Protein 9DN6 (pdb70)

Organism: Homo sapiens (NCBI:txid9606)

GO terms:
  GO:0005515 protein binding (F, IPI)
  GO:0002092 positive regulation of receptor internalization (P, IDA)
  GO:0031981 nuclear lumen (C, IDA)
  GO:0005635 nuclear envelope (C, IDA)
  GO:0005886 plasma membrane (C, IDA)
  GO:0005899 insulin receptor complex (C, IDA)
  GO:0008286 insulin receptor signaling pathway (P, IDA)
  GO:0005009 insulin receptor activity (F, IGI)
  GO:0007612 learning (P, TAS)
  GO:0007613 memory (P, TAS)
  GO:0008286 insulin receptor signaling pathway (P, IGI)
  GO:0001540 amyloid-beta binding (F, IPI)
  GO:0044877 protein-containing complex binding (F, IPI)
  GO:0043235 signaling receptor complex (C, IDA)
  GO:0004713 protein tyrosine kinase activity (F, IDA)
  GO:0005009 insulin receptor activity (F, IDA)
  GO:0004713 protein tyrosine kinase activity (F, EXP)
  GO:0005009 insulin receptor activity (F, TAS)
  GO:0005886 plasma membrane (C, TAS)
  GO:0010008 endosome membrane (C, TAS)

Solvent-accessible surface area: 85545 Å² total; per-residue (Å²): 94,98,9,90,68,16,50,112,68,7,60,96,34,12,159,115,34,94,17,0,103,18,9,38,40,0,10,87,0,21,80,84,58,64,78,78,25,64,36,1,11,27,7,1,18,35,7,2,88,38,41,122,88,111,18,96,34,24,54,132,24,12,61,39,16,24,56,75,4,29,72,91,0,4,55,7,10,11,68,0,13,35,1,40,83,102,9,142,51,105,84,24,82,129,59,0,81,81,3,10,106,79,0,57,92,9,16,92,163,44,39,30,69,83,1,23,102,15,15,26,76,1,82,69,13,30,109,66,27,161,93,100,9,92,68,17,44,112,68,6,62,98,33,12,159,116,34,96,16,0,102,19,8,37,42,0,7,82,0,21,70,84,59,63,78,78,37,63,36,1,10,29,8,0,17,34,8,3,88,38,41,123,85,109,17,97,35,24,53,130,25,10,59,39,16,23,57,75,5,29,72,92,0,4,52,6,10,11,72,0,13,36,2,40,84,100,9,141,51,106,83,24,86,131,60,0,81,81,3,10,107,78,0,57,92,9,17,94,165,42,39,30,70,82,1,23,103,14,15,24,75,1,84,75,11,32,115,65,28,162,96,102,66,23,100,33,28,54,2,110,63,84,47,89,97,10,98,77,7,94,90,0,11,10,0,30,8,50,2,4,17,6,20,0,57,164,1,104,49,106,36,7,119,101,63,48,13,62,114,4,51,1,0,2,19,21,2,10,4,6,28,2,40,0,4,47,11,2,54,33,10,4,21,67,2,5,0,0,25,0,46,98,10,6,3,38,2,0,4,1,1,11,27,0,58,35,0,94,25,2,0,3,53,21,0,32,5,0,45,118,17,1,0,5,0,24,65,1,67,72,0,36,57,12,64,31,5,5,18,70,106,8,3,88,59,71,117,30,26,85,56,63,114,28,122,103,164,39,60,65,58,181,84,61,44,5,1,2,142,87,69,26,7,76,39,25,79,107,122,3,122,60,62,6,5,5,50,154,31,95,23,12,61,61,22,0,1,2,21,1,68,85,52,99,36,36,56,96,19,44,0,2,88,48,29,73,7,102,40,86,5,25,111,70,3,64,98,69,88,40,20,9,68,67,12,34,13,12,47,68,52,63,3,40,73,73,63,120,219,60,14,12,21,108,63,80,2,41,77,125,30,66,108,34,80,53,51,68,94,88,97,17,98,2,75,86,27,144,58,71,9,97,99,89,28,124,21,103,147,19,51,38,69,2,56,40,55,85,7,2,84,124,11,119,13,11,8,47,9,52,5,0,9,44,9,14,14,128,93,105,102,37,40,53,2,4,8,35,12,55,38,2,14,0,22,1,12,1,92,94,0,73,37,5,38,3,2,25,27,4,152,94,1,107,36,1,94,0,100,57,59,44,150,50,96,30,0,9,56,5,40,61,0,33,28,2,81,37,5,9,67,35,102,136,30,116,3,56,8,69,73,8,39,1,38,2,44,148,1,17,68,4,23,51,46,15,12,87,94,8,24,95,60,1,42,0,104,81,80,31,100,130,78,2,11,49,89,19,45,27,54,94,76,100,2,100,37,55,36,66,87,50,10,91,38,9,1,0,0,3,0,75,30,22,59,6,104,57,85,177,34,10,94,1,1,47,0,27,37,69,59,6,121,147,90,97,27,61,59,96,48,80,108,47,57,63,53,60,4,66,40,20,33,74,14,9,77,101,165,102,32,22,66,5,6,21,2,8,85,77,11,112,22,122,28,52,17,1,0,9,0,72,5,75,14,43,79,20,101,112,160,36,21,39,0,0,53,0,62,49,33,70,10,67,3,72,5,32,66,9,29,40,2,63,82,44,82,16,72,31,84,46,27,26,59,1,54,0,79,0,78,62,3,64,68,51,45,4,112,52,41,9,10,24,1,38,28,42,94,57,102,33,72,76,62,19,120,109,80,41,3,19,92,157,63,102,148,52,10,120,182,189,112,92,32,57,92,88,84,4,92,135,124,44,52,16,87,3,72,64,12,37,12,44,2,5,10,83,1,24,2,39,0,0,9,40,64,128,66,136,58,41,33,8,109,10,20,108,36,71,6,82,1,67,58,36,99,145,13,8,30,8,77,46,90,4,74,58,81,78,75,173,97,63,20,0,18,0,47,2,99,62,8,155,83,12,0,5,14,1,2,8,11,38,0,12,24,108,40,128,75,65,130,70,111,68,55,14,0,0,52,102,59,34,48,148,35,131,0,0,74,5,149,80,18,49,99,10,33,17,14,0,88,0,59,0,16,4,50,43,27,77,18,55,72,3,111,66,12,132,12,154,14,96,103,67,26,97,33,28,54,3,109,63,84,48,90,98,10,100,76,8,94,92,0,12,9,0,30,10,51,0,6,18,7,20,1,57,164,1,104,50,107,35,6,119,99,63,49,13,65,116,2,49,0,0,1,19,20,0,10,3,5,28,2,39,0,2,48,11,2,56,35,9,5,20,66,0,6,0,0,27,0,46,98,9,5,2,40,2,0,2,1,1,11,28,0,59,34,0,93,26,2,0,2,53,21,0,33,5,0,46,118,14,1,0,5,0,24,64,1,66,69,0,35,58,11,65,32,6,5,18,71,108,9,3,87,58,69,117,30,26,85,56,63,115,28,123,102,164,39,59,65,58,182,85,59,42,4,1,2,142,87,67,26,7,76,37,25,79,108,125,3,123,57,62,6,5,6,48,153,32,93,22,12,61,59,23,0,2,2,21,1,66,85,52,101,36,37,56,96,18,46,0,3,88,47,30,72,5,99,39,89,6,27,112,69,3,63,100,69,88,40,19,10,66,66,12,35,13,12,47,64,53,64,2,39,76,75,63,121,215,57,14,6,28,114,65,80,1,39,77,122,31,65,107,33,80,53,52,69,97,91,90,13,114,7,78,84,26,146,56,68,9,97,98,89,28,124,21,104,149,19,51,38,70,2,58,40,48,77,7,2,100,123,11,132,14,11,8,47,10,54,5,0,12,45,9,15,14,128,94,107,105,38,40,52,4,4,8,35,12,56,37,4,14,0,22,1,11,2,93,94,0,57,40,5,39,4,3,23,28,6,155,94,1,106,37,0,95,0,98,57,60,46,152,49,97,31,0,8,57,4,41,64,0,32,33,2,83,37,5,9,68,37,103,136,32,115,3,56,7,70,71,9,38,1,38,2,45,146,0,15,66,4,24,50,45,16,12,87,93,6,25,95,59,1,42,0,102,80,80,30,99,129,77,1,11,49,89,19,44,26,54,93,75,98,2,100,38,56,35,67,87,50,10,90,38,9,0,0,0,2,0,75,31,21,60,6,105,57,85,176,35,11,91,1,1,48,0,27,38,69,59,6,123,149,91,98,29,60,59,96,50,79,107,45,57,64,53,62,4,68,39,20,32,78,14,12,87,102,167,100,32,22,65,5,6,24,2,6,87,78,8,110,20,119,27,54,18,0,0,10,0,71,5,76,14,42,79,20,102,113,160,37,20,38,0,0,51,0,62,49,32,69,11,69,3,69,4,32,64,8,29,41,2,64,81,42,82,16,71,32,84,44,26,27,59,1,55,0,78,0,78,60,4,64,68,51,46,3,111,50,43,9,9,24,0,38,27,41,94,56,102,33,72,76,61,17,120,110,79,42,4,19,93,154,62,103,146,51,12,120,180,190,113,92,33,56,91,87,84,4,92,135,125,44,50,15,89,4,71,63,11,36,12,44,2,4,12,82,2,23,1,39,0,0,9,39,63,128,64,134,58,40,33,8,108,10,20,110,36,71,6,83,1,66,59,37,101,148,13,9,30,7,76,45,92,3,74,59,82,79,72,173,98,63,22,0,18,0,46,2,97,64,9,155,83,12,0,6,15,1,2,9,10,40,0,12,26,108,41,127,75,65,131,70,110,67,53,14,0,0,51,102,58,34,47,147,36,134,0,0,72,6,150,79,16,50,100,10,34,17,15,0,89,0,58,0,16,4,49,44,26,75,19,55,70,4,110,68,11,132,12,154,15

Secondary structure (DSSP, 8-state):
-HHHHHHHHHHHHHTT-HHHHHHHHHHHHHHTT---HHHHHHHHHHHHHHH----HHHHHHHHHHHHHHHHHHHHHHHHHHHHHHH-SSHHHHHHHHHHHHHHHHHHHHT-HHHHHHHHHHHHHHHHHH-/-HHHHHHHHHHHHHTT-HHHHHHHHHHHHHHTTT--HHHHHHHHHHHHHHH----HHHHHHHHHHHHHHHHHHHHHHHHHHHHHHH-SSHHHHHHHHHHHHHHHHHHHHT-HHHHHHHHHHHHHHHHHH-/--EEE---EES-GGGGGGGTT-SEEES---EE---S--HHHHSS---TT--EESS-----S-TT-SBGGGT-TT--EE--SS-SSS-SS-----TT-SB-------EE-SS---EEEESS-B--TTS-HHHHBS--TT--EEEE-----B---B--SBTTB------GGG-TT-B-TTS-B--TT--S-BSSTT-GGGBS--SSEEETTEEESSPPTTSBBSTTT--B-HHHHHHHHH---BBTTB--SS--TTB---SSS-B--B-SSS---EE--GGG--EE-SHHHHHHTTT-SEE-S-EEE-----HHHHHSS--SEEEE-EEEES-TT-SBS---TT--EEEEEE-BTTTBS--EES-TT--BS--TTT---EE-S-B--BTT-TTS-HHHHHHHHHHHT-GGG--GGGB-------B---EEE--B-SS-EEEEE-----SSGGGEEEEEEEEEE-SSS---TT------EE--------SSS-----EEEES---SS-EEEEEEEEEE---SSS----BBPPPEEEE------PPPEEEE----BTTBEEEEEE--S---S---EEEEEEEE-PPPGGGTSS----TTT----------EEEE-S-SEEEE-S--TT-BEEEEEEEES--SSS---PPPEEE--BPPPPSSTTS-SS--EEEEETTTEEEEE----SS-SS-EEEEEEEEEETTS--B--EEEHHHHHHHTSEEE-S--SSEEEEEEEEEESS-EEEEPP-EEEE-/--EEE---EES-GGGGGGGTT-SEEES---EE---S--HHHHSS---TT--EESS-----S-TT-SBGGGT-TT--EE--SS-SSS-SS-----TT-SB-------EE-SS---EEEETT-B--TTS-HHHHBS--TT--EEEE-----B---B--SBTTB------GGG-TT-B-TTS-B--TT--S-BSSTT-GGGBS--SSEEETTEEESSPPTTSBBSTTT--B-HHHHHHHHH---BBTTB--SS--TTB---SS--B--B-SSS---EE--GGG--EE-SHHHHHHTTT-SEE-S-EEE-----HHHHHS---SEEEE-EEEES-TT-SBS---TT--EEEEEE-BTTTBS--EES-TT--BS--TTT---EE-S-B--BTT-TTS-HHHHHHHHHHHT-GGG--GGGB-------B---EEE--B-SS-EEEEE-----SSGGGEEEEEEEEEE-SSS---TT------EE--------SSS-----EEEE----SS-EEEEEEEEEE---SSS----BBPPPEEEE------PPPEEEE----BTTBEEEEEE--S---S---EEEEEEEE-PPPGGGTSS----TTT----------EEEE-S-SEEEE-S--TT-BEEEEEEEES--SSS---PPPEEE--BPPPPSSTTS-SS--EEEEETTTEEEEE----SS-SS-EEEEEEEEEETTS--B--EEEHHHHHHHTSEEE-S--SSEEEEEEEEEESS-EEEEPP-EEEE-

Sequence (1766 aa):
SELEEIKKLLEELSKTDPLAKDILWVIEVREEDGHDPESELVFIRQYLKTLNEPSPARKLIESYWAKKVKKKAFEAFMKLMDALFLAKDPEIKKKAEELIKKLKEADEKGDIEELEKVVEEAEEVYEKVKSELEEIKKLLEELSKTDPLAKDILWVIEVREEDGHDPESELVFIRQYLKTLNEPSPARKLIESYWAKKVKKKAFEAFMKLMDALFLAKDPEIKKKAEELIKKLKEADEKGDIEELEKVVEEAEEVYEKVKGEVCPGMDIRNNLTRLHELENCSVIEGHLQILLMFKTRPEDFRDLSFPKLIMITDYLLLFRVYGLESLKDLFPNLTVIRGSRLFFNYALVIFEMVHLKELGLYNLMNITRGSVRIEKNNELCYLATIDWSRILDSVEDNYIVLNKDNCPATVVERCWTHSHCQKVCPTICKSHGCTAEGLCCHSECLGNCSQPDDPTKCVACRNFYLDGRCVETCPPPYYHFQDWRCVNFSFCQDLHHKYVIHNNKCIPECPSGYTMNSSNLLCTPCLGPCPKVCHLLEGEKTIDSVTSAQELRGCTVINGSLIINIRGAELEANLGLIEEISGYLKIRRSYALVSLSFFRKLRLIRGETLEIGNYSFYALDNQNLRQLWDWSKHNLTITQGKLFFHYNPKLCLSEIHKMEEVSGTKGRQERNDIAQASCENELLKFSYIRTSFDKILLRWEPYWPPDFRDLLGFMLFYKEAPYQNVTEFDGSWTVVDIDPPLRSNDPKSQNHPGWLMRGLKPWTQYAIFVKTLVTFSDERRTYGAKSDIIYVQTDATNPSVPLDPISVSNSSSQIILKWKPPSDPNGNITHYLVFWERQAEDSELFELDYCLKGLKLPSREEHRPFEKVVNKESLVISGLRHFTGYRIELQACNQDTPEERCSVAAYVSARTMPEAKADDIVGPVTHEIFENNVVHLMWQEPKEPNGLIVLYEVSYRRYGDEELHLCVSRKHFALERGCRLRGLSPGNYSVRIRATSLAGNGSWTEPTYFYVGEVCPGMDIRNNLTRLHELENCSVIEGHLQILLMFKTRPEDFRDLSFPKLIMITDYLLLFRVYGLESLKDLFPNLTVIRGSRLFFNYALVIFEMVHLKELGLYNLMNITRGSVRIEKNNELCYLATIDWSRILDSVEDNYIVLNKDNCPATVVERCWTHSHCQKVCPTICKSHGCTAEGLCCHSECLGNCSQPDDPTKCVACRNFYLDGRCVETCPPPYYHFQDWRCVNFSFCQDLHHKYVIHNNKCIPECPSGYTMNSSNLLCTPCLGPCPKVCHLLEGEKTIDSVTSAQELRGCTVINGSLIINIRGAELEANLGLIEEISGYLKIRRSYALVSLSFFRKLRLIRGETLEIGNYSFYALDNQNLRQLWDWSKHNLTITQGKLFFHYNPKLCLSEIHKMEEVSGTKGRQERNDIAQASCENELLKFSYIRTSFDKILLRWEPYWPPDFRDLLGFMLFYKEAPYQNVTEFDGSWTVVDIDPPLRSNDPKSQNHPGWLMRGLKPWTQYAIFVKTLVTFSDERRTYGAKSDIIYVQTDATNPSVPLDPISVSNSSSQIILKWKPPSDPNGNITHYLVFWERQAEDSELFELDYCLKGLKLPSREEHRPFEKVVNKESLVISGLRHFTGYRIELQACNQDTPEERCSVAAYVSARTMPEAKADDIVGPVTHEIFENNVVHLMWQEPKEPNGLIVLYEVSYRRYGDEELHLCVSRKHFALERGCRLRGLSPGNYSVRIRATSLAGNGSWTEPTYFYV

InterPro domains:
  IPR000494 Receptor L-domain [PF01030] (52-163)
  IPR000494 Receptor L-domain [PF01030] (359-470)
  IPR000719 Protein kinase domain [PS50011] (1023-1298)
  IPR001245 Serine-threonine/tyrosine-protein kinase, catalytic domain [PF07714] (1023-1289)
  IPR001245 Serine-threonine/tyrosine-protein kinase, catalytic domain [PR00109] (1103-1116)
  IPR001245 Serine-threonine/tyrosine-protein kinase, catalytic domain [PR00109] (1149-1167)
  IPR001245 Serine-threonine/tyrosine-protein kinase, catalytic domain [PR00109] (1198-1208)
  IPR001245 Serine-threonine/tyrosine-protein kinase, catalytic domain [PR00109] (1217-1239)
  IPR001245 Serine-threonine/tyrosine-protein kinase, catalytic domain [PR00109] (1261-1283)
  IPR002011 Tyrosine-protein kinase, receptor class II, conserved site [PS00239] (1183-1191)
  IPR003961 Fibronectin type III [PS50853] (624-726)
  IPR003961 Fibronectin type III [PS50853] (853-947)
  IPR003961 Fibronectin type III [SM00060] (492-600)
  IPR003961 Fibronectin type III [SM00060] (622-831)
  IPR003961 Fibronectin type III [SM00060] (851-934)
  IPR003961 Fibronectin type III [cd00063] (622-665)
  IPR003961 Fibronectin type III [cd00063] (867-944)
  IPR006211 Furin-like cysteine-rich domain [PF00757] (179-340)
  IPR006212 Furin-like repeat [SM00261] (231-274)
  IPR006212 Furin-like repeat [SM00261] (277-321)

B-factor: mean 79.32, std 48.1, range [2.3, 201.49]

Radius of gyration: 52.4 Å; Cα contacts (8 Å, |Δi|>4): 4029; chains: 4; bounding box: 159×77×133 Å

Structure (mmCIF, N/CA/C/O backbone):
data_9DN6
#
_entry.id   9DN6
#
_cell.length_a   1.00
_cell.length_b   1.00
_cell.length_c   1.00
_cell.angle_alpha   90.00
_cell.angle_beta   90.00
_cell.angle_gamma   90.00
#
_symmetry.space_group_name_H-M   'P 1'
#
loop_
_entity.id
_entity.type
_entity.pdbx_description
1 polymer 'De novo designed IR agonist RF-405'
2 polymer 'Isoform Short of Insulin receptor'
#
loop_
_atom_site.group_PDB
_atom_site.id
_atom_site.type_symbol
_atom_site.label_atom_id
_atom_site.label_alt_id
_atom_site.label_comp_id
_atom_site.label_asym_id
_atom_site.label_entity_id
_atom_site.label_seq_id
_atom_site.pdbx_PDB_ins_code
_atom_site.Cartn_x
_atom_site.Cartn_y
_atom_site.Cartn_z
_atom_site.occupancy
_atom_site.B_iso_or_equiv
_atom_site.auth_seq_id
_atom_site.auth_comp_id
_atom_site.auth_asym_id
_atom_site.auth_atom_id
_atom_site.pdbx_PDB_model_num
ATOM 1 N N . SER A 1 1 ? 114.817 174.306 142.702 1.00 73.60 1 SER A N 1
ATOM 2 C CA . SER A 1 1 ? 114.440 173.252 141.718 1.00 73.60 1 SER A CA 1
ATOM 3 C C . SER A 1 1 ? 115.384 172.060 141.814 1.00 73.60 1 SER A C 1
ATOM 4 O O . SER A 1 1 ? 116.237 171.997 142.699 1.00 73.60 1 SER A O 1
ATOM 14 N N . GLU A 1 2 ? 115.223 171.116 140.884 1.00 69.62 2 GLU A N 1
ATOM 15 C CA . GLU A 1 2 ? 116.076 169.933 140.869 1.00 69.62 2 GLU A CA 1
ATOM 16 C C . GLU A 1 2 ? 117.551 170.307 140.863 1.00 69.62 2 GLU A C 1
ATOM 17 O O . GLU A 1 2 ? 118.374 169.615 141.473 1.00 69.62 2 GLU A O 1
ATOM 29 N N . LEU A 1 3 ? 117.907 171.398 140.186 1.00 67.38 3 LEU A N 1
ATOM 30 C CA . LEU A 1 3 ? 119.298 171.831 140.194 1.00 67.38 3 LEU A CA 1
ATOM 31 C C . LEU A 1 3 ? 119.746 172.205 141.599 1.00 67.38 3 LEU A C 1
ATOM 32 O O . LEU A 1 3 ? 120.900 171.976 141.970 1.00 67.38 3 LEU A O 1
ATOM 48 N N . GLU A 1 4 ? 118.851 172.792 142.395 1.00 73.17 4 GLU A N 1
ATOM 49 C CA . GLU A 1 4 ? 119.233 173.200 143.743 1.00 73.17 4 GLU A CA 1
ATOM 50 C C . GLU A 1 4 ? 119.528 171.991 144.621 1.00 73.17 4 GLU A C 1
ATOM 51 O O . GLU A 1 4 ? 120.530 171.969 145.346 1.00 73.17 4 GLU A O 1
ATOM 63 N N . GLU A 1 5 ? 118.671 170.971 144.571 1.00 70.51 5 GLU A N 1
ATOM 64 C CA . GLU A 1 5 ? 118.956 169.761 145.330 1.00 70.51 5 GLU A CA 1
ATOM 65 C C . GLU A 1 5 ? 120.185 169.046 144.785 1.00 70.51 5 GLU A C 1
ATOM 66 O O . GLU A 1 5 ? 120.912 168.405 145.549 1.00 70.51 5 GLU A O 1
ATOM 78 N N . ILE A 1 6 ? 120.444 169.147 143.480 1.00 64.78 6 ILE A N 1
ATOM 79 C CA . ILE A 1 6 ? 121.675 168.579 142.940 1.00 64.78 6 ILE A CA 1
ATOM 80 C C . ILE A 1 6 ? 122.886 169.302 143.512 1.00 64.78 6 ILE A C 1
ATOM 81 O O . ILE A 1 6 ? 123.894 168.678 143.864 1.00 64.78 6 ILE A O 1
ATOM 97 N N . LYS A 1 7 ? 122.813 170.630 143.601 1.00 67.11 7 LYS A N 1
ATOM 98 C CA . LYS A 1 7 ? 123.894 171.383 144.225 1.00 67.11 7 LYS A CA 1
ATOM 99 C C . LYS A 1 7 ? 124.080 170.959 145.671 1.00 67.11 7 LYS A C 1
ATOM 100 O O . LYS A 1 7 ? 125.210 170.816 146.142 1.00 67.11 7 LYS A O 1
ATOM 119 N N . LYS A 1 8 ? 122.978 170.766 146.396 1.00 71.15 8 LYS A N 1
ATOM 120 C CA . LYS A 1 8 ? 123.083 170.337 147.787 1.00 71.15 8 LYS A CA 1
ATOM 121 C C . LYS A 1 8 ? 123.744 168.967 147.887 1.00 71.15 8 LYS A C 1
ATOM 122 O O . LYS A 1 8 ? 124.596 168.738 148.755 1.00 71.15 8 LYS A O 1
ATOM 141 N N . LEU A 1 9 ? 123.361 168.041 147.009 1.00 65.96 9 LEU A N 1
ATOM 142 C CA . LEU A 1 9 ? 123.946 166.707 147.041 1.00 65.96 9 LEU A CA 1
ATOM 143 C C . LEU A 1 9 ? 125.432 166.756 146.721 1.00 65.96 9 LEU A C 1
ATOM 144 O O . LEU A 1 9 ? 126.243 166.092 147.380 1.00 65.96 9 LEU A O 1
ATOM 160 N N . LEU A 1 10 ? 125.810 167.543 145.714 1.00 66.05 10 LEU A N 1
ATOM 161 C CA . LEU A 1 10 ? 127.222 167.681 145.384 1.00 66.05 10 LEU A CA 1
ATOM 162 C C . LEU A 1 10 ? 127.985 168.378 146.499 1.00 66.05 10 LEU A C 1
ATOM 163 O O . LEU A 1 10 ? 129.171 168.103 146.702 1.00 66.05 10 LEU A O 1
ATOM 179 N N . GLU A 1 11 ? 127.330 169.280 147.228 1.00 70.83 11 GLU A N 1
ATOM 180 C CA . GLU A 1 11 ? 127.961 169.899 148.386 1.00 70.83 11 GLU A CA 1
ATOM 181 C C . GLU A 1 11 ? 128.243 168.863 149.463 1.00 70.83 11 GLU A C 1
ATOM 182 O O . GLU A 1 11 ? 129.355 168.794 149.998 1.00 70.83 11 GLU A O 1
ATOM 194 N N . GLU A 1 12 ? 127.246 168.037 149.782 1.00 71.67 12 GLU A N 1
ATOM 195 C CA . GLU A 1 12 ? 127.460 166.989 150.775 1.00 71.67 12 GLU A CA 1
ATOM 196 C C . GLU A 1 12 ? 128.586 166.061 150.345 1.00 71.67 12 GLU A C 1
ATOM 197 O O . GLU A 1 12 ? 129.435 165.682 151.159 1.00 71.67 12 GLU A O 1
AT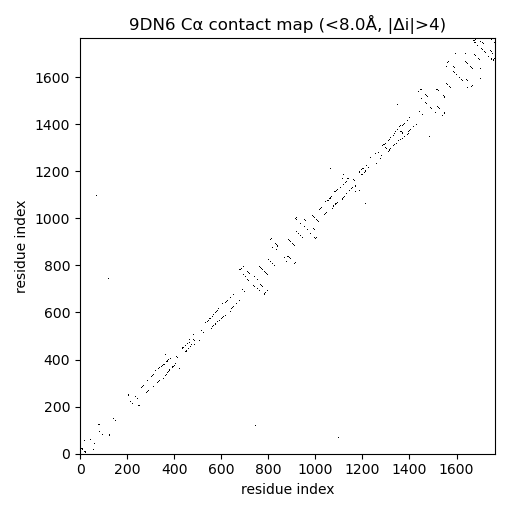OM 209 N N . LEU A 1 13 ? 128.613 165.690 149.065 1.00 69.73 13 LEU A N 1
ATOM 210 C CA . LEU A 1 13 ? 129.700 164.852 148.573 1.00 69.73 13 LEU A CA 1
ATOM 211 C C . LEU A 1 13 ? 131.042 165.565 148.690 1.00 69.73 13 LEU A C 1
ATOM 212 O O . LEU A 1 13 ? 132.064 164.935 148.986 1.00 69.73 13 LEU A O 1
ATOM 228 N N . SER A 1 14 ? 131.058 166.879 148.461 1.00 71.31 14 SER A N 1
ATOM 229 C CA . SER A 1 14 ? 132.306 167.633 148.522 1.00 71.31 14 SER A CA 1
ATOM 230 C C . SER A 1 14 ? 132.905 167.594 149.919 1.00 71.31 14 SER A C 1
ATOM 231 O O . SER A 1 14 ? 134.126 167.472 150.075 1.00 71.31 14 SER A O 1
ATOM 239 N N . LYS A 1 15 ? 132.063 167.689 150.949 1.00 72.15 15 LYS A N 1
ATOM 240 C CA . LYS A 1 15 ? 132.555 167.605 152.317 1.00 72.15 15 LYS A CA 1
ATOM 241 C C . LYS A 1 15 ? 133.415 166.370 152.534 1.00 72.15 15 LYS A C 1
ATOM 242 O O . LYS A 1 15 ? 134.202 166.331 153.487 1.00 72.15 15 LYS A O 1
ATOM 261 N N . THR A 1 16 ? 133.285 165.360 151.672 1.00 72.49 16 THR A N 1
ATOM 262 C CA . THR A 1 16 ? 134.062 164.136 151.775 1.00 72.49 16 THR A CA 1
ATOM 263 C C . THR A 1 16 ? 135.047 163.933 150.634 1.00 72.49 16 THR A C 1
ATOM 264 O O . THR A 1 16 ? 135.937 163.087 150.759 1.00 72.49 16 THR A O 1
ATOM 275 N N . ASP A 1 17 ? 134.919 164.673 149.537 1.00 71.49 17 ASP A N 1
ATOM 276 C CA . ASP A 1 17 ? 135.722 164.436 148.347 1.00 71.49 17 ASP A CA 1
ATOM 277 C C . ASP A 1 17 ? 136.215 165.759 147.779 1.00 71.49 17 ASP A C 1
ATOM 278 O O . ASP A 1 17 ? 135.555 166.791 147.949 1.00 71.49 17 ASP A O 1
ATOM 287 N N . PRO A 1 18 ? 137.383 165.766 147.106 1.00 65.03 18 PRO A N 1
ATOM 288 C CA . PRO A 1 18 ? 137.842 166.995 146.439 1.00 65.03 18 PRO A CA 1
ATOM 289 C C . PRO A 1 18 ? 137.112 167.284 145.136 1.00 65.03 18 PRO A C 1
ATOM 290 O O . PRO A 1 18 ? 136.783 168.440 144.838 1.00 65.03 18 PRO A O 1
ATOM 301 N N . LEU A 1 19 ? 136.874 166.239 144.340 1.00 64.98 19 LEU A N 1
ATOM 302 C CA . LEU A 1 19 ? 136.262 166.435 143.031 1.00 64.98 19 LEU A CA 1
ATOM 303 C C . LEU A 1 19 ? 134.958 167.206 143.152 1.00 64.98 19 LEU A C 1
ATOM 304 O O . LEU A 1 19 ? 134.732 168.182 142.431 1.00 64.98 19 LEU A O 1
ATOM 320 N N . ALA A 1 20 ? 134.087 166.783 144.068 1.00 67.24 20 ALA A N 1
ATOM 321 C CA . ALA A 1 20 ? 132.830 167.494 144.256 1.00 67.24 20 ALA A CA 1
ATOM 322 C C . ALA A 1 20 ? 133.064 168.933 144.693 1.00 67.24 20 ALA A C 1
ATOM 323 O O . ALA A 1 20 ? 132.286 169.824 144.335 1.00 67.24 20 ALA A O 1
ATOM 330 N N . LYS A 1 21 ? 134.125 169.187 145.460 1.00 64.32 21 LYS A N 1
ATOM 331 C CA . LYS A 1 21 ? 134.446 170.561 145.826 1.00 64.32 21 LYS A CA 1
ATOM 332 C C . LYS A 1 21 ? 134.744 171.393 144.586 1.00 64.32 21 LYS A C 1
ATOM 333 O O . LYS A 1 21 ? 134.253 172.520 144.442 1.00 64.32 21 LYS A O 1
ATOM 352 N N . ASP A 1 22 ? 135.541 170.846 143.668 1.00 63.01 22 ASP A N 1
ATOM 353 C CA . ASP A 1 22 ? 135.826 171.569 142.433 1.00 63.01 22 ASP A CA 1
ATOM 354 C C . ASP A 1 22 ? 134.561 171.763 141.608 1.00 63.01 22 ASP A C 1
ATOM 355 O O . ASP A 1 22 ? 134.362 172.822 140.999 1.00 63.01 22 ASP A O 1
ATOM 364 N N . ILE A 1 23 ? 133.698 170.749 141.572 1.00 60.95 23 ILE A N 1
ATOM 365 C CA . ILE A 1 23 ? 132.443 170.870 140.836 1.00 60.95 23 ILE A CA 1
ATOM 366 C C . ILE A 1 23 ? 131.628 172.031 141.385 1.00 60.95 23 ILE A C 1
ATOM 367 O O . ILE A 1 23 ? 131.123 172.874 140.633 1.00 60.95 23 ILE A O 1
ATOM 383 N N . LEU A 1 24 ? 131.484 172.090 142.707 1.00 61.60 24 LEU A N 1
ATOM 384 C CA . LEU A 1 24 ? 130.712 173.170 143.305 1.00 61.60 24 LEU A CA 1
ATOM 385 C C . LEU A 1 24 ? 131.365 174.517 143.038 1.00 61.60 24 LEU A C 1
ATOM 386 O O . LEU A 1 24 ? 130.671 175.519 142.827 1.00 61.60 24 LEU A O 1
ATOM 402 N N . TRP A 1 25 ? 132.698 174.573 143.057 1.00 59.16 25 TRP A N 1
ATOM 403 C CA . TRP A 1 25 ? 133.352 175.836 142.736 1.00 59.16 25 TRP A CA 1
ATOM 404 C C . TRP A 1 25 ? 133.017 176.274 141.319 1.00 59.16 25 TRP A C 1
ATOM 405 O O . TRP A 1 25 ? 132.759 177.458 141.071 1.00 59.16 25 TRP A O 1
ATOM 426 N N . VAL A 1 26 ? 133.031 175.337 140.370 1.00 58.19 26 VAL A N 1
ATOM 427 C CA . VAL A 1 26 ? 132.680 175.683 138.996 1.00 58.19 26 VAL A CA 1
ATOM 428 C C . VAL A 1 26 ? 131.254 176.205 138.940 1.00 58.19 26 VAL A C 1
ATOM 429 O O . VAL A 1 26 ? 130.966 177.212 138.278 1.00 58.19 26 VAL A O 1
ATOM 442 N N . ILE A 1 27 ? 130.338 175.528 139.631 1.00 60.96 27 ILE A N 1
ATOM 443 C CA . ILE A 1 27 ? 128.949 175.972 139.621 1.00 60.96 27 ILE A CA 1
ATOM 444 C C . ILE A 1 27 ? 128.848 177.394 140.145 1.00 60.96 27 ILE A C 1
ATOM 445 O O . ILE A 1 27 ? 128.167 178.241 139.556 1.00 60.96 27 ILE A O 1
ATOM 461 N N . GLU A 1 28 ? 129.524 177.682 141.256 1.00 65.27 28 GLU A N 1
ATOM 462 C CA . GLU A 1 28 ? 129.429 179.011 141.850 1.00 65.27 28 GLU A CA 1
ATOM 463 C C . GLU A 1 28 ? 130.024 180.074 140.936 1.00 65.27 28 GLU A C 1
ATOM 464 O O . GLU A 1 28 ? 129.451 181.161 140.782 1.00 65.27 28 GLU A O 1
ATOM 476 N N . VAL A 1 29 ? 131.187 179.795 140.342 1.00 61.67 29 VAL A N 1
ATOM 477 C CA . VAL A 1 29 ? 131.846 180.812 139.531 1.00 61.67 29 VAL A CA 1
ATOM 478 C C . VAL A 1 29 ? 131.054 181.076 138.261 1.00 61.67 29 VAL A C 1
ATOM 479 O O . VAL A 1 29 ? 131.051 182.201 137.749 1.00 61.67 29 VAL A O 1
ATOM 492 N N . ARG A 1 30 ? 130.378 180.061 137.723 1.00 61.59 30 ARG A N 1
ATOM 493 C CA . ARG A 1 30 ? 129.488 180.314 136.596 1.00 61.59 30 ARG A CA 1
ATOM 494 C C . ARG A 1 30 ? 128.249 181.083 137.035 1.00 61.59 30 ARG A C 1
ATOM 495 O O . ARG A 1 30 ? 127.797 181.995 136.335 1.00 61.59 30 ARG A O 1
ATOM 516 N N . GLU A 1 31 ? 127.692 180.736 138.195 1.00 67.81 31 GLU A N 1
ATOM 517 C CA . GLU A 1 31 ? 126.509 181.430 138.688 1.00 67.81 31 GLU A CA 1
ATOM 518 C C . GLU A 1 31 ? 126.774 182.920 138.836 1.00 67.81 31 GLU A C 1
ATOM 519 O O . GLU A 1 31 ? 125.973 183.753 138.397 1.00 67.81 31 GLU A O 1
ATOM 531 N N . GLU A 1 32 ? 127.903 183.278 139.447 1.00 67.40 32 GLU A N 1
ATOM 532 C CA . GLU A 1 32 ? 128.158 184.682 139.752 1.00 67.40 32 GLU A CA 1
ATOM 533 C C . GLU A 1 32 ? 128.367 185.533 138.506 1.00 67.40 32 GLU A C 1
ATOM 534 O O . GLU A 1 32 ? 128.386 186.763 138.620 1.00 67.40 32 GLU A O 1
ATOM 546 N N . ASP A 1 33 ? 128.532 184.923 137.333 1.00 67.09 33 ASP A N 1
ATOM 547 C CA . ASP A 1 33 ? 128.765 185.659 136.097 1.00 67.09 33 ASP A CA 1
ATOM 548 C C . ASP A 1 33 ? 127.536 185.717 135.199 1.00 67.09 33 ASP A C 1
ATOM 549 O O . ASP A 1 33 ? 127.642 186.145 134.046 1.00 67.09 33 ASP A O 1
ATOM 558 N N . GLY A 1 34 ? 126.375 185.302 135.694 1.00 68.80 34 GLY A N 1
ATOM 559 C CA . GLY A 1 34 ? 125.163 185.374 134.904 1.00 68.80 34 GLY A CA 1
ATOM 560 C C . GLY A 1 34 ? 125.192 184.475 133.686 1.00 68.80 34 GLY A C 1
ATOM 561 O O . GLY A 1 34 ? 125.235 184.958 132.551 1.00 68.80 34 GLY A O 1
ATOM 565 N N . HIS A 1 35 ? 125.183 183.163 133.908 1.00 64.28 35 HIS A N 1
ATOM 566 C CA . HIS A 1 35 ? 125.121 182.185 132.835 1.00 64.28 35 HIS A CA 1
ATOM 567 C C . HIS A 1 35 ? 124.212 181.040 133.251 1.00 64.28 35 HIS A C 1
ATOM 568 O O . HIS A 1 35 ? 124.039 180.764 134.441 1.00 64.28 35 HIS A O 1
ATOM 582 N N . ASP A 1 36 ? 123.636 180.374 132.262 1.00 65.86 36 ASP A N 1
ATOM 583 C CA . ASP A 1 36 ? 122.688 179.308 132.539 1.00 65.86 36 ASP A CA 1
ATOM 584 C C . ASP A 1 36 ? 123.384 178.178 133.289 1.00 65.86 36 ASP A C 1
ATOM 585 O O . ASP A 1 36 ? 124.393 177.651 132.798 1.00 65.86 36 ASP A O 1
ATOM 594 N N . PRO A 1 37 ? 122.895 177.777 134.465 1.00 62.56 37 PRO A N 1
ATOM 595 C CA . PRO A 1 37 ? 123.518 176.635 135.150 1.00 62.56 37 PRO A CA 1
ATOM 596 C C . PRO A 1 37 ? 123.454 175.347 134.352 1.00 62.56 37 PRO A C 1
ATOM 597 O O . PRO A 1 37 ? 124.299 174.467 134.546 1.00 62.56 37 PRO A O 1
ATOM 608 N N . GLU A 1 38 ? 122.471 175.196 133.464 1.00 64.00 38 GLU A N 1
ATOM 609 C CA . GLU A 1 38 ? 122.341 173.946 132.723 1.00 64.00 38 GLU A CA 1
ATOM 610 C C . GLU A 1 38 ? 123.431 173.795 131.668 1.00 64.00 38 GLU A C 1
ATOM 611 O O . GLU A 1 38 ? 123.902 172.677 131.420 1.00 64.00 38 GLU A O 1
ATOM 623 N N . SER A 1 39 ? 123.836 174.892 131.027 1.00 61.23 39 SER A N 1
ATOM 624 C CA . SER A 1 39 ? 124.947 174.819 130.086 1.00 61.23 39 SER A CA 1
ATOM 625 C C . SER A 1 39 ? 126.217 174.365 130.792 1.00 61.23 39 SER A C 1
ATOM 626 O O . SER A 1 39 ? 126.927 173.468 130.319 1.00 61.23 39 SER A O 1
ATOM 634 N N . GLU A 1 40 ? 126.516 174.970 131.940 1.00 62.78 40 GLU A N 1
ATOM 635 C CA . GLU A 1 40 ? 127.665 174.522 132.711 1.00 62.78 40 GLU A CA 1
ATOM 636 C C . GLU A 1 40 ? 127.477 173.097 133.203 1.00 62.78 40 GLU A C 1
ATOM 637 O O . GLU A 1 40 ? 128.456 172.371 133.375 1.00 62.78 40 GLU A O 1
ATOM 649 N N . LEU A 1 41 ? 126.234 172.670 133.420 1.00 59.61 41 LEU A N 1
ATOM 650 C CA . LEU A 1 41 ? 125.992 171.297 133.849 1.00 59.61 41 LEU A CA 1
ATOM 651 C C . LEU A 1 41 ? 126.371 170.308 132.753 1.00 59.61 41 LEU A C 1
ATOM 652 O O . LEU A 1 41 ? 127.057 169.309 133.005 1.00 59.61 41 LEU A O 1
ATOM 668 N N . VAL A 1 42 ? 125.933 170.568 131.523 1.00 56.24 42 VAL A N 1
ATOM 669 C CA . VAL A 1 42 ? 126.314 169.683 130.426 1.00 56.24 42 VAL A CA 1
ATOM 670 C C . VAL A 1 42 ? 127.823 169.718 130.227 1.00 56.24 42 VAL A C 1
ATOM 671 O O . VAL A 1 42 ? 128.461 168.676 130.028 1.00 56.24 42 VAL A O 1
ATOM 684 N N . PHE A 1 43 ? 128.423 170.910 130.290 1.00 57.55 43 PHE A N 1
ATOM 685 C CA . PHE A 1 43 ? 129.868 171.000 130.100 1.00 57.55 43 PHE A CA 1
ATOM 686 C C . PHE A 1 43 ? 130.617 170.229 131.179 1.00 57.55 43 PHE A C 1
ATOM 687 O O . PHE A 1 43 ? 131.619 169.565 130.897 1.00 57.55 43 PHE A O 1
ATOM 704 N N . ILE A 1 44 ? 130.165 170.328 132.427 1.00 57.23 44 ILE A N 1
ATOM 705 C CA . ILE A 1 44 ? 130.872 169.676 133.517 1.00 57.23 44 ILE A CA 1
ATOM 706 C C . ILE A 1 44 ? 130.694 168.170 133.432 1.00 57.23 44 ILE A C 1
ATOM 707 O O . ILE A 1 44 ? 131.614 167.410 133.757 1.00 57.23 44 ILE A O 1
ATOM 723 N N . ARG A 1 45 ? 129.529 167.704 132.983 1.00 57.30 45 ARG A N 1
ATOM 724 C CA . ARG A 1 45 ? 129.388 166.277 132.717 1.00 57.30 45 ARG A CA 1
ATOM 725 C C . ARG A 1 45 ? 130.360 165.835 131.635 1.00 57.30 45 ARG A C 1
ATOM 726 O O . ARG A 1 45 ? 130.983 164.773 131.743 1.00 57.30 45 ARG A O 1
ATOM 747 N N . GLN A 1 46 ? 130.499 166.636 130.578 1.00 56.57 46 GLN A N 1
ATOM 748 C CA . GLN A 1 46 ? 131.448 166.296 129.523 1.00 56.57 46 GLN A CA 1
ATOM 749 C C . GLN A 1 46 ? 132.867 166.227 130.070 1.00 56.57 46 GLN A C 1
ATOM 750 O O . GLN A 1 46 ? 133.642 165.333 129.706 1.00 56.57 46 GLN A O 1
ATOM 764 N N . TYR A 1 47 ? 133.230 167.176 130.931 1.00 54.86 47 TYR A N 1
ATOM 765 C CA . TYR A 1 47 ? 134.559 167.156 131.531 1.00 54.86 47 TYR A CA 1
ATOM 766 C C . TYR A 1 47 ? 134.754 165.907 132.376 1.00 54.86 47 TYR A C 1
ATOM 767 O O . TYR A 1 47 ? 135.810 165.266 132.319 1.00 54.86 47 TYR A O 1
ATOM 785 N N . LEU A 1 48 ? 133.747 165.540 133.168 1.00 57.87 48 LEU A N 1
ATOM 786 C CA . LEU A 1 48 ? 133.850 164.308 133.938 1.00 57.87 48 LEU A CA 1
ATOM 787 C C . LEU A 1 48 ? 134.068 163.119 133.019 1.00 57.87 48 LEU A C 1
ATOM 788 O O . LEU A 1 48 ? 134.919 162.263 133.284 1.00 57.87 48 LEU A O 1
ATOM 804 N N . LYS A 1 49 ? 133.314 163.056 131.923 1.00 61.05 49 LYS A N 1
ATOM 805 C CA . LYS A 1 49 ? 133.465 161.954 130.980 1.00 61.05 49 LYS A CA 1
ATOM 806 C C . LYS A 1 49 ? 134.889 161.888 130.450 1.00 61.05 49 LYS A C 1
ATOM 807 O O . LYS A 1 49 ? 135.525 160.829 130.472 1.00 61.05 49 LYS A O 1
ATOM 826 N N . THR A 1 50 ? 135.410 163.018 129.976 1.00 60.60 50 THR A N 1
ATOM 827 C CA . THR A 1 50 ? 136.750 163.016 129.403 1.00 60.60 50 THR A CA 1
ATOM 828 C C . THR A 1 50 ? 137.805 162.695 130.451 1.00 60.60 50 THR A C 1
ATOM 829 O O . THR A 1 50 ? 138.866 162.159 130.114 1.00 60.60 50 THR A O 1
ATOM 840 N N . LEU A 1 51 ? 137.542 163.013 131.719 1.00 62.22 51 LEU A N 1
ATOM 841 C CA . LEU A 1 51 ? 138.485 162.644 132.769 1.00 62.22 51 LEU A CA 1
ATOM 842 C C . LEU A 1 51 ? 138.654 161.134 132.834 1.00 62.22 51 LEU A C 1
ATOM 843 O O . LEU A 1 51 ? 139.762 160.631 133.053 1.00 62.22 51 LEU A O 1
ATOM 859 N N . ASN A 1 52 ? 137.562 160.395 132.654 1.00 70.13 52 ASN A N 1
ATOM 860 C CA . ASN A 1 52 ? 137.530 158.944 132.519 1.00 70.13 52 ASN A CA 1
ATOM 861 C C . ASN A 1 52 ? 137.717 158.213 133.840 1.00 70.13 52 ASN A C 1
ATOM 862 O O . ASN A 1 52 ? 137.617 156.981 133.863 1.00 70.13 52 ASN A O 1
ATOM 873 N N . GLU A 1 53 ? 137.980 158.914 134.937 1.00 71.63 53 GLU A N 1
ATOM 874 C CA . GLU A 1 53 ? 138.107 158.239 136.215 1.00 71.63 53 GLU A CA 1
ATOM 875 C C . GLU A 1 53 ? 136.756 157.663 136.636 1.00 71.63 53 GLU A C 1
ATOM 876 O O . GLU A 1 53 ? 135.707 158.226 136.315 1.00 71.63 53 GLU A O 1
ATOM 888 N N . PRO A 1 54 ? 136.751 156.532 137.354 1.00 71.71 54 PRO A N 1
ATOM 889 C CA . PRO A 1 54 ? 135.470 155.934 137.755 1.00 71.71 54 PRO A CA 1
ATOM 890 C C . PRO A 1 54 ? 134.620 156.905 138.554 1.00 71.71 54 PRO A C 1
ATOM 891 O O . PRO A 1 54 ? 133.492 157.213 138.158 1.00 71.71 54 PRO A O 1
ATOM 902 N N . SER A 1 55 ? 135.159 157.399 139.668 1.00 71.18 55 SER A N 1
ATOM 903 C CA . SER A 1 55 ? 134.533 158.419 140.506 1.00 71.18 55 SER A CA 1
ATOM 904 C C . SER A 1 55 ? 133.018 158.183 140.570 1.00 71.18 55 SER A C 1
ATOM 905 O O . SER A 1 55 ? 132.236 159.062 140.199 1.00 71.18 55 SER A O 1
ATOM 913 N N . PRO A 1 56 ? 132.584 157.015 141.046 1.00 72.88 56 PRO A N 1
ATOM 914 C CA . PRO A 1 56 ? 131.187 156.614 140.805 1.00 72.88 56 PRO A CA 1
ATOM 915 C C . PRO A 1 56 ? 130.081 157.517 141.332 1.00 72.88 56 PRO A C 1
ATOM 916 O O . PRO A 1 56 ? 129.049 157.654 140.664 1.00 72.88 56 PRO A O 1
ATOM 927 N N . ALA A 1 57 ? 130.254 158.140 142.500 1.00 67.45 57 ALA A N 1
ATOM 928 C CA . ALA A 1 57 ? 129.187 158.973 143.043 1.00 67.45 57 ALA A CA 1
ATOM 929 C C . ALA A 1 57 ? 128.898 160.162 142.134 1.00 67.45 57 ALA A C 1
ATOM 930 O O . ALA A 1 57 ? 127.736 160.456 141.831 1.00 67.45 57 ALA A O 1
ATOM 937 N N . ARG A 1 58 ? 129.945 160.850 141.678 1.00 67.57 58 ARG A N 1
ATOM 938 C CA . ARG A 1 58 ? 129.741 162.048 140.870 1.00 67.57 58 ARG A CA 1
ATOM 939 C C . ARG A 1 58 ? 129.091 161.714 139.534 1.00 67.57 58 ARG A C 1
ATOM 940 O O . ARG A 1 58 ? 128.149 162.390 139.104 1.00 67.57 58 ARG A O 1
ATOM 961 N N . LYS A 1 59 ? 129.587 160.680 138.855 1.00 62.49 59 LYS A N 1
ATOM 962 C CA . LYS A 1 59 ? 128.966 160.264 137.604 1.00 62.49 59 LYS A CA 1
ATOM 963 C C . LYS A 1 59 ? 127.529 159.819 137.838 1.00 62.49 59 LYS A C 1
ATOM 964 O O . LYS A 1 59 ? 126.648 160.063 137.004 1.00 62.49 59 LYS A O 1
ATOM 983 N N . LEU A 1 60 ? 127.269 159.168 138.971 1.00 61.02 60 LEU A N 1
ATOM 984 C CA . LEU A 1 60 ? 125.904 158.764 139.271 1.00 61.02 60 LEU A CA 1
ATOM 985 C C . LEU A 1 60 ? 124.996 159.973 139.439 1.00 61.02 60 LEU A C 1
ATOM 986 O O . LEU A 1 60 ? 123.837 159.939 139.011 1.00 61.02 60 LEU A O 1
ATOM 1002 N N . ILE A 1 61 ? 125.488 161.043 140.065 1.00 61.96 61 ILE A N 1
ATOM 1003 C CA . ILE A 1 61 ? 124.691 162.267 140.132 1.00 61.96 61 ILE A CA 1
ATOM 1004 C C . ILE A 1 61 ? 124.470 162.826 138.733 1.00 61.96 61 ILE A C 1
ATOM 1005 O O . ILE A 1 61 ? 123.354 163.214 138.368 1.00 61.96 61 ILE A O 1
ATOM 1021 N N . GLU A 1 62 ? 125.530 162.871 137.926 1.00 53.88 62 GLU A N 1
ATOM 1022 C CA . GLU A 1 62 ? 125.399 163.397 136.572 1.00 53.88 62 GLU A CA 1
ATOM 1023 C C . GLU A 1 62 ? 124.426 162.587 135.732 1.00 53.88 62 GLU A C 1
ATOM 1024 O O . GLU A 1 62 ? 123.903 163.104 134.742 1.00 53.88 62 GLU A O 1
ATOM 1036 N N . SER A 1 63 ? 124.167 161.334 136.102 1.00 53.84 63 SER A N 1
ATOM 1037 C CA . SER A 1 63 ? 123.075 160.602 135.468 1.00 53.84 63 SER A CA 1
ATOM 1038 C C . SER A 1 63 ? 121.807 161.442 135.397 1.00 53.84 63 SER A C 1
ATOM 1039 O O . SER A 1 63 ? 120.926 161.164 134.572 1.00 53.84 63 SER A O 1
ATOM 1047 N N . TYR A 1 64 ? 121.677 162.448 136.262 1.00 55.04 64 TYR A N 1
ATOM 1048 C CA . TYR A 1 64 ? 120.608 163.420 136.087 1.00 55.04 64 TYR A CA 1
ATOM 1049 C C . TYR A 1 64 ? 120.639 164.023 134.689 1.00 55.04 64 TYR A C 1
ATOM 1050 O O . TYR A 1 64 ? 119.584 164.322 134.120 1.00 55.04 64 TYR A O 1
ATOM 1068 N N . TRP A 1 65 ? 121.831 164.239 134.131 1.00 53.10 65 TRP A N 1
ATOM 1069 C CA . TRP A 1 65 ? 121.912 164.741 132.764 1.00 53.10 65 TRP A CA 1
ATOM 1070 C C . TRP A 1 65 ? 121.302 163.750 131.786 1.00 53.10 65 TRP A C 1
ATOM 1071 O O . TRP A 1 65 ? 120.620 164.144 130.833 1.00 53.10 65 TRP A O 1
ATOM 1092 N N . ALA A 1 66 ? 121.559 162.459 131.990 1.00 50.58 66 ALA A N 1
ATOM 1093 C CA . ALA A 1 66 ? 120.914 161.450 131.163 1.00 50.58 66 ALA A CA 1
ATOM 1094 C C . ALA A 1 66 ? 119.405 161.551 131.283 1.00 50.58 66 ALA A C 1
ATOM 1095 O O . ALA A 1 66 ? 118.686 161.459 130.285 1.00 50.58 66 ALA A O 1
ATOM 1102 N N . LYS A 1 67 ? 118.907 161.746 132.500 1.00 50.32 67 LYS A N 1
ATOM 1103 C CA . LYS A 1 67 ? 117.469 161.919 132.681 1.00 50.32 67 LYS A CA 1
ATOM 1104 C C . LYS A 1 67 ? 116.962 163.111 131.875 1.00 50.32 67 LYS A C 1
ATOM 1105 O O . LYS A 1 67 ? 115.953 163.017 131.163 1.00 50.32 67 LYS A O 1
ATOM 1124 N N . LYS A 1 68 ? 117.658 164.242 131.971 1.00 51.66 68 LYS A N 1
ATOM 1125 C CA . LYS A 1 68 ? 117.192 165.452 131.303 1.00 51.66 68 LYS A CA 1
ATOM 1126 C C . LYS A 1 68 ? 117.182 165.276 129.791 1.00 51.66 68 LYS A C 1
ATOM 1127 O O . LYS A 1 68 ? 116.213 165.644 129.116 1.00 51.66 68 LYS A O 1
ATOM 1146 N N . VAL A 1 69 ? 118.257 164.716 129.237 1.00 50.68 69 VAL A N 1
ATOM 1147 C CA . VAL A 1 69 ? 118.308 164.525 127.792 1.00 50.68 69 VAL A CA 1
ATOM 1148 C C . VAL A 1 69 ? 117.279 163.502 127.350 1.00 50.68 69 VAL A C 1
ATOM 1149 O O . VAL A 1 69 ? 116.707 163.622 126.263 1.00 50.68 69 VAL A O 1
ATOM 1162 N N . LYS A 1 70 ? 117.035 162.472 128.161 1.00 48.71 70 LYS A N 1
ATOM 1163 C CA . LYS A 1 70 ? 116.020 161.490 127.810 1.00 48.71 70 LYS A CA 1
ATOM 1164 C C . LYS A 1 70 ? 114.648 162.134 127.745 1.00 48.71 70 LYS A C 1
ATOM 1165 O O . LYS A 1 70 ? 113.852 161.829 126.852 1.00 48.71 70 LYS A O 1
ATOM 1184 N N . LYS A 1 71 ? 114.346 163.024 128.687 1.00 52.81 71 LYS A N 1
ATOM 1185 C CA . LYS A 1 71 ? 113.093 163.763 128.597 1.00 52.81 71 LYS A CA 1
ATOM 1186 C C . LYS A 1 71 ? 113.062 164.635 127.349 1.00 52.81 71 LYS A C 1
ATOM 1187 O O . LYS A 1 71 ? 112.052 164.680 126.638 1.00 52.81 71 LYS A O 1
ATOM 1206 N N . LYS A 1 72 ? 114.160 165.338 127.069 1.00 56.57 72 LYS A N 1
ATOM 1207 C CA . LYS A 1 72 ? 114.192 166.234 125.916 1.00 56.57 72 LYS A CA 1
ATOM 1208 C C . LYS A 1 72 ? 113.960 165.467 124.622 1.00 56.57 72 LYS A C 1
ATOM 1209 O O . LYS A 1 72 ? 113.308 165.965 123.692 1.00 56.57 72 LYS A O 1
ATOM 1228 N N . ALA A 1 73 ? 114.499 164.254 124.543 1.00 55.58 73 ALA A N 1
ATOM 1229 C CA . ALA A 1 73 ? 114.337 163.456 123.340 1.00 55.58 73 ALA A CA 1
ATOM 1230 C C . ALA A 1 73 ? 112.873 163.171 123.058 1.00 55.58 73 ALA A C 1
ATOM 1231 O O . ALA A 1 73 ? 112.494 163.005 121.899 1.00 55.58 73 ALA A O 1
ATOM 1238 N N . PHE A 1 74 ? 112.035 163.098 124.094 1.00 55.19 74 PHE A N 1
ATOM 1239 C CA . PHE A 1 74 ? 110.612 162.891 123.851 1.00 55.19 74 PHE A CA 1
ATOM 1240 C C . PHE A 1 74 ? 110.015 164.068 123.096 1.00 55.19 74 PHE A C 1
ATOM 1241 O O . PHE A 1 74 ? 109.265 163.885 122.130 1.00 55.19 74 PHE A O 1
ATOM 1258 N N . GLU A 1 75 ? 110.333 165.287 123.524 1.00 62.28 75 GLU A N 1
ATOM 1259 C CA . GLU A 1 75 ? 109.853 166.455 122.801 1.00 62.28 75 GLU A CA 1
ATOM 1260 C C . GLU A 1 75 ? 110.387 166.459 121.379 1.00 62.28 75 GLU A C 1
ATOM 1261 O O . GLU A 1 75 ? 109.664 166.792 120.430 1.00 62.28 75 GLU A O 1
ATOM 1273 N N . ALA A 1 76 ? 111.659 166.098 121.213 1.00 65.65 76 ALA A N 1
ATOM 1274 C CA . ALA A 1 76 ? 112.234 166.048 119.872 1.00 65.65 76 ALA A CA 1
ATOM 1275 C C . ALA A 1 76 ? 111.487 165.052 118.993 1.00 65.65 76 ALA A C 1
ATOM 1276 O O . ALA A 1 76 ? 111.125 165.360 117.849 1.00 65.65 76 ALA A O 1
ATOM 1283 N N . PHE A 1 77 ? 111.235 163.855 119.521 1.00 62.57 77 PHE A N 1
ATOM 1284 C CA . PHE A 1 77 ? 110.452 162.862 118.800 1.00 62.57 77 PHE A CA 1
ATOM 1285 C C . PHE A 1 77 ? 109.077 163.401 118.426 1.00 62.57 77 PHE A C 1
ATOM 1286 O O . PHE A 1 77 ? 108.592 163.168 117.314 1.00 62.57 77 PHE A O 1
ATOM 1303 N N . MET A 1 78 ? 108.406 164.071 119.360 1.00 68.84 78 MET A N 1
ATOM 1304 C CA . MET A 1 78 ? 107.043 164.525 119.099 1.00 68.84 78 MET A CA 1
ATOM 1305 C C . MET A 1 78 ? 107.041 165.564 117.987 1.00 68.84 78 MET A C 1
ATOM 1306 O O . MET A 1 78 ? 106.211 165.512 117.071 1.00 68.84 78 MET A O 1
ATOM 1320 N N . LYS A 1 79 ? 107.967 166.523 118.055 1.00 75.14 79 LYS A N 1
ATOM 1321 C CA . LYS A 1 79 ? 108.131 167.477 116.961 1.00 75.14 79 LYS A CA 1
ATOM 1322 C C . LYS A 1 79 ? 108.347 166.750 115.638 1.00 75.14 79 LYS A C 1
ATOM 1323 O O . LYS A 1 79 ? 107.726 167.087 114.623 1.00 75.14 79 LYS A O 1
ATOM 1342 N N . LEU A 1 80 ? 109.235 165.752 115.631 1.00 74.90 80 LEU A N 1
ATOM 1343 C CA . LEU A 1 80 ? 109.533 165.052 114.387 1.00 74.90 80 LEU A CA 1
ATOM 1344 C C . LEU A 1 80 ? 108.310 164.324 113.852 1.00 74.90 80 LEU A C 1
ATOM 1345 O O . LEU A 1 80 ? 108.099 164.276 112.638 1.00 74.90 80 LEU A O 1
ATOM 1361 N N . MET A 1 81 ? 107.491 163.753 114.732 1.00 75.60 81 MET A N 1
ATOM 1362 C CA . MET A 1 81 ? 106.274 163.096 114.266 1.00 75.60 81 MET A CA 1
ATOM 1363 C C . MET A 1 81 ? 105.286 164.106 113.697 1.00 75.60 81 MET A C 1
ATOM 1364 O O . MET A 1 81 ? 104.644 163.849 112.669 1.00 75.60 81 MET A O 1
ATOM 1378 N N . ASP A 1 82 ? 105.145 165.260 114.353 1.00 86.59 82 ASP A N 1
ATOM 1379 C CA . ASP A 1 82 ? 104.273 166.300 113.815 1.00 86.59 82 ASP A CA 1
ATOM 1380 C C . ASP A 1 82 ? 104.741 166.738 112.434 1.00 86.59 82 ASP A C 1
ATOM 1381 O O . ASP A 1 82 ? 103.936 166.858 111.503 1.00 86.59 82 ASP A O 1
ATOM 1390 N N . ALA A 1 83 ? 106.046 166.965 112.278 1.00 89.16 83 ALA A N 1
ATOM 1391 C CA . ALA A 1 83 ? 106.579 167.329 110.970 1.00 89.16 83 ALA A CA 1
ATOM 1392 C C . ALA A 1 83 ? 106.334 166.221 109.955 1.00 89.16 83 ALA A C 1
ATOM 1393 O O . ALA A 1 83 ? 105.904 166.486 108.827 1.00 89.16 83 ALA A O 1
ATOM 1400 N N . LEU A 1 84 ? 106.579 164.970 110.348 1.00 88.15 84 LEU A N 1
ATOM 1401 C CA . LEU A 1 84 ? 106.416 163.853 109.427 1.00 88.15 84 LEU A CA 1
ATOM 1402 C C . LEU A 1 84 ? 104.993 163.783 108.903 1.00 88.15 84 LEU A C 1
ATOM 1403 O O . LEU A 1 84 ? 104.775 163.593 107.701 1.00 88.15 84 LEU A O 1
ATOM 1419 N N . PHE A 1 85 ? 104.008 163.931 109.787 1.00 94.66 85 PHE A N 1
ATOM 1420 C CA . PHE A 1 85 ? 102.630 163.938 109.320 1.00 94.66 85 PHE A CA 1
ATOM 1421 C C . PHE A 1 85 ? 102.281 165.221 108.577 1.00 94.66 85 PHE A C 1
ATOM 1422 O O . PHE A 1 85 ? 101.332 165.223 107.786 1.00 94.66 85 PHE A O 1
ATOM 1439 N N . LEU A 1 86 ? 103.030 166.304 108.798 1.00 97.47 86 LEU A N 1
ATOM 1440 C CA . LEU A 1 86 ? 102.725 167.596 108.194 1.00 97.47 86 LEU A CA 1
ATOM 1441 C C . LEU A 1 86 ? 103.900 168.166 107.406 1.00 97.47 86 LEU A C 1
ATOM 1442 O O . LEU A 1 86 ? 103.928 169.369 107.129 1.00 97.47 86 LEU A O 1
ATOM 1458 N N . ALA A 1 87 ? 104.871 167.334 107.039 1.00 99.41 87 ALA A N 1
ATOM 1459 C CA . ALA A 1 87 ? 105.998 167.814 106.252 1.00 99.41 87 ALA A CA 1
ATOM 1460 C C . ALA A 1 87 ? 105.553 168.180 104.841 1.00 99.41 87 ALA A C 1
ATOM 1461 O O . ALA A 1 87 ? 104.630 167.584 104.279 1.00 99.41 87 ALA A O 1
ATOM 1468 N N . LYS A 1 88 ? 106.227 169.177 104.269 1.00 102.77 88 LYS A N 1
ATOM 1469 C CA . LYS A 1 88 ? 105.872 169.696 102.955 1.00 102.77 88 LYS A CA 1
ATOM 1470 C C . LYS A 1 88 ? 106.495 168.910 101.808 1.00 102.77 88 LYS A C 1
ATOM 1471 O O . LYS A 1 88 ? 106.087 169.106 100.658 1.00 102.77 88 LYS A O 1
ATOM 1490 N N . ASP A 1 89 ? 107.462 168.033 102.082 1.00 103.16 89 ASP A N 1
ATOM 1491 C CA . ASP A 1 89 ? 108.200 167.351 101.031 1.00 103.16 89 ASP A CA 1
ATOM 1492 C C . ASP A 1 89 ? 108.302 165.859 101.320 1.00 103.16 89 ASP A C 1
ATOM 1493 O O . ASP A 1 89 ? 108.504 165.463 102.475 1.00 103.16 89 ASP A O 1
ATOM 1502 N N . PRO A 1 90 ? 108.173 165.003 100.298 1.00 105.26 90 PRO A N 1
ATOM 1503 C CA . PRO A 1 90 ? 108.317 163.556 100.546 1.00 105.26 90 PRO A CA 1
ATOM 1504 C C . PRO A 1 90 ? 109.691 163.156 101.057 1.00 105.26 90 PRO A C 1
ATOM 1505 O O . PRO A 1 90 ? 109.791 162.277 101.923 1.00 105.26 90 PRO A O 1
ATOM 1516 N N . GLU A 1 91 ? 110.762 163.763 100.537 1.00 101.46 91 GLU A N 1
ATOM 1517 C CA . GLU A 1 91 ? 112.095 163.421 101.022 1.00 101.46 91 GLU A CA 1
ATOM 1518 C C . GLU A 1 91 ? 112.253 163.817 102.483 1.00 101.46 91 GLU A C 1
ATOM 1519 O O . GLU A 1 91 ? 112.869 163.089 103.272 1.00 101.46 91 GLU A O 1
ATOM 1531 N N . ILE A 1 92 ? 111.702 164.968 102.864 1.00 97.59 92 ILE A N 1
ATOM 1532 C CA . ILE A 1 92 ? 111.708 165.350 104.271 1.00 97.59 92 ILE A CA 1
ATOM 1533 C C . ILE A 1 92 ? 110.950 164.320 105.096 1.00 97.59 92 ILE A C 1
ATOM 1534 O O . ILE A 1 92 ? 111.351 163.986 106.214 1.00 97.59 92 ILE A O 1
ATOM 1550 N N . LYS A 1 93 ? 109.845 163.801 104.559 1.00 97.49 93 LYS A N 1
ATOM 1551 C CA . LYS A 1 93 ? 109.081 162.794 105.288 1.00 97.49 93 LYS A CA 1
ATOM 1552 C C . LYS A 1 93 ? 109.891 161.518 105.481 1.00 97.49 93 LYS A C 1
ATOM 1553 O O . LYS A 1 93 ? 109.878 160.924 106.566 1.00 97.49 93 LYS A O 1
ATOM 1572 N N . LYS A 1 94 ? 110.599 161.075 104.441 1.00 97.44 94 LYS A N 1
ATOM 1573 C CA . LYS A 1 94 ? 111.413 159.871 104.577 1.00 97.44 94 LYS A CA 1
ATOM 1574 C C . LYS A 1 94 ? 112.543 160.090 105.576 1.00 97.44 94 LYS A C 1
ATOM 1575 O O . LYS A 1 94 ? 112.844 159.208 106.391 1.00 97.44 94 LYS A O 1
ATOM 1594 N N . LYS A 1 95 ? 113.177 161.264 105.533 1.00 92.10 95 LYS A N 1
ATOM 1595 C CA . LYS A 1 95 ? 114.231 161.559 106.496 1.00 92.10 95 LYS A CA 1
ATOM 1596 C C . LYS A 1 95 ? 113.677 161.593 107.915 1.00 92.10 95 LYS A C 1
ATOM 1597 O O . LYS A 1 95 ? 114.322 161.115 108.855 1.00 92.10 95 LYS A O 1
ATOM 1616 N N . ALA A 1 96 ? 112.481 162.156 108.090 1.00 86.20 96 ALA A N 1
ATOM 1617 C CA . ALA A 1 96 ? 111.860 162.178 109.407 1.00 86.20 96 ALA A CA 1
ATOM 1618 C C . ALA A 1 96 ? 111.565 160.767 109.897 1.00 86.20 96 ALA A C 1
ATOM 1619 O O . ALA A 1 96 ? 111.770 160.457 111.074 1.00 86.20 96 ALA A O 1
ATOM 1626 N N . GLU A 1 97 ? 111.069 159.901 109.012 1.00 84.08 97 GLU A N 1
ATOM 1627 C CA . GLU A 1 97 ? 110.817 158.519 109.407 1.00 84.08 97 GLU A CA 1
ATOM 1628 C C . GLU A 1 97 ? 112.110 157.833 109.826 1.00 84.08 97 GLU A C 1
ATOM 1629 O O . GLU A 1 97 ? 112.149 157.112 110.834 1.00 84.08 97 GLU A O 1
ATOM 1641 N N . GLU A 1 98 ? 113.181 158.052 109.064 1.00 80.71 98 GLU A N 1
ATOM 1642 C CA . GLU A 1 98 ? 114.469 157.476 109.426 1.00 80.71 98 GLU A CA 1
ATOM 1643 C C . GLU A 1 98 ? 114.926 157.984 110.787 1.00 80.71 98 GLU A C 1
ATOM 1644 O O . GLU A 1 98 ? 115.432 157.213 111.609 1.00 80.71 98 GLU A O 1
ATOM 1656 N N . LEU A 1 99 ? 114.754 159.282 111.042 1.00 75.46 99 LEU A N 1
ATOM 1657 C CA . LEU A 1 99 ? 115.153 159.838 112.329 1.00 75.46 99 LEU A CA 1
ATOM 1658 C C . LEU A 1 99 ? 114.325 159.255 113.466 1.00 75.46 99 LEU A C 1
ATOM 1659 O O . LEU A 1 99 ? 114.850 159.004 114.554 1.00 75.46 99 LEU A O 1
ATOM 1675 N N . ILE A 1 100 ? 113.028 159.054 113.243 1.00 72.05 100 ILE A N 1
ATOM 1676 C CA . ILE A 1 100 ? 112.182 158.466 114.278 1.00 72.05 100 ILE A CA 1
ATOM 1677 C C . ILE A 1 100 ? 112.662 157.060 114.606 1.00 72.05 100 ILE A C 1
ATOM 1678 O O . ILE A 1 100 ? 112.781 156.675 115.778 1.00 72.05 100 ILE A O 1
ATOM 1694 N N . LYS A 1 101 ? 112.944 156.269 113.569 1.00 75.56 101 LYS A N 1
ATOM 1695 C CA . LYS A 1 101 ? 113.452 154.922 113.802 1.00 75.56 101 LYS A CA 1
ATOM 1696 C C . LYS A 1 101 ? 114.780 154.965 114.544 1.00 75.56 101 LYS A C 1
ATOM 1697 O O . LYS A 1 101 ? 115.019 154.164 115.457 1.00 75.56 101 LYS A O 1
ATOM 1716 N N . LYS A 1 102 ? 115.656 155.898 114.169 1.00 72.06 102 LYS A N 1
ATOM 1717 C CA . LYS A 1 102 ? 116.941 156.019 114.846 1.00 72.06 102 LYS A CA 1
ATOM 1718 C C . LYS A 1 102 ? 116.755 156.375 116.313 1.00 72.06 102 LYS A C 1
ATOM 1719 O O . LYS A 1 102 ? 117.450 155.838 117.180 1.00 72.06 102 LYS A O 1
ATOM 1738 N N . LEU A 1 103 ? 115.831 157.289 116.610 1.00 64.63 103 LEU A N 1
ATOM 1739 C CA . LEU A 1 103 ? 115.583 157.666 117.997 1.00 64.63 103 LEU A CA 1
ATOM 1740 C C . LEU A 1 103 ? 115.095 156.471 118.798 1.00 64.63 103 LEU A C 1
ATOM 1741 O O . LEU A 1 103 ? 115.578 156.205 119.907 1.00 64.63 103 LEU A O 1
ATOM 1757 N N . LYS A 1 104 ? 114.128 155.735 118.249 1.00 67.81 104 LYS A N 1
ATOM 1758 C CA . LYS A 1 104 ? 113.615 154.575 118.966 1.00 67.81 104 LYS A CA 1
ATOM 1759 C C . LYS A 1 104 ? 114.718 153.556 119.213 1.00 67.81 104 LYS A C 1
ATOM 1760 O O . LYS A 1 104 ? 114.841 153.025 120.320 1.00 67.81 104 LYS A O 1
ATOM 1779 N N . GLU A 1 105 ? 115.542 153.279 118.201 1.00 67.60 105 GLU A N 1
ATOM 1780 C CA . GLU A 1 105 ? 116.618 152.308 118.384 1.00 67.60 105 GLU A CA 1
ATOM 1781 C C . GLU A 1 105 ? 117.633 152.793 119.411 1.00 67.60 105 GLU A C 1
ATOM 1782 O O . GLU A 1 105 ? 118.110 152.013 120.246 1.00 67.60 105 GLU A O 1
ATOM 1794 N N . ALA A 1 106 ? 117.988 154.077 119.360 1.00 64.18 106 ALA A N 1
ATOM 1795 C CA . ALA A 1 106 ? 118.969 154.606 120.297 1.00 64.18 106 ALA A CA 1
ATOM 1796 C C . ALA A 1 106 ? 118.466 154.492 121.725 1.00 64.18 106 ALA A C 1
ATOM 1797 O O . ALA A 1 106 ? 119.218 154.111 122.628 1.00 64.18 106 ALA A O 1
ATOM 1804 N N . ASP A 1 107 ? 117.191 154.812 121.951 1.00 61.99 107 ASP A N 1
ATOM 1805 C CA . ASP A 1 107 ? 116.619 154.577 123.270 1.00 61.99 107 ASP A CA 1
ATOM 1806 C C . ASP A 1 107 ? 116.630 153.094 123.609 1.00 61.99 107 ASP A C 1
ATOM 1807 O O . ASP A 1 107 ? 116.883 152.714 124.758 1.00 61.99 107 ASP A O 1
ATOM 1816 N N . GLU A 1 108 ? 116.359 152.240 122.620 1.00 68.67 108 GLU A N 1
ATOM 1817 C CA . GLU A 1 108 ? 116.353 150.804 122.869 1.00 68.67 108 GLU A CA 1
ATOM 1818 C C . GLU A 1 108 ? 117.685 150.350 123.442 1.00 68.67 108 GLU A C 1
ATOM 1819 O O . GLU A 1 108 ? 117.724 149.626 124.443 1.00 68.67 108 GLU A O 1
ATOM 1831 N N . LYS A 1 109 ? 118.788 150.776 122.836 1.00 69.35 109 LYS A N 1
ATOM 1832 C CA . LYS A 1 109 ? 120.090 150.457 123.403 1.00 69.35 109 LYS A CA 1
ATOM 1833 C C . LYS A 1 109 ? 120.389 151.254 124.664 1.00 69.35 109 LYS A C 1
ATOM 1834 O O . LYS A 1 109 ? 121.385 150.967 125.336 1.00 69.35 109 LYS A O 1
ATOM 1853 N N . GLY A 1 110 ? 119.561 152.235 125.003 1.00 65.71 110 GLY A N 1
ATOM 1854 C CA . GLY A 1 110 ? 119.827 153.054 126.173 1.00 65.71 110 GLY A CA 1
ATOM 1855 C C . GLY A 1 110 ? 121.122 153.827 126.071 1.00 65.71 110 GLY A C 1
ATOM 1856 O O . GLY A 1 110 ? 121.864 153.926 127.056 1.00 65.71 110 GLY A O 1
ATOM 1860 N N . ASP A 1 111 ? 121.411 154.382 124.897 1.00 61.52 111 ASP A N 1
ATOM 1861 C CA . ASP A 1 111 ? 122.646 155.115 124.642 1.00 61.52 111 ASP A CA 1
ATOM 1862 C C . ASP A 1 111 ? 122.307 156.599 124.607 1.00 61.52 111 ASP A C 1
ATOM 1863 O O . ASP A 1 111 ? 121.536 157.046 123.753 1.00 61.52 111 ASP A O 1
ATOM 1872 N N . ILE A 1 112 ? 122.892 157.359 125.531 1.00 56.44 112 ILE A N 1
ATOM 1873 C CA . ILE A 1 112 ? 122.588 158.783 125.620 1.00 56.44 112 ILE A CA 1
ATOM 1874 C C . ILE A 1 112 ? 123.281 159.558 124.506 1.00 56.44 112 ILE A C 1
ATOM 1875 O O . ILE A 1 112 ? 122.713 160.504 123.944 1.00 56.44 112 ILE A O 1
ATOM 1891 N N . GLU A 1 113 ? 124.521 159.190 124.183 1.00 60.94 113 GLU A N 1
ATOM 1892 C CA . GLU A 1 113 ? 125.271 159.942 123.184 1.00 60.94 113 GLU A CA 1
ATOM 1893 C C . GLU A 1 113 ? 124.540 159.953 121.849 1.00 60.94 113 GLU A C 1
ATOM 1894 O O . GLU A 1 113 ? 124.405 161.003 121.205 1.00 60.94 113 GLU A O 1
ATOM 1906 N N . GLU A 1 114 ? 124.068 158.786 121.409 1.00 61.14 114 GLU A N 1
ATOM 1907 C CA . GLU A 1 114 ? 123.303 158.735 120.172 1.00 61.14 114 GLU A CA 1
ATOM 1908 C C . GLU A 1 114 ? 122.034 159.561 120.294 1.00 61.14 114 GLU A C 1
ATOM 1909 O O . GLU A 1 114 ? 121.599 160.189 119.325 1.00 61.14 114 GLU A O 1
ATOM 1921 N N . LEU A 1 115 ? 121.423 159.576 121.479 1.00 57.69 115 LEU A N 1
ATOM 1922 C CA . LEU A 1 115 ? 120.230 160.390 121.669 1.00 57.69 115 LEU A CA 1
ATOM 1923 C C . LEU A 1 115 ? 120.533 161.858 121.405 1.00 57.69 115 LEU A C 1
ATOM 1924 O O . LEU A 1 115 ? 119.773 162.546 120.717 1.00 57.69 115 LEU A O 1
ATOM 1940 N N . GLU A 1 116 ? 121.646 162.354 121.944 1.00 62.77 116 GLU A N 1
ATOM 1941 C CA . GLU A 1 116 ? 122.039 163.734 121.679 1.00 62.77 116 GLU A CA 1
ATOM 1942 C C . GLU A 1 116 ? 122.268 163.957 120.189 1.00 62.77 116 GLU A C 1
ATOM 1943 O O . GLU A 1 116 ? 121.731 164.902 119.586 1.00 62.77 116 GLU A O 1
ATOM 1955 N N . LYS A 1 117 ? 123.082 163.091 119.580 1.00 63.86 117 LYS A N 1
ATOM 1956 C CA . LYS A 1 117 ? 123.429 163.269 118.176 1.00 63.86 117 LYS A CA 1
ATOM 1957 C C . LYS A 1 117 ? 122.193 163.236 117.293 1.00 63.86 117 LYS A C 1
ATOM 1958 O O . LYS A 1 117 ? 122.179 163.854 116.223 1.00 63.86 117 LYS A O 1
ATOM 1977 N N . VAL A 1 118 ? 121.152 162.524 117.717 1.00 66.24 118 VAL A N 1
ATOM 1978 C CA . VAL A 1 118 ? 119.964 162.418 116.884 1.00 66.24 118 VAL A CA 1
ATOM 1979 C C . VAL A 1 118 ? 118.989 163.548 117.169 1.00 66.24 118 VAL A C 1
ATOM 1980 O O . VAL A 1 118 ? 118.282 163.994 116.264 1.00 66.24 118 VAL A O 1
ATOM 1993 N N . VAL A 1 119 ? 118.920 164.038 118.408 1.00 64.71 119 VAL A N 1
ATOM 1994 C CA . VAL A 1 119 ? 118.046 165.176 118.664 1.00 64.71 119 VAL A CA 1
ATOM 1995 C C . VAL A 1 119 ? 118.570 166.413 117.949 1.00 64.71 119 VAL A C 1
ATOM 1996 O O . VAL A 1 119 ? 117.786 167.283 117.544 1.00 64.71 119 VAL A O 1
ATOM 2009 N N . GLU A 1 120 ? 119.889 166.528 117.782 1.00 67.41 120 GLU A N 1
ATOM 2010 C CA . GLU A 1 120 ? 120.404 167.642 116.987 1.00 67.41 120 GLU A CA 1
ATOM 2011 C C . GLU A 1 120 ? 119.837 167.604 115.572 1.00 67.41 120 GLU A C 1
ATOM 2012 O O . GLU A 1 120 ? 119.298 168.602 115.074 1.00 67.41 120 GLU A O 1
ATOM 2024 N N . GLU A 1 121 ? 119.940 166.449 114.912 1.00 75.09 121 GLU A N 1
ATOM 2025 C CA . GLU A 1 121 ? 119.364 166.306 113.582 1.00 75.09 121 GLU A CA 1
ATOM 2026 C C . GLU A 1 121 ? 117.862 166.526 113.610 1.00 75.09 121 GLU A C 1
ATOM 2027 O O . GLU A 1 121 ? 117.287 167.038 112.644 1.00 75.09 121 GLU A O 1
ATOM 2039 N N . ALA A 1 122 ? 117.210 166.136 114.704 1.00 75.72 122 ALA A N 1
ATOM 2040 C CA . ALA A 1 122 ? 115.776 166.348 114.824 1.00 75.72 122 ALA A CA 1
ATOM 2041 C C . ALA A 1 122 ? 115.445 167.830 114.760 1.00 75.72 122 ALA A C 1
ATOM 2042 O O . ALA A 1 122 ? 114.536 168.246 114.036 1.00 75.72 122 ALA A O 1
ATOM 2049 N N . GLU A 1 123 ? 116.180 168.646 115.514 1.00 77.92 123 GLU A N 1
ATOM 2050 C CA . GLU A 1 123 ? 115.929 170.082 115.472 1.00 77.92 123 GLU A CA 1
ATOM 2051 C C . GLU A 1 123 ? 116.259 170.646 114.097 1.00 77.92 123 GLU A C 1
ATOM 2052 O O . GLU A 1 123 ? 115.543 171.518 113.583 1.00 77.92 123 GLU A O 1
ATOM 2064 N N . GLU A 1 124 ? 117.336 170.156 113.480 1.00 81.97 124 GLU A N 1
ATOM 2065 C CA . GLU A 1 124 ? 117.688 170.635 112.147 1.00 81.97 124 GLU A CA 1
ATOM 2066 C C . GLU A 1 124 ? 116.562 170.369 111.157 1.00 81.97 124 GLU A C 1
ATOM 2067 O O . GLU A 1 124 ? 116.228 171.232 110.337 1.00 81.97 124 GLU A O 1
ATOM 2079 N N . VAL A 1 125 ? 115.963 169.180 111.218 1.00 86.26 125 VAL A N 1
ATOM 2080 C CA . VAL A 1 125 ? 114.854 168.863 110.324 1.00 86.26 125 VAL A CA 1
ATOM 2081 C C . VAL A 1 125 ? 113.630 169.698 110.675 1.00 86.26 125 VAL A C 1
ATOM 2082 O O . VAL A 1 125 ? 112.928 170.199 109.789 1.00 86.26 125 VAL A O 1
ATOM 2095 N N . TYR A 1 126 ? 113.352 169.860 111.969 1.00 86.77 126 TYR A N 1
ATOM 2096 C CA . TYR A 1 126 ? 112.195 170.646 112.378 1.00 86.77 126 TYR A CA 1
ATOM 2097 C C . TYR A 1 126 ? 112.317 172.092 111.929 1.00 86.77 126 TYR A C 1
ATOM 2098 O O . TYR A 1 126 ? 111.306 172.789 111.798 1.00 86.77 126 TYR A O 1
ATOM 2116 N N . GLU A 1 127 ? 113.541 172.569 111.706 1.00 95.07 127 GLU A N 1
ATOM 2117 C CA . GLU A 1 127 ? 113.702 173.934 111.219 1.00 95.07 127 GLU A CA 1
ATOM 2118 C C . GLU A 1 127 ? 112.937 174.144 109.918 1.00 95.07 127 GLU A C 1
ATOM 2119 O O . GLU A 1 127 ? 112.315 175.193 109.716 1.00 95.07 127 GLU A O 1
ATOM 2131 N N . LYS A 1 128 ? 112.968 173.154 109.024 1.00 96.97 128 LYS A N 1
ATOM 2132 C CA . LYS A 1 128 ? 112.339 173.323 107.718 1.00 96.97 128 LYS A CA 1
ATOM 2133 C C . LYS A 1 128 ? 110.832 173.519 107.834 1.00 96.97 128 LYS A C 1
ATOM 2134 O O . LYS A 1 128 ? 110.267 174.373 107.141 1.00 96.97 128 LYS A O 1
ATOM 2153 N N . VAL A 1 129 ? 110.162 172.747 108.692 1.00 96.56 129 VAL A N 1
ATOM 2154 C CA . VAL A 1 129 ? 108.709 172.863 108.790 1.00 96.56 129 VAL A CA 1
ATOM 2155 C C . VAL A 1 129 ? 108.321 174.242 109.305 1.00 96.56 129 VAL A C 1
ATOM 2156 O O . VAL A 1 129 ? 107.301 174.808 108.894 1.00 96.56 129 VAL A O 1
ATOM 2169 N N . LYS A 1 130 ? 109.118 174.802 110.209 1.00 95.62 130 LYS A N 1
ATOM 2170 C CA . LYS A 1 130 ? 108.875 176.144 110.725 1.00 95.62 130 LYS A CA 1
ATOM 2171 C C . LYS A 1 130 ? 110.117 177.012 110.564 1.00 95.62 130 LYS A C 1
ATOM 2172 O O . LYS A 1 130 ? 111.074 176.890 111.328 1.00 95.62 130 LYS A O 1
ATOM 2191 N N . SER B 1 1 ? 206.173 146.711 142.781 1.00 76.64 1 SER B N 1
ATOM 2192 C CA . SER B 1 1 ? 206.558 147.759 141.794 1.00 76.64 1 SER B CA 1
ATOM 2193 C C . SER B 1 1 ? 205.608 148.947 141.865 1.00 76.64 1 SER B C 1
ATOM 2194 O O . SER B 1 1 ? 204.755 149.024 142.749 1.00 76.64 1 SER B O 1
ATOM 2204 N N . GLU B 1 2 ? 205.764 149.872 140.916 1.00 72.66 2 GLU B N 1
ATOM 2205 C CA . GLU B 1 2 ? 204.914 151.059 140.886 1.00 72.66 2 GLU B CA 1
ATOM 2206 C C . GLU B 1 2 ? 203.439 150.681 140.883 1.00 72.66 2 GLU B C 1
ATOM 2207 O O . GLU B 1 2 ? 202.608 151.373 141.484 1.00 72.66 2 GLU B O 1
ATOM 2219 N N . LEU B 1 3 ? 203.092 149.582 140.214 1.00 71.23 3 LEU B N 1
ATOM 2220 C CA . LEU B 1 3 ? 201.703 149.142 140.220 1.00 71.23 3 LEU B CA 1
ATOM 2221 C C . LEU B 1 3 ? 201.251 148.778 141.626 1.00 71.23 3 LEU B C 1
ATOM 2222 O O . LEU B 1 3 ? 200.097 149.017 141.994 1.00 71.23 3 LEU B O 1
ATOM 2238 N N . GLU B 1 4 ? 202.139 148.185 142.424 1.00 76.88 4 GLU B N 1
ATOM 2239 C CA . GLU B 1 4 ? 201.753 147.785 143.773 1.00 76.88 4 GLU B CA 1
ATOM 2240 C C . GLU B 1 4 ? 201.458 149.000 144.644 1.00 76.88 4 GLU B C 1
ATOM 2241 O O . GLU B 1 4 ? 200.456 149.025 145.370 1.00 76.88 4 GLU B O 1
ATOM 2253 N N . GLU B 1 5 ? 202.315 150.019 144.588 1.00 74.23 5 GLU B N 1
ATOM 2254 C CA . GLU B 1 5 ? 202.032 151.232 145.343 1.00 74.23 5 GLU B CA 1
ATOM 2255 C C . GLU B 1 5 ? 200.803 151.946 144.798 1.00 74.23 5 GLU B C 1
ATOM 2256 O O . GLU B 1 5 ? 200.076 152.589 145.562 1.00 74.23 5 GLU B O 1
ATOM 2268 N N . ILE B 1 6 ? 200.544 151.843 143.493 1.00 68.27 6 ILE B N 1
ATOM 2269 C CA . ILE B 1 6 ? 199.312 152.411 142.953 1.00 68.27 6 ILE B CA 1
ATOM 2270 C C . ILE B 1 6 ? 198.102 151.688 143.527 1.00 68.27 6 ILE B C 1
ATOM 2271 O O . ILE B 1 6 ? 197.094 152.313 143.878 1.00 68.27 6 ILE B O 1
ATOM 2287 N N . LYS B 1 7 ? 198.175 150.360 143.619 1.00 71.32 7 LYS B N 1
ATOM 2288 C CA . LYS B 1 7 ? 197.094 149.609 144.243 1.00 71.32 7 LYS B CA 1
ATOM 2289 C C . LYS B 1 7 ? 196.908 150.035 145.689 1.00 71.32 7 LYS B C 1
ATOM 2290 O O . LYS B 1 7 ? 195.778 150.180 146.160 1.00 71.32 7 LYS B O 1
ATOM 2309 N N . LYS B 1 8 ? 198.010 150.230 146.414 1.00 74.75 8 LYS B N 1
ATOM 2310 C CA . LYS B 1 8 ? 197.905 150.662 147.805 1.00 74.75 8 LYS B CA 1
ATOM 2311 C C . LYS B 1 8 ? 197.245 152.032 147.902 1.00 74.75 8 LYS B C 1
ATOM 2312 O O . LYS B 1 8 ? 196.394 152.263 148.771 1.00 74.75 8 LYS B O 1
ATOM 2331 N N . LEU B 1 9 ? 197.628 152.956 147.022 1.00 69.71 9 LEU B N 1
ATOM 2332 C CA . LEU B 1 9 ? 197.044 154.291 147.053 1.00 69.71 9 LEU B CA 1
ATOM 2333 C C . LEU B 1 9 ? 195.557 154.241 146.734 1.00 69.71 9 LEU B C 1
ATOM 2334 O O . LEU B 1 9 ? 194.746 154.906 147.393 1.00 69.71 9 LEU B O 1
ATOM 2350 N N . LEU B 1 10 ? 195.178 153.454 145.728 1.00 69.90 10 LEU B N 1
ATOM 2351 C CA . LEU B 1 10 ? 193.766 153.315 145.400 1.00 69.90 10 LEU B CA 1
ATOM 2352 C C . LEU B 1 10 ? 193.005 152.619 146.517 1.00 69.90 10 LEU B C 1
ATOM 2353 O O . LEU B 1 10 ? 191.820 152.894 146.721 1.00 69.90 10 LEU B O 1
ATOM 2369 N N . GLU B 1 11 ? 193.661 151.718 147.247 1.00 74.93 11 GLU B N 1
ATOM 2370 C CA . GLU B 1 11 ? 193.031 151.098 148.405 1.00 74.93 11 GLU B CA 1
ATOM 2371 C C . GLU B 1 11 ? 192.748 152.135 149.481 1.00 74.93 11 GLU B C 1
ATOM 2372 O O . GLU B 1 11 ? 191.636 152.205 150.015 1.00 74.93 11 GLU B O 1
ATOM 2384 N N . GLU B 1 12 ? 193.744 152.962 149.801 1.00 75.76 12 GLU B N 1
ATOM 2385 C CA . GLU B 1 12 ? 193.530 154.011 150.792 1.00 75.76 12 GLU B CA 1
ATOM 2386 C C . GLU B 1 12 ? 192.404 154.938 150.360 1.00 75.76 12 GLU B C 1
ATOM 2387 O O . GLU B 1 12 ? 191.554 155.317 151.173 1.00 75.76 12 GLU B O 1
ATOM 2399 N N . LEU B 1 13 ? 192.378 155.308 149.081 1.00 73.57 13 LEU B N 1
ATOM 2400 C CA . LEU B 1 13 ? 191.289 156.144 148.587 1.00 73.57 13 LEU B CA 1
ATOM 2401 C C . LEU B 1 13 ? 189.948 155.432 148.709 1.00 73.57 13 LEU B C 1
ATOM 2402 O O . LEU B 1 13 ? 188.928 156.062 149.008 1.00 73.57 13 LEU B O 1
ATOM 2418 N N . SER B 1 14 ? 189.931 154.117 148.481 1.00 75.10 14 SER B N 1
ATOM 2419 C CA . SER B 1 14 ? 188.683 153.364 148.545 1.00 75.10 14 SER B CA 1
ATOM 2420 C C . SER B 1 14 ? 188.086 153.407 149.943 1.00 75.10 14 SER B C 1
ATOM 2421 O O . SER B 1 14 ? 186.865 153.528 150.101 1.00 75.10 14 SER B O 1
ATOM 2429 N N . LYS B 1 15 ? 188.930 153.315 150.972 1.00 75.76 15 LYS B N 1
ATOM 2430 C CA . LYS B 1 15 ? 188.441 153.404 152.341 1.00 75.76 15 LYS B CA 1
ATOM 2431 C C . LYS B 1 15 ? 187.582 154.641 152.557 1.00 75.76 15 LYS B C 1
ATOM 2432 O O . LYS B 1 15 ? 186.800 154.684 153.513 1.00 75.76 15 LYS B O 1
ATOM 2451 N N . THR B 1 16 ? 187.711 155.648 151.689 1.00 75.98 16 THR B N 1
ATOM 2452 C CA . THR B 1 16 ? 186.937 156.874 151.792 1.00 75.98 16 THR B CA 1
ATOM 2453 C C . THR B 1 16 ? 185.944 157.072 150.656 1.00 75.98 16 THR B C 1
ATOM 2454 O O . THR B 1 16 ? 185.045 157.908 150.790 1.00 75.98 16 THR B O 1
ATOM 2465 N N . ASP B 1 17 ? 186.077 156.340 149.554 1.00 74.72 17 ASP B N 1
ATOM 2466 C CA . ASP B 1 17 ? 185.275 156.575 148.363 1.00 74.72 17 ASP B CA 1
ATOM 2467 C C . ASP B 1 17 ? 184.795 155.248 147.796 1.00 74.72 17 ASP B C 1
ATOM 2468 O O . ASP B 1 17 ? 185.451 154.218 147.991 1.00 74.72 17 ASP B O 1
ATOM 2477 N N . PRO B 1 18 ? 183.642 155.234 147.095 1.00 67.94 18 PRO B N 1
ATOM 2478 C CA . PRO B 1 18 ? 183.188 153.987 146.461 1.00 67.94 18 PRO B CA 1
ATOM 2479 C C . PRO B 1 18 ? 183.871 153.705 145.130 1.00 67.94 18 PRO B C 1
ATOM 2480 O O . PRO B 1 18 ? 184.136 152.545 144.790 1.00 67.94 18 PRO B O 1
ATOM 2491 N N . LEU B 1 19 ? 184.149 154.761 144.362 1.00 68.64 19 LEU B N 1
ATOM 2492 C CA . LEU B 1 19 ? 184.753 154.571 143.049 1.00 68.64 19 LEU B CA 1
ATOM 2493 C C . LEU B 1 19 ? 186.058 153.800 143.162 1.00 68.64 19 LEU B C 1
ATOM 2494 O O . LEU B 1 19 ? 186.282 152.828 142.435 1.00 68.64 19 LEU B O 1
ATOM 2510 N N . ALA B 1 20 ? 186.929 154.216 144.080 1.00 70.84 20 ALA B N 1
ATOM 2511 C CA . ALA B 1 20 ? 188.184 153.501 144.268 1.00 70.84 20 ALA B CA 1
ATOM 2512 C C . ALA B 1 20 ? 187.943 152.062 144.701 1.00 70.84 20 ALA B C 1
ATOM 2513 O O . ALA B 1 20 ? 188.717 151.169 144.342 1.00 70.84 20 ALA B O 1
ATOM 2520 N N . LYS B 1 21 ? 186.880 151.812 145.467 1.00 68.08 21 LYS B N 1
ATOM 2521 C CA . LYS B 1 21 ? 186.554 150.438 145.831 1.00 68.08 21 LYS B CA 1
ATOM 2522 C C . LYS B 1 21 ? 186.254 149.609 144.590 1.00 68.08 21 LYS B C 1
ATOM 2523 O O . LYS B 1 21 ? 186.743 148.481 144.445 1.00 68.08 21 LYS B O 1
ATOM 2542 N N . ASP B 1 22 ? 185.458 150.158 143.674 1.00 67.55 22 ASP B N 1
ATOM 2543 C CA . ASP B 1 22 ? 185.169 149.436 142.439 1.00 67.55 22 ASP B CA 1
ATOM 2544 C C . ASP B 1 22 ? 186.432 149.241 141.611 1.00 67.55 22 ASP B C 1
ATOM 2545 O O . ASP B 1 22 ? 186.628 148.183 141.002 1.00 67.55 22 ASP B O 1
ATOM 2554 N N . ILE B 1 23 ? 187.296 150.254 141.573 1.00 65.35 23 ILE B N 1
ATOM 2555 C CA . ILE B 1 23 ? 188.551 150.129 140.838 1.00 65.35 23 ILE B CA 1
ATOM 2556 C C . ILE B 1 23 ? 189.360 148.963 141.386 1.00 65.35 23 ILE B C 1
ATOM 2557 O O . ILE B 1 23 ? 189.854 148.114 140.635 1.00 65.35 23 ILE B O 1
ATOM 2573 N N . LEU B 1 24 ? 189.511 148.908 142.708 1.00 66.36 24 LEU B N 1
ATOM 2574 C CA . LEU B 1 24 ? 190.283 147.827 143.305 1.00 66.36 24 LEU B CA 1
ATOM 2575 C C . LEU B 1 24 ? 189.628 146.481 143.041 1.00 66.36 24 LEU B C 1
ATOM 2576 O O . LEU B 1 24 ? 190.320 145.478 142.832 1.00 66.36 24 LEU B O 1
ATOM 2592 N N . TRP B 1 25 ? 188.295 146.426 143.059 1.00 63.44 25 TRP B N 1
ATOM 2593 C CA . TRP B 1 25 ? 187.640 145.164 142.738 1.00 63.44 25 TRP B CA 1
ATOM 2594 C C . TRP B 1 25 ? 187.973 144.727 141.320 1.00 63.44 25 TRP B C 1
ATOM 2595 O O . TRP B 1 25 ? 188.227 143.542 141.070 1.00 63.44 25 TRP B O 1
ATOM 2616 N N . VAL B 1 26 ? 187.959 145.665 140.372 1.00 62.98 26 VAL B N 1
ATOM 2617 C CA . VAL B 1 26 ? 188.308 145.319 138.998 1.00 62.98 26 VAL B CA 1
ATOM 2618 C C . VAL B 1 26 ? 189.732 144.793 138.941 1.00 62.98 26 VAL B C 1
ATOM 2619 O O . VAL B 1 26 ? 190.018 143.786 138.279 1.00 62.98 26 VAL B O 1
ATOM 2632 N N . ILE B 1 27 ? 190.650 145.466 139.633 1.00 65.71 27 ILE B N 1
ATOM 2633 C CA . ILE B 1 27 ? 192.039 145.020 139.617 1.00 65.71 27 ILE B CA 1
ATOM 2634 C C . ILE B 1 27 ? 192.142 143.602 140.155 1.00 65.71 27 ILE B C 1
ATOM 2635 O O . ILE B 1 27 ? 192.839 142.757 139.584 1.00 65.71 27 ILE B O 1
ATOM 2651 N N . GLU B 1 28 ? 191.454 143.316 141.259 1.00 70.24 28 GLU B N 1
ATOM 2652 C CA . GLU B 1 28 ? 191.541 141.988 141.858 1.00 70.24 28 GLU B CA 1
ATOM 2653 C C . GLU B 1 28 ? 190.956 140.924 140.939 1.00 70.24 28 GLU B C 1
ATOM 2654 O O . GLU B 1 28 ? 191.539 139.842 140.780 1.00 70.24 28 GLU B O 1
ATOM 2666 N N . VAL B 1 29 ? 189.791 141.198 140.347 1.00 66.16 29 VAL B N 1
ATOM 2667 C CA . VAL B 1 29 ? 189.142 140.183 139.526 1.00 66.16 29 VAL B CA 1
ATOM 2668 C C . VAL B 1 29 ? 189.941 139.935 138.257 1.00 66.16 29 VAL B C 1
ATOM 2669 O O . VAL B 1 29 ? 189.916 138.828 137.708 1.00 66.16 29 VAL B O 1
ATOM 2682 N N . ARG B 1 30 ? 190.654 140.946 137.761 1.00 65.82 30 ARG B N 1
ATOM 2683 C CA . ARG B 1 30 ? 191.550 140.700 136.638 1.00 65.82 30 ARG B CA 1
ATOM 2684 C C . ARG B 1 30 ? 192.796 139.937 137.072 1.00 65.82 30 ARG B C 1
ATOM 2685 O O . ARG B 1 30 ? 193.247 139.034 136.360 1.00 65.82 30 ARG B O 1
ATOM 2706 N N . GLU B 1 31 ? 193.363 140.273 138.232 1.00 71.82 31 GLU B N 1
ATOM 2707 C CA . GLU B 1 31 ? 194.531 139.544 138.711 1.00 71.82 31 GLU B CA 1
ATOM 2708 C C . GLU B 1 31 ? 194.231 138.058 138.827 1.00 71.82 31 GLU B C 1
ATOM 2709 O O . GLU B 1 31 ? 195.006 137.216 138.361 1.00 71.82 31 GLU B O 1
ATOM 2721 N N . GLU B 1 32 ? 193.102 137.716 139.448 1.00 72.02 32 GLU B N 1
ATOM 2722 C CA . GLU B 1 32 ? 192.832 136.315 139.751 1.00 72.02 32 GLU B CA 1
ATOM 2723 C C . GLU B 1 32 ? 192.640 135.462 138.503 1.00 72.02 32 GLU B C 1
ATOM 2724 O O . GLU B 1 32 ? 192.653 134.232 138.614 1.00 72.02 32 GLU B O 1
ATOM 2736 N N . ASP B 1 33 ? 192.456 136.070 137.331 1.00 70.82 33 ASP B N 1
ATOM 2737 C CA . ASP B 1 33 ? 192.241 135.329 136.094 1.00 70.82 33 ASP B CA 1
ATOM 2738 C C . ASP B 1 33 ? 193.480 135.281 135.207 1.00 70.82 33 ASP B C 1
ATOM 2739 O O . ASP B 1 33 ? 193.385 134.861 134.050 1.00 70.82 33 ASP B O 1
ATOM 2748 N N . GLY B 1 34 ? 194.635 135.694 135.715 1.00 72.08 34 GLY B N 1
ATOM 2749 C CA . GLY B 1 34 ? 195.854 135.636 134.935 1.00 72.08 34 GLY B CA 1
ATOM 2750 C C . GLY B 1 34 ? 195.822 136.524 133.709 1.00 72.08 34 GLY B C 1
ATOM 2751 O O . GLY B 1 34 ? 195.801 136.032 132.578 1.00 72.08 34 GLY B O 1
ATOM 2755 N N . HIS B 1 35 ? 195.803 137.837 133.922 1.00 67.40 35 HIS B N 1
ATOM 2756 C CA . HIS B 1 35 ? 195.869 138.810 132.843 1.00 67.40 35 HIS B CA 1
ATOM 2757 C C . HIS B 1 35 ? 196.779 139.955 133.257 1.00 67.40 35 HIS B C 1
ATOM 2758 O O . HIS B 1 35 ? 196.946 140.236 134.446 1.00 67.40 35 HIS B O 1
ATOM 2772 N N . ASP B 1 36 ? 197.362 140.613 132.269 1.00 70.03 36 ASP B N 1
ATOM 2773 C CA . ASP B 1 36 ? 198.311 141.678 132.546 1.00 70.03 36 ASP B CA 1
ATOM 2774 C C . ASP B 1 36 ? 197.614 142.809 133.293 1.00 70.03 36 ASP B C 1
ATOM 2775 O O . ASP B 1 36 ? 196.605 143.334 132.799 1.00 70.03 36 ASP B O 1
ATOM 2784 N N . PRO B 1 37 ? 198.098 143.211 134.470 1.00 67.07 37 PRO B N 1
ATOM 2785 C CA . PRO B 1 37 ? 197.473 144.354 135.150 1.00 67.07 37 PRO B CA 1
ATOM 2786 C C . PRO B 1 37 ? 197.547 145.646 134.355 1.00 67.07 37 PRO B C 1
ATOM 2787 O O . PRO B 1 37 ? 196.703 146.527 134.549 1.00 67.07 37 PRO B O 1
ATOM 2798 N N . GLU B 1 38 ? 198.533 145.797 133.471 1.00 68.41 38 GLU B N 1
ATOM 2799 C CA . GLU B 1 38 ? 198.661 147.046 132.726 1.00 68.41 38 GLU B CA 1
ATOM 2800 C C . GLU B 1 38 ? 197.566 147.199 131.677 1.00 68.41 38 GLU B C 1
ATOM 2801 O O . GLU B 1 38 ? 197.094 148.318 131.433 1.00 68.41 38 GLU B O 1
ATOM 2813 N N . SER B 1 39 ? 197.161 146.104 131.033 1.00 65.59 39 SER B N 1
ATOM 2814 C CA . SER B 1 39 ? 196.050 146.182 130.091 1.00 65.59 39 SER B CA 1
ATOM 2815 C C . SER B 1 39 ? 194.781 146.638 130.797 1.00 65.59 39 SER B C 1
ATOM 2816 O O . SER B 1 39 ? 194.073 147.536 130.324 1.00 65.59 39 SER B O 1
ATOM 2824 N N . GLU B 1 40 ? 194.481 146.032 131.944 1.00 67.57 40 GLU B N 1
ATOM 2825 C CA . GLU B 1 40 ? 193.333 146.481 132.714 1.00 67.57 40 GLU B CA 1
ATOM 2826 C C . GLU B 1 40 ? 193.522 147.905 133.208 1.00 67.57 40 GLU B C 1
ATOM 2827 O O . GLU B 1 40 ? 192.544 148.632 133.381 1.00 67.57 40 GLU B O 1
ATOM 2839 N N . LEU B 1 41 ? 194.766 148.330 133.427 1.00 64.04 41 LEU B N 1
ATOM 2840 C CA . LEU B 1 41 ? 195.007 149.703 133.857 1.00 64.04 41 LEU B CA 1
ATOM 2841 C C . LEU B 1 41 ? 194.628 150.693 132.761 1.00 64.04 41 LEU B C 1
ATOM 2842 O O . LEU B 1 41 ? 193.941 151.691 133.014 1.00 64.04 41 LEU B O 1
ATOM 2858 N N . VAL B 1 42 ? 195.067 150.434 131.532 1.00 60.63 42 VAL B N 1
ATOM 2859 C CA . VAL B 1 42 ? 194.686 151.321 130.436 1.00 60.63 42 VAL B CA 1
ATOM 2860 C C . VAL B 1 42 ? 193.177 151.286 130.236 1.00 60.63 42 VAL B C 1
ATOM 2861 O O . VAL B 1 42 ? 192.539 152.329 130.037 1.00 60.63 42 VAL B O 1
ATOM 2874 N N . PHE B 1 43 ? 192.577 150.094 130.298 1.00 62.13 43 PHE B N 1
ATOM 2875 C CA . PHE B 1 43 ? 191.132 150.005 130.107 1.00 62.13 43 PHE B CA 1
ATOM 2876 C C . PHE B 1 43 ? 190.382 150.774 131.186 1.00 62.13 43 PHE B C 1
ATOM 2877 O O . PHE B 1 43 ? 189.380 151.437 130.904 1.00 62.13 43 PHE B O 1
ATOM 2894 N N . ILE B 1 44 ? 190.834 150.674 132.435 1.00 61.74 44 ILE B N 1
ATOM 2895 C CA . ILE B 1 44 ? 190.126 151.325 133.524 1.00 61.74 44 ILE B CA 1
ATOM 2896 C C . ILE B 1 44 ? 190.303 152.831 133.439 1.00 61.74 44 ILE B C 1
ATOM 2897 O O . ILE B 1 44 ? 189.383 153.591 133.763 1.00 61.74 44 ILE B O 1
ATOM 2913 N N . ARG B 1 45 ? 191.469 153.298 132.990 1.00 61.32 45 ARG B N 1
ATOM 2914 C CA . ARG B 1 45 ? 191.609 154.724 132.725 1.00 61.32 45 ARG B CA 1
ATOM 2915 C C . ARG B 1 45 ? 190.636 155.167 131.643 1.00 61.32 45 ARG B C 1
ATOM 2916 O O . ARG B 1 45 ? 190.013 156.229 131.751 1.00 61.32 45 ARG B O 1
ATOM 2937 N N . GLN B 1 46 ? 190.497 154.366 130.587 1.00 60.47 46 GLN B N 1
ATOM 2938 C CA . GLN B 1 46 ? 189.550 154.706 129.532 1.00 60.47 46 GLN B CA 1
ATOM 2939 C C . GLN B 1 46 ? 188.130 154.775 130.078 1.00 60.47 46 GLN B C 1
ATOM 2940 O O . GLN B 1 46 ? 187.355 155.669 129.715 1.00 60.47 46 GLN B O 1
ATOM 2954 N N . TYR B 1 47 ? 187.766 153.824 130.937 1.00 59.24 47 TYR B N 1
ATOM 2955 C CA . TYR B 1 47 ? 186.437 153.844 131.536 1.00 59.24 47 TYR B CA 1
ATOM 2956 C C . TYR B 1 47 ? 186.242 155.093 132.382 1.00 59.24 47 TYR B C 1
ATOM 2957 O O . TYR B 1 47 ? 185.186 155.733 132.325 1.00 59.24 47 TYR B O 1
ATOM 2975 N N . LEU B 1 48 ? 187.249 155.460 133.174 1.00 62.33 48 LEU B N 1
ATOM 2976 C CA . LEU B 1 48 ? 187.146 156.692 133.944 1.00 62.33 48 LEU B CA 1
ATOM 2977 C C . LEU B 1 48 ? 186.927 157.881 133.024 1.00 62.33 48 LEU B C 1
ATOM 2978 O O . LEU B 1 48 ? 186.076 158.737 133.290 1.00 62.33 48 LEU B O 1
ATOM 2994 N N . LYS B 1 49 ? 187.681 157.943 131.928 1.00 65.37 49 LYS B N 1
ATOM 2995 C CA . LYS B 1 49 ? 187.532 159.046 130.987 1.00 65.37 49 LYS B CA 1
ATOM 2996 C C . LYS B 1 49 ? 186.109 159.114 130.453 1.00 65.37 49 LYS B C 1
ATOM 2997 O O . LYS B 1 49 ? 185.479 160.177 130.458 1.00 65.37 49 LYS B O 1
ATOM 3016 N N . THR B 1 50 ? 185.582 157.980 129.995 1.00 65.46 50 THR B N 1
ATOM 3017 C CA . THR B 1 50 ? 184.244 157.984 129.414 1.00 65.46 50 THR B CA 1
ATOM 3018 C C . THR B 1 50 ? 183.191 158.322 130.460 1.00 65.46 50 THR B C 1
ATOM 3019 O O . THR B 1 50 ? 182.144 158.889 130.131 1.00 65.46 50 THR B O 1
ATOM 3030 N N . LEU B 1 51 ? 183.444 157.978 131.724 1.00 66.69 51 LEU B N 1
ATOM 3031 C CA . LEU B 1 51 ? 182.504 158.348 132.776 1.00 66.69 51 LEU B CA 1
ATOM 3032 C C . LEU B 1 51 ? 182.339 159.859 132.844 1.00 66.69 51 LEU B C 1
ATOM 3033 O O . LEU B 1 51 ? 181.232 160.363 133.068 1.00 66.69 51 LEU B O 1
ATOM 3049 N N . ASN B 1 52 ? 183.432 160.596 132.662 1.00 73.96 52 ASN B N 1
ATOM 3050 C CA . ASN B 1 52 ? 183.465 162.048 132.528 1.00 73.96 52 ASN B CA 1
ATOM 3051 C C . ASN B 1 52 ? 183.278 162.778 133.850 1.00 73.96 52 ASN B C 1
ATOM 3052 O O . ASN B 1 52 ? 183.377 164.009 133.873 1.00 73.96 52 ASN B O 1
ATOM 3063 N N . GLU B 1 53 ? 183.017 162.076 134.947 1.00 76.08 53 GLU B N 1
ATOM 3064 C CA . GLU B 1 53 ? 182.888 162.752 136.225 1.00 76.08 53 GLU B CA 1
ATOM 3065 C C . GLU B 1 53 ? 184.239 163.330 136.646 1.00 76.08 53 GLU B C 1
ATOM 3066 O O . GLU B 1 53 ? 185.288 162.766 136.327 1.00 76.08 53 GLU B O 1
ATOM 3078 N N . PRO B 1 54 ? 184.242 164.462 137.362 1.00 75.89 54 PRO B N 1
ATOM 3079 C CA . PRO B 1 54 ? 185.522 165.062 137.762 1.00 75.89 54 PRO B CA 1
ATOM 3080 C C . PRO B 1 54 ? 186.373 164.092 138.561 1.00 75.89 54 PRO B C 1
ATOM 3081 O O . PRO B 1 54 ? 187.502 163.786 138.165 1.00 75.89 54 PRO B O 1
ATOM 3092 N N . SER B 1 55 ? 185.836 163.597 139.676 1.00 75.05 55 SER B N 1
ATOM 3093 C CA . SER B 1 55 ? 186.462 162.577 140.512 1.00 75.05 55 SER B CA 1
ATOM 3094 C C . SER B 1 55 ? 187.976 162.811 140.575 1.00 75.05 55 SER B C 1
ATOM 3095 O O . SER B 1 55 ? 188.759 161.932 140.202 1.00 75.05 55 SER B O 1
ATOM 3103 N N . PRO B 1 56 ? 188.413 163.978 141.052 1.00 76.48 56 PRO B N 1
ATOM 3104 C CA . PRO B 1 56 ? 189.809 164.378 140.812 1.00 76.48 56 PRO B CA 1
ATOM 3105 C C . PRO B 1 56 ? 190.915 163.474 141.338 1.00 76.48 56 PRO B C 1
ATOM 3106 O O . PRO B 1 56 ? 191.947 163.338 140.671 1.00 76.48 56 PRO B O 1
ATOM 3117 N N . ALA B 1 57 ? 190.741 162.849 142.505 1.00 71.27 57 ALA B N 1
ATOM 3118 C CA . ALA B 1 57 ? 191.807 162.015 143.048 1.00 71.27 57 ALA B CA 1
ATOM 3119 C C . ALA B 1 57 ? 192.094 160.826 142.139 1.00 71.27 57 ALA B C 1
ATOM 3120 O O . ALA B 1 57 ? 193.256 160.527 141.838 1.00 71.27 57 ALA B O 1
ATOM 3127 N N . ARG B 1 58 ? 191.046 160.142 141.679 1.00 71.31 58 ARG B N 1
ATOM 3128 C CA . ARG B 1 58 ? 191.247 158.945 140.870 1.00 71.31 58 ARG B CA 1
ATOM 3129 C C . ARG B 1 58 ? 191.900 159.280 139.535 1.00 71.31 58 ARG B C 1
ATOM 3130 O O . ARG B 1 58 ? 192.840 158.600 139.105 1.00 71.31 58 ARG B O 1
ATOM 3151 N N . LYS B 1 59 ? 191.412 160.319 138.859 1.00 66.28 59 LYS B N 1
ATOM 3152 C CA . LYS B 1 59 ? 192.035 160.731 137.608 1.00 66.28 59 LYS B CA 1
ATOM 3153 C C . LYS B 1 59 ? 193.470 161.179 137.842 1.00 66.28 59 LYS B C 1
ATOM 3154 O O . LYS B 1 59 ? 194.352 160.934 137.010 1.00 66.28 59 LYS B O 1
ATOM 3173 N N . LEU B 1 60 ? 193.729 161.831 138.974 1.00 64.88 60 LEU B N 1
ATOM 3174 C CA . LEU B 1 60 ? 195.093 162.236 139.276 1.00 64.88 60 LEU B CA 1
ATOM 3175 C C . LEU B 1 60 ? 196.001 161.028 139.447 1.00 64.88 60 LEU B C 1
ATOM 3176 O O . LEU B 1 60 ? 197.160 161.061 139.020 1.00 64.88 60 LEU B O 1
ATOM 3192 N N . ILE B 1 61 ? 195.507 159.959 140.073 1.00 65.79 61 ILE B N 1
ATOM 3193 C CA . ILE B 1 61 ? 196.301 158.733 140.143 1.00 65.79 61 ILE B CA 1
ATOM 3194 C C . ILE B 1 61 ? 196.523 158.172 138.745 1.00 65.79 61 ILE B C 1
ATOM 3195 O O . ILE B 1 61 ? 197.639 157.781 138.382 1.00 65.79 61 ILE B O 1
ATOM 3211 N N . GLU B 1 62 ? 195.464 158.128 137.937 1.00 57.47 62 GLU B N 1
ATOM 3212 C CA . GLU B 1 62 ? 195.596 157.603 136.583 1.00 57.47 62 GLU B CA 1
ATOM 3213 C C . GLU B 1 62 ? 196.569 158.413 135.743 1.00 57.47 62 GLU B C 1
ATOM 3214 O O . GLU B 1 62 ? 197.084 157.900 134.746 1.00 57.47 62 GLU B O 1
ATOM 3226 N N . SER B 1 63 ? 196.839 159.662 136.121 1.00 57.30 63 SER B N 1
ATOM 3227 C CA . SER B 1 63 ? 197.924 160.393 135.474 1.00 57.30 63 SER B CA 1
ATOM 3228 C C . SER B 1 63 ? 199.196 159.558 135.408 1.00 57.30 63 SER B C 1
ATOM 3229 O O . SER B 1 63 ? 200.080 159.839 134.587 1.00 57.30 63 SER B O 1
ATOM 3237 N N . TYR B 1 64 ? 199.324 158.549 136.271 1.00 58.43 64 TYR B N 1
ATOM 3238 C CA . TYR B 1 64 ? 200.394 157.578 136.095 1.00 58.43 64 TYR B CA 1
ATOM 3239 C C . TYR B 1 64 ? 200.365 156.977 134.697 1.00 58.43 64 TYR B C 1
ATOM 3240 O O . TYR B 1 64 ? 201.419 156.679 134.127 1.00 58.43 64 TYR B O 1
ATOM 3258 N N . TRP B 1 65 ? 199.172 156.761 134.138 1.00 57.04 65 TRP B N 1
ATOM 3259 C CA . TRP B 1 65 ? 199.091 156.260 132.770 1.00 57.04 65 TRP B CA 1
ATOM 3260 C C . TRP B 1 65 ? 199.700 157.253 131.794 1.00 57.04 65 TRP B C 1
ATOM 3261 O O . TRP B 1 65 ? 200.381 156.861 130.839 1.00 57.04 65 TRP B O 1
ATOM 3282 N N . ALA B 1 66 ? 199.442 158.544 132.000 1.00 54.92 66 ALA B N 1
ATOM 3283 C CA . ALA B 1 66 ? 200.084 159.554 131.172 1.00 54.92 66 ALA B CA 1
ATOM 3284 C C . ALA B 1 66 ? 201.594 159.455 131.290 1.00 54.92 66 ALA B C 1
ATOM 3285 O O . ALA B 1 66 ? 202.311 159.546 130.290 1.00 54.92 66 ALA B O 1
ATOM 3292 N N . LYS B 1 67 ? 202.095 159.261 132.506 1.00 54.60 67 LYS B N 1
ATOM 3293 C CA . LYS B 1 67 ? 203.534 159.089 132.683 1.00 54.60 67 LYS B CA 1
ATOM 3294 C C . LYS B 1 67 ? 204.038 157.896 131.877 1.00 54.60 67 LYS B C 1
ATOM 3295 O O . LYS B 1 67 ? 205.046 157.987 131.163 1.00 54.60 67 LYS B O 1
ATOM 3314 N N . LYS B 1 68 ? 203.342 156.765 131.975 1.00 55.96 68 LYS B N 1
ATOM 3315 C CA . LYS B 1 68 ? 203.807 155.553 131.308 1.00 55.96 68 LYS B CA 1
ATOM 3316 C C . LYS B 1 68 ? 203.817 155.728 129.796 1.00 55.96 68 LYS B C 1
ATOM 3317 O O . LYS B 1 68 ? 204.785 155.360 129.121 1.00 55.96 68 LYS B O 1
ATOM 3336 N N . VAL B 1 69 ? 202.741 156.288 129.242 1.00 54.27 69 VAL B N 1
ATOM 3337 C CA . VAL B 1 69 ? 202.689 156.479 127.796 1.00 54.27 69 VAL B CA 1
ATOM 3338 C C . VAL B 1 69 ? 203.718 157.502 127.355 1.00 54.27 69 VAL B C 1
ATOM 3339 O O . VAL B 1 69 ? 204.289 157.382 126.267 1.00 54.27 69 VAL B O 1
ATOM 3352 N N . LYS B 1 70 ? 203.964 158.531 128.166 1.00 51.90 70 LYS B N 1
ATOM 3353 C CA . LYS B 1 70 ? 204.980 159.512 127.814 1.00 51.90 70 LYS B CA 1
ATOM 3354 C C . LYS B 1 70 ? 206.351 158.866 127.745 1.00 51.90 70 LYS B C 1
ATOM 3355 O O . LYS B 1 70 ? 207.145 159.168 126.849 1.00 51.90 70 LYS B O 1
ATOM 3374 N N . LYS B 1 71 ? 206.654 157.977 128.688 1.00 56.57 71 LYS B N 1
ATOM 3375 C CA . LYS B 1 71 ? 207.908 157.239 128.598 1.00 56.57 71 LYS B CA 1
ATOM 3376 C C . LYS B 1 71 ? 207.938 156.363 127.353 1.00 56.57 71 LYS B C 1
ATOM 3377 O O . LYS B 1 71 ? 208.949 156.311 126.645 1.00 56.57 71 LYS B O 1
ATOM 3396 N N . LYS B 1 72 ? 206.837 155.665 127.071 1.00 59.39 72 LYS B N 1
ATOM 3397 C CA . LYS B 1 72 ? 206.802 154.769 125.919 1.00 59.39 72 LYS B CA 1
ATOM 3398 C C . LYS B 1 72 ? 207.035 155.535 124.625 1.00 59.39 72 LYS B C 1
ATOM 3399 O O . LYS B 1 72 ? 207.687 155.036 123.696 1.00 59.39 72 LYS B O 1
ATOM 3418 N N . ALA B 1 73 ? 206.494 156.747 124.544 1.00 57.84 73 ALA B N 1
ATOM 3419 C CA . ALA B 1 73 ? 206.656 157.544 123.340 1.00 57.84 73 ALA B CA 1
ATOM 3420 C C . ALA B 1 73 ? 208.119 157.830 123.060 1.00 57.84 73 ALA B C 1
ATOM 3421 O O . ALA B 1 73 ? 208.498 157.996 121.901 1.00 57.84 73 ALA B O 1
ATOM 3428 N N . PHE B 1 74 ? 208.956 157.904 124.095 1.00 58.12 74 PHE B N 1
ATOM 3429 C CA . PHE B 1 74 ? 210.379 158.112 123.852 1.00 58.12 74 PHE B CA 1
ATOM 3430 C C . PHE B 1 74 ? 210.978 156.936 123.098 1.00 58.12 74 PHE B C 1
ATOM 3431 O O . PHE B 1 74 ? 211.728 157.118 122.133 1.00 58.12 74 PHE B O 1
ATOM 3448 N N . GLU B 1 75 ? 210.659 155.716 123.526 1.00 64.94 75 GLU B N 1
ATOM 3449 C CA . GLU B 1 75 ? 211.140 154.548 122.804 1.00 64.94 75 GLU B CA 1
ATOM 3450 C C . GLU B 1 75 ? 210.606 154.543 121.381 1.00 64.94 75 GLU B C 1
ATOM 3451 O O . GLU B 1 75 ? 211.330 154.211 120.433 1.00 64.94 75 GLU B O 1
ATOM 3463 N N . ALA B 1 76 ? 209.334 154.904 121.215 1.00 67.94 76 ALA B N 1
ATOM 3464 C CA . ALA B 1 76 ? 208.759 154.953 119.874 1.00 67.94 76 ALA B CA 1
ATOM 3465 C C . ALA B 1 76 ? 209.506 155.949 118.996 1.00 67.94 76 ALA B C 1
ATOM 3466 O O . ALA B 1 76 ? 209.866 155.641 117.851 1.00 67.94 76 ALA B O 1
ATOM 3473 N N . PHE B 1 77 ? 209.757 157.146 119.523 1.00 65.17 77 PHE B N 1
ATOM 3474 C CA . PHE B 1 77 ? 210.540 158.139 118.801 1.00 65.17 77 PHE B CA 1
ATOM 3475 C C . PHE B 1 77 ? 211.915 157.602 118.427 1.00 65.17 77 PHE B C 1
ATOM 3476 O O . PHE B 1 77 ? 212.399 157.834 117.316 1.00 65.17 77 PHE B O 1
ATOM 3493 N N . MET B 1 78 ? 212.587 156.932 119.363 1.00 71.90 78 MET B N 1
ATOM 3494 C CA . MET B 1 78 ? 213.950 156.481 119.102 1.00 71.90 78 MET B CA 1
ATOM 3495 C C . MET B 1 78 ? 213.954 155.441 117.990 1.00 71.90 78 MET B C 1
ATOM 3496 O O . MET B 1 78 ? 214.784 155.493 117.075 1.00 71.90 78 MET B O 1
ATOM 3510 N N . LYS B 1 79 ? 213.030 154.480 118.060 1.00 78.35 79 LYS B N 1
ATOM 3511 C CA . LYS B 1 79 ? 212.866 153.526 116.966 1.00 78.35 79 LYS B CA 1
ATOM 3512 C C . LYS B 1 79 ? 212.649 154.253 115.644 1.00 78.35 79 LYS B C 1
ATOM 3513 O O . LYS B 1 79 ? 213.273 153.917 114.629 1.00 78.35 79 LYS B O 1
ATOM 3532 N N . LEU B 1 80 ? 211.757 155.246 115.635 1.00 77.37 80 LEU B N 1
ATOM 3533 C CA . LEU B 1 80 ? 211.458 155.944 114.390 1.00 77.37 80 LEU B CA 1
ATOM 3534 C C . LEU B 1 80 ? 212.679 156.675 113.854 1.00 77.37 80 LEU B C 1
ATOM 3535 O O . LEU B 1 80 ? 212.890 156.722 112.641 1.00 77.37 80 LEU B O 1
ATOM 3551 N N . MET B 1 81 ? 213.497 157.248 114.733 1.00 78.23 81 MET B N 1
ATOM 3552 C CA . MET B 1 81 ? 214.713 157.906 114.268 1.00 78.23 81 MET B CA 1
ATOM 3553 C C . MET B 1 81 ? 215.704 156.898 113.700 1.00 78.23 81 MET B C 1
ATOM 3554 O O . MET B 1 81 ? 216.346 157.156 112.672 1.00 78.23 81 MET B O 1
ATOM 3568 N N . ASP B 1 82 ? 215.848 155.745 114.357 1.00 89.08 82 ASP B N 1
ATOM 3569 C CA . ASP B 1 82 ? 216.721 154.707 113.819 1.00 89.08 82 ASP B CA 1
ATOM 3570 C C . ASP B 1 82 ? 216.255 154.268 112.438 1.00 89.08 82 ASP B C 1
ATOM 3571 O O . ASP B 1 82 ? 217.061 154.149 111.508 1.00 89.08 82 ASP B O 1
ATOM 3580 N N . ALA B 1 83 ? 214.951 154.040 112.281 1.00 91.69 83 ALA B N 1
ATOM 3581 C CA . ALA B 1 83 ? 214.419 153.677 110.973 1.00 91.69 83 ALA B CA 1
ATOM 3582 C C . ALA B 1 83 ? 214.663 154.785 109.959 1.00 91.69 83 ALA B C 1
ATOM 3583 O O . ALA B 1 83 ? 215.094 154.522 108.831 1.00 91.69 83 ALA B O 1
ATOM 3590 N N . LEU B 1 84 ? 214.416 156.036 110.352 1.00 90.59 84 LEU B N 1
ATOM 3591 C CA . LEU B 1 84 ? 214.577 157.154 109.433 1.00 90.59 84 LEU B CA 1
ATOM 3592 C C . LEU B 1 84 ? 216.000 157.226 108.908 1.00 90.59 84 LEU B C 1
ATOM 3593 O O . LEU B 1 84 ? 216.217 157.416 107.706 1.00 90.59 84 LEU B O 1
ATOM 3609 N N . PHE B 1 85 ? 216.985 157.079 109.791 1.00 96.59 85 PHE B N 1
ATOM 3610 C CA . PHE B 1 85 ? 218.363 157.071 109.323 1.00 96.59 85 PHE B CA 1
ATOM 3611 C C . PHE B 1 85 ? 218.712 155.788 108.581 1.00 96.59 85 PHE B C 1
ATOM 3612 O O . PHE B 1 85 ? 219.661 155.786 107.789 1.00 96.59 85 PHE B O 1
ATOM 3629 N N . LEU B 1 86 ? 217.963 154.705 108.803 1.00 100.34 86 LEU B N 1
ATOM 3630 C CA . LEU B 1 86 ? 218.268 153.412 108.200 1.00 100.34 86 LEU B CA 1
ATOM 3631 C C . LEU B 1 86 ? 217.093 152.843 107.412 1.00 100.34 86 LEU B C 1
ATOM 3632 O O . LEU B 1 86 ? 217.066 151.640 107.133 1.00 100.34 86 LEU B O 1
ATOM 3648 N N . ALA B 1 87 ? 216.121 153.674 107.046 1.00 102.96 87 ALA B N 1
ATOM 3649 C CA . ALA B 1 87 ? 214.994 153.195 106.260 1.00 102.96 87 ALA B CA 1
ATOM 3650 C C . ALA B 1 87 ? 215.438 152.829 104.848 1.00 102.96 87 ALA B C 1
ATOM 3651 O O . ALA B 1 87 ? 216.361 153.426 104.286 1.00 102.96 87 ALA B O 1
ATOM 3658 N N . LYS B 1 88 ? 214.764 151.832 104.276 1.00 106.53 88 LYS B N 1
ATOM 3659 C CA . LYS B 1 88 ? 215.119 151.313 102.962 1.00 106.53 88 LYS B CA 1
ATOM 3660 C C . LYS B 1 88 ? 214.495 152.098 101.815 1.00 106.53 88 LYS B C 1
ATOM 3661 O O . LYS B 1 88 ? 214.902 151.902 100.665 1.00 106.53 88 LYS B O 1
ATOM 3680 N N . ASP B 1 89 ? 213.529 152.975 102.089 1.00 106.72 89 ASP B N 1
ATOM 3681 C CA . ASP B 1 89 ? 212.790 153.657 101.039 1.00 106.72 89 ASP B CA 1
ATOM 3682 C C . ASP B 1 89 ? 212.687 155.149 101.327 1.00 106.72 89 ASP B C 1
ATOM 3683 O O . ASP B 1 89 ? 212.486 155.545 102.482 1.00 106.72 89 ASP B O 1
ATOM 3692 N N . PRO B 1 90 ? 212.817 156.004 100.304 1.00 109.32 90 PRO B N 1
ATOM 3693 C CA . PRO B 1 90 ? 212.672 157.451 100.552 1.00 109.32 90 PRO B CA 1
ATOM 3694 C C . PRO B 1 90 ? 211.298 157.852 101.063 1.00 109.32 90 PRO B C 1
ATOM 3695 O O . PRO B 1 90 ? 211.199 158.730 101.929 1.00 109.32 90 PRO B O 1
ATOM 3706 N N . GLU B 1 91 ? 210.228 157.245 100.543 1.00 105.97 91 GLU B N 1
ATOM 3707 C CA . GLU B 1 91 ? 208.895 157.586 101.029 1.00 105.97 91 GLU B CA 1
ATOM 3708 C C . GLU B 1 91 ? 208.737 157.190 102.490 1.00 105.97 91 GLU B C 1
ATOM 3709 O O . GLU B 1 91 ? 208.121 157.917 103.279 1.00 105.97 91 GLU B O 1
ATOM 3721 N N . ILE B 1 92 ? 209.288 156.038 102.870 1.00 101.23 92 ILE B N 1
ATOM 3722 C CA . ILE B 1 92 ? 209.283 155.656 104.277 1.00 101.23 92 ILE B CA 1
ATOM 3723 C C . ILE B 1 92 ? 210.040 156.686 105.101 1.00 101.23 92 ILE B C 1
ATOM 3724 O O . ILE B 1 92 ? 209.640 157.020 106.220 1.00 101.23 92 ILE B O 1
ATOM 3740 N N . LYS B 1 93 ? 211.146 157.206 104.565 1.00 101.67 93 LYS B N 1
ATOM 3741 C CA . LYS B 1 93 ? 211.909 158.213 105.294 1.00 101.67 93 LYS B CA 1
ATOM 3742 C C . LYS B 1 93 ? 211.099 159.489 105.487 1.00 101.67 93 LYS B C 1
ATOM 3743 O O . LYS B 1 93 ? 211.113 160.084 106.572 1.00 101.67 93 LYS B O 1
ATOM 3762 N N . LYS B 1 94 ? 210.390 159.931 104.447 1.00 102.00 94 LYS B N 1
ATOM 3763 C CA . LYS B 1 94 ? 209.576 161.135 104.583 1.00 102.00 94 LYS B CA 1
ATOM 3764 C C . LYS B 1 94 ? 208.447 160.916 105.583 1.00 102.00 94 LYS B C 1
ATOM 3765 O O . LYS B 1 94 ? 208.146 161.798 106.398 1.00 102.00 94 LYS B O 1
ATOM 3784 N N . LYS B 1 95 ? 207.812 159.743 105.540 1.00 96.05 95 LYS B N 1
ATOM 3785 C CA . LYS B 1 95 ? 206.759 159.447 106.504 1.00 96.05 95 LYS B CA 1
ATOM 3786 C C . LYS B 1 95 ? 207.314 159.414 107.922 1.00 96.05 95 LYS B C 1
ATOM 3787 O O . LYS B 1 95 ? 206.670 159.891 108.863 1.00 96.05 95 LYS B O 1
ATOM 3806 N N . ALA B 1 96 ? 208.511 158.851 108.096 1.00 89.71 96 ALA B N 1
ATOM 3807 C CA . ALA B 1 96 ? 209.135 158.830 109.412 1.00 89.71 96 ALA B CA 1
ATOM 3808 C C . ALA B 1 96 ? 209.426 160.240 109.902 1.00 89.71 96 ALA B C 1
ATOM 3809 O O . ALA B 1 96 ? 209.218 160.550 111.078 1.00 89.71 96 ALA B O 1
ATOM 3816 N N . GLU B 1 97 ? 209.924 161.107 109.019 1.00 87.11 97 GLU B N 1
ATOM 3817 C CA . GLU B 1 97 ? 210.177 162.488 109.415 1.00 87.11 97 GLU B CA 1
ATOM 3818 C C . GLU B 1 97 ? 208.884 163.174 109.834 1.00 87.11 97 GLU B C 1
ATOM 3819 O O . GLU B 1 97 ? 208.844 163.895 110.842 1.00 87.11 97 GLU B O 1
ATOM 3831 N N . GLU B 1 98 ? 207.812 162.956 109.071 1.00 83.69 98 GLU B N 1
ATOM 3832 C CA . GLU B 1 98 ? 206.524 163.532 109.434 1.00 83.69 98 GLU B CA 1
ATOM 3833 C C . GLU B 1 98 ? 206.068 163.024 110.794 1.00 83.69 98 GLU B C 1
ATOM 3834 O O . GLU B 1 98 ? 205.562 163.795 111.617 1.00 83.69 98 GLU B O 1
ATOM 3846 N N . LEU B 1 99 ? 206.239 161.726 111.049 1.00 78.56 99 LEU B N 1
ATOM 3847 C CA . LEU B 1 99 ? 205.840 161.170 112.336 1.00 78.56 99 LEU B CA 1
ATOM 3848 C C . LEU B 1 99 ? 206.667 161.752 113.472 1.00 78.56 99 LEU B C 1
ATOM 3849 O O . LEU B 1 99 ? 206.143 162.001 114.561 1.00 78.56 99 LEU B O 1
ATOM 3865 N N . ILE B 1 100 ? 207.965 161.954 113.249 1.00 74.75 100 ILE B N 1
ATOM 3866 C CA . ILE B 1 100 ? 208.811 162.541 114.284 1.00 74.75 100 ILE B CA 1
ATOM 3867 C C . ILE B 1 100 ? 208.331 163.948 114.613 1.00 74.75 100 ILE B C 1
ATOM 3868 O O . ILE B 1 100 ? 208.213 164.332 115.786 1.00 74.75 100 ILE B O 1
ATOM 3884 N N . LYS B 1 101 ? 208.049 164.739 113.577 1.00 78.57 101 LYS B N 1
ATOM 3885 C CA . LYS B 1 101 ? 207.542 166.086 113.810 1.00 78.57 101 LYS B CA 1
ATOM 3886 C C . LYS B 1 101 ? 206.213 166.043 114.553 1.00 78.57 101 LYS B C 1
ATOM 3887 O O . LYS B 1 101 ? 205.974 166.844 115.465 1.00 78.57 101 LYS B O 1
ATOM 3906 N N . LYS B 1 102 ? 205.338 165.110 114.177 1.00 74.81 102 LYS B N 1
ATOM 3907 C CA . LYS B 1 102 ? 204.054 164.987 114.856 1.00 74.81 102 LYS B CA 1
ATOM 3908 C C . LYS B 1 102 ? 204.241 164.632 116.323 1.00 74.81 102 LYS B C 1
ATOM 3909 O O . LYS B 1 102 ? 203.548 165.171 117.190 1.00 74.81 102 LYS B O 1
ATOM 3928 N N . LEU B 1 103 ? 205.161 163.714 116.619 1.00 67.16 103 LEU B N 1
ATOM 3929 C CA . LEU B 1 103 ? 205.414 163.340 118.006 1.00 67.16 103 LEU B CA 1
ATOM 3930 C C . LEU B 1 103 ? 205.900 164.538 118.804 1.00 67.16 103 LEU B C 1
ATOM 3931 O O . LEU B 1 103 ? 205.415 164.805 119.913 1.00 67.16 103 LEU B O 1
ATOM 3947 N N . LYS B 1 104 ? 206.865 165.275 118.254 1.00 71.12 104 LYS B N 1
ATOM 3948 C CA . LYS B 1 104 ? 207.378 166.434 118.972 1.00 71.12 104 LYS B CA 1
ATOM 3949 C C . LYS B 1 104 ? 206.275 167.453 119.219 1.00 71.12 104 LYS B C 1
ATOM 3950 O O . LYS B 1 104 ? 206.153 167.985 120.326 1.00 71.12 104 LYS B O 1
ATOM 3969 N N . GLU B 1 105 ? 205.449 167.728 118.209 1.00 70.84 105 GLU B N 1
ATOM 3970 C CA . GLU B 1 105 ? 204.373 168.698 118.392 1.00 70.84 105 GLU B CA 1
ATOM 3971 C C . GLU B 1 105 ? 203.359 168.213 119.421 1.00 70.84 105 GLU B C 1
ATOM 3972 O O . GLU B 1 105 ? 202.884 168.993 120.257 1.00 70.84 105 GLU B O 1
ATOM 3984 N N . ALA B 1 106 ? 203.005 166.929 119.370 1.00 66.88 106 ALA B N 1
ATOM 3985 C CA . ALA B 1 106 ? 202.023 166.400 120.307 1.00 66.88 106 ALA B CA 1
ATOM 3986 C C . ALA B 1 106 ? 202.527 166.512 121.734 1.00 66.88 106 ALA B C 1
ATOM 3987 O O . ALA B 1 106 ? 201.775 166.891 122.639 1.00 66.88 106 ALA B O 1
ATOM 3994 N N . ASP B 1 107 ? 203.802 166.193 121.959 1.00 64.34 107 ASP B N 1
ATOM 3995 C CA . ASP B 1 107 ? 204.374 166.425 123.279 1.00 64.34 107 ASP B CA 1
ATOM 3996 C C . ASP B 1 107 ? 204.369 167.908 123.619 1.00 64.34 107 ASP B C 1
ATOM 3997 O O . ASP B 1 107 ? 204.124 168.288 124.770 1.00 64.34 107 ASP B O 1
ATOM 4006 N N . GLU B 1 108 ? 204.638 168.763 122.629 1.00 71.27 108 GLU B N 1
ATOM 4007 C CA . GLU B 1 108 ? 204.644 170.199 122.879 1.00 71.27 108 GLU B CA 1
ATOM 4008 C C . GLU B 1 108 ? 203.313 170.651 123.455 1.00 71.27 108 GLU B C 1
ATOM 4009 O O . GLU B 1 108 ? 203.276 171.376 124.455 1.00 71.27 108 GLU B O 1
ATOM 4021 N N . LYS B 1 109 ? 202.209 170.224 122.852 1.00 71.62 109 LYS B N 1
ATOM 4022 C CA . LYS B 1 109 ? 200.907 170.543 123.420 1.00 71.62 109 LYS B CA 1
ATOM 4023 C C . LYS B 1 109 ? 200.608 169.744 124.680 1.00 71.62 109 LYS B C 1
ATOM 4024 O O . LYS B 1 109 ? 199.613 170.032 125.353 1.00 71.62 109 LYS B O 1
ATOM 4043 N N . GLY B 1 110 ? 201.436 168.761 125.017 1.00 67.67 110 GLY B N 1
ATOM 4044 C CA . GLY B 1 110 ? 201.166 167.939 126.185 1.00 67.67 110 GLY B CA 1
ATOM 4045 C C . GLY B 1 110 ? 199.871 167.166 126.076 1.00 67.67 110 GLY B C 1
ATOM 4046 O O . GLY B 1 110 ? 199.125 167.065 127.058 1.00 67.67 110 GLY B O 1
ATOM 4050 N N . ASP B 1 111 ? 199.585 166.616 124.899 1.00 63.90 111 ASP B N 1
ATOM 4051 C CA . ASP B 1 111 ? 198.351 165.883 124.637 1.00 63.90 111 ASP B CA 1
ATOM 4052 C C . ASP B 1 111 ? 198.691 164.399 124.606 1.00 63.90 111 ASP B C 1
ATOM 4053 O O . ASP B 1 111 ? 199.461 163.950 123.752 1.00 63.90 111 ASP B O 1
ATOM 4062 N N . ILE B 1 112 ? 198.107 163.639 125.531 1.00 59.46 112 ILE B N 1
ATOM 4063 C CA . ILE B 1 112 ? 198.409 162.216 125.621 1.00 59.46 112 ILE B CA 1
ATOM 4064 C C . ILE B 1 112 ? 197.717 161.442 124.506 1.00 59.46 112 ILE B C 1
ATOM 4065 O O . ILE B 1 112 ? 198.285 160.496 123.944 1.00 59.46 112 ILE B O 1
ATOM 4081 N N . GLU B 1 113 ? 196.477 161.809 124.183 1.00 63.92 113 GLU B N 1
ATOM 4082 C CA . GLU B 1 113 ? 195.725 161.056 123.185 1.00 63.92 113 GLU B CA 1
ATOM 4083 C C . GLU B 1 113 ? 196.455 161.046 121.849 1.00 63.92 113 GLU B C 1
ATOM 4084 O O . GLU B 1 113 ? 196.586 159.996 121.204 1.00 63.92 113 GLU B O 1
ATOM 4096 N N . GLU B 1 114 ? 196.928 162.213 121.411 1.00 64.31 114 GLU B N 1
ATOM 4097 C CA . GLU B 1 114 ? 197.688 162.267 120.171 1.00 64.31 114 GLU B CA 1
ATOM 4098 C C . GLU B 1 114 ? 198.956 161.439 120.288 1.00 64.31 114 GLU B C 1
ATOM 4099 O O . GLU B 1 114 ? 199.385 160.810 119.316 1.00 64.31 114 GLU B O 1
ATOM 4111 N N . LEU B 1 115 ? 199.570 161.421 121.471 1.00 60.23 115 LEU B N 1
ATOM 4112 C CA . LEU B 1 115 ? 200.762 160.605 121.660 1.00 60.23 115 LEU B CA 1
ATOM 4113 C C . LEU B 1 115 ? 200.458 159.137 121.401 1.00 60.23 115 LEU B C 1
ATOM 4114 O O . LEU B 1 115 ? 201.217 158.445 120.716 1.00 60.23 115 LEU B O 1
ATOM 4130 N N . GLU B 1 116 ? 199.346 158.643 121.944 1.00 64.73 116 GLU B N 1
ATOM 4131 C CA . GLU B 1 116 ? 198.952 157.262 121.684 1.00 64.73 116 GLU B CA 1
ATOM 4132 C C . GLU B 1 116 ? 198.718 157.035 120.196 1.00 64.73 116 GLU B C 1
ATOM 4133 O O . GLU B 1 116 ? 199.257 156.090 119.594 1.00 64.73 116 GLU B O 1
ATOM 4145 N N . LYS B 1 117 ? 197.900 157.897 119.588 1.00 65.87 117 LYS B N 1
ATOM 4146 C CA . LYS B 1 117 ? 197.556 157.721 118.183 1.00 65.87 117 LYS B CA 1
ATOM 4147 C C . LYS B 1 117 ? 198.793 157.755 117.302 1.00 65.87 117 LYS B C 1
ATOM 4148 O O . LYS B 1 117 ? 198.806 157.146 116.227 1.00 65.87 117 LYS B O 1
ATOM 4167 N N . VAL B 1 118 ? 199.837 158.459 117.734 1.00 68.35 118 VAL B N 1
ATOM 4168 C CA . VAL B 1 118 ? 201.023 158.571 116.901 1.00 68.35 118 VAL B CA 1
ATOM 4169 C C . VAL B 1 118 ? 201.994 157.435 117.176 1.00 68.35 118 VAL B C 1
ATOM 4170 O O . VAL B 1 118 ? 202.695 156.989 116.266 1.00 68.35 118 VAL B O 1
ATOM 4183 N N . VAL B 1 119 ? 202.070 156.946 118.414 1.00 67.51 119 VAL B N 1
ATOM 4184 C CA . VAL B 1 119 ? 202.942 155.805 118.667 1.00 67.51 119 VAL B CA 1
ATOM 4185 C C . VAL B 1 119 ? 202.412 154.571 117.952 1.00 67.51 119 VAL B C 1
ATOM 4186 O O . VAL B 1 119 ? 203.191 153.696 117.549 1.00 67.51 119 VAL B O 1
ATOM 4199 N N . GLU B 1 120 ? 201.093 154.465 117.779 1.00 69.87 120 GLU B N 1
ATOM 4200 C CA . GLU B 1 120 ? 200.573 153.358 116.979 1.00 69.87 120 GLU B CA 1
ATOM 4201 C C . GLU B 1 120 ? 201.140 153.401 115.563 1.00 69.87 120 GLU B C 1
ATOM 4202 O O . GLU B 1 120 ? 201.669 152.401 115.057 1.00 69.87 120 GLU B O 1
ATOM 4214 N N . GLU B 1 121 ? 201.046 154.561 114.911 1.00 77.53 121 GLU B N 1
ATOM 4215 C CA . GLU B 1 121 ? 201.625 154.708 113.581 1.00 77.53 121 GLU B CA 1
ATOM 4216 C C . GLU B 1 121 ? 203.126 154.477 113.611 1.00 77.53 121 GLU B C 1
ATOM 4217 O O . GLU B 1 121 ? 203.700 153.972 112.640 1.00 77.53 121 GLU B O 1
ATOM 4229 N N . ALA B 1 122 ? 203.778 154.852 114.709 1.00 77.68 122 ALA B N 1
ATOM 4230 C CA . ALA B 1 122 ? 205.209 154.622 114.835 1.00 77.68 122 ALA B CA 1
ATOM 4231 C C . ALA B 1 122 ? 205.524 153.137 114.766 1.00 77.68 122 ALA B C 1
ATOM 4232 O O . ALA B 1 122 ? 206.441 152.716 114.055 1.00 77.68 122 ALA B O 1
ATOM 4239 N N . GLU B 1 123 ? 204.772 152.324 115.506 1.00 81.49 123 GLU B N 1
ATOM 4240 C CA . GLU B 1 123 ? 205.004 150.885 115.453 1.00 81.49 123 GLU B CA 1
ATOM 4241 C C . GLU B 1 123 ? 204.681 150.341 114.067 1.00 81.49 123 GLU B C 1
ATOM 4242 O O . GLU B 1 123 ? 205.390 149.466 113.551 1.00 81.49 123 GLU B O 1
ATOM 4254 N N . GLU B 1 124 ? 203.619 150.857 113.443 1.00 85.04 124 GLU B N 1
ATOM 4255 C CA . GLU B 1 124 ? 203.286 150.418 112.091 1.00 85.04 124 GLU B CA 1
ATOM 4256 C C . GLU B 1 124 ? 204.446 150.665 111.136 1.00 85.04 124 GLU B C 1
ATOM 4257 O O . GLU B 1 124 ? 204.799 149.792 110.335 1.00 85.04 124 GLU B O 1
ATOM 4269 N N . VAL B 1 125 ? 205.052 151.850 111.206 1.00 89.95 125 VAL B N 1
ATOM 4270 C CA . VAL B 1 125 ? 206.173 152.163 110.326 1.00 89.95 125 VAL B CA 1
ATOM 4271 C C . VAL B 1 125 ? 207.386 151.315 110.684 1.00 89.95 125 VAL B C 1
ATOM 4272 O O . VAL B 1 125 ? 208.095 150.818 109.802 1.00 89.95 125 VAL B O 1
ATOM 4285 N N . TYR B 1 126 ? 207.647 151.138 111.979 1.00 90.19 126 TYR B N 1
ATOM 4286 C CA . TYR B 1 126 ? 208.797 150.346 112.394 1.00 90.19 126 TYR B CA 1
ATOM 4287 C C . TYR B 1 126 ? 208.667 148.900 111.948 1.00 90.19 126 TYR B C 1
ATOM 4288 O O . TYR B 1 126 ? 209.674 148.194 111.828 1.00 90.19 126 TYR B O 1
ATOM 4306 N N . GLU B 1 127 ? 207.441 148.432 111.714 1.00 97.72 127 GLU B N 1
ATOM 4307 C CA . GLU B 1 127 ? 207.278 147.069 111.223 1.00 97.72 127 GLU B CA 1
ATOM 4308 C C . GLU B 1 127 ? 208.046 146.860 109.923 1.00 97.72 127 GLU B C 1
ATOM 4309 O O . GLU B 1 127 ? 208.669 145.811 109.723 1.00 97.72 127 GLU B O 1
ATOM 4321 N N . LYS B 1 128 ? 208.018 147.850 109.028 1.00 100.26 128 LYS B N 1
ATOM 4322 C CA . LYS B 1 128 ? 208.649 147.679 107.724 1.00 100.26 128 LYS B CA 1
ATOM 4323 C C . LYS B 1 128 ? 210.156 147.485 107.842 1.00 100.26 128 LYS B C 1
ATOM 4324 O O . LYS B 1 128 ? 210.726 146.639 107.145 1.00 100.26 128 LYS B O 1
ATOM 4343 N N . VAL B 1 129 ? 210.822 148.252 108.708 1.00 99.45 129 VAL B N 1
ATOM 4344 C CA . VAL B 1 129 ? 212.275 148.139 108.810 1.00 99.45 129 VAL B CA 1
ATOM 4345 C C . VAL B 1 129 ? 212.664 146.759 109.323 1.00 99.45 129 VAL B C 1
ATOM 4346 O O . VAL B 1 129 ? 213.687 146.196 108.914 1.00 99.45 129 VAL B O 1
ATOM 4359 N N . LYS B 1 130 ? 211.866 146.197 110.224 1.00 99.34 130 LYS B N 1
ATOM 4360 C CA . LYS B 1 130 ? 212.112 144.856 110.741 1.00 99.34 130 LYS B CA 1
ATOM 4361 C C . LYS B 1 130 ? 210.871 143.985 110.581 1.00 99.34 130 LYS B C 1
ATOM 4362 O O . LYS B 1 130 ? 209.909 144.114 111.339 1.00 99.34 130 LYS B O 1
ATOM 4381 N N . GLY C 2 32 ? 227.772 187.899 130.985 1.00 43.02 5 GLY C N 1
ATOM 4382 C CA . GLY C 2 32 ? 227.154 186.826 130.155 1.00 43.02 5 GLY C CA 1
ATOM 4383 C C . GLY C 2 32 ? 226.147 187.357 129.153 1.00 43.02 5 GLY C C 1
ATOM 4384 O O . GLY C 2 32 ? 225.744 188.516 129.225 1.00 43.02 5 GLY C O 1
ATOM 4388 N N . GLU C 2 33 ? 225.738 186.503 128.215 1.00 43.02 6 GLU C N 1
ATOM 4389 C CA . GLU C 2 33 ? 224.785 186.875 127.179 1.00 43.02 6 GLU C CA 1
ATOM 4390 C C . GLU C 2 33 ? 223.750 185.771 127.029 1.00 43.02 6 GLU C C 1
ATOM 4391 O O . GLU C 2 33 ? 224.074 184.588 127.165 1.00 43.02 6 GLU C O 1
ATOM 4403 N N . VAL C 2 34 ? 222.510 186.159 126.731 1.00 43.02 7 VAL C N 1
ATOM 4404 C CA . VAL C 2 34 ? 221.394 185.225 126.629 1.00 43.02 7 VAL C CA 1
ATOM 4405 C C . VAL C 2 34 ? 221.162 184.893 125.162 1.00 43.02 7 VAL C C 1
ATOM 4406 O O . VAL C 2 34 ? 221.488 185.680 124.268 1.00 43.02 7 VAL C O 1
ATOM 4419 N N . CYS C 2 35 ? 220.601 183.708 124.908 1.00 43.02 8 CYS C N 1
ATOM 4420 C CA . CYS C 2 35 ? 220.312 183.271 123.547 1.00 43.02 8 CYS C CA 1
ATOM 4421 C C . CYS C 2 35 ? 219.017 182.470 123.502 1.00 43.02 8 CYS C C 1
ATOM 4422 O O . CYS C 2 35 ? 218.474 182.107 124.552 1.00 43.02 8 CYS C O 1
ATOM 4430 N N . PRO C 2 36 ? 218.481 182.192 122.312 1.00 43.02 9 PRO C N 1
ATOM 4431 C CA . PRO C 2 36 ? 217.365 181.246 122.208 1.00 43.02 9 PRO C CA 1
ATOM 4432 C C . PRO C 2 36 ? 217.878 179.820 122.156 1.00 43.02 9 PRO C C 1
ATOM 4433 O O . PRO C 2 36 ? 219.084 179.605 122.287 1.00 43.02 9 PRO C O 1
ATOM 4444 N N . GLY C 2 37 ? 216.995 178.846 121.967 1.00 43.02 10 GLY C N 1
ATOM 4445 C CA . GLY C 2 37 ? 217.380 177.443 121.934 1.00 43.02 10 GLY C CA 1
ATOM 4446 C C . GLY C 2 37 ? 217.308 176.880 120.526 1.00 43.02 10 GLY C C 1
ATOM 4447 O O . GLY C 2 37 ? 216.357 177.143 119.790 1.00 43.02 10 GLY C O 1
ATOM 4451 N N . MET C 2 38 ? 218.321 176.094 120.164 1.00 43.02 11 MET C N 1
ATOM 4452 C CA . MET C 2 38 ? 218.406 175.540 118.823 1.00 43.02 11 MET C CA 1
ATOM 4453 C C . MET C 2 38 ? 218.958 174.129 118.914 1.00 43.02 11 MET C C 1
ATOM 4454 O O . MET C 2 38 ? 219.632 173.769 119.881 1.00 43.02 11 MET C O 1
ATOM 4468 N N . ASP C 2 39 ? 218.691 173.342 117.879 1.00 43.02 12 ASP C N 1
ATOM 4469 C CA . ASP C 2 39 ? 219.168 171.971 117.791 1.00 43.02 12 ASP C CA 1
ATOM 4470 C C . ASP C 2 39 ? 220.104 171.832 116.601 1.00 43.02 12 ASP C C 1
ATOM 4471 O O . ASP C 2 39 ? 219.882 172.438 115.549 1.00 43.02 12 ASP C O 1
ATOM 4480 N N . ILE C 2 40 ? 221.146 171.027 116.774 1.00 43.02 13 ILE C N 1
ATOM 4481 C CA . ILE C 2 40 ? 222.193 170.838 115.779 1.00 43.02 13 ILE C CA 1
ATOM 4482 C C . ILE C 2 40 ? 222.093 169.417 115.255 1.00 43.02 13 ILE C C 1
ATOM 4483 O O . ILE C 2 40 ? 221.854 168.485 116.030 1.00 43.02 13 ILE C O 1
ATOM 4499 N N . ARG C 2 41 ? 222.273 169.246 113.947 1.00 50.49 14 ARG C N 1
ATOM 4500 C CA . ARG C 2 41 ? 222.169 167.932 113.318 1.00 50.49 14 ARG C CA 1
ATOM 4501 C C . ARG C 2 41 ? 223.290 167.751 112.304 1.00 50.49 14 ARG C C 1
ATOM 4502 O O . ARG C 2 41 ? 223.325 168.440 111.280 1.00 50.49 14 ARG C O 1
ATOM 4523 N N . ASN C 2 42 ? 224.203 166.824 112.595 1.00 59.79 15 ASN C N 1
ATOM 4524 C CA . ASN C 2 42 ? 225.213 166.360 111.644 1.00 59.79 15 ASN C CA 1
ATOM 4525 C C . ASN C 2 42 ? 226.060 167.496 111.083 1.00 59.79 15 ASN C C 1
ATOM 4526 O O . ASN C 2 42 ? 226.734 167.327 110.063 1.00 59.79 15 ASN C O 1
ATOM 4537 N N . ASN C 2 43 ? 226.045 168.661 111.727 1.00 61.22 16 ASN C N 1
ATOM 4538 C CA . ASN C 2 43 ? 226.862 169.800 111.300 1.00 61.22 16 ASN C CA 1
ATOM 4539 C C . ASN C 2 43 ? 227.419 170.452 112.562 1.00 61.22 16 ASN C C 1
ATOM 4540 O O . ASN C 2 43 ? 226.801 171.354 113.133 1.00 61.22 16 ASN C O 1
ATOM 4551 N N . LEU C 2 44 ? 228.599 169.997 112.985 1.00 67.05 17 LEU C N 1
ATOM 4552 C CA . LEU C 2 44 ? 229.239 170.574 114.159 1.00 67.05 17 LEU C CA 1
ATOM 4553 C C . LEU C 2 44 ? 229.637 172.027 113.943 1.00 67.05 17 LEU C C 1
ATOM 4554 O O . LEU C 2 44 ? 229.967 172.713 114.916 1.00 67.05 17 LEU C O 1
ATOM 4570 N N . THR C 2 45 ? 229.619 172.507 112.699 1.00 61.86 18 THR C N 1
ATOM 4571 C CA . THR C 2 45 ? 229.900 173.914 112.444 1.00 61.86 18 THR C CA 1
ATOM 4572 C C . THR C 2 45 ? 228.929 174.806 113.207 1.00 61.86 18 THR C C 1
ATOM 4573 O O . THR C 2 45 ? 229.332 175.795 113.829 1.00 61.86 18 THR C O 1
ATOM 4584 N N . ARG C 2 46 ? 227.640 174.459 113.182 1.00 49.61 19 ARG C N 1
ATOM 4585 C CA . ARG C 2 46 ? 226.635 175.281 113.846 1.00 49.61 19 ARG C CA 1
ATOM 4586 C C . ARG C 2 46 ? 226.941 175.464 115.326 1.00 49.61 19 ARG C C 1
ATOM 4587 O O . ARG C 2 46 ? 226.581 176.491 115.912 1.00 49.61 19 ARG C O 1
ATOM 4608 N N . LEU C 2 47 ? 227.606 174.487 115.944 1.00 51.99 20 LEU C N 1
ATOM 4609 C CA . LEU C 2 47 ? 227.852 174.546 117.379 1.00 51.99 20 LEU C CA 1
ATOM 4610 C C . LEU C 2 47 ? 228.700 175.748 117.771 1.00 51.99 20 LEU C C 1
ATOM 4611 O O . LEU C 2 47 ? 228.688 176.144 118.942 1.00 51.99 20 LEU C O 1
ATOM 4627 N N . HIS C 2 48 ? 229.425 176.346 116.825 1.00 57.25 21 HIS C N 1
ATOM 4628 C CA . HIS C 2 48 ? 230.277 177.484 117.144 1.00 57.25 21 HIS C CA 1
ATOM 4629 C C . HIS C 2 48 ? 229.485 178.721 117.543 1.00 57.25 21 HIS C C 1
ATOM 4630 O O . HIS C 2 48 ? 230.082 179.679 118.047 1.00 57.25 21 HIS C O 1
ATOM 4644 N N . GLU C 2 49 ? 228.169 178.727 117.336 1.00 53.25 22 GLU C N 1
ATOM 4645 C CA . GLU C 2 49 ? 227.353 179.903 117.606 1.00 53.25 22 GLU C CA 1
ATOM 4646 C C . GLU C 2 49 ? 227.146 180.166 119.091 1.00 53.25 22 GLU C C 1
ATOM 4647 O O . GLU C 2 49 ? 226.595 181.215 119.443 1.00 53.25 22 GLU C O 1
ATOM 4659 N N . LEU C 2 50 ? 227.562 179.255 119.965 1.00 43.02 23 LEU C N 1
ATOM 4660 C CA . LEU C 2 50 ? 227.334 179.395 121.397 1.00 43.02 23 LEU C CA 1
ATOM 4661 C C . LEU C 2 50 ? 228.501 180.041 122.130 1.00 43.02 23 LEU C C 1
ATOM 4662 O O . LEU C 2 50 ? 228.448 180.164 123.358 1.00 43.02 23 LEU C O 1
ATOM 4678 N N . GLU C 2 51 ? 229.545 180.462 121.416 1.00 45.57 24 GLU C N 1
ATOM 4679 C CA . GLU C 2 51 ? 230.699 181.054 122.083 1.00 45.57 24 GLU C CA 1
ATOM 4680 C C . GLU C 2 51 ? 230.303 182.295 122.873 1.00 45.57 24 GLU C C 1
ATOM 4681 O O . GLU C 2 51 ? 230.842 182.548 123.957 1.00 45.57 24 GLU C O 1
ATOM 4693 N N . ASN C 2 52 ? 229.360 183.077 122.351 1.00 43.02 25 ASN C N 1
ATOM 4694 C CA . ASN C 2 52 ? 228.890 184.300 122.998 1.00 43.02 25 ASN C CA 1
ATOM 4695 C C . ASN C 2 52 ? 227.582 184.074 123.741 1.00 43.02 25 ASN C C 1
ATOM 4696 O O . ASN C 2 52 ? 226.715 184.950 123.765 1.00 43.02 25 ASN C O 1
ATOM 4707 N N . CYS C 2 53 ? 227.411 182.903 124.351 1.00 43.02 26 CYS C N 1
ATOM 4708 C CA . CYS C 2 53 ? 226.160 182.532 124.992 1.00 43.02 26 CYS C CA 1
ATOM 4709 C C . CYS C 2 53 ? 226.392 182.245 126.466 1.00 43.02 26 CYS C C 1
ATOM 4710 O O . CYS C 2 53 ? 227.477 181.822 126.868 1.00 43.02 26 CYS C O 1
ATOM 4718 N N . SER C 2 54 ? 225.362 182.481 127.262 1.00 43.02 27 SER C N 1
ATOM 4719 C CA . SER C 2 54 ? 225.398 182.185 128.689 1.00 43.02 27 SER C CA 1
ATOM 4720 C C . SER C 2 54 ? 224.215 181.350 129.147 1.00 43.02 27 SER C C 1
ATOM 4721 O O . SER C 2 54 ? 224.370 180.519 130.042 1.00 43.02 27 SER C O 1
ATOM 4729 N N . VAL C 2 55 ? 223.039 181.552 128.564 1.00 43.02 28 VAL C N 1
ATOM 4730 C CA . VAL C 2 55 ? 221.849 180.788 128.908 1.00 43.02 28 VAL C CA 1
ATOM 4731 C C . VAL C 2 55 ? 221.134 180.418 127.623 1.00 43.02 28 VAL C C 1
ATOM 4732 O O . VAL C 2 55 ? 220.990 181.255 126.726 1.00 43.02 28 VAL C O 1
ATOM 4745 N N . ILE C 2 56 ? 220.679 179.172 127.535 1.00 43.02 29 ILE C N 1
ATOM 4746 C CA . ILE C 2 56 ? 219.926 178.701 126.382 1.00 43.02 29 ILE C CA 1
ATOM 4747 C C . ILE C 2 56 ? 218.449 178.837 126.731 1.00 43.02 29 ILE C C 1
ATOM 4748 O O . ILE C 2 56 ? 217.868 177.970 127.379 1.00 43.02 29 ILE C O 1
ATOM 4764 N N . GLU C 2 57 ? 217.832 179.921 126.278 1.00 43.02 30 GLU C N 1
ATOM 4765 C CA . GLU C 2 57 ? 216.423 180.143 126.557 1.00 43.02 30 GLU C CA 1
ATOM 4766 C C . GLU C 2 57 ? 215.601 179.163 125.737 1.00 43.02 30 GLU C C 1
ATOM 4767 O O . GLU C 2 57 ? 214.803 179.563 124.885 1.00 43.02 30 GLU C O 1
ATOM 4779 N N . GLY C 2 58 ? 215.783 177.875 126.004 1.00 43.02 31 GLY C N 1
ATOM 4780 C CA . GLY C 2 58 ? 215.196 176.831 125.190 1.00 43.02 31 GLY C CA 1
ATOM 4781 C C . GLY C 2 58 ? 215.804 175.488 125.529 1.00 43.02 31 GLY C C 1
ATOM 4782 O O . GLY C 2 58 ? 216.045 175.206 126.705 1.00 43.02 31 GLY C O 1
ATOM 4786 N N . HIS C 2 59 ? 216.070 174.654 124.526 1.00 43.02 32 HIS C N 1
ATOM 4787 C CA . HIS C 2 59 ? 216.690 173.360 124.763 1.00 43.02 32 HIS C CA 1
ATOM 4788 C C . HIS C 2 59 ? 217.794 173.116 123.754 1.00 43.02 32 HIS C C 1
ATOM 4789 O O . HIS C 2 59 ? 217.585 173.286 122.551 1.00 43.02 32 HIS C O 1
ATOM 480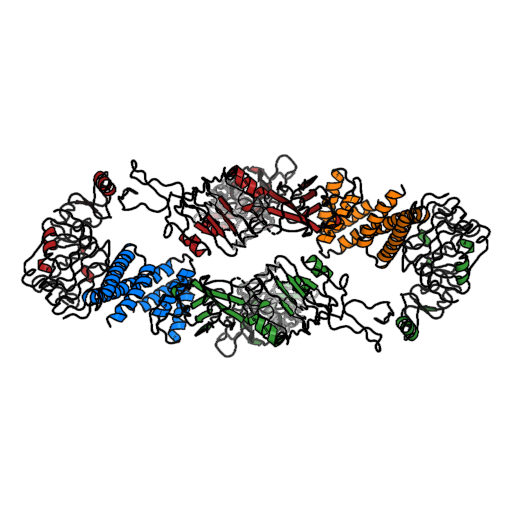3 N N . LEU C 2 60 ? 218.958 172.704 124.245 1.00 43.02 33 LEU C N 1
ATOM 4804 C CA . LEU C 2 60 ? 220.005 172.224 123.367 1.00 43.02 33 LEU C CA 1
ATOM 4805 C C . LEU C 2 60 ? 219.553 170.949 122.670 1.00 43.02 33 LEU C C 1
ATOM 4806 O O . LEU C 2 60 ? 218.509 170.374 122.981 1.00 43.02 33 LEU C O 1
ATOM 4822 N N . GLN C 2 61 ? 220.343 170.521 121.692 1.00 43.02 34 GLN C N 1
ATOM 4823 C CA . GLN C 2 61 ? 220.140 169.218 121.075 1.00 43.02 34 GLN C CA 1
ATOM 4824 C C . GLN C 2 61 ? 221.282 168.904 120.124 1.00 43.02 34 GLN C C 1
ATOM 4825 O O . GLN C 2 61 ? 221.685 169.755 119.327 1.00 43.02 34 GLN C O 1
ATOM 4839 N N . ILE C 2 62 ? 221.803 167.687 120.195 1.00 43.02 35 ILE C N 1
ATOM 4840 C CA . ILE C 2 62 ? 222.848 167.216 119.298 1.00 43.02 35 ILE C CA 1
ATOM 4841 C C . ILE C 2 62 ? 222.482 165.802 118.890 1.00 43.02 35 ILE C C 1
ATOM 4842 O O . ILE C 2 62 ? 222.079 164.998 119.735 1.00 43.02 35 ILE C O 1
ATOM 4858 N N . LEU C 2 63 ? 222.615 165.492 117.608 1.00 43.02 36 LEU C N 1
ATOM 4859 C CA . LEU C 2 63 ? 222.279 164.142 117.186 1.00 43.02 36 LEU C CA 1
ATOM 4860 C C . LEU C 2 63 ? 222.751 163.918 115.761 1.00 43.02 36 LEU C C 1
ATOM 4861 O O . LEU C 2 63 ? 222.753 164.838 114.941 1.00 43.02 36 LEU C O 1
ATOM 4877 N N . LEU C 2 64 ? 223.153 162.679 115.486 1.00 56.27 37 LEU C N 1
ATOM 4878 C CA . LEU C 2 64 ? 223.579 162.265 114.153 1.00 56.27 37 LEU C CA 1
ATOM 4879 C C . LEU C 2 64 ? 224.845 163.006 113.728 1.00 56.27 37 LEU C C 1
ATOM 4880 O O . LEU C 2 64 ? 224.918 163.593 112.648 1.00 56.27 37 LEU C O 1
ATOM 4896 N N . MET C 2 65 ? 225.851 162.975 114.596 1.00 66.66 38 MET C N 1
ATOM 4897 C CA . MET C 2 65 ? 227.165 163.537 114.285 1.00 66.66 38 MET C CA 1
ATOM 4898 C C . MET C 2 65 ? 228.084 162.479 113.683 1.00 66.66 38 MET C C 1
ATOM 4899 O O . MET C 2 65 ? 229.217 162.281 114.121 1.00 66.66 38 MET C O 1
ATOM 4913 N N . PHE C 2 66 ? 227.588 161.791 112.654 1.00 69.86 39 PHE C N 1
ATOM 4914 C CA . PHE C 2 66 ? 228.369 160.729 112.029 1.00 69.86 39 PHE C CA 1
ATOM 4915 C C . PHE C 2 66 ? 229.621 161.285 111.364 1.00 69.86 39 PHE C C 1
ATOM 4916 O O . PHE C 2 66 ? 230.706 160.704 111.486 1.00 69.86 39 PHE C O 1
ATOM 4933 N N . LYS C 2 67 ? 229.491 162.410 110.659 1.00 75.01 40 LYS C N 1
ATOM 4934 C CA . LYS C 2 67 ? 230.652 163.025 110.025 1.00 75.01 40 LYS C CA 1
ATOM 4935 C C . LYS C 2 67 ? 231.716 163.386 111.052 1.00 75.01 40 LYS C C 1
ATOM 4936 O O . LYS C 2 67 ? 232.911 163.389 110.736 1.00 75.01 40 LYS C O 1
ATOM 4955 N N . THR C 2 68 ? 231.305 163.684 112.281 1.00 77.10 41 THR C N 1
ATOM 4956 C CA . THR C 2 68 ? 232.240 164.113 113.306 1.00 77.10 41 THR C CA 1
ATOM 4957 C C . THR C 2 68 ? 233.162 162.968 113.714 1.00 77.10 41 THR C C 1
ATOM 4958 O O . THR C 2 68 ? 232.833 161.785 113.583 1.00 77.10 41 THR C O 1
ATOM 4969 N N . ARG C 2 69 ? 234.332 163.339 114.216 1.00 86.58 42 ARG C N 1
ATOM 4970 C CA . ARG C 2 69 ? 235.354 162.402 114.649 1.00 86.58 42 ARG C CA 1
ATOM 4971 C C . ARG C 2 69 ? 235.921 162.881 115.975 1.00 86.58 42 ARG C C 1
ATOM 4972 O O . ARG C 2 69 ? 235.742 164.045 116.349 1.00 86.58 42 ARG C O 1
ATOM 4993 N N . PRO C 2 70 ? 236.609 162.005 116.711 1.00 88.05 43 PRO C N 1
ATOM 4994 C CA . PRO C 2 70 ? 237.179 162.434 117.999 1.00 88.05 43 PRO C CA 1
ATOM 4995 C C . PRO C 2 70 ? 238.105 163.627 117.871 1.00 88.05 43 PRO C C 1
ATOM 4996 O O . PRO C 2 70 ? 238.242 164.402 118.826 1.00 88.05 43 PRO C O 1
ATOM 5007 N N . GLU C 2 71 ? 238.743 163.803 116.714 1.00 97.14 44 GLU C N 1
ATOM 5008 C CA . GLU C 2 71 ? 239.617 164.949 116.498 1.00 97.14 44 GLU C CA 1
ATOM 5009 C C . GLU C 2 71 ? 238.871 166.275 116.554 1.00 97.14 44 GLU C C 1
ATOM 5010 O O . GLU C 2 71 ? 239.517 167.324 116.654 1.00 97.14 44 GLU C O 1
ATOM 5022 N N . ASP C 2 72 ? 237.541 166.260 116.481 1.00 87.97 45 ASP C N 1
ATOM 5023 C CA . ASP C 2 72 ? 236.763 167.492 116.477 1.00 87.97 45 ASP C CA 1
ATOM 5024 C C . ASP C 2 72 ? 236.471 168.000 117.886 1.00 87.97 45 ASP C C 1
ATOM 5025 O O . ASP C 2 72 ? 236.799 169.144 118.215 1.00 87.97 45 ASP C O 1
ATOM 5034 N N . PHE C 2 73 ? 235.859 167.167 118.726 1.00 81.05 46 PHE C N 1
ATOM 5035 C CA . PHE C 2 73 ? 235.348 167.599 120.019 1.00 81.05 46 PHE C CA 1
ATOM 5036 C C . PHE C 2 73 ? 236.301 167.333 121.176 1.00 81.05 46 PHE C C 1
ATOM 5037 O O . PHE C 2 73 ? 235.950 167.629 122.322 1.00 81.05 46 PHE C O 1
ATOM 5054 N N . ARG C 2 74 ? 237.491 166.786 120.916 1.00 95.35 47 ARG C N 1
ATOM 5055 C CA . ARG C 2 74 ? 238.389 166.452 122.018 1.00 95.35 47 ARG C CA 1
ATOM 5056 C C . ARG C 2 74 ? 238.734 167.677 122.854 1.00 95.35 47 ARG C C 1
ATOM 5057 O O . ARG C 2 74 ? 239.009 167.550 124.053 1.00 95.35 47 ARG C O 1
ATOM 5078 N N . ASP C 2 75 ? 238.728 168.867 122.249 1.00 92.93 48 ASP C N 1
ATOM 5079 C CA . ASP C 2 75 ? 239.037 170.087 122.981 1.00 92.93 48 ASP C CA 1
ATOM 5080 C C . ASP C 2 75 ? 238.095 171.243 122.676 1.00 92.93 48 ASP C C 1
ATOM 5081 O O . ASP C 2 75 ? 238.250 172.309 123.279 1.00 92.93 48 ASP C O 1
ATOM 5090 N N . LEU C 2 76 ? 237.133 171.077 121.772 1.00 66.43 49 LEU C N 1
ATOM 5091 C CA . LEU C 2 76 ? 236.173 172.141 121.512 1.00 66.43 49 LEU C CA 1
ATOM 5092 C C . LEU C 2 76 ? 235.340 172.390 122.762 1.00 66.43 49 LEU C C 1
ATOM 5093 O O . LEU C 2 76 ? 234.675 171.481 123.266 1.00 66.43 49 LEU C O 1
ATOM 5109 N N . SER C 2 77 ? 235.379 173.622 123.263 1.00 54.29 50 SER C N 1
ATOM 5110 C CA . SER C 2 77 ? 234.767 173.961 124.537 1.00 54.29 50 SER C CA 1
ATOM 5111 C C . SER C 2 77 ? 233.991 175.264 124.419 1.00 54.29 50 SER C C 1
ATOM 5112 O O . SER C 2 77 ? 234.252 176.094 123.545 1.00 54.29 50 SER C O 1
ATOM 5120 N N . PHE C 2 78 ? 233.019 175.427 125.318 1.00 52.74 51 PHE C N 1
ATOM 5121 C CA . PHE C 2 78 ? 232.196 176.636 125.378 1.00 52.74 51 PHE C CA 1
ATOM 5122 C C . PHE C 2 78 ? 231.836 176.899 126.832 1.00 52.74 51 PHE C C 1
ATOM 5123 O O . PHE C 2 78 ? 230.671 176.805 127.235 1.00 52.74 51 PHE C O 1
ATOM 5140 N N . PRO C 2 79 ? 232.827 177.245 127.654 1.00 47.07 52 PRO C N 1
ATOM 5141 C CA . PRO C 2 79 ? 232.581 177.348 129.100 1.00 47.07 52 PRO C CA 1
ATOM 5142 C C . PRO C 2 79 ? 231.578 178.418 129.480 1.00 47.07 52 PRO C C 1
ATOM 5143 O O . PRO C 2 79 ? 231.030 178.361 130.586 1.00 47.07 52 PRO C O 1
ATOM 5154 N N . LYS C 2 80 ? 231.320 179.394 128.611 1.00 43.02 53 LYS C N 1
ATOM 5155 C CA . LYS C 2 80 ? 230.442 180.491 128.998 1.00 43.02 53 LYS C CA 1
ATOM 5156 C C . LYS C 2 80 ? 229.069 179.988 129.419 1.00 43.02 53 LYS C C 1
ATOM 5157 O O . LYS C 2 80 ? 228.421 180.604 130.273 1.00 43.02 53 LYS C O 1
ATOM 5176 N N . LEU C 2 81 ? 228.610 178.879 128.845 1.00 43.02 54 LEU C N 1
ATOM 5177 C CA . LEU C 2 81 ? 227.290 178.367 129.183 1.00 43.02 54 LEU C CA 1
ATOM 5178 C C . LEU C 2 81 ? 227.197 178.141 130.682 1.00 43.02 54 LEU C C 1
ATOM 5179 O O . LEU C 2 81 ? 228.094 177.545 131.284 1.00 43.02 54 LEU C O 1
ATOM 5195 N N . ILE C 2 82 ? 226.117 178.626 131.290 1.00 43.02 55 ILE C N 1
ATOM 5196 C CA . ILE C 2 82 ? 225.998 178.558 132.741 1.00 43.02 55 ILE C CA 1
ATOM 5197 C C . ILE C 2 82 ? 224.652 177.993 133.168 1.00 43.02 55 ILE C C 1
ATOM 5198 O O . ILE C 2 82 ? 224.491 177.594 134.324 1.00 43.02 55 ILE C O 1
ATOM 5214 N N . MET C 2 83 ? 223.673 177.955 132.265 1.00 43.02 56 MET C N 1
ATOM 5215 C CA . MET C 2 83 ? 222.385 177.406 132.667 1.00 43.02 56 MET C CA 1
ATOM 5216 C C . MET C 2 83 ? 221.428 177.225 131.496 1.00 43.02 56 MET C C 1
ATOM 5217 O O . MET C 2 83 ? 221.275 178.120 130.661 1.00 43.02 56 MET C O 1
ATOM 5231 N N . ILE C 2 84 ? 220.772 176.072 131.451 1.00 43.02 57 ILE C N 1
ATOM 5232 C CA . ILE C 2 84 ? 219.783 175.761 130.439 1.00 43.02 57 ILE C CA 1
ATOM 5233 C C . ILE C 2 84 ? 218.407 176.018 131.040 1.00 43.02 57 ILE C C 1
ATOM 5234 O O . ILE C 2 84 ? 218.271 176.305 132.225 1.00 43.02 57 ILE C O 1
ATOM 5250 N N . THR C 2 85 ? 217.374 175.960 130.211 1.00 43.02 58 THR C N 1
ATOM 5251 C CA . THR C 2 85 ? 216.020 176.137 130.705 1.00 43.02 58 THR C CA 1
ATOM 5252 C C . THR C 2 85 ? 215.073 174.988 130.399 1.00 43.02 58 THR C C 1
ATOM 5253 O O . THR C 2 85 ? 214.106 174.815 131.142 1.00 43.02 58 THR C O 1
ATOM 5264 N N . ASP C 2 86 ? 215.292 174.208 129.336 1.00 43.02 59 ASP C N 1
ATOM 5265 C CA . ASP C 2 86 ? 214.356 173.143 128.990 1.00 43.02 59 ASP C CA 1
ATOM 5266 C C . ASP C 2 86 ? 214.952 171.743 129.082 1.00 43.02 59 ASP C C 1
ATOM 5267 O O . ASP C 2 86 ? 214.488 170.943 129.894 1.00 43.02 59 ASP C O 1
ATOM 5276 N N . TYR C 2 87 ? 215.971 171.411 128.289 1.00 43.02 60 TYR C N 1
ATOM 5277 C CA . TYR C 2 87 ? 216.572 170.085 128.390 1.00 43.02 60 TYR C CA 1
ATOM 5278 C C . TYR C 2 87 ? 217.759 169.920 127.456 1.00 43.02 60 TYR C C 1
ATOM 5279 O O . TYR C 2 87 ? 217.788 170.505 126.372 1.00 43.02 60 TYR C O 1
ATOM 5297 N N . LEU C 2 88 ? 218.727 169.108 127.856 1.00 43.02 61 LEU C N 1
ATOM 5298 C CA . LEU C 2 88 ? 219.816 168.733 126.976 1.00 43.02 61 LEU C CA 1
ATOM 5299 C C . LEU C 2 88 ? 219.362 167.580 126.091 1.00 43.02 61 LEU C C 1
ATOM 5300 O O . LEU C 2 88 ? 218.194 167.191 126.089 1.00 43.02 61 LEU C O 1
ATOM 5316 N N . LEU C 2 89 ? 220.294 167.040 125.314 1.00 43.02 62 LEU C N 1
ATOM 5317 C CA . LEU C 2 89 ? 220.098 165.786 124.602 1.00 43.02 62 LEU C CA 1
ATOM 5318 C C . LEU C 2 89 ? 221.379 165.470 123.855 1.00 43.02 62 LEU C C 1
ATOM 5319 O O . LEU C 2 89 ? 222.201 166.355 123.616 1.00 43.02 62 LEU C O 1
ATOM 5335 N N . LEU C 2 90 ? 221.541 164.203 123.494 1.00 43.02 63 LEU C N 1
ATOM 5336 C CA . LEU C 2 90 ? 222.633 163.777 122.635 1.00 43.02 63 LEU C CA 1
ATOM 5337 C C . LEU C 2 90 ? 222.206 162.492 121.949 1.00 43.02 63 LEU C C 1
ATOM 5338 O O . LEU C 2 90 ? 221.248 161.839 122.365 1.00 43.02 63 LEU C O 1
ATOM 5354 N N . PHE C 2 91 ? 222.901 162.146 120.869 1.00 43.02 64 PHE C N 1
ATOM 5355 C CA . PHE C 2 91 ? 222.587 160.905 120.177 1.00 43.02 64 PHE C CA 1
ATOM 5356 C C . PHE C 2 91 ? 223.635 160.608 119.113 1.00 43.02 64 PHE C C 1
ATOM 5357 O O . PHE C 2 91 ? 223.973 161.482 118.309 1.00 43.02 64 PHE C O 1
ATOM 5374 N N . ARG C 2 92 ? 224.159 159.383 119.100 1.00 51.49 65 ARG C N 1
ATOM 5375 C CA . ARG C 2 92 ? 225.108 158.948 118.072 1.00 51.49 65 ARG C CA 1
ATOM 5376 C C . ARG C 2 92 ? 226.247 159.945 117.894 1.00 51.49 65 ARG C C 1
ATOM 5377 O O . ARG C 2 92 ? 226.776 160.114 116.793 1.00 51.49 65 ARG C O 1
ATOM 5398 N N . VAL C 2 93 ? 226.642 160.615 118.974 1.00 56.60 66 VAL C N 1
ATOM 5399 C CA . VAL C 2 93 ? 227.701 161.617 118.904 1.00 56.60 66 VAL C CA 1
ATOM 5400 C C . VAL C 2 93 ? 229.027 160.862 118.871 1.00 56.60 66 VAL C C 1
ATOM 5401 O O . VAL C 2 93 ? 229.557 160.472 119.912 1.00 56.60 66 VAL C O 1
ATOM 5414 N N . TYR C 2 94 ? 229.572 160.661 117.676 1.00 72.36 67 TYR C N 1
ATOM 5415 C CA . TYR C 2 94 ? 230.825 159.938 117.510 1.00 72.36 67 TYR C CA 1
ATOM 5416 C C . TYR C 2 94 ? 231.987 160.915 117.622 1.00 72.36 67 TYR C C 1
ATOM 5417 O O . TYR C 2 94 ? 232.147 161.799 116.773 1.00 72.36 67 TYR C O 1
ATOM 5435 N N . GLY C 2 95 ? 232.796 160.752 118.665 1.00 77.82 68 GLY C N 1
ATOM 5436 C CA . GLY C 2 95 ? 233.944 161.610 118.872 1.00 77.82 68 GLY C CA 1
ATOM 5437 C C . GLY C 2 95 ? 234.019 162.149 120.284 1.00 77.82 68 GLY C C 1
ATOM 5438 O O . GLY C 2 95 ? 235.111 162.405 120.800 1.00 77.82 68 GLY C O 1
ATOM 5442 N N . LEU C 2 96 ? 232.864 162.327 120.921 1.00 68.10 69 LEU C N 1
ATOM 5443 C CA . LEU C 2 96 ? 232.829 162.847 122.282 1.00 68.10 69 LEU C CA 1
ATOM 5444 C C . LEU C 2 96 ? 233.544 161.907 123.241 1.00 68.10 69 LEU C C 1
ATOM 5445 O O . LEU C 2 96 ? 233.070 160.797 123.504 1.00 68.10 69 LEU C O 1
ATOM 5461 N N . GLU C 2 97 ? 234.685 162.346 123.769 1.00 71.57 70 GLU C N 1
ATOM 5462 C CA . GLU C 2 97 ? 235.393 161.553 124.767 1.00 71.57 70 GLU C CA 1
ATOM 5463 C C . GLU C 2 97 ? 234.818 161.789 126.157 1.00 71.57 70 GLU C C 1
ATOM 5464 O O . GLU C 2 97 ? 234.463 160.839 126.862 1.00 71.57 70 GLU C O 1
ATOM 5476 N N . SER C 2 98 ? 234.717 163.052 126.563 1.00 59.92 71 SER C N 1
ATOM 5477 C CA . SER C 2 98 ? 234.146 163.415 127.851 1.00 59.92 71 SER C CA 1
ATOM 5478 C C . SER C 2 98 ? 233.277 164.647 127.667 1.00 59.92 71 SER C C 1
ATOM 5479 O O . SER C 2 98 ? 233.734 165.655 127.122 1.00 59.92 71 SER C O 1
ATOM 5487 N N . LEU C 2 99 ? 232.027 164.564 128.124 1.00 43.98 72 LEU C N 1
ATOM 5488 C CA . LEU C 2 99 ? 231.120 165.695 127.991 1.00 43.98 72 LEU C CA 1
ATOM 5489 C C . LEU C 2 99 ? 231.617 166.915 128.752 1.00 43.98 72 LEU C C 1
ATOM 5490 O O . LEU C 2 99 ? 231.211 168.037 128.434 1.00 43.98 72 LEU C O 1
ATOM 5506 N N . LYS C 2 100 ? 232.490 166.723 129.741 1.00 54.11 73 LYS C N 1
ATOM 5507 C CA . LYS C 2 100 ? 232.989 167.855 130.513 1.00 54.11 73 LYS C CA 1
ATOM 5508 C C . LYS C 2 100 ? 233.707 168.867 129.631 1.00 54.11 73 LYS C C 1
ATOM 5509 O O . LYS C 2 100 ? 233.735 170.060 129.953 1.00 54.11 73 LYS C O 1
ATOM 5528 N N . ASP C 2 101 ? 234.289 168.419 128.519 1.00 53.52 74 ASP C N 1
ATOM 5529 C CA . ASP C 2 101 ? 235.022 169.336 127.657 1.00 53.52 74 ASP C CA 1
ATOM 5530 C C . ASP C 2 101 ? 234.118 170.385 127.028 1.00 53.52 74 ASP C C 1
ATOM 5531 O O . ASP C 2 101 ? 234.622 171.384 126.503 1.00 53.52 74 ASP C O 1
ATOM 5540 N N . LEU C 2 102 ? 232.801 170.187 127.065 1.00 48.02 75 LEU C N 1
ATOM 5541 C CA . LEU C 2 102 ? 231.861 171.089 126.408 1.00 48.02 75 LEU C CA 1
ATOM 5542 C C . LEU C 2 102 ? 231.252 172.098 127.376 1.00 48.02 75 LEU C C 1
ATOM 5543 O O . LEU C 2 102 ? 231.317 173.307 127.137 1.00 48.02 75 LEU C O 1
ATOM 5559 N N . PHE C 2 103 ? 230.652 171.624 128.468 1.00 43.02 76 PHE C N 1
ATOM 5560 C CA . PHE C 2 103 ? 229.891 172.466 129.388 1.00 43.02 76 PHE C CA 1
ATOM 5561 C C . PHE C 2 103 ? 230.532 172.429 130.770 1.00 43.02 76 PHE C C 1
ATOM 5562 O O . PHE C 2 103 ? 229.919 171.966 131.741 1.00 43.02 76 PHE C O 1
ATOM 5579 N N . PRO C 2 104 ? 231.760 172.929 130.899 1.00 44.28 77 PRO C N 1
ATOM 5580 C CA . PRO C 2 104 ? 232.422 172.886 132.210 1.00 44.28 77 PRO C CA 1
ATOM 5581 C C . PRO C 2 104 ? 231.669 173.638 133.287 1.00 44.28 77 PRO C C 1
ATOM 5582 O O . PRO C 2 104 ? 231.739 173.253 134.460 1.00 44.28 77 PRO C O 1
ATOM 5593 N N . ASN C 2 105 ? 230.951 174.700 132.932 1.00 43.02 78 ASN C N 1
ATOM 5594 C CA . ASN C 2 105 ? 230.284 175.545 133.910 1.00 43.02 78 ASN C CA 1
ATOM 5595 C C . ASN C 2 105 ? 228.780 175.333 133.967 1.00 43.02 78 ASN C C 1
ATOM 5596 O O . ASN C 2 105 ? 228.112 175.993 134.766 1.00 43.02 78 ASN C O 1
ATOM 5607 N N . LEU C 2 106 ? 228.227 174.441 133.151 1.00 43.02 79 LEU C N 1
ATOM 5608 C CA . LEU C 2 106 ? 226.795 174.190 133.207 1.00 43.02 79 LEU C CA 1
ATOM 5609 C C . LEU C 2 106 ? 226.400 173.826 134.629 1.00 43.02 79 LEU C C 1
ATOM 5610 O O . LEU C 2 106 ? 227.008 172.948 135.245 1.00 43.02 79 LEU C O 1
ATOM 5626 N N . THR C 2 107 ? 225.390 174.505 135.156 1.00 43.02 80 THR C N 1
ATOM 5627 C CA . THR C 2 107 ? 225.058 174.363 136.570 1.00 43.02 80 THR C CA 1
ATOM 5628 C C . THR C 2 107 ? 223.617 173.954 136.827 1.00 43.02 80 THR C C 1
ATOM 5629 O O . THR C 2 107 ? 223.371 173.159 137.736 1.00 43.02 80 THR C O 1
ATOM 5640 N N . VAL C 2 108 ? 222.660 174.474 136.068 1.00 43.02 81 VAL C N 1
ATOM 5641 C CA . VAL C 2 108 ? 221.250 174.238 136.344 1.00 43.02 81 VAL C CA 1
ATOM 5642 C C . VAL C 2 108 ? 220.532 173.898 135.052 1.00 43.02 81 VAL C C 1
ATOM 5643 O O . VAL C 2 108 ? 220.673 174.610 134.054 1.00 43.02 81 VAL C O 1
ATOM 5656 N N . ILE C 2 109 ? 219.752 172.822 135.081 1.00 43.02 82 ILE C N 1
ATOM 5657 C CA . ILE C 2 109 ? 218.856 172.463 133.991 1.00 43.02 82 ILE C CA 1
ATOM 5658 C C . ILE C 2 109 ? 217.438 172.666 134.496 1.00 43.02 82 ILE C C 1
ATOM 5659 O O . ILE C 2 109 ? 216.858 171.764 135.104 1.00 43.02 82 ILE C O 1
ATOM 5675 N N . ARG C 2 110 ? 216.863 173.840 134.252 1.00 43.02 83 ARG C N 1
ATOM 5676 C CA . ARG C 2 110 ? 215.558 174.130 134.831 1.00 43.02 83 ARG C CA 1
ATOM 5677 C C . ARG C 2 110 ? 214.537 173.068 134.469 1.00 43.02 83 ARG C C 1
ATOM 5678 O O . ARG C 2 110 ? 213.615 172.806 135.246 1.00 43.02 83 ARG C O 1
ATOM 5699 N N . GLY C 2 111 ? 214.659 172.464 133.296 1.00 43.02 84 GLY C N 1
ATOM 5700 C CA . GLY C 2 111 ? 213.674 171.479 132.903 1.00 43.02 84 GLY C CA 1
ATOM 5701 C C . GLY C 2 111 ? 212.260 172.006 132.934 1.00 43.02 84 GLY C C 1
ATOM 5702 O O . GLY C 2 111 ? 211.324 171.238 133.175 1.00 43.02 84 GLY C O 1
ATOM 5706 N N . SER C 2 112 ? 212.076 173.307 132.716 1.00 43.02 85 SER C N 1
ATOM 5707 C CA . SER C 2 112 ? 210.724 173.845 132.643 1.00 43.02 85 SER C CA 1
ATOM 5708 C C . SER C 2 112 ? 209.964 173.224 131.482 1.00 43.02 85 SER C C 1
ATOM 5709 O O . SER C 2 112 ? 208.748 173.017 131.563 1.00 43.02 85 SER C O 1
ATOM 5717 N N . ARG C 2 113 ? 210.666 172.918 130.394 1.00 43.02 86 ARG C N 1
ATOM 5718 C CA . ARG C 2 113 ? 210.105 172.195 129.263 1.00 43.02 86 ARG C CA 1
ATOM 5719 C C . ARG C 2 113 ? 210.900 170.912 129.092 1.00 43.02 86 ARG C C 1
ATOM 5720 O O . ARG C 2 113 ? 212.128 170.956 128.975 1.00 43.02 86 ARG C O 1
ATOM 5741 N N . LEU C 2 114 ? 210.209 169.779 129.064 1.00 43.02 87 LEU C N 1
ATOM 5742 C CA . LEU C 2 114 ? 210.852 168.478 129.149 1.00 43.02 87 LEU C CA 1
ATOM 5743 C C . LEU C 2 114 ? 210.750 167.728 127.832 1.00 43.02 87 LEU C C 1
ATOM 5744 O O . LEU C 2 114 ? 209.738 167.814 127.132 1.00 43.02 87 LEU C O 1
ATOM 5760 N N . PHE C 2 115 ? 211.810 166.991 127.507 1.00 43.02 88 PHE C N 1
ATOM 5761 C CA . PHE C 2 115 ? 211.836 166.105 126.345 1.00 43.02 88 PHE C CA 1
ATOM 5762 C C . PHE C 2 115 ? 211.311 164.741 126.782 1.00 43.02 88 PHE C C 1
ATOM 5763 O O . PHE C 2 115 ? 212.062 163.819 127.103 1.00 43.02 88 PHE C O 1
ATOM 5780 N N . PHE C 2 116 ? 209.986 164.617 126.799 1.00 43.02 89 PHE C N 1
ATOM 5781 C CA . PHE C 2 116 ? 209.321 163.424 127.312 1.00 43.02 89 PHE C CA 1
ATOM 5782 C C . PHE C 2 116 ? 209.657 163.215 128.789 1.00 43.02 89 PHE C C 1
ATOM 5783 O O . PHE C 2 116 ? 210.231 162.204 129.192 1.00 43.02 89 PHE C O 1
ATOM 5800 N N . ASN C 2 117 ? 209.302 164.213 129.594 1.00 43.02 90 ASN C N 1
ATOM 5801 C CA . ASN C 2 117 ? 209.513 164.177 131.040 1.00 43.02 90 ASN C CA 1
ATOM 5802 C C . ASN C 2 117 ? 210.961 163.874 131.406 1.00 43.02 90 ASN C C 1
ATOM 5803 O O . ASN C 2 117 ? 211.245 163.458 132.533 1.00 43.02 90 ASN C O 1
ATOM 5814 N N . TYR C 2 118 ? 211.890 164.076 130.475 1.00 43.02 91 TYR C N 1
ATOM 5815 C CA . TYR C 2 118 ? 213.308 163.825 130.701 1.00 43.02 91 TYR C CA 1
ATOM 5816 C C . TYR C 2 118 ? 214.058 165.141 130.570 1.00 43.02 91 TYR C C 1
ATOM 5817 O O . TYR C 2 118 ? 214.031 165.768 129.508 1.00 43.02 91 TYR C O 1
ATOM 5835 N N . ALA C 2 119 ? 214.721 165.559 131.645 1.00 43.02 92 ALA C N 1
ATOM 5836 C CA . ALA C 2 119 ? 215.505 166.785 131.592 1.00 43.02 92 ALA C CA 1
ATOM 5837 C C . ALA C 2 119 ? 216.805 166.557 130.834 1.00 43.02 92 ALA C C 1
ATOM 5838 O O . ALA C 2 119 ? 217.053 167.185 129.804 1.00 43.02 92 ALA C O 1
ATOM 5845 N N . LEU C 2 120 ? 217.649 165.672 131.334 1.00 43.02 93 LEU C N 1
ATOM 5846 C CA . LEU C 2 120 ? 218.811 165.223 130.591 1.00 43.02 93 LEU C CA 1
ATOM 5847 C C . LEU C 2 120 ? 218.418 164.029 129.742 1.00 43.02 93 LEU C C 1
ATOM 5848 O O . LEU C 2 120 ? 217.478 163.307 130.071 1.00 43.02 93 LEU C O 1
ATOM 5864 N N . VAL C 2 121 ? 219.112 163.844 128.624 1.00 43.02 94 VAL C N 1
ATOM 5865 C CA . VAL C 2 121 ? 218.997 162.598 127.876 1.00 43.02 94 VAL C CA 1
ATOM 5866 C C . VAL C 2 121 ? 220.301 162.314 127.153 1.00 43.02 94 VAL C C 1
ATOM 5867 O O . VAL C 2 121 ? 220.648 163.003 126.190 1.00 43.02 94 VAL C O 1
ATOM 5880 N N . ILE C 2 122 ? 221.009 161.299 127.577 1.00 43.02 95 ILE C N 1
ATOM 5881 C CA . ILE C 2 122 ? 222.158 160.800 126.839 1.00 43.02 95 ILE C CA 1
ATOM 5882 C C . ILE C 2 122 ? 221.709 159.530 126.143 1.00 43.02 95 ILE C C 1
ATOM 5883 O O . ILE C 2 122 ? 220.794 158.845 126.609 1.00 43.02 95 ILE C O 1
ATOM 5899 N N . PHE C 2 123 ? 222.316 159.216 125.003 1.00 43.02 96 PHE C N 1
ATOM 5900 C CA . PHE C 2 123 ? 221.880 158.030 124.273 1.00 43.02 96 PHE C CA 1
ATOM 5901 C C . PHE C 2 123 ? 222.916 157.644 123.233 1.00 43.02 96 PHE C C 1
ATOM 5902 O O . PHE C 2 123 ? 223.202 158.428 122.325 1.00 43.02 96 PHE C O 1
ATOM 5919 N N . GLU C 2 124 ? 223.472 156.442 123.364 1.00 43.02 97 GLU C N 1
ATOM 5920 C CA . GLU C 2 124 ? 224.178 155.758 122.282 1.00 43.02 97 GLU C CA 1
ATOM 5921 C C . GLU C 2 124 ? 225.311 156.615 121.707 1.00 43.02 97 GLU C C 1
ATOM 5922 O O . GLU C 2 124 ? 225.282 157.054 120.557 1.00 43.02 97 GLU C O 1
ATOM 5934 N N . MET C 2 125 ? 226.316 156.844 122.549 1.00 47.39 98 MET C N 1
ATOM 5935 C CA . MET C 2 125 ? 227.617 157.322 122.096 1.00 47.39 98 MET C CA 1
ATOM 5936 C C . MET C 2 125 ? 228.689 156.412 122.670 1.00 47.39 98 MET C C 1
ATOM 5937 O O . MET C 2 125 ? 228.792 156.264 123.892 1.00 47.39 98 MET C O 1
ATOM 5951 N N . VAL C 2 126 ? 229.489 155.811 121.791 1.00 64.32 99 VAL C N 1
ATOM 5952 C CA . VAL C 2 126 ? 230.467 154.822 122.228 1.00 64.32 99 VAL C CA 1
ATOM 5953 C C . VAL C 2 126 ? 231.779 155.442 122.696 1.00 64.32 99 VAL C C 1
ATOM 5954 O O . VAL C 2 126 ? 232.571 154.759 123.362 1.00 64.32 99 VAL C O 1
ATOM 5967 N N . HIS C 2 127 ? 232.032 156.708 122.376 1.00 68.23 100 HIS C N 1
ATOM 5968 C CA . HIS C 2 127 ? 233.304 157.336 122.701 1.00 68.23 100 HIS C CA 1
ATOM 5969 C C . HIS C 2 127 ? 233.323 157.987 124.077 1.00 68.23 100 HIS C C 1
ATOM 5970 O O . HIS C 2 127 ? 234.385 158.446 124.509 1.00 68.23 100 HIS C O 1
ATOM 5984 N N . LEU C 2 128 ? 232.193 158.035 124.777 1.00 56.91 101 LEU C N 1
ATOM 5985 C CA . LEU C 2 128 ? 232.118 158.725 126.060 1.00 56.91 101 LEU C CA 1
ATOM 5986 C C . LEU C 2 128 ? 232.691 157.829 127.150 1.00 56.91 101 LEU C C 1
ATOM 5987 O O . LEU C 2 128 ? 232.057 156.852 127.561 1.00 56.91 101 LEU C O 1
ATOM 6003 N N . LYS C 2 129 ? 233.892 158.164 127.621 1.00 65.26 102 LYS C N 1
ATOM 6004 C CA . LYS C 2 129 ? 234.476 157.446 128.747 1.00 65.26 102 LYS C CA 1
ATOM 6005 C C . LYS C 2 129 ? 233.800 157.817 130.059 1.00 65.26 102 LYS C C 1
ATOM 6006 O O . LYS C 2 129 ? 233.639 156.961 130.935 1.00 65.26 102 LYS C O 1
ATOM 6025 N N . GLU C 2 130 ? 233.398 159.075 130.206 1.00 58.87 103 GLU C N 1
ATOM 6026 C CA . GLU C 2 130 ? 232.748 159.549 131.417 1.00 58.87 103 GLU C CA 1
ATOM 6027 C C . GLU C 2 130 ? 232.013 160.835 131.085 1.00 58.87 103 GLU C C 1
ATOM 6028 O O . GLU C 2 130 ? 232.480 161.632 130.269 1.00 58.87 103 GLU C O 1
ATOM 6040 N N . LEU C 2 131 ? 230.860 161.033 131.724 1.00 43.02 104 LEU C N 1
ATOM 6041 C CA . LEU C 2 131 ? 230.151 162.295 131.554 1.00 43.02 104 LEU C CA 1
ATOM 6042 C C . LEU C 2 131 ? 231.060 163.464 131.899 1.00 43.02 104 LEU C C 1
ATOM 6043 O O . LEU C 2 131 ? 231.203 164.412 131.119 1.00 43.02 104 LEU C O 1
ATOM 6059 N N . GLY C 2 132 ? 231.691 163.409 133.067 1.00 57.04 105 GLY C N 1
ATOM 6060 C CA . GLY C 2 132 ? 232.731 164.356 133.407 1.00 57.04 105 GLY C CA 1
ATOM 6061 C C . GLY C 2 132 ? 232.237 165.709 133.873 1.00 57.04 105 GLY C C 1
ATOM 6062 O O . GLY C 2 132 ? 232.916 166.369 134.664 1.00 57.04 105 GLY C O 1
ATOM 6066 N N . LEU C 2 133 ? 231.077 166.148 133.390 1.00 43.02 106 LEU C N 1
ATOM 6067 C CA . LEU C 2 133 ? 230.561 167.444 133.803 1.00 43.02 106 LEU C CA 1
ATOM 6068 C C . LEU C 2 133 ? 230.520 167.508 135.323 1.00 43.02 106 LEU C C 1
ATOM 6069 O O . LEU C 2 133 ? 229.801 166.744 135.972 1.00 43.02 106 LEU C O 1
ATOM 6085 N N . TYR C 2 134 ? 231.324 168.406 135.888 1.00 51.03 107 TYR C N 1
ATOM 6086 C CA . TYR C 2 134 ? 231.563 168.462 137.323 1.00 51.03 107 TYR C CA 1
ATOM 6087 C C . TYR C 2 134 ? 230.958 169.711 137.951 1.00 51.03 107 TYR C C 1
ATOM 6088 O O . TYR C 2 134 ? 231.420 170.172 138.996 1.00 51.03 107 TYR C O 1
ATOM 6106 N N . ASN C 2 135 ? 229.927 170.270 137.323 1.00 43.02 108 ASN C N 1
ATOM 6107 C CA . ASN C 2 135 ? 229.299 171.476 137.829 1.00 43.02 108 ASN C CA 1
ATOM 6108 C C . ASN C 2 135 ? 227.783 171.416 137.863 1.00 43.02 108 ASN C C 1
ATOM 6109 O O . ASN C 2 135 ? 227.172 172.286 138.492 1.00 43.02 108 ASN C O 1
ATOM 6120 N N . LEU C 2 136 ? 227.156 170.438 137.218 1.00 43.02 109 LEU C N 1
ATOM 6121 C CA . LEU C 2 136 ? 225.710 170.318 137.307 1.00 43.02 109 LEU C CA 1
ATOM 6122 C C . LEU C 2 136 ? 225.306 170.254 138.771 1.00 43.02 109 LEU C C 1
ATOM 6123 O O . LEU C 2 136 ? 225.876 169.485 139.547 1.00 43.02 109 LEU C O 1
ATOM 6139 N N . MET C 2 137 ? 224.330 171.075 139.156 1.00 43.02 110 MET C N 1
ATOM 6140 C CA . MET C 2 137 ? 223.990 171.221 140.562 1.00 43.02 110 MET C CA 1
ATOM 6141 C C . MET C 2 137 ? 222.502 171.176 140.866 1.00 43.02 110 MET C C 1
ATOM 6142 O O . MET C 2 137 ? 222.139 171.236 142.045 1.00 43.02 110 MET C O 1
ATOM 6156 N N . ASN C 2 138 ? 221.634 171.077 139.866 1.00 43.02 111 ASN C N 1
ATOM 6157 C CA . ASN C 2 138 ? 220.224 170.867 140.148 1.00 43.02 111 ASN C CA 1
ATOM 6158 C C . ASN C 2 138 ? 219.509 170.559 138.848 1.00 43.02 111 ASN C C 1
ATOM 6159 O O . ASN C 2 138 ? 219.885 171.059 137.787 1.00 43.02 111 ASN C O 1
ATOM 6170 N N . ILE C 2 139 ? 218.477 169.729 138.948 1.00 43.02 112 ILE C N 1
ATOM 6171 C CA . ILE C 2 139 ? 217.600 169.405 137.826 1.00 43.02 112 ILE C CA 1
ATOM 6172 C C . ILE C 2 139 ? 216.187 169.678 138.330 1.00 43.02 112 ILE C C 1
ATOM 6173 O O . ILE C 2 139 ? 215.534 168.801 138.900 1.00 43.02 112 ILE C O 1
ATOM 6189 N N . THR C 2 140 ? 215.697 170.893 138.107 1.00 43.02 113 THR C N 1
ATOM 6190 C CA . THR C 2 140 ? 214.461 171.308 138.753 1.00 43.02 113 THR C CA 1
ATOM 6191 C C . THR C 2 140 ? 213.287 170.411 138.400 1.00 43.02 113 THR C C 1
ATOM 6192 O O . THR C 2 140 ? 212.292 170.404 139.129 1.00 43.02 113 THR C O 1
ATOM 6203 N N . ARG C 2 141 ? 213.366 169.656 137.308 1.00 43.02 114 ARG C N 1
ATOM 6204 C CA . ARG C 2 141 ? 212.230 168.858 136.877 1.00 43.02 114 ARG C CA 1
ATOM 6205 C C . ARG C 2 141 ? 212.714 167.660 136.079 1.00 43.02 114 ARG C C 1
ATOM 6206 O O . ARG C 2 141 ? 213.866 167.598 135.646 1.00 43.02 114 ARG C O 1
ATOM 6227 N N . GLY C 2 142 ? 211.811 166.704 135.891 1.00 43.02 115 GLY C N 1
ATOM 6228 C CA . GLY C 2 142 ? 212.108 165.561 135.061 1.00 43.02 115 GLY C CA 1
ATOM 6229 C C . GLY C 2 142 ? 213.051 164.579 135.733 1.00 43.02 115 GLY C C 1
ATOM 6230 O O . GLY C 2 142 ? 213.142 164.483 136.957 1.00 43.02 115 GLY C O 1
ATOM 6234 N N . SER C 2 143 ? 213.760 163.832 134.892 1.00 43.02 116 SER C N 1
ATOM 6235 C CA . SER C 2 143 ? 214.668 162.802 135.369 1.00 43.02 116 SER C CA 1
ATOM 6236 C C . SER C 2 143 ? 215.645 162.452 134.261 1.00 43.02 116 SER C C 1
ATOM 6237 O O . SER C 2 143 ? 215.289 162.450 133.082 1.00 43.02 116 SER C O 1
ATOM 6245 N N . VAL C 2 144 ? 216.874 162.132 134.657 1.00 43.02 117 VAL C N 1
ATOM 6246 C CA . VAL C 2 144 ? 217.891 161.787 133.680 1.00 43.02 117 VAL C CA 1
ATOM 6247 C C . VAL C 2 144 ? 217.468 160.539 132.916 1.00 43.02 117 VAL C C 1
ATOM 6248 O O . VAL C 2 144 ? 216.517 159.842 133.281 1.00 43.02 117 VAL C O 1
ATOM 6261 N N . ARG C 2 145 ? 218.164 160.276 131.813 1.00 43.02 118 ARG C N 1
ATOM 6262 C CA . ARG C 2 145 ? 217.926 159.071 131.025 1.00 43.02 118 ARG C CA 1
ATOM 6263 C C . ARG C 2 145 ? 219.174 158.780 130.213 1.00 43.02 118 ARG C C 1
ATOM 6264 O O . ARG C 2 145 ? 219.553 159.583 129.357 1.00 43.02 118 ARG C O 1
ATOM 6285 N N . ILE C 2 146 ? 219.800 157.637 130.467 1.00 43.02 119 ILE C N 1
ATOM 6286 C CA . ILE C 2 146 ? 221.029 157.237 129.794 1.00 43.02 119 ILE C CA 1
ATOM 6287 C C . ILE C 2 146 ? 220.905 155.768 129.422 1.00 43.02 119 ILE C C 1
ATOM 6288 O O . ILE C 2 146 ? 220.430 154.959 130.223 1.00 43.02 119 ILE C O 1
ATOM 6304 N N . GLU C 2 147 ? 221.319 155.416 128.208 1.00 43.02 120 GLU C N 1
ATOM 6305 C CA . GLU C 2 147 ? 221.103 154.049 127.759 1.00 43.02 120 GLU C CA 1
ATOM 6306 C C . GLU C 2 147 ? 222.025 153.709 126.599 1.00 43.02 120 GLU C C 1
ATOM 6307 O O . GLU C 2 147 ? 222.501 154.593 125.884 1.00 43.02 120 GLU C O 1
ATOM 6319 N N . LYS C 2 148 ? 222.268 152.409 126.434 1.00 45.11 121 LYS C N 1
ATOM 6320 C CA . LYS C 2 148 ? 222.944 151.857 125.260 1.00 45.11 121 LYS C CA 1
ATOM 6321 C C . LYS C 2 148 ? 224.200 152.649 124.911 1.00 45.11 121 LYS C C 1
ATOM 6322 O O . LYS C 2 148 ? 224.395 153.084 123.777 1.00 45.11 121 LYS C O 1
ATOM 6341 N N . ASN C 2 149 ? 225.070 152.828 125.898 1.00 43.02 122 ASN C N 1
ATOM 6342 C CA . ASN C 2 149 ? 226.330 153.532 125.700 1.00 43.02 122 ASN C CA 1
ATOM 6343 C C . ASN C 2 149 ? 227.475 152.643 126.156 1.00 43.02 122 ASN C C 1
ATOM 6344 O O . ASN C 2 149 ? 227.484 152.172 127.297 1.00 43.02 122 ASN C O 1
ATOM 6355 N N . ASN C 2 150 ? 228.434 152.421 125.268 1.00 54.59 123 ASN C N 1
ATOM 6356 C CA . ASN C 2 150 ? 229.624 151.655 125.595 1.00 54.59 123 ASN C CA 1
ATOM 6357 C C . ASN C 2 150 ? 230.739 152.593 126.033 1.00 54.59 123 ASN C C 1
ATOM 6358 O O . ASN C 2 150 ? 230.853 153.722 125.550 1.00 54.59 123 ASN C O 1
ATOM 6369 N N . GLU C 2 151 ? 231.562 152.113 126.964 1.00 58.32 124 GLU C N 1
ATOM 6370 C CA . GLU C 2 151 ? 232.657 152.865 127.568 1.00 58.32 124 GLU C CA 1
ATOM 6371 C C . GLU C 2 151 ? 232.167 153.932 128.535 1.00 58.32 124 GLU C C 1
ATOM 6372 O O . GLU C 2 151 ? 232.980 154.700 129.061 1.00 58.32 124 GLU C O 1
ATOM 6384 N N . LEU C 2 152 ? 230.865 154.000 128.796 1.00 48.20 125 LEU C N 1
ATOM 6385 C CA . LEU C 2 152 ? 230.305 155.023 129.675 1.00 48.20 125 LEU C CA 1
ATOM 6386 C C . LEU C 2 152 ? 230.485 154.565 131.116 1.00 48.20 125 LEU C C 1
ATOM 6387 O O . LEU C 2 152 ? 229.724 153.734 131.617 1.00 48.20 125 LEU C O 1
ATOM 6403 N N . CYS C 2 153 ? 231.495 155.106 131.785 1.00 56.82 126 CYS C N 1
ATOM 6404 C CA . CYS C 2 153 ? 231.823 154.758 133.159 1.00 56.82 126 CYS C CA 1
ATOM 6405 C C . CYS C 2 153 ? 231.340 155.858 134.098 1.00 56.82 126 CYS C C 1
ATOM 6406 O O . CYS C 2 153 ? 230.754 156.858 133.678 1.00 56.82 126 CYS C O 1
ATOM 6414 N N . TYR C 2 154 ? 231.596 155.664 135.390 1.00 58.01 127 TYR C N 1
ATOM 6415 C CA . TYR C 2 154 ? 231.239 156.641 136.414 1.00 58.01 127 TYR C CA 1
ATOM 6416 C C . TYR C 2 154 ? 229.735 156.916 136.399 1.00 58.01 127 TYR C C 1
ATOM 6417 O O . TYR C 2 154 ? 229.277 158.025 136.123 1.00 58.01 127 TYR C O 1
ATOM 6435 N N . LEU C 2 155 ? 228.968 155.868 136.693 1.00 51.96 128 LEU C N 1
ATOM 6436 C CA . LEU C 2 155 ? 227.518 155.964 136.792 1.00 51.96 128 LEU C CA 1
ATOM 6437 C C . LEU C 2 155 ? 227.036 155.740 138.219 1.00 51.96 128 LEU C C 1
ATOM 6438 O O . LEU C 2 155 ? 226.319 156.578 138.771 1.00 51.96 128 LEU C O 1
ATOM 6454 N N . ALA C 2 156 ? 227.419 154.623 138.839 1.00 56.61 129 ALA C N 1
ATOM 6455 C CA . ALA C 2 156 ? 227.031 154.381 140.222 1.00 56.61 129 ALA C CA 1
ATOM 6456 C C . ALA C 2 156 ? 227.663 155.386 141.173 1.00 56.61 129 ALA C C 1
ATOM 6457 O O . ALA C 2 156 ? 227.229 155.491 142.326 1.00 56.61 129 ALA C O 1
ATOM 6464 N N . THR C 2 157 ? 228.669 156.128 140.719 1.00 56.94 130 THR C N 1
ATOM 6465 C CA . THR C 2 157 ? 229.375 157.093 141.547 1.00 56.94 130 THR C CA 1
ATOM 6466 C C . THR C 2 157 ? 228.771 158.489 141.470 1.00 56.94 130 THR C C 1
ATOM 6467 O O . THR C 2 157 ? 229.355 159.433 142.010 1.00 56.94 130 THR C O 1
ATOM 6478 N N . ILE C 2 158 ? 227.633 158.646 140.804 1.00 48.18 131 ILE C N 1
ATOM 6479 C CA . ILE C 2 158 ? 226.958 159.932 140.672 1.00 48.18 131 ILE C CA 1
ATOM 6480 C C . ILE C 2 158 ? 225.710 159.876 141.539 1.00 48.18 131 ILE C C 1
ATOM 6481 O O . ILE C 2 158 ? 224.770 159.130 141.240 1.00 48.18 131 ILE C O 1
ATOM 6497 N N . ASP C 2 159 ? 225.688 160.669 142.609 1.00 47.46 132 ASP C N 1
ATOM 6498 C CA . ASP C 2 159 ? 224.599 160.612 143.584 1.00 47.46 132 ASP C CA 1
ATOM 6499 C C . ASP C 2 159 ? 223.440 161.458 143.067 1.00 47.46 132 ASP C C 1
ATOM 6500 O O . ASP C 2 159 ? 223.223 162.603 143.470 1.00 47.46 132 ASP C O 1
ATOM 6509 N N . TRP C 2 160 ? 222.670 160.865 142.151 1.00 43.02 133 TRP C N 1
ATOM 6510 C CA . TRP C 2 160 ? 221.551 161.587 141.559 1.00 43.02 133 TRP C CA 1
ATOM 6511 C C . TRP C 2 160 ? 220.545 162.025 142.612 1.00 43.02 133 TRP C C 1
ATOM 6512 O O . TRP C 2 160 ? 219.870 163.044 142.437 1.00 43.02 133 TRP C O 1
ATOM 6533 N N . SER C 2 161 ? 220.431 161.280 143.709 1.00 43.02 134 SER C N 1
ATOM 6534 C CA . SER C 2 161 ? 219.513 161.684 144.768 1.00 43.02 134 SER C CA 1
ATOM 6535 C C . SER C 2 161 ? 219.852 163.076 145.280 1.00 43.02 134 SER C C 1
ATOM 6536 O O . SER C 2 161 ? 218.955 163.859 145.612 1.00 43.02 134 SER C O 1
ATOM 6544 N N . ARG C 2 162 ? 221.143 163.404 145.350 1.00 51.83 135 ARG C N 1
ATOM 6545 C CA . ARG C 2 162 ? 221.547 164.710 145.860 1.00 51.83 135 ARG C CA 1
ATOM 6546 C C . ARG C 2 162 ? 221.272 165.815 144.846 1.00 51.83 135 ARG C C 1
ATOM 6547 O O . ARG C 2 162 ? 220.785 166.892 145.210 1.00 51.83 135 ARG C O 1
ATOM 6568 N N . ILE C 2 163 ? 221.572 165.568 143.572 1.00 43.02 136 ILE C N 1
ATOM 6569 C CA . ILE C 2 163 ? 221.458 166.612 142.557 1.00 43.02 136 ILE C CA 1
ATOM 6570 C C . ILE C 2 163 ? 220.026 166.720 142.059 1.00 43.02 136 ILE C C 1
ATOM 6571 O O . ILE C 2 163 ? 219.360 167.745 142.241 1.00 43.02 136 ILE C O 1
ATOM 6587 N N . LEU C 2 164 ? 219.530 165.660 141.432 1.00 43.02 137 LEU C N 1
ATOM 6588 C CA . LEU C 2 164 ? 218.150 165.625 140.986 1.00 43.02 137 LEU C CA 1
ATOM 6589 C C . LEU C 2 164 ? 217.214 165.845 142.168 1.00 43.02 137 LEU C C 1
ATOM 6590 O O . LEU C 2 164 ? 217.600 165.708 143.330 1.00 43.02 137 LEU C O 1
ATOM 6606 N N . ASP C 2 165 ? 215.970 166.204 141.864 1.00 43.02 138 ASP C N 1
ATOM 6607 C CA . ASP C 2 165 ? 214.973 166.427 142.904 1.00 43.02 138 ASP C CA 1
ATOM 6608 C C . ASP C 2 165 ? 213.990 165.275 143.042 1.00 43.02 138 ASP C C 1
ATOM 6609 O O . ASP C 2 165 ? 213.430 165.084 144.126 1.00 43.02 138 ASP C O 1
ATOM 6618 N N . SER C 2 166 ? 213.768 164.504 141.980 1.00 43.70 139 SER C N 1
ATOM 6619 C CA . SER C 2 166 ? 212.981 163.280 142.054 1.00 43.70 139 SER C CA 1
ATOM 6620 C C . SER C 2 166 ? 213.673 162.216 141.218 1.00 43.70 139 SER C C 1
ATOM 6621 O O . SER C 2 166 ? 213.928 162.432 140.031 1.00 43.70 139 SER C O 1
ATOM 6629 N N . VAL C 2 167 ? 213.960 161.068 141.830 1.00 43.02 140 VAL C N 1
ATOM 6630 C CA . VAL C 2 167 ? 214.770 160.042 141.181 1.00 43.02 140 VAL C CA 1
ATOM 6631 C C . VAL C 2 167 ? 213.935 158.796 140.931 1.00 43.02 140 VAL C C 1
ATOM 6632 O O . VAL C 2 167 ? 214.458 157.677 140.949 1.00 43.02 140 VAL C O 1
ATOM 6645 N N . GLU C 2 168 ? 212.634 158.972 140.700 1.00 43.02 141 GLU C N 1
ATOM 6646 C CA . GLU C 2 168 ? 211.780 157.810 140.482 1.00 43.02 141 GLU C CA 1
ATOM 6647 C C . GLU C 2 168 ? 212.208 157.043 139.238 1.00 43.02 141 GLU C C 1
ATOM 6648 O O . GLU C 2 168 ? 212.197 155.807 139.230 1.00 43.02 141 GLU C O 1
ATOM 6660 N N . ASP C 2 169 ? 212.596 157.755 138.175 1.00 43.02 142 ASP C N 1
ATOM 6661 C CA . ASP C 2 169 ? 213.037 157.115 136.932 1.00 43.02 142 ASP C CA 1
ATOM 6662 C C . ASP C 2 169 ? 214.315 157.793 136.444 1.00 43.02 142 ASP C C 1
ATOM 6663 O O . ASP C 2 169 ? 214.271 158.715 135.629 1.00 43.02 142 ASP C O 1
ATOM 6672 N N . ASN C 2 170 ? 215.453 157.315 136.933 1.00 43.02 143 ASN C N 1
ATOM 6673 C CA . ASN C 2 170 ? 216.742 157.637 136.329 1.00 43.02 143 ASN C CA 1
ATOM 6674 C C . ASN C 2 170 ? 217.154 156.501 135.399 1.00 43.02 143 ASN C C 1
ATOM 6675 O O . ASN C 2 170 ? 218.241 155.938 135.492 1.00 43.02 143 ASN C O 1
ATOM 6686 N N . TYR C 2 171 ? 216.238 156.169 134.493 1.00 43.02 144 TYR C N 1
ATOM 6687 C CA . TYR C 2 171 ? 216.375 154.975 133.675 1.00 43.02 144 TYR C CA 1
ATOM 6688 C C . TYR C 2 171 ? 217.787 154.870 133.119 1.00 43.02 144 TYR C C 1
ATOM 6689 O O . TYR C 2 171 ? 218.201 155.698 132.304 1.00 43.02 144 TYR C O 1
ATOM 6707 N N . ILE C 2 172 ? 218.536 153.860 133.556 1.00 43.02 145 ILE C N 1
ATOM 6708 C CA . ILE C 2 172 ? 219.926 153.669 133.153 1.00 43.02 145 ILE C CA 1
ATOM 6709 C C . ILE C 2 172 ? 220.143 152.174 132.963 1.00 43.02 145 ILE C C 1
ATOM 6710 O O . ILE C 2 172 ? 220.060 151.407 133.929 1.00 43.02 145 ILE C O 1
ATOM 6726 N N . VAL C 2 173 ? 220.428 151.756 131.731 1.00 43.02 146 VAL C N 1
ATOM 6727 C CA . VAL C 2 173 ? 220.648 150.351 131.408 1.00 43.02 146 VAL C CA 1
ATOM 6728 C C . VAL C 2 173 ? 221.616 150.260 130.235 1.00 43.02 146 VAL C C 1
ATOM 6729 O O . VAL C 2 173 ? 221.920 151.252 129.571 1.00 43.02 146 VAL C O 1
ATOM 6742 N N . LEU C 2 174 ? 222.098 149.047 129.979 1.00 46.61 147 LEU C N 1
ATOM 6743 C CA . LEU C 2 174 ? 222.949 148.749 128.831 1.00 46.61 147 LEU C CA 1
ATOM 6744 C C . LEU C 2 174 ? 224.102 149.747 128.731 1.00 46.61 147 LEU C C 1
ATOM 6745 O O . LEU C 2 174 ? 224.210 150.533 127.789 1.00 46.61 147 LEU C O 1
ATOM 6761 N N . ASN C 2 175 ? 224.969 149.704 129.739 1.00 45.58 148 ASN C N 1
ATOM 6762 C CA . ASN C 2 175 ? 226.124 150.585 129.807 1.00 45.58 148 ASN C CA 1
ATOM 6763 C C . ASN C 2 175 ? 227.326 149.790 130.294 1.00 45.58 148 ASN C C 1
ATOM 6764 O O . ASN C 2 175 ? 227.208 148.636 130.716 1.00 45.58 148 ASN C O 1
ATOM 6775 N N . LYS C 2 176 ? 228.500 150.421 130.226 1.00 55.84 149 LYS C N 1
ATOM 6776 C CA . LYS C 2 176 ? 229.703 149.777 130.738 1.00 55.84 149 LYS C CA 1
ATOM 6777 C C . LYS C 2 176 ? 229.585 149.489 132.228 1.00 55.84 149 LYS C C 1
ATOM 6778 O O . LYS C 2 176 ? 230.192 148.534 132.725 1.00 55.84 149 LYS C O 1
ATOM 6797 N N . ASP C 2 177 ? 228.815 150.295 132.951 1.00 54.40 150 ASP C N 1
ATOM 6798 C CA . ASP C 2 177 ? 228.604 150.080 134.376 1.00 54.40 150 ASP C CA 1
ATOM 6799 C C . ASP C 2 177 ? 227.533 149.019 134.602 1.00 54.40 150 ASP C C 1
ATOM 6800 O O . ASP C 2 177 ? 227.123 148.329 133.669 1.00 54.40 150 ASP C O 1
ATOM 6809 N N . ASN C 2 195 ? 238.035 161.027 149.746 1.00 81.91 168 ASN C N 1
ATOM 6810 C CA . ASN C 2 195 ? 238.108 162.227 148.921 1.00 81.91 168 ASN C CA 1
ATOM 6811 C C . ASN C 2 195 ? 236.830 163.046 149.030 1.00 81.91 168 ASN C C 1
ATOM 6812 O O . ASN C 2 195 ? 236.871 164.256 149.253 1.00 81.91 168 ASN C O 1
ATOM 6823 N N . CYS C 2 196 ? 235.696 162.375 148.869 1.00 73.86 169 CYS C N 1
ATOM 6824 C CA . CYS C 2 196 ? 234.411 163.041 148.732 1.00 73.86 169 CYS C CA 1
ATOM 6825 C C . CYS C 2 196 ? 233.345 162.145 149.345 1.00 73.86 169 CYS C C 1
ATOM 6826 O O . CYS C 2 196 ? 233.586 160.952 149.565 1.00 73.86 169 CYS C O 1
ATOM 6834 N N . PRO C 2 197 ? 232.161 162.686 149.639 1.00 72.25 170 PRO C N 1
ATOM 6835 C CA . PRO C 2 197 ? 231.209 161.954 150.487 1.00 72.25 170 PRO C CA 1
ATOM 6836 C C . PRO C 2 197 ? 230.862 160.584 149.922 1.00 72.25 170 PRO C C 1
ATOM 6837 O O . PRO C 2 197 ? 230.777 160.391 148.708 1.00 72.25 170 PRO C O 1
ATOM 6848 N N . ALA C 2 198 ? 230.667 159.629 150.828 1.00 76.04 171 ALA C N 1
ATOM 6849 C CA . ALA C 2 198 ? 230.327 158.255 150.484 1.00 76.04 171 ALA C CA 1
ATOM 6850 C C . ALA C 2 198 ? 229.011 157.883 151.149 1.00 76.04 171 ALA C C 1
ATOM 6851 O O . ALA C 2 198 ? 228.765 158.258 152.300 1.00 76.04 171 ALA C O 1
ATOM 6858 N N . THR C 2 199 ? 228.167 157.149 150.423 1.00 70.10 172 THR C N 1
ATOM 6859 C CA . THR C 2 199 ? 226.874 156.680 150.925 1.00 70.10 172 THR C CA 1
ATOM 6860 C C . THR C 2 199 ? 226.733 155.216 150.522 1.00 70.10 172 THR C C 1
ATOM 6861 O O . THR C 2 199 ? 226.317 154.908 149.402 1.00 70.10 172 THR C O 1
ATOM 6872 N N . VAL C 2 200 ? 227.080 154.316 151.437 1.00 76.32 173 VAL C N 1
ATOM 6873 C CA . VAL C 2 200 ? 227.008 152.886 151.167 1.00 76.32 173 VAL C CA 1
ATOM 6874 C C . VAL C 2 200 ? 225.552 152.463 151.015 1.00 76.32 173 VAL C C 1
ATOM 6875 O O . VAL C 2 200 ? 224.922 152.015 151.973 1.00 76.32 173 VAL C O 1
ATOM 6888 N N . VAL C 2 206 ? 229.501 154.434 149.569 1.00 75.87 179 VAL C N 1
ATOM 6889 C CA . VAL C 2 206 ? 230.485 154.434 148.496 1.00 75.87 179 VAL C CA 1
ATOM 6890 C C . VAL C 2 206 ? 230.714 155.857 148.005 1.00 75.87 179 VAL C C 1
ATOM 6891 O O . VAL C 2 206 ? 229.767 156.628 147.852 1.00 75.87 179 VAL C O 1
ATOM 6904 N N . GLU C 2 207 ? 231.975 156.198 147.754 1.00 68.45 180 GLU C N 1
ATOM 6905 C CA . GLU C 2 207 ? 232.306 157.546 147.315 1.00 68.45 180 GLU C CA 1
ATOM 6906 C C . GLU C 2 207 ? 231.606 157.863 146.001 1.00 68.45 180 GLU C C 1
ATOM 6907 O O . GLU C 2 207 ? 231.468 157.004 145.126 1.00 68.45 180 GLU C O 1
ATOM 6919 N N . ARG C 2 208 ? 231.162 159.109 145.869 1.00 59.85 181 ARG C N 1
ATOM 6920 C CA . ARG C 2 208 ? 230.465 159.584 144.682 1.00 59.85 181 ARG C CA 1
ATOM 6921 C C . ARG C 2 208 ? 231.356 160.571 143.943 1.00 59.85 181 ARG C C 1
ATOM 6922 O O . ARG C 2 208 ? 231.833 161.543 144.537 1.00 59.85 181 ARG C O 1
ATOM 6943 N N . CYS C 2 209 ? 231.575 160.327 142.652 1.00 54.66 182 CYS C N 1
ATOM 6944 C CA . CYS C 2 209 ? 232.462 161.183 141.877 1.00 54.66 182 CYS C CA 1
ATOM 6945 C C . CYS C 2 209 ? 232.178 161.022 140.393 1.00 54.66 182 CYS C C 1
ATOM 6946 O O . CYS C 2 209 ? 232.089 159.895 139.897 1.00 54.66 182 CYS C O 1
ATOM 6954 N N . TRP C 2 210 ? 232.039 162.149 139.689 1.00 44.92 183 TRP C N 1
ATOM 6955 C CA . TRP C 2 210 ? 231.942 162.100 138.233 1.00 44.92 183 TRP C CA 1
ATOM 6956 C C . TRP C 2 210 ? 233.213 161.530 137.628 1.00 44.92 183 TRP C C 1
ATOM 6957 O O . TRP C 2 210 ? 233.160 160.709 136.705 1.00 44.92 183 TRP C O 1
ATOM 6978 N N . THR C 2 211 ? 234.364 161.959 138.132 1.00 57.33 184 THR C N 1
ATOM 6979 C CA . THR C 2 211 ? 235.654 161.474 137.672 1.00 57.33 184 THR C CA 1
ATOM 6980 C C . THR C 2 211 ? 236.565 161.318 138.880 1.00 57.33 184 THR C C 1
ATOM 6981 O O . THR C 2 211 ? 236.374 161.965 139.912 1.00 57.33 184 THR C O 1
ATOM 6992 N N . HIS C 2 212 ? 237.564 160.443 138.746 1.00 60.72 185 HIS C N 1
ATOM 6993 C CA . HIS C 2 212 ? 238.533 160.290 139.824 1.00 60.72 185 HIS C CA 1
ATOM 6994 C C . HIS C 2 212 ? 239.241 161.605 140.111 1.00 60.72 185 HIS C C 1
ATOM 6995 O O . HIS C 2 212 ? 239.763 161.802 141.215 1.00 60.72 185 HIS C O 1
ATOM 7009 N N . SER C 2 213 ? 239.268 162.513 139.136 1.00 60.72 186 SER C N 1
ATOM 7010 C CA . SER C 2 213 ? 239.860 163.830 139.322 1.00 60.72 186 SER C CA 1
ATOM 7011 C C . SER C 2 213 ? 238.868 164.870 139.830 1.00 60.72 186 SER C C 1
ATOM 7012 O O . SER C 2 213 ? 239.297 165.894 140.375 1.00 60.72 186 SER C O 1
ATOM 7020 N N . HIS C 2 214 ? 237.564 164.644 139.668 1.00 57.85 187 HIS C N 1
ATOM 7021 C CA . HIS C 2 214 ? 236.557 165.596 140.124 1.00 57.85 187 HIS C CA 1
ATOM 7022 C C . HIS C 2 214 ? 235.348 164.829 140.634 1.00 57.85 187 HIS C C 1
ATOM 7023 O O . HIS C 2 214 ? 234.801 163.991 139.912 1.00 57.85 187 HIS C O 1
ATOM 7037 N N . CYS C 2 215 ? 234.924 165.122 141.863 1.00 62.59 188 CYS C N 1
ATOM 7038 C CA . CYS C 2 215 ? 233.786 164.430 142.445 1.00 62.59 188 CYS C CA 1
ATOM 7039 C C . CYS C 2 215 ? 232.496 165.204 142.199 1.00 62.59 188 CYS C C 1
ATOM 7040 O O . CYS C 2 215 ? 232.473 166.239 141.529 1.00 62.59 188 CYS C O 1
ATOM 7048 N N . GLN C 2 216 ? 231.404 164.694 142.759 1.00 49.95 189 GLN C N 1
ATOM 7049 C CA . GLN C 2 216 ? 230.213 165.498 142.961 1.00 49.95 189 GLN C CA 1
ATOM 7050 C C . GLN C 2 216 ? 230.522 166.623 143.941 1.00 49.95 189 GLN C C 1
ATOM 7051 O O . GLN C 2 216 ? 231.246 166.439 144.922 1.00 49.95 189 GLN C O 1
ATOM 7065 N N . LYS C 2 217 ? 229.972 167.800 143.667 1.00 58.08 190 LYS C N 1
ATOM 7066 C CA . LYS C 2 217 ? 230.221 168.968 144.511 1.00 58.08 190 LYS C CA 1
ATOM 7067 C C . LYS C 2 217 ? 229.213 169.048 145.653 1.00 58.08 190 LYS C C 1
ATOM 7068 O O . LYS C 2 217 ? 228.590 170.080 145.894 1.00 58.08 190 LYS C O 1
ATOM 7087 N N . VAL C 2 218 ? 229.060 167.946 146.377 1.00 63.39 191 VAL C N 1
ATOM 7088 C CA . VAL C 2 218 ? 228.109 167.884 147.480 1.00 63.39 191 VAL C CA 1
ATOM 7089 C C . VAL C 2 218 ? 228.669 168.662 148.660 1.00 63.39 191 VAL C C 1
ATOM 7090 O O . VAL C 2 218 ? 229.856 168.552 148.988 1.00 63.39 191 VAL C O 1
ATOM 7103 N N . CYS C 2 219 ? 227.817 169.453 149.296 1.00 95.72 192 CYS C N 1
ATOM 7104 C CA . CYS C 2 219 ? 228.213 170.284 150.423 1.00 95.72 192 CYS C CA 1
ATOM 7105 C C . CYS C 2 219 ? 227.264 170.029 151.589 1.00 95.72 192 CYS C C 1
ATOM 7106 O O . CYS C 2 219 ? 226.286 169.287 151.433 1.00 95.72 192 CYS C O 1
ATOM 7114 N N . PRO C 2 220 ? 227.510 170.608 152.766 1.00 113.72 193 PRO C N 1
ATOM 7115 C CA . PRO C 2 220 ? 226.678 170.278 153.929 1.00 113.72 193 PRO C CA 1
ATOM 7116 C C . PRO C 2 220 ? 225.205 170.559 153.678 1.00 113.72 193 PRO C C 1
ATOM 7117 O O . PRO C 2 220 ? 224.835 171.499 152.970 1.00 113.72 193 PRO C O 1
ATOM 7128 N N . THR C 2 221 ? 224.360 169.717 154.278 1.00 111.87 194 THR C N 1
ATOM 7129 C CA . THR C 2 221 ? 222.922 169.816 154.057 1.00 111.87 194 THR C CA 1
ATOM 7130 C C . THR C 2 221 ? 222.377 171.174 154.478 1.00 111.87 194 THR C C 1
ATOM 7131 O O . THR C 2 221 ? 221.331 171.602 153.977 1.00 111.87 194 THR C O 1
ATOM 7142 N N . ILE C 2 222 ? 223.062 171.863 155.393 1.00 113.43 195 ILE C N 1
ATOM 7143 C CA . ILE C 2 222 ? 222.591 173.166 155.848 1.00 113.43 195 ILE C CA 1
ATOM 7144 C C . ILE C 2 222 ? 222.468 174.149 154.693 1.00 113.43 195 ILE C C 1
ATOM 7145 O O . ILE C 2 222 ? 221.719 175.126 154.791 1.00 113.43 195 ILE C O 1
ATOM 7161 N N . CYS C 2 223 ? 223.192 173.919 153.596 1.00 106.72 196 CYS C N 1
ATOM 7162 C CA . CYS C 2 223 ? 223.048 174.773 152.425 1.00 106.72 196 CYS C CA 1
ATOM 7163 C C . CYS C 2 223 ? 221.736 174.526 151.693 1.00 106.72 196 CYS C C 1
ATOM 7164 O O . CYS C 2 223 ? 221.265 175.416 150.977 1.00 106.72 196 CYS C O 1
ATOM 7172 N N . LYS C 2 224 ? 221.137 173.346 151.856 1.00 101.77 197 LYS C N 1
ATOM 7173 C CA . LYS C 2 224 ? 219.853 173.036 151.236 1.00 101.77 197 LYS C CA 1
ATOM 7174 C C . LYS C 2 224 ? 219.919 173.214 149.724 1.00 101.77 197 LYS C C 1
ATOM 7175 O O . LYS C 2 224 ? 220.996 173.440 149.163 1.00 101.77 197 LYS C O 1
ATOM 7194 N N . SER C 2 225 ? 218.768 173.115 149.056 1.00 79.36 198 SER C N 1
ATOM 7195 C CA . SER C 2 225 ? 218.715 173.387 147.626 1.00 79.36 198 SER C CA 1
ATOM 7196 C C . SER C 2 225 ? 219.162 174.804 147.306 1.00 79.36 198 SER C C 1
ATOM 7197 O O . SER C 2 225 ? 219.538 175.082 146.163 1.00 79.36 198 SER C O 1
ATOM 7205 N N . HIS C 2 226 ? 219.125 175.706 148.290 1.00 89.78 199 HIS C N 1
ATOM 7206 C CA . HIS C 2 226 ? 219.610 177.064 148.083 1.00 89.78 199 HIS C CA 1
ATOM 7207 C C . HIS C 2 226 ? 220.997 177.085 147.460 1.00 89.78 199 HIS C C 1
ATOM 7208 O O . HIS C 2 226 ? 221.376 178.088 146.846 1.00 89.78 199 HIS C O 1
ATOM 7222 N N . GLY C 2 227 ? 221.762 176.011 147.606 1.00 86.72 200 GLY C N 1
ATOM 7223 C CA . GLY C 2 227 ? 223.039 175.875 146.942 1.00 86.72 200 GLY C CA 1
ATOM 7224 C C . GLY C 2 227 ? 224.193 176.353 147.803 1.00 86.72 200 GLY C C 1
ATOM 7225 O O . GLY C 2 227 ? 224.024 176.917 148.887 1.00 86.72 200 GLY C O 1
ATOM 7229 N N . CYS C 2 228 ? 225.395 176.116 147.287 1.00 99.67 201 CYS C N 1
ATOM 7230 C CA . CYS C 2 228 ? 226.617 176.453 147.997 1.00 99.67 201 CYS C CA 1
ATOM 7231 C C . CYS C 2 228 ? 227.697 176.809 146.987 1.00 99.67 201 CYS C C 1
ATOM 7232 O O . CYS C 2 228 ? 227.660 176.380 145.831 1.00 99.67 201 CYS C O 1
ATOM 7240 N N . THR C 2 229 ? 228.675 177.586 147.446 1.00 104.86 202 THR C N 1
ATOM 7241 C CA . THR C 2 229 ? 229.738 178.057 146.573 1.00 104.86 202 THR C CA 1
ATOM 7242 C C . THR C 2 229 ? 230.416 176.882 145.869 1.00 104.86 202 THR C C 1
ATOM 7243 O O . THR C 2 229 ? 230.285 175.720 146.263 1.00 104.86 202 THR C O 1
ATOM 7254 N N . ALA C 2 230 ? 231.153 177.203 144.802 1.00 96.45 203 ALA C N 1
ATOM 7255 C CA . ALA C 2 230 ? 231.993 176.193 144.169 1.00 96.45 203 ALA C CA 1
ATOM 7256 C C . ALA C 2 230 ? 232.982 175.606 145.166 1.00 96.45 203 ALA C C 1
ATOM 7257 O O . ALA C 2 230 ? 233.439 174.470 144.994 1.00 96.45 203 ALA C O 1
ATOM 7264 N N . GLU C 2 231 ? 233.323 176.362 146.210 1.00 111.66 204 GLU C N 1
ATOM 7265 C CA . GLU C 2 231 ? 234.178 175.879 147.284 1.00 111.66 204 GLU C CA 1
ATOM 7266 C C . GLU C 2 231 ? 233.400 175.190 148.398 1.00 111.66 204 GLU C C 1
ATOM 7267 O O . GLU C 2 231 ? 234.019 174.654 149.323 1.00 111.66 204 GLU C O 1
ATOM 7279 N N . GLY C 2 232 ? 232.069 175.193 148.338 1.00 113.87 205 GLY C N 1
ATOM 7280 C CA . GLY C 2 232 ? 231.263 174.475 149.305 1.00 113.87 205 GLY C CA 1
ATOM 7281 C C . GLY C 2 232 ? 230.859 175.303 150.507 1.00 113.87 205 GLY C C 1
ATOM 7282 O O . GLY C 2 232 ? 231.062 174.885 151.651 1.00 113.87 205 GLY C O 1
ATOM 7286 N N . LEU C 2 233 ? 230.288 176.481 150.264 1.00 107.49 206 LEU C N 1
ATOM 7287 C CA . LEU C 2 233 ? 229.789 177.347 151.323 1.00 107.49 206 LEU C CA 1
ATOM 7288 C C . LEU C 2 233 ? 228.348 177.719 151.011 1.00 107.49 206 LEU C C 1
ATOM 7289 O O . LEU C 2 233 ? 228.049 178.159 149.897 1.00 107.49 206 LEU C O 1
ATOM 7305 N N . CYS C 2 234 ? 227.466 177.560 151.996 1.00 109.85 207 CYS C N 1
ATOM 7306 C CA . CYS C 2 234 ? 226.049 177.819 151.777 1.00 109.85 207 CYS C CA 1
ATOM 7307 C C . CYS C 2 234 ? 225.831 179.254 151.318 1.00 109.85 207 CYS C C 1
ATOM 7308 O O . CYS C 2 234 ? 226.506 180.182 151.773 1.00 109.85 207 CYS C O 1
ATOM 7316 N N . CYS C 2 235 ? 224.878 179.431 150.411 1.00 94.88 208 CYS C N 1
ATOM 7317 C CA . CYS C 2 235 ? 224.633 180.699 149.746 1.00 94.88 208 CYS C CA 1
ATOM 7318 C C . CYS C 2 235 ? 223.334 181.322 150.244 1.00 94.88 208 CYS C C 1
ATOM 7319 O O . CYS C 2 235 ? 222.662 180.803 151.140 1.00 94.88 208 CYS C O 1
ATOM 7327 N N . HIS C 2 236 ? 222.988 182.454 149.641 1.00 81.56 209 HIS C N 1
ATOM 7328 C CA . HIS C 2 236 ? 221.729 183.115 149.943 1.00 81.56 209 HIS C CA 1
ATOM 7329 C C . HIS C 2 236 ? 220.559 182.217 149.558 1.00 81.56 209 HIS C C 1
ATOM 7330 O O . HIS C 2 236 ? 220.634 181.431 148.610 1.00 81.56 209 HIS C O 1
ATOM 7344 N N . SER C 2 237 ? 219.465 182.336 150.313 1.00 77.44 210 SER C N 1
ATOM 7345 C CA . SER C 2 237 ? 218.306 181.483 150.068 1.00 77.44 210 SER C CA 1
ATOM 7346 C C . SER C 2 237 ? 217.774 181.664 148.651 1.00 77.44 210 SER C C 1
ATOM 7347 O O . SER C 2 237 ? 217.358 180.693 148.007 1.00 77.44 210 SER C O 1
ATOM 7355 N N . GLU C 2 238 ? 217.783 182.897 148.146 1.00 62.93 211 GLU C N 1
ATOM 7356 C CA . GLU C 2 238 ? 217.279 183.173 146.807 1.00 62.93 211 GLU C CA 1
ATOM 7357 C C . GLU C 2 238 ? 218.173 182.614 145.709 1.00 62.93 211 GLU C C 1
ATOM 7358 O O . GLU C 2 238 ? 217.775 182.647 144.541 1.00 62.93 211 GLU C O 1
ATOM 7370 N N . CYS C 2 239 ? 219.360 182.118 146.043 1.00 62.03 212 CYS C N 1
ATOM 7371 C CA . CYS C 2 239 ? 220.255 181.538 145.054 1.00 62.03 212 CYS C CA 1
ATOM 7372 C C . CYS C 2 239 ? 220.034 180.031 144.948 1.00 62.03 212 CYS C C 1
ATOM 7373 O O . CYS C 2 239 ? 219.404 179.404 145.801 1.00 62.03 212 CYS C O 1
ATOM 7381 N N . LEU C 2 240 ? 220.562 179.451 143.871 1.00 43.02 213 LEU C N 1
ATOM 7382 C CA . LEU C 2 240 ? 220.395 178.034 143.585 1.00 43.02 213 LEU C CA 1
ATOM 7383 C C . LEU C 2 240 ? 221.699 177.470 143.048 1.00 43.02 213 LEU C C 1
ATOM 7384 O O . LEU C 2 240 ? 222.421 178.145 142.310 1.00 43.02 213 LEU C O 1
ATOM 7400 N N . GLY C 2 241 ? 222.000 176.236 143.430 1.00 52.76 214 GLY C N 1
ATOM 7401 C CA . GLY C 2 241 ? 223.136 175.536 142.871 1.00 52.76 214 GLY C CA 1
ATOM 7402 C C . GLY C 2 241 ? 224.465 176.025 143.399 1.00 52.76 214 GLY C C 1
ATOM 7403 O O . GLY C 2 241 ? 225.145 175.310 144.139 1.00 52.76 214 GLY C O 1
ATOM 7407 N N . ASN C 2 242 ? 224.848 177.245 143.036 1.00 70.47 215 ASN C N 1
ATOM 7408 C CA . ASN C 2 242 ? 226.156 177.758 143.403 1.00 70.47 215 ASN C CA 1
ATOM 7409 C C . ASN C 2 242 ? 226.123 179.277 143.393 1.00 70.47 215 ASN C C 1
ATOM 7410 O O . ASN C 2 242 ? 225.336 179.893 142.669 1.00 70.47 215 ASN C O 1
ATOM 7421 N N . CYS C 2 243 ? 226.988 179.874 144.208 1.00 81.50 216 CYS C N 1
ATOM 7422 C CA . CYS C 2 243 ? 227.139 181.318 144.277 1.00 81.50 216 CYS C CA 1
ATOM 7423 C C . CYS C 2 243 ? 228.616 181.672 144.256 1.00 81.50 216 CYS C C 1
ATOM 7424 O O . CYS C 2 243 ? 229.427 181.028 144.929 1.00 81.50 216 CYS C O 1
ATOM 7432 N N . SER C 2 244 ? 228.964 182.700 143.480 1.00 89.14 217 SER C N 1
ATOM 7433 C CA . SER C 2 244 ? 230.351 183.146 143.444 1.00 89.14 217 SER C CA 1
ATOM 7434 C C . SER C 2 244 ? 230.779 183.734 144.782 1.00 89.14 217 SER C C 1
ATOM 7435 O O . SER C 2 244 ? 231.962 183.669 145.134 1.00 89.14 217 SER C O 1
ATOM 7443 N N . GLN C 2 245 ? 229.842 184.304 145.534 1.00 92.11 218 GLN C N 1
ATOM 7444 C CA . GLN C 2 245 ? 230.105 184.819 146.867 1.00 92.11 218 GLN C CA 1
ATOM 7445 C C . GLN C 2 245 ? 229.048 184.302 147.830 1.00 92.11 218 GLN C C 1
ATOM 7446 O O . GLN C 2 245 ? 227.882 184.151 147.453 1.00 92.11 218 GLN C O 1
ATOM 7460 N N . PRO C 2 246 ? 229.420 184.035 149.081 1.00 100.94 219 PRO C N 1
ATOM 7461 C CA . PRO C 2 246 ? 228.460 183.451 150.024 1.00 100.94 219 PRO C CA 1
ATOM 7462 C C . PRO C 2 246 ? 227.481 184.483 150.561 1.00 100.94 219 PRO C C 1
ATOM 7463 O O . PRO C 2 246 ? 227.838 185.632 150.831 1.00 100.94 219 PRO C O 1
ATOM 7474 N N . ASP C 2 247 ? 226.228 184.054 150.712 1.00 95.83 220 ASP C N 1
ATOM 7475 C CA . ASP C 2 247 ? 225.164 184.873 151.287 1.00 95.83 220 ASP C CA 1
ATOM 7476 C C . ASP C 2 247 ? 224.942 186.164 150.509 1.00 95.83 220 ASP C C 1
ATOM 7477 O O . ASP C 2 247 ? 224.417 187.139 151.056 1.00 95.83 220 ASP C O 1
ATOM 7486 N N . ASP C 2 248 ? 225.330 186.190 149.237 1.00 84.72 221 ASP C N 1
ATOM 7487 C CA . ASP C 2 248 ? 225.193 187.377 148.394 1.00 84.72 221 ASP C CA 1
ATOM 7488 C C . ASP C 2 248 ? 224.253 187.067 147.238 1.00 84.72 221 ASP C C 1
ATOM 7489 O O . ASP C 2 248 ? 224.672 186.442 146.247 1.00 84.72 221 ASP C O 1
ATOM 7498 N N . PRO C 2 249 ? 222.986 187.484 147.299 1.00 74.74 222 PRO C N 1
ATOM 7499 C CA . PRO C 2 249 ? 222.076 187.194 146.181 1.00 74.74 222 PRO C CA 1
ATOM 7500 C C . PRO C 2 249 ? 222.514 187.819 144.872 1.00 74.74 222 PRO C C 1
ATOM 7501 O O . PRO C 2 249 ? 222.065 187.373 143.810 1.00 74.74 222 PRO C O 1
ATOM 7512 N N . THR C 2 250 ? 223.375 188.831 144.907 1.00 72.67 223 THR C N 1
ATOM 7513 C CA . THR C 2 250 ? 223.833 189.507 143.703 1.00 72.67 223 THR C CA 1
ATOM 7514 C C . THR C 2 250 ? 225.079 188.868 143.105 1.00 72.67 223 THR C C 1
ATOM 7515 O O . THR C 2 250 ? 225.675 189.446 142.191 1.00 72.67 223 THR C O 1
ATOM 7526 N N . LYS C 2 251 ? 225.490 187.698 143.597 1.00 83.62 224 LYS C N 1
ATOM 7527 C CA . LYS C 2 251 ? 226.749 187.089 143.184 1.00 83.62 224 LYS C CA 1
ATOM 7528 C C . LYS C 2 251 ? 226.605 185.589 142.952 1.00 83.62 224 LYS C C 1
ATOM 7529 O O . LYS C 2 251 ? 227.551 184.831 143.185 1.00 83.62 224 LYS C O 1
ATOM 7548 N N . CYS C 2 252 ? 225.439 185.139 142.493 1.00 70.09 225 CYS C N 1
ATOM 7549 C CA . CYS C 2 252 ? 225.216 183.731 142.198 1.00 70.09 225 CYS C CA 1
ATOM 7550 C C . CYS C 2 252 ? 224.660 183.566 140.789 1.00 70.09 225 CYS C C 1
ATOM 7551 O O . CYS C 2 252 ? 224.090 184.493 140.206 1.00 70.09 225 CYS C O 1
ATOM 7559 N N . VAL C 2 253 ? 224.837 182.358 140.251 1.00 47.94 226 VAL C N 1
ATOM 7560 C CA . VAL C 2 253 ? 224.580 182.118 138.834 1.00 47.94 226 VAL C CA 1
ATOM 7561 C C . VAL C 2 253 ? 223.115 181.775 138.593 1.00 47.94 226 VAL C C 1
ATOM 7562 O O . VAL C 2 253 ? 222.484 182.305 137.672 1.00 47.94 226 VAL C O 1
ATOM 7575 N N . ALA C 2 254 ? 222.552 180.887 139.403 1.00 43.02 227 ALA C N 1
ATOM 7576 C CA . ALA C 2 254 ? 221.162 180.500 139.246 1.00 43.02 227 ALA C CA 1
ATOM 7577 C C . ALA C 2 254 ? 220.270 181.435 140.056 1.00 43.02 227 ALA C C 1
ATOM 7578 O O . ALA C 2 254 ? 220.729 182.400 140.668 1.00 43.02 227 ALA C O 1
ATOM 7585 N N . CYS C 2 255 ? 218.972 181.146 140.060 1.00 43.02 228 CYS C N 1
ATOM 7586 C CA . CYS C 2 255 ? 218.024 181.916 140.859 1.00 43.02 228 CYS C CA 1
ATOM 7587 C C . CYS C 2 255 ? 216.771 181.079 141.030 1.00 43.02 228 CYS C C 1
ATOM 7588 O O . CYS C 2 255 ? 216.079 180.803 140.046 1.00 43.02 228 CYS C O 1
ATOM 7596 N N . ARG C 2 256 ? 216.466 180.689 142.267 1.00 43.02 229 ARG C N 1
ATOM 7597 C CA . ARG C 2 256 ? 215.351 179.775 142.486 1.00 43.02 229 ARG C CA 1
ATOM 7598 C C . ARG C 2 256 ? 214.049 180.355 141.956 1.00 43.02 229 ARG C C 1
ATOM 7599 O O . ARG C 2 256 ? 213.284 179.660 141.280 1.00 43.02 229 ARG C O 1
ATOM 7620 N N . ASN C 2 257 ? 213.780 181.627 142.243 1.00 46.24 230 ASN C N 1
ATOM 7621 C CA . ASN C 2 257 ? 212.506 182.222 141.853 1.00 46.24 230 ASN C CA 1
ATOM 7622 C C . ASN C 2 257 ? 212.596 182.935 140.506 1.00 46.24 230 ASN C C 1
ATOM 7623 O O . ASN C 2 257 ? 211.929 182.539 139.547 1.00 46.24 230 ASN C O 1
ATOM 7634 N N . PHE C 2 258 ? 213.420 183.977 140.415 1.00 43.02 231 PHE C N 1
ATOM 7635 C CA . PHE C 2 258 ? 213.463 184.801 139.214 1.00 43.02 231 PHE C CA 1
ATOM 7636 C C . PHE C 2 258 ? 214.766 185.580 139.188 1.00 43.02 231 PHE C C 1
ATOM 7637 O O . PHE C 2 258 ? 215.048 186.346 140.112 1.00 43.02 231 PHE C O 1
ATOM 7654 N N . TYR C 2 259 ? 215.543 185.396 138.127 1.00 43.02 232 TYR C N 1
ATOM 7655 C CA . TYR C 2 259 ? 216.754 186.179 137.944 1.00 43.02 232 TYR C CA 1
ATOM 7656 C C . TYR C 2 259 ? 216.407 187.639 137.681 1.00 43.02 232 TYR C C 1
ATOM 7657 O O . TYR C 2 259 ? 215.335 187.957 137.163 1.00 43.02 232 TYR C O 1
ATOM 7675 N N . LEU C 2 260 ? 217.325 188.536 138.040 1.00 47.71 233 LEU C N 1
ATOM 7676 C CA . LEU C 2 260 ? 217.127 189.958 137.760 1.00 47.71 233 LEU C CA 1
ATOM 7677 C C . LEU C 2 260 ? 218.457 190.691 137.834 1.00 47.71 233 LEU C C 1
ATOM 7678 O O . LEU C 2 260 ? 219.054 190.778 138.912 1.00 47.71 233 LEU C O 1
ATOM 7694 N N . ASP C 2 261 ? 218.904 191.227 136.699 1.00 47.55 234 ASP C N 1
ATOM 7695 C CA . ASP C 2 261 ? 220.043 192.146 136.631 1.00 47.55 234 ASP C CA 1
ATOM 7696 C C . ASP C 2 261 ? 221.184 191.696 137.537 1.00 47.55 234 ASP C C 1
ATOM 7697 O O . ASP C 2 261 ? 221.722 192.462 138.338 1.00 47.55 234 ASP C O 1
ATOM 7706 N N . GLY C 2 262 ? 221.559 190.429 137.398 1.00 57.97 235 GLY C N 1
ATOM 7707 C CA . GLY C 2 262 ? 2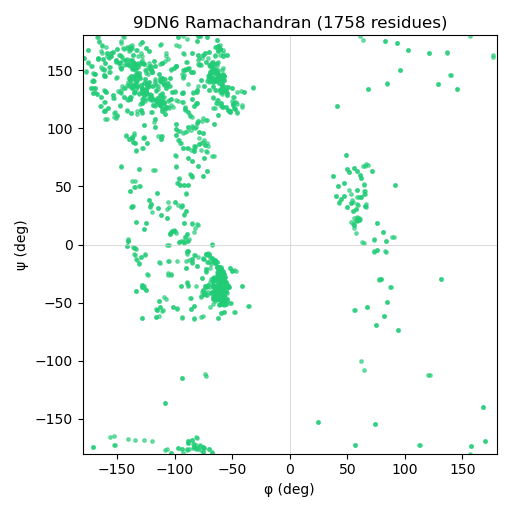22.610 189.872 138.224 1.00 57.97 235 GLY C CA 1
ATOM 7708 C C . GLY C 2 262 ? 222.264 189.763 139.690 1.00 57.97 235 GLY C C 1
ATOM 7709 O O . GLY C 2 262 ? 223.169 189.687 140.524 1.00 57.97 235 GLY C O 1
ATOM 7713 N N . ARG C 2 263 ? 221.000 189.483 140.021 1.00 54.87 236 ARG C N 1
ATOM 7714 C CA . ARG C 2 263 ? 220.564 189.298 141.432 1.00 54.87 236 ARG C CA 1
ATOM 7715 C C . ARG C 2 263 ? 219.628 188.090 141.523 1.00 54.87 236 ARG C C 1
ATOM 7716 O O . ARG C 2 263 ? 219.222 187.597 140.456 1.00 54.87 236 ARG C O 1
ATOM 7737 N N . CYS C 2 264 ? 219.316 187.634 142.738 1.00 50.84 237 CYS C N 1
ATOM 7738 C CA . CYS C 2 264 ? 218.429 186.464 142.979 1.00 50.84 237 CYS C CA 1
ATOM 7739 C C . CYS C 2 264 ? 217.220 187.060 143.762 1.00 50.84 237 CYS C C 1
ATOM 7740 O O . CYS C 2 264 ? 217.436 187.387 144.949 1.00 50.84 237 CYS C O 1
ATOM 7748 N N . VAL C 2 265 ? 216.026 187.249 143.137 1.00 47.96 238 VAL C N 1
ATOM 7749 C CA . VAL C 2 265 ? 214.838 187.970 143.742 1.00 47.96 238 VAL C CA 1
ATOM 7750 C C . VAL C 2 265 ? 213.509 187.183 143.633 1.00 47.96 238 VAL C C 1
ATOM 7751 O O . VAL C 2 265 ? 213.530 186.178 142.893 1.00 47.96 238 VAL C O 1
ATOM 7764 N N . GLU C 2 266 ? 212.377 187.626 144.255 1.00 50.02 239 GLU C N 1
ATOM 7765 C CA . GLU C 2 266 ? 211.155 186.839 144.301 1.00 50.02 239 GLU C CA 1
ATOM 7766 C C . GLU C 2 266 ? 210.156 187.244 143.227 1.00 50.02 239 GLU C C 1
ATOM 7767 O O . GLU C 2 266 ? 209.202 186.500 142.975 1.00 50.02 239 GLU C O 1
ATOM 7779 N N . THR C 2 267 ? 210.349 188.399 142.596 1.00 47.72 240 THR C N 1
ATOM 7780 C CA . THR C 2 267 ? 209.515 188.813 141.478 1.00 47.72 240 THR C CA 1
ATOM 7781 C C . THR C 2 267 ? 210.227 189.931 140.736 1.00 47.72 240 THR C C 1
ATOM 7782 O O . THR C 2 267 ? 211.176 190.532 141.244 1.00 47.72 240 THR C O 1
ATOM 7793 N N . CYS C 2 268 ? 209.765 190.193 139.552 1.00 51.89 241 CYS C N 1
ATOM 7794 C CA . CYS C 2 268 ? 210.344 191.275 138.776 1.00 51.89 241 CYS C CA 1
ATOM 7795 C C . CYS C 2 268 ? 209.599 192.581 139.041 1.00 51.89 241 CYS C C 1
ATOM 7796 O O . CYS C 2 268 ? 208.403 192.569 139.347 1.00 51.89 241 CYS C O 1
ATOM 7804 N N . PRO C 2 269 ? 210.277 193.722 138.941 1.00 62.25 242 PRO C N 1
ATOM 7805 C CA . PRO C 2 269 ? 209.600 195.004 139.132 1.00 62.25 242 PRO C CA 1
ATOM 7806 C C . PRO C 2 269 ? 209.113 195.566 137.808 1.00 62.25 242 PRO C C 1
ATOM 7807 O O . PRO C 2 269 ? 209.788 195.414 136.779 1.00 62.25 242 PRO C O 1
ATOM 7818 N N . PRO C 2 270 ? 207.956 196.235 137.784 1.00 53.27 243 PRO C N 1
ATOM 7819 C CA . PRO C 2 270 ? 207.503 196.845 136.536 1.00 53.27 243 PRO C CA 1
ATOM 7820 C C . PRO C 2 270 ? 208.432 197.969 136.122 1.00 53.27 243 PRO C C 1
ATOM 7821 O O . PRO C 2 270 ? 209.053 198.626 136.975 1.00 53.27 243 PRO C O 1
ATOM 7832 N N . PRO C 2 271 ? 208.564 198.235 134.813 1.00 59.91 244 PRO C N 1
ATOM 7833 C CA . PRO C 2 271 ? 207.878 197.601 133.677 1.00 59.91 244 PRO C CA 1
ATOM 7834 C C . PRO C 2 271 ? 208.503 196.270 133.277 1.00 59.91 244 PRO C C 1
ATOM 7835 O O . PRO C 2 271 ? 208.273 195.778 132.176 1.00 59.91 244 PRO C O 1
ATOM 7846 N N . TYR C 2 272 ? 209.306 195.672 134.151 1.00 60.79 245 TYR C N 1
ATOM 7847 C CA . TYR C 2 272 ? 209.951 194.388 133.888 1.00 60.79 245 TYR C CA 1
ATOM 7848 C C . TYR C 2 272 ? 209.131 193.304 134.579 1.00 60.79 245 TYR C C 1
ATOM 7849 O O . TYR C 2 272 ? 209.199 193.145 135.799 1.00 60.79 245 TYR C O 1
ATOM 7867 N N . TYR C 2 273 ? 208.353 192.560 133.799 1.00 52.15 246 TYR C N 1
ATOM 7868 C CA . TYR C 2 273 ? 207.494 191.517 134.332 1.00 52.15 246 TYR C CA 1
ATOM 7869 C C . TYR C 2 273 ? 208.191 190.166 134.202 1.00 52.15 246 TYR C C 1
ATOM 7870 O O . TYR C 2 273 ? 209.346 190.076 133.778 1.00 52.15 246 TYR C O 1
ATOM 7888 N N . HIS C 2 274 ? 207.479 189.099 134.561 1.00 47.25 247 HIS C N 1
ATOM 7889 C CA . HIS C 2 274 ? 208.000 187.757 134.372 1.00 47.25 247 HIS C CA 1
ATOM 7890 C C . HIS C 2 274 ? 208.267 187.501 132.893 1.00 47.25 247 HIS C C 1
ATOM 7891 O O . HIS C 2 274 ? 207.923 188.296 132.017 1.00 47.25 247 HIS C O 1
ATOM 7905 N N . PHE C 2 275 ? 208.905 186.366 132.623 1.00 43.02 248 PHE C N 1
ATOM 7906 C CA . PHE C 2 275 ? 209.130 185.932 131.250 1.00 43.02 248 PHE C CA 1
ATOM 7907 C C . PHE C 2 275 ? 209.406 184.438 131.303 1.00 43.02 248 PHE C C 1
ATOM 7908 O O . PHE C 2 275 ? 210.472 184.031 131.772 1.00 43.02 248 PHE C O 1
ATOM 7925 N N . GLN C 2 276 ? 208.448 183.633 130.846 1.00 43.02 249 GLN C N 1
ATOM 7926 C CA . GLN C 2 276 ? 208.534 182.178 130.937 1.00 43.02 249 GLN C CA 1
ATOM 7927 C C . GLN C 2 276 ? 209.126 181.736 132.273 1.00 43.02 249 GLN C C 1
ATOM 7928 O O . GLN C 2 276 ? 209.947 180.817 132.324 1.00 43.02 249 GLN C O 1
ATOM 7942 N N . ASP C 2 277 ? 208.705 182.390 133.357 1.00 43.02 250 ASP C N 1
ATOM 7943 C CA . ASP C 2 277 ? 209.163 182.096 134.713 1.00 43.02 250 ASP C CA 1
ATOM 7944 C C . ASP C 2 277 ? 210.665 181.859 134.751 1.00 43.02 250 ASP C C 1
ATOM 7945 O O . ASP C 2 277 ? 211.152 181.027 135.520 1.00 43.02 250 ASP C O 1
ATOM 7954 N N . TRP C 2 278 ? 211.401 182.589 133.924 1.00 43.02 251 TRP C N 1
ATOM 7955 C CA . TRP C 2 278 ? 212.855 182.554 133.921 1.00 43.02 251 TRP C CA 1
ATOM 7956 C C . TRP C 2 278 ? 213.480 183.866 134.356 1.00 43.02 251 TRP C C 1
ATOM 7957 O O . TRP C 2 278 ? 214.145 183.910 135.396 1.00 43.02 251 TRP C O 1
ATOM 7978 N N . ARG C 2 279 ? 213.241 184.952 133.631 1.00 43.02 252 ARG C N 1
ATOM 7979 C CA . ARG C 2 279 ? 213.996 186.175 133.847 1.00 43.02 252 ARG C CA 1
ATOM 7980 C C . ARG C 2 279 ? 213.027 187.344 133.869 1.00 43.02 252 ARG C C 1
ATOM 7981 O O . ARG C 2 279 ? 211.809 187.166 133.950 1.00 43.02 252 ARG C O 1
ATOM 8002 N N . CYS C 2 280 ? 213.581 188.550 133.819 1.00 43.02 253 CYS C N 1
ATOM 8003 C CA . CYS C 2 280 ? 212.802 189.774 133.888 1.00 43.02 253 CYS C CA 1
ATOM 8004 C C . CYS C 2 280 ? 213.164 190.664 132.710 1.00 43.02 253 CYS C C 1
ATOM 8005 O O . CYS C 2 280 ? 214.342 190.971 132.499 1.00 43.02 253 CYS C O 1
ATOM 8013 N N . VAL C 2 281 ? 212.151 191.078 131.952 1.00 48.40 254 VAL C N 1
ATOM 8014 C CA . VAL C 2 281 ? 212.333 191.905 130.767 1.00 48.40 254 VAL C CA 1
ATOM 8015 C C . VAL C 2 281 ? 211.318 193.033 130.807 1.00 48.40 254 VAL C C 1
ATOM 8016 O O . VAL C 2 281 ? 210.162 192.827 131.190 1.00 48.40 254 VAL C O 1
ATOM 8029 N N . ASN C 2 282 ? 211.753 194.223 130.400 1.00 59.77 255 ASN C N 1
ATOM 8030 C CA . ASN C 2 282 ? 210.872 195.376 130.340 1.00 59.77 255 ASN C CA 1
ATOM 8031 C C . ASN C 2 282 ? 209.709 195.110 129.385 1.00 59.77 255 ASN C C 1
ATOM 8032 O O . ASN C 2 282 ? 209.706 194.155 128.605 1.00 59.77 255 ASN C O 1
ATOM 8043 N N . PHE C 2 283 ? 208.713 195.993 129.445 1.00 59.52 256 PHE C N 1
ATOM 8044 C CA . PHE C 2 283 ? 207.534 195.831 128.601 1.00 59.52 256 PHE C CA 1
ATOM 8045 C C . PHE C 2 283 ? 207.905 195.845 127.124 1.00 59.52 256 PHE C C 1
ATOM 8046 O O . PHE C 2 283 ? 207.398 195.030 126.341 1.00 59.52 256 PHE C O 1
ATOM 8063 N N . SER C 2 284 ? 208.788 196.763 126.724 1.00 60.41 257 SER C N 1
ATOM 8064 C CA . SER C 2 284 ? 209.118 196.896 125.309 1.00 60.41 257 SER C CA 1
ATOM 8065 C C . SER C 2 284 ? 209.635 195.589 124.731 1.00 60.41 257 SER C C 1
ATOM 8066 O O . SER C 2 284 ? 209.417 195.308 123.548 1.00 60.41 257 SER C O 1
ATOM 8074 N N . PHE C 2 285 ? 210.313 194.774 125.539 1.00 58.80 258 PHE C N 1
ATOM 8075 C CA . PHE C 2 285 ? 210.787 193.486 125.046 1.00 58.80 258 PHE C CA 1
ATOM 8076 C C . PHE C 2 285 ? 209.621 192.607 124.610 1.00 58.80 258 PHE C C 1
ATOM 8077 O O . PHE C 2 285 ? 209.606 192.078 123.491 1.00 58.80 258 PHE C O 1
ATOM 8094 N N . CYS C 2 286 ? 208.629 192.443 125.485 1.00 59.47 259 CYS C N 1
ATOM 8095 C CA . CYS C 2 286 ? 207.471 191.631 125.134 1.00 59.47 259 CYS C CA 1
ATOM 8096 C C . CYS C 2 286 ? 206.719 192.236 123.958 1.00 59.47 259 CYS C C 1
ATOM 8097 O O . CYS C 2 286 ? 206.220 191.508 123.093 1.00 59.47 259 CYS C O 1
ATOM 8105 N N . GLN C 2 287 ? 206.618 193.564 123.911 1.00 64.63 260 GLN C N 1
ATOM 8106 C CA . GLN C 2 287 ? 205.937 194.203 122.791 1.00 64.63 260 GLN C CA 1
ATOM 8107 C C . GLN C 2 287 ? 206.635 193.877 121.475 1.00 64.63 260 GLN C C 1
ATOM 8108 O O . GLN C 2 287 ? 205.986 193.517 120.485 1.00 64.63 260 GLN C O 1
ATOM 8122 N N . ASP C 2 288 ? 207.965 193.992 121.449 1.00 69.24 261 ASP C N 1
ATOM 8123 C CA . ASP C 2 288 ? 208.711 193.691 120.232 1.00 69.24 261 ASP C CA 1
ATOM 8124 C C . ASP C 2 288 ? 208.557 192.229 119.843 1.00 69.24 261 ASP C C 1
ATOM 8125 O O . ASP C 2 288 ? 208.391 191.907 118.660 1.00 69.24 261 ASP C O 1
ATOM 8134 N N . LEU C 2 289 ? 208.611 191.326 120.823 1.00 67.63 262 LEU C N 1
ATOM 8135 C CA . LEU C 2 289 ? 208.404 189.914 120.518 1.00 67.63 262 LEU C CA 1
ATOM 8136 C C . LEU C 2 289 ? 207.025 189.680 119.917 1.00 67.63 262 LEU C C 1
ATOM 8137 O O . LEU C 2 289 ? 206.883 188.931 118.944 1.00 67.63 262 LEU C O 1
ATOM 8153 N N . HIS C 2 290 ? 205.995 190.316 120.476 1.00 65.51 263 HIS C N 1
ATOM 8154 C CA . HIS C 2 290 ? 204.650 190.149 119.936 1.00 65.51 263 HIS C CA 1
ATOM 8155 C C . HIS C 2 290 ? 204.554 190.688 118.517 1.00 65.51 263 HIS C C 1
ATOM 8156 O O . HIS C 2 290 ? 203.872 190.102 117.668 1.00 65.51 263 HIS C O 1
ATOM 8170 N N . HIS C 2 291 ? 205.217 191.812 118.241 1.00 69.14 264 HIS C N 1
ATOM 8171 C CA . HIS C 2 291 ? 205.134 192.394 116.906 1.00 69.14 264 HIS C CA 1
ATOM 8172 C C . HIS C 2 291 ? 205.663 191.432 115.850 1.00 69.14 264 HIS C C 1
ATOM 8173 O O . HIS C 2 291 ? 205.053 191.271 114.786 1.00 69.14 264 HIS C O 1
ATOM 8187 N N . LYS C 2 292 ? 206.787 190.779 116.126 1.00 64.43 265 LYS C N 1
ATOM 8188 C CA . LYS C 2 292 ? 207.370 189.832 115.183 1.00 64.43 265 LYS C CA 1
ATOM 8189 C C . LYS C 2 292 ? 207.624 190.494 113.833 1.00 64.43 265 LYS C C 1
ATOM 8190 O O . LYS C 2 292 ? 206.768 190.468 112.949 1.00 64.43 265 LYS C O 1
ATOM 8209 N N . TYR C 2 304 ? 203.182 187.348 121.694 1.00 60.29 277 TYR C N 1
ATOM 8210 C CA . TYR C 2 304 ? 203.173 187.378 123.151 1.00 60.29 277 TYR C CA 1
ATOM 8211 C C . TYR C 2 304 ? 202.082 188.304 123.665 1.00 60.29 277 TYR C C 1
ATOM 8212 O O . TYR C 2 304 ? 201.504 189.074 122.904 1.00 60.29 277 TYR C O 1
ATOM 8230 N N . VAL C 2 305 ? 201.803 188.222 124.966 1.00 63.10 278 VAL C N 1
ATOM 8231 C CA . VAL C 2 305 ? 200.743 188.993 125.598 1.00 63.10 278 VAL C CA 1
ATOM 8232 C C . VAL C 2 305 ? 201.169 189.345 127.016 1.00 63.10 278 VAL C C 1
ATOM 8233 O O . VAL C 2 305 ? 202.213 188.911 127.503 1.00 63.10 278 VAL C O 1
ATOM 8246 N N . ILE C 2 306 ? 200.336 190.140 127.680 1.00 63.32 279 ILE C N 1
ATOM 8247 C CA . ILE C 2 306 ? 200.552 190.562 129.057 1.00 63.32 279 ILE C CA 1
ATOM 8248 C C . ILE C 2 306 ? 199.343 190.141 129.875 1.00 63.32 279 ILE C C 1
ATOM 8249 O O . ILE C 2 306 ? 198.201 190.292 129.428 1.00 63.32 279 ILE C O 1
ATOM 8265 N N . HIS C 2 307 ? 199.589 189.613 131.069 1.00 62.06 280 HIS C N 1
ATOM 8266 C CA . HIS C 2 307 ? 198.494 189.196 131.931 1.00 62.06 280 HIS C CA 1
ATOM 8267 C C . HIS C 2 307 ? 199.044 188.842 133.302 1.00 62.06 280 HIS C C 1
ATOM 8268 O O . HIS C 2 307 ? 200.117 188.245 133.406 1.00 62.06 280 HIS C O 1
ATOM 8282 N N . ASN C 2 308 ? 198.300 189.212 134.345 1.00 58.40 281 ASN C N 1
ATOM 8283 C CA . ASN C 2 308 ? 198.644 188.847 135.719 1.00 58.40 281 ASN C CA 1
ATOM 8284 C C . ASN C 2 308 ? 200.117 189.114 136.008 1.00 58.40 281 ASN C C 1
ATOM 8285 O O . ASN C 2 308 ? 200.804 188.316 136.648 1.00 58.40 281 ASN C O 1
ATOM 8296 N N . ASN C 2 309 ? 200.613 190.248 135.521 1.00 62.30 282 ASN C N 1
ATOM 8297 C CA . ASN C 2 309 ? 202.013 190.622 135.688 1.00 62.30 282 ASN C CA 1
ATOM 8298 C C . ASN C 2 309 ? 202.949 189.579 135.094 1.00 62.30 282 ASN C C 1
ATOM 8299 O O . ASN C 2 309 ? 204.124 189.516 135.460 1.00 62.30 282 ASN C O 1
ATOM 8310 N N . LYS C 2 310 ? 202.448 188.752 134.179 1.00 56.23 283 LYS C N 1
ATOM 8311 C CA . LYS C 2 310 ? 203.216 187.652 133.610 1.00 56.23 283 LYS C CA 1
ATOM 8312 C C . LYS C 2 310 ? 203.136 187.725 132.095 1.00 56.23 283 LYS C C 1
ATOM 8313 O O . LYS C 2 310 ? 202.056 187.559 131.520 1.00 56.23 283 LYS C O 1
ATOM 8332 N N . CYS C 2 311 ? 204.277 187.958 131.451 1.00 48.60 284 CYS C N 1
ATOM 8333 C CA . CYS C 2 311 ? 204.335 188.085 129.998 1.00 48.60 284 CYS C CA 1
ATOM 8334 C C . CYS C 2 311 ? 204.315 186.683 129.387 1.00 48.60 284 CYS C C 1
ATOM 8335 O O . CYS C 2 311 ? 205.283 186.200 128.797 1.00 48.60 284 CYS C O 1
ATOM 8343 N N . ILE C 2 312 ? 203.169 186.028 129.542 1.00 61.26 285 ILE C N 1
ATOM 8344 C CA . ILE C 2 312 ? 202.983 184.643 129.111 1.00 61.26 285 ILE C CA 1
ATOM 8345 C C . ILE C 2 312 ? 202.721 184.603 127.609 1.00 61.26 285 ILE C C 1
ATOM 8346 O O . ILE C 2 312 ? 202.388 185.635 127.013 1.00 61.26 285 ILE C O 1
ATOM 8362 N N . PRO C 2 313 ? 202.865 183.446 126.956 1.00 64.33 286 PRO C N 1
ATOM 8363 C CA . PRO C 2 313 ? 202.686 183.396 125.498 1.00 64.33 286 PRO C CA 1
ATOM 8364 C C . PRO C 2 313 ? 201.304 183.832 125.047 1.00 64.33 286 PRO C C 1
ATOM 8365 O O . PRO C 2 313 ? 201.174 184.786 124.275 1.00 64.33 286 PRO C O 1
ATOM 8376 N N . GLU C 2 314 ? 200.266 183.145 125.519 1.00 65.89 287 GLU C N 1
ATOM 8377 C CA . GLU C 2 314 ? 198.900 183.413 125.094 1.00 65.89 287 GLU C CA 1
ATOM 8378 C C . GLU C 2 314 ? 197.987 183.420 126.309 1.00 65.89 287 GLU C C 1
ATOM 8379 O O . GLU C 2 314 ? 198.175 182.631 127.239 1.00 65.89 287 GLU C O 1
ATOM 8391 N N . CYS C 2 315 ? 196.998 184.311 126.295 1.00 76.60 288 CYS C N 1
ATOM 8392 C CA . CYS C 2 315 ? 196.158 184.497 127.461 1.00 76.60 288 CYS C CA 1
ATOM 8393 C C . CYS C 2 315 ? 195.206 183.318 127.639 1.00 76.60 288 CYS C C 1
ATOM 8394 O O . CYS C 2 315 ? 194.900 182.603 126.683 1.00 76.60 288 CYS C O 1
ATOM 8402 N N . PRO C 2 316 ? 194.719 183.100 128.862 1.00 81.24 289 PRO C N 1
ATOM 8403 C CA . PRO C 2 316 ? 193.867 181.933 129.116 1.00 81.24 289 PRO C CA 1
ATOM 8404 C C . PRO C 2 316 ? 192.464 182.108 128.565 1.00 81.24 289 PRO C C 1
ATOM 8405 O O . PRO C 2 316 ? 192.166 183.102 127.895 1.00 81.24 289 PRO C O 1
ATOM 8416 N N . SER C 2 317 ? 191.596 181.144 128.849 1.00 91.10 290 SER C N 1
ATOM 8417 C CA . SER C 2 317 ? 190.218 181.214 128.392 1.00 91.10 290 SER C CA 1
ATOM 8418 C C . SER C 2 317 ? 189.494 182.382 129.052 1.00 91.10 290 SER C C 1
ATOM 8419 O O . SER C 2 317 ? 189.863 182.843 130.135 1.00 91.10 290 SER C O 1
ATOM 8427 N N . GLY C 2 318 ? 188.453 182.862 128.380 1.00 95.36 291 GLY C N 1
ATOM 8428 C CA . GLY C 2 318 ? 187.685 183.984 128.888 1.00 95.36 291 GLY C CA 1
ATOM 8429 C C . GLY C 2 318 ? 188.471 185.274 128.958 1.00 95.36 291 GLY C C 1
ATOM 8430 O O . GLY C 2 318 ? 188.234 186.092 129.856 1.00 95.36 291 GLY C O 1
ATOM 8434 N N . TYR C 2 319 ? 189.401 185.480 128.028 1.00 87.03 292 TYR C N 1
ATOM 8435 C CA . TYR C 2 319 ? 190.203 186.693 128.008 1.00 87.03 292 TYR C CA 1
ATOM 8436 C C . TYR C 2 319 ? 190.611 186.992 126.575 1.00 87.03 292 TYR C C 1
ATOM 8437 O O . TYR C 2 319 ? 190.607 186.115 125.709 1.00 87.03 292 TYR C O 1
ATOM 8455 N N . THR C 2 320 ? 190.960 188.252 126.337 1.00 92.28 293 THR C N 1
ATOM 8456 C CA . THR C 2 320 ? 191.389 188.702 125.021 1.00 92.28 293 THR C CA 1
ATOM 8457 C C . THR C 2 320 ? 192.027 190.072 125.180 1.00 92.28 293 THR C C 1
ATOM 8458 O O . THR C 2 320 ? 191.799 190.765 126.175 1.00 92.28 293 THR C O 1
ATOM 8469 N N . MET C 2 321 ? 192.816 190.459 124.184 1.00 88.31 294 MET C N 1
ATOM 8470 C CA . MET C 2 321 ? 193.610 191.675 124.251 1.00 88.31 294 MET C CA 1
ATOM 8471 C C . MET C 2 321 ? 193.310 192.576 123.061 1.00 88.31 294 MET C C 1
ATOM 8472 O O . MET C 2 321 ? 192.653 192.186 122.094 1.00 88.31 294 MET C O 1
ATOM 8486 N N . ASN C 2 322 ? 193.815 193.802 123.161 1.00 102.46 295 ASN C N 1
ATOM 8487 C CA . ASN C 2 322 ? 193.730 194.800 122.110 1.00 102.46 295 ASN C CA 1
ATOM 8488 C C . ASN C 2 322 ? 195.137 195.192 121.684 1.00 102.46 295 ASN C C 1
ATOM 8489 O O . ASN C 2 322 ? 196.073 195.173 122.488 1.00 102.46 295 ASN C O 1
ATOM 8500 N N . SER C 2 323 ? 195.283 195.546 120.406 1.00 106.64 296 SER C N 1
ATOM 8501 C CA . SER C 2 323 ? 196.604 195.880 119.884 1.00 106.64 296 SER C CA 1
ATOM 8502 C C . SER C 2 323 ? 197.253 196.995 120.695 1.00 106.64 296 SER C C 1
ATOM 8503 O O . SER C 2 323 ? 198.438 196.915 121.036 1.00 106.64 296 SER C O 1
ATOM 8511 N N . SER C 2 324 ? 196.494 198.047 121.009 1.00 105.66 297 SER C N 1
ATOM 8512 C CA . SER C 2 324 ? 197.043 199.131 121.816 1.00 105.66 297 SER C CA 1
ATOM 8513 C C . SER C 2 324 ? 197.174 198.719 123.277 1.00 105.66 297 SER C C 1
ATOM 8514 O O . SER C 2 324 ? 198.188 199.011 123.923 1.00 105.66 297 SER C O 1
ATOM 8522 N N . ASN C 2 325 ? 196.163 198.041 123.815 1.00 101.09 298 ASN C N 1
ATOM 8523 C CA . ASN C 2 325 ? 196.169 197.576 125.201 1.00 101.09 298 ASN C CA 1
ATOM 8524 C C . ASN C 2 325 ? 196.647 196.128 125.191 1.00 101.09 298 ASN C C 1
ATOM 8525 O O . ASN C 2 325 ? 195.853 195.193 125.083 1.00 101.09 298 ASN C O 1
ATOM 8536 N N . LEU C 2 326 ? 197.964 195.944 125.304 1.00 80.13 299 LEU C N 1
ATOM 8537 C CA . LEU C 2 326 ? 198.523 194.599 125.227 1.00 80.13 299 LEU C CA 1
ATOM 8538 C C . LEU C 2 326 ? 197.912 193.690 126.284 1.00 80.13 299 LEU C C 1
ATOM 8539 O O . LEU C 2 326 ? 197.658 192.509 126.026 1.00 80.13 299 LEU C O 1
ATOM 8555 N N . LEU C 2 327 ? 197.665 194.221 127.477 1.00 79.93 300 LEU C N 1
ATOM 8556 C CA . LEU C 2 327 ? 197.007 193.440 128.513 1.00 79.93 300 LEU C CA 1
ATOM 8557 C C . LEU C 2 327 ? 195.685 192.900 127.989 1.00 79.93 300 LEU C C 1
ATOM 8558 O O . LEU C 2 327 ? 194.904 193.633 127.378 1.00 79.93 300 LEU C O 1
ATOM 8574 N N . CYS C 2 328 ? 195.432 191.613 128.220 1.00 87.67 301 CYS C N 1
ATOM 8575 C CA . CYS C 2 328 ? 194.204 190.988 127.732 1.00 87.67 301 CYS C CA 1
ATOM 8576 C C . CYS C 2 328 ? 193.119 191.162 128.783 1.00 87.67 301 CYS C C 1
ATOM 8577 O O . CYS C 2 328 ? 193.062 190.447 129.784 1.00 87.67 301 CYS C O 1
ATOM 8585 N N . THR C 2 329 ? 192.243 192.135 128.541 1.00 95.24 302 THR C N 1
ATOM 8586 C CA . THR C 2 329 ? 191.098 192.353 129.403 1.00 95.24 302 THR C CA 1
ATOM 8587 C C . THR C 2 329 ? 190.129 191.179 129.288 1.00 95.24 302 THR C C 1
ATOM 8588 O O . THR C 2 329 ? 190.084 190.498 128.260 1.00 95.24 302 THR C O 1
ATOM 8599 N N . PRO C 2 330 ? 189.346 190.913 130.333 1.00 94.32 303 PRO C N 1
ATOM 8600 C CA . PRO C 2 330 ? 188.316 189.876 130.217 1.00 94.32 303 PRO C CA 1
ATOM 8601 C C . PRO C 2 330 ? 187.336 190.211 129.104 1.00 94.32 303 PRO C C 1
ATOM 8602 O O . PRO C 2 330 ? 186.991 191.372 128.879 1.00 94.32 303 PRO C O 1
ATOM 8613 N N . CYS C 2 331 ? 186.893 189.175 128.399 1.00 101.99 304 CYS C N 1
ATOM 8614 C CA . CYS C 2 331 ? 185.912 189.342 127.339 1.00 101.99 304 CYS C CA 1
ATOM 8615 C C . CYS C 2 331 ? 184.512 189.251 127.946 1.00 101.99 304 CYS C C 1
ATOM 8616 O O . CYS C 2 331 ? 184.342 189.237 129.168 1.00 101.99 304 CYS C O 1
ATOM 8624 N N . LEU C 2 332 ? 183.488 189.184 127.095 1.00 100.88 305 LEU C N 1
ATOM 8625 C CA . LEU C 2 332 ? 182.098 189.180 127.537 1.00 100.88 305 LEU C CA 1
ATOM 8626 C C . LEU C 2 332 ? 181.569 187.773 127.794 1.00 100.88 305 LEU C C 1
ATOM 8627 O O . LEU C 2 332 ? 180.359 187.538 127.672 1.00 100.88 305 LEU C O 1
ATOM 8643 N N . GLY C 2 333 ? 182.440 186.844 128.178 1.00 102.30 306 GLY C N 1
ATOM 8644 C CA . GLY C 2 333 ? 182.089 185.452 128.331 1.00 102.30 306 GLY C CA 1
ATOM 8645 C C . GLY C 2 333 ? 182.390 184.647 127.082 1.00 102.30 306 GLY C C 1
ATOM 8646 O O . GLY C 2 333 ? 183.350 183.872 127.045 1.00 102.30 306 GLY C O 1
ATOM 8650 N N . PRO C 2 334 ? 181.582 184.807 126.027 1.00 96.39 307 PRO C N 1
ATOM 8651 C CA . PRO C 2 334 ? 181.976 184.246 124.728 1.00 96.39 307 PRO C CA 1
ATOM 8652 C C . PRO C 2 334 ? 182.965 185.151 124.016 1.00 96.39 307 PRO C C 1
ATOM 8653 O O . PRO C 2 334 ? 182.581 186.192 123.473 1.00 96.39 307 PRO C O 1
ATOM 8664 N N . CYS C 2 335 ? 184.233 184.769 124.005 1.00 94.86 308 CYS C N 1
ATOM 8665 C CA . CYS C 2 335 ? 185.228 185.611 123.366 1.00 94.86 308 CYS C CA 1
ATOM 8666 C C . CYS C 2 335 ? 185.293 185.304 121.871 1.00 94.86 308 CYS C C 1
ATOM 8667 O O . CYS C 2 335 ? 185.066 184.165 121.457 1.00 94.86 308 CYS C O 1
ATOM 8675 N N . PRO C 2 336 ? 185.608 186.296 121.039 1.00 90.69 309 PRO C N 1
ATOM 8676 C CA . PRO C 2 336 ? 185.666 186.042 119.592 1.00 90.69 309 PRO C CA 1
ATOM 8677 C C . PRO C 2 336 ? 186.671 184.949 119.269 1.00 90.69 309 PRO C C 1
ATOM 8678 O O . PRO C 2 336 ? 187.866 185.077 119.542 1.00 90.69 309 PRO C O 1
ATOM 8689 N N . LYS C 2 337 ? 186.173 183.860 118.684 1.00 83.61 310 LYS C N 1
ATOM 8690 C CA . LYS C 2 337 ? 187.016 182.742 118.242 1.00 83.61 310 LYS C CA 1
ATOM 8691 C C . LYS C 2 337 ? 186.629 182.212 116.863 1.00 83.61 310 LYS C C 1
ATOM 8692 O O . LYS C 2 337 ? 185.777 181.329 116.741 1.00 83.61 310 LYS C O 1
ATOM 8711 N N . VAL C 2 338 ? 187.261 182.761 115.829 1.00 77.20 311 VAL C N 1
ATOM 8712 C CA . VAL C 2 338 ? 186.976 182.331 114.468 1.00 77.20 311 VAL C CA 1
ATOM 8713 C C . VAL C 2 338 ? 187.448 180.896 114.289 1.00 77.20 311 VAL C C 1
ATOM 8714 O O . VAL C 2 338 ? 188.610 180.569 114.560 1.00 77.20 311 VAL C O 1
ATOM 8727 N N . CYS C 2 339 ? 186.548 180.033 113.830 1.00 80.87 312 CYS C N 1
ATOM 8728 C CA . CYS C 2 339 ? 186.840 178.620 113.625 1.00 80.87 312 CYS C CA 1
ATOM 8729 C C . CYS C 2 339 ? 186.840 178.332 112.130 1.00 80.87 312 CYS C C 1
ATOM 8730 O O . CYS C 2 339 ? 185.812 178.491 111.464 1.00 80.87 312 CYS C O 1
ATOM 8738 N N . HIS C 2 340 ? 187.990 177.914 111.609 1.00 78.43 313 HIS C N 1
ATOM 8739 C CA . HIS C 2 340 ? 188.123 177.498 110.214 1.00 78.43 313 HIS C CA 1
ATOM 8740 C C . HIS C 2 340 ? 188.048 175.977 110.185 1.00 78.43 313 HIS C C 1
ATOM 8741 O O . HIS C 2 340 ? 189.037 175.291 110.455 1.00 78.43 313 HIS C O 1
ATOM 8755 N N . LEU C 2 341 ? 186.873 175.450 109.856 1.00 82.73 314 LEU C N 1
ATOM 8756 C CA . LEU C 2 341 ? 186.694 174.009 109.814 1.00 82.73 314 LEU C CA 1
ATOM 8757 C C . LEU C 2 341 ? 187.606 173.394 108.754 1.00 82.73 314 LEU C C 1
ATOM 8758 O O . LEU C 2 341 ? 188.247 174.088 107.961 1.00 82.73 314 LEU C O 1
ATOM 8774 N N . LEU C 2 342 ? 187.663 172.065 108.757 1.00 87.72 315 LEU C N 1
ATOM 8775 C CA . LEU C 2 342 ? 188.475 171.345 107.785 1.00 87.72 315 LEU C CA 1
ATOM 8776 C C . LEU C 2 342 ? 188.107 171.774 106.372 1.00 87.72 315 LEU C C 1
ATOM 8777 O O . LEU C 2 342 ? 186.974 171.579 105.925 1.00 87.72 315 LEU C O 1
ATOM 8793 N N . GLU C 2 343 ? 189.069 172.383 105.679 1.00 96.13 316 GLU C N 1
ATOM 8794 C CA . GLU C 2 343 ? 188.841 172.956 104.354 1.00 96.13 316 GLU C CA 1
ATOM 8795 C C . GLU C 2 343 ? 187.722 173.991 104.379 1.00 96.13 316 GLU C C 1
ATOM 8796 O O . GLU C 2 343 ? 187.012 174.178 103.389 1.00 96.13 316 GLU C O 1
ATOM 8808 N N . GLY C 2 344 ? 187.556 174.674 105.510 1.00 89.37 317 GLY C N 1
ATOM 8809 C CA . GLY C 2 344 ? 186.462 175.615 105.646 1.00 89.37 317 GLY C CA 1
ATOM 8810 C C . GLY C 2 344 ? 185.096 174.986 105.507 1.00 89.37 317 GLY C C 1
ATOM 8811 O O . GLY C 2 344 ? 184.128 175.684 105.194 1.00 89.37 317 GLY C O 1
ATOM 8815 N N . GLU C 2 345 ? 184.990 173.679 105.736 1.00 90.15 318 GLU C N 1
ATOM 8816 C CA . GLU C 2 345 ? 183.738 172.952 105.597 1.00 90.15 318 GLU C CA 1
ATOM 8817 C C . GLU C 2 345 ? 183.643 171.927 106.715 1.00 90.15 318 GLU C C 1
ATOM 8818 O O . GLU C 2 345 ? 184.606 171.681 107.445 1.00 90.15 318 GLU C O 1
ATOM 8830 N N . LYS C 2 346 ? 182.463 171.331 106.851 1.00 83.62 319 LYS C N 1
ATOM 8831 C CA . LYS C 2 346 ? 182.247 170.274 107.829 1.00 83.62 319 LYS C CA 1
ATOM 8832 C C . LYS C 2 346 ? 180.838 169.738 107.645 1.00 83.62 319 LYS C C 1
ATOM 8833 O O . LYS C 2 346 ? 180.015 170.332 106.944 1.00 83.62 319 LYS C O 1
ATOM 8852 N N . THR C 2 347 ? 180.579 168.600 108.275 1.00 81.90 320 THR C N 1
ATOM 8853 C CA . THR C 2 347 ? 179.248 168.027 108.356 1.00 81.90 320 THR C CA 1
ATOM 8854 C C . THR C 2 347 ? 178.961 167.687 109.807 1.00 81.90 320 THR C C 1
ATOM 8855 O O . THR C 2 347 ? 179.857 167.258 110.540 1.00 81.90 320 THR C O 1
ATOM 8866 N N . ILE C 2 348 ? 177.716 167.887 110.222 1.00 84.95 321 ILE C N 1
ATOM 8867 C CA . ILE C 2 348 ? 177.278 167.583 111.577 1.00 84.95 321 ILE C CA 1
ATOM 8868 C C . ILE C 2 348 ? 176.185 166.533 111.488 1.00 84.95 321 ILE C C 1
ATOM 8869 O O . ILE C 2 348 ? 175.143 166.762 110.861 1.00 84.95 321 ILE C O 1
ATOM 8885 N N . ASP C 2 349 ? 176.426 165.382 112.108 1.00 86.10 322 ASP C N 1
ATOM 8886 C CA . ASP C 2 349 ? 175.443 164.315 112.171 1.00 86.10 322 ASP C CA 1
ATOM 8887 C C . ASP C 2 349 ? 175.313 163.707 113.557 1.00 86.10 322 ASP C C 1
ATOM 8888 O O . ASP C 2 349 ? 174.397 162.908 113.777 1.00 86.10 322 ASP C O 1
ATOM 8897 N N . SER C 2 350 ? 176.191 164.057 114.493 1.00 90.94 323 SER C N 1
ATOM 8898 C CA . SER C 2 350 ? 176.155 163.497 115.831 1.00 90.94 323 SER C CA 1
ATOM 8899 C C . SER C 2 350 ? 176.628 164.554 116.814 1.00 90.94 323 SER C C 1
ATOM 8900 O O . SER C 2 350 ? 177.350 165.488 116.454 1.00 90.94 323 SER C O 1
ATOM 8908 N N . VAL C 2 351 ? 176.219 164.388 118.074 1.00 94.12 324 VAL C N 1
ATOM 8909 C CA . VAL C 2 351 ? 176.614 165.330 119.111 1.00 94.12 324 VAL C CA 1
ATOM 8910 C C . VAL C 2 351 ? 178.127 165.413 119.228 1.00 94.12 324 VAL C C 1
ATOM 8911 O O . VAL C 2 351 ? 178.656 166.421 119.708 1.00 94.12 324 VAL C O 1
ATOM 8924 N N . THR C 2 352 ? 178.842 164.373 118.797 1.00 98.12 325 THR C N 1
ATOM 8925 C CA . THR C 2 352 ? 180.297 164.392 118.893 1.00 98.12 325 THR C CA 1
ATOM 8926 C C . THR C 2 352 ? 180.886 165.540 118.083 1.00 98.12 325 THR C C 1
ATOM 8927 O O . THR C 2 352 ? 181.774 166.253 118.562 1.00 98.12 325 THR C O 1
ATOM 8938 N N . SER C 2 353 ? 180.406 165.735 116.854 1.00 90.91 326 SER C N 1
ATOM 8939 C CA . SER C 2 353 ? 180.913 166.831 116.035 1.00 90.91 326 SER C CA 1
ATOM 8940 C C . SER C 2 353 ? 180.602 168.180 116.671 1.00 90.91 326 SER C C 1
ATOM 8941 O O . SER C 2 353 ? 181.458 169.075 116.710 1.00 90.91 326 SER C O 1
ATOM 8949 N N . ALA C 2 354 ? 179.381 168.344 117.182 1.00 91.90 327 ALA C N 1
ATOM 8950 C CA . ALA C 2 354 ? 179.020 169.602 117.825 1.00 91.90 327 ALA C CA 1
ATOM 8951 C C . ALA C 2 354 ? 179.939 169.890 119.003 1.00 91.90 327 ALA C C 1
ATOM 8952 O O . ALA C 2 354 ? 180.423 171.017 119.163 1.00 91.90 327 ALA C O 1
ATOM 8959 N N . GLN C 2 355 ? 180.203 168.879 119.832 1.00 96.17 328 GLN C N 1
ATOM 8960 C CA . GLN C 2 355 ? 181.137 169.060 120.936 1.00 96.17 328 GLN C CA 1
ATOM 8961 C C . GLN C 2 355 ? 182.526 169.410 120.420 1.00 96.17 328 GLN C C 1
ATOM 8962 O O . GLN C 2 355 ? 183.215 170.261 120.994 1.00 96.17 328 GLN C O 1
ATOM 8976 N N . GLU C 2 356 ? 182.954 168.762 119.336 1.00 95.12 329 GLU C N 1
ATOM 8977 C CA . GLU C 2 356 ? 184.254 169.066 118.752 1.00 95.12 329 GLU C CA 1
ATOM 8978 C C . GLU C 2 356 ? 184.339 170.506 118.273 1.00 95.12 329 GLU C C 1
ATOM 8979 O O . GLU C 2 356 ? 185.437 171.070 118.233 1.00 95.12 329 GLU C O 1
ATOM 8991 N N . LEU C 2 357 ? 183.210 171.112 117.903 1.00 90.65 330 LEU C N 1
ATOM 8992 C CA . LEU C 2 357 ? 183.169 172.526 117.548 1.00 90.65 330 LEU C CA 1
ATOM 8993 C C . LEU C 2 357 ? 182.507 173.370 118.632 1.00 90.65 330 LEU C C 1
ATOM 8994 O O . LEU C 2 357 ? 182.022 174.471 118.350 1.00 90.65 330 LEU C O 1
ATOM 9010 N N . ARG C 2 358 ? 182.490 172.882 119.869 1.00 91.59 331 ARG C N 1
ATOM 9011 C CA . ARG C 2 358 ? 181.829 173.597 120.951 1.00 91.59 331 ARG C CA 1
ATOM 9012 C C . ARG C 2 358 ? 182.428 174.985 121.133 1.00 91.59 331 ARG C C 1
ATOM 9013 O O . ARG C 2 358 ? 183.648 175.165 121.103 1.00 91.59 331 ARG C O 1
ATOM 9034 N N . GLY C 2 359 ? 181.555 175.971 121.324 1.00 84.78 332 GLY C N 1
ATOM 9035 C CA . GLY C 2 359 ? 181.990 177.292 121.730 1.00 84.78 332 GLY C CA 1
ATOM 9036 C C . GLY C 2 359 ? 182.615 178.136 120.647 1.00 84.78 332 GLY C C 1
ATOM 9037 O O . GLY C 2 359 ? 183.305 179.109 120.961 1.00 84.78 332 GLY C O 1
ATOM 9041 N N . CYS C 2 360 ? 182.397 177.806 119.378 1.00 82.46 333 CYS C N 1
ATOM 9042 C CA . CYS C 2 360 ? 182.945 178.601 118.280 1.00 82.46 333 CYS C CA 1
ATOM 9043 C C . CYS C 2 360 ? 182.120 179.877 118.179 1.00 82.46 333 CYS C C 1
ATOM 9044 O O . CYS C 2 360 ? 181.116 179.942 117.470 1.00 82.46 333 CYS C O 1
ATOM 9052 N N . THR C 2 361 ? 182.552 180.911 118.903 1.00 84.31 334 THR C N 1
ATOM 9053 C CA . THR C 2 361 ? 181.785 182.152 118.948 1.00 84.31 334 THR C CA 1
ATOM 9054 C C . THR C 2 361 ? 181.645 182.780 117.569 1.00 84.31 334 THR C C 1
ATOM 9055 O O . THR C 2 361 ? 180.748 183.600 117.349 1.00 84.31 334 THR C O 1
ATOM 9066 N N . VAL C 2 362 ? 182.530 182.435 116.640 1.00 77.39 335 VAL C N 1
ATOM 9067 C CA . VAL C 2 362 ? 182.421 182.867 115.254 1.00 77.39 335 VAL C CA 1
ATOM 9068 C C . VAL C 2 362 ? 182.916 181.733 114.371 1.00 77.39 335 VAL C C 1
ATOM 9069 O O . VAL C 2 362 ? 183.718 180.897 114.796 1.00 77.39 335 VAL C O 1
ATOM 9082 N N . ILE C 2 363 ? 182.432 181.706 113.135 1.00 72.67 336 ILE C N 1
ATOM 9083 C CA . ILE C 2 363 ? 182.764 180.647 112.194 1.00 72.67 336 ILE C CA 1
ATOM 9084 C C . ILE C 2 363 ? 183.204 181.286 110.887 1.00 72.67 336 ILE C C 1
ATOM 9085 O O . ILE C 2 363 ? 182.844 182.425 110.576 1.00 72.67 336 ILE C O 1
ATOM 9101 N N . ASN C 2 364 ? 184.006 180.544 110.124 1.00 79.45 337 ASN C N 1
ATOM 9102 C CA . ASN C 2 364 ? 184.476 180.973 108.805 1.00 79.45 337 ASN C CA 1
ATOM 9103 C C . ASN C 2 364 ? 184.499 179.725 107.924 1.00 79.45 337 ASN C C 1
ATOM 9104 O O . ASN C 2 364 ? 185.487 178.987 107.899 1.00 79.45 337 ASN C O 1
ATOM 9115 N N . GLY C 2 365 ? 183.411 179.498 107.208 1.00 77.14 338 GLY C N 1
ATOM 9116 C CA . GLY C 2 365 ? 183.287 178.352 106.326 1.00 77.14 338 GLY C CA 1
ATOM 9117 C C . GLY C 2 365 ? 181.896 177.761 106.422 1.00 77.14 338 GLY C C 1
ATOM 9118 O O . GLY C 2 365 ? 181.264 177.755 107.479 1.00 77.14 338 GLY C O 1
ATOM 9122 N N . SER C 2 366 ? 181.409 177.246 105.298 1.00 81.42 339 SER C N 1
ATOM 9123 C CA . SER C 2 366 ? 180.064 176.696 105.246 1.00 81.42 339 SER C CA 1
ATOM 9124 C C . SER C 2 366 ? 179.939 175.492 106.171 1.00 81.42 339 SER C C 1
ATOM 9125 O O . SER C 2 366 ? 180.895 174.745 106.392 1.00 81.42 339 SER C O 1
ATOM 9133 N N . LEU C 2 367 ? 178.742 175.315 106.718 1.00 77.04 340 LEU C N 1
ATOM 9134 C CA . LEU C 2 367 ? 178.442 174.210 107.613 1.00 77.04 340 LEU C CA 1
ATOM 9135 C C . LEU C 2 367 ? 177.223 173.467 107.096 1.00 77.04 340 LEU C C 1
ATOM 9136 O O . LEU C 2 367 ? 176.257 174.086 106.644 1.00 77.04 340 LEU C O 1
ATOM 9152 N N . ILE C 2 368 ? 177.267 172.140 107.172 1.00 78.67 341 ILE C N 1
ATOM 9153 C CA . ILE C 2 368 ? 176.201 171.282 106.669 1.00 78.67 341 ILE C CA 1
ATOM 9154 C C . ILE C 2 368 ? 175.672 170.446 107.823 1.00 78.67 341 ILE C C 1
ATOM 9155 O O . ILE C 2 368 ? 176.448 169.798 108.533 1.00 78.67 341 ILE C O 1
ATOM 9171 N N . ILE C 2 369 ? 174.355 170.458 108.003 1.00 79.13 342 ILE C N 1
ATOM 9172 C CA . ILE C 2 369 ? 173.692 169.703 109.059 1.00 79.13 342 ILE C CA 1
ATOM 9173 C C . ILE C 2 369 ? 172.957 168.540 108.413 1.00 79.13 342 ILE C C 1
ATOM 9174 O O . ILE C 2 369 ? 172.034 168.746 107.617 1.00 79.13 342 ILE C O 1
ATOM 9190 N N . ASN C 2 370 ? 173.366 167.319 108.751 1.00 83.66 343 ASN C N 1
ATOM 9191 C CA . ASN C 2 370 ? 172.628 166.109 108.381 1.00 83.66 343 ASN C CA 1
ATOM 9192 C C . ASN C 2 370 ? 172.619 165.231 109.630 1.00 83.66 343 ASN C C 1
ATOM 9193 O O . ASN C 2 370 ? 173.499 164.386 109.810 1.00 83.66 343 ASN C O 1
ATOM 9204 N N . ILE C 2 371 ? 171.618 165.428 110.484 1.00 81.26 344 ILE C N 1
ATOM 9205 C CA . ILE C 2 371 ? 171.624 164.850 111.820 1.00 81.26 344 ILE C CA 1
ATOM 9206 C C . ILE C 2 371 ? 170.361 164.034 112.040 1.00 81.26 344 ILE C C 1
ATOM 9207 O O . ILE C 2 371 ? 169.297 164.324 111.486 1.00 81.26 344 ILE C O 1
ATOM 9223 N N . ARG C 2 372 ? 170.489 163.012 112.880 1.00 81.45 345 ARG C N 1
ATOM 9224 C CA . ARG C 2 372 ? 169.378 162.137 113.226 1.00 81.45 345 ARG C CA 1
ATOM 9225 C C . ARG C 2 372 ? 168.523 162.812 114.296 1.00 81.45 345 ARG C C 1
ATOM 9226 O O . ARG C 2 372 ? 168.639 164.012 114.559 1.00 81.45 345 ARG C O 1
ATOM 9247 N N . GLY C 2 373 ? 167.638 162.039 114.916 1.00 80.04 346 GLY C N 1
ATOM 9248 C CA . GLY C 2 373 ? 166.853 162.521 116.036 1.00 80.04 346 GLY C CA 1
ATOM 9249 C C . GLY C 2 373 ? 165.564 161.744 116.214 1.00 80.04 346 GLY C C 1
ATOM 9250 O O . GLY C 2 373 ? 165.126 161.037 115.306 1.00 80.04 346 GLY C O 1
ATOM 9254 N N . ALA C 2 379 ? 168.714 170.592 123.133 1.00 89.47 352 ALA C N 1
ATOM 9255 C CA . ALA C 2 379 ? 169.376 171.188 124.287 1.00 89.47 352 ALA C CA 1
ATOM 9256 C C . ALA C 2 379 ? 170.890 171.083 124.155 1.00 89.47 352 ALA C C 1
ATOM 9257 O O . ALA C 2 379 ? 171.602 172.082 124.249 1.00 89.47 352 ALA C O 1
ATOM 9264 N N . GLU C 2 380 ? 171.379 169.861 123.931 1.00 88.28 353 GLU C N 1
ATOM 9265 C CA . GLU C 2 380 ? 172.816 169.666 123.773 1.00 88.28 353 GLU C CA 1
ATOM 9266 C C . GLU C 2 380 ? 173.345 170.471 122.596 1.00 88.28 353 GLU C C 1
ATOM 9267 O O . GLU C 2 380 ? 174.402 171.107 122.688 1.00 88.28 353 GLU C O 1
ATOM 9279 N N . LEU C 2 381 ? 172.620 170.453 121.477 1.00 83.44 354 LEU C N 1
ATOM 9280 C CA . LEU C 2 381 ? 173.057 171.198 120.304 1.00 83.44 354 LEU C CA 1
ATOM 9281 C C . LEU C 2 381 ? 173.118 172.688 120.605 1.00 83.44 354 LEU C C 1
ATOM 9282 O O . LEU C 2 381 ? 174.090 173.366 120.254 1.00 83.44 354 LEU C O 1
ATOM 9298 N N . GLU C 2 382 ? 172.091 173.215 121.274 1.00 85.96 355 GLU C N 1
ATOM 9299 C CA . GLU C 2 382 ? 172.107 174.629 121.626 1.00 85.96 355 GLU C CA 1
ATOM 9300 C C . GLU C 2 382 ? 173.257 174.946 122.570 1.00 85.96 355 GLU C C 1
ATOM 9301 O O . GLU C 2 382 ? 173.793 176.058 122.543 1.00 85.96 355 GLU C O 1
ATOM 9313 N N . ALA C 2 383 ? 173.643 173.989 123.417 1.00 86.22 356 ALA C N 1
ATOM 9314 C CA . ALA C 2 383 ? 174.833 174.175 124.239 1.00 86.22 356 ALA C CA 1
ATOM 9315 C C . ALA C 2 383 ? 176.085 174.252 123.377 1.00 86.22 356 ALA C C 1
ATOM 9316 O O . ALA C 2 383 ? 176.961 175.092 123.615 1.00 86.22 356 ALA C O 1
ATOM 9323 N N . ASN C 2 384 ? 176.189 173.383 122.376 1.00 87.48 357 ASN C N 1
ATOM 9324 C CA . ASN C 2 384 ? 177.322 173.388 121.462 1.00 87.48 357 ASN C CA 1
ATOM 9325 C C . ASN C 2 384 ? 177.132 174.329 120.283 1.00 87.48 357 ASN C C 1
ATOM 9326 O O . ASN C 2 384 ? 178.105 174.618 119.579 1.00 87.48 357 ASN C O 1
ATOM 9337 N N . LEU C 2 385 ? 175.919 174.809 120.052 1.00 78.61 358 LEU C N 1
ATOM 9338 C CA . LEU C 2 385 ? 175.611 175.733 118.973 1.00 78.61 358 LEU C CA 1
ATOM 9339 C C . LEU C 2 385 ? 175.056 177.020 119.575 1.00 78.61 358 LEU C C 1
ATOM 9340 O O . LEU C 2 385 ? 175.116 177.241 120.786 1.00 78.61 358 LEU C O 1
ATOM 9356 N N . GLY C 2 386 ? 174.517 177.879 118.718 1.00 76.86 359 GLY C N 1
ATOM 9357 C CA . GLY C 2 386 ? 174.027 179.160 119.178 1.00 76.86 359 GLY C CA 1
ATOM 9358 C C . GLY C 2 386 ? 175.167 180.006 119.696 1.00 76.86 359 GLY C C 1
ATOM 9359 O O . GLY C 2 386 ? 175.083 180.598 120.775 1.00 76.86 359 GLY C O 1
ATOM 9363 N N . LEU C 2 387 ? 176.253 180.050 118.927 1.00 81.57 360 LEU C N 1
ATOM 9364 C CA . LEU C 2 387 ? 177.439 180.800 119.296 1.00 81.57 360 LEU C CA 1
ATOM 9365 C C . LEU C 2 387 ? 177.887 181.795 118.241 1.00 81.57 360 LEU C C 1
ATOM 9366 O O . LEU C 2 387 ? 178.776 182.603 118.528 1.00 81.57 360 LEU C O 1
ATOM 9382 N N . ILE C 2 388 ? 177.298 181.779 117.050 1.00 72.69 361 ILE C N 1
ATOM 9383 C CA . ILE C 2 388 ? 177.806 182.527 115.909 1.00 72.69 361 ILE C CA 1
ATOM 9384 C C . ILE C 2 388 ? 176.793 183.576 115.491 1.00 72.69 361 ILE C C 1
ATOM 9385 O O . ILE C 2 388 ? 175.592 183.299 115.429 1.00 72.69 361 ILE C O 1
ATOM 9401 N N . GLU C 2 389 ? 177.284 184.777 115.192 1.00 74.98 362 GLU C N 1
ATOM 9402 C CA . GLU C 2 389 ? 176.451 185.816 114.602 1.00 74.98 362 GLU C CA 1
ATOM 9403 C C . GLU C 2 389 ? 176.432 185.738 113.082 1.00 74.98 362 GLU C C 1
ATOM 9404 O O . GLU C 2 389 ? 175.397 186.012 112.463 1.00 74.98 362 GLU C O 1
ATOM 9416 N N . GLU C 2 390 ? 177.552 185.369 112.465 1.00 73.68 363 GLU C N 1
ATOM 9417 C CA . GLU C 2 390 ? 177.649 185.326 111.015 1.00 73.68 363 GLU C CA 1
ATOM 9418 C C . GLU C 2 390 ? 178.450 184.110 110.586 1.00 73.68 363 GLU C C 1
ATOM 9419 O O . GLU C 2 390 ? 179.460 183.770 111.207 1.00 73.68 363 GLU C O 1
ATOM 9431 N N . ILE C 2 391 ? 177.997 183.466 109.514 1.00 65.98 364 ILE C N 1
ATOM 9432 C CA . ILE C 2 391 ? 178.671 182.314 108.929 1.00 65.98 364 ILE C CA 1
ATOM 9433 C C . ILE C 2 391 ? 179.175 182.726 107.554 1.00 65.98 364 ILE C C 1
ATOM 9434 O O . ILE C 2 391 ? 178.384 183.119 106.687 1.00 65.98 364 ILE C O 1
ATOM 9450 N N . SER C 2 392 ? 180.490 182.634 107.354 1.00 75.56 365 SER C N 1
ATOM 9451 C CA . SER C 2 392 ? 181.070 183.037 106.077 1.00 75.56 365 SER C CA 1
ATOM 9452 C C . SER C 2 392 ? 180.447 182.257 104.928 1.00 75.56 365 SER C C 1
ATOM 9453 O O . SER C 2 392 ? 179.966 182.843 103.952 1.00 75.56 365 SER C O 1
ATOM 9461 N N . GLY C 2 393 ? 180.439 180.929 105.034 1.00 81.69 366 GLY C N 1
ATOM 9462 C CA . GLY C 2 393 ? 179.859 180.087 104.013 1.00 81.69 366 GLY C CA 1
ATOM 9463 C C . GLY C 2 393 ? 178.385 179.824 104.254 1.00 81.69 366 GLY C C 1
ATOM 9464 O O . GLY C 2 393 ? 177.796 180.243 105.248 1.00 81.69 366 GLY C O 1
ATOM 9468 N N . TYR C 2 394 ? 177.787 179.104 103.310 1.00 78.50 367 TYR C N 1
ATOM 9469 C CA . TYR C 2 394 ? 176.375 178.777 103.403 1.00 78.50 367 TYR C CA 1
ATOM 9470 C C . TYR C 2 394 ? 176.129 177.750 104.502 1.00 78.50 367 TYR C C 1
ATOM 9471 O O . TYR C 2 394 ? 177.034 177.040 104.947 1.00 78.50 367 TYR C O 1
ATOM 9489 N N . LEU C 2 395 ? 174.876 177.680 104.938 1.00 66.50 368 LEU C N 1
ATOM 9490 C CA . LEU C 2 395 ? 174.408 176.655 105.857 1.00 66.50 368 LEU C CA 1
ATOM 9491 C C . LEU C 2 395 ? 173.426 175.754 105.127 1.00 66.50 368 LEU C C 1
ATOM 9492 O O . LEU C 2 395 ? 172.646 176.223 104.293 1.00 66.50 368 LEU C O 1
ATOM 9508 N N . LYS C 2 396 ? 173.469 174.462 105.431 1.00 75.00 369 LYS C N 1
ATOM 9509 C CA . LYS C 2 396 ? 172.611 173.500 104.761 1.00 75.00 369 LYS C CA 1
ATOM 9510 C C . LYS C 2 396 ? 172.083 172.490 105.762 1.00 75.00 369 LYS C C 1
ATOM 9511 O O . LYS C 2 396 ? 172.824 172.003 106.620 1.00 75.00 369 LYS C O 1
ATOM 9530 N N . ILE C 2 397 ? 170.798 172.182 105.642 1.00 75.54 370 ILE C N 1
ATOM 9531 C CA . ILE C 2 397 ? 170.161 171.106 106.385 1.00 75.54 370 ILE C CA 1
ATOM 9532 C C . ILE C 2 397 ? 169.578 170.142 105.364 1.00 75.54 370 ILE C C 1
ATOM 9533 O O . ILE C 2 397 ? 168.878 170.565 104.438 1.00 75.54 370 ILE C O 1
ATOM 9549 N N . ARG C 2 398 ? 169.886 168.855 105.513 1.00 79.96 371 ARG C N 1
ATOM 9550 C CA . ARG C 2 398 ? 169.412 167.857 104.564 1.00 79.96 371 ARG C CA 1
ATOM 9551 C C . ARG C 2 398 ? 169.202 166.530 105.275 1.00 79.96 371 ARG C C 1
ATOM 9552 O O . ARG C 2 398 ? 170.064 166.087 106.038 1.00 79.96 371 ARG C O 1
ATOM 9573 N N . ARG C 2 399 ? 168.048 165.915 105.031 1.00 81.65 372 ARG C N 1
ATOM 9574 C CA . ARG C 2 399 ? 167.720 164.562 105.469 1.00 81.65 372 ARG C CA 1
ATOM 9575 C C . ARG C 2 399 ? 167.645 164.417 106.984 1.00 81.65 372 ARG C C 1
ATOM 9576 O O . ARG C 2 399 ? 167.382 163.316 107.480 1.00 81.65 372 ARG C O 1
ATOM 9597 N N . SER C 2 400 ? 167.855 165.492 107.739 1.00 77.96 373 SER C N 1
ATOM 9598 C CA . SER C 2 400 ? 167.732 165.437 109.194 1.00 77.96 373 SER C CA 1
ATOM 9599 C C . SER C 2 400 ? 166.247 165.453 109.524 1.00 77.96 373 SER C C 1
ATOM 9600 O O . SER C 2 400 ? 165.647 166.502 109.757 1.00 77.96 373 SER C O 1
ATOM 9608 N N . TYR C 2 401 ? 165.645 164.264 109.543 1.00 77.10 374 TYR C N 1
ATOM 9609 C CA . TYR C 2 401 ? 164.191 164.185 109.584 1.00 77.10 374 TYR C CA 1
ATOM 9610 C C . TYR C 2 401 ? 163.618 164.656 110.912 1.00 77.10 374 TYR C C 1
ATOM 9611 O O . TYR C 2 401 ? 162.432 164.988 110.982 1.00 77.10 374 TYR C O 1
ATOM 9629 N N . ALA C 2 402 ? 164.422 164.686 111.970 1.00 75.62 375 ALA C N 1
ATOM 9630 C CA . ALA C 2 402 ? 163.924 164.973 113.313 1.00 75.62 375 ALA C CA 1
ATOM 9631 C C . ALA C 2 402 ? 164.292 166.375 113.778 1.00 75.62 375 ALA C C 1
ATOM 9632 O O . ALA C 2 402 ? 164.576 166.592 114.959 1.00 75.62 375 ALA C O 1
ATOM 9639 N N . LEU C 2 403 ? 164.294 167.348 112.872 1.00 73.58 376 LEU C N 1
ATOM 9640 C CA . LEU C 2 403 ? 164.558 168.739 113.228 1.00 73.58 376 LEU C CA 1
ATOM 9641 C C . LEU C 2 403 ? 163.230 169.391 113.581 1.00 73.58 376 LEU C C 1
ATOM 9642 O O . LEU C 2 403 ? 162.478 169.811 112.700 1.00 73.58 376 LEU C O 1
ATOM 9658 N N . VAL C 2 404 ? 162.934 169.473 114.879 1.00 66.01 377 VAL C N 1
ATOM 9659 C CA . VAL C 2 404 ? 161.676 170.078 115.305 1.00 66.01 377 VAL C CA 1
ATOM 9660 C C . VAL C 2 404 ? 161.630 171.542 114.891 1.00 66.01 377 VAL C C 1
ATOM 9661 O O . VAL C 2 404 ? 160.616 172.028 114.376 1.00 66.01 377 VAL C O 1
ATOM 9674 N N . SER C 2 405 ? 162.725 172.266 115.103 1.00 63.73 378 SER C N 1
ATOM 9675 C CA . SER C 2 405 ? 162.857 173.620 114.591 1.00 63.73 378 SER C CA 1
ATOM 9676 C C . SER C 2 405 ? 164.327 174.000 114.610 1.00 63.73 378 SER C C 1
ATOM 9677 O O . SER C 2 405 ? 165.129 173.416 115.341 1.00 63.73 378 SER C O 1
ATOM 9685 N N . LEU C 2 406 ? 164.666 175.006 113.806 1.00 66.24 379 LEU C N 1
ATOM 9686 C CA . LEU C 2 406 ? 166.051 175.409 113.609 1.00 66.24 379 LEU C CA 1
ATOM 9687 C C . LEU C 2 406 ? 166.469 176.532 114.544 1.00 66.24 379 LEU C C 1
ATOM 9688 O O . LEU C 2 406 ? 167.283 177.383 114.163 1.00 66.24 379 LEU C O 1
ATOM 9704 N N . SER C 2 407 ? 165.925 176.563 115.761 1.00 67.56 380 SER C N 1
ATOM 9705 C CA . SER C 2 407 ? 166.245 177.598 116.736 1.00 67.56 380 SER C CA 1
ATOM 9706 C C . SER C 2 407 ? 167.399 177.208 117.653 1.00 67.56 380 SER C C 1
ATOM 9707 O O . SER C 2 407 ? 167.488 177.711 118.780 1.00 67.56 380 SER C O 1
ATOM 9715 N N . PHE C 2 408 ? 168.289 176.325 117.202 1.00 75.89 381 PHE C N 1
ATOM 9716 C CA . PHE C 2 408 ? 169.485 175.975 117.955 1.00 75.89 381 PHE C CA 1
ATOM 9717 C C . PHE C 2 408 ? 170.632 176.941 117.708 1.00 75.89 381 PHE C C 1
ATOM 9718 O O . PHE C 2 408 ? 171.784 176.608 118.007 1.00 75.89 381 PHE C O 1
ATOM 9735 N N . PHE C 2 409 ? 170.350 178.121 117.171 1.00 68.38 382 PHE C N 1
ATOM 9736 C CA . PHE C 2 409 ? 171.376 179.021 116.664 1.00 68.38 382 PHE C CA 1
ATOM 9737 C C . PHE C 2 409 ? 171.167 180.422 117.214 1.00 68.38 382 PHE C C 1
ATOM 9738 O O . PHE C 2 409 ? 171.154 181.414 116.483 1.00 68.38 382 PHE C O 1
ATOM 9755 N N . ARG C 2 410 ? 171.004 180.501 118.537 1.00 69.77 383 ARG C N 1
ATOM 9756 C CA . ARG C 2 410 ? 170.684 181.754 119.212 1.00 69.77 383 ARG C CA 1
ATOM 9757 C C . ARG C 2 410 ? 171.354 182.955 118.562 1.00 69.77 383 ARG C C 1
ATOM 9758 O O . ARG C 2 410 ? 170.695 183.939 118.215 1.00 69.77 383 ARG C O 1
ATOM 9779 N N . LYS C 2 411 ? 172.670 182.889 118.383 1.00 70.39 384 LYS C N 1
ATOM 9780 C CA . LYS C 2 411 ? 173.405 184.056 117.916 1.00 70.39 384 LYS C CA 1
ATOM 9781 C C . LYS C 2 411 ? 173.220 184.317 116.427 1.00 70.39 384 LYS C C 1
ATOM 9782 O O . LYS C 2 411 ? 173.309 185.472 115.999 1.00 70.39 384 LYS C O 1
ATOM 9801 N N . LEU C 2 412 ? 172.973 183.279 115.629 1.00 64.00 385 LEU C N 1
ATOM 9802 C CA . LEU C 2 412 ? 172.995 183.414 114.176 1.00 64.00 385 LEU C CA 1
ATOM 9803 C C . LEU C 2 412 ? 172.222 184.642 113.732 1.00 64.00 385 LEU C C 1
ATOM 9804 O O . LEU C 2 412 ? 171.034 184.783 114.031 1.00 64.00 385 LEU C O 1
ATOM 9820 N N . ARG C 2 413 ? 172.906 185.528 113.012 1.00 68.75 386 ARG C N 1
ATOM 9821 C CA . ARG C 2 413 ? 172.335 186.817 112.655 1.00 68.75 386 ARG C CA 1
ATOM 9822 C C . ARG C 2 413 ? 172.410 187.075 111.157 1.00 68.75 386 ARG C C 1
ATOM 9823 O O . ARG C 2 413 ? 171.498 187.680 110.586 1.00 68.75 386 ARG C O 1
ATOM 9844 N N . LEU C 2 414 ? 173.481 186.628 110.505 1.00 68.53 387 LEU C N 1
ATOM 9845 C CA . LEU C 2 414 ? 173.663 186.953 109.093 1.00 68.53 387 LEU C CA 1
ATOM 9846 C C . LEU C 2 414 ? 174.481 185.862 108.419 1.00 68.53 387 LEU C C 1
ATOM 9847 O O . LEU C 2 414 ? 175.686 185.755 108.661 1.00 68.53 387 LEU C O 1
ATOM 9863 N N . ILE C 2 415 ? 173.834 185.076 107.562 1.00 64.59 388 ILE C N 1
ATOM 9864 C CA . ILE C 2 415 ? 174.546 184.140 106.699 1.00 64.59 388 ILE C CA 1
ATOM 9865 C C . ILE C 2 415 ? 175.258 184.955 105.625 1.00 64.59 388 ILE C C 1
ATOM 9866 O O . ILE C 2 415 ? 174.619 185.485 104.712 1.00 64.59 388 ILE C O 1
ATOM 9882 N N . ARG C 2 416 ? 176.584 185.059 105.729 1.00 76.20 389 ARG C N 1
ATOM 9883 C CA . ARG C 2 416 ? 177.334 185.872 104.778 1.00 76.20 389 ARG C CA 1
ATOM 9884 C C . ARG C 2 416 ? 177.217 185.332 103.361 1.00 76.20 389 ARG C C 1
ATOM 9885 O O . ARG C 2 416 ? 177.302 186.099 102.396 1.00 76.20 389 ARG C O 1
ATOM 9906 N N . GLY C 2 417 ? 177.038 184.023 103.212 1.00 77.56 390 GLY C N 1
ATOM 9907 C CA . GLY C 2 417 ? 176.877 183.448 101.892 1.00 77.56 390 GLY C CA 1
ATOM 9908 C C . GLY C 2 417 ? 178.046 183.678 100.966 1.00 77.56 390 GLY C C 1
ATOM 9909 O O . GLY C 2 417 ? 177.883 183.596 99.746 1.00 77.56 390 GLY C O 1
ATOM 9913 N N . GLU C 2 418 ? 179.230 183.967 101.510 1.00 83.73 391 GLU C N 1
ATOM 9914 C CA . GLU C 2 418 ? 180.402 184.152 100.660 1.00 83.73 391 GLU C CA 1
ATOM 9915 C C . GLU C 2 418 ? 180.709 182.883 99.877 1.00 83.73 391 GLU C C 1
ATOM 9916 O O . GLU C 2 418 ? 180.985 182.937 98.673 1.00 83.73 391 GLU C O 1
ATOM 9928 N N . THR C 2 419 ? 180.663 181.733 100.543 1.00 80.52 392 THR C N 1
ATOM 9929 C CA . THR C 2 419 ? 180.757 180.441 99.877 1.00 80.52 392 THR C CA 1
ATOM 9930 C C . THR C 2 419 ? 179.347 179.985 99.527 1.00 80.52 392 THR C C 1
ATOM 9931 O O . THR C 2 419 ? 178.525 179.757 100.421 1.00 80.52 392 THR C O 1
ATOM 9942 N N . LEU C 2 420 ? 179.066 179.862 98.235 1.00 80.90 393 LEU C N 1
ATOM 9943 C CA . LEU C 2 420 ? 177.728 179.565 97.749 1.00 80.90 393 LEU C CA 1
ATOM 9944 C C . LEU C 2 420 ? 177.667 178.144 97.208 1.00 80.90 393 LEU C C 1
ATOM 9945 O O . LEU C 2 420 ? 178.622 177.660 96.593 1.00 80.90 393 LEU C O 1
ATOM 9961 N N . GLU C 2 421 ? 176.539 177.483 97.446 1.00 86.77 394 GLU C N 1
ATOM 9962 C CA . GLU C 2 421 ? 176.341 176.125 96.972 1.00 86.77 394 GLU C CA 1
ATOM 9963 C C . GLU C 2 421 ? 176.069 176.127 95.470 1.00 86.77 394 GLU C C 1
ATOM 9964 O O . GLU C 2 421 ? 175.748 177.156 94.869 1.00 86.77 394 GLU C O 1
ATOM 9976 N N . ILE C 2 422 ? 176.217 174.948 94.860 1.00 89.37 395 ILE C N 1
ATOM 9977 C CA . ILE C 2 422 ? 175.910 174.798 93.443 1.00 89.37 395 ILE C CA 1
ATOM 9978 C C . ILE C 2 422 ? 174.528 175.367 93.174 1.00 89.37 395 ILE C C 1
ATOM 9979 O O . ILE C 2 422 ? 173.575 175.104 93.915 1.00 89.37 395 ILE C O 1
ATOM 9995 N N . GLY C 2 423 ? 174.417 176.154 92.108 1.00 89.56 396 GLY C N 1
ATOM 9996 C CA . GLY C 2 423 ? 173.213 176.908 91.846 1.00 89.56 396 GLY C CA 1
ATOM 9997 C C . GLY C 2 423 ? 173.123 178.223 92.586 1.00 89.56 396 GLY C C 1
ATOM 9998 O O . GLY C 2 423 ? 172.100 178.909 92.472 1.00 89.56 396 GLY C O 1
ATOM 10002 N N . ASN C 2 424 ? 174.156 178.596 93.341 1.00 87.82 397 ASN C N 1
ATOM 10003 C CA . ASN C 2 424 ? 174.184 179.853 94.085 1.00 87.82 397 ASN C CA 1
ATOM 10004 C C . ASN C 2 424 ? 173.063 179.891 95.126 1.00 87.82 397 ASN C C 1
ATOM 10005 O O . ASN C 2 424 ? 172.215 180.785 95.142 1.00 87.82 397 ASN C O 1
ATOM 10016 N N . TYR C 2 425 ? 173.077 178.893 96.003 1.00 84.34 398 TYR C N 1
ATOM 10017 C CA . TYR C 2 425 ? 172.095 178.760 97.069 1.00 84.34 398 TYR C CA 1
ATOM 10018 C C . TYR C 2 425 ? 172.767 179.012 98.410 1.00 84.34 398 TYR C C 1
ATOM 10019 O O . TYR C 2 425 ? 173.812 178.424 98.704 1.00 84.34 398 TYR C O 1
ATOM 10037 N N . SER C 2 426 ? 172.167 179.886 99.215 1.00 76.68 399 SER C N 1
ATOM 10038 C CA . SER C 2 426 ? 172.663 180.196 100.548 1.00 76.68 399 SER C CA 1
ATOM 10039 C C . SER C 2 426 ? 171.889 179.469 101.639 1.00 76.68 399 SER C C 1
ATOM 10040 O O . SER C 2 426 ? 172.038 179.799 102.818 1.00 76.68 399 SER C O 1
ATOM 10048 N N . PHE C 2 427 ? 171.067 178.492 101.272 1.00 65.87 400 PHE C N 1
ATOM 10049 C CA . PHE C 2 427 ? 170.307 177.708 102.234 1.00 65.87 400 PHE C CA 1
ATOM 10050 C C . PHE C 2 427 ? 169.762 176.496 101.496 1.00 65.87 400 PHE C C 1
ATOM 10051 O O . PHE C 2 427 ? 169.673 176.493 100.265 1.00 65.87 400 PHE C O 1
ATOM 10068 N N . TYR C 2 428 ? 169.404 175.463 102.254 1.00 74.18 401 TYR C N 1
ATOM 10069 C CA . TYR C 2 428 ? 168.987 174.203 101.641 1.00 74.18 401 TYR C CA 1
ATOM 10070 C C . TYR C 2 428 ? 168.277 173.359 102.683 1.00 74.18 401 TYR C C 1
ATOM 10071 O O . TYR C 2 428 ? 168.827 173.121 103.762 1.00 74.18 401 TYR C O 1
ATOM 10089 N N . ALA C 2 429 ? 167.069 172.902 102.363 1.00 77.42 402 ALA C N 1
ATOM 10090 C CA . ALA C 2 429 ? 166.318 172.014 103.240 1.00 77.42 402 ALA C CA 1
ATOM 10091 C C . ALA C 2 429 ? 165.663 170.929 102.401 1.00 77.42 402 ALA C C 1
ATOM 10092 O O . ALA C 2 429 ? 164.953 171.232 101.439 1.00 77.42 402 ALA C O 1
ATOM 10099 N N . LEU C 2 430 ? 165.899 169.671 102.768 1.00 75.17 403 LEU C N 1
ATOM 10100 C CA . LEU C 2 430 ? 165.344 168.540 102.039 1.00 75.17 403 LEU C CA 1
ATOM 10101 C C . LEU C 2 430 ? 165.140 167.373 102.990 1.00 75.17 403 LEU C C 1
ATOM 10102 O O . LEU C 2 430 ? 165.951 167.152 103.893 1.00 75.17 403 LEU C O 1
ATOM 10118 N N . ASP C 2 431 ? 164.060 166.624 102.771 1.00 83.07 404 ASP C N 1
ATOM 10119 C CA . ASP C 2 431 ? 163.801 165.380 103.494 1.00 83.07 404 ASP C CA 1
ATOM 10120 C C . ASP C 2 431 ? 163.908 165.592 105.003 1.00 83.07 404 ASP C C 1
ATOM 10121 O O . ASP C 2 431 ? 164.552 164.829 105.726 1.00 83.07 404 ASP C O 1
ATOM 10130 N N . ASN C 2 432 ? 163.270 166.654 105.480 1.00 75.62 405 ASN C N 1
ATOM 10131 C CA . ASN C 2 432 ? 163.304 167.018 106.891 1.00 75.62 405 ASN C CA 1
ATOM 10132 C C . ASN C 2 432 ? 161.904 167.377 107.365 1.00 75.62 405 ASN C C 1
ATOM 10133 O O . ASN C 2 432 ? 161.681 168.415 107.989 1.00 75.62 405 ASN C O 1
ATOM 10144 N N . GLN C 2 433 ? 160.931 166.516 107.076 1.00 68.42 406 GLN C N 1
ATOM 10145 C CA . GLN C 2 433 ? 159.546 166.875 107.355 1.00 68.42 406 GLN C CA 1
ATOM 10146 C C . GLN C 2 433 ? 159.247 166.787 108.846 1.00 68.42 406 GLN C C 1
ATOM 10147 O O . GLN C 2 433 ? 158.371 166.029 109.275 1.00 68.42 406 GLN C O 1
ATOM 10161 N N . ASN C 2 434 ? 159.986 167.563 109.640 1.00 70.86 407 ASN C N 1
ATOM 10162 C CA . ASN C 2 434 ? 159.631 167.813 111.029 1.00 70.86 407 ASN C CA 1
ATOM 10163 C C . ASN C 2 434 ? 159.907 169.257 111.419 1.00 70.86 407 ASN C C 1
ATOM 10164 O O . ASN C 2 434 ? 159.730 169.611 112.592 1.00 70.86 407 ASN C O 1
ATOM 10175 N N . LEU C 2 435 ? 160.323 170.103 110.479 1.00 67.61 408 LEU C N 1
ATOM 10176 C CA . LEU C 2 435 ? 160.683 171.483 110.789 1.00 67.61 408 LEU C CA 1
ATOM 10177 C C . LEU C 2 435 ? 159.397 172.231 111.118 1.00 67.61 408 LEU C C 1
ATOM 10178 O O . LEU C 2 435 ? 158.777 172.881 110.274 1.00 67.61 408 LEU C O 1
ATOM 10194 N N . ARG C 2 436 ? 158.984 172.118 112.381 1.00 65.66 409 ARG C N 1
ATOM 10195 C CA . ARG C 2 436 ? 157.796 172.833 112.829 1.00 65.66 409 ARG C CA 1
ATOM 10196 C C . ARG C 2 436 ? 157.947 174.331 112.615 1.00 65.66 409 ARG C C 1
ATOM 10197 O O . ARG C 2 436 ? 156.969 175.018 112.301 1.00 65.66 409 ARG C O 1
ATOM 10218 N N . GLN C 2 437 ? 159.157 174.850 112.779 1.00 60.47 410 GLN C N 1
ATOM 10219 C CA . GLN C 2 437 ? 159.434 176.264 112.582 1.00 60.47 410 GLN C CA 1
ATOM 10220 C C . GLN C 2 437 ? 160.938 176.425 112.426 1.00 60.47 410 GLN C C 1
ATOM 10221 O O . GLN C 2 437 ? 161.708 175.485 112.638 1.00 60.47 410 GLN C O 1
ATOM 10235 N N . LEU C 2 438 ? 161.355 177.630 112.052 1.00 60.65 411 LEU C N 1
ATOM 10236 C CA . LEU C 2 438 ? 162.764 177.934 111.858 1.00 60.65 411 LEU C CA 1
ATOM 10237 C C . LEU C 2 438 ? 163.328 178.821 112.956 1.00 60.65 411 LEU C C 1
ATOM 10238 O O . LEU C 2 438 ? 164.397 178.526 113.499 1.00 60.65 411 LEU C O 1
ATOM 10254 N N . TRP C 2 439 ? 162.631 179.898 113.309 1.00 58.93 412 TRP C N 1
ATOM 10255 C CA . TRP C 2 439 ? 163.111 180.796 114.348 1.00 58.93 412 TRP C CA 1
ATOM 10256 C C . TRP C 2 439 ? 161.939 181.586 114.907 1.00 58.93 412 TRP C C 1
ATOM 10257 O O . TRP C 2 439 ? 160.871 181.665 114.299 1.00 58.93 412 TRP C O 1
ATOM 10278 N N . ASP C 2 440 ? 162.154 182.158 116.091 1.00 65.09 413 ASP C N 1
ATOM 10279 C CA . ASP C 2 440 ? 161.170 183.039 116.718 1.00 65.09 413 ASP C CA 1
ATOM 10280 C C . ASP C 2 440 ? 161.252 184.387 116.011 1.00 65.09 413 ASP C C 1
ATOM 10281 O O . ASP C 2 440 ? 161.874 185.345 116.477 1.00 65.09 413 ASP C O 1
ATOM 10290 N N . TRP C 2 441 ? 160.594 184.454 114.856 1.00 64.80 414 TRP C N 1
ATOM 10291 C CA . TRP C 2 441 ? 160.725 185.607 113.980 1.00 64.80 414 TRP C CA 1
ATOM 10292 C C . TRP C 2 441 ? 160.067 186.855 114.543 1.00 64.80 414 TRP C C 1
ATOM 10293 O O . TRP C 2 441 ? 160.241 187.936 113.971 1.00 64.80 414 TRP C O 1
ATOM 10314 N N . SER C 2 442 ? 159.321 186.736 115.642 1.00 71.46 415 SER C N 1
ATOM 10315 C CA . SER C 2 442 ? 158.842 187.927 116.332 1.00 71.46 415 SER C CA 1
ATOM 10316 C C . SER C 2 442 ? 160.000 188.823 116.751 1.00 71.46 415 SER C C 1
ATOM 10317 O O . SER C 2 442 ? 159.836 190.045 116.843 1.00 71.46 415 SER C O 1
ATOM 10325 N N . LYS C 2 443 ? 161.168 188.241 117.007 1.00 74.09 416 LYS C N 1
ATOM 10326 C CA . LYS C 2 443 ? 162.323 188.998 117.476 1.00 74.09 416 LYS C CA 1
ATOM 10327 C C . LYS C 2 443 ? 163.582 188.758 116.657 1.00 74.09 416 LYS C C 1
ATOM 10328 O O . LYS C 2 443 ? 164.352 189.697 116.443 1.00 74.09 416 LYS C O 1
ATOM 10347 N N . HIS C 2 444 ? 163.811 187.534 116.192 1.00 59.82 417 HIS C N 1
ATOM 10348 C CA . HIS C 2 444 ? 165.098 187.191 115.599 1.00 59.82 417 HIS C CA 1
ATOM 10349 C C . HIS C 2 444 ? 165.330 187.977 114.316 1.00 59.82 417 HIS C C 1
ATOM 10350 O O . HIS C 2 444 ? 164.588 187.827 113.341 1.00 59.82 417 HIS C O 1
ATOM 10364 N N . ASN C 2 445 ? 166.365 188.811 114.320 1.00 64.04 418 ASN C N 1
ATOM 10365 C CA . ASN C 2 445 ? 166.697 189.653 113.171 1.00 64.04 418 ASN C CA 1
ATOM 10366 C C . ASN C 2 445 ? 167.764 188.986 112.308 1.00 64.04 418 ASN C C 1
ATOM 10367 O O . ASN C 2 445 ? 168.830 189.542 112.044 1.00 64.04 418 ASN C O 1
ATOM 10378 N N . LEU C 2 446 ? 167.462 187.772 111.859 1.00 65.17 419 LEU C N 1
ATOM 10379 C CA . LEU C 2 446 ? 168.368 187.070 110.964 1.00 65.17 419 LEU C CA 1
ATOM 10380 C C . LEU C 2 446 ? 168.414 187.761 109.610 1.00 65.17 419 LEU C C 1
ATOM 10381 O O . LEU C 2 446 ? 167.407 188.283 109.125 1.00 65.17 419 LEU C O 1
ATOM 10397 N N . THR C 2 447 ? 169.590 187.753 108.994 1.00 72.31 420 THR C N 1
ATOM 10398 C CA . THR C 2 447 ? 169.794 188.375 107.697 1.00 72.31 420 THR C CA 1
ATOM 10399 C C . THR C 2 447 ? 170.532 187.406 106.787 1.00 72.31 420 THR C C 1
ATOM 10400 O O . THR C 2 447 ? 171.130 186.429 107.242 1.00 72.31 420 THR C O 1
ATOM 10411 N N . ILE C 2 448 ? 170.462 187.670 105.486 1.00 72.38 421 ILE C N 1
ATOM 10412 C CA . ILE C 2 448 ? 171.196 186.897 104.491 1.00 72.38 421 ILE C CA 1
ATOM 10413 C C . ILE C 2 448 ? 171.787 187.869 103.483 1.00 72.38 421 ILE C C 1
ATOM 10414 O O . ILE C 2 448 ? 171.102 188.786 103.020 1.00 72.38 421 ILE C O 1
ATOM 10430 N N . THR C 2 449 ? 173.061 187.670 103.147 1.00 71.67 422 THR C N 1
ATOM 10431 C CA . THR C 2 449 ? 173.719 188.564 102.201 1.00 71.67 422 THR C CA 1
ATOM 10432 C C . THR C 2 449 ? 173.214 188.340 100.782 1.00 71.67 422 THR C C 1
ATOM 10433 O O . THR C 2 449 ? 172.951 189.303 100.052 1.00 71.67 422 THR C O 1
ATOM 10444 N N . GLN C 2 450 ? 173.073 187.088 100.374 1.00 77.50 423 GLN C N 1
ATOM 10445 C CA . GLN C 2 450 ? 172.782 186.750 98.985 1.00 77.50 423 GLN C CA 1
ATOM 10446 C C . GLN C 2 450 ? 172.468 185.260 98.922 1.00 77.50 423 GLN C C 1
ATOM 10447 O O . GLN C 2 450 ? 172.381 184.582 99.953 1.00 77.50 423 GLN C O 1
ATOM 10461 N N . GLY C 2 451 ? 172.292 184.753 97.714 1.00 81.69 424 GLY C N 1
ATOM 10462 C CA . GLY C 2 451 ? 172.144 183.331 97.492 1.00 81.69 424 GLY C CA 1
ATOM 10463 C C . GLY C 2 451 ? 170.692 182.903 97.411 1.00 81.69 424 GLY C C 1
ATOM 10464 O O . GLY C 2 451 ? 169.797 183.504 98.017 1.00 81.69 424 GLY C O 1
ATOM 10468 N N . LYS C 2 452 ? 170.451 181.842 96.646 1.00 82.45 425 LYS C N 1
ATOM 10469 C CA . LYS C 2 452 ? 169.126 181.258 96.529 1.00 82.45 425 LYS C CA 1
ATOM 10470 C C . LYS C 2 452 ? 168.856 180.352 97.729 1.00 82.45 425 LYS C C 1
ATOM 10471 O O . LYS C 2 452 ? 169.723 180.122 98.577 1.00 82.45 425 LYS C O 1
ATOM 10490 N N . LEU C 2 453 ? 167.636 179.824 97.800 1.00 77.13 426 LEU C N 1
ATOM 10491 C CA . LEU C 2 453 ? 167.229 178.965 98.901 1.00 77.13 426 LEU C CA 1
ATOM 10492 C C . LEU C 2 453 ? 166.492 177.757 98.346 1.00 77.13 426 LEU C C 1
ATOM 10493 O O . LEU C 2 453 ? 165.943 177.790 97.242 1.00 77.13 426 LEU C O 1
ATOM 10509 N N . PHE C 2 454 ? 166.489 176.681 99.129 1.00 75.57 427 PHE C N 1
ATOM 10510 C CA . PHE C 2 454 ? 165.864 175.432 98.712 1.00 75.57 427 PHE C CA 1
ATOM 10511 C C . PHE C 2 454 ? 165.164 174.812 99.909 1.00 75.57 427 PHE C C 1
ATOM 10512 O O . PHE C 2 454 ? 165.790 174.601 100.952 1.00 75.57 427 PHE C O 1
ATOM 10529 N N . PHE C 2 455 ? 163.869 174.521 99.755 1.00 74.23 428 PHE C N 1
ATOM 10530 C CA . PHE C 2 455 ? 163.083 173.898 100.813 1.00 74.23 428 PHE C CA 1
ATOM 10531 C C . PHE C 2 455 ? 162.188 172.792 100.265 1.00 74.23 428 PHE C C 1
ATOM 10532 O O . PHE C 2 455 ? 161.089 172.566 100.784 1.00 74.23 428 PHE C O 1
ATOM 10549 N N . HIS C 2 456 ? 162.634 172.094 99.226 1.00 75.16 429 HIS C N 1
ATOM 10550 C CA . HIS C 2 456 ? 161.819 171.042 98.641 1.00 75.16 429 HIS C CA 1
ATOM 10551 C C . HIS C 2 456 ? 161.657 169.879 99.613 1.00 75.16 429 HIS C C 1
ATOM 10552 O O . HIS C 2 456 ? 162.469 169.663 100.515 1.00 75.16 429 HIS C O 1
ATOM 10566 N N . TYR C 2 457 ? 160.575 169.128 99.419 1.00 79.68 430 TYR C N 1
ATOM 10567 C CA . TYR C 2 457 ? 160.283 167.939 100.215 1.00 79.68 430 TYR C CA 1
ATOM 10568 C C . TYR C 2 457 ? 160.213 168.251 101.704 1.00 79.68 430 TYR C C 1
ATOM 10569 O O . TYR C 2 457 ? 160.348 167.352 102.539 1.00 79.68 430 TYR C O 1
ATOM 10587 N N . ASN C 2 458 ? 160.006 169.522 102.059 1.00 76.97 431 ASN C N 1
ATOM 10588 C CA . ASN C 2 458 ? 159.798 169.916 103.452 1.00 76.97 431 ASN C CA 1
ATOM 10589 C C . ASN C 2 458 ? 158.628 170.889 103.574 1.00 76.97 431 ASN C C 1
ATOM 10590 O O . ASN C 2 458 ? 158.772 171.987 104.110 1.00 76.97 431 ASN C O 1
ATOM 10601 N N . PRO C 2 459 ? 157.446 170.520 103.076 1.00 76.48 432 PRO C N 1
ATOM 10602 C CA . PRO C 2 459 ? 156.262 171.362 103.271 1.00 76.48 432 PRO C CA 1
ATOM 10603 C C . PRO C 2 459 ? 155.564 171.174 104.609 1.00 76.48 432 PRO C C 1
ATOM 10604 O O . PRO C 2 459 ? 154.451 171.680 104.775 1.00 76.48 432 PRO C O 1
ATOM 10615 N N . LYS C 2 460 ? 156.173 170.465 105.565 1.00 64.41 433 LYS C N 1
ATOM 10616 C CA . LYS C 2 460 ? 155.570 170.366 106.890 1.00 64.41 433 LYS C CA 1
ATOM 10617 C C . LYS C 2 460 ? 155.434 171.741 107.526 1.00 64.41 433 LYS C C 1
ATOM 10618 O O . LYS C 2 460 ? 154.483 171.989 108.275 1.00 64.41 433 LYS C O 1
ATOM 10637 N N . LEU C 2 461 ? 156.373 172.637 107.247 1.00 62.43 434 LEU C N 1
ATOM 10638 C CA . LEU C 2 461 ? 156.228 174.049 107.560 1.00 62.43 434 LEU C CA 1
ATOM 10639 C C . LEU C 2 461 ? 155.541 174.733 106.390 1.00 62.43 434 LEU C C 1
ATOM 10640 O O . LEU C 2 461 ? 155.844 174.451 105.227 1.00 62.43 434 LEU C O 1
ATOM 10656 N N . CYS C 2 462 ? 154.612 175.623 106.699 1.00 68.85 435 CYS C N 1
ATOM 10657 C CA . CYS C 2 462 ? 153.783 176.252 105.686 1.00 68.85 435 CYS C CA 1
ATOM 10658 C C . CYS C 2 462 ? 154.542 177.377 104.991 1.00 68.85 435 CYS C C 1
ATOM 10659 O O . CYS C 2 462 ? 155.515 177.923 105.514 1.00 68.85 435 CYS C O 1
ATOM 10667 N N . LEU C 2 463 ? 154.080 177.721 103.789 1.00 73.44 436 LEU C N 1
ATOM 10668 C CA . LEU C 2 463 ? 154.792 178.696 102.973 1.00 73.44 436 LEU C CA 1
ATOM 10669 C C . LEU C 2 463 ? 154.816 180.085 103.597 1.00 73.44 436 LEU C C 1
ATOM 10670 O O . LEU C 2 463 ? 155.624 180.919 103.175 1.00 73.44 436 LEU C O 1
ATOM 10686 N N . SER C 2 464 ? 153.959 180.357 104.583 1.00 76.52 437 SER C N 1
ATOM 10687 C CA . SER C 2 464 ? 154.004 181.653 105.252 1.00 76.52 437 SER C CA 1
ATOM 10688 C C . SER C 2 464 ? 155.335 181.852 105.962 1.00 76.52 437 SER C C 1
ATOM 10689 O O . SER C 2 464 ? 155.888 182.958 105.972 1.00 76.52 437 SER C O 1
ATOM 10697 N N . GLU C 2 465 ? 155.865 180.789 106.567 1.00 71.32 438 GLU C N 1
ATOM 10698 C CA . GLU C 2 465 ? 157.156 180.890 107.236 1.00 71.32 438 GLU C CA 1
ATOM 10699 C C . GLU C 2 465 ? 158.262 181.188 106.235 1.00 71.32 438 GLU C C 1
ATOM 10700 O O . GLU C 2 465 ? 159.173 181.973 106.517 1.00 71.32 438 GLU C O 1
ATOM 10712 N N . ILE C 2 466 ? 158.197 180.573 105.055 1.00 72.39 439 ILE C N 1
ATOM 10713 C CA . ILE C 2 466 ? 159.193 180.850 104.026 1.00 72.39 439 ILE C CA 1
ATOM 10714 C C . ILE C 2 466 ? 159.057 182.283 103.527 1.00 72.39 439 ILE C C 1
ATOM 10715 O O . ILE C 2 466 ? 160.053 182.944 103.212 1.00 72.39 439 ILE C O 1
ATOM 10731 N N . HIS C 2 467 ? 157.826 182.788 103.440 1.00 74.28 440 HIS C N 1
ATOM 10732 C CA . HIS C 2 467 ? 157.639 184.187 103.070 1.00 74.28 440 HIS C CA 1
ATOM 10733 C C . HIS C 2 467 ? 158.258 185.111 104.110 1.00 74.28 440 HIS C C 1
ATOM 10734 O O . HIS C 2 467 ? 158.901 186.111 103.766 1.00 74.28 440 HIS C O 1
ATOM 10748 N N . LYS C 2 468 ? 158.059 184.797 105.391 1.00 78.53 441 LYS C N 1
ATOM 10749 C CA . LYS C 2 468 ? 158.715 185.557 106.449 1.00 78.53 441 LYS C CA 1
ATOM 10750 C C . LYS C 2 468 ? 160.227 185.492 106.292 1.00 78.53 441 LYS C C 1
ATOM 10751 O O . LYS C 2 468 ? 160.928 186.492 106.493 1.00 78.53 441 LYS C O 1
ATOM 10770 N N . MET C 2 469 ? 160.744 184.313 105.945 1.00 71.83 442 MET C N 1
ATOM 10771 C CA . MET C 2 469 ? 162.154 184.183 105.600 1.00 71.83 442 MET C CA 1
ATOM 10772 C C . MET C 2 469 ? 162.528 185.215 104.552 1.00 71.83 442 MET C C 1
ATOM 10773 O O . MET C 2 469 ? 163.511 185.948 104.694 1.00 71.83 442 MET C O 1
ATOM 10787 N N . GLU C 2 470 ? 161.735 185.280 103.485 1.00 80.25 443 GLU C N 1
ATOM 10788 C CA . GLU C 2 470 ? 162.055 186.159 102.367 1.00 80.25 443 GLU C CA 1
ATOM 10789 C C . GLU C 2 470 ? 162.092 187.616 102.804 1.00 80.25 443 GLU C C 1
ATOM 10790 O O . GLU C 2 470 ? 163.019 188.354 102.453 1.00 80.25 443 GLU C O 1
ATOM 10802 N N . GLU C 2 471 ? 161.091 188.052 103.570 1.00 81.88 444 GLU C N 1
ATOM 10803 C CA . GLU C 2 471 ? 161.058 189.455 103.978 1.00 81.88 444 GLU C CA 1
ATOM 10804 C C . GLU C 2 471 ? 162.206 189.784 104.925 1.00 81.88 444 GLU C C 1
ATOM 10805 O O . GLU C 2 471 ? 162.946 190.750 104.706 1.00 81.88 444 GLU C O 1
ATOM 10817 N N . VAL C 2 472 ? 162.381 188.990 105.984 1.00 69.96 445 VAL C N 1
ATOM 10818 C CA . VAL C 2 472 ? 163.364 189.352 107.001 1.00 69.96 445 VAL C CA 1
ATOM 10819 C C . VAL C 2 472 ? 164.780 189.221 106.456 1.00 69.96 445 VAL C C 1
ATOM 10820 O O . VAL C 2 472 ? 165.662 190.022 106.785 1.00 69.96 445 VAL C O 1
ATOM 10833 N N . SER C 2 473 ? 165.026 188.211 105.623 1.00 76.33 446 SER C N 1
ATOM 10834 C CA . SER C 2 473 ? 166.354 187.985 105.070 1.00 76.33 446 SER C CA 1
ATOM 10835 C C . SER C 2 473 ? 166.715 188.964 103.962 1.00 76.33 446 SER C C 1
ATOM 10836 O O . SER C 2 473 ? 167.885 189.018 103.568 1.00 76.33 446 SER C O 1
ATOM 10844 N N . GLY C 2 474 ? 165.756 189.726 103.449 1.00 80.90 447 GLY C N 1
ATOM 10845 C CA . GLY C 2 474 ? 166.033 190.599 102.322 1.00 80.90 447 GLY C CA 1
ATOM 10846 C C . GLY C 2 474 ? 166.392 189.844 101.061 1.00 80.90 447 GLY C C 1
ATOM 10847 O O . GLY C 2 474 ? 167.335 190.229 100.359 1.00 80.90 447 GLY C O 1
ATOM 10851 N N . THR C 2 475 ? 165.663 188.769 100.758 1.00 82.35 448 THR C N 1
ATOM 10852 C CA . THR C 2 475 ? 165.902 187.949 99.576 1.00 82.35 448 THR C CA 1
ATOM 10853 C C . THR C 2 475 ? 164.670 187.902 98.678 1.00 82.35 448 THR C C 1
ATOM 10854 O O . THR C 2 475 ? 164.416 186.896 98.013 1.00 82.35 448 THR C O 1
ATOM 10865 N N . LYS C 2 476 ? 163.898 188.990 98.642 1.00 84.39 449 LYS C N 1
ATOM 10866 C CA . LYS C 2 476 ? 162.642 188.978 97.899 1.00 84.39 449 LYS C CA 1
ATOM 10867 C C . LYS C 2 476 ? 162.874 188.719 96.417 1.00 84.39 449 LYS C C 1
ATOM 10868 O O . LYS C 2 476 ? 162.106 187.990 95.779 1.00 84.39 449 LYS C O 1
ATOM 10887 N N . GLY C 2 477 ? 163.927 189.300 95.851 1.00 88.00 450 GLY C N 1
ATOM 10888 C CA . GLY C 2 477 ? 164.204 189.137 94.438 1.00 88.00 450 GLY C CA 1
ATOM 10889 C C . GLY C 2 477 ? 165.129 187.975 94.140 1.00 88.00 450 GLY C C 1
ATOM 10890 O O . GLY C 2 477 ? 165.717 187.907 93.057 1.00 88.00 450 GLY C O 1
ATOM 10894 N N . ARG C 2 478 ? 165.267 187.050 95.094 1.00 84.10 451 ARG C N 1
ATOM 10895 C CA . ARG C 2 478 ? 166.177 185.922 94.949 1.00 84.10 451 ARG C CA 1
ATOM 10896 C C . ARG C 2 478 ? 165.499 184.578 95.186 1.00 84.10 451 ARG C C 1
ATOM 10897 O O . ARG C 2 478 ? 166.198 183.570 95.340 1.00 84.10 451 ARG C O 1
ATOM 10918 N N . GLN C 2 479 ? 164.169 184.528 95.216 1.00 83.36 452 GLN C N 1
ATOM 10919 C CA . GLN C 2 479 ? 163.448 183.310 95.553 1.00 83.36 452 GLN C CA 1
ATOM 10920 C C . GLN C 2 479 ? 162.353 183.041 94.531 1.00 83.36 452 GLN C C 1
ATOM 10921 O O . GLN C 2 479 ? 161.867 183.945 93.848 1.00 83.36 452 GLN C O 1
ATOM 10935 N N . GLU C 2 480 ? 161.976 181.766 94.439 1.00 85.48 453 GLU C N 1
ATOM 10936 C CA . GLU C 2 480 ? 160.911 181.321 93.555 1.00 85.48 453 GLU C CA 1
ATOM 10937 C C . GLU C 2 480 ? 160.192 180.155 94.217 1.00 85.48 453 GLU C C 1
ATOM 10938 O O . GLU C 2 480 ? 160.713 179.527 95.143 1.00 85.48 453 GLU C O 1
ATOM 10950 N N . ARG C 2 481 ? 158.982 179.867 93.731 1.00 80.73 454 ARG C N 1
ATOM 10951 C CA . ARG C 2 481 ? 158.219 178.753 94.282 1.00 80.73 454 ARG C CA 1
ATOM 10952 C C . ARG C 2 481 ? 158.920 177.419 94.066 1.00 80.73 454 ARG C C 1
ATOM 10953 O O . ARG C 2 481 ? 158.611 176.448 94.765 1.00 80.73 454 ARG C O 1
ATOM 10974 N N . ASN C 2 482 ? 159.859 177.349 93.121 1.00 83.39 455 ASN C N 1
ATOM 10975 C CA . ASN C 2 482 ? 160.635 176.133 92.913 1.00 83.39 455 ASN C CA 1
ATOM 10976 C C . ASN C 2 482 ? 161.562 175.817 94.078 1.00 83.39 455 ASN C C 1
ATOM 10977 O O . ASN C 2 482 ? 162.285 174.818 94.012 1.00 83.39 455 ASN C O 1
ATOM 10988 N N . ASP C 2 483 ? 161.575 176.641 95.123 1.00 78.53 456 ASP C N 1
ATOM 10989 C CA . ASP C 2 483 ? 162.340 176.371 96.331 1.00 78.53 456 ASP C CA 1
ATOM 10990 C C . ASP C 2 483 ? 161.532 175.627 97.386 1.00 78.53 456 ASP C C 1
ATOM 10991 O O . ASP C 2 483 ? 162.050 175.375 98.478 1.00 78.53 456 ASP C O 1
ATOM 11000 N N . ILE C 2 484 ? 160.278 175.278 97.092 1.00 78.49 457 ILE C N 1
ATOM 11001 C CA . ILE C 2 484 ? 159.385 174.659 98.060 1.00 78.49 457 ILE C CA 1
ATOM 11002 C C . ILE C 2 484 ? 158.627 173.526 97.382 1.00 78.49 457 ILE C C 1
ATOM 11003 O O . ILE C 2 484 ? 158.495 173.479 96.157 1.00 78.49 457 ILE C O 1
ATOM 11019 N N . ALA C 2 485 ? 158.124 172.607 98.201 1.00 78.96 458 ALA C N 1
ATOM 11020 C CA . ALA C 2 485 ? 157.353 171.473 97.705 1.00 78.96 458 ALA C CA 1
ATOM 11021 C C . ALA C 2 485 ? 155.977 171.922 97.233 1.00 78.96 458 ALA C C 1
ATOM 11022 O O . ALA C 2 485 ? 154.991 171.796 97.959 1.00 78.96 458 ALA C O 1
ATOM 11029 N N . GLN C 2 492 ? 150.195 166.988 104.600 1.00 65.60 465 GLN C N 1
ATOM 11030 C CA . GLN C 2 492 ? 151.335 167.187 105.486 1.00 65.60 465 GLN C CA 1
ATOM 11031 C C . GLN C 2 492 ? 151.393 168.624 106.001 1.00 65.60 465 GLN C C 1
ATOM 11032 O O . GLN C 2 492 ? 151.867 168.872 107.109 1.00 65.60 465 GLN C O 1
ATOM 11046 N N . ALA C 2 493 ? 150.904 169.567 105.200 1.00 56.33 466 ALA C N 1
ATOM 11047 C CA . ALA C 2 493 ? 150.880 170.961 105.616 1.00 56.33 466 ALA C CA 1
ATOM 11048 C C . ALA C 2 493 ? 149.848 171.145 106.720 1.00 56.33 466 ALA C C 1
ATOM 11049 O O . ALA C 2 493 ? 148.721 170.652 106.617 1.00 56.33 466 ALA C O 1
ATOM 11056 N N . SER C 2 494 ? 150.236 171.840 107.784 1.00 54.06 467 SER C N 1
ATOM 11057 C CA . SER C 2 494 ? 149.394 171.970 108.968 1.00 54.06 467 SER C CA 1
ATOM 11058 C C . SER C 2 494 ? 149.452 173.392 109.518 1.00 54.06 467 SER C C 1
ATOM 11059 O O . SER C 2 494 ? 149.607 173.611 110.720 1.00 54.06 467 SER C O 1
ATOM 11067 N N . CYS C 2 495 ? 149.330 174.385 108.640 1.00 49.91 468 CYS C N 1
ATOM 11068 C CA . CYS C 2 495 ? 149.263 175.781 109.066 1.00 49.91 468 CYS C CA 1
ATOM 11069 C C . CYS C 2 495 ? 147.816 176.135 109.375 1.00 49.91 468 CYS C C 1
ATOM 11070 O O . CYS C 2 495 ? 146.984 176.233 108.469 1.00 49.91 468 CYS C O 1
ATOM 11078 N N . GLU C 2 496 ? 147.524 176.355 110.653 1.00 43.02 469 GLU C N 1
ATOM 11079 C CA . GLU C 2 496 ? 146.178 176.715 111.077 1.00 43.02 469 GLU C CA 1
ATOM 11080 C C . GLU C 2 496 ? 145.835 178.087 110.516 1.00 43.02 469 GLU C C 1
ATOM 11081 O O . GLU C 2 496 ? 146.309 179.110 111.019 1.00 43.02 469 GLU C O 1
ATOM 11093 N N . ASN C 2 497 ? 145.008 178.111 109.471 1.00 43.02 470 ASN C N 1
ATOM 11094 C CA . ASN C 2 497 ? 144.698 179.355 108.781 1.00 43.02 470 ASN C CA 1
ATOM 11095 C C . ASN C 2 497 ? 143.746 180.247 109.564 1.00 43.02 470 ASN C C 1
ATOM 11096 O O . ASN C 2 497 ? 143.594 181.419 109.205 1.00 43.02 470 ASN C O 1
ATOM 11107 N N . GLU C 2 498 ? 143.109 179.733 110.608 1.00 43.02 471 GLU C N 1
ATOM 11108 C CA . GLU C 2 498 ? 142.194 180.509 111.429 1.00 43.02 471 GLU C CA 1
ATOM 11109 C C . GLU C 2 498 ? 142.792 180.716 112.813 1.00 43.02 471 GLU C C 1
ATOM 11110 O O . GLU C 2 498 ? 143.835 180.156 113.158 1.00 43.02 471 GLU C O 1
ATOM 11122 N N . LEU C 2 499 ? 142.120 181.542 113.606 1.00 43.02 472 LEU C N 1
ATOM 11123 C CA . LEU C 2 499 ? 142.569 181.866 114.950 1.00 43.02 472 LEU C CA 1
ATOM 11124 C C . LEU C 2 499 ? 141.449 181.583 115.937 1.00 43.02 472 LEU C C 1
ATOM 11125 O O . LEU C 2 499 ? 140.274 181.822 115.641 1.00 43.02 472 LEU C O 1
ATOM 11141 N N . LEU C 2 500 ? 141.821 181.075 117.108 1.00 43.02 473 LEU C N 1
ATOM 11142 C CA . LEU C 2 500 ? 140.877 180.674 118.144 1.00 43.02 473 LEU C CA 1
ATOM 11143 C C . LEU C 2 500 ? 141.029 181.605 119.337 1.00 43.02 473 LEU C C 1
ATOM 11144 O O . LEU C 2 500 ? 142.108 181.682 119.933 1.00 43.02 473 LEU C O 1
ATOM 11160 N N . LYS C 2 501 ? 139.950 182.296 119.691 1.00 43.02 474 LYS C N 1
ATOM 11161 C CA . LYS C 2 501 ? 139.978 183.327 120.719 1.00 43.02 474 LYS C CA 1
ATOM 11162 C C . LYS C 2 501 ? 139.368 182.799 122.007 1.00 43.02 474 LYS C C 1
ATOM 11163 O O . LYS C 2 501 ? 138.226 182.330 122.011 1.00 43.02 474 LYS C O 1
ATOM 11182 N N . PHE C 2 502 ? 140.123 182.886 123.097 1.00 43.02 475 PHE C N 1
ATOM 11183 C CA . PHE C 2 502 ? 139.594 182.492 124.392 1.00 43.02 475 PHE C CA 1
ATOM 11184 C C . PHE C 2 502 ? 138.488 183.446 124.815 1.00 43.02 475 PHE C C 1
ATOM 11185 O O . PHE C 2 502 ? 138.619 184.666 124.695 1.00 43.02 475 PHE C O 1
ATOM 11202 N N . SER C 2 503 ? 137.392 182.882 125.319 1.00 43.02 476 SER C N 1
ATOM 11203 C CA . SER C 2 503 ? 136.227 183.668 125.691 1.00 43.02 476 SER C CA 1
ATOM 11204 C C . SER C 2 503 ? 136.060 183.845 127.188 1.00 43.02 476 SER C C 1
ATOM 11205 O O . SER C 2 503 ? 135.266 184.692 127.604 1.00 43.02 476 SER C O 1
ATOM 11213 N N . TYR C 2 504 ? 136.771 183.073 128.005 1.00 43.02 477 TYR C N 1
ATOM 11214 C CA . TYR C 2 504 ? 136.551 183.117 129.441 1.00 43.02 477 TYR C CA 1
ATOM 11215 C C . TYR C 2 504 ? 137.662 182.350 130.133 1.00 43.02 477 TYR C C 1
ATOM 11216 O O . TYR C 2 504 ? 138.014 181.248 129.708 1.00 43.02 477 TYR C O 1
ATOM 11234 N N . ILE C 2 505 ? 138.204 182.930 131.197 1.00 43.02 478 ILE C N 1
ATOM 11235 C CA . ILE C 2 505 ? 139.201 182.248 132.013 1.00 43.02 478 ILE C CA 1
ATOM 11236 C C . ILE C 2 505 ? 139.137 182.811 133.422 1.00 43.02 478 ILE C C 1
ATOM 11237 O O . ILE C 2 505 ? 139.183 184.029 133.616 1.00 43.02 478 ILE C O 1
ATOM 11253 N N . ARG C 2 506 ? 139.034 181.922 134.405 1.00 43.02 479 ARG C N 1
ATOM 11254 C CA . ARG C 2 506 ? 139.041 182.298 135.807 1.00 43.02 479 ARG C CA 1
ATOM 11255 C C . ARG C 2 506 ? 140.106 181.489 136.523 1.00 43.02 479 ARG C C 1
ATOM 11256 O O . ARG C 2 506 ? 140.478 180.398 136.085 1.00 43.02 479 ARG C O 1
ATOM 11277 N N . THR C 2 507 ? 140.592 182.034 137.632 1.00 43.02 480 THR C N 1
ATOM 11278 C CA . THR C 2 507 ? 141.755 181.497 138.322 1.00 43.02 480 THR C CA 1
ATOM 11279 C C . THR C 2 507 ? 141.425 181.297 139.791 1.00 43.02 480 THR C C 1
ATOM 11280 O O . THR C 2 507 ? 141.201 182.270 140.516 1.00 43.02 480 THR C O 1
ATOM 11291 N N . SER C 2 508 ? 141.398 180.046 140.224 1.00 43.02 481 SER C N 1
ATOM 11292 C CA . SER C 2 508 ? 141.347 179.727 141.639 1.00 43.02 481 SER C CA 1
ATOM 11293 C C . SER C 2 508 ? 142.771 179.728 142.181 1.00 43.02 481 SER C C 1
ATOM 11294 O O . SER C 2 508 ? 143.707 180.181 141.519 1.00 43.02 481 SER C O 1
ATOM 11302 N N . PHE C 2 509 ? 142.959 179.217 143.394 1.00 43.02 482 PHE C N 1
ATOM 11303 C CA . PHE C 2 509 ? 144.311 179.118 143.919 1.00 43.02 482 PHE C CA 1
ATOM 11304 C C . PHE C 2 509 ? 145.055 177.905 143.384 1.00 43.02 482 PHE C C 1
ATOM 11305 O O . PHE C 2 509 ? 146.285 177.869 143.470 1.00 43.02 482 PHE C O 1
ATOM 11322 N N . ASP C 2 510 ? 144.351 176.910 142.844 1.00 43.02 483 ASP C N 1
ATOM 11323 C CA . ASP C 2 510 ? 145.025 175.794 142.196 1.00 43.02 483 ASP C CA 1
ATOM 11324 C C . ASP C 2 510 ? 144.338 175.286 140.936 1.00 43.02 483 ASP C C 1
ATOM 11325 O O . ASP C 2 510 ? 144.859 174.355 140.315 1.00 43.02 483 ASP C O 1
ATOM 11334 N N . LYS C 2 511 ? 143.201 175.852 140.537 1.00 43.02 484 LYS C N 1
ATOM 11335 C CA . LYS C 2 511 ? 142.477 175.404 139.356 1.00 43.02 484 LYS C CA 1
ATOM 11336 C C . LYS C 2 511 ? 142.082 176.604 138.510 1.00 43.02 484 LYS C C 1
ATOM 11337 O O . LYS C 2 511 ? 141.821 177.691 139.031 1.00 43.02 484 LYS C O 1
ATOM 11356 N N . ILE C 2 512 ? 142.046 176.399 137.195 1.00 43.02 485 ILE C N 1
ATOM 11357 C CA . ILE C 2 512 ? 141.763 177.459 136.237 1.00 43.02 485 ILE C CA 1
ATOM 11358 C C . ILE C 2 512 ? 140.733 176.961 135.236 1.00 43.02 485 ILE C C 1
ATOM 11359 O O . ILE C 2 512 ? 140.823 175.829 134.751 1.00 43.02 485 ILE C O 1
ATOM 11375 N N . LEU C 2 513 ? 139.761 177.808 134.924 1.00 43.02 486 LEU C N 1
ATOM 11376 C CA . LEU C 2 513 ? 138.758 177.499 133.920 1.00 43.02 486 LEU C CA 1
ATOM 11377 C C . LEU C 2 513 ? 139.233 177.966 132.551 1.00 43.02 486 LEU C C 1
ATOM 11378 O O . LEU C 2 513 ? 140.077 178.857 132.439 1.00 43.02 486 LEU C O 1
ATOM 11394 N N . LEU C 2 514 ? 138.686 177.352 131.503 1.00 43.02 487 LEU C N 1
ATOM 11395 C CA . LEU C 2 514 ? 139.013 177.723 130.133 1.00 43.02 487 LEU C CA 1
ATOM 11396 C C . LEU C 2 514 ? 137.774 177.610 129.263 1.00 43.02 487 LEU C C 1
ATOM 11397 O O . LEU C 2 514 ? 137.042 176.621 129.345 1.00 43.02 487 LEU C O 1
ATOM 11413 N N . ARG C 2 515 ? 137.543 178.621 128.432 1.00 43.02 488 ARG C N 1
ATOM 11414 C CA . ARG C 2 515 ? 136.488 178.568 127.435 1.00 43.02 488 ARG C CA 1
ATOM 11415 C C . ARG C 2 515 ? 136.949 179.352 126.218 1.00 43.02 488 ARG C C 1
ATOM 11416 O O . ARG C 2 515 ? 137.728 180.301 126.336 1.00 43.02 488 ARG C O 1
ATOM 11437 N N . TRP C 2 516 ? 136.454 178.962 125.050 1.00 43.02 489 TRP C N 1
ATOM 11438 C CA . TRP C 2 516 ? 136.855 179.616 123.815 1.00 43.02 489 TRP C CA 1
ATOM 11439 C C . TRP C 2 516 ? 135.760 179.438 122.778 1.00 43.02 489 TRP C C 1
ATOM 11440 O O . TRP C 2 516 ? 134.873 178.595 122.919 1.00 43.02 489 TRP C O 1
ATOM 11461 N N . GLU C 2 517 ? 135.844 180.239 121.724 1.00 43.02 490 GLU C N 1
ATOM 11462 C CA . GLU C 2 517 ? 134.820 180.207 120.695 1.00 43.02 490 GLU C CA 1
ATOM 11463 C C . GLU C 2 517 ? 134.732 178.806 120.096 1.00 43.02 490 GLU C C 1
ATOM 11464 O O . GLU C 2 517 ? 135.755 178.129 119.949 1.00 43.02 490 GLU C O 1
ATOM 11476 N N . PRO C 2 518 ? 133.539 178.339 119.744 1.00 43.02 491 PRO C N 1
ATOM 11477 C CA . PRO C 2 518 ? 133.396 176.976 119.213 1.00 43.02 491 PRO C CA 1
ATOM 11478 C C . PRO C 2 518 ? 133.718 176.912 117.725 1.00 43.02 491 PRO C C 1
ATOM 11479 O O . PRO C 2 518 ? 132.859 176.993 116.853 1.00 43.02 491 PRO C O 1
ATOM 11490 N N . TYR C 2 519 ? 135.001 176.782 117.417 1.00 43.02 492 TYR C N 1
ATOM 11491 C CA . TYR C 2 519 ? 135.416 176.748 116.024 1.00 43.02 492 TYR C CA 1
ATOM 11492 C C . TYR C 2 519 ? 134.850 175.518 115.325 1.00 43.02 492 TYR C C 1
ATOM 11493 O O . TYR C 2 519 ? 134.929 174.399 115.837 1.00 43.02 492 TYR C O 1
ATOM 11511 N N . TRP C 2 520 ? 134.281 175.734 114.140 1.00 43.02 493 TRP C N 1
ATOM 11512 C CA . TRP C 2 520 ? 133.829 174.658 113.274 1.00 43.02 493 TRP C CA 1
ATOM 11513 C C . TRP C 2 520 ? 134.545 174.782 111.934 1.00 43.02 493 TRP C C 1
ATOM 11514 O O . TRP C 2 520 ? 134.488 175.852 111.305 1.00 43.02 493 TRP C O 1
ATOM 11535 N N . PRO C 2 521 ? 135.216 173.739 111.456 1.00 43.02 494 PRO C N 1
ATOM 11536 C CA . PRO C 2 521 ? 135.716 173.765 110.084 1.00 43.02 494 PRO C CA 1
ATOM 11537 C C . PRO C 2 521 ? 134.558 173.750 109.105 1.00 43.02 494 PRO C C 1
ATOM 11538 O O . PRO C 2 521 ? 133.452 173.313 109.456 1.00 43.02 494 PRO C O 1
ATOM 11549 N N . PRO C 2 522 ? 134.762 174.218 107.873 1.00 43.02 495 PRO C N 1
ATOM 11550 C CA . PRO C 2 522 ? 133.648 174.214 106.911 1.00 43.02 495 PRO C CA 1
ATOM 11551 C C . PRO C 2 522 ? 133.002 172.848 106.778 1.00 43.02 495 PRO C C 1
ATOM 11552 O O . PRO C 2 522 ? 131.780 172.753 106.617 1.00 43.02 495 PRO C O 1
ATOM 11563 N N . ASP C 2 523 ? 133.798 171.780 106.843 1.00 43.02 496 ASP C N 1
ATOM 11564 C CA . ASP C 2 523 ? 133.270 170.429 107.013 1.00 43.02 496 ASP C CA 1
ATOM 11565 C C . ASP C 2 523 ? 133.254 170.138 108.511 1.00 43.02 496 ASP C C 1
ATOM 11566 O O . ASP C 2 523 ? 134.158 169.516 109.071 1.00 43.02 496 ASP C O 1
ATOM 11575 N N . PHE C 2 524 ? 132.192 170.607 109.168 1.00 43.02 497 PHE C N 1
ATOM 11576 C CA . PHE C 2 524 ? 132.128 170.527 110.623 1.00 43.02 497 PHE C CA 1
ATOM 11577 C C . PHE C 2 524 ? 132.246 169.093 111.117 1.00 43.02 497 PHE C C 1
ATOM 11578 O O . PHE C 2 524 ? 132.672 168.861 112.254 1.00 43.02 497 PHE C O 1
ATOM 11595 N N . ARG C 2 525 ? 131.872 168.120 110.289 1.00 43.02 498 ARG C N 1
ATOM 11596 C CA . ARG C 2 525 ? 131.975 166.726 110.700 1.00 43.02 498 ARG C CA 1
ATOM 11597 C C . ARG C 2 525 ? 133.421 166.325 110.962 1.00 43.02 498 ARG C C 1
ATOM 11598 O O . ARG C 2 525 ? 133.678 165.410 111.752 1.00 43.02 498 ARG C O 1
ATOM 11619 N N . ASP C 2 526 ? 134.376 166.997 110.317 1.00 43.02 499 ASP C N 1
ATOM 11620 C CA . ASP C 2 526 ? 135.765 166.554 110.374 1.00 43.02 499 ASP C CA 1
ATOM 11621 C C . ASP C 2 526 ? 136.342 166.673 111.778 1.00 43.02 499 ASP C C 1
ATOM 11622 O O . ASP C 2 526 ? 137.149 165.833 112.190 1.00 43.02 499 ASP C O 1
ATOM 11631 N N . LEU C 2 527 ? 135.948 167.702 112.523 1.00 43.02 500 LEU C N 1
ATOM 11632 C CA . LEU C 2 527 ? 136.631 168.031 113.768 1.00 43.02 500 LEU C CA 1
ATOM 11633 C C . LEU C 2 527 ? 136.696 166.821 114.689 1.00 43.02 500 LEU C C 1
ATOM 11634 O O . LEU C 2 527 ? 135.712 166.098 114.857 1.00 43.02 500 LEU C O 1
ATOM 11650 N N . LEU C 2 528 ? 137.868 166.603 115.280 1.00 43.02 501 LEU C N 1
ATOM 11651 C CA . LEU C 2 528 ? 138.130 165.456 116.139 1.00 43.02 501 LEU C CA 1
ATOM 11652 C C . LEU C 2 528 ? 138.584 165.899 117.523 1.00 43.02 501 LEU C C 1
ATOM 11653 O O . LEU C 2 528 ? 139.469 165.294 118.129 1.00 43.02 501 LEU C O 1
ATOM 11669 N N . GLY C 2 529 ? 137.989 166.967 118.038 1.00 43.02 502 GLY C N 1
ATOM 11670 C CA . GLY C 2 529 ? 138.286 167.399 119.388 1.00 43.02 502 GLY C CA 1
ATOM 11671 C C . GLY C 2 529 ? 139.512 168.279 119.487 1.00 43.02 502 GLY C C 1
ATOM 11672 O O . GLY C 2 529 ? 140.532 168.018 118.843 1.00 43.02 502 GLY C O 1
ATOM 11676 N N . PHE C 2 530 ? 139.423 169.323 120.303 1.00 43.02 503 PHE C N 1
ATOM 11677 C CA . PHE C 2 530 ? 140.524 170.251 120.475 1.00 43.02 503 PHE C CA 1
ATOM 11678 C C . PHE C 2 530 ? 141.631 169.619 121.309 1.00 43.02 503 PHE C C 1
ATOM 11679 O O . PHE C 2 530 ? 141.442 168.595 121.970 1.00 43.02 503 PHE C O 1
ATOM 11696 N N . MET C 2 531 ? 142.802 170.246 121.268 1.00 43.02 504 MET C N 1
ATOM 11697 C CA . MET C 2 531 ? 143.950 169.836 122.062 1.00 43.02 504 MET C CA 1
ATOM 11698 C C . MET C 2 531 ? 144.450 171.034 122.851 1.00 43.02 504 MET C C 1
ATOM 11699 O O . MET C 2 531 ? 144.638 172.116 122.287 1.00 43.02 504 MET C O 1
ATOM 11713 N N . LEU C 2 532 ? 144.667 170.838 124.149 1.00 43.02 505 LEU C N 1
ATOM 11714 C CA . LEU C 2 532 ? 145.045 171.907 125.061 1.00 43.02 505 LEU C CA 1
ATOM 11715 C C . LEU C 2 532 ? 146.401 171.606 125.677 1.00 43.02 505 LEU C C 1
ATOM 11716 O O . LEU C 2 532 ? 146.665 170.476 126.094 1.00 43.02 505 LEU C O 1
ATOM 11732 N N . PHE C 2 533 ? 147.253 172.626 125.748 1.00 43.02 506 PHE C N 1
ATOM 11733 C CA . PHE C 2 533 ? 148.592 172.492 126.298 1.00 43.02 506 PHE C CA 1
ATOM 11734 C C . PHE C 2 533 ? 148.843 173.598 127.311 1.00 43.02 506 PHE C C 1
ATOM 11735 O O . PHE C 2 533 ? 148.342 174.716 127.170 1.00 43.02 506 PHE C O 1
ATOM 11752 N N . TYR C 2 534 ? 149.632 173.279 128.334 1.00 43.02 507 TYR C N 1
ATOM 11753 C CA . TYR C 2 534 ? 150.055 174.292 129.287 1.00 43.02 507 TYR C CA 1
ATOM 11754 C C . TYR C 2 534 ? 151.339 173.839 129.964 1.00 43.02 507 TYR C C 1
ATOM 11755 O O . TYR C 2 534 ? 151.677 172.653 129.966 1.00 43.02 507 TYR C O 1
ATOM 11773 N N . LYS C 2 535 ? 152.048 174.806 130.542 1.00 43.02 508 LYS C N 1
ATOM 11774 C CA . LYS C 2 535 ? 153.256 174.529 131.304 1.00 43.02 508 LYS C CA 1
ATOM 11775 C C . LYS C 2 535 ? 153.577 175.747 132.152 1.00 43.02 508 LYS C C 1
ATOM 11776 O O . LYS C 2 535 ? 153.249 176.877 131.784 1.00 43.02 508 LYS C O 1
ATOM 11795 N N . GLU C 2 536 ? 154.223 175.505 133.288 1.00 43.02 509 GLU C N 1
ATOM 11796 C CA . GLU C 2 536 ? 154.673 176.600 134.134 1.00 43.02 509 GLU C CA 1
ATOM 11797 C C . GLU C 2 536 ? 155.622 177.501 133.358 1.00 43.02 509 GLU C C 1
ATOM 11798 O O . GLU C 2 536 ? 156.559 177.025 132.711 1.00 43.02 509 GLU C O 1
ATOM 11810 N N . ALA C 2 537 ? 155.375 178.806 133.417 1.00 43.02 510 ALA C N 1
ATOM 11811 C CA . ALA C 2 537 ? 156.175 179.801 132.705 1.00 43.02 510 ALA C CA 1
ATOM 11812 C C . ALA C 2 537 ? 156.505 180.936 133.662 1.00 43.02 510 ALA C C 1
ATOM 11813 O O . ALA C 2 537 ? 155.843 181.982 133.655 1.00 43.02 510 ALA C O 1
ATOM 11820 N N . PRO C 2 538 ? 157.524 180.765 134.506 1.00 43.02 511 PRO C N 1
ATOM 11821 C CA . PRO C 2 538 ? 157.891 181.858 135.421 1.00 43.02 511 PRO C CA 1
ATOM 11822 C C . PRO C 2 538 ? 158.318 183.120 134.695 1.00 43.02 511 PRO C C 1
ATOM 11823 O O . PRO C 2 538 ? 158.277 184.208 135.282 1.00 43.02 511 PRO C O 1
ATOM 11834 N N . TYR C 2 539 ? 158.735 183.007 133.437 1.00 43.02 512 TYR C N 1
ATOM 11835 C CA . TYR C 2 539 ? 159.069 184.157 132.614 1.00 43.02 512 TYR C CA 1
ATOM 11836 C C . TYR C 2 539 ? 158.505 183.936 131.218 1.00 43.02 512 TYR C C 1
ATOM 11837 O O . TYR C 2 539 ? 158.463 182.807 130.724 1.00 43.02 512 TYR C O 1
ATOM 11855 N N . GLN C 2 540 ? 158.067 185.024 130.583 1.00 43.02 513 GLN C N 1
ATOM 11856 C CA . GLN C 2 540 ? 157.408 184.917 129.286 1.00 43.02 513 GLN C CA 1
ATOM 11857 C C . GLN C 2 540 ? 158.412 184.569 128.198 1.00 43.02 513 GLN C C 1
ATOM 11858 O O . GLN C 2 540 ? 158.854 185.445 127.449 1.00 43.02 513 GLN C O 1
ATOM 11872 N N . ASN C 2 541 ? 158.771 183.292 128.097 1.00 43.02 514 ASN C N 1
ATOM 11873 C CA . ASN C 2 541 ? 159.697 182.812 127.080 1.00 43.02 514 ASN C CA 1
ATOM 11874 C C . ASN C 2 541 ? 158.985 182.128 125.924 1.00 43.02 514 ASN C C 1
ATOM 11875 O O . ASN C 2 541 ? 159.182 182.507 124.766 1.00 43.02 514 ASN C O 1
ATOM 11886 N N . VAL C 2 542 ? 158.148 181.134 126.210 1.00 43.02 515 VAL C N 1
ATOM 11887 C CA . VAL C 2 542 ? 157.271 180.183 125.534 1.00 43.02 515 VAL C CA 1
ATOM 11888 C C . VAL C 2 542 ? 157.955 179.657 124.280 1.00 43.02 515 VAL C C 1
ATOM 11889 O O . VAL C 2 542 ? 158.282 180.422 123.367 1.00 43.02 515 VAL C O 1
ATOM 11902 N N . THR C 2 543 ? 158.165 178.343 124.227 1.00 26.32 516 THR C N 1
ATOM 11903 C CA . THR C 2 543 ? 158.872 177.724 123.114 1.00 26.32 516 THR C CA 1
ATOM 11904 C C . THR C 2 543 ? 157.944 176.799 122.342 1.00 26.32 516 THR C C 1
ATOM 11905 O O . THR C 2 543 ? 158.317 175.668 122.020 1.00 26.32 516 THR C O 1
ATOM 11916 N N . GLU C 2 544 ? 156.724 177.257 122.081 1.00 30.09 517 GLU C N 1
ATOM 11917 C CA . GLU C 2 544 ? 155.818 176.531 121.203 1.00 30.09 517 GLU C CA 1
ATOM 11918 C C . GLU C 2 544 ? 156.582 175.958 120.017 1.00 30.09 517 GLU C C 1
ATOM 11919 O O . GLU C 2 544 ? 157.369 176.656 119.374 1.00 30.09 517 GLU C O 1
ATOM 11931 N N . PHE C 2 545 ? 156.359 174.672 119.747 1.00 48.20 518 PHE C N 1
ATOM 11932 C CA . PHE C 2 545 ? 157.019 173.889 118.701 1.00 48.20 518 PHE C CA 1
ATOM 11933 C C . PHE C 2 545 ? 158.393 173.376 119.110 1.00 48.20 518 PHE C C 1
ATOM 11934 O O . PHE C 2 545 ? 159.123 172.886 118.242 1.00 48.20 518 PHE C O 1
ATOM 11951 N N . ASP C 2 546 ? 158.779 173.466 120.380 1.00 42.64 519 ASP C N 1
ATOM 11952 C CA . ASP C 2 546 ? 160.072 172.971 120.836 1.00 42.64 519 ASP C CA 1
ATOM 11953 C C . ASP C 2 546 ? 159.880 171.795 121.782 1.00 42.64 519 ASP C C 1
ATOM 11954 O O . ASP C 2 546 ? 158.907 171.746 122.541 1.00 42.64 519 ASP C O 1
ATOM 11963 N N . GLY C 2 547 ? 160.818 170.855 121.733 1.00 40.09 520 GLY C N 1
ATOM 11964 C CA . GLY C 2 547 ? 160.775 169.683 122.584 1.00 40.09 520 GLY C CA 1
ATOM 11965 C C . GLY C 2 547 ? 161.800 168.644 122.177 1.00 40.09 520 GLY C C 1
ATOM 11966 O O . GLY C 2 547 ? 162.060 168.450 120.991 1.00 40.09 520 GLY C O 1
ATOM 11970 N N . SER C 2 555 ? 158.340 167.411 125.473 1.00 20.21 528 SER C N 1
ATOM 11971 C CA . SER C 2 555 ? 158.258 168.353 126.583 1.00 20.21 528 SER C CA 1
ATOM 11972 C C . SER C 2 555 ? 156.869 168.970 126.669 1.00 20.21 528 SER C C 1
ATOM 11973 O O . SER C 2 555 ? 156.096 168.887 125.717 1.00 20.21 528 SER C O 1
ATOM 11981 N N . TRP C 2 556 ? 156.588 169.598 127.815 1.00 11.89 529 TRP C N 1
ATOM 11982 C CA . TRP C 2 556 ? 155.287 170.169 128.167 1.00 11.89 529 TRP C CA 1
ATOM 11983 C C . TRP C 2 556 ? 154.132 169.506 127.419 1.00 11.89 529 TRP C C 1
ATOM 11984 O O . TRP C 2 556 ? 154.217 168.322 127.078 1.00 11.89 529 TRP C O 1
ATOM 12005 N N . THR C 2 557 ? 153.031 170.226 127.207 1.00 13.06 530 THR C N 1
ATOM 12006 C CA . THR C 2 557 ? 151.858 169.650 126.554 1.00 13.06 530 THR C CA 1
ATOM 12007 C C . THR C 2 557 ? 151.228 168.607 127.466 1.00 13.06 530 THR C C 1
ATOM 12008 O O . THR C 2 557 ? 151.941 167.776 128.036 1.00 13.06 530 THR C O 1
ATOM 12019 N N . VAL C 2 558 ? 149.908 168.641 127.636 1.00 43.02 531 VAL C N 1
ATOM 12020 C CA . VAL C 2 558 ? 149.281 167.731 128.588 1.00 43.02 531 VAL C CA 1
ATOM 12021 C C . VAL C 2 558 ? 148.118 166.917 128.016 1.00 43.02 531 VAL C C 1
ATOM 12022 O O . VAL C 2 558 ? 148.205 165.686 127.956 1.00 43.02 531 VAL C O 1
ATOM 12035 N N . VAL C 2 559 ? 147.033 167.562 127.582 1.00 43.02 532 VAL C N 1
ATOM 12036 C CA . VAL C 2 559 ? 145.787 166.827 127.363 1.00 43.02 532 VAL C CA 1
ATOM 12037 C C . VAL C 2 559 ? 145.002 167.355 126.173 1.00 43.02 532 VAL C C 1
ATOM 12038 O O . VAL C 2 559 ? 145.406 168.323 125.521 1.00 43.02 532 VAL C O 1
ATOM 12051 N N . ASP C 2 560 ? 143.862 166.719 125.899 1.00 43.02 533 ASP C N 1
ATOM 12052 C CA . ASP C 2 560 ? 143.012 167.058 124.769 1.00 43.02 533 ASP C CA 1
ATOM 12053 C C . ASP C 2 560 ? 141.553 167.003 125.199 1.00 43.02 533 ASP C C 1
ATOM 12054 O O . ASP C 2 560 ? 141.214 166.489 126.266 1.00 43.02 533 ASP C O 1
ATOM 12063 N N . ILE C 2 561 ? 140.684 167.536 124.340 1.00 43.02 534 ILE C N 1
ATOM 12064 C CA . ILE C 2 561 ? 139.252 167.609 124.591 1.00 43.02 534 ILE C CA 1
ATOM 12065 C C . ILE C 2 561 ? 138.522 167.135 123.340 1.00 43.02 534 ILE C C 1
ATOM 12066 O O . ILE C 2 561 ? 139.109 166.987 122.269 1.00 43.02 534 ILE C O 1
ATOM 12082 N N . ASP C 2 562 ? 137.225 166.895 123.491 1.00 43.02 535 ASP C N 1
ATOM 12083 C CA . ASP C 2 562 ? 136.352 166.516 122.395 1.00 43.02 535 ASP C CA 1
ATOM 12084 C C . ASP C 2 562 ? 135.370 167.635 122.077 1.00 43.02 535 ASP C C 1
ATOM 12085 O O . ASP C 2 562 ? 135.070 168.474 122.932 1.00 43.02 535 ASP C O 1
ATOM 12094 N N . PRO C 2 563 ? 134.849 167.681 120.856 1.00 43.02 536 PRO C N 1
ATOM 12095 C CA . PRO C 2 563 ? 133.904 168.738 120.499 1.00 43.02 536 PRO C CA 1
ATOM 12096 C C . PRO C 2 563 ? 132.656 168.637 121.352 1.00 43.02 536 PRO C C 1
ATOM 12097 O O . PRO C 2 563 ? 132.233 167.528 121.711 1.00 43.02 536 PRO C O 1
ATOM 12108 N N . PRO C 2 564 ? 132.048 169.756 121.715 1.00 43.02 537 PRO C N 1
ATOM 12109 C CA . PRO C 2 564 ? 130.892 169.683 122.614 1.00 43.02 537 PRO C CA 1
ATOM 12110 C C . PRO C 2 564 ? 129.730 168.914 122.009 1.00 43.02 537 PRO C C 1
ATOM 12111 O O . PRO C 2 564 ? 129.327 167.860 122.510 1.00 43.02 537 PRO C O 1
ATOM 12122 N N . LEU C 2 565 ? 129.201 169.444 120.911 1.00 43.02 538 LEU C N 1
ATOM 12123 C CA . LEU C 2 565 ? 128.146 168.856 120.100 1.00 43.02 538 LEU C CA 1
ATOM 12124 C C . LEU C 2 565 ? 127.833 169.883 119.025 1.00 43.02 538 LEU C C 1
ATOM 12125 O O . LEU C 2 565 ? 128.193 171.056 119.158 1.00 43.02 538 LEU C O 1
ATOM 12141 N N . ARG C 2 566 ? 127.161 169.446 117.962 1.00 43.02 539 ARG C N 1
ATOM 12142 C CA . ARG C 2 566 ? 126.831 170.394 116.900 1.00 43.02 539 ARG C CA 1
ATOM 12143 C C . ARG C 2 566 ? 126.067 171.614 117.404 1.00 43.02 539 ARG C C 1
ATOM 12144 O O . ARG C 2 566 ? 126.252 172.724 116.894 1.00 43.02 539 ARG C O 1
ATOM 12165 N N . SER C 2 567 ? 125.202 171.430 118.397 1.00 22.70 540 SER C N 1
ATOM 12166 C CA . SER C 2 567 ? 124.411 172.500 118.994 1.00 22.70 540 SER C CA 1
ATOM 12167 C C . SER C 2 567 ? 123.580 173.260 117.966 1.00 22.70 540 SER C C 1
ATOM 12168 O O . SER C 2 567 ? 123.067 174.343 118.269 1.00 22.70 540 SER C O 1
ATOM 12176 N N . ASN C 2 568 ? 123.429 172.716 116.761 1.00 26.53 541 ASN C N 1
ATOM 12177 C CA . ASN C 2 568 ? 122.521 173.262 115.759 1.00 26.53 541 ASN C CA 1
ATOM 12178 C C . ASN C 2 568 ? 122.895 174.683 115.326 1.00 26.53 541 ASN C C 1
ATOM 12179 O O . ASN C 2 568 ? 123.812 174.865 114.520 1.00 26.53 541 ASN C O 1
ATOM 12190 N N . ASP C 2 569 ? 122.204 175.693 115.863 1.00 30.70 542 ASP C N 1
ATOM 12191 C CA . ASP C 2 569 ? 122.208 177.053 115.325 1.00 30.70 542 ASP C CA 1
ATOM 12192 C C . ASP C 2 569 ? 121.854 178.044 116.427 1.00 30.70 542 ASP C C 1
ATOM 12193 O O . ASP C 2 569 ? 121.864 177.688 117.612 1.00 30.70 542 ASP C O 1
ATOM 12202 N N . PRO C 2 570 ? 121.525 179.272 116.075 1.00 36.40 543 PRO C N 1
ATOM 12203 C CA . PRO C 2 570 ? 122.085 180.438 116.748 1.00 36.40 543 PRO C CA 1
ATOM 12204 C C . PRO C 2 570 ? 122.136 180.448 118.268 1.00 36.40 543 PRO C C 1
ATOM 12205 O O . PRO C 2 570 ? 121.174 180.149 118.978 1.00 36.40 543 PRO C O 1
ATOM 12216 N N . LYS C 2 571 ? 123.330 180.801 118.761 1.00 31.11 544 LYS C N 1
ATOM 12217 C CA . LYS C 2 571 ? 123.601 180.894 120.183 1.00 31.11 544 LYS C CA 1
ATOM 12218 C C . LYS C 2 571 ? 123.464 179.522 120.823 1.00 31.11 544 LYS C C 1
ATOM 12219 O O . LYS C 2 571 ? 123.084 178.556 120.159 1.00 31.11 544 LYS C O 1
ATOM 12238 N N . SER C 2 572 ? 123.769 179.426 122.117 1.00 25.66 545 SER C N 1
ATOM 12239 C CA . SER C 2 572 ? 123.673 178.166 122.844 1.00 25.66 545 SER C CA 1
ATOM 12240 C C . SER C 2 572 ? 124.558 177.098 122.206 1.00 25.66 545 SER C C 1
ATOM 12241 O O . SER C 2 572 ? 124.217 175.914 122.185 1.00 25.66 545 SER C O 1
ATOM 12249 N N . GLN C 2 573 ? 125.713 177.514 121.684 1.00 19.54 546 GLN C N 1
ATOM 12250 C CA . GLN C 2 573 ? 126.630 176.565 121.068 1.00 19.54 546 GLN C CA 1
ATOM 12251 C C . GLN C 2 573 ? 127.311 175.667 122.093 1.00 19.54 546 GLN C C 1
ATOM 12252 O O . GLN C 2 573 ? 127.852 174.625 121.714 1.00 19.54 546 GLN C O 1
ATOM 12266 N N . ASN C 2 574 ? 127.259 176.024 123.374 1.00 43.02 547 ASN C N 1
ATOM 12267 C CA . ASN C 2 574 ? 127.813 175.308 124.522 1.00 43.02 547 ASN C CA 1
ATOM 12268 C C . ASN C 2 574 ? 129.299 175.585 124.766 1.00 43.02 547 ASN C C 1
ATOM 12269 O O . ASN C 2 574 ? 129.815 175.153 125.801 1.00 43.02 547 ASN C O 1
ATOM 12280 N N . HIS C 2 575 ? 129.992 176.315 123.889 1.00 43.02 548 HIS C N 1
ATOM 12281 C CA . HIS C 2 575 ? 131.304 176.870 124.215 1.00 43.02 548 HIS C CA 1
ATOM 12282 C C . HIS C 2 575 ? 132.248 175.837 124.821 1.00 43.02 548 HIS C C 1
ATOM 12283 O O . HIS C 2 575 ? 132.450 175.830 126.040 1.00 43.02 548 HIS C O 1
ATOM 12298 N N . PRO C 2 576 ? 132.833 174.949 124.022 1.00 43.02 549 PRO C N 1
ATOM 12299 C CA . PRO C 2 576 ? 133.616 173.851 124.596 1.00 43.02 549 PRO C CA 1
ATOM 12300 C C . PRO C 2 576 ? 134.733 174.366 125.482 1.00 43.02 549 PRO C C 1
ATOM 12301 O O . PRO C 2 576 ? 135.380 175.368 125.178 1.00 43.02 549 PRO C O 1
ATOM 12312 N N . GLY C 2 577 ? 134.967 173.657 126.578 1.00 43.02 550 GLY C N 1
ATOM 12313 C CA . GLY C 2 577 ? 135.922 174.119 127.558 1.00 43.02 550 GLY C CA 1
ATOM 12314 C C . GLY C 2 577 ? 136.542 172.976 128.327 1.00 43.02 550 GLY C C 1
ATOM 12315 O O . GLY C 2 577 ? 136.330 171.803 128.016 1.00 43.02 550 GLY C O 1
ATOM 12319 N N . TRP C 2 578 ? 137.315 173.342 129.343 1.00 43.02 551 TRP C N 1
ATOM 12320 C CA . TRP C 2 578 ? 138.063 172.385 130.144 1.00 43.02 551 TRP C CA 1
ATOM 12321 C C . TRP C 2 578 ? 138.731 173.149 131.274 1.00 43.02 551 TRP C C 1
ATOM 12322 O O . TRP C 2 578 ? 138.945 174.359 131.178 1.00 43.02 551 TRP C O 1
ATOM 12343 N N . LEU C 2 579 ? 139.049 172.435 132.349 1.00 43.02 552 LEU C N 1
ATOM 12344 C CA . LEU C 2 579 ? 139.774 173.019 133.464 1.00 43.02 552 LEU C CA 1
ATOM 12345 C C . LEU C 2 579 ? 140.821 172.030 133.947 1.00 43.02 552 LEU C C 1
ATOM 12346 O O . LEU C 2 579 ? 140.835 170.865 133.547 1.00 43.02 552 LEU C O 1
ATOM 12362 N N . MET C 2 580 ? 141.709 172.515 134.808 1.00 43.02 553 MET C N 1
ATOM 12363 C CA . MET C 2 580 ? 142.724 171.693 135.446 1.00 43.02 553 MET C CA 1
ATOM 12364 C C . MET C 2 580 ? 142.575 171.802 136.955 1.00 43.02 553 MET C C 1
ATOM 12365 O O . MET C 2 580 ? 142.035 172.780 137.476 1.00 43.02 553 MET C O 1
ATOM 12379 N N . ARG C 2 581 ? 143.069 170.787 137.659 1.00 43.02 554 ARG C N 1
ATOM 12380 C CA . ARG C 2 581 ? 142.908 170.702 139.104 1.00 43.02 554 ARG C CA 1
ATOM 12381 C C . ARG C 2 581 ? 144.221 170.924 139.843 1.00 43.02 554 ARG C C 1
ATOM 12382 O O . ARG C 2 581 ? 144.314 171.818 140.688 1.00 43.02 554 ARG C O 1
ATOM 12403 N N . GLY C 2 582 ? 145.245 170.135 139.541 1.00 43.02 555 GLY C N 1
ATOM 12404 C CA . GLY C 2 582 ? 146.471 170.163 140.312 1.00 43.02 555 GLY C CA 1
ATOM 12405 C C . GLY C 2 582 ? 147.489 171.178 139.839 1.00 43.02 555 GLY C C 1
ATOM 12406 O O . GLY C 2 582 ? 148.489 170.805 139.221 1.00 43.02 555 GLY C O 1
ATOM 12410 N N . LEU C 2 583 ? 147.257 172.458 140.116 1.00 43.02 556 LEU C N 1
ATOM 12411 C CA . LEU C 2 583 ? 148.204 173.508 139.774 1.00 43.02 556 LEU C CA 1
ATOM 12412 C C . LEU C 2 583 ? 148.595 174.285 141.021 1.00 43.02 556 LEU C C 1
ATOM 12413 O O . LEU C 2 583 ? 147.744 174.611 141.852 1.00 43.02 556 LEU C O 1
ATOM 12429 N N . LYS C 2 584 ? 149.888 174.576 141.144 1.00 43.02 557 LYS C N 1
ATOM 12430 C CA . LYS C 2 584 ? 150.387 175.261 142.323 1.00 43.02 557 LYS C CA 1
ATOM 12431 C C . LYS C 2 584 ? 149.937 176.720 142.330 1.00 43.02 557 LYS C C 1
ATOM 12432 O O . LYS C 2 584 ? 149.846 177.357 141.279 1.00 43.02 557 LYS C O 1
ATOM 12451 N N . PRO C 2 585 ? 149.663 177.277 143.504 1.00 43.02 558 PRO C N 1
ATOM 12452 C CA . PRO C 2 585 ? 149.226 178.673 143.569 1.00 43.02 558 PRO C CA 1
ATOM 12453 C C . PRO C 2 585 ? 150.343 179.634 143.205 1.00 43.02 558 PRO C C 1
ATOM 12454 O O . PRO C 2 585 ? 151.528 179.338 143.365 1.00 43.02 558 PRO C O 1
ATOM 12465 N N . TRP C 2 586 ? 149.945 180.799 142.706 1.00 43.02 559 TRP C N 1
ATOM 12466 C CA . TRP C 2 586 ? 150.866 181.891 142.405 1.00 43.02 559 TRP C CA 1
ATOM 12467 C C . TRP C 2 586 ? 152.032 181.413 141.541 1.00 43.02 559 TRP C C 1
ATOM 12468 O O . TRP C 2 586 ? 153.197 181.451 141.935 1.00 43.02 559 TRP C O 1
ATOM 12489 N N . THR C 2 587 ? 151.692 180.948 140.342 1.00 43.02 560 THR C N 1
ATOM 12490 C CA . THR C 2 587 ? 152.691 180.581 139.345 1.00 43.02 560 THR C CA 1
ATOM 12491 C C . THR C 2 587 ? 152.118 180.875 137.969 1.00 43.02 560 THR C C 1
ATOM 12492 O O . THR C 2 587 ? 151.087 180.310 137.596 1.00 43.02 560 THR C O 1
ATOM 12503 N N . GLN C 2 588 ? 152.782 181.751 137.220 1.00 43.02 561 GLN C N 1
ATOM 12504 C CA . GLN C 2 588 ? 152.331 182.056 135.872 1.00 43.02 561 GLN C CA 1
ATOM 12505 C C . GLN C 2 588 ? 152.252 180.784 135.045 1.00 43.02 561 GLN C C 1
ATOM 12506 O O . GLN C 2 588 ? 153.157 179.946 135.076 1.00 43.02 561 GLN C O 1
ATOM 12520 N N . TYR C 2 589 ? 151.163 180.642 134.299 1.00 43.02 562 TYR C N 1
ATOM 12521 C CA . TYR C 2 589 ? 150.949 179.476 133.458 1.00 43.02 562 TYR C CA 1
ATOM 12522 C C . TYR C 2 589 ? 150.689 179.926 132.032 1.00 43.02 562 TYR C C 1
ATOM 12523 O O . TYR C 2 589 ? 149.867 180.816 131.798 1.00 43.02 562 TYR C O 1
ATOM 12541 N N . ALA C 2 590 ? 151.396 179.313 131.088 1.00 43.02 563 ALA C N 1
ATOM 12542 C CA . ALA C 2 590 ? 151.196 179.575 129.672 1.00 43.02 563 ALA C CA 1
ATOM 12543 C C . ALA C 2 590 ? 150.195 178.570 129.124 1.00 43.02 563 ALA C C 1
ATOM 12544 O O . ALA C 2 590 ? 150.328 177.365 129.355 1.00 43.02 563 ALA C O 1
ATOM 12551 N N . ILE C 2 591 ? 149.196 179.068 128.404 1.00 43.02 564 ILE C N 1
ATOM 12552 C CA . ILE C 2 591 ? 148.061 178.262 127.975 1.00 43.02 564 ILE C CA 1
ATOM 12553 C C . ILE C 2 591 ? 147.749 178.580 126.523 1.00 43.02 564 ILE C C 1
ATOM 12554 O O . ILE C 2 591 ? 147.752 179.747 126.118 1.00 43.02 564 ILE C O 1
ATOM 12570 N N . PHE C 2 592 ? 147.477 177.538 125.742 1.00 43.02 565 PHE C N 1
ATOM 12571 C CA . PHE C 2 592 ? 147.007 177.699 124.374 1.00 43.02 565 PHE C CA 1
ATOM 12572 C C . PHE C 2 592 ? 146.362 176.399 123.930 1.00 43.02 565 PHE C C 1
ATOM 12573 O O . PHE C 2 592 ? 146.747 175.319 124.381 1.00 43.02 565 PHE C O 1
ATOM 12590 N N . VAL C 2 593 ? 145.390 176.516 123.030 1.00 43.02 566 VAL C N 1
ATOM 12591 C CA . VAL C 2 593 ? 144.613 175.382 122.545 1.00 43.02 566 VAL C CA 1
ATOM 12592 C C . VAL C 2 593 ? 144.699 175.340 121.030 1.00 43.02 566 VAL C C 1
ATOM 12593 O O . VAL C 2 593 ? 144.453 176.350 120.363 1.00 43.02 566 VAL C O 1
ATOM 12606 N N . LYS C 2 594 ? 145.030 174.173 120.491 1.00 43.02 567 LYS C N 1
ATOM 12607 C CA . LYS C 2 594 ? 145.060 173.948 119.056 1.00 43.02 567 LYS C CA 1
ATOM 12608 C C . LYS C 2 594 ? 144.027 172.892 118.699 1.00 43.02 567 LYS C C 1
ATOM 12609 O O . LYS C 2 594 ? 143.686 172.036 119.519 1.00 43.02 567 LYS C O 1
ATOM 12628 N N . THR C 2 595 ? 143.535 172.955 117.466 1.00 43.02 568 THR C N 1
ATOM 12629 C CA . THR C 2 595 ? 142.497 172.044 117.007 1.00 43.02 568 THR C CA 1
ATOM 12630 C C . THR C 2 595 ? 143.123 170.835 116.326 1.00 43.02 568 THR C C 1
ATOM 12631 O O . THR C 2 595 ? 143.979 170.981 115.450 1.00 43.02 568 THR C O 1
ATOM 12642 N N . LEU C 2 596 ? 142.692 169.646 116.734 1.00 43.02 569 LEU C N 1
ATOM 12643 C CA . LEU C 2 596 ? 143.157 168.396 116.140 1.00 43.02 569 LEU C CA 1
ATOM 12644 C C . LEU C 2 596 ? 142.109 167.940 115.136 1.00 43.02 569 LEU C C 1
ATOM 12645 O O . LEU C 2 596 ? 141.146 167.258 115.492 1.00 43.02 569 LEU C O 1
ATOM 12661 N N . VAL C 2 597 ? 142.300 168.307 113.875 1.00 43.02 570 VAL C N 1
ATOM 12662 C CA . VAL C 2 597 ? 141.333 168.028 112.821 1.00 43.02 570 VAL C CA 1
ATOM 12663 C C . VAL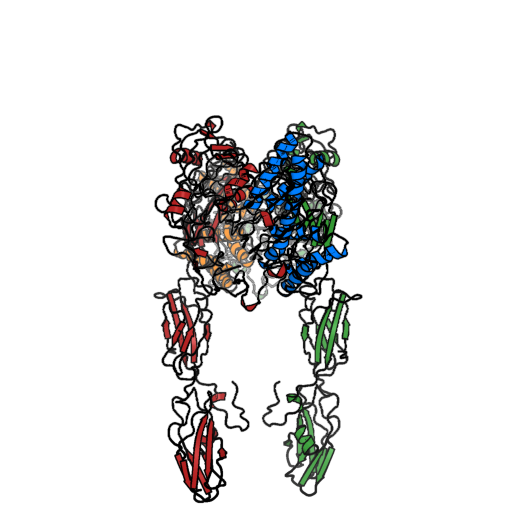 C 2 597 ? 141.802 166.822 112.025 1.00 43.02 570 VAL C C 1
ATOM 12664 O O . VAL C 2 597 ? 143.002 166.546 111.918 1.00 43.02 570 VAL C O 1
ATOM 12677 N N . THR C 2 598 ? 140.844 166.095 111.457 1.00 43.02 571 THR C N 1
ATOM 12678 C CA . THR C 2 598 ? 141.175 164.940 110.637 1.00 43.02 571 THR C CA 1
ATOM 12679 C C . THR C 2 598 ? 142.056 165.357 109.468 1.00 43.02 571 THR C C 1
ATOM 12680 O O . THR C 2 598 ? 141.840 166.400 108.846 1.00 43.02 571 THR C O 1
ATOM 12691 N N . PHE C 2 599 ? 143.056 164.533 109.171 1.00 51.78 572 PHE C N 1
ATOM 12692 C CA . PHE C 2 599 ? 143.992 164.813 108.085 1.00 51.78 572 PHE C CA 1
ATOM 12693 C C . PHE C 2 599 ? 143.325 164.441 106.769 1.00 51.78 572 PHE C C 1
ATOM 12694 O O . PHE C 2 599 ? 143.471 163.329 106.261 1.00 51.78 572 PHE C O 1
ATOM 12711 N N . SER C 2 600 ? 142.580 165.387 106.208 1.00 58.73 573 SER C N 1
ATOM 12712 C CA . SER C 2 600 ? 141.950 165.189 104.910 1.00 58.73 573 SER C CA 1
ATOM 12713 C C . SER C 2 600 ? 142.980 165.437 103.814 1.00 58.73 573 SER C C 1
ATOM 12714 O O . SER C 2 600 ? 143.562 166.524 103.736 1.00 58.73 573 SER C O 1
ATOM 12722 N N . ASP C 2 601 ? 143.207 164.430 102.967 1.00 63.96 574 ASP C N 1
ATOM 12723 C CA . ASP C 2 601 ? 144.248 164.546 101.952 1.00 63.96 574 ASP C CA 1
ATOM 12724 C C . ASP C 2 601 ? 143.975 165.701 100.999 1.00 63.96 574 ASP C C 1
ATOM 12725 O O . ASP C 2 601 ? 144.912 166.384 100.570 1.00 63.96 574 ASP C O 1
ATOM 12734 N N . GLU C 2 602 ? 142.714 165.939 100.659 1.00 62.13 575 GLU C N 1
ATOM 12735 C CA . GLU C 2 602 ? 142.357 167.086 99.837 1.00 62.13 575 GLU C CA 1
ATOM 12736 C C . GLU C 2 602 ? 142.608 168.352 100.652 1.00 62.13 575 GLU C C 1
ATOM 12737 O O . GLU C 2 602 ? 143.073 168.305 101.794 1.00 62.13 575 GLU C O 1
ATOM 12749 N N . ARG C 2 603 ? 142.314 169.510 100.061 1.00 54.82 576 ARG C N 1
ATOM 12750 C CA . ARG C 2 603 ? 142.478 170.769 100.776 1.00 54.82 576 ARG C CA 1
ATOM 12751 C C . ARG C 2 603 ? 141.834 170.664 102.150 1.00 54.82 576 ARG C C 1
ATOM 12752 O O . ARG C 2 603 ? 140.621 170.465 102.264 1.00 54.82 576 ARG C O 1
ATOM 12773 N N . ARG C 2 604 ? 142.643 170.788 103.195 1.00 52.78 577 ARG C N 1
ATOM 12774 C CA . ARG C 2 604 ? 142.177 170.697 104.570 1.00 52.78 577 ARG C CA 1
ATOM 12775 C C . ARG C 2 604 ? 142.075 172.094 105.158 1.00 52.78 577 ARG C C 1
ATOM 12776 O O . ARG C 2 604 ? 143.011 172.891 105.039 1.00 52.78 577 ARG C O 1
ATOM 12797 N N . THR C 2 605 ? 140.941 172.392 105.788 1.00 43.02 578 THR C N 1
ATOM 12798 C CA . THR C 2 605 ? 140.851 173.613 106.573 1.00 43.02 578 THR C CA 1
ATOM 12799 C C . THR C 2 605 ? 141.658 173.394 107.841 1.00 43.02 578 THR C C 1
ATOM 12800 O O . THR C 2 605 ? 141.113 173.002 108.878 1.00 43.02 578 THR C O 1
ATOM 12811 N N . TYR C 2 606 ? 142.965 173.650 107.749 1.00 47.67 579 TYR C N 1
ATOM 12812 C CA . TYR C 2 606 ? 143.903 173.238 108.789 1.00 47.67 579 TYR C CA 1
ATOM 12813 C C . TYR C 2 606 ? 143.344 173.475 110.182 1.00 47.67 579 TYR C C 1
ATOM 12814 O O . TYR C 2 606 ? 143.589 172.679 111.096 1.00 47.67 579 TYR C O 1
ATOM 12832 N N . GLY C 2 607 ? 142.592 174.552 110.364 1.00 43.02 580 GLY C N 1
ATOM 12833 C CA . GLY C 2 607 ? 141.951 174.837 111.629 1.00 43.02 580 GLY C CA 1
ATOM 12834 C C . GLY C 2 607 ? 142.527 176.067 112.299 1.00 43.02 580 GLY C C 1
ATOM 12835 O O . GLY C 2 607 ? 143.331 176.816 111.736 1.00 43.02 580 GLY C O 1
ATOM 12839 N N . ALA C 2 608 ? 142.086 176.274 113.535 1.00 43.02 581 ALA C N 1
ATOM 12840 C CA . ALA C 2 608 ? 142.483 177.427 114.325 1.00 43.02 581 ALA C CA 1
ATOM 12841 C C . ALA C 2 608 ? 143.494 177.023 115.388 1.00 43.02 581 ALA C C 1
ATOM 12842 O O . ALA C 2 608 ? 143.346 175.991 116.049 1.00 43.02 581 ALA C O 1
ATOM 12849 N N . LYS C 2 609 ? 144.521 177.845 115.540 1.00 43.02 582 LYS C N 1
ATOM 12850 C CA . LYS C 2 609 ? 145.557 177.670 116.551 1.00 43.02 582 LYS C CA 1
ATOM 12851 C C . LYS C 2 609 ? 145.470 178.885 117.465 1.00 43.02 582 LYS C C 1
ATOM 12852 O O . LYS C 2 609 ? 145.820 180.000 117.069 1.00 43.02 582 LYS C O 1
ATOM 12871 N N . SER C 2 610 ? 144.982 178.669 118.682 1.00 43.02 583 SER C N 1
ATOM 12872 C CA . SER C 2 610 ? 144.737 179.773 119.593 1.00 43.02 583 SER C CA 1
ATOM 12873 C C . SER C 2 610 ? 146.041 180.468 119.959 1.00 43.02 583 SER C C 1
ATOM 12874 O O . SER C 2 610 ? 147.117 179.866 119.980 1.00 43.02 583 SER C O 1
ATOM 12882 N N . ASP C 2 611 ? 145.930 181.757 120.254 1.00 43.02 584 ASP C N 1
ATOM 12883 C CA . ASP C 2 611 ? 147.072 182.505 120.739 1.00 43.02 584 ASP C CA 1
ATOM 12884 C C . ASP C 2 611 ? 147.609 181.864 122.015 1.00 43.02 584 ASP C C 1
ATOM 12885 O O . ASP C 2 611 ? 146.975 181.000 122.626 1.00 43.02 584 ASP C O 1
ATOM 12894 N N . ILE C 2 612 ? 148.797 182.300 122.415 1.00 43.02 585 ILE C N 1
ATOM 12895 C CA . ILE C 2 612 ? 149.444 181.835 123.635 1.00 43.02 585 ILE C CA 1
ATOM 12896 C C . ILE C 2 612 ? 149.184 182.877 124.713 1.00 43.02 585 ILE C C 1
ATOM 12897 O O . ILE C 2 612 ? 149.492 184.060 124.528 1.00 43.02 585 ILE C O 1
ATOM 12913 N N . ILE C 2 613 ? 148.605 182.452 125.832 1.00 43.02 586 ILE C N 1
ATOM 12914 C CA . ILE C 2 613 ? 148.245 183.362 126.911 1.00 43.02 586 ILE C CA 1
ATOM 12915 C C . ILE C 2 613 ? 148.959 182.932 128.181 1.00 43.02 586 ILE C C 1
ATOM 12916 O O . ILE C 2 613 ? 149.283 181.755 128.366 1.00 43.02 586 ILE C O 1
ATOM 12932 N N . TYR C 2 614 ? 149.194 183.897 129.065 1.00 43.02 587 TYR C N 1
ATOM 12933 C CA . TYR C 2 614 ? 149.800 183.648 130.365 1.00 43.02 587 TYR C CA 1
ATOM 12934 C C . TYR C 2 614 ? 148.761 183.908 131.445 1.00 43.02 587 TYR C C 1
ATOM 12935 O O . TYR C 2 614 ? 148.200 185.005 131.519 1.00 43.02 587 TYR C O 1
ATOM 12953 N N . VAL C 2 615 ? 148.512 182.903 132.278 1.00 43.02 588 VAL C N 1
ATOM 12954 C CA . VAL C 2 615 ? 147.574 183.006 133.387 1.00 43.02 588 VAL C CA 1
ATOM 12955 C C . VAL C 2 615 ? 148.308 182.623 134.659 1.00 43.02 588 VAL C C 1
ATOM 12956 O O . VAL C 2 615 ? 149.015 181.609 134.690 1.00 43.02 588 VAL C O 1
ATOM 12969 N N . GLN C 2 616 ? 148.145 183.432 135.701 1.00 43.02 589 GLN C N 1
ATOM 12970 C CA . GLN C 2 616 ? 148.759 183.193 137.000 1.00 43.02 589 GLN C CA 1
ATOM 12971 C C . GLN C 2 616 ? 147.659 182.880 138.000 1.00 43.02 589 GLN C C 1
ATOM 12972 O O . GLN C 2 616 ? 146.777 183.711 138.236 1.00 43.02 589 GLN C O 1
ATOM 12986 N N . THR C 2 617 ? 147.722 181.698 138.601 1.00 43.02 590 THR C N 1
ATOM 12987 C CA . THR C 2 617 ? 146.697 181.312 139.551 1.00 43.02 590 THR C CA 1
ATOM 12988 C C . THR C 2 617 ? 146.717 182.260 140.747 1.00 43.02 590 THR C C 1
ATOM 12989 O O . THR C 2 617 ? 147.554 183.159 140.849 1.00 43.02 590 THR C O 1
ATOM 13000 N N . ASP C 2 618 ? 145.769 182.062 141.655 1.00 18.06 591 ASP C N 1
ATOM 13001 C CA . ASP C 2 618 ? 145.644 182.944 142.803 1.00 18.06 591 ASP C CA 1
ATOM 13002 C C . ASP C 2 618 ? 146.694 182.595 143.853 1.00 18.06 591 ASP C C 1
ATOM 13003 O O . ASP C 2 618 ? 147.498 181.674 143.688 1.00 18.06 591 ASP C O 1
ATOM 13012 N N . ALA C 2 619 ? 146.687 183.347 144.951 1.00 43.02 592 ALA C N 1
ATOM 13013 C CA . ALA C 2 619 ? 147.594 183.132 146.072 1.00 43.02 592 ALA C CA 1
ATOM 13014 C C . ALA C 2 619 ? 146.810 182.582 147.254 1.00 43.02 592 ALA C C 1
ATOM 13015 O O . ALA C 2 619 ? 145.856 183.213 147.721 1.00 43.02 592 ALA C O 1
ATOM 13022 N N . THR C 2 620 ? 147.218 181.416 147.738 1.00 43.02 593 THR C N 1
ATOM 13023 C CA . THR C 2 620 ? 146.623 180.809 148.913 1.00 43.02 593 THR C CA 1
ATOM 13024 C C . THR C 2 620 ? 147.469 181.139 150.137 1.00 43.02 593 THR C C 1
ATOM 13025 O O . THR C 2 620 ? 148.505 181.801 150.049 1.00 43.02 593 THR C O 1
ATOM 13036 N N . ASN C 2 621 ? 147.023 180.664 151.293 1.00 43.02 594 ASN C N 1
ATOM 13037 C CA . ASN C 2 621 ? 147.781 180.889 152.512 1.00 43.02 594 ASN C CA 1
ATOM 13038 C C . ASN C 2 621 ? 149.137 180.196 152.404 1.00 43.02 594 ASN C C 1
ATOM 13039 O O . ASN C 2 621 ? 149.229 179.094 151.851 1.00 43.02 594 ASN C O 1
ATOM 13050 N N . PRO C 2 622 ? 150.202 180.799 152.918 1.00 43.02 595 PRO C N 1
ATOM 13051 C CA . PRO C 2 622 ? 151.536 180.226 152.712 1.00 43.02 595 PRO C CA 1
ATOM 13052 C C . PRO C 2 622 ? 151.737 178.943 153.493 1.00 43.02 595 PRO C C 1
ATOM 13053 O O . PRO C 2 622 ? 150.806 178.445 154.131 1.00 43.02 595 PRO C O 1
ATOM 13064 N N . SER C 2 623 ? 152.942 178.388 153.432 1.00 45.46 596 SER C N 1
ATOM 13065 C CA . SER C 2 623 ? 153.310 177.308 154.329 1.00 45.46 596 SER C CA 1
ATOM 13066 C C . SER C 2 623 ? 153.807 177.883 155.652 1.00 45.46 596 SER C C 1
ATOM 13067 O O . SER C 2 623 ? 154.117 179.071 155.769 1.00 45.46 596 SER C O 1
ATOM 13075 N N . VAL C 2 624 ? 153.882 177.023 156.661 1.00 54.74 597 VAL C N 1
ATOM 13076 C CA . VAL C 2 624 ? 154.281 177.513 157.983 1.00 54.74 597 VAL C CA 1
ATOM 13077 C C . VAL C 2 624 ? 155.704 178.051 157.906 1.00 54.74 597 VAL C C 1
ATOM 13078 O O . VAL C 2 624 ? 156.543 177.473 157.185 1.00 54.74 597 VAL C O 1
ATOM 13091 N N . PRO C 2 625 ? 156.041 179.139 158.599 1.00 56.55 598 PRO C N 1
ATOM 13092 C CA . PRO C 2 625 ? 157.441 179.584 158.622 1.00 56.55 598 PRO C CA 1
ATOM 13093 C C . PRO C 2 625 ? 158.351 178.500 159.182 1.00 56.55 598 PRO C C 1
ATOM 13094 O O . PRO C 2 625 ? 157.976 177.757 160.091 1.00 56.55 598 PRO C O 1
ATOM 13105 N N . LEU C 2 626 ? 159.561 178.418 158.631 1.00 60.33 599 LEU C N 1
ATOM 13106 C CA . LEU C 2 626 ? 160.447 177.287 158.856 1.00 60.33 599 LEU C CA 1
ATOM 13107 C C . LEU C 2 626 ? 161.740 177.714 159.538 1.00 60.33 599 LEU C C 1
ATOM 13108 O O . LEU C 2 626 ? 162.155 178.875 159.479 1.00 60.33 599 LEU C O 1
ATOM 13124 N N . ASP C 2 627 ? 162.375 176.731 160.181 1.00 72.95 600 ASP C N 1
ATOM 13125 C CA . ASP C 2 627 ? 163.641 176.876 160.889 1.00 72.95 600 ASP C CA 1
ATOM 13126 C C . ASP C 2 627 ? 163.565 177.927 161.990 1.00 72.95 600 ASP C C 1
ATOM 13127 O O . ASP C 2 627 ? 164.468 178.764 162.105 1.00 72.95 600 ASP C O 1
ATOM 13136 N N . PRO C 2 628 ? 162.531 177.911 162.836 1.00 69.25 601 PRO C N 1
ATOM 13137 C CA . PRO C 2 628 ? 162.466 178.891 163.927 1.00 69.25 601 PRO C CA 1
ATOM 13138 C C . PRO C 2 628 ? 163.329 178.433 165.093 1.00 69.25 601 PRO C C 1
ATOM 13139 O O . PRO C 2 628 ? 163.126 177.345 165.636 1.00 69.25 601 PRO C O 1
ATOM 13150 N N . ILE C 2 629 ? 164.300 179.258 165.471 1.00 85.25 602 ILE C N 1
ATOM 13151 C CA . ILE C 2 629 ? 165.179 178.969 166.597 1.00 85.25 602 ILE C CA 1
ATOM 13152 C C . ILE C 2 629 ? 165.203 180.196 167.496 1.00 85.25 602 ILE C C 1
ATOM 13153 O O . ILE C 2 629 ? 165.578 181.288 167.054 1.00 85.25 602 ILE C O 1
ATOM 13169 N N . SER C 2 630 ? 164.799 180.018 168.752 1.00 90.37 603 SER C N 1
ATOM 13170 C CA . SER C 2 630 ? 164.695 181.125 169.700 1.00 90.37 603 SER C CA 1
ATOM 13171 C C . SER C 2 630 ? 165.932 181.166 170.595 1.00 90.37 603 SER C C 1
ATOM 13172 O O . SER C 2 630 ? 165.883 180.930 171.803 1.00 90.37 603 SER C O 1
ATOM 13180 N N . VAL C 2 631 ? 167.066 181.479 169.966 1.00 96.24 604 VAL C N 1
ATOM 13181 C CA . VAL C 2 631 ? 168.287 181.679 170.729 1.00 96.24 604 VAL C CA 1
ATOM 13182 C C . VAL C 2 631 ? 168.097 182.855 171.686 1.00 96.24 604 VAL C C 1
ATOM 13183 O O . VAL C 2 631 ? 167.241 183.726 171.490 1.00 96.24 604 VAL C O 1
ATOM 13196 N N . SER C 2 632 ? 168.896 182.864 172.746 1.00 108.50 605 SER C N 1
ATOM 13197 C CA . SER C 2 632 ? 168.912 183.951 173.713 1.00 108.50 605 SER C CA 1
ATOM 13198 C C . SER C 2 632 ? 170.272 184.635 173.670 1.00 108.50 605 SER C C 1
ATOM 13199 O O . SER C 2 632 ? 171.307 183.975 173.807 1.00 108.50 605 SER C O 1
ATOM 13207 N N . ASN C 2 633 ? 170.265 185.955 173.482 1.00 110.91 606 ASN C N 1
ATOM 13208 C CA . ASN C 2 633 ? 171.489 186.744 173.428 1.00 110.91 606 ASN C CA 1
ATOM 13209 C C . ASN C 2 633 ? 171.735 187.567 174.681 1.00 110.91 606 ASN C C 1
ATOM 13210 O O . ASN C 2 633 ? 172.889 187.876 174.982 1.00 110.91 606 ASN C O 1
ATOM 13221 N N . SER C 2 634 ? 170.684 187.930 175.414 1.00 121.17 607 SER C N 1
ATOM 13222 C CA . SER C 2 634 ? 170.820 188.697 176.643 1.00 121.17 607 SER C CA 1
ATOM 13223 C C . SER C 2 634 ? 169.792 188.205 177.651 1.00 121.17 607 SER C C 1
ATOM 13224 O O . SER C 2 634 ? 168.782 187.594 177.294 1.00 121.17 607 SER C O 1
ATOM 13232 N N . SER C 2 635 ? 170.072 188.482 178.926 1.00 130.60 608 SER C N 1
ATOM 13233 C CA . SER C 2 635 ? 169.252 187.965 180.017 1.00 130.60 608 SER C CA 1
ATOM 13234 C C . SER C 2 635 ? 167.767 188.186 179.757 1.00 130.60 608 SER C C 1
ATOM 13235 O O . SER C 2 635 ? 166.979 187.235 179.717 1.00 130.60 608 SER C O 1
ATOM 13243 N N . SER C 2 636 ? 167.366 189.444 179.577 1.00 122.39 609 SER C N 1
ATOM 13244 C CA . SER C 2 636 ? 165.967 189.800 179.385 1.00 122.39 609 SER C CA 1
ATOM 13245 C C . SER C 2 636 ? 165.614 190.014 177.917 1.00 122.39 609 SER C C 1
ATOM 13246 O O . SER C 2 636 ? 164.533 190.530 177.616 1.00 122.39 609 SER C O 1
ATOM 13254 N N . GLN C 2 637 ? 166.500 189.629 177.001 1.00 111.45 610 GLN C N 1
ATOM 13255 C CA . GLN C 2 637 ? 166.266 189.791 175.575 1.00 111.45 610 GLN C CA 1
ATOM 13256 C C . GLN C 2 637 ? 166.401 188.445 174.880 1.00 111.45 610 GLN C C 1
ATOM 13257 O O . GLN C 2 637 ? 167.186 187.588 175.293 1.00 111.45 610 GLN C O 1
ATOM 13271 N N . ILE C 2 638 ? 165.619 188.269 173.819 1.00 105.74 611 ILE C N 1
ATOM 13272 C CA . ILE C 2 638 ? 165.620 187.045 173.029 1.00 105.74 611 ILE C CA 1
ATOM 13273 C C . ILE C 2 638 ? 165.679 187.413 171.557 1.00 105.74 611 ILE C C 1
ATOM 13274 O O . ILE C 2 638 ? 164.949 188.297 171.096 1.00 105.74 611 ILE C O 1
ATOM 13290 N N . ILE C 2 639 ? 166.550 186.732 170.820 1.00 93.07 612 ILE C N 1
ATOM 13291 C CA . ILE C 2 639 ? 166.617 186.843 169.371 1.00 93.07 612 ILE C CA 1
ATOM 13292 C C . ILE C 2 639 ? 166.098 185.535 168.794 1.00 93.07 612 ILE C C 1
ATOM 13293 O O . ILE C 2 639 ? 166.559 184.452 169.172 1.00 93.07 612 ILE C O 1
ATOM 13309 N N . LEU C 2 640 ? 165.121 185.634 167.903 1.00 78.31 613 LEU C N 1
ATOM 13310 C CA . LEU C 2 640 ? 164.491 184.476 167.287 1.00 78.31 613 LEU C CA 1
ATOM 13311 C C . LEU C 2 640 ? 164.794 184.506 165.798 1.00 78.31 613 LEU C C 1
ATOM 13312 O O . LEU C 2 640 ? 164.486 185.491 165.120 1.00 78.31 613 LEU C O 1
ATOM 13328 N N . LYS C 2 641 ? 165.403 183.436 165.302 1.00 73.51 614 LYS C N 1
ATOM 13329 C CA . LYS C 2 641 ? 165.824 183.333 163.912 1.00 73.51 614 LYS C CA 1
ATOM 13330 C C . LYS C 2 641 ? 164.972 182.275 163.226 1.00 73.51 614 LYS C C 1
ATOM 13331 O O . LYS C 2 641 ? 164.921 181.125 163.676 1.00 73.51 614 LYS C O 1
ATOM 13350 N N . TRP C 2 642 ? 164.298 182.670 162.148 1.00 63.13 615 TRP C N 1
ATOM 13351 C CA . TRP C 2 642 ? 163.491 181.758 161.356 1.00 63.13 615 TRP C CA 1
ATOM 13352 C C . TRP C 2 642 ? 163.740 182.035 159.883 1.00 63.13 615 TRP C C 1
ATOM 13353 O O . TRP C 2 642 ? 164.080 183.152 159.491 1.00 63.13 615 TRP C O 1
ATOM 13374 N N . LYS C 2 643 ? 163.570 181.002 159.071 1.00 63.87 616 LYS C N 1
ATOM 13375 C CA . LYS C 2 643 ? 163.827 181.083 157.646 1.00 63.87 616 LYS C CA 1
ATOM 13376 C C . LYS C 2 643 ? 162.518 181.117 156.870 1.00 63.87 616 LYS C C 1
ATOM 13377 O O . LYS C 2 643 ? 161.470 180.708 157.383 1.00 63.87 616 LYS C O 1
ATOM 13396 N N . PRO C 2 644 ? 162.537 181.599 155.629 1.00 58.18 617 PRO C N 1
ATOM 13397 C CA . PRO C 2 644 ? 161.286 181.754 154.894 1.00 58.18 617 PRO C CA 1
ATOM 13398 C C . PRO C 2 644 ? 160.570 180.425 154.766 1.00 58.18 617 PRO C C 1
ATOM 13399 O O . PRO C 2 644 ? 161.211 179.366 154.629 1.00 58.18 617 PRO C O 1
ATOM 13410 N N . PRO C 2 645 ? 159.240 180.430 154.800 1.00 51.62 618 PRO C N 1
ATOM 13411 C CA . PRO C 2 645 ? 158.508 179.162 154.720 1.00 51.62 618 PRO C CA 1
ATOM 13412 C C . PRO C 2 645 ? 158.852 178.415 153.442 1.00 51.62 618 PRO C C 1
ATOM 13413 O O . PRO C 2 645 ? 159.104 179.017 152.397 1.00 51.62 618 PRO C O 1
ATOM 13424 N N . SER C 2 646 ? 158.876 177.085 153.543 1.00 52.89 619 SER C N 1
ATOM 13425 C CA . SER C 2 646 ? 159.283 176.266 152.408 1.00 52.89 619 SER C CA 1
ATOM 13426 C C . SER C 2 646 ? 158.448 176.555 151.169 1.00 52.89 619 SER C C 1
ATOM 13427 O O . SER C 2 646 ? 158.955 176.464 150.045 1.00 52.89 619 SER C O 1
ATOM 13435 N N . ASP C 2 647 ? 157.175 176.899 151.346 1.00 45.76 620 ASP C N 1
ATOM 13436 C CA . ASP C 2 647 ? 156.250 177.112 150.235 1.00 45.76 620 ASP C CA 1
ATOM 13437 C C . ASP C 2 647 ? 155.576 178.463 150.421 1.00 45.76 620 ASP C C 1
ATOM 13438 O O . ASP C 2 647 ? 154.461 178.545 150.954 1.00 45.76 620 ASP C O 1
ATOM 13447 N N . PRO C 2 648 ? 156.226 179.551 150.000 1.00 43.02 621 PRO C N 1
ATOM 13448 C CA . PRO C 2 648 ? 155.607 180.873 150.179 1.00 43.02 621 PRO C CA 1
ATOM 13449 C C . PRO C 2 648 ? 154.220 180.975 149.575 1.00 43.02 621 PRO C C 1
ATOM 13450 O O . PRO C 2 648 ? 153.333 181.584 150.184 1.00 43.02 621 PRO C O 1
ATOM 13461 N N . ASN C 2 649 ? 154.004 180.395 148.395 1.00 43.02 622 ASN C N 1
ATOM 13462 C CA . ASN C 2 649 ? 152.684 180.382 147.768 1.00 43.02 622 ASN C CA 1
ATOM 13463 C C . ASN C 2 649 ? 152.022 181.752 147.863 1.00 43.02 622 ASN C C 1
ATOM 13464 O O . ASN C 2 649 ? 150.819 181.874 148.099 1.00 43.02 622 ASN C O 1
ATOM 13475 N N . GLY C 2 650 ? 152.825 182.795 147.689 1.00 43.02 623 GLY C N 1
ATOM 13476 C CA . GLY C 2 650 ? 152.342 184.154 147.799 1.00 43.02 623 GLY C CA 1
ATOM 13477 C C . GLY C 2 650 ? 153.384 185.073 148.399 1.00 43.02 623 GLY C C 1
ATOM 13478 O O . GLY C 2 650 ? 154.022 184.725 149.396 1.00 43.02 623 GLY C O 1
ATOM 13482 N N . ASN C 2 651 ? 153.572 186.242 147.793 1.00 43.02 624 ASN C N 1
ATOM 13483 C CA . ASN C 2 651 ? 154.530 187.217 148.296 1.00 43.02 624 ASN C CA 1
ATOM 13484 C C . ASN C 2 651 ? 154.321 187.443 149.784 1.00 43.02 624 ASN C C 1
ATOM 13485 O O . ASN C 2 651 ? 153.242 187.859 150.214 1.00 43.02 624 ASN C O 1
ATOM 13496 N N . ILE C 2 652 ? 155.362 187.184 150.572 1.00 43.02 625 ILE C N 1
ATOM 13497 C CA . ILE C 2 652 ? 155.245 187.243 152.023 1.00 43.02 625 ILE C CA 1
ATOM 13498 C C . ILE C 2 652 ? 155.201 188.701 152.450 1.00 43.02 625 ILE C C 1
ATOM 13499 O O . ILE C 2 652 ? 156.242 189.344 152.618 1.00 43.02 625 ILE C O 1
ATOM 13515 N N . THR C 2 653 ? 153.991 189.223 152.646 1.00 43.96 626 THR C N 1
ATOM 13516 C CA . THR C 2 653 ? 153.839 190.643 152.937 1.00 43.96 626 THR C CA 1
ATOM 13517 C C . THR C 2 653 ? 154.576 191.022 154.211 1.00 43.96 626 THR C C 1
ATOM 13518 O O . THR C 2 653 ? 155.301 192.022 154.244 1.00 43.96 626 THR C O 1
ATOM 13529 N N . HIS C 2 654 ? 154.408 190.236 155.268 1.00 49.93 627 HIS C N 1
ATOM 13530 C CA . HIS C 2 654 ? 155.051 190.536 156.536 1.00 49.93 627 HIS C CA 1
ATOM 13531 C C . HIS C 2 654 ? 154.842 189.360 157.473 1.00 49.93 627 HIS C C 1
ATOM 13532 O O . HIS C 2 654 ? 153.765 188.759 157.499 1.00 49.93 627 HIS C O 1
ATOM 13546 N N . TYR C 2 655 ? 155.877 189.047 158.244 1.00 47.31 628 TYR C N 1
ATOM 13547 C CA . TYR C 2 655 ? 155.793 188.004 159.253 1.00 47.31 628 TYR C CA 1
ATOM 13548 C C . TYR C 2 655 ? 155.121 188.564 160.497 1.00 47.31 628 TYR C C 1
ATOM 13549 O O . TYR C 2 655 ? 155.493 189.637 160.981 1.00 47.31 628 TYR C O 1
ATOM 13567 N N . LEU C 2 656 ? 154.131 187.842 161.006 1.00 58.18 629 LEU C N 1
ATOM 13568 C CA . LEU C 2 656 ? 153.438 188.217 162.228 1.00 58.18 629 LEU C CA 1
ATOM 13569 C C . LEU C 2 656 ? 153.908 187.292 163.341 1.00 58.18 629 LEU C C 1
ATOM 13570 O O . LEU C 2 656 ? 153.807 186.067 163.218 1.00 58.18 629 LEU C O 1
ATOM 13586 N N . VAL C 2 657 ? 154.428 187.874 164.417 1.00 67.93 630 VAL C N 1
ATOM 13587 C CA . VAL C 2 657 ? 155.056 187.121 165.497 1.00 67.93 630 VAL C CA 1
ATOM 13588 C C . VAL C 2 657 ? 154.293 187.395 166.783 1.00 67.93 630 VAL C C 1
ATOM 13589 O O . VAL C 2 657 ? 154.132 188.554 167.183 1.00 67.93 630 VAL C O 1
ATOM 13602 N N . PHE C 2 658 ? 153.833 186.327 167.430 1.00 79.51 631 PHE C N 1
ATOM 13603 C CA . PHE C 2 658 ? 153.150 186.402 168.714 1.00 79.51 631 PHE C CA 1
ATOM 13604 C C . PHE C 2 658 ? 153.983 185.652 169.742 1.00 79.51 631 PHE C C 1
ATOM 13605 O O . PHE C 2 658 ? 154.294 184.472 169.546 1.00 79.51 631 PHE C O 1
ATOM 13622 N N . TRP C 2 659 ? 154.349 186.332 170.827 1.00 86.66 632 TRP C N 1
ATOM 13623 C CA . TRP C 2 659 ? 154.997 185.702 171.969 1.00 86.66 632 TRP C CA 1
ATOM 13624 C C . TRP C 2 659 ? 154.196 185.989 173.229 1.00 86.66 632 TRP C C 1
ATOM 13625 O O . TRP C 2 659 ? 153.711 187.107 173.426 1.00 86.66 632 TRP C O 1
ATOM 13646 N N . GLU C 2 660 ? 154.064 184.972 174.080 1.00 106.17 633 GLU C N 1
ATOM 13647 C CA . GLU C 2 660 ? 153.307 185.073 175.318 1.00 106.17 633 GLU C CA 1
ATOM 13648 C C . GLU C 2 660 ? 154.114 184.481 176.462 1.00 106.17 633 GLU C C 1
ATOM 13649 O O . GLU C 2 660 ? 154.812 183.479 176.287 1.00 106.17 633 GLU C O 1
ATOM 13661 N N . ARG C 2 661 ? 154.010 185.106 177.631 1.00 121.97 634 ARG C N 1
ATOM 13662 C CA . ARG C 2 661 ? 154.644 184.589 178.835 1.00 121.97 634 ARG C CA 1
ATOM 13663 C C . ARG C 2 661 ? 153.782 183.486 179.434 1.00 121.97 634 ARG C C 1
ATOM 13664 O O . ARG C 2 661 ? 152.566 183.644 179.577 1.00 121.97 634 ARG C O 1
ATOM 13685 N N . GLN C 2 662 ? 154.413 182.368 179.783 1.00 119.95 635 GLN C N 1
ATOM 13686 C CA . GLN C 2 662 ? 153.722 181.208 180.328 1.00 119.95 635 GLN C CA 1
ATOM 13687 C C . GLN C 2 662 ? 154.128 181.004 181.778 1.00 119.95 635 GLN C C 1
ATOM 13688 O O . GLN C 2 662 ? 155.321 180.951 182.093 1.00 119.95 635 GLN C O 1
ATOM 13702 N N . ALA C 2 663 ? 153.135 180.885 182.654 1.00 142.66 636 ALA C N 1
ATOM 13703 C CA . ALA C 2 663 ? 153.403 180.532 184.037 1.00 142.66 636 ALA C CA 1
ATOM 13704 C C . ALA C 2 663 ? 153.959 179.116 184.114 1.00 142.66 636 ALA C C 1
ATOM 13705 O O . ALA C 2 663 ? 153.658 178.259 183.279 1.00 142.66 636 ALA C O 1
ATOM 13712 N N . GLU C 2 664 ? 154.783 178.875 185.128 1.00 163.78 637 GLU C N 1
ATOM 13713 C CA . GLU C 2 664 ? 155.407 177.571 185.277 1.00 163.78 637 GLU C CA 1
ATOM 13714 C C . GLU C 2 664 ? 154.352 176.502 185.549 1.00 163.78 637 GLU C C 1
ATOM 13715 O O . GLU C 2 664 ? 153.213 176.790 185.926 1.00 163.78 637 GLU C O 1
ATOM 13727 N N . ASP C 2 665 ? 154.751 175.249 185.349 1.00 179.45 638 ASP C N 1
ATOM 13728 C CA . ASP C 2 665 ? 153.829 174.136 185.517 1.00 179.45 638 ASP C CA 1
ATOM 13729 C C . ASP C 2 665 ? 153.307 174.086 186.948 1.00 179.45 638 ASP C C 1
ATOM 13730 O O . ASP C 2 665 ? 154.015 174.415 187.905 1.00 179.45 638 ASP C O 1
ATOM 13739 N N . SER C 2 666 ? 152.045 173.674 187.088 1.00 185.39 639 SER C N 1
ATOM 13740 C CA . SER C 2 666 ? 151.443 173.577 188.413 1.00 185.39 639 SER C CA 1
ATOM 13741 C C . SER C 2 666 ? 152.285 172.704 189.334 1.00 185.39 639 SER C C 1
ATOM 13742 O O . SER C 2 666 ? 152.475 173.031 190.511 1.00 185.39 639 SER C O 1
ATOM 13750 N N . GLU C 2 667 ? 152.801 171.588 188.815 1.00 186.88 640 GLU C N 1
ATOM 13751 C CA . GLU C 2 667 ? 153.711 170.761 189.596 1.00 186.88 640 GLU C CA 1
ATOM 13752 C C . GLU C 2 667 ? 154.986 171.507 189.960 1.00 186.88 640 GLU C C 1
ATOM 13753 O O . GLU C 2 667 ? 155.630 171.162 190.956 1.00 186.88 640 GLU C O 1
ATOM 13765 N N . LEU C 2 668 ? 155.360 172.518 189.179 1.00 183.79 641 LEU C N 1
ATOM 13766 C CA . LEU C 2 668 ? 156.518 173.352 189.468 1.00 183.79 641 LEU C CA 1
ATOM 13767 C C . LEU C 2 668 ? 156.174 174.546 190.348 1.00 183.79 641 LEU C C 1
ATOM 13768 O O . LEU C 2 668 ? 157.055 175.367 190.626 1.00 183.79 641 LEU C O 1
ATOM 13784 N N . PHE C 2 669 ? 154.921 174.660 190.794 1.00 186.02 642 PHE C N 1
ATOM 13785 C CA . PHE C 2 669 ? 154.498 175.752 191.658 1.00 186.02 642 PHE C CA 1
ATOM 13786 C C . PHE C 2 669 ? 153.751 175.300 192.904 1.00 186.02 642 PHE C C 1
ATOM 13787 O O . PHE C 2 669 ? 153.531 176.127 193.796 1.00 186.02 642 PHE C O 1
ATOM 13804 N N . GLU C 2 670 ? 153.358 174.030 193.001 1.00 187.48 643 GLU C N 1
ATOM 13805 C CA . GLU C 2 670 ? 152.582 173.526 194.128 1.00 187.48 643 GLU C CA 1
ATOM 13806 C C . GLU C 2 670 ? 153.346 172.520 194.975 1.00 187.48 643 GLU C C 1
ATOM 13807 O O . GLU C 2 670 ? 153.378 172.644 196.204 1.00 187.48 643 GLU C O 1
ATOM 13819 N N . LEU C 2 671 ? 153.963 171.521 194.349 1.00 188.22 644 LEU C N 1
ATOM 13820 C CA . LEU C 2 671 ? 154.657 170.479 195.089 1.00 188.22 644 LEU C CA 1
ATOM 13821 C C . LEU C 2 671 ? 155.784 171.078 195.932 1.00 188.22 644 LEU C C 1
ATOM 13822 O O . LEU C 2 671 ? 156.153 172.246 195.794 1.00 188.22 644 LEU C O 1
ATOM 13838 N N . ASP C 2 672 ? 156.320 170.258 196.831 1.00 189.16 645 ASP C N 1
ATOM 13839 C CA . ASP C 2 672 ? 157.477 170.652 197.619 1.00 189.16 645 ASP C CA 1
ATOM 13840 C C . ASP C 2 672 ? 158.758 170.388 196.838 1.00 189.16 645 ASP C C 1
ATOM 13841 O O . ASP C 2 672 ? 158.842 169.451 196.039 1.00 189.16 645 ASP C O 1
ATOM 13850 N N . TYR C 2 673 ? 159.767 171.231 197.078 1.00 188.42 646 TYR C N 1
ATOM 13851 C CA . TYR C 2 673 ? 161.013 171.178 196.322 1.00 188.42 646 TYR C CA 1
ATOM 13852 C C . TYR C 2 673 ? 162.240 171.243 197.225 1.00 188.42 646 TYR C C 1
ATOM 13853 O O . TYR C 2 673 ? 163.335 171.561 196.749 1.00 188.42 646 TYR C O 1
ATOM 13871 N N . CYS C 2 674 ? 162.084 170.951 198.516 1.00 189.13 647 CYS C N 1
ATOM 13872 C CA . CYS C 2 674 ? 163.200 170.905 199.450 1.00 189.13 647 CYS C CA 1
ATOM 13873 C C . CYS C 2 674 ? 163.618 169.481 199.791 1.00 189.13 647 CYS C C 1
ATOM 13874 O O . CYS C 2 674 ? 164.432 169.286 200.700 1.00 189.13 647 CYS C O 1
ATOM 13882 N N . LEU C 2 675 ? 163.082 168.486 199.089 1.00 183.36 648 LEU C N 1
ATOM 13883 C CA . LEU C 2 675 ? 163.438 167.098 199.348 1.00 183.36 648 LEU C CA 1
ATOM 13884 C C . LEU C 2 675 ? 164.946 166.910 199.257 1.00 183.36 648 LEU C C 1
ATOM 13885 O O . LEU C 2 675 ? 165.546 167.128 198.200 1.00 183.36 648 LEU C O 1
ATOM 13901 N N . LYS C 2 676 ? 165.556 166.506 200.369 1.00 180.26 649 LYS C N 1
ATOM 13902 C CA . LYS C 2 676 ? 166.996 166.290 200.383 1.00 180.26 649 LYS C CA 1
ATOM 13903 C C . LYS C 2 676 ? 167.364 165.179 199.409 1.00 180.26 649 LYS C C 1
ATOM 13904 O O . LYS C 2 676 ? 166.599 164.236 199.187 1.00 180.26 649 LYS C O 1
ATOM 13923 N N . GLY C 2 677 ? 168.551 165.294 198.820 1.00 179.62 650 GLY C N 1
ATOM 13924 C CA . GLY C 2 677 ? 168.849 164.510 197.640 1.00 179.62 650 GLY C CA 1
ATOM 13925 C C . GLY C 2 677 ? 167.936 164.988 196.534 1.00 179.62 650 GLY C C 1
ATOM 13926 O O . GLY C 2 677 ? 167.027 164.268 196.110 1.00 179.62 650 GLY C O 1
ATOM 13930 N N . LEU C 2 678 ? 168.181 166.211 196.067 1.00 181.16 651 LEU C N 1
ATOM 13931 C CA . LEU C 2 678 ? 167.195 167.007 195.346 1.00 181.16 651 LEU C CA 1
ATOM 13932 C C . LEU C 2 678 ? 166.391 166.173 194.362 1.00 181.16 651 LEU C C 1
ATOM 13933 O O . LEU C 2 678 ? 166.944 165.564 193.441 1.00 181.16 651 LEU C O 1
ATOM 13949 N N . LYS C 2 679 ? 165.073 166.152 194.567 1.00 182.08 652 LYS C N 1
ATOM 13950 C CA . LYS C 2 679 ? 164.126 165.524 193.656 1.00 182.08 652 LYS C CA 1
ATOM 13951 C C . LYS C 2 679 ? 163.326 166.561 192.877 1.00 182.08 652 LYS C C 1
ATOM 13952 O O . LYS C 2 679 ? 162.167 166.316 192.524 1.00 182.08 652 LYS C O 1
ATOM 13971 N N . LEU C 2 680 ? 163.924 167.720 192.619 1.00 183.11 653 LEU C N 1
ATOM 13972 C CA . LEU C 2 680 ? 163.259 168.804 191.918 1.00 183.11 653 LEU C CA 1
ATOM 13973 C C . LEU C 2 680 ? 162.576 168.271 190.659 1.00 183.11 653 LEU C C 1
ATOM 13974 O O . LEU C 2 680 ? 163.248 167.664 189.811 1.00 183.11 653 LEU C O 1
ATOM 13990 N N . PRO C 2 681 ? 161.256 168.459 190.503 1.00 188.84 654 PRO C N 1
ATOM 13991 C CA . PRO C 2 681 ? 160.576 167.919 189.317 1.00 188.84 654 PRO C CA 1
ATOM 13992 C C . PRO C 2 681 ? 161.255 168.323 188.019 1.00 188.84 654 PRO C C 1
ATOM 13993 O O . PRO C 2 681 ? 161.290 169.507 187.667 1.00 188.84 654 PRO C O 1
ATOM 14004 N N . SER C 2 682 ? 161.799 167.341 187.300 1.00 188.40 655 SER C N 1
ATOM 14005 C CA . SER C 2 682 ? 162.473 167.587 186.026 1.00 188.40 655 SER C CA 1
ATOM 14006 C C . SER C 2 682 ? 161.450 167.611 184.887 1.00 188.40 655 SER C C 1
ATOM 14007 O O . SER C 2 682 ? 161.511 166.843 183.928 1.00 188.40 655 SER C O 1
ATOM 14015 N N . ARG C 2 683 ? 160.494 168.527 185.016 1.00 187.86 656 ARG C N 1
ATOM 14016 C CA . ARG C 2 683 ? 159.417 168.661 184.044 1.00 187.86 656 ARG C CA 1
ATOM 14017 C C . ARG C 2 683 ? 159.591 169.930 183.217 1.00 187.86 656 ARG C C 1
ATOM 14018 O O . ARG C 2 683 ? 160.254 170.875 183.646 1.00 187.86 656 ARG C O 1
ATOM 14039 N N . GLU C 2 781 ? 140.269 189.516 175.491 1.00 110.93 754 GLU C N 1
ATOM 14040 C CA . GLU C 2 781 ? 141.157 189.262 174.363 1.00 110.93 754 GLU C CA 1
ATOM 14041 C C . GLU C 2 781 ? 142.557 188.907 174.851 1.00 110.93 754 GLU C C 1
ATOM 14042 O O . GLU C 2 781 ? 143.089 189.549 175.757 1.00 110.93 754 GLU C O 1
ATOM 14054 N N . GLU C 2 782 ? 143.151 187.879 174.247 1.00 103.64 755 GLU C N 1
ATOM 14055 C CA . GLU C 2 782 ? 144.507 187.446 174.579 1.00 103.64 755 GLU C CA 1
ATOM 14056 C C . GLU C 2 782 ? 145.454 188.100 173.581 1.00 103.64 755 GLU C C 1
ATOM 14057 O O . GLU C 2 782 ? 145.785 187.531 172.540 1.00 103.64 755 GLU C O 1
ATOM 14069 N N . HIS C 2 783 ? 145.889 189.317 173.904 1.00 99.21 756 HIS C N 1
ATOM 14070 C CA . HIS C 2 783 ? 146.855 190.033 173.077 1.00 99.21 756 HIS C CA 1
ATOM 14071 C C . HIS C 2 783 ? 148.249 189.541 173.448 1.00 99.21 756 HIS C C 1
ATOM 14072 O O . HIS C 2 783 ? 148.968 190.135 174.255 1.00 99.21 756 HIS C O 1
ATOM 14086 N N . ARG C 2 784 ? 148.627 188.414 172.863 1.00 97.09 757 ARG C N 1
ATOM 14087 C CA . ARG C 2 784 ? 150.017 188.001 172.947 1.00 97.09 757 ARG C CA 1
ATOM 14088 C C . ARG C 2 784 ? 150.832 189.130 172.331 1.00 97.09 757 ARG C C 1
ATOM 14089 O O . ARG C 2 784 ? 150.615 189.457 171.155 1.00 97.09 757 ARG C O 1
ATOM 14110 N N . PRO C 2 785 ? 151.742 189.771 173.075 1.00 93.36 758 PRO C N 1
ATOM 14111 C CA . PRO C 2 785 ? 152.462 190.916 172.501 1.00 93.36 758 PRO C CA 1
ATOM 14112 C C . PRO C 2 785 ? 153.022 190.571 171.134 1.00 93.36 758 PRO C C 1
ATOM 14113 O O . PRO C 2 785 ? 153.797 189.620 171.009 1.00 93.36 758 PRO C O 1
ATOM 14124 N N . PHE C 2 786 ? 152.620 191.311 170.102 1.00 80.72 759 PHE C N 1
ATOM 14125 C CA . PHE C 2 786 ? 152.932 190.952 168.729 1.00 80.72 759 PHE C CA 1
ATOM 14126 C C . PHE C 2 786 ? 153.474 192.158 167.979 1.00 80.72 759 PHE C C 1
ATOM 14127 O O . PHE C 2 786 ? 153.173 193.309 168.301 1.00 80.72 759 PHE C O 1
ATOM 14144 N N . GLU C 2 787 ? 154.274 191.867 166.957 1.00 74.55 760 GLU C N 1
ATOM 14145 C CA . GLU C 2 787 ? 154.817 192.891 166.082 1.00 74.55 760 GLU C CA 1
ATOM 14146 C C . GLU C 2 787 ? 154.747 192.387 164.650 1.00 74.55 760 GLU C C 1
ATOM 14147 O O . GLU C 2 787 ? 154.989 191.207 164.388 1.00 74.55 760 GLU C O 1
ATOM 14159 N N . LYS C 2 788 ? 154.407 193.287 163.728 1.00 58.60 761 LYS C N 1
ATOM 14160 C CA . LYS C 2 788 ? 154.351 192.956 162.307 1.00 58.60 761 LYS C CA 1
ATOM 14161 C C . LYS C 2 788 ? 155.749 193.103 161.704 1.00 58.60 761 LYS C C 1
ATOM 14162 O O . LYS C 2 788 ? 156.049 194.025 160.943 1.00 58.60 761 LYS C O 1
ATOM 14181 N N . VAL C 2 789 ? 156.621 192.162 162.069 1.00 56.22 762 VAL C N 1
ATOM 14182 C CA . VAL C 2 789 ? 157.975 192.169 161.532 1.00 56.22 762 VAL C CA 1
ATOM 14183 C C . VAL C 2 789 ? 157.906 192.078 160.017 1.00 56.22 762 VAL C C 1
ATOM 14184 O O . VAL C 2 789 ? 157.229 191.205 159.460 1.00 56.22 762 VAL C O 1
ATOM 14197 N N . VAL C 2 790 ? 158.609 192.983 159.342 1.00 55.91 763 VAL C N 1
ATOM 14198 C CA . VAL C 2 790 ? 158.579 193.089 157.889 1.00 55.91 763 VAL C CA 1
ATOM 14199 C C . VAL C 2 790 ? 159.994 192.867 157.374 1.00 55.91 763 VAL C C 1
ATOM 14200 O O . VAL C 2 790 ? 160.892 193.679 157.632 1.00 55.91 763 VAL C O 1
ATOM 14213 N N . ASN C 2 791 ? 160.193 191.771 156.645 1.00 57.84 764 ASN C N 1
ATOM 14214 C CA . ASN C 2 791 ? 161.441 191.410 155.983 1.00 57.84 764 ASN C CA 1
ATOM 14215 C C . ASN C 2 791 ? 162.518 190.941 156.952 1.00 57.84 764 ASN C C 1
ATOM 14216 O O . ASN C 2 791 ? 163.572 190.481 156.500 1.00 57.84 764 ASN C O 1
ATOM 14227 N N . LYS C 2 792 ? 162.295 191.028 158.261 1.00 55.38 765 LYS C N 1
ATOM 14228 C CA . LYS C 2 792 ? 163.292 190.614 159.247 1.00 55.38 765 LYS C CA 1
ATOM 14229 C C . LYS C 2 792 ? 163.048 189.149 159.576 1.00 55.38 765 LYS C C 1
ATOM 14230 O O . LYS C 2 792 ? 162.203 188.817 160.410 1.00 55.38 765 LYS C O 1
ATOM 14249 N N . GLU C 2 793 ? 163.798 188.266 158.917 1.00 57.12 766 GLU C N 1
ATOM 14250 C CA . GLU C 2 793 ? 163.629 186.834 159.116 1.00 57.12 766 GLU C CA 1
ATOM 14251 C C . GLU C 2 793 ? 164.083 186.371 160.494 1.00 57.12 766 GLU C C 1
ATOM 14252 O O . GLU C 2 793 ? 163.794 185.230 160.867 1.00 57.12 766 GLU C O 1
ATOM 14264 N N . SER C 2 794 ? 164.784 187.215 161.251 1.00 71.18 767 SER C N 1
ATOM 14265 C CA . SER C 2 794 ? 165.226 186.884 162.602 1.00 71.18 767 SER C CA 1
ATOM 14266 C C . SER C 2 794 ? 164.903 188.052 163.521 1.00 71.18 767 SER C C 1
ATOM 14267 O O . SER C 2 794 ? 165.501 189.126 163.397 1.00 71.18 767 SER C O 1
ATOM 14275 N N . LEU C 2 795 ? 163.974 187.839 164.445 1.00 76.45 768 LEU C N 1
ATOM 14276 C CA . LEU C 2 795 ? 163.478 188.905 165.300 1.00 76.45 768 LEU C CA 1
ATOM 14277 C C . LEU C 2 795 ? 164.320 189.021 166.560 1.00 76.45 768 LEU C C 1
ATOM 14278 O O . LEU C 2 795 ? 164.901 188.043 167.035 1.00 76.45 768 LEU C O 1
ATOM 14294 N N . VAL C 2 796 ? 164.384 190.238 167.096 1.00 92.75 769 VAL C N 1
ATOM 14295 C CA . VAL C 2 796 ? 164.989 190.481 168.400 1.00 92.75 769 VAL C CA 1
ATOM 14296 C C . VAL C 2 796 ? 163.892 190.884 169.375 1.00 92.75 769 VAL C C 1
ATOM 14297 O O . VAL C 2 796 ? 163.573 192.070 169.512 1.00 92.75 769 VAL C O 1
ATOM 14310 N N . ILE C 2 797 ? 163.314 189.901 170.065 1.00 92.43 770 ILE C N 1
ATOM 14311 C CA . ILE C 2 797 ? 162.242 190.186 171.009 1.00 92.43 770 ILE C CA 1
ATOM 14312 C C . ILE C 2 797 ? 162.815 190.909 172.218 1.00 92.43 770 ILE C C 1
ATOM 14313 O O . ILE C 2 797 ? 163.951 190.653 172.638 1.00 92.43 770 ILE C O 1
ATOM 14329 N N . SER C 2 798 ? 162.031 191.821 172.782 1.00 98.13 771 SER C N 1
ATOM 14330 C CA . SER C 2 798 ? 162.466 192.624 173.913 1.00 98.13 771 SER C CA 1
ATOM 14331 C C . SER C 2 798 ? 161.329 192.762 174.915 1.00 98.13 771 SER C C 1
ATOM 14332 O O . SER C 2 798 ? 160.153 192.598 174.581 1.00 98.13 771 SER C O 1
ATOM 14340 N N . GLY C 2 799 ? 161.700 193.072 176.154 1.00 109.58 772 GLY C N 1
ATOM 14341 C CA . GLY C 2 799 ? 160.743 193.219 177.229 1.00 109.58 772 GLY C CA 1
ATOM 14342 C C . GLY C 2 799 ? 160.419 191.949 177.983 1.00 109.58 772 GLY C C 1
ATOM 14343 O O . GLY C 2 799 ? 159.523 191.968 178.835 1.00 109.58 772 GLY C O 1
ATOM 14347 N N . LEU C 2 800 ? 161.116 190.852 177.705 1.00 113.78 773 LEU C N 1
ATOM 14348 C CA . LEU C 2 800 ? 160.845 189.585 178.370 1.00 113.78 773 LEU C CA 1
ATOM 14349 C C . LEU C 2 800 ? 161.445 189.604 179.773 1.00 113.78 773 LEU C C 1
ATOM 14350 O O . LEU C 2 800 ? 161.944 190.626 180.252 1.00 113.78 773 LEU C O 1
ATOM 14366 N N . ARG C 2 801 ? 161.397 188.459 180.450 1.00 139.69 774 ARG C N 1
ATOM 14367 C CA . ARG C 2 801 ? 161.977 188.300 181.776 1.00 139.69 774 ARG C CA 1
ATOM 14368 C C . ARG C 2 801 ? 162.947 187.129 181.759 1.00 139.69 774 ARG C C 1
ATOM 14369 O O . ARG C 2 801 ? 162.630 186.059 181.228 1.00 139.69 774 ARG C O 1
ATOM 14390 N N . HIS C 2 802 ? 164.126 187.344 182.336 1.00 147.23 775 HIS C N 1
ATOM 14391 C CA . HIS C 2 802 ? 165.164 186.320 182.372 1.00 147.23 775 HIS C CA 1
ATOM 14392 C C . HIS C 2 802 ? 164.613 184.987 182.863 1.00 147.23 775 HIS C C 1
ATOM 14393 O O . HIS C 2 802 ? 163.996 184.905 183.928 1.00 147.23 775 HIS C O 1
ATOM 14407 N N . PHE C 2 803 ? 164.845 183.941 182.068 1.00 145.96 776 PHE C N 1
ATOM 14408 C CA . PHE C 2 803 ? 164.506 182.566 182.438 1.00 145.96 776 PHE C CA 1
ATOM 14409 C C . PHE C 2 803 ? 163.047 182.431 182.857 1.00 145.96 776 PHE C C 1
ATOM 14410 O O . PHE C 2 803 ? 162.714 181.647 183.748 1.00 145.96 776 PHE C O 1
ATOM 14427 N N . THR C 2 804 ? 162.165 183.179 182.207 1.00 139.80 777 THR C N 1
ATOM 14428 C CA . THR C 2 804 ? 160.733 183.082 182.446 1.00 139.80 777 THR C CA 1
ATOM 14429 C C . THR C 2 804 ? 160.075 182.320 181.304 1.00 139.80 777 THR C C 1
ATOM 14430 O O . THR C 2 804 ? 160.477 182.449 180.144 1.00 139.80 777 THR C O 1
ATOM 14441 N N . GLY C 2 805 ? 159.073 181.512 181.642 1.00 130.21 778 GLY C N 1
ATOM 14442 C CA . GLY C 2 805 ? 158.374 180.757 180.617 1.00 130.21 778 GLY C CA 1
ATOM 14443 C C . GLY C 2 805 ? 157.756 181.678 179.579 1.00 130.21 778 GLY C C 1
ATOM 14444 O O . GLY C 2 805 ? 157.160 182.707 179.906 1.00 130.21 778 GLY C O 1
ATOM 14448 N N . TYR C 2 806 ? 157.906 181.301 178.312 1.00 116.04 779 TYR C N 1
ATOM 14449 C CA . TYR C 2 806 ? 157.377 182.100 177.216 1.00 116.04 779 TYR C CA 1
ATOM 14450 C C . TYR C 2 806 ? 156.947 181.186 176.080 1.00 116.04 779 TYR C C 1
ATOM 14451 O O . TYR C 2 806 ? 157.704 180.301 175.672 1.00 116.04 779 TYR C O 1
ATOM 14469 N N . ARG C 2 807 ? 155.734 181.406 175.581 1.00 100.56 780 ARG C N 1
ATOM 14470 C CA . ARG C 2 807 ? 155.203 180.689 174.429 1.00 100.56 780 ARG C CA 1
ATOM 14471 C C . ARG C 2 807 ? 155.274 181.606 173.216 1.00 100.56 780 ARG C C 1
ATOM 14472 O O . ARG C 2 807 ? 154.667 182.682 173.210 1.00 100.56 780 ARG C O 1
ATOM 14493 N N . ILE C 2 808 ? 156.012 181.180 172.197 1.00 91.24 781 ILE C N 1
ATOM 14494 C CA . ILE C 2 808 ? 156.218 181.974 170.997 1.00 91.24 781 ILE C CA 1
ATOM 14495 C C . ILE C 2 808 ? 155.428 181.353 169.855 1.00 91.24 781 ILE C C 1
ATOM 14496 O O . ILE C 2 808 ? 155.014 180.192 169.904 1.00 91.24 781 ILE C O 1
ATOM 14512 N N . GLU C 2 809 ? 155.219 182.149 168.810 1.00 81.89 782 GLU C N 1
ATOM 14513 C CA . GLU C 2 809 ? 154.391 181.732 167.691 1.00 81.89 782 GLU C CA 1
ATOM 14514 C C . GLU C 2 809 ? 154.717 182.618 166.498 1.00 81.89 782 GLU C C 1
ATOM 14515 O O . GLU C 2 809 ? 154.788 183.841 166.634 1.00 81.89 782 GLU C O 1
ATOM 14527 N N . LEU C 2 810 ? 154.922 181.997 165.338 1.00 68.80 783 LEU C N 1
ATOM 14528 C CA . LEU C 2 810 ? 155.368 182.687 164.126 1.00 68.80 783 LEU C CA 1
ATOM 14529 C C . LEU C 2 810 ? 154.272 182.627 163.066 1.00 68.80 783 LEU C C 1
ATOM 14530 O O . LEU C 2 810 ? 154.190 181.674 162.289 1.00 68.80 783 LEU C O 1
ATOM 14546 N N . GLN C 2 811 ? 153.441 183.662 163.026 1.00 60.60 784 GLN C N 1
ATOM 14547 C CA . GLN C 2 811 ? 152.423 183.777 161.995 1.00 60.60 784 GLN C CA 1
ATOM 14548 C C . GLN C 2 811 ? 153.025 184.415 160.750 1.00 60.60 784 GLN C C 1
ATOM 14549 O O . GLN C 2 811 ? 153.608 185.501 160.820 1.00 60.60 784 GLN C O 1
ATOM 14563 N N . ALA C 2 812 ? 152.889 183.735 159.614 1.00 54.58 785 ALA C N 1
ATOM 14564 C CA . ALA C 2 812 ? 153.369 184.227 158.328 1.00 54.58 785 ALA C CA 1
ATOM 14565 C C . ALA C 2 812 ? 152.183 184.446 157.402 1.00 54.58 785 ALA C C 1
ATOM 14566 O O . ALA C 2 812 ? 151.315 183.576 157.285 1.00 54.58 785 ALA C O 1
ATOM 14573 N N . CYS C 2 813 ? 152.148 185.602 156.744 1.00 45.18 786 CYS C N 1
ATOM 14574 C CA . CYS C 2 813 ? 151.041 185.949 155.867 1.00 45.18 786 CYS C CA 1
ATOM 14575 C C . CYS C 2 813 ? 151.581 186.512 154.561 1.00 45.18 786 CYS C C 1
ATOM 14576 O O . CYS C 2 813 ? 152.666 187.099 154.523 1.00 45.18 786 CYS C O 1
ATOM 14584 N N . ASN C 2 814 ? 150.809 186.325 153.487 1.00 43.02 787 ASN C N 1
ATOM 14585 C CA . ASN C 2 814 ? 151.106 186.917 152.188 1.00 43.02 787 ASN C CA 1
ATOM 14586 C C . ASN C 2 814 ? 149.966 187.816 151.728 1.00 43.02 787 ASN C C 1
ATOM 14587 O O . ASN C 2 814 ? 149.659 187.886 150.538 1.00 43.02 787 ASN C O 1
ATOM 14598 N N . GLN C 2 815 ? 149.325 188.502 152.671 1.00 45.63 788 GLN C N 1
ATOM 14599 C CA . GLN C 2 815 ? 148.232 189.412 152.358 1.00 45.63 788 GLN C CA 1
ATOM 14600 C C . GLN C 2 815 ? 147.946 190.240 153.599 1.00 45.63 788 GLN C C 1
ATOM 14601 O O . GLN C 2 815 ? 147.778 189.681 154.686 1.00 45.63 788 GLN C O 1
ATOM 14615 N N . ASP C 2 816 ? 147.882 191.561 153.437 1.00 51.60 789 ASP C N 1
ATOM 14616 C CA . ASP C 2 816 ? 147.874 192.468 154.580 1.00 51.60 789 ASP C CA 1
ATOM 14617 C C . ASP C 2 816 ? 146.572 193.247 154.720 1.00 51.60 789 ASP C C 1
ATOM 14618 O O . ASP C 2 816 ? 145.938 193.178 155.778 1.00 51.60 789 ASP C O 1
ATOM 14627 N N . THR C 2 817 ? 146.146 193.986 153.696 1.00 56.12 790 THR C N 1
ATOM 14628 C CA . THR C 2 817 ? 145.042 194.922 153.890 1.00 56.12 790 THR C CA 1
ATOM 14629 C C . THR C 2 817 ? 143.699 194.199 153.929 1.00 56.12 790 THR C C 1
ATOM 14630 O O . THR C 2 817 ? 142.872 194.499 154.800 1.00 56.12 790 THR C O 1
ATOM 14641 N N . PRO C 2 818 ? 143.426 193.248 153.024 1.00 53.31 791 PRO C N 1
ATOM 14642 C CA . PRO C 2 818 ? 142.157 192.521 153.114 1.00 53.31 791 PRO C CA 1
ATOM 14643 C C . PRO C 2 818 ? 142.258 191.375 154.104 1.00 53.31 791 PRO C C 1
ATOM 14644 O O . PRO C 2 818 ? 143.252 191.276 154.832 1.00 53.31 791 PRO C O 1
ATOM 14655 N N . GLU C 2 819 ? 141.241 190.520 154.162 1.00 58.58 792 GLU C N 1
ATOM 14656 C CA . GLU C 2 819 ? 141.338 189.307 154.964 1.00 58.58 792 GLU C CA 1
ATOM 14657 C C . GLU C 2 819 ? 142.663 188.614 154.684 1.00 58.58 792 GLU C C 1
ATOM 14658 O O . GLU C 2 819 ? 142.923 188.173 153.561 1.00 58.58 792 GLU C O 1
ATOM 14670 N N . GLU C 2 820 ? 143.502 188.526 155.711 1.00 49.80 793 GLU C N 1
ATOM 14671 C CA . GLU C 2 820 ? 144.880 188.084 155.552 1.00 49.80 793 GLU C CA 1
ATOM 14672 C C . GLU C 2 820 ? 144.955 186.564 155.575 1.00 49.80 793 GLU C C 1
ATOM 14673 O O . GLU C 2 820 ? 144.397 185.920 156.469 1.00 49.80 793 GLU C O 1
ATOM 14685 N N . ARG C 2 821 ? 145.649 185.996 154.588 1.00 43.02 794 ARG C N 1
ATOM 14686 C CA . ARG C 2 821 ? 145.815 184.547 154.473 1.00 43.02 794 ARG C CA 1
ATOM 14687 C C . ARG C 2 821 ? 147.013 184.104 155.316 1.00 43.02 794 ARG C C 1
ATOM 14688 O O . ARG C 2 821 ? 147.990 183.532 154.829 1.00 43.02 794 ARG C O 1
ATOM 14709 N N . CYS C 2 822 ? 146.915 184.372 156.616 1.00 49.37 795 CYS C N 1
ATOM 14710 C CA . CYS C 2 822 ? 147.989 184.055 157.552 1.00 49.37 795 CYS C CA 1
ATOM 14711 C C . CYS C 2 822 ? 147.986 182.556 157.821 1.00 49.37 795 CYS C C 1
ATOM 14712 O O . CYS C 2 822 ? 147.094 182.041 158.501 1.00 49.37 795 CYS C O 1
ATOM 14720 N N . SER C 2 823 ? 148.988 181.857 157.297 1.00 47.36 796 SER C N 1
ATOM 14721 C CA . SER C 2 823 ? 149.056 180.415 157.462 1.00 47.36 796 SER C CA 1
ATOM 14722 C C . SER C 2 823 ? 149.142 180.047 158.936 1.00 47.36 796 SER C C 1
ATOM 14723 O O . SER C 2 823 ? 149.454 180.874 159.795 1.00 47.36 796 SER C O 1
ATOM 14731 N N . VAL C 2 824 ? 148.855 178.777 159.225 1.00 56.97 797 VAL C N 1
ATOM 14732 C CA . VAL C 2 824 ? 148.964 178.290 160.593 1.00 56.97 797 VAL C CA 1
ATOM 14733 C C . VAL C 2 824 ? 150.391 178.481 161.073 1.00 56.97 797 VAL C C 1
ATOM 14734 O O . VAL C 2 824 ? 151.350 178.150 160.368 1.00 56.97 797 VAL C O 1
ATOM 14747 N N . ALA C 2 825 ? 150.536 179.022 162.278 1.00 66.23 798 ALA C N 1
ATOM 14748 C CA . ALA C 2 825 ? 151.849 179.354 162.804 1.00 66.23 798 ALA C CA 1
ATOM 14749 C C . ALA C 2 825 ? 152.579 178.118 163.309 1.00 66.23 798 ALA C C 1
ATOM 14750 O O . ALA C 2 825 ? 151.968 177.111 163.676 1.00 66.23 798 ALA C O 1
ATOM 14757 N N . ALA C 2 826 ? 153.905 178.209 163.319 1.00 64.79 799 ALA C N 1
ATOM 14758 C CA . ALA C 2 826 ? 154.729 177.277 164.064 1.00 64.79 799 ALA C CA 1
ATOM 14759 C C . ALA C 2 826 ? 154.729 177.683 165.534 1.00 64.79 799 ALA C C 1
ATOM 14760 O O . ALA C 2 826 ? 154.047 178.625 165.944 1.00 64.79 799 ALA C O 1
ATOM 14767 N N . TYR C 2 827 ? 155.507 176.972 166.345 1.00 84.54 800 TYR C N 1
ATOM 14768 C CA . TYR C 2 827 ? 155.562 177.278 167.765 1.00 84.54 800 TYR C CA 1
ATOM 14769 C C . TYR C 2 827 ? 156.953 176.995 168.305 1.00 84.54 800 TYR C C 1
ATOM 14770 O O . TYR C 2 827 ? 157.683 176.147 167.786 1.00 84.54 800 TYR C O 1
ATOM 14788 N N . VAL C 2 828 ? 157.311 177.733 169.352 1.00 85.35 801 VAL C N 1
ATOM 14789 C CA . VAL C 2 828 ? 158.511 177.462 170.129 1.00 85.35 801 VAL C CA 1
ATOM 14790 C C . VAL C 2 828 ? 158.340 178.122 171.490 1.00 85.35 801 VAL C C 1
ATOM 14791 O O . VAL C 2 828 ? 157.954 179.293 171.579 1.00 85.35 801 VAL C O 1
ATOM 14804 N N . SER C 2 829 ? 158.613 177.374 172.556 1.00 98.64 802 SER C N 1
ATOM 14805 C CA . SER C 2 829 ? 158.495 177.890 173.918 1.00 98.64 802 SER C CA 1
ATOM 14806 C C . SER C 2 829 ? 159.878 178.297 174.423 1.00 98.64 802 SER C C 1
ATOM 14807 O O . SER C 2 829 ? 160.525 177.611 175.215 1.00 98.64 802 SER C O 1
ATOM 14815 N N . ALA C 2 830 ? 160.324 179.449 173.932 1.00 107.07 803 ALA C N 1
ATOM 14816 C CA . ALA C 2 830 ? 161.638 179.958 174.291 1.00 107.07 803 ALA C CA 1
ATOM 14817 C C . ALA C 2 830 ? 161.678 180.344 175.762 1.00 107.07 803 ALA C C 1
ATOM 14818 O O . ALA C 2 830 ? 160.706 180.871 176.311 1.00 107.07 803 ALA C O 1
ATOM 14825 N N . ARG C 2 831 ? 162.813 180.079 176.403 1.00 131.17 804 ARG C N 1
ATOM 14826 C CA . ARG C 2 831 ? 163.065 180.509 177.771 1.00 131.17 804 ARG C CA 1
ATOM 14827 C C . ARG C 2 831 ? 164.223 181.494 177.755 1.00 131.17 804 ARG C C 1
ATOM 14828 O O . ARG C 2 831 ? 165.312 181.168 177.270 1.00 131.17 804 ARG C O 1
ATOM 14849 N N . THR C 2 832 ? 163.987 182.691 178.283 1.00 130.56 805 THR C N 1
ATOM 14850 C CA . THR C 2 832 ? 165.037 183.697 178.348 1.00 130.56 805 THR C CA 1
ATOM 14851 C C . THR C 2 832 ? 166.234 183.159 179.122 1.00 130.56 805 THR C C 1
ATOM 14852 O O . THR C 2 832 ? 166.102 182.288 179.984 1.00 130.56 805 THR C O 1
ATOM 14863 N N . MET C 2 833 ? 167.416 183.668 178.797 1.00 130.32 806 MET C N 1
ATOM 14864 C CA . MET C 2 833 ? 168.591 183.279 179.559 1.00 130.32 806 MET C CA 1
ATOM 14865 C C . MET C 2 833 ? 168.535 183.929 180.941 1.00 130.32 806 MET C C 1
ATOM 14866 O O . MET C 2 833 ? 168.131 185.090 181.066 1.00 130.32 806 MET C O 1
ATOM 14880 N N . PRO C 2 834 ? 168.927 183.214 181.991 1.00 148.19 807 PRO C N 1
ATOM 14881 C CA . PRO C 2 834 ? 168.736 183.737 183.347 1.00 148.19 807 PRO C CA 1
ATOM 14882 C C . PRO C 2 834 ? 169.633 184.925 183.647 1.00 148.19 807 PRO C C 1
ATOM 14883 O O . PRO C 2 834 ? 170.705 185.097 183.061 1.00 148.19 807 PRO C O 1
ATOM 14894 N N . GLU C 2 835 ? 169.170 185.755 184.579 1.00 156.32 808 GLU C N 1
ATOM 14895 C CA . GLU C 2 835 ? 169.975 186.825 185.150 1.00 156.32 808 GLU C CA 1
ATOM 14896 C C . GLU C 2 835 ? 170.642 186.301 186.412 1.00 156.32 808 GLU C C 1
ATOM 14897 O O . GLU C 2 835 ? 169.954 185.843 187.332 1.00 156.32 808 GLU C O 1
ATOM 14909 N N . ALA C 2 836 ? 171.971 186.363 186.467 1.00 164.29 809 ALA C N 1
ATOM 14910 C CA . ALA C 2 836 ? 172.654 186.078 187.725 1.00 164.29 809 ALA C CA 1
ATOM 14911 C C . ALA C 2 836 ? 172.830 187.335 188.560 1.00 164.29 809 ALA C C 1
ATOM 14912 O O . ALA C 2 836 ? 173.898 187.580 189.129 1.00 164.29 809 ALA C O 1
ATOM 14919 N N . LYS C 2 837 ? 171.786 188.144 188.643 1.00 167.03 810 LYS C N 1
ATOM 14920 C CA . LYS C 2 837 ? 171.617 189.187 189.646 1.00 167.03 810 LYS C CA 1
ATOM 14921 C C . LYS C 2 837 ? 170.228 189.162 190.261 1.00 167.03 810 LYS C C 1
ATOM 14922 O O . LYS C 2 837 ? 170.092 189.358 191.471 1.00 167.03 810 LYS C O 1
ATOM 14941 N N . ALA C 2 838 ? 169.198 188.923 189.456 1.00 165.99 811 ALA C N 1
ATOM 14942 C CA . ALA C 2 838 ? 167.818 188.812 189.928 1.00 165.99 811 ALA C CA 1
ATOM 14943 C C . ALA C 2 838 ? 167.435 187.357 190.163 1.00 165.99 811 ALA C C 1
ATOM 14944 O O . ALA C 2 838 ? 166.424 186.870 189.662 1.00 165.99 811 ALA C O 1
ATOM 14951 N N . ASP C 2 839 ? 168.261 186.644 190.923 1.00 171.34 812 ASP C N 1
ATOM 14952 C CA . ASP C 2 839 ? 167.928 185.298 191.363 1.00 171.34 812 ASP C CA 1
ATOM 14953 C C . ASP C 2 839 ? 168.353 185.036 192.799 1.00 171.34 812 ASP C C 1
ATOM 14954 O O . ASP C 2 839 ? 168.175 183.913 193.281 1.00 171.34 812 ASP C O 1
ATOM 14963 N N . ASP C 2 840 ? 168.903 186.029 193.492 1.00 176.89 813 ASP C N 1
ATOM 14964 C CA . ASP C 2 840 ? 169.269 185.901 194.890 1.00 176.89 813 ASP C CA 1
ATOM 14965 C C . ASP C 2 840 ? 168.113 186.384 195.763 1.00 176.89 813 ASP C C 1
ATOM 14966 O O . ASP C 2 840 ? 167.059 186.797 195.273 1.00 176.89 813 ASP C O 1
ATOM 14975 N N . ILE C 2 841 ? 168.311 186.335 197.077 1.00 182.10 814 ILE C N 1
ATOM 14976 C CA . ILE C 2 841 ? 167.326 186.832 198.031 1.00 182.10 814 ILE C CA 1
ATOM 14977 C C . ILE C 2 841 ? 167.580 188.328 198.180 1.00 182.10 814 ILE C C 1
ATOM 14978 O O . ILE C 2 841 ? 168.504 188.749 198.877 1.00 182.10 814 ILE C O 1
ATOM 14994 N N . VAL C 2 842 ? 166.754 189.136 197.515 1.00 175.62 815 VAL C N 1
ATOM 14995 C CA . VAL C 2 842 ? 166.925 190.584 197.568 1.00 175.62 815 VAL C CA 1
ATOM 14996 C C . VAL C 2 842 ? 166.815 191.041 199.015 1.00 175.62 815 VAL C C 1
ATOM 14997 O O . VAL C 2 842 ? 165.797 190.814 199.680 1.00 175.62 815 VAL C O 1
ATOM 15010 N N . GLY C 2 843 ? 167.867 191.685 199.510 1.00 175.96 816 GLY C N 1
ATOM 15011 C CA . GLY C 2 843 ? 167.899 192.159 200.872 1.00 175.96 816 GLY C CA 1
ATOM 15012 C C . GLY C 2 843 ? 168.292 191.067 201.845 1.00 175.96 816 GLY C C 1
ATOM 15013 O O . GLY C 2 843 ? 168.462 189.901 201.474 1.00 175.96 816 GLY C O 1
ATOM 15017 N N . PRO C 2 844 ? 168.443 191.427 203.120 1.00 182.71 817 PRO C N 1
ATOM 15018 C CA . PRO C 2 844 ? 168.819 190.429 204.130 1.00 182.71 817 PRO C CA 1
ATOM 15019 C C . PRO C 2 844 ? 167.664 189.510 204.495 1.00 182.71 817 PRO C C 1
ATOM 15020 O O . PRO C 2 844 ? 166.588 189.583 203.894 1.00 182.71 817 PRO C O 1
ATOM 15031 N N . VAL C 2 845 ? 167.881 188.642 205.479 1.00 190.39 818 VAL C N 1
ATOM 15032 C CA . VAL C 2 845 ? 166.887 187.669 205.919 1.00 190.39 818 VAL C CA 1
ATOM 15033 C C . VAL C 2 845 ? 166.348 188.123 207.269 1.00 190.39 818 VAL C C 1
ATOM 15034 O O . VAL C 2 845 ? 167.103 188.227 208.244 1.00 190.39 818 VAL C O 1
ATOM 15047 N N . THR C 2 846 ? 165.047 188.391 207.324 1.00 193.39 819 THR C N 1
ATOM 15048 C CA . THR C 2 846 ? 164.409 188.748 208.583 1.00 193.39 819 THR C CA 1
ATOM 15049 C C . THR C 2 846 ? 164.383 187.545 209.518 1.00 193.39 819 THR C C 1
ATOM 15050 O O . THR C 2 846 ? 164.311 186.392 209.084 1.00 193.39 819 THR C O 1
ATOM 15061 N N . HIS C 2 847 ? 164.448 187.821 210.819 1.00 194.99 820 HIS C N 1
ATOM 15062 C CA . HIS C 2 847 ? 164.568 186.752 211.800 1.00 194.99 820 HIS C CA 1
ATOM 15063 C C . HIS C 2 847 ? 164.097 187.248 213.158 1.00 194.99 820 HIS C C 1
ATOM 15064 O O . HIS C 2 847 ? 163.958 188.451 213.391 1.00 194.99 820 HIS C O 1
ATOM 15078 N N . GLU C 2 848 ? 163.852 186.291 214.050 1.00 199.93 821 GLU C N 1
ATOM 15079 C CA . GLU C 2 848 ? 163.555 186.578 215.445 1.00 199.93 821 GLU C CA 1
ATOM 15080 C C . GLU C 2 848 ? 164.038 185.404 216.284 1.00 199.93 821 GLU C C 1
ATOM 15081 O O . GLU C 2 848 ? 164.179 184.282 215.791 1.00 199.93 821 GLU C O 1
ATOM 15093 N N . ILE C 2 849 ? 164.283 185.672 217.564 1.00 199.52 822 ILE C N 1
ATOM 15094 C CA . ILE C 2 849 ? 164.890 184.699 218.462 1.00 199.52 822 ILE C CA 1
ATOM 15095 C C . ILE C 2 849 ? 163.945 184.428 219.623 1.00 199.52 822 ILE C C 1
ATOM 15096 O O . ILE C 2 849 ? 163.161 185.291 220.030 1.00 199.52 822 ILE C O 1
ATOM 15112 N N . PHE C 2 850 ? 164.028 183.210 220.155 1.00 200.10 823 PHE C N 1
ATOM 15113 C CA . PHE C 2 850 ? 163.245 182.787 221.305 1.00 200.10 823 PHE C CA 1
ATOM 15114 C C . PHE C 2 850 ? 164.179 182.343 222.422 1.00 200.10 823 PHE C C 1
ATOM 15115 O O . PHE C 2 850 ? 165.301 181.890 222.174 1.00 200.10 823 PHE C O 1
ATOM 15132 N N . GLU C 2 851 ? 163.703 182.478 223.662 1.00 200.59 824 GLU C N 1
ATOM 15133 C CA . GLU C 2 851 ? 164.527 182.155 224.821 1.00 200.59 824 GLU C CA 1
ATOM 15134 C C . GLU C 2 851 ? 164.809 180.663 224.941 1.00 200.59 824 GLU C C 1
ATOM 15135 O O . GLU C 2 851 ? 165.730 180.277 225.670 1.00 200.59 824 GLU C O 1
ATOM 15147 N N . ASN C 2 852 ? 164.050 179.817 224.241 1.00 200.73 825 ASN C N 1
ATOM 15148 C CA . ASN C 2 852 ? 164.191 178.368 224.339 1.00 200.73 825 ASN C CA 1
ATOM 15149 C C . ASN C 2 852 ? 165.098 177.792 223.258 1.00 200.73 825 ASN C C 1
ATOM 15150 O O . ASN C 2 852 ? 164.873 176.661 222.804 1.00 200.73 825 ASN C O 1
ATOM 15161 N N . ASN C 2 853 ? 166.115 178.540 222.831 1.00 198.31 826 ASN C N 1
ATOM 15162 C CA . ASN C 2 853 ? 167.048 178.081 221.801 1.00 198.31 826 ASN C CA 1
ATOM 15163 C C . ASN C 2 853 ? 166.318 177.788 220.492 1.00 198.31 826 ASN C C 1
ATOM 15164 O O . ASN C 2 853 ? 166.605 176.806 219.805 1.00 198.31 826 ASN C O 1
ATOM 15175 N N . VAL C 2 854 ? 165.363 178.648 220.149 1.00 201.49 827 VAL C N 1
ATOM 15176 C CA . VAL C 2 854 ? 164.612 178.549 218.905 1.00 201.49 827 VAL C CA 1
ATOM 15177 C C . VAL C 2 854 ? 164.666 179.899 218.207 1.00 201.49 827 VAL C C 1
ATOM 15178 O O . VAL C 2 854 ? 164.496 180.945 218.844 1.00 201.49 827 VAL C O 1
ATOM 15191 N N . VAL C 2 855 ? 164.919 179.876 216.901 1.00 198.90 828 VAL C N 1
ATOM 15192 C CA . VAL C 2 855 ? 165.011 181.083 216.089 1.00 198.90 828 VAL C CA 1
ATOM 15193 C C . VAL C 2 855 ? 164.104 180.916 214.880 1.00 198.90 828 VAL C C 1
ATOM 15194 O O . VAL C 2 855 ? 164.143 179.880 214.208 1.00 198.90 828 VAL C O 1
ATOM 15207 N N . HIS C 2 856 ? 163.294 181.934 214.604 1.00 200.41 829 HIS C N 1
ATOM 15208 C CA . HIS C 2 856 ? 162.402 181.944 213.454 1.00 200.41 829 HIS C CA 1
ATOM 15209 C C . HIS C 2 856 ? 162.929 182.914 212.405 1.00 200.41 829 HIS C C 1
ATOM 15210 O O . HIS C 2 856 ? 163.322 184.040 212.729 1.00 200.41 829 HIS C O 1
ATOM 15225 N N . LEU C 2 857 ? 162.936 182.471 211.152 1.00 195.88 830 LEU C N 1
ATOM 15226 C CA . LEU C 2 857 ? 163.461 183.246 210.038 1.00 195.88 830 LEU C CA 1
ATOM 15227 C C . LEU C 2 857 ? 162.331 183.681 209.113 1.00 195.88 830 LEU C C 1
ATOM 15228 O O . LEU C 2 857 ? 161.262 183.067 209.064 1.00 195.88 830 LEU C O 1
ATOM 15244 N N . MET C 2 858 ? 162.585 184.762 208.380 1.00 192.96 831 MET C N 1
ATOM 15245 C CA . MET C 2 858 ? 161.607 185.317 207.456 1.00 192.96 831 MET C CA 1
ATOM 15246 C C . MET C 2 858 ? 162.348 186.124 206.399 1.00 192.96 831 MET C C 1
ATOM 15247 O O . MET C 2 858 ? 163.402 186.704 206.670 1.00 192.96 831 MET C O 1
ATOM 15261 N N . TRP C 2 859 ? 161.787 186.153 205.193 1.00 191.01 832 TRP C N 1
ATOM 15262 C CA . TRP C 2 859 ? 162.386 186.891 204.087 1.00 191.01 832 TRP C CA 1
ATOM 15263 C C . TRP C 2 859 ? 161.353 187.014 202.976 1.00 191.01 832 TRP C C 1
ATOM 15264 O O . TRP C 2 859 ? 160.257 186.456 203.056 1.00 191.01 832 TRP C O 1
ATOM 15285 N N . GLN C 2 860 ? 161.719 187.762 201.937 1.00 186.09 833 GLN C N 1
ATOM 15286 C CA . GLN C 2 860 ? 160.860 187.981 200.782 1.00 186.09 833 GLN C CA 1
ATOM 15287 C C . GLN C 2 860 ? 161.658 187.720 199.514 1.00 186.09 833 GLN C C 1
ATOM 15288 O O . GLN C 2 860 ? 162.758 188.256 199.348 1.00 186.09 833 GLN C O 1
ATOM 15302 N N . GLU C 2 861 ? 161.104 186.901 198.627 1.00 178.29 834 GLU C N 1
ATOM 15303 C CA . GLU C 2 861 ? 161.770 186.570 197.380 1.00 178.29 834 GLU C CA 1
ATOM 15304 C C . GLU C 2 861 ? 161.645 187.718 196.383 1.00 178.29 834 GLU C C 1
ATOM 15305 O O . GLU C 2 861 ? 160.711 188.521 196.457 1.00 178.29 834 GLU C O 1
ATOM 15317 N N . PRO C 2 862 ? 162.577 187.821 195.435 1.00 174.49 835 PRO C N 1
ATOM 15318 C CA . PRO C 2 862 ? 162.465 188.867 194.414 1.00 174.49 835 PRO C CA 1
ATOM 15319 C C . PRO C 2 862 ? 161.219 188.677 193.562 1.00 174.49 835 PRO C C 1
ATOM 15320 O O . PRO C 2 862 ? 160.777 187.555 193.306 1.00 174.49 835 PRO C O 1
ATOM 15331 N N . LYS C 2 863 ? 160.652 189.800 193.122 1.00 171.32 836 LYS C N 1
ATOM 15332 C CA . LYS C 2 863 ? 159.450 189.775 192.300 1.00 171.32 836 LYS C CA 1
ATOM 15333 C C . LYS C 2 863 ? 159.746 189.537 190.825 1.00 171.32 836 LYS C C 1
ATOM 15334 O O . LYS C 2 863 ? 158.808 189.322 190.051 1.00 171.32 836 LYS C O 1
ATOM 15353 N N . GLU C 2 864 ? 161.014 189.569 190.421 1.00 159.84 837 GLU C N 1
ATOM 15354 C CA . GLU C 2 864 ? 161.419 189.265 189.048 1.00 159.84 837 GLU C CA 1
ATOM 15355 C C . GLU C 2 864 ? 162.565 188.262 189.072 1.00 159.84 837 GLU C C 1
ATOM 15356 O O . GLU C 2 864 ? 163.691 188.567 188.668 1.00 159.84 837 GLU C O 1
ATOM 15368 N N . PRO C 2 865 ? 162.311 187.049 189.544 1.00 164.70 838 PRO C N 1
ATOM 15369 C CA . PRO C 2 865 ? 163.357 186.026 189.603 1.00 164.70 838 PRO C CA 1
ATOM 15370 C C . PRO C 2 865 ? 163.635 185.458 188.215 1.00 164.70 838 PRO C C 1
ATOM 15371 O O . PRO C 2 865 ? 163.051 185.870 187.215 1.00 164.70 838 PRO C O 1
ATOM 15382 N N . ASN C 2 866 ? 164.551 184.491 188.170 1.00 160.42 839 ASN C N 1
ATOM 15383 C CA . ASN C 2 866 ? 164.823 183.771 186.934 1.00 160.42 839 ASN C CA 1
ATOM 15384 C C . ASN C 2 866 ? 163.679 182.804 186.665 1.00 160.42 839 ASN C C 1
ATOM 15385 O O . ASN C 2 866 ? 163.824 181.590 186.840 1.00 160.42 839 ASN C O 1
ATOM 15396 N N . GLY C 2 867 ? 162.537 183.339 186.239 1.00 155.47 840 GLY C N 1
ATOM 15397 C CA . GLY C 2 867 ? 161.331 182.548 186.107 1.00 155.47 840 GLY C CA 1
ATOM 15398 C C . GLY C 2 867 ? 160.626 182.388 187.436 1.00 155.47 840 GLY C C 1
ATOM 15399 O O . GLY C 2 867 ? 159.484 182.827 187.603 1.00 155.47 840 GLY C O 1
ATOM 15403 N N . LEU C 2 868 ? 161.306 181.761 188.391 1.00 171.96 841 LEU C N 1
ATOM 15404 C CA . LEU C 2 868 ? 160.770 181.567 189.731 1.00 171.96 841 LEU C CA 1
ATOM 15405 C C . LEU C 2 868 ? 161.870 180.997 190.610 1.00 171.96 841 LEU C C 1
ATOM 15406 O O . LEU C 2 868 ? 162.791 180.337 190.120 1.00 171.96 841 LEU C O 1
ATOM 15422 N N . ILE C 2 869 ? 161.763 181.258 191.908 1.00 177.18 842 ILE C N 1
ATOM 15423 C CA . ILE C 2 869 ? 162.654 180.685 192.908 1.00 177.18 842 ILE C CA 1
ATOM 15424 C C . ILE C 2 869 ? 161.828 179.709 193.732 1.00 177.18 842 ILE C C 1
ATOM 15425 O O . ILE C 2 869 ? 160.895 180.110 194.438 1.00 177.18 842 ILE C O 1
ATOM 15441 N N . VAL C 2 870 ? 162.170 178.428 193.644 1.00 180.00 843 VAL C N 1
ATOM 15442 C CA . VAL C 2 870 ? 161.413 177.373 194.303 1.00 180.00 843 VAL C CA 1
ATOM 15443 C C . VAL C 2 870 ? 162.002 177.022 195.663 1.00 180.00 843 VAL C C 1
ATOM 15444 O O . VAL C 2 870 ? 161.264 176.712 196.598 1.00 180.00 843 VAL C O 1
ATOM 15457 N N . LEU C 2 871 ? 163.327 177.066 195.789 1.00 182.54 844 LEU C N 1
ATOM 15458 C CA . LEU C 2 871 ? 163.998 176.738 197.036 1.00 182.54 844 LEU C CA 1
ATOM 15459 C C . LEU C 2 871 ? 165.096 177.756 197.301 1.00 182.54 844 LEU C C 1
ATOM 15460 O O . LEU C 2 871 ? 165.647 178.355 196.374 1.00 182.54 844 LEU C O 1
ATOM 15476 N N . TYR C 2 872 ? 165.406 177.944 198.581 1.00 185.48 845 TYR C N 1
ATOM 15477 C CA . TYR C 2 872 ? 166.446 178.863 199.020 1.00 185.48 845 TYR C CA 1
ATOM 15478 C C . TYR C 2 872 ? 167.445 178.103 199.878 1.00 185.48 845 TYR C C 1
ATOM 15479 O O . TYR C 2 872 ? 167.054 177.387 200.806 1.00 185.48 845 TYR C O 1
ATOM 15497 N N . GLU C 2 873 ? 168.728 178.260 199.568 1.00 185.37 846 GLU C N 1
ATOM 15498 C CA . GLU C 2 873 ? 169.783 177.607 200.332 1.00 185.37 846 GLU C CA 1
ATOM 15499 C C . GLU C 2 873 ? 170.096 178.439 201.569 1.00 185.37 846 GLU C C 1
ATOM 15500 O O . GLU C 2 873 ? 170.497 179.601 201.455 1.00 185.37 846 GLU C O 1
ATOM 15512 N N . VAL C 2 874 ? 169.909 177.847 202.744 1.00 190.68 847 VAL C N 1
ATOM 15513 C CA . VAL C 2 874 ? 170.206 178.499 204.013 1.00 190.68 847 VAL C CA 1
ATOM 15514 C C . VAL C 2 874 ? 171.568 178.023 204.492 1.00 190.68 847 VAL C C 1
ATOM 15515 O O . VAL C 2 874 ? 172.025 176.927 204.150 1.00 190.68 847 VAL C O 1
ATOM 15528 N N . SER C 2 875 ? 172.230 178.862 205.286 1.00 190.86 848 SER C N 1
ATOM 15529 C CA . SER C 2 875 ? 173.517 178.507 205.880 1.00 190.86 848 SER C CA 1
ATOM 15530 C C . SER C 2 875 ? 173.648 179.284 207.182 1.00 190.86 848 SER C C 1
ATOM 15531 O O . SER C 2 875 ? 173.738 180.514 207.161 1.00 190.86 848 SER C O 1
ATOM 15539 N N . TYR C 2 876 ? 173.661 178.569 208.305 1.00 194.74 849 TYR C N 1
ATOM 15540 C CA . TYR C 2 876 ? 173.666 179.178 209.627 1.00 194.74 849 TYR C CA 1
ATOM 15541 C C . TYR C 2 876 ? 174.858 178.667 210.422 1.00 194.74 849 TYR C C 1
ATOM 15542 O O . TYR C 2 876 ? 175.152 177.468 210.414 1.00 194.74 849 TYR C O 1
ATOM 15560 N N . ARG C 2 877 ? 175.536 179.583 211.114 1.00 193.55 850 ARG C N 1
ATOM 15561 C CA . ARG C 2 877 ? 176.769 179.279 211.824 1.00 193.55 850 ARG C CA 1
ATOM 15562 C C . ARG C 2 877 ? 176.744 179.898 213.214 1.00 193.55 850 ARG C C 1
ATOM 15563 O O . ARG C 2 877 ? 176.101 180.926 213.445 1.00 193.55 850 ARG C O 1
ATOM 15584 N N . ARG C 2 878 ? 177.453 179.254 214.139 1.00 193.52 851 ARG C N 1
ATOM 15585 C CA . ARG C 2 878 ? 177.700 179.781 215.472 1.00 193.52 851 ARG C CA 1
ATOM 15586 C C . ARG C 2 878 ? 179.200 179.936 215.677 1.00 193.52 851 ARG C C 1
ATOM 15587 O O . ARG C 2 878 ? 179.998 179.169 215.130 1.00 193.52 851 ARG C O 1
ATOM 15608 N N . TYR C 2 879 ? 179.583 180.935 216.469 1.00 191.63 852 TYR C N 1
ATOM 15609 C CA . TYR C 2 879 ? 180.992 181.114 216.789 1.00 191.63 852 TYR C CA 1
ATOM 15610 C C . TYR C 2 879 ? 181.509 179.877 217.512 1.00 191.63 852 TYR C C 1
ATOM 15611 O O . TYR C 2 879 ? 180.869 179.368 218.437 1.00 191.63 852 TYR C O 1
ATOM 15629 N N . GLY C 2 880 ? 182.665 179.387 217.080 1.00 186.79 853 GLY C N 1
ATOM 15630 C CA . GLY C 2 880 ? 183.220 178.136 217.569 1.00 186.79 853 GLY C CA 1
ATOM 15631 C C . GLY C 2 880 ? 182.726 176.931 216.793 1.00 186.79 853 GLY C C 1
ATOM 15632 O O . GLY C 2 880 ? 183.479 175.980 216.574 1.00 186.79 853 GLY C O 1
ATOM 15636 N N . ASP C 2 881 ? 181.464 176.956 216.373 1.00 190.81 854 ASP C N 1
ATOM 15637 C CA . ASP C 2 881 ? 180.889 175.893 215.565 1.00 190.81 854 ASP C CA 1
ATOM 15638 C C . ASP C 2 881 ? 181.133 176.195 214.086 1.00 190.81 854 ASP C C 1
ATOM 15639 O O . ASP C 2 881 ? 181.904 177.091 213.732 1.00 190.81 854 ASP C O 1
ATOM 15648 N N . GLU C 2 882 ? 180.473 175.447 213.205 1.00 188.92 855 GLU C N 1
ATOM 15649 C CA . GLU C 2 882 ? 180.632 175.605 211.768 1.00 188.92 855 GLU C CA 1
ATOM 15650 C C . GLU C 2 882 ? 179.266 175.771 211.117 1.00 188.92 855 GLU C C 1
ATOM 15651 O O . GLU C 2 882 ? 178.239 175.349 211.656 1.00 188.92 855 GLU C O 1
ATOM 15663 N N . GLU C 2 883 ? 179.269 176.397 209.943 1.00 190.74 856 GLU C N 1
ATOM 15664 C CA . GLU C 2 883 ? 178.025 176.680 209.242 1.00 190.74 856 GLU C CA 1
ATOM 15665 C C . GLU C 2 883 ? 177.332 175.389 208.823 1.00 190.74 856 GLU C C 1
ATOM 15666 O O . GLU C 2 883 ? 177.978 174.414 208.429 1.00 190.74 856 GLU C O 1
ATOM 15678 N N . LEU C 2 884 ? 176.003 175.392 208.912 1.00 191.85 857 LEU C N 1
ATOM 15679 C CA . LEU C 2 884 ? 175.182 174.270 208.487 1.00 191.85 857 LEU C CA 1
ATOM 15680 C C . LEU C 2 884 ? 174.017 174.805 207.669 1.00 191.85 857 LEU C C 1
ATOM 15681 O O . LEU C 2 884 ? 173.573 175.939 207.865 1.00 191.85 857 LEU C O 1
ATOM 15697 N N . HIS C 2 885 ? 173.521 173.977 206.753 1.00 190.46 858 HIS C N 1
ATOM 15698 C CA . HIS C 2 885 ? 172.503 174.383 205.795 1.00 190.46 858 HIS C CA 1
ATOM 15699 C C . HIS C 2 885 ? 171.190 173.663 206.068 1.00 190.46 858 HIS C C 1
ATOM 15700 O O . HIS C 2 885 ? 171.177 172.475 206.407 1.00 190.46 858 HIS C O 1
ATOM 15715 N N . LEU C 2 886 ? 170.088 174.396 205.917 1.00 191.66 859 LEU C N 1
ATOM 15716 C CA . LEU C 2 886 ? 168.743 173.851 206.019 1.00 191.66 859 LEU C CA 1
ATOM 15717 C C . LEU C 2 886 ? 167.932 174.343 204.830 1.00 191.66 859 LEU C C 1
ATOM 15718 O O . LEU C 2 886 ? 168.133 175.464 204.356 1.00 191.66 859 LEU C O 1
ATOM 15734 N N . CYS C 2 887 ? 167.023 173.503 204.345 1.00 190.64 860 CYS C N 1
ATOM 15735 C CA . CYS C 2 887 ? 166.197 173.832 203.192 1.00 190.64 860 CYS C CA 1
ATOM 15736 C C . CYS C 2 887 ? 164.825 174.300 203.657 1.00 190.64 860 CYS C C 1
ATOM 15737 O O . CYS C 2 887 ? 164.193 173.652 204.497 1.00 190.64 860 CYS C O 1
ATOM 15745 N N . VAL C 2 888 ? 164.371 175.425 203.108 1.00 192.55 861 VAL C N 1
ATOM 15746 C CA . VAL C 2 888 ? 163.066 175.998 203.419 1.00 192.55 861 VAL C CA 1
ATOM 15747 C C . VAL C 2 888 ? 162.355 176.215 202.089 1.00 192.55 861 VAL C C 1
ATOM 15748 O O . VAL C 2 888 ? 162.656 177.170 201.364 1.00 192.55 861 VAL C O 1
ATOM 15761 N N . SER C 2 889 ? 161.412 175.334 201.763 1.00 191.84 862 SER C N 1
ATOM 15762 C CA . SER C 2 889 ? 160.643 175.470 200.537 1.00 191.84 862 SER C CA 1
ATOM 15763 C C . SER C 2 889 ? 159.531 176.499 200.727 1.00 191.84 862 SER C C 1
ATOM 15764 O O . SER C 2 889 ? 159.358 177.085 201.800 1.00 191.84 862 SER C O 1
ATOM 15772 N N . ARG C 2 890 ? 158.763 176.721 199.659 1.00 189.09 863 ARG C N 1
ATOM 15773 C CA . ARG C 2 890 ? 157.617 177.617 199.757 1.00 189.09 863 ARG C CA 1
ATOM 15774 C C . ARG C 2 890 ? 156.592 177.082 200.749 1.00 189.09 863 ARG C C 1
ATOM 15775 O O . ARG C 2 890 ? 156.022 177.845 201.537 1.00 189.09 863 ARG C O 1
ATOM 15796 N N . LYS C 2 891 ? 156.344 175.770 200.727 1.00 191.99 864 LYS C N 1
ATOM 15797 C CA . LYS C 2 891 ? 155.461 175.173 201.724 1.00 191.99 864 LYS C CA 1
ATOM 15798 C C . LYS C 2 891 ? 156.056 175.297 203.121 1.00 191.99 864 LYS C C 1
ATOM 15799 O O . LYS C 2 891 ? 155.352 175.649 204.075 1.00 191.99 864 LYS C O 1
ATOM 15818 N N . HIS C 2 892 ? 157.353 175.015 203.259 1.00 194.23 865 HIS C N 1
ATOM 15819 C CA . HIS C 2 892 ? 158.013 175.196 204.547 1.00 194.23 865 HIS C CA 1
ATOM 15820 C C . HIS C 2 892 ? 157.982 176.657 204.971 1.00 194.23 865 HIS C C 1
ATOM 15821 O O . HIS C 2 892 ? 157.782 176.968 206.151 1.00 194.23 865 HIS C O 1
ATOM 15835 N N . PHE C 2 893 ? 158.184 177.570 204.018 1.00 194.49 866 PHE C N 1
ATOM 15836 C CA . PHE C 2 893 ? 158.110 178.993 204.326 1.00 194.49 866 PHE C CA 1
ATOM 15837 C C . PHE C 2 893 ? 156.739 179.360 204.880 1.00 194.49 866 PHE C C 1
ATOM 15838 O O . PHE C 2 893 ? 156.631 180.003 205.930 1.00 194.49 866 PHE C O 1
ATOM 15855 N N . ALA C 2 894 ? 155.675 178.955 204.184 1.00 194.12 867 ALA C N 1
ATOM 15856 C CA . ALA C 2 894 ? 154.329 179.321 204.612 1.00 194.12 867 ALA C CA 1
ATOM 15857 C C . ALA C 2 894 ? 153.981 178.692 205.955 1.00 194.12 867 ALA C C 1
ATOM 15858 O O . ALA C 2 894 ? 153.424 179.361 206.834 1.00 194.12 867 ALA C O 1
ATOM 15865 N N . LEU C 2 895 ? 154.298 177.408 206.135 1.00 193.54 868 LEU C N 1
ATOM 15866 C CA . LEU C 2 895 ? 153.931 176.727 207.372 1.00 193.54 868 LEU C CA 1
ATOM 15867 C C . LEU C 2 895 ? 154.626 177.352 208.576 1.00 193.54 868 LEU C C 1
ATOM 15868 O O . LEU C 2 895 ? 154.003 177.556 209.624 1.00 193.54 868 LEU C O 1
ATOM 15884 N N . GLU C 2 896 ? 155.913 177.663 208.445 1.00 196.46 869 GLU C N 1
ATOM 15885 C CA . GLU C 2 896 ? 156.699 178.232 209.531 1.00 196.46 869 GLU C CA 1
ATOM 15886 C C . GLU C 2 896 ? 156.918 179.731 209.376 1.00 196.46 869 GLU C C 1
ATOM 15887 O O . GLU C 2 896 ? 157.735 180.304 210.105 1.00 196.46 869 GLU C O 1
ATOM 15899 N N . ARG C 2 897 ? 156.212 180.380 208.451 1.00 195.59 870 ARG C N 1
ATOM 15900 C CA . ARG C 2 897 ? 156.445 181.791 208.151 1.00 195.59 870 ARG C CA 1
ATOM 15901 C C . ARG C 2 897 ? 157.915 182.019 207.811 1.00 195.59 870 ARG C C 1
ATOM 15902 O O . ARG C 2 897 ? 158.518 183.027 208.187 1.00 195.59 870 ARG C O 1
ATOM 15923 N N . GLY C 2 898 ? 158.493 181.064 207.088 1.00 195.91 871 GLY C N 1
ATOM 15924 C CA . GLY C 2 898 ? 159.912 181.068 206.799 1.00 195.91 871 GLY C CA 1
ATOM 15925 C C . GLY C 2 898 ? 160.582 179.822 207.339 1.00 195.91 871 GLY C C 1
ATOM 15926 O O . GLY C 2 898 ? 160.330 178.713 206.858 1.00 195.91 871 GLY C O 1
ATOM 15930 N N . CYS C 2 899 ? 161.435 179.994 208.344 1.00 198.08 872 CYS C N 1
ATOM 15931 C CA . CYS C 2 899 ? 162.104 178.886 209.005 1.00 198.08 872 CYS C CA 1
ATOM 15932 C C . CYS C 2 899 ? 162.022 179.081 210.511 1.00 198.08 872 CYS C C 1
ATOM 15933 O O . CYS C 2 899 ? 161.875 180.201 211.005 1.00 198.08 872 CYS C O 1
ATOM 15941 N N . ARG C 2 900 ? 162.108 177.967 211.241 1.00 198.58 873 ARG C N 1
ATOM 15942 C CA . ARG C 2 900 ? 162.112 177.981 212.707 1.00 198.58 873 ARG C CA 1
ATOM 15943 C C . ARG C 2 900 ? 163.190 177.000 213.166 1.00 198.58 873 ARG C C 1
ATOM 15944 O O . ARG C 2 900 ? 162.935 175.802 213.315 1.00 198.58 873 ARG C O 1
ATOM 15965 N N . LEU C 2 901 ? 164.393 177.521 213.387 1.00 198.30 874 LEU C N 1
ATOM 15966 C CA . LEU C 2 901 ? 165.511 176.680 213.790 1.00 198.30 874 LEU C CA 1
ATOM 15967 C C . LEU C 2 901 ? 165.278 176.113 215.185 1.00 198.30 874 LEU C C 1
ATOM 15968 O O . LEU C 2 901 ? 164.760 176.794 216.074 1.00 198.30 874 LEU C O 1
ATOM 15984 N N . ARG C 2 902 ? 165.669 174.854 215.372 1.00 196.61 875 ARG C N 1
ATOM 15985 C CA . ARG C 2 902 ? 165.536 174.168 216.648 1.00 196.61 875 ARG C CA 1
ATOM 15986 C C . ARG C 2 902 ? 166.831 173.434 216.964 1.00 196.61 875 ARG C C 1
ATOM 15987 O O . ARG C 2 902 ? 167.596 173.076 216.064 1.00 196.61 875 ARG C O 1
ATOM 16008 N N . GLY C 2 903 ? 167.070 173.215 218.255 1.00 194.03 876 GLY C N 1
ATOM 16009 C CA . GLY C 2 903 ? 168.302 172.591 218.695 1.00 194.03 876 GLY C CA 1
ATOM 16010 C C . GLY C 2 903 ? 169.490 173.515 218.531 1.00 194.03 876 GLY C C 1
ATOM 16011 O O . GLY C 2 903 ? 170.413 173.226 217.763 1.00 194.03 876 GLY C O 1
ATOM 16015 N N . LEU C 2 904 ? 169.475 174.633 219.251 1.00 198.37 877 LEU C N 1
ATOM 16016 C CA . LEU C 2 904 ? 170.484 175.674 219.127 1.00 198.37 877 LEU C CA 1
ATOM 16017 C C . LEU C 2 904 ? 171.289 175.780 220.414 1.00 198.37 877 LEU C C 1
ATOM 16018 O O . LEU C 2 904 ? 170.729 175.745 221.515 1.00 198.37 877 LEU C O 1
ATOM 16034 N N . SER C 2 905 ? 172.620 175.910 220.268 1.00 193.56 878 SER C N 1
ATOM 16035 C CA . SER C 2 905 ? 173.502 176.065 221.412 1.00 193.56 878 SER C CA 1
ATOM 16036 C C . SER C 2 905 ? 173.713 177.542 221.728 1.00 193.56 878 SER C C 1
ATOM 16037 O O . SER C 2 905 ? 173.677 178.386 220.829 1.00 193.56 878 SER C O 1
ATOM 16045 N N . PRO C 2 906 ? 173.942 177.890 222.994 1.00 191.71 879 PRO C N 1
ATOM 16046 C CA . PRO C 2 906 ? 174.118 179.305 223.341 1.00 191.71 879 PRO C CA 1
ATOM 16047 C C . PRO C 2 906 ? 175.317 179.910 222.625 1.00 191.71 879 PRO C C 1
ATOM 16048 O O . PRO C 2 906 ? 176.345 179.257 222.434 1.00 191.71 879 PRO C O 1
ATOM 16059 N N . GLY C 2 907 ? 175.173 181.173 222.228 1.00 192.53 880 GLY C N 1
ATOM 16060 C CA . GLY C 2 907 ? 176.253 181.887 221.576 1.00 192.53 880 GLY C CA 1
ATOM 16061 C C . GLY C 2 907 ? 175.811 182.703 220.380 1.00 192.53 880 GLY C C 1
ATOM 16062 O O . GLY C 2 907 ? 174.703 182.523 219.867 1.00 192.53 880 GLY C O 1
ATOM 16066 N N . ASN C 2 908 ? 176.676 183.607 219.928 1.00 194.12 881 ASN C N 1
ATOM 16067 C CA . ASN C 2 908 ? 176.376 184.424 218.761 1.00 194.12 881 ASN C CA 1
ATOM 16068 C C . ASN C 2 908 ? 176.268 183.553 217.514 1.00 194.12 881 ASN C C 1
ATOM 16069 O O . ASN C 2 908 ? 176.952 182.537 217.374 1.00 194.12 881 ASN C O 1
ATOM 16080 N N . TYR C 2 909 ? 175.399 183.969 216.598 1.00 197.00 882 TYR C N 1
ATOM 16081 C CA . TYR C 2 909 ? 175.070 183.203 215.406 1.00 197.00 882 TYR C CA 1
ATOM 16082 C C . TYR C 2 909 ? 175.360 184.029 214.158 1.00 197.00 882 TYR C C 1
ATOM 16083 O O . TYR C 2 909 ? 175.584 185.240 214.220 1.00 197.00 882 TYR C O 1
ATOM 16101 N N . SER C 2 910 ? 175.362 183.347 213.014 1.00 193.56 883 SER C N 1
ATOM 16102 C CA . SER C 2 910 ? 175.556 183.991 211.722 1.00 193.56 883 SER C CA 1
ATOM 16103 C C . SER C 2 910 ? 174.867 183.148 210.661 1.00 193.56 883 SER C C 1
ATOM 16104 O O . SER C 2 910 ? 175.133 181.947 210.557 1.00 193.56 883 SER C O 1
ATOM 16112 N N . VAL C 2 911 ? 173.990 183.774 209.878 1.00 193.11 884 VAL C N 1
ATOM 16113 C CA . VAL C 2 911 ? 173.172 183.070 208.897 1.00 193.11 884 VAL C CA 1
ATOM 16114 C C . VAL C 2 911 ? 173.353 183.727 207.536 1.00 193.11 884 VAL C C 1
ATOM 16115 O O . VAL C 2 911 ? 173.214 184.948 207.405 1.00 193.11 884 VAL C O 1
ATOM 16128 N N . ARG C 2 912 ? 173.663 182.913 206.528 1.00 189.38 885 ARG C N 1
ATOM 16129 C CA . ARG C 2 912 ? 173.735 183.348 205.139 1.00 189.38 885 ARG C CA 1
ATOM 16130 C C . ARG C 2 912 ? 172.835 182.447 204.308 1.00 189.38 885 ARG C C 1
ATOM 16131 O O . ARG C 2 912 ? 172.905 181.220 204.426 1.00 189.38 885 ARG C O 1
ATOM 16152 N N . ILE C 2 913 ? 171.995 183.053 203.473 1.00 187.82 886 ILE C N 1
ATOM 16153 C CA . ILE C 2 913 ? 171.006 182.328 202.685 1.00 187.82 886 ILE C CA 1
ATOM 16154 C C . ILE C 2 913 ? 171.141 182.742 201.228 1.00 187.82 886 ILE C C 1
ATOM 16155 O O . ILE C 2 913 ? 171.234 183.936 200.923 1.00 187.82 886 ILE C O 1
ATOM 16171 N N . ARG C 2 914 ? 171.150 181.758 200.333 1.00 183.59 887 ARG C N 1
ATOM 16172 C CA . ARG C 2 914 ? 171.234 181.986 198.897 1.00 183.59 887 ARG C CA 1
ATOM 16173 C C . ARG C 2 914 ? 170.008 181.390 198.224 1.00 183.59 887 ARG C C 1
ATOM 16174 O O . ARG C 2 914 ? 169.703 180.208 198.418 1.00 183.59 887 ARG C O 1
ATOM 16195 N N . ALA C 2 915 ? 169.312 182.203 197.436 1.00 180.92 888 ALA C N 1
ATOM 16196 C CA . ALA C 2 915 ? 168.189 181.700 196.660 1.00 180.92 888 ALA C CA 1
ATOM 16197 C C . ALA C 2 915 ? 168.690 180.813 195.529 1.00 180.92 888 ALA C C 1
ATOM 16198 O O . ALA C 2 915 ? 169.729 181.082 194.919 1.00 180.92 888 ALA C O 1
ATOM 16205 N N . THR C 2 916 ? 167.944 179.748 195.250 1.00 181.69 889 THR C N 1
ATOM 16206 C CA . THR C 2 916 ? 168.292 178.781 194.212 1.00 181.69 889 THR C CA 1
ATOM 16207 C C . THR C 2 916 ? 167.114 178.684 193.249 1.00 181.69 889 THR C C 1
ATOM 16208 O O . THR C 2 916 ? 166.229 177.840 193.412 1.00 181.69 889 THR C O 1
ATOM 16219 N N . SER C 2 917 ? 167.106 179.556 192.244 1.00 172.31 890 SER C N 1
ATOM 16220 C CA . SER C 2 917 ? 166.086 179.500 191.211 1.00 172.31 890 SER C CA 1
ATOM 16221 C C . SER C 2 917 ? 166.329 178.288 190.313 1.00 172.31 890 SER C C 1
ATOM 16222 O O . SER C 2 917 ? 167.287 177.530 190.485 1.00 172.31 890 SER C O 1
ATOM 16230 N N . LEU C 2 918 ? 165.439 178.103 189.337 1.00 171.83 891 LEU C N 1
ATOM 16231 C CA . LEU C 2 918 ? 165.604 176.997 188.402 1.00 171.83 891 LEU C CA 1
ATOM 16232 C C . LEU C 2 918 ? 166.911 177.114 187.632 1.00 171.83 891 LEU C C 1
ATOM 16233 O O . LEU C 2 918 ? 167.509 176.096 187.264 1.00 171.83 891 LEU C O 1
ATOM 16249 N N . ALA C 2 919 ? 167.371 178.341 187.379 1.00 163.91 892 ALA C N 1
ATOM 16250 C CA . ALA C 2 919 ? 168.655 178.523 186.712 1.00 163.91 892 ALA C CA 1
ATOM 16251 C C . ALA C 2 919 ? 169.795 177.968 187.556 1.00 163.91 892 ALA C C 1
ATOM 16252 O O . ALA C 2 919 ? 170.704 177.313 187.033 1.00 163.91 892 ALA C O 1
ATOM 16259 N N . GLY C 2 920 ? 169.765 178.218 188.857 1.00 171.63 893 GLY C N 1
ATOM 16260 C CA . GLY C 2 920 ? 170.802 177.731 189.740 1.00 171.63 893 GLY C CA 1
ATOM 16261 C C . GLY C 2 920 ? 170.867 178.571 191.001 1.00 171.63 893 GLY C C 1
ATOM 16262 O O . GLY C 2 920 ? 170.028 179.439 191.238 1.00 171.63 893 GLY C O 1
ATOM 16266 N N . ASN C 2 921 ? 171.889 178.285 191.803 1.00 176.88 894 ASN C N 1
ATOM 16267 C CA . ASN C 2 921 ? 172.092 179.020 193.043 1.00 176.88 894 ASN C CA 1
ATOM 16268 C C . ASN C 2 921 ? 172.448 180.471 192.746 1.00 176.88 894 ASN C C 1
ATOM 16269 O O . ASN C 2 921 ? 173.213 180.765 191.823 1.00 176.88 894 ASN C O 1
ATOM 16280 N N . GLY C 2 922 ? 171.887 181.381 193.538 1.00 178.06 895 GLY C N 1
ATOM 16281 C CA . GLY C 2 922 ? 172.117 182.798 193.341 1.00 178.06 895 GLY C CA 1
ATOM 16282 C C . GLY C 2 922 ? 173.261 183.332 194.176 1.00 178.06 895 GLY C C 1
ATOM 16283 O O . GLY C 2 922 ? 174.417 182.946 193.978 1.00 178.06 895 GLY C O 1
ATOM 16287 N N . SER C 2 923 ? 172.950 184.222 195.116 1.00 182.05 896 SER C N 1
ATOM 16288 C CA . SER C 2 923 ? 173.946 184.841 195.978 1.00 182.05 896 SER C CA 1
ATOM 16289 C C . SER C 2 923 ? 173.511 184.713 197.429 1.00 182.05 896 SER C C 1
ATOM 16290 O O . SER C 2 923 ? 172.337 184.910 197.755 1.00 182.05 896 SER C O 1
ATOM 16298 N N . TRP C 2 924 ? 174.465 184.385 198.296 1.00 186.76 897 TRP C N 1
ATOM 16299 C CA . TRP C 2 924 ? 174.174 184.263 199.717 1.00 186.76 897 TRP C CA 1
ATOM 16300 C C . TRP C 2 924 ? 173.808 185.621 200.302 1.00 186.76 897 TRP C C 1
ATOM 16301 O O . TRP C 2 924 ? 174.368 186.653 199.920 1.00 186.76 897 TRP C O 1
ATOM 16322 N N . THR C 2 925 ? 172.860 185.616 201.235 1.00 188.55 898 THR C N 1
ATOM 16323 C CA . THR C 2 925 ? 172.444 186.849 201.880 1.00 188.55 898 THR C CA 1
ATOM 16324 C C . THR C 2 925 ? 173.548 187.361 202.801 1.00 188.55 898 THR C C 1
ATOM 16325 O O . THR C 2 925 ? 174.500 186.651 203.138 1.00 188.55 898 THR C O 1
ATOM 16336 N N . GLU C 2 926 ? 173.413 188.617 203.206 1.00 187.06 899 GLU C N 1
ATOM 16337 C CA . GLU C 2 926 ? 174.374 189.189 204.133 1.00 187.06 899 GLU C CA 1
ATOM 16338 C C . GLU C 2 926 ? 174.344 188.402 205.441 1.00 187.06 899 GLU C C 1
ATOM 16339 O O . GLU C 2 926 ? 173.263 188.025 205.910 1.00 187.06 899 GLU C O 1
ATOM 16351 N N . PRO C 2 927 ? 175.503 188.121 206.052 1.00 190.23 900 PRO C N 1
ATOM 16352 C CA . PRO C 2 927 ? 175.499 187.351 207.304 1.00 190.23 900 PRO C CA 1
ATOM 16353 C C . PRO C 2 927 ? 174.552 187.934 208.340 1.00 190.23 900 PRO C C 1
ATOM 16354 O O . PRO C 2 927 ? 174.766 189.044 208.837 1.00 190.23 900 PRO C O 1
ATOM 16365 N N . THR C 2 928 ? 173.502 187.189 208.670 1.00 192.74 901 THR C N 1
ATOM 16366 C CA . THR C 2 928 ? 172.516 187.622 209.651 1.00 192.74 901 THR C CA 1
ATOM 16367 C C . THR C 2 928 ? 172.949 187.126 211.026 1.00 192.74 901 THR C C 1
ATOM 16368 O O . THR C 2 928 ? 173.041 185.915 211.254 1.00 192.74 901 THR C O 1
ATOM 16379 N N . TYR C 2 929 ? 173.204 188.060 211.938 1.00 193.01 902 TYR C N 1
ATOM 16380 C CA . TYR C 2 929 ? 173.800 187.760 213.231 1.00 193.01 902 TYR C CA 1
ATOM 16381 C C . TYR C 2 929 ? 172.763 187.867 214.339 1.00 193.01 902 TYR C C 1
ATOM 16382 O O . TYR C 2 929 ? 171.936 188.784 214.346 1.00 193.01 902 TYR C O 1
ATOM 16400 N N . PHE C 2 930 ? 172.814 186.923 215.272 1.00 195.30 903 PHE C N 1
ATOM 16401 C CA . PHE C 2 930 ? 171.963 186.932 216.457 1.00 195.30 903 PHE C CA 1
ATOM 16402 C C . PHE C 2 930 ? 172.524 185.903 217.432 1.00 195.30 903 PHE C C 1
ATOM 16403 O O . PHE C 2 930 ? 173.513 185.222 217.144 1.00 195.30 903 PHE C O 1
ATOM 16420 N N . TYR C 2 931 ? 171.884 185.796 218.592 1.00 191.82 904 TYR C N 1
ATOM 16421 C CA . TYR C 2 931 ? 172.304 184.884 219.646 1.00 191.82 904 TYR C CA 1
ATOM 16422 C C . TYR C 2 931 ? 171.313 183.735 219.762 1.00 191.82 904 TYR C C 1
ATOM 16423 O O . TYR C 2 931 ? 170.098 183.941 219.688 1.00 191.82 904 TYR C O 1
ATOM 16441 N N . VAL C 2 932 ? 171.839 182.527 219.939 1.00 193.64 905 VAL C N 1
ATOM 16442 C CA . VAL C 2 932 ? 171.002 181.342 220.076 1.00 193.64 905 VAL C CA 1
ATOM 16443 C C . VAL C 2 932 ? 171.534 180.459 221.197 1.00 193.64 905 VAL C C 1
ATOM 16444 O O . VAL C 2 932 ? 170.787 180.048 222.084 1.00 193.64 905 VAL C O 1
ATOM 16457 N N . GLY D 2 32 ? 93.235 133.096 130.997 1.00 49.63 5 GLY D N 1
ATOM 16458 C CA . GLY D 2 32 ? 93.851 134.170 130.167 1.00 49.63 5 GLY D CA 1
ATOM 16459 C C . GLY D 2 32 ? 94.856 133.640 129.162 1.00 49.63 5 GLY D C 1
ATOM 16460 O O . GLY D 2 32 ? 95.259 132.480 129.232 1.00 49.63 5 GLY D O 1
ATOM 16464 N N . GLU D 2 33 ? 95.262 134.494 128.223 1.00 49.63 6 GLU D N 1
ATOM 16465 C CA . GLU D 2 33 ? 96.211 134.122 127.184 1.00 49.63 6 GLU D CA 1
ATOM 16466 C C . GLU D 2 33 ? 97.248 135.224 127.033 1.00 49.63 6 GLU D C 1
ATOM 16467 O O . GLU D 2 33 ? 96.927 136.407 127.174 1.00 49.63 6 GLU D O 1
ATOM 16479 N N . VAL D 2 34 ? 98.486 134.833 126.732 1.00 49.63 7 VAL D N 1
ATOM 16480 C CA . VAL D 2 34 ? 99.604 135.765 126.630 1.00 49.63 7 VAL D CA 1
ATOM 16481 C C . VAL D 2 34 ? 99.843 136.092 125.163 1.00 49.63 7 VAL D C 1
ATOM 16482 O O . VAL D 2 34 ? 99.518 135.304 124.269 1.00 49.63 7 VAL D O 1
ATOM 16495 N N . CYS D 2 35 ? 100.407 137.275 124.909 1.00 49.63 8 CYS D N 1
ATOM 16496 C CA . CYS D 2 35 ? 100.708 137.710 123.550 1.00 49.63 8 CYS D CA 1
ATOM 16497 C C . CYS D 2 35 ? 101.996 138.523 123.523 1.00 49.63 8 CYS D C 1
ATOM 16498 O O . CYS D 2 35 ? 102.525 138.883 124.581 1.00 49.63 8 CYS D O 1
ATOM 16506 N N . PRO D 2 36 ? 102.538 138.815 122.347 1.00 49.63 9 PRO D N 1
ATOM 16507 C CA . PRO D 2 36 ? 103.639 139.773 122.239 1.00 49.63 9 PRO D CA 1
ATOM 16508 C C . PRO D 2 36 ? 103.077 141.188 122.196 1.00 49.63 9 PRO D C 1
ATOM 16509 O O . PRO D 2 36 ? 101.883 141.402 122.371 1.00 49.63 9 PRO D O 1
ATOM 16520 N N . GLY D 2 37 ? 103.958 142.154 121.970 1.00 49.63 10 GLY D N 1
ATOM 16521 C CA . GLY D 2 37 ? 103.592 143.565 121.941 1.00 49.63 10 GLY D CA 1
ATOM 16522 C C . GLY D 2 37 ? 103.651 144.112 120.526 1.00 49.63 10 GLY D C 1
ATOM 16523 O O . GLY D 2 37 ? 104.594 143.827 119.784 1.00 49.63 10 GLY D O 1
ATOM 16527 N N . MET D 2 38 ? 102.643 144.905 120.159 1.00 49.63 11 MET D N 1
ATOM 16528 C CA . MET D 2 38 ? 102.571 145.471 118.821 1.00 49.63 11 MET D CA 1
ATOM 16529 C C . MET D 2 38 ? 102.041 146.891 118.920 1.00 49.63 11 MET D C 1
ATOM 16530 O O . MET D 2 38 ? 101.380 147.260 119.892 1.00 49.63 11 MET D O 1
ATOM 16544 N N . ASP D 2 39 ? 102.311 147.677 117.885 1.00 49.63 12 ASP D N 1
ATOM 16545 C CA . ASP D 2 39 ? 101.839 149.050 117.795 1.00 49.63 12 ASP D CA 1
ATOM 16546 C C . ASP D 2 39 ? 100.907 149.194 116.602 1.00 49.63 12 ASP D C 1
ATOM 16547 O O . ASP D 2 39 ? 101.154 148.623 115.536 1.00 49.63 12 ASP D O 1
ATOM 16556 N N . ILE D 2 40 ? 99.841 149.965 116.789 1.00 49.63 13 ILE D N 1
ATOM 16557 C CA . ILE D 2 40 ? 98.796 150.151 115.792 1.00 49.63 13 ILE D CA 1
ATOM 16558 C C . ILE D 2 40 ? 98.895 151.573 115.266 1.00 49.63 13 ILE D C 1
ATOM 16559 O O . ILE D 2 40 ? 99.133 152.505 116.041 1.00 49.63 13 ILE D O 1
ATOM 16575 N N . ARG D 2 41 ? 98.713 151.744 113.959 1.00 52.47 14 ARG D N 1
ATOM 16576 C CA . ARG D 2 41 ? 98.818 153.057 113.329 1.00 52.47 14 ARG D CA 1
ATOM 16577 C C . ARG D 2 41 ? 97.698 153.239 112.314 1.00 52.47 14 ARG D C 1
ATOM 16578 O O . ARG D 2 41 ? 97.663 152.551 111.289 1.00 52.47 14 ARG D O 1
ATOM 16599 N N . ASN D 2 42 ? 96.786 154.168 112.604 1.00 64.26 15 ASN D N 1
ATOM 16600 C CA . ASN D 2 42 ? 95.777 154.634 111.653 1.00 64.26 15 ASN D CA 1
ATOM 16601 C C . ASN D 2 42 ? 94.931 153.498 111.090 1.00 64.26 15 ASN D C 1
ATOM 16602 O O . ASN D 2 42 ? 94.257 153.669 110.070 1.00 64.26 15 ASN D O 1
ATOM 16613 N N . ASN D 2 43 ? 94.946 152.332 111.732 1.00 63.84 16 ASN D N 1
ATOM 16614 C CA . ASN D 2 43 ? 94.130 151.194 111.302 1.00 63.84 16 ASN D CA 1
ATOM 16615 C C . ASN D 2 43 ? 93.571 150.542 112.564 1.00 63.84 16 ASN D C 1
ATOM 16616 O O . ASN D 2 43 ? 94.188 149.640 113.137 1.00 63.84 16 ASN D O 1
ATOM 16627 N N . LEU D 2 44 ? 92.390 150.997 112.986 1.00 67.38 17 LEU D N 1
ATOM 16628 C CA . LEU D 2 44 ? 91.749 150.420 114.159 1.00 67.38 17 LEU D CA 1
ATOM 16629 C C . LEU D 2 44 ? 91.352 148.968 113.944 1.00 67.38 17 LEU D C 1
ATOM 16630 O O . LEU D 2 44 ? 91.021 148.282 114.917 1.00 67.38 17 LEU D O 1
ATOM 16646 N N . THR D 2 45 ? 91.373 148.486 112.700 1.00 64.65 18 THR D N 1
ATOM 16647 C CA . THR D 2 45 ? 91.094 147.078 112.447 1.00 64.65 18 THR D CA 1
ATOM 16648 C C . THR D 2 45 ? 92.065 146.189 113.212 1.00 64.65 18 THR D C 1
ATOM 16649 O O . THR D 2 45 ? 91.663 145.199 113.834 1.00 64.65 18 THR D O 1
ATOM 16660 N N . ARG D 2 46 ? 93.354 146.538 113.189 1.00 53.30 19 ARG D N 1
ATOM 16661 C CA . ARG D 2 46 ? 94.360 145.716 113.853 1.00 53.30 19 ARG D CA 1
ATOM 16662 C C . ARG D 2 46 ? 94.053 145.532 115.332 1.00 53.30 19 ARG D C 1
ATOM 16663 O O . ARG D 2 46 ? 94.415 144.505 115.918 1.00 53.30 19 ARG D O 1
ATOM 16684 N N . LEU D 2 47 ? 93.386 146.507 115.951 1.00 54.17 20 LEU D N 1
ATOM 16685 C CA . LEU D 2 47 ? 93.143 146.449 117.386 1.00 54.17 20 LEU D CA 1
ATOM 16686 C C . LEU D 2 47 ? 92.300 145.244 117.781 1.00 54.17 20 LEU D C 1
ATOM 16687 O O . LEU D 2 47 ? 92.324 144.842 118.949 1.00 54.17 20 LEU D O 1
ATOM 16703 N N . HIS D 2 48 ? 91.565 144.651 116.840 1.00 60.74 21 HIS D N 1
ATOM 16704 C CA . HIS D 2 48 ? 90.720 143.508 117.160 1.00 60.74 21 HIS D CA 1
ATOM 16705 C C . HIS D 2 48 ? 91.520 142.278 117.568 1.00 60.74 21 HIS D C 1
ATOM 16706 O O . HIS D 2 48 ? 90.932 141.327 118.095 1.00 60.74 21 HIS D O 1
ATOM 16720 N N . GLU D 2 49 ? 92.834 142.272 117.341 1.00 57.26 22 GLU D N 1
ATOM 16721 C CA . GLU D 2 49 ? 93.648 141.094 117.612 1.00 57.26 22 GLU D CA 1
ATOM 16722 C C . GLU D 2 49 ? 93.845 140.830 119.099 1.00 57.26 22 GLU D C 1
ATOM 16723 O O . GLU D 2 49 ? 94.372 139.770 119.453 1.00 57.26 22 GLU D O 1
ATOM 16735 N N . LEU D 2 50 ? 93.446 141.752 119.969 1.00 49.63 23 LEU D N 1
ATOM 16736 C CA . LEU D 2 50 ? 93.671 141.612 121.402 1.00 49.63 23 LEU D CA 1
ATOM 16737 C C . LEU D 2 50 ? 92.504 140.960 122.132 1.00 49.63 23 LEU D C 1
ATOM 16738 O O . LEU D 2 50 ? 92.556 140.834 123.359 1.00 49.63 23 LEU D O 1
ATOM 16754 N N . GLU D 2 51 ? 91.461 140.540 121.415 1.00 49.63 24 GLU D N 1
ATOM 16755 C CA . GLU D 2 51 ? 90.306 139.948 122.081 1.00 49.63 24 GLU D CA 1
ATOM 16756 C C . GLU D 2 51 ? 90.701 138.706 122.869 1.00 49.63 24 GLU D C 1
ATOM 16757 O O . GLU D 2 51 ? 90.160 138.450 123.951 1.00 49.63 24 GLU D O 1
ATOM 16769 N N . ASN D 2 52 ? 91.643 137.924 122.347 1.00 49.63 25 ASN D N 1
ATOM 16770 C CA . ASN D 2 52 ? 92.112 136.698 122.991 1.00 49.63 25 ASN D CA 1
ATOM 16771 C C . ASN D 2 52 ? 93.421 136.919 123.734 1.00 49.63 25 ASN D C 1
ATOM 16772 O O . ASN D 2 52 ? 94.285 136.039 123.755 1.00 49.63 25 ASN D O 1
ATOM 16783 N N . CYS D 2 53 ? 93.597 138.088 124.345 1.00 49.63 26 CYS D N 1
ATOM 16784 C CA . CYS D 2 53 ? 94.846 138.451 124.993 1.00 49.63 26 CYS D CA 1
ATOM 16785 C C . CYS D 2 53 ? 94.608 138.745 126.464 1.00 49.63 26 CYS D C 1
ATOM 16786 O O . CYS D 2 53 ? 93.523 139.174 126.860 1.00 49.63 26 CYS D O 1
ATOM 16794 N N . SER D 2 54 ? 95.632 138.505 127.267 1.00 49.63 27 SER D N 1
ATOM 16795 C CA . SER D 2 54 ? 95.594 138.808 128.693 1.00 49.63 27 SER D CA 1
ATOM 16796 C C . SER D 2 54 ? 96.780 139.639 129.149 1.00 49.63 27 SER D C 1
ATOM 16797 O O . SER D 2 54 ? 96.629 140.470 130.046 1.00 49.63 27 SER D O 1
ATOM 16805 N N . VAL D 2 55 ? 97.954 139.435 128.564 1.00 49.63 28 VAL D N 1
ATOM 16806 C CA . VAL D 2 55 ? 99.148 140.194 128.904 1.00 49.63 28 VAL D CA 1
ATOM 16807 C C . VAL D 2 55 ? 99.854 140.574 127.617 1.00 49.63 28 VAL D C 1
ATOM 16808 O O . VAL D 2 55 ? 99.975 139.749 126.706 1.00 49.63 28 VAL D O 1
ATOM 16821 N N . ILE D 2 56 ? 100.325 141.814 127.543 1.00 49.63 29 ILE D N 1
ATOM 16822 C CA . ILE D 2 56 ? 101.069 142.292 126.387 1.00 49.63 29 ILE D CA 1
ATOM 16823 C C . ILE D 2 56 ? 102.548 142.162 126.730 1.00 49.63 29 ILE D C 1
ATOM 16824 O O . ILE D 2 56 ? 103.130 143.031 127.374 1.00 49.63 29 ILE D O 1
ATOM 16840 N N . GLU D 2 57 ? 103.166 141.078 126.277 1.00 49.63 30 GLU D N 1
ATOM 16841 C CA . GLU D 2 57 ? 104.575 140.856 126.559 1.00 49.63 30 GLU D CA 1
ATOM 16842 C C . GLU D 2 57 ? 105.397 141.836 125.738 1.00 49.63 30 GLU D C 1
ATOM 16843 O O . GLU D 2 57 ? 106.192 141.435 124.884 1.00 49.63 30 GLU D O 1
ATOM 16855 N N . GLY D 2 58 ? 105.216 143.123 126.005 1.00 49.63 31 GLY D N 1
ATOM 16856 C CA . GLY D 2 58 ? 105.802 144.167 125.190 1.00 49.63 31 GLY D CA 1
ATOM 16857 C C . GLY D 2 58 ? 105.196 145.511 125.528 1.00 49.63 31 GLY D C 1
ATOM 16858 O O . GLY D 2 58 ? 104.960 145.797 126.704 1.00 49.63 31 GLY D O 1
ATOM 16862 N N . HIS D 2 59 ? 104.927 146.342 124.523 1.00 49.63 32 HIS D N 1
ATOM 16863 C CA . HIS D 2 59 ? 104.307 147.638 124.760 1.00 49.63 32 HIS D CA 1
ATOM 16864 C C . HIS D 2 59 ? 103.203 147.881 123.751 1.00 49.63 32 HIS D C 1
ATOM 16865 O O . HIS D 2 59 ? 103.416 147.726 122.547 1.00 49.63 32 HIS D O 1
ATOM 16879 N N . LEU D 2 60 ? 102.034 148.276 124.244 1.00 49.63 33 LEU D N 1
ATOM 16880 C CA . LEU D 2 60 ? 100.988 148.764 123.367 1.00 49.63 33 LEU D CA 1
ATOM 16881 C C . LEU D 2 60 ? 101.443 150.042 122.679 1.00 49.63 33 LEU D C 1
ATOM 16882 O O . LEU D 2 60 ? 102.483 150.618 123.000 1.00 49.63 33 LEU D O 1
ATOM 16898 N N . GLN D 2 61 ? 100.660 150.471 121.696 1.00 49.63 34 GLN D N 1
ATOM 16899 C CA . GLN D 2 61 ? 100.865 151.775 121.084 1.00 49.63 34 GLN D CA 1
ATOM 16900 C C . GLN D 2 61 ? 99.730 152.089 120.124 1.00 49.63 34 GLN D C 1
ATOM 16901 O O . GLN D 2 61 ? 99.337 151.241 119.319 1.00 49.63 34 GLN D O 1
ATOM 16915 N N . ILE D 2 62 ? 99.203 153.303 120.198 1.00 49.63 35 ILE D N 1
ATOM 16916 C CA . ILE D 2 62 ? 98.158 153.772 119.301 1.00 49.63 35 ILE D CA 1
ATOM 16917 C C . ILE D 2 62 ? 98.520 155.187 118.894 1.00 49.63 35 ILE D C 1
ATOM 16918 O O . ILE D 2 62 ? 98.920 155.991 119.741 1.00 49.63 35 ILE D O 1
ATOM 16934 N N . LEU D 2 63 ? 98.387 155.499 117.612 1.00 49.63 36 LEU D N 1
ATOM 16935 C CA . LEU D 2 63 ? 98.721 156.850 117.193 1.00 49.63 36 LEU D CA 1
ATOM 16936 C C . LEU D 2 63 ? 98.246 157.076 115.770 1.00 49.63 36 LEU D C 1
ATOM 16937 O O . LEU D 2 63 ? 98.244 156.158 114.947 1.00 49.63 36 LEU D O 1
ATOM 16953 N N . LEU D 2 64 ? 97.840 158.315 115.498 1.00 58.42 37 LEU D N 1
ATOM 16954 C CA . LEU D 2 64 ? 97.412 158.7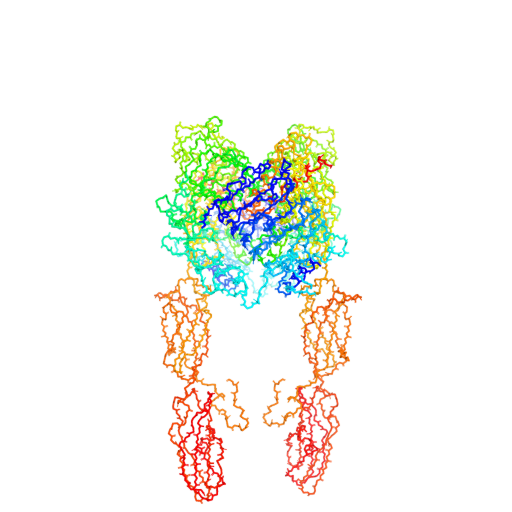30 114.167 1.00 58.42 37 LEU D CA 1
ATOM 16955 C C . LEU D 2 64 ? 96.147 157.987 113.741 1.00 58.42 37 LEU D C 1
ATOM 16956 O O . LEU D 2 64 ? 96.076 157.398 112.662 1.00 58.42 37 LEU D O 1
ATOM 16972 N N . MET D 2 65 ? 95.140 158.020 114.608 1.00 68.63 38 MET D N 1
ATOM 16973 C CA . MET D 2 65 ? 93.826 157.457 114.296 1.00 68.63 38 MET D CA 1
ATOM 16974 C C . MET D 2 65 ? 92.908 158.514 113.690 1.00 68.63 38 MET D C 1
ATOM 16975 O O . MET D 2 65 ? 91.775 158.713 114.125 1.00 68.63 38 MET D O 1
ATOM 16989 N N . PHE D 2 66 ? 93.406 159.201 112.661 1.00 72.98 39 PHE D N 1
ATOM 16990 C CA . PHE D 2 66 ? 92.626 160.262 112.033 1.00 72.98 39 PHE D CA 1
ATOM 16991 C C . PHE D 2 66 ? 91.373 159.707 111.369 1.00 72.98 39 PHE D C 1
ATOM 16992 O O . PHE D 2 66 ? 90.289 160.289 111.490 1.00 72.98 39 PHE D O 1
ATOM 17009 N N . LYS D 2 67 ? 91.502 158.581 110.664 1.00 71.11 40 LYS D N 1
ATOM 17010 C CA . LYS D 2 67 ? 90.341 157.967 110.031 1.00 71.11 40 LYS D CA 1
ATOM 17011 C C . LYS D 2 67 ? 89.278 157.606 111.059 1.00 71.11 40 LYS D C 1
ATOM 17012 O O . LYS D 2 67 ? 88.083 157.604 110.743 1.00 71.11 40 LYS D O 1
ATOM 17031 N N . THR D 2 68 ? 89.689 157.308 112.287 1.00 76.58 41 THR D N 1
ATOM 17032 C CA . THR D 2 68 ? 88.755 156.878 113.312 1.00 76.58 41 THR D CA 1
ATOM 17033 C C . THR D 2 68 ? 87.832 158.023 113.722 1.00 76.58 41 THR D C 1
ATOM 17034 O O . THR D 2 68 ? 88.160 159.205 113.590 1.00 76.58 41 THR D O 1
ATOM 17045 N N . ARG D 2 69 ? 86.664 157.650 114.226 1.00 83.78 42 ARG D N 1
ATOM 17046 C CA . ARG D 2 69 ? 85.642 158.587 114.660 1.00 83.78 42 ARG D CA 1
ATOM 17047 C C . ARG D 2 69 ? 85.078 158.108 115.987 1.00 83.78 42 ARG D C 1
ATOM 17048 O O . ARG D 2 69 ? 85.258 156.944 116.361 1.00 83.78 42 ARG D O 1
ATOM 17069 N N . PRO D 2 70 ? 84.390 158.983 116.725 1.00 82.25 43 PRO D N 1
ATOM 17070 C CA . PRO D 2 70 ? 83.820 158.553 118.012 1.00 82.25 43 PRO D CA 1
ATOM 17071 C C . PRO D 2 70 ? 82.894 157.360 117.885 1.00 82.25 43 PRO D C 1
ATOM 17072 O O . PRO D 2 70 ? 82.758 156.584 118.839 1.00 82.25 43 PRO D O 1
ATOM 17083 N N . GLU D 2 71 ? 82.254 157.186 116.728 1.00 91.46 44 GLU D N 1
ATOM 17084 C CA . GLU D 2 71 ? 81.379 156.041 116.512 1.00 91.46 44 GLU D CA 1
ATOM 17085 C C . GLU D 2 71 ? 82.124 154.715 116.565 1.00 91.46 44 GLU D C 1
ATOM 17086 O O . GLU D 2 71 ? 81.477 153.667 116.666 1.00 91.46 44 GLU D O 1
ATOM 17098 N N . ASP D 2 72 ? 83.453 154.729 116.490 1.00 82.51 45 ASP D N 1
ATOM 17099 C CA . ASP D 2 72 ? 84.231 153.496 116.485 1.00 82.51 45 ASP D CA 1
ATOM 17100 C C . ASP D 2 72 ? 84.524 152.987 117.894 1.00 82.51 45 ASP D C 1
ATOM 17101 O O . ASP D 2 72 ? 84.200 151.842 118.222 1.00 82.51 45 ASP D O 1
ATOM 17110 N N . PHE D 2 73 ? 85.131 153.822 118.735 1.00 78.93 46 PHE D N 1
ATOM 17111 C CA . PHE D 2 73 ? 85.644 153.391 120.028 1.00 78.93 46 PHE D CA 1
ATOM 17112 C C . PHE D 2 73 ? 84.691 153.656 121.185 1.00 78.93 46 PHE D C 1
ATOM 17113 O O . PHE D 2 73 ? 85.043 153.362 122.331 1.00 78.93 46 PHE D O 1
ATOM 17130 N N . ARG D 2 74 ? 83.500 154.201 120.926 1.00 91.81 47 ARG D N 1
ATOM 17131 C CA . ARG D 2 74 ? 82.602 154.534 122.027 1.00 91.81 47 ARG D CA 1
ATOM 17132 C C . ARG D 2 74 ? 82.258 153.308 122.864 1.00 91.81 47 ARG D C 1
ATOM 17133 O O . ARG D 2 74 ? 81.985 153.435 124.063 1.00 91.81 47 ARG D O 1
ATOM 17154 N N . ASP D 2 75 ? 82.265 152.119 122.258 1.00 88.70 48 ASP D N 1
ATOM 17155 C CA . ASP D 2 75 ? 81.958 150.898 122.990 1.00 88.70 48 ASP D CA 1
ATOM 17156 C C . ASP D 2 75 ? 82.902 149.745 122.686 1.00 88.70 48 ASP D C 1
ATOM 17157 O O . ASP D 2 75 ? 82.758 148.683 123.300 1.00 88.70 48 ASP D O 1
ATOM 17166 N N . LEU D 2 76 ? 83.853 149.907 121.771 1.00 65.22 49 LEU D N 1
ATOM 17167 C CA . LEU D 2 76 ? 84.818 148.847 121.514 1.00 65.22 49 LEU D CA 1
ATOM 17168 C C . LEU D 2 76 ? 85.647 148.599 122.766 1.00 65.22 49 LEU D C 1
ATOM 17169 O O . LEU D 2 76 ? 86.308 149.510 123.273 1.00 65.22 49 LEU D O 1
ATOM 17185 N N . SER D 2 77 ? 85.610 147.367 123.267 1.00 56.71 50 SER D N 1
ATOM 17186 C CA . SER D 2 77 ? 86.221 147.030 124.542 1.00 56.71 50 SER D CA 1
ATOM 17187 C C . SER D 2 77 ? 87.000 145.729 124.423 1.00 56.71 50 SER D C 1
ATOM 17188 O O . SER D 2 77 ? 86.742 144.899 123.548 1.00 56.71 50 SER D O 1
ATOM 17196 N N . PHE D 2 78 ? 87.971 145.567 125.323 1.00 54.82 51 PHE D N 1
ATOM 17197 C CA . PHE D 2 78 ? 88.795 144.359 125.385 1.00 54.82 51 PHE D CA 1
ATOM 17198 C C . PHE D 2 78 ? 89.148 144.094 126.840 1.00 54.82 51 PHE D C 1
ATOM 17199 O O . PHE D 2 78 ? 90.312 144.183 127.248 1.00 54.82 51 PHE D O 1
ATOM 17216 N N . PRO D 2 79 ? 88.152 143.753 127.658 1.00 51.00 52 PRO D N 1
ATOM 17217 C CA . PRO D 2 79 ? 88.394 143.641 129.103 1.00 51.00 52 PRO D CA 1
ATOM 17218 C C . PRO D 2 79 ? 89.385 142.560 129.478 1.00 51.00 52 PRO D C 1
ATOM 17219 O O . PRO D 2 79 ? 89.933 142.605 130.586 1.00 51.00 52 PRO D O 1
ATOM 17230 N N . LYS D 2 80 ? 89.635 141.586 128.604 1.00 49.63 53 LYS D N 1
ATOM 17231 C CA . LYS D 2 80 ? 90.520 140.490 128.979 1.00 49.63 53 LYS D CA 1
ATOM 17232 C C . LYS D 2 80 ? 91.893 140.995 129.393 1.00 49.63 53 LYS D C 1
ATOM 17233 O O . LYS D 2 80 ? 92.547 140.378 130.241 1.00 49.63 53 LYS D O 1
ATOM 17252 N N . LEU D 2 81 ? 92.346 142.107 128.819 1.00 49.63 54 LEU D N 1
ATOM 17253 C CA . LEU D 2 81 ? 93.665 142.622 129.153 1.00 49.63 54 LEU D CA 1
ATOM 17254 C C . LEU D 2 81 ? 93.769 142.833 130.654 1.00 49.63 54 LEU D C 1
ATOM 17255 O O . LEU D 2 81 ? 92.876 143.416 131.271 1.00 49.63 54 LEU D O 1
ATOM 17271 N N . ILE D 2 82 ? 94.859 142.346 131.244 1.00 49.63 55 ILE D N 1
ATOM 17272 C CA . ILE D 2 82 ? 95.028 142.441 132.691 1.00 49.63 55 ILE D CA 1
ATOM 17273 C C . ILE D 2 82 ? 96.383 142.976 133.110 1.00 49.63 55 ILE D C 1
ATOM 17274 O O . ILE D 2 82 ? 96.538 143.380 134.274 1.00 49.63 55 ILE D O 1
ATOM 17290 N N . MET D 2 83 ? 97.402 143.000 132.254 1.00 49.63 56 MET D N 1
ATOM 17291 C CA . MET D 2 83 ? 98.681 143.537 132.693 1.00 49.63 56 MET D CA 1
ATOM 17292 C C . MET D 2 83 ? 99.642 143.736 131.531 1.00 49.63 56 MET D C 1
ATOM 17293 O O . MET D 2 83 ? 99.851 142.826 130.726 1.00 49.63 56 MET D O 1
ATOM 17307 N N . ILE D 2 84 ? 100.246 144.916 131.461 1.00 49.63 57 ILE D N 1
ATOM 17308 C CA . ILE D 2 84 ? 101.230 145.237 130.448 1.00 49.63 57 ILE D CA 1
ATOM 17309 C C . ILE D 2 84 ? 102.607 144.999 131.051 1.00 49.63 57 ILE D C 1
ATOM 17310 O O . ILE D 2 84 ? 102.747 144.721 132.237 1.00 49.63 57 ILE D O 1
ATOM 17326 N N . THR D 2 85 ? 103.638 145.059 130.220 1.00 49.63 58 THR D N 1
ATOM 17327 C CA . THR D 2 85 ? 104.993 144.879 130.711 1.00 49.63 58 THR D CA 1
ATOM 17328 C C . THR D 2 85 ? 105.943 146.022 130.394 1.00 49.63 58 THR D C 1
ATOM 17329 O O . THR D 2 85 ? 106.923 146.185 131.123 1.00 49.63 58 THR D O 1
ATOM 17340 N N . ASP D 2 86 ? 105.713 146.806 129.337 1.00 49.63 59 ASP D N 1
ATOM 17341 C CA . ASP D 2 86 ? 106.646 147.873 128.986 1.00 49.63 59 ASP D CA 1
ATOM 17342 C C . ASP D 2 86 ? 106.047 149.272 129.080 1.00 49.63 59 ASP D C 1
ATOM 17343 O O . ASP D 2 86 ? 106.511 150.073 129.890 1.00 49.63 59 ASP D O 1
ATOM 17352 N N . TYR D 2 87 ? 105.026 149.600 128.289 1.00 49.63 60 TYR D N 1
ATOM 17353 C CA . TYR D 2 87 ? 104.420 150.924 128.389 1.00 49.63 60 TYR D CA 1
ATOM 17354 C C . TYR D 2 87 ? 103.233 151.083 127.455 1.00 49.63 60 TYR D C 1
ATOM 17355 O O . TYR D 2 87 ? 103.210 150.502 126.369 1.00 49.63 60 TYR D O 1
ATOM 17373 N N . LEU D 2 88 ? 102.257 151.887 127.855 1.00 49.63 61 LEU D N 1
ATOM 17374 C CA . LEU D 2 88 ? 101.180 152.260 126.958 1.00 49.63 61 LEU D CA 1
ATOM 17375 C C . LEU D 2 88 ? 101.643 153.404 126.068 1.00 49.63 61 LEU D C 1
ATOM 17376 O O . LEU D 2 88 ? 102.817 153.778 126.054 1.00 49.63 61 LEU D O 1
ATOM 17392 N N . LEU D 2 89 ? 100.709 153.955 125.300 1.00 49.63 62 LEU D N 1
ATOM 17393 C CA . LEU D 2 89 ? 100.904 155.210 124.592 1.00 49.63 62 LEU D CA 1
ATOM 17394 C C . LEU D 2 89 ? 99.621 155.527 123.849 1.00 49.63 62 LEU D C 1
ATOM 17395 O O . LEU D 2 89 ? 98.800 154.642 123.610 1.00 49.63 62 LEU D O 1
ATOM 17411 N N . LEU D 2 90 ? 99.458 156.795 123.492 1.00 49.63 63 LEU D N 1
ATOM 17412 C CA . LEU D 2 90 ? 98.363 157.221 122.637 1.00 49.63 63 LEU D CA 1
ATOM 17413 C C . LEU D 2 90 ? 98.787 158.507 121.951 1.00 49.63 63 LEU D C 1
ATOM 17414 O O . LEU D 2 90 ? 99.744 159.162 122.367 1.00 49.63 63 LEU D O 1
ATOM 17430 N N . PHE D 2 91 ? 98.091 158.852 120.872 1.00 49.63 64 PHE D N 1
ATOM 17431 C CA . PHE D 2 91 ? 98.406 160.092 120.178 1.00 49.63 64 PHE D CA 1
ATOM 17432 C C . PHE D 2 91 ? 97.357 160.388 119.114 1.00 49.63 64 PHE D C 1
ATOM 17433 O O . PHE D 2 91 ? 97.019 159.514 118.311 1.00 49.63 64 PHE D O 1
ATOM 17450 N N . ARG D 2 92 ? 96.833 161.613 119.100 1.00 53.88 65 ARG D N 1
ATOM 17451 C CA . ARG D 2 92 ? 95.885 162.047 118.073 1.00 53.88 65 ARG D CA 1
ATOM 17452 C C . ARG D 2 92 ? 94.745 161.050 117.896 1.00 53.88 65 ARG D C 1
ATOM 17453 O O . ARG D 2 92 ? 94.213 160.883 116.796 1.00 53.88 65 ARG D O 1
ATOM 17474 N N . VAL D 2 93 ? 94.352 160.380 118.976 1.00 58.43 66 VAL D N 1
ATOM 17475 C CA . VAL D 2 93 ? 93.293 159.377 118.908 1.00 58.43 66 VAL D CA 1
ATOM 17476 C C . VAL D 2 93 ? 91.967 160.131 118.877 1.00 58.43 66 VAL D C 1
ATOM 17477 O O . VAL D 2 93 ? 91.438 160.521 119.918 1.00 58.43 66 VAL D O 1
ATOM 17490 N N . TYR D 2 94 ? 91.421 160.332 117.682 1.00 73.61 67 TYR D N 1
ATOM 17491 C CA . TYR D 2 94 ? 90.168 161.057 117.518 1.00 73.61 67 TYR D CA 1
ATOM 17492 C C . TYR D 2 94 ? 89.005 160.080 117.631 1.00 73.61 67 TYR D C 1
ATOM 17493 O O . TYR D 2 94 ? 88.844 159.198 116.780 1.00 73.61 67 TYR D O 1
ATOM 17511 N N . GLY D 2 95 ? 88.198 160.242 118.675 1.00 76.14 68 GLY D N 1
ATOM 17512 C CA . GLY D 2 95 ? 87.049 159.386 118.882 1.00 76.14 68 GLY D CA 1
ATOM 17513 C C . GLY D 2 95 ? 86.973 158.846 120.294 1.00 76.14 68 GLY D C 1
ATOM 17514 O O . GLY D 2 95 ? 85.881 158.591 120.809 1.00 76.14 68 GLY D O 1
ATOM 17518 N N . LEU D 2 96 ? 88.128 158.667 120.932 1.00 68.68 69 LEU D N 1
ATOM 17519 C CA . LEU D 2 96 ? 88.162 158.145 122.291 1.00 68.68 69 LEU D CA 1
ATOM 17520 C C . LEU D 2 96 ? 87.448 159.083 123.252 1.00 68.68 69 LEU D C 1
ATOM 17521 O O . LEU D 2 96 ? 87.920 160.193 123.515 1.00 68.68 69 LEU D O 1
ATOM 17537 N N . GLU D 2 97 ? 86.306 158.644 123.780 1.00 71.87 70 GLU D N 1
ATOM 17538 C CA . GLU D 2 97 ? 85.598 159.436 124.777 1.00 71.87 70 GLU D CA 1
ATOM 17539 C C . GLU D 2 97 ? 86.172 159.199 126.168 1.00 71.87 70 GLU D C 1
ATOM 17540 O O . GLU D 2 97 ? 86.527 160.150 126.873 1.00 71.87 70 GLU D O 1
ATOM 17552 N N . SER D 2 98 ? 86.270 157.937 126.575 1.00 62.06 71 SER D N 1
ATOM 17553 C CA . SER D 2 98 ? 86.841 157.572 127.862 1.00 62.06 71 SER D CA 1
ATOM 17554 C C . SER D 2 98 ? 87.712 156.343 127.677 1.00 62.06 71 SER D C 1
ATOM 17555 O O . SER D 2 98 ? 87.256 155.334 127.133 1.00 62.06 71 SER D O 1
ATOM 17563 N N . LEU D 2 99 ? 88.963 156.429 128.131 1.00 49.63 72 LEU D N 1
ATOM 17564 C CA . LEU D 2 99 ? 89.871 155.299 127.996 1.00 49.63 72 LEU D CA 1
ATOM 17565 C C . LEU D 2 99 ? 89.378 154.079 128.757 1.00 49.63 72 LEU D C 1
ATOM 17566 O O . LEU D 2 99 ? 89.786 152.958 128.440 1.00 49.63 72 LEU D O 1
ATOM 17582 N N . LYS D 2 100 ? 88.503 154.268 129.747 1.00 56.14 73 LYS D N 1
ATOM 17583 C CA . LYS D 2 100 ? 88.004 153.135 130.517 1.00 56.14 73 LYS D CA 1
ATOM 17584 C C . LYS D 2 100 ? 87.286 152.125 129.633 1.00 56.14 73 LYS D C 1
ATOM 17585 O O . LYS D 2 100 ? 87.258 150.932 129.952 1.00 56.14 73 LYS D O 1
ATOM 17604 N N . ASP D 2 101 ? 86.703 152.575 128.523 1.00 54.72 74 ASP D N 1
ATOM 17605 C CA . ASP D 2 101 ? 85.969 151.661 127.659 1.00 54.72 74 ASP D CA 1
ATOM 17606 C C . ASP D 2 101 ? 86.873 150.612 127.029 1.00 54.72 74 ASP D C 1
ATOM 17607 O O . ASP D 2 101 ? 86.369 149.614 126.503 1.00 54.72 74 ASP D O 1
ATOM 17616 N N . LEU D 2 102 ? 88.190 150.810 127.065 1.00 50.77 75 LEU D N 1
ATOM 17617 C CA . LEU D 2 102 ? 89.130 149.905 126.413 1.00 50.77 75 LEU D CA 1
ATOM 17618 C C . LEU D 2 102 ? 89.737 148.900 127.386 1.00 50.77 75 LEU D C 1
ATOM 17619 O O . LEU D 2 102 ? 89.661 147.690 127.158 1.00 50.77 75 LEU D O 1
ATOM 17635 N N . PHE D 2 103 ? 90.347 149.379 128.468 1.00 49.63 76 PHE D N 1
ATOM 17636 C CA . PHE D 2 103 ? 91.099 148.536 129.397 1.00 49.63 76 PHE D CA 1
ATOM 17637 C C . PHE D 2 103 ? 90.458 148.561 130.779 1.00 49.63 76 PHE D C 1
ATOM 17638 O O . PHE D 2 103 ? 91.070 149.013 131.753 1.00 49.63 76 PHE D O 1
ATOM 17655 N N . PRO D 2 104 ? 89.229 148.062 130.905 1.00 49.63 77 PRO D N 1
ATOM 17656 C CA . PRO D 2 104 ? 88.566 148.104 132.215 1.00 49.63 77 PRO D CA 1
ATOM 17657 C C . PRO D 2 104 ? 89.313 147.345 133.292 1.00 49.63 77 PRO D C 1
ATOM 17658 O O . PRO D 2 104 ? 89.218 147.709 134.469 1.00 49.63 77 PRO D O 1
ATOM 17669 N N . ASN D 2 105 ? 90.053 146.301 132.930 1.00 49.63 78 ASN D N 1
ATOM 17670 C CA . ASN D 2 105 ? 90.720 145.451 133.905 1.00 49.63 78 ASN D CA 1
ATOM 17671 C C . ASN D 2 105 ? 92.224 145.661 133.961 1.00 49.63 78 ASN D C 1
ATOM 17672 O O . ASN D 2 105 ? 92.893 144.997 134.757 1.00 49.63 78 ASN D O 1
ATOM 17683 N N . LEU D 2 106 ? 92.777 146.555 133.147 1.00 49.63 79 LEU D N 1
ATOM 17684 C CA . LEU D 2 106 ? 94.209 146.808 133.205 1.00 49.63 79 LEU D CA 1
ATOM 17685 C C . LEU D 2 106 ? 94.603 147.171 134.627 1.00 49.63 79 LEU D C 1
ATOM 17686 O O . LEU D 2 106 ? 93.990 148.045 135.245 1.00 49.63 79 LEU D O 1
ATOM 17702 N N . THR D 2 107 ? 95.618 146.497 135.152 1.00 49.63 80 THR D N 1
ATOM 17703 C CA . THR D 2 107 ? 95.949 146.638 136.566 1.00 49.63 80 THR D CA 1
ATOM 17704 C C . THR D 2 107 ? 97.389 147.050 136.825 1.00 49.63 80 THR D C 1
ATOM 17705 O O . THR D 2 107 ? 97.632 147.846 137.734 1.00 49.63 80 THR D O 1
ATOM 17716 N N . VAL D 2 108 ? 98.348 146.532 136.067 1.00 49.63 81 VAL D N 1
ATOM 17717 C CA . VAL D 2 108 ? 99.757 146.769 136.344 1.00 49.63 81 VAL D CA 1
ATOM 17718 C C . VAL D 2 108 ? 100.477 147.104 135.051 1.00 49.63 81 VAL D C 1
ATOM 17719 O O . VAL D 2 108 ? 100.335 146.389 134.055 1.00 49.63 81 VAL D O 1
ATOM 17732 N N . ILE D 2 109 ? 101.257 148.173 135.077 1.00 49.63 82 ILE D N 1
ATOM 17733 C CA . ILE D 2 109 ? 102.145 148.547 133.981 1.00 49.63 82 ILE D CA 1
ATOM 17734 C C . ILE D 2 109 ? 103.556 148.340 134.511 1.00 49.63 82 ILE D C 1
ATOM 17735 O O . ILE D 2 109 ? 104.132 149.226 135.142 1.00 49.63 82 ILE D O 1
ATOM 17751 N N . ARG D 2 110 ? 104.133 147.168 134.262 1.00 49.63 83 ARG D N 1
ATOM 17752 C CA . ARG D 2 110 ? 105.441 146.879 134.835 1.00 49.63 83 ARG D CA 1
ATOM 17753 C C . ARG D 2 110 ? 106.460 147.942 134.471 1.00 49.63 83 ARG D C 1
ATOM 17754 O O . ARG D 2 110 ? 107.381 148.207 135.247 1.00 49.63 83 ARG D O 1
ATOM 17775 N N . GLY D 2 111 ? 106.337 148.544 133.296 1.00 49.63 84 GLY D N 1
ATOM 17776 C CA . GLY D 2 111 ? 107.323 149.527 132.902 1.00 49.63 84 GLY D CA 1
ATOM 17777 C C . GLY D 2 111 ? 108.736 148.999 132.934 1.00 49.63 84 GLY D C 1
ATOM 17778 O O . GLY D 2 111 ? 109.673 149.766 133.176 1.00 49.63 84 GLY D O 1
ATOM 17782 N N . SER D 2 112 ? 108.918 147.697 132.717 1.00 49.63 85 SER D N 1
ATOM 17783 C CA . SER D 2 112 ? 110.270 147.157 132.645 1.00 49.63 85 SER D CA 1
ATOM 17784 C C . SER D 2 112 ? 111.032 147.777 131.483 1.00 49.63 85 SER D C 1
ATOM 17785 O O . SER D 2 112 ? 112.248 147.980 131.565 1.00 49.63 85 SER D O 1
ATOM 17793 N N . ARG D 2 113 ? 110.331 148.083 130.395 1.00 49.63 86 ARG D N 1
ATOM 17794 C CA . ARG D 2 113 ? 110.893 148.805 129.264 1.00 49.63 86 ARG D CA 1
ATOM 17795 C C . ARG D 2 113 ? 110.100 150.089 129.091 1.00 49.63 86 ARG D C 1
ATOM 17796 O O . ARG D 2 113 ? 108.872 150.047 128.974 1.00 49.63 86 ARG D O 1
ATOM 17817 N N . LEU D 2 114 ? 110.792 151.222 129.063 1.00 49.63 87 LEU D N 1
ATOM 17818 C CA . LEU D 2 114 ? 110.149 152.523 129.149 1.00 49.63 87 LEU D CA 1
ATOM 17819 C C . LEU D 2 114 ? 110.254 153.273 127.832 1.00 49.63 87 LEU D C 1
ATOM 17820 O O . LEU D 2 114 ? 111.267 153.187 127.133 1.00 49.63 87 LEU D O 1
ATOM 17836 N N . PHE D 2 115 ? 109.195 154.012 127.506 1.00 49.63 88 PHE D N 1
ATOM 17837 C CA . PHE D 2 115 ? 109.168 154.895 126.342 1.00 49.63 88 PHE D CA 1
ATOM 17838 C C . PHE D 2 115 ? 109.690 156.261 126.776 1.00 49.63 88 PHE D C 1
ATOM 17839 O O . PHE D 2 115 ? 108.938 157.182 127.097 1.00 49.63 88 PHE D O 1
ATOM 17856 N N . PHE D 2 116 ? 111.015 156.388 126.791 1.00 49.63 89 PHE D N 1
ATOM 17857 C CA . PHE D 2 116 ? 111.678 157.586 127.300 1.00 49.63 89 PHE D CA 1
ATOM 17858 C C . PHE D 2 116 ? 111.337 157.801 128.775 1.00 49.63 89 PHE D C 1
ATOM 17859 O O . PHE D 2 116 ? 110.757 158.812 129.170 1.00 49.63 89 PHE D O 1
ATOM 17876 N N . ASN D 2 117 ? 111.695 156.810 129.586 1.00 49.63 90 ASN D N 1
ATOM 17877 C CA . ASN D 2 117 ? 111.483 156.848 131.030 1.00 49.63 90 ASN D CA 1
ATOM 17878 C C . ASN D 2 117 ? 110.030 157.115 131.402 1.00 49.63 90 ASN D C 1
ATOM 17879 O O . ASN D 2 117 ? 109.740 157.493 132.541 1.00 49.63 90 ASN D O 1
ATOM 17890 N N . TYR D 2 118 ? 109.102 156.923 130.468 1.00 49.63 91 TYR D N 1
ATOM 17891 C CA . TYR D 2 118 ? 107.684 157.167 130.699 1.00 49.63 91 TYR D CA 1
ATOM 17892 C C . TYR D 2 118 ? 106.939 155.848 130.570 1.00 49.63 91 TYR D C 1
ATOM 17893 O O . TYR D 2 118 ? 106.987 155.207 129.517 1.00 49.63 91 TYR D O 1
ATOM 17911 N N . ALA D 2 119 ? 106.256 155.442 131.638 1.00 49.63 92 ALA D N 1
ATOM 17912 C CA . ALA D 2 119 ? 105.467 154.219 131.584 1.00 49.63 92 ALA D CA 1
ATOM 17913 C C . ALA D 2 119 ? 104.169 154.454 130.826 1.00 49.63 92 ALA D C 1
ATOM 17914 O O . ALA D 2 119 ? 103.923 153.836 129.789 1.00 49.63 92 ALA D O 1
ATOM 17921 N N . LEU D 2 120 ? 103.324 155.337 131.331 1.00 49.63 93 LEU D N 1
ATOM 17922 C CA . LEU D 2 120 ? 102.165 155.795 130.587 1.00 49.63 93 LEU D CA 1
ATOM 17923 C C . LEU D 2 120 ? 102.566 156.985 129.737 1.00 49.63 93 LEU D C 1
ATOM 17924 O O . LEU D 2 120 ? 103.507 157.705 130.066 1.00 49.63 93 LEU D O 1
ATOM 17940 N N . VAL D 2 121 ? 101.877 157.166 128.615 1.00 49.63 94 VAL D N 1
ATOM 17941 C CA . VAL D 2 121 ? 101.995 158.409 127.864 1.00 49.63 94 VAL D CA 1
ATOM 17942 C C . VAL D 2 121 ? 100.691 158.693 127.141 1.00 49.63 94 VAL D C 1
ATOM 17943 O O . VAL D 2 121 ? 100.347 158.008 126.175 1.00 49.63 94 VAL D O 1
ATOM 17956 N N . ILE D 2 122 ? 99.981 159.704 127.571 1.00 49.63 95 ILE D N 1
ATOM 17957 C CA . ILE D 2 122 ? 98.829 160.204 126.840 1.00 49.63 95 ILE D CA 1
ATOM 17958 C C . ILE D 2 122 ? 99.273 161.477 126.146 1.00 49.63 95 ILE D C 1
ATOM 17959 O O . ILE D 2 122 ? 100.176 162.170 126.621 1.00 49.63 95 ILE D O 1
ATOM 17975 N N . PHE D 2 123 ? 98.674 161.783 125.000 1.00 49.63 96 PHE D N 1
ATOM 17976 C CA . PHE D 2 123 ? 99.111 162.969 124.270 1.00 49.63 96 PHE D CA 1
ATOM 17977 C C . PHE D 2 123 ? 98.075 163.355 123.230 1.00 49.63 96 PHE D C 1
ATOM 17978 O O . PHE D 2 123 ? 97.789 162.571 122.322 1.00 49.63 96 PHE D O 1
ATOM 17995 N N . GLU D 2 124 ? 97.518 164.557 123.363 1.00 49.63 97 GLU D N 1
ATOM 17996 C CA . GLU D 2 124 ? 96.812 165.241 122.282 1.00 49.63 97 GLU D CA 1
ATOM 17997 C C . GLU D 2 124 ? 95.678 164.385 121.707 1.00 49.63 97 GLU D C 1
ATOM 17998 O O . GLU D 2 124 ? 95.706 163.946 120.556 1.00 49.63 97 GLU D O 1
ATOM 18010 N N . MET D 2 125 ? 94.673 164.156 122.548 1.00 49.63 98 MET D N 1
ATOM 18011 C CA . MET D 2 125 ? 93.373 163.678 122.097 1.00 49.63 98 MET D CA 1
ATOM 18012 C C . MET D 2 125 ? 92.301 164.588 122.671 1.00 49.63 98 MET D C 1
ATOM 18013 O O . MET D 2 125 ? 92.199 164.738 123.892 1.00 49.63 98 MET D O 1
ATOM 18027 N N . VAL D 2 126 ? 91.498 165.186 121.792 1.00 66.85 99 VAL D N 1
ATOM 18028 C CA . VAL D 2 126 ? 90.519 166.175 122.228 1.00 66.85 99 VAL D CA 1
ATOM 18029 C C . VAL D 2 126 ? 89.208 165.554 122.697 1.00 66.85 99 VAL D C 1
ATOM 18030 O O . VAL D 2 126 ? 88.411 166.240 123.352 1.00 66.85 99 VAL D O 1
ATOM 18043 N N . HIS D 2 127 ? 88.961 164.284 122.388 1.00 69.34 100 HIS D N 1
ATOM 18044 C CA . HIS D 2 127 ? 87.689 163.655 122.714 1.00 69.34 100 HIS D CA 1
ATOM 18045 C C . HIS D 2 127 ? 87.671 163.002 124.088 1.00 69.34 100 HIS D C 1
ATOM 18046 O O . HIS D 2 127 ? 86.611 162.539 124.520 1.00 69.34 100 HIS D O 1
ATOM 18060 N N . LEU D 2 128 ? 88.802 162.956 124.788 1.00 58.11 101 LEU D N 1
ATOM 18061 C CA . LEU D 2 128 ? 88.879 162.266 126.070 1.00 58.11 101 LEU D CA 1
ATOM 18062 C C . LEU D 2 128 ? 88.304 163.160 127.160 1.00 58.11 101 LEU D C 1
ATOM 18063 O O . LEU D 2 128 ? 88.937 164.135 127.575 1.00 58.11 101 LEU D O 1
ATOM 18079 N N . LYS D 2 129 ? 87.100 162.825 127.628 1.00 66.82 102 LYS D N 1
ATOM 18080 C CA . LYS D 2 129 ? 86.519 163.551 128.751 1.00 66.82 102 LYS D CA 1
ATOM 18081 C C . LYS D 2 129 ? 87.200 163.180 130.060 1.00 66.82 102 LYS D C 1
ATOM 18082 O O . LYS D 2 129 ? 87.370 164.036 130.936 1.00 66.82 102 LYS D O 1
ATOM 18101 N N . GLU D 2 130 ? 87.597 161.920 130.208 1.00 61.80 103 GLU D N 1
ATOM 18102 C CA . GLU D 2 130 ? 88.247 161.445 131.417 1.00 61.80 103 GLU D CA 1
ATOM 18103 C C . GLU D 2 130 ? 88.980 160.158 131.084 1.00 61.80 103 GLU D C 1
ATOM 18104 O O . GLU D 2 130 ? 88.513 159.363 130.267 1.00 61.80 103 GLU D O 1
ATOM 18116 N N . LEU D 2 131 ? 90.133 159.958 131.723 1.00 49.63 104 LEU D N 1
ATOM 18117 C CA . LEU D 2 131 ? 90.840 158.694 131.553 1.00 49.63 104 LEU D CA 1
ATOM 18118 C C . LEU D 2 131 ? 89.928 157.527 131.900 1.00 49.63 104 LEU D C 1
ATOM 18119 O O . LEU D 2 131 ? 89.783 156.579 131.119 1.00 49.63 104 LEU D O 1
ATOM 18135 N N . GLY D 2 132 ? 89.299 157.582 133.068 1.00 60.02 105 GLY D N 1
ATOM 18136 C CA . GLY D 2 132 ? 88.260 156.636 133.411 1.00 60.02 105 GLY D CA 1
ATOM 18137 C C . GLY D 2 132 ? 88.756 155.284 133.878 1.00 60.02 105 GLY D C 1
ATOM 18138 O O . GLY D 2 132 ? 88.079 154.624 134.671 1.00 60.02 105 GLY D O 1
ATOM 18142 N N . LEU D 2 133 ? 89.915 154.845 133.393 1.00 49.63 106 LEU D N 1
ATOM 18143 C CA . LEU D 2 133 ? 90.433 153.549 133.805 1.00 49.63 106 LEU D CA 1
ATOM 18144 C C . LEU D 2 133 ? 90.474 153.483 135.325 1.00 49.63 106 LEU D C 1
ATOM 18145 O O . LEU D 2 133 ? 91.195 154.246 135.975 1.00 49.63 106 LEU D O 1
ATOM 18161 N N . TYR D 2 134 ? 89.670 152.586 135.889 1.00 52.68 107 TYR D N 1
ATOM 18162 C CA . TYR D 2 134 ? 89.432 152.527 137.324 1.00 52.68 107 TYR D CA 1
ATOM 18163 C C . TYR D 2 134 ? 90.037 151.277 137.950 1.00 52.68 107 TYR D C 1
ATOM 18164 O O . TYR D 2 134 ? 89.576 150.815 138.995 1.00 52.68 107 TYR D O 1
ATOM 18182 N N . ASN D 2 135 ? 91.067 150.718 137.321 1.00 49.63 108 ASN D N 1
ATOM 18183 C CA . ASN D 2 135 ? 91.696 149.511 137.825 1.00 49.63 108 ASN D CA 1
ATOM 18184 C C . ASN D 2 135 ? 93.211 149.573 137.864 1.00 49.63 108 ASN D C 1
ATOM 18185 O O . ASN D 2 135 ? 93.821 148.704 138.493 1.00 49.63 108 ASN D O 1
ATOM 18196 N N . LEU D 2 136 ? 93.839 150.553 137.222 1.00 49.63 109 LEU D N 1
ATOM 18197 C CA . LEU D 2 136 ? 95.285 150.676 137.315 1.00 49.63 109 LEU D CA 1
ATOM 18198 C C . LEU D 2 136 ? 95.686 150.738 138.779 1.00 49.63 109 LEU D C 1
ATOM 18199 O O . LEU D 2 136 ? 95.111 151.504 139.556 1.00 49.63 109 LEU D O 1
ATOM 18215 N N . MET D 2 137 ? 96.665 149.921 139.164 1.00 49.63 110 MET D N 1
ATOM 18216 C CA . MET D 2 137 ? 97.005 149.775 140.571 1.00 49.63 110 MET D CA 1
ATOM 18217 C C . MET D 2 137 ? 98.493 149.828 140.875 1.00 49.63 110 MET D C 1
ATOM 18218 O O . MET D 2 137 ? 98.855 149.783 142.054 1.00 49.63 110 MET D O 1
ATOM 18232 N N . ASN D 2 138 ? 99.360 149.913 139.874 1.00 49.63 111 ASN D N 1
ATOM 18233 C CA . ASN D 2 138 ? 100.771 150.124 140.155 1.00 49.63 111 ASN D CA 1
ATOM 18234 C C . ASN D 2 138 ? 101.486 150.430 138.855 1.00 49.63 111 ASN D C 1
ATOM 18235 O O . ASN D 2 138 ? 101.116 149.920 137.796 1.00 49.63 111 ASN D O 1
ATOM 18246 N N . ILE D 2 139 ? 102.511 151.270 138.952 1.00 49.63 112 ILE D N 1
ATOM 18247 C CA . ILE D 2 139 ? 103.388 151.593 137.830 1.00 49.63 112 ILE D CA 1
ATOM 18248 C C . ILE D 2 139 ? 104.801 151.320 138.334 1.00 49.63 112 ILE D C 1
ATOM 18249 O O . ILE D 2 139 ? 105.454 152.197 138.903 1.00 49.63 112 ILE D O 1
ATOM 18265 N N . THR D 2 140 ? 105.291 150.105 138.110 1.00 49.63 113 THR D N 1
ATOM 18266 C CA . THR D 2 140 ? 106.528 149.690 138.755 1.00 49.63 113 THR D CA 1
ATOM 18267 C C . THR D 2 140 ? 107.703 150.587 138.400 1.00 49.63 113 THR D C 1
ATOM 18268 O O . THR D 2 140 ? 108.699 150.593 139.129 1.00 49.63 113 THR D O 1
ATOM 18279 N N . ARG D 2 141 ? 107.622 151.341 137.309 1.00 49.63 114 ARG D N 1
ATOM 18280 C CA . ARG D 2 141 ? 108.762 152.138 136.882 1.00 49.63 114 ARG D CA 1
ATOM 18281 C C . ARG D 2 141 ? 108.277 153.336 136.085 1.00 49.63 114 ARG D C 1
ATOM 18282 O O . ARG D 2 141 ? 107.122 153.399 135.661 1.00 49.63 114 ARG D O 1
ATOM 18303 N N . GLY D 2 142 ? 109.183 154.286 135.889 1.00 49.63 115 GLY D N 1
ATOM 18304 C CA . GLY D 2 142 ? 108.885 155.428 135.058 1.00 49.63 115 GLY D CA 1
ATOM 18305 C C . GLY D 2 142 ? 107.947 156.414 135.732 1.00 49.63 115 GLY D C 1
ATOM 18306 O O . GLY D 2 142 ? 107.862 156.512 136.956 1.00 49.63 115 GLY D O 1
ATOM 18310 N N . SER D 2 143 ? 107.236 157.161 134.893 1.00 49.63 116 SER D N 1
ATOM 18311 C CA . SER D 2 143 ? 106.330 158.191 135.371 1.00 49.63 116 SER D CA 1
ATOM 18312 C C . SER D 2 143 ? 105.352 158.543 134.264 1.00 49.63 116 SER D C 1
ATOM 18313 O O . SER D 2 143 ? 105.706 158.545 133.085 1.00 49.63 116 SER D O 1
ATOM 18321 N N . VAL D 2 144 ? 104.124 158.864 134.662 1.00 49.63 117 VAL D N 1
ATOM 18322 C CA . VAL D 2 144 ? 103.106 159.211 133.687 1.00 49.63 117 VAL D CA 1
ATOM 18323 C C . VAL D 2 144 ? 103.530 160.458 132.921 1.00 49.63 117 VAL D C 1
ATOM 18324 O O . VAL D 2 144 ? 104.483 161.153 133.285 1.00 49.63 117 VAL D O 1
ATOM 18337 N N . ARG D 2 145 ? 102.833 160.721 131.819 1.00 49.63 118 ARG D N 1
ATOM 18338 C CA . ARG D 2 145 ? 103.070 161.926 131.031 1.00 49.63 118 ARG D CA 1
ATOM 18339 C C . ARG D 2 145 ? 101.822 162.217 130.219 1.00 49.63 118 ARG D C 1
ATOM 18340 O O . ARG D 2 145 ? 101.443 161.414 129.364 1.00 49.63 118 ARG D O 1
ATOM 18361 N N . ILE D 2 146 ? 101.196 163.359 130.474 1.00 49.63 119 ILE D N 1
ATOM 18362 C CA . ILE D 2 146 ? 99.966 163.759 129.801 1.00 49.63 119 ILE D CA 1
ATOM 18363 C C . ILE D 2 146 ? 100.090 165.227 129.428 1.00 49.63 119 ILE D C 1
ATOM 18364 O O . ILE D 2 146 ? 100.566 166.037 130.228 1.00 49.63 119 ILE D O 1
ATOM 18380 N N . GLU D 2 147 ? 99.674 165.579 128.215 1.00 49.63 120 GLU D N 1
ATOM 18381 C CA . GLU D 2 147 ? 99.891 166.945 127.763 1.00 49.63 120 GLU D CA 1
ATOM 18382 C C . GLU D 2 147 ? 98.967 167.284 126.604 1.00 49.63 120 GLU D C 1
ATOM 18383 O O . GLU D 2 147 ? 98.497 166.400 125.885 1.00 49.63 120 GLU D O 1
ATOM 18395 N N . LYS D 2 148 ? 98.715 168.582 126.445 1.00 49.63 121 LYS D N 1
ATOM 18396 C CA . LYS D 2 148 ? 98.038 169.135 125.272 1.00 49.63 121 LYS D CA 1
ATOM 18397 C C . LYS D 2 148 ? 96.782 168.343 124.923 1.00 49.63 121 LYS D C 1
ATOM 18398 O O . LYS D 2 148 ? 96.585 167.911 123.788 1.00 49.63 121 LYS D O 1
ATOM 18417 N N . ASN D 2 149 ? 95.913 168.163 125.911 1.00 49.63 122 ASN D N 1
ATOM 18418 C CA . ASN D 2 149 ? 94.654 167.457 125.714 1.00 49.63 122 ASN D CA 1
ATOM 18419 C C . ASN D 2 149 ? 93.507 168.342 126.172 1.00 49.63 122 ASN D C 1
ATOM 18420 O O . ASN D 2 149 ? 93.484 168.789 127.323 1.00 49.63 122 ASN D O 1
ATOM 18431 N N . ASN D 2 150 ? 92.563 168.590 125.273 1.00 58.33 123 ASN D N 1
ATOM 18432 C CA . ASN D 2 150 ? 91.371 169.351 125.600 1.00 58.33 123 ASN D CA 1
ATOM 18433 C C . ASN D 2 150 ? 90.258 168.408 126.035 1.00 58.33 123 ASN D C 1
ATOM 18434 O O . ASN D 2 150 ? 90.144 167.282 125.546 1.00 58.33 123 ASN D O 1
ATOM 18445 N N . GLU D 2 151 ? 89.436 168.882 126.969 1.00 61.32 124 GLU D N 1
ATOM 18446 C CA . GLU D 2 151 ? 88.341 168.137 127.580 1.00 61.32 124 GLU D CA 1
ATOM 18447 C C . GLU D 2 151 ? 88.835 167.073 128.551 1.00 61.32 124 GLU D C 1
ATOM 18448 O O . GLU D 2 151 ? 88.017 166.319 129.087 1.00 61.32 124 GLU D O 1
ATOM 18460 N N . LEU D 2 152 ? 90.137 166.990 128.804 1.00 51.09 125 LEU D N 1
ATOM 18461 C CA . LEU D 2 152 ? 90.691 165.966 129.686 1.00 51.09 125 LEU D CA 1
ATOM 18462 C C . LEU D 2 152 ? 90.508 166.425 131.125 1.00 51.09 125 LEU D C 1
ATOM 18463 O O . LEU D 2 152 ? 91.268 167.256 131.628 1.00 51.09 125 LEU D O 1
ATOM 18479 N N . CYS D 2 153 ? 89.496 165.885 131.793 1.00 60.13 126 CYS D N 1
ATOM 18480 C CA . CYS D 2 153 ? 89.167 166.233 133.167 1.00 60.13 126 CYS D CA 1
ATOM 18481 C C . CYS D 2 153 ? 89.651 165.134 134.106 1.00 60.13 126 CYS D C 1
ATOM 18482 O O . CYS D 2 153 ? 90.238 164.134 133.686 1.00 60.13 126 CYS D O 1
ATOM 18490 N N . TYR D 2 154 ? 89.394 165.328 135.399 1.00 61.55 127 TYR D N 1
ATOM 18491 C CA . TYR D 2 154 ? 89.751 164.351 136.423 1.00 61.55 127 TYR D CA 1
ATOM 18492 C C . TYR D 2 154 ? 91.255 164.076 136.408 1.00 61.55 127 TYR D C 1
ATOM 18493 O O . TYR D 2 154 ? 91.712 162.966 136.128 1.00 61.55 127 TYR D O 1
ATOM 18511 N N . LEU D 2 155 ? 92.023 165.123 136.704 1.00 54.40 128 LEU D N 1
ATOM 18512 C CA . LEU D 2 155 ? 93.472 165.025 136.806 1.00 54.40 128 LEU D CA 1
ATOM 18513 C C . LEU D 2 155 ? 93.953 165.250 138.233 1.00 54.40 128 LEU D C 1
ATOM 18514 O O . LEU D 2 155 ? 94.668 164.411 138.787 1.00 54.40 128 LEU D O 1
ATOM 18530 N N . ALA D 2 156 ? 93.570 166.368 138.852 1.00 58.75 129 ALA D N 1
ATOM 18531 C CA . ALA D 2 156 ? 93.959 166.611 140.234 1.00 58.75 129 ALA D CA 1
ATOM 18532 C C . ALA D 2 156 ? 93.327 165.606 141.186 1.00 58.75 129 ALA D C 1
ATOM 18533 O O . ALA D 2 156 ? 93.762 165.501 142.338 1.00 58.75 129 ALA D O 1
ATOM 18540 N N . THR D 2 157 ? 92.320 164.865 140.733 1.00 58.32 130 THR D N 1
ATOM 18541 C CA . THR D 2 157 ? 91.616 163.898 141.561 1.00 58.32 130 THR D CA 1
ATOM 18542 C C . THR D 2 157 ? 92.220 162.502 141.480 1.00 58.32 130 THR D C 1
ATOM 18543 O O . THR D 2 157 ? 91.637 161.557 142.019 1.00 58.32 130 THR D O 1
ATOM 18554 N N . ILE D 2 158 ? 93.357 162.347 140.810 1.00 49.97 131 ILE D N 1
ATOM 18555 C CA . ILE D 2 158 ? 94.033 161.062 140.677 1.00 49.97 131 ILE D CA 1
ATOM 18556 C C . ILE D 2 158 ? 95.282 161.119 141.542 1.00 49.97 131 ILE D C 1
ATOM 18557 O O . ILE D 2 158 ? 96.222 161.863 141.241 1.00 49.97 131 ILE D O 1
ATOM 18573 N N . ASP D 2 159 ? 95.304 160.326 142.612 1.00 49.63 132 ASP D N 1
ATOM 18574 C CA . ASP D 2 159 ? 96.393 160.384 143.587 1.00 49.63 132 ASP D CA 1
ATOM 18575 C C . ASP D 2 159 ? 97.553 159.539 143.070 1.00 49.63 132 ASP D C 1
ATOM 18576 O O . ASP D 2 159 ? 97.770 158.394 143.474 1.00 49.63 132 ASP D O 1
ATOM 18585 N N . TRP D 2 160 ? 98.322 160.132 142.155 1.00 49.63 133 TRP D N 1
ATOM 18586 C CA . TRP D 2 160 ? 99.442 159.411 141.563 1.00 49.63 133 TRP D CA 1
ATOM 18587 C C . TRP D 2 160 ? 100.447 158.974 142.617 1.00 49.63 133 TRP D C 1
ATOM 18588 O O . TRP D 2 160 ? 101.124 157.956 142.442 1.00 49.63 133 TRP D O 1
ATOM 18609 N N . SER D 2 161 ? 100.560 159.718 143.716 1.00 49.63 134 SER D N 1
ATOM 18610 C CA . SER D 2 161 ? 101.476 159.314 144.775 1.00 49.63 134 SER D CA 1
ATOM 18611 C C . SER D 2 161 ? 101.138 157.920 145.286 1.00 49.63 134 SER D C 1
ATOM 18612 O O . SER D 2 161 ? 102.036 157.137 145.616 1.00 49.63 134 SER D O 1
ATOM 18620 N N . ARG D 2 162 ? 99.847 157.592 145.355 1.00 51.90 135 ARG D N 1
ATOM 18621 C CA . ARG D 2 162 ? 99.444 156.285 145.865 1.00 51.90 135 ARG D CA 1
ATOM 18622 C C . ARG D 2 162 ? 99.719 155.181 144.850 1.00 51.90 135 ARG D C 1
ATOM 18623 O O . ARG D 2 162 ? 100.206 154.104 145.213 1.00 51.90 135 ARG D O 1
ATOM 18644 N N . ILE D 2 163 ? 99.418 155.429 143.576 1.00 49.63 136 ILE D N 1
ATOM 18645 C CA . ILE D 2 163 ? 99.531 154.387 142.560 1.00 49.63 136 ILE D CA 1
ATOM 18646 C C . ILE D 2 163 ? 100.963 154.277 142.062 1.00 49.63 136 ILE D C 1
ATOM 18647 O O . ILE D 2 163 ? 101.627 153.251 142.244 1.00 49.63 136 ILE D O 1
ATOM 18663 N N . LEU D 2 164 ? 101.460 155.336 141.436 1.00 49.63 137 LEU D N 1
ATOM 18664 C CA . LEU D 2 164 ? 102.841 155.370 140.991 1.00 49.63 137 LEU D CA 1
ATOM 18665 C C . LEU D 2 164 ? 103.775 155.150 142.175 1.00 49.63 137 LEU D C 1
ATOM 18666 O O . LEU D 2 164 ? 103.388 155.289 143.336 1.00 49.63 137 LEU D O 1
ATOM 18682 N N . ASP D 2 165 ? 105.019 154.789 141.872 1.00 49.63 138 ASP D N 1
ATOM 18683 C CA . ASP D 2 165 ? 106.014 154.566 142.913 1.00 49.63 138 ASP D CA 1
ATOM 18684 C C . ASP D 2 165 ? 107.002 155.715 143.049 1.00 49.63 138 ASP D C 1
ATOM 18685 O O . ASP D 2 165 ? 107.565 155.906 144.131 1.00 49.63 138 ASP D O 1
ATOM 18694 N N . SER D 2 166 ? 107.223 156.485 141.985 1.00 49.63 139 SER D N 1
ATOM 18695 C CA . SER D 2 166 ? 108.012 157.708 142.056 1.00 49.63 139 SER D CA 1
ATOM 18696 C C . SER D 2 166 ? 107.320 158.773 141.222 1.00 49.63 139 SER D C 1
ATOM 18697 O O . SER D 2 166 ? 107.064 158.558 140.035 1.00 49.63 139 SER D O 1
ATOM 18705 N N . VAL D 2 167 ? 107.033 159.920 141.835 1.00 49.63 140 VAL D N 1
ATOM 18706 C CA . VAL D 2 167 ? 106.224 160.948 141.188 1.00 49.63 140 VAL D CA 1
ATOM 18707 C C . VAL D 2 167 ? 107.060 162.194 140.941 1.00 49.63 140 VAL D C 1
ATOM 18708 O O . VAL D 2 167 ? 106.537 163.313 140.960 1.00 49.63 140 VAL D O 1
ATOM 18721 N N . GLU D 2 168 ? 108.361 162.018 140.711 1.00 49.63 141 GLU D N 1
ATOM 18722 C CA . GLU D 2 168 ? 109.216 163.180 140.496 1.00 49.63 141 GLU D CA 1
ATOM 18723 C C . GLU D 2 168 ? 108.787 163.951 139.254 1.00 49.63 141 GLU D C 1
ATOM 18724 O O . GLU D 2 168 ? 108.797 165.188 139.251 1.00 49.63 141 GLU D O 1
ATOM 18736 N N . ASP D 2 169 ? 108.399 163.237 138.182 1.00 49.63 142 ASP D N 1
ATOM 18737 C CA . ASP D 2 169 ? 107.956 163.879 136.941 1.00 49.63 142 ASP D CA 1
ATOM 18738 C C . ASP D 2 169 ? 106.678 163.198 136.452 1.00 49.63 142 ASP D C 1
ATOM 18739 O O . ASP D 2 169 ? 106.706 162.272 135.643 1.00 49.63 142 ASP D O 1
ATOM 18748 N N . ASN D 2 170 ? 105.541 163.680 136.939 1.00 49.63 143 ASN D N 1
ATOM 18749 C CA . ASN D 2 170 ? 104.251 163.357 136.338 1.00 49.63 143 ASN D CA 1
ATOM 18750 C C . ASN D 2 170 ? 103.838 164.494 135.408 1.00 49.63 143 ASN D C 1
ATOM 18751 O O . ASN D 2 170 ? 102.751 165.057 135.501 1.00 49.63 143 ASN D O 1
ATOM 18762 N N . TYR D 2 171 ? 104.753 164.826 134.502 1.00 49.63 144 TYR D N 1
ATOM 18763 C CA . TYR D 2 171 ? 104.615 166.019 133.682 1.00 49.63 144 TYR D CA 1
ATOM 18764 C C . TYR D 2 171 ? 103.202 166.121 133.127 1.00 49.63 144 TYR D C 1
ATOM 18765 O O . TYR D 2 171 ? 102.786 165.288 132.319 1.00 49.63 144 TYR D O 1
ATOM 18783 N N . ILE D 2 172 ? 102.456 167.136 133.557 1.00 49.63 145 ILE D N 1
ATOM 18784 C CA . ILE D 2 172 ? 101.064 167.325 133.159 1.00 49.63 145 ILE D CA 1
ATOM 18785 C C . ILE D 2 172 ? 100.844 168.819 132.970 1.00 49.63 145 ILE D C 1
ATOM 18786 O O . ILE D 2 172 ? 100.924 169.584 133.937 1.00 49.63 145 ILE D O 1
ATOM 18802 N N . VAL D 2 173 ? 100.561 169.238 131.738 1.00 49.63 146 VAL D N 1
ATOM 18803 C CA . VAL D 2 173 ? 100.341 170.643 131.416 1.00 49.63 146 VAL D CA 1
ATOM 18804 C C . VAL D 2 173 ? 99.376 170.735 130.241 1.00 49.63 146 VAL D C 1
ATOM 18805 O O . VAL D 2 173 ? 99.075 169.743 129.575 1.00 49.63 146 VAL D O 1
ATOM 18818 N N . LEU D 2 174 ? 98.893 171.948 129.985 1.00 49.91 147 LEU D N 1
ATOM 18819 C CA . LEU D 2 174 ? 98.042 172.245 128.836 1.00 49.91 147 LEU D CA 1
ATOM 18820 C C . LEU D 2 174 ? 96.890 171.247 128.737 1.00 49.91 147 LEU D C 1
ATOM 18821 O O . LEU D 2 174 ? 96.781 170.462 127.794 1.00 49.91 147 LEU D O 1
ATOM 18837 N N . ASN D 2 175 ? 96.025 171.288 129.746 1.00 49.63 148 ASN D N 1
ATOM 18838 C CA . ASN D 2 175 ? 94.871 170.407 129.817 1.00 49.63 148 ASN D CA 1
ATOM 18839 C C . ASN D 2 175 ? 93.671 171.201 130.309 1.00 49.63 148 ASN D C 1
ATOM 18840 O O . ASN D 2 175 ? 93.794 172.345 130.756 1.00 49.63 148 ASN D O 1
ATOM 18851 N N . LYS D 2 176 ? 92.492 170.581 130.217 1.00 58.15 149 LYS D N 1
ATOM 18852 C CA . LYS D 2 176 ? 91.290 171.224 130.733 1.00 58.15 149 LYS D CA 1
ATOM 18853 C C . LYS D 2 176 ? 91.416 171.521 132.220 1.00 58.15 149 LYS D C 1
ATOM 18854 O O . LYS D 2 176 ? 90.862 172.515 132.704 1.00 58.15 149 LYS D O 1
ATOM 18873 N N . ASP D 2 177 ? 92.133 170.680 132.957 1.00 57.46 150 ASP D N 1
ATOM 18874 C CA . ASP D 2 177 ? 92.351 170.900 134.380 1.00 57.46 150 ASP D CA 1
ATOM 18875 C C . ASP D 2 177 ? 93.415 171.970 134.597 1.00 57.46 150 ASP D C 1
ATOM 18876 O O . ASP D 2 177 ? 93.833 172.644 133.656 1.00 57.46 150 ASP D O 1
ATOM 18885 N N . ASN D 2 195 ? 82.952 159.946 149.755 1.00 80.21 168 ASN D N 1
ATOM 18886 C CA . ASN D 2 195 ? 82.882 158.749 148.928 1.00 80.21 168 ASN D CA 1
ATOM 18887 C C . ASN D 2 195 ? 84.161 157.932 149.034 1.00 80.21 168 ASN D C 1
ATOM 18888 O O . ASN D 2 195 ? 84.123 156.722 149.255 1.00 80.21 168 ASN D O 1
ATOM 18899 N N . CYS D 2 196 ? 85.294 158.605 148.873 1.00 73.43 169 CYS D N 1
ATOM 18900 C CA . CYS D 2 196 ? 86.580 157.942 148.735 1.00 73.43 169 CYS D CA 1
ATOM 18901 C C . CYS D 2 196 ? 87.644 158.839 149.351 1.00 73.43 169 CYS D C 1
ATOM 18902 O O . CYS D 2 196 ? 87.401 160.031 149.571 1.00 73.43 169 CYS D O 1
ATOM 18910 N N . PRO D 2 197 ? 88.829 158.299 149.645 1.00 72.21 170 PRO D N 1
ATOM 18911 C CA . PRO D 2 197 ? 89.779 159.032 150.496 1.00 72.21 170 PRO D CA 1
ATOM 18912 C C . PRO D 2 197 ? 90.125 160.403 149.933 1.00 72.21 170 PRO D C 1
ATOM 18913 O O . PRO D 2 197 ? 90.210 160.598 148.719 1.00 72.21 170 PRO D O 1
ATOM 18924 N N . ALA D 2 198 ? 90.322 161.356 150.841 1.00 75.89 171 ALA D N 1
ATOM 18925 C CA . ALA D 2 198 ? 90.661 162.730 150.499 1.00 75.89 171 ALA D CA 1
ATOM 18926 C C . ALA D 2 198 ? 91.980 163.101 151.161 1.00 75.89 171 ALA D C 1
ATOM 18927 O O . ALA D 2 198 ? 92.228 162.725 152.311 1.00 75.89 171 ALA D O 1
ATOM 18934 N N . THR D 2 199 ? 92.822 163.835 150.433 1.00 68.67 172 THR D N 1
ATOM 18935 C CA . THR D 2 199 ? 94.119 164.298 150.931 1.00 68.67 172 THR D CA 1
ATOM 18936 C C . THR D 2 199 ? 94.264 165.763 150.532 1.00 68.67 172 THR D C 1
ATOM 18937 O O . THR D 2 199 ? 94.705 166.072 149.422 1.00 68.67 172 THR D O 1
ATOM 18948 N N . VAL D 2 200 ? 93.891 166.662 151.437 1.00 74.56 173 VAL D N 1
ATOM 18949 C CA . VAL D 2 200 ? 93.968 168.092 151.170 1.00 74.56 173 VAL D CA 1
ATOM 18950 C C . VAL D 2 200 ? 95.425 168.510 151.011 1.00 74.56 173 VAL D C 1
ATOM 18951 O O . VAL D 2 200 ? 96.062 168.953 151.967 1.00 74.56 173 VAL D O 1
ATOM 18964 N N . VAL D 2 206 ? 91.487 166.548 149.585 1.00 75.36 179 VAL D N 1
ATOM 18965 C CA . VAL D 2 206 ? 90.501 166.550 148.513 1.00 75.36 179 VAL D CA 1
ATOM 18966 C C . VAL D 2 206 ? 90.273 165.127 148.020 1.00 75.36 179 VAL D C 1
ATOM 18967 O O . VAL D 2 206 ? 91.221 164.358 147.865 1.00 75.36 179 VAL D O 1
ATOM 18980 N N . GLU D 2 207 ? 89.012 164.786 147.769 1.00 69.14 180 GLU D N 1
ATOM 18981 C CA . GLU D 2 207 ? 88.682 163.438 147.327 1.00 69.14 180 GLU D CA 1
ATOM 18982 C C . GLU D 2 207 ? 89.382 163.124 146.012 1.00 69.14 180 GLU D C 1
ATOM 18983 O O . GLU D 2 207 ? 89.519 163.985 145.139 1.00 69.14 180 GLU D O 1
ATOM 18995 N N . ARG D 2 208 ? 89.828 161.879 145.878 1.00 60.41 181 ARG D N 1
ATOM 18996 C CA . ARG D 2 208 ? 90.526 161.407 144.690 1.00 60.41 181 ARG D CA 1
ATOM 18997 C C . ARG D 2 208 ? 89.637 160.420 143.950 1.00 60.41 181 ARG D C 1
ATOM 18998 O O . ARG D 2 208 ? 89.161 159.446 144.542 1.00 60.41 181 ARG D O 1
ATOM 19019 N N . CYS D 2 209 ? 89.417 160.667 142.659 1.00 56.02 182 CYS D N 1
ATOM 19020 C CA . CYS D 2 209 ? 88.529 159.811 141.883 1.00 56.02 182 CYS D CA 1
ATOM 19021 C C . CYS D 2 209 ? 88.813 159.974 140.399 1.00 56.02 182 CYS D C 1
ATOM 19022 O O . CYS D 2 209 ? 88.901 161.102 139.904 1.00 56.02 182 CYS D O 1
ATOM 19030 N N . TRP D 2 210 ? 88.950 158.848 139.693 1.00 49.63 183 TRP D N 1
ATOM 19031 C CA . TRP D 2 210 ? 89.047 158.899 138.238 1.00 49.63 183 TRP D CA 1
ATOM 19032 C C . TRP D 2 210 ? 87.775 159.469 137.633 1.00 49.63 183 TRP D C 1
ATOM 19033 O O . TRP D 2 210 ? 87.826 160.291 136.712 1.00 49.63 183 TRP D O 1
ATOM 19054 N N . THR D 2 211 ? 86.624 159.038 138.138 1.00 60.08 184 THR D N 1
ATOM 19055 C CA . THR D 2 211 ? 85.334 159.522 137.678 1.00 60.08 184 THR D CA 1
ATOM 19056 C C . THR D 2 211 ? 84.422 159.676 138.885 1.00 60.08 184 THR D C 1
ATOM 19057 O O . THR D 2 211 ? 84.614 159.030 139.918 1.00 60.08 184 THR D O 1
ATOM 19068 N N . HIS D 2 212 ? 83.421 160.549 138.750 1.00 62.73 185 HIS D N 1
ATOM 19069 C CA . HIS D 2 212 ? 82.451 160.700 139.827 1.00 62.73 185 HIS D CA 1
ATOM 19070 C C . HIS D 2 212 ? 81.745 159.383 140.115 1.00 62.73 185 HIS D C 1
ATOM 19071 O O . HIS D 2 212 ? 81.222 159.185 141.217 1.00 62.73 185 HIS D O 1
ATOM 19085 N N . SER D 2 213 ? 81.722 158.474 139.141 1.00 62.82 186 SER D N 1
ATOM 19086 C CA . SER D 2 213 ? 81.132 157.157 139.326 1.00 62.82 186 SER D CA 1
ATOM 19087 C C . SER D 2 213 ? 82.123 156.118 139.837 1.00 62.82 186 SER D C 1
ATOM 19088 O O . SER D 2 213 ? 81.694 155.096 140.384 1.00 62.82 186 SER D O 1
ATOM 19096 N N . HIS D 2 214 ? 83.427 156.344 139.674 1.00 60.64 187 HIS D N 1
ATOM 19097 C CA . HIS D 2 214 ? 84.434 155.394 140.133 1.00 60.64 187 HIS D CA 1
ATOM 19098 C C . HIS D 2 214 ? 85.643 156.163 140.640 1.00 60.64 187 HIS D C 1
ATOM 19099 O O . HIS D 2 214 ? 86.189 157.000 139.915 1.00 60.64 187 HIS D O 1
ATOM 19113 N N . CYS D 2 215 ? 86.068 155.873 141.869 1.00 64.59 188 CYS D N 1
ATOM 19114 C CA . CYS D 2 215 ? 87.208 156.567 142.448 1.00 64.59 188 CYS D CA 1
ATOM 19115 C C . CYS D 2 215 ? 88.496 155.788 142.206 1.00 64.59 188 CYS D C 1
ATOM 19116 O O . CYS D 2 215 ? 88.518 154.751 141.539 1.00 64.59 188 CYS D O 1
ATOM 19124 N N . GLN D 2 216 ? 89.588 156.298 142.766 1.00 51.55 189 GLN D N 1
ATOM 19125 C CA . GLN D 2 216 ? 90.780 155.493 142.967 1.00 51.55 189 GLN D CA 1
ATOM 19126 C C . GLN D 2 216 ? 90.471 154.367 143.945 1.00 51.55 189 GLN D C 1
ATOM 19127 O O . GLN D 2 216 ? 89.746 154.550 144.927 1.00 51.55 189 GLN D O 1
ATOM 19141 N N . LYS D 2 217 ? 91.023 153.191 143.671 1.00 58.49 190 LYS D N 1
ATOM 19142 C CA . LYS D 2 217 ? 90.775 152.022 144.514 1.00 58.49 190 LYS D CA 1
ATOM 19143 C C . LYS D 2 217 ? 91.782 151.942 145.656 1.00 58.49 190 LYS D C 1
ATOM 19144 O O . LYS D 2 217 ? 92.407 150.911 145.896 1.00 58.49 190 LYS D O 1
ATOM 19163 N N . VAL D 2 218 ? 91.933 153.043 146.382 1.00 63.55 191 VAL D N 1
ATOM 19164 C CA . VAL D 2 218 ? 92.884 153.105 147.486 1.00 63.55 191 VAL D CA 1
ATOM 19165 C C . VAL D 2 218 ? 92.322 152.326 148.664 1.00 63.55 191 VAL D C 1
ATOM 19166 O O . VAL D 2 218 ? 91.135 152.438 148.993 1.00 63.55 191 VAL D O 1
ATOM 19179 N N . CYS D 2 219 ? 93.173 151.531 149.299 1.00 91.60 192 CYS D N 1
ATOM 19180 C CA . CYS D 2 219 ? 92.775 150.701 150.425 1.00 91.60 192 CYS D CA 1
ATOM 19181 C C . CYS D 2 219 ? 93.726 150.952 151.591 1.00 91.60 192 CYS D C 1
ATOM 19182 O O . CYS D 2 219 ? 94.706 151.690 151.434 1.00 91.60 192 CYS D O 1
ATOM 19190 N N . PRO D 2 220 ? 93.478 150.373 152.767 1.00 107.50 193 PRO D N 1
ATOM 19191 C CA . PRO D 2 220 ? 94.311 150.700 153.930 1.00 107.50 193 PRO D CA 1
ATOM 19192 C C . PRO D 2 220 ? 95.784 150.419 153.679 1.00 107.50 193 PRO D C 1
ATOM 19193 O O . PRO D 2 220 ? 96.153 149.471 152.983 1.00 107.50 193 PRO D O 1
ATOM 19204 N N . THR D 2 221 ? 96.628 151.273 154.263 1.00 104.86 194 THR D N 1
ATOM 19205 C CA . THR D 2 221 ? 98.067 151.169 154.046 1.00 104.86 194 THR D CA 1
ATOM 19206 C C . THR D 2 221 ? 98.608 149.810 154.465 1.00 104.86 194 THR D C 1
ATOM 19207 O O . THR D 2 221 ? 99.645 149.372 153.953 1.00 104.86 194 THR D O 1
ATOM 19218 N N . ILE D 2 222 ? 97.928 149.127 155.390 1.00 107.08 195 ILE D N 1
ATOM 19219 C CA . ILE D 2 222 ? 98.399 147.826 155.848 1.00 107.08 195 ILE D CA 1
ATOM 19220 C C . ILE D 2 222 ? 98.520 146.839 154.698 1.00 107.08 195 ILE D C 1
ATOM 19221 O O . ILE D 2 222 ? 99.268 145.861 154.798 1.00 107.08 195 ILE D O 1
ATOM 19237 N N . CYS D 2 223 ? 97.795 147.066 153.600 1.00 101.61 196 CYS D N 1
ATOM 19238 C CA . CYS D 2 223 ? 97.940 146.210 152.431 1.00 101.61 196 CYS D CA 1
ATOM 19239 C C . CYS D 2 223 ? 99.252 146.459 151.698 1.00 101.61 196 CYS D C 1
ATOM 19240 O O . CYS D 2 223 ? 99.724 145.570 150.982 1.00 101.61 196 CYS D O 1
ATOM 19248 N N . LYS D 2 224 ? 99.849 147.640 151.861 1.00 98.47 197 LYS D N 1
ATOM 19249 C CA . LYS D 2 224 ? 101.132 147.952 151.240 1.00 98.47 197 LYS D CA 1
ATOM 19250 C C . LYS D 2 224 ? 101.067 147.773 149.728 1.00 98.47 197 LYS D C 1
ATOM 19251 O O . LYS D 2 224 ? 99.990 147.544 149.167 1.00 98.47 197 LYS D O 1
ATOM 19270 N N . SER D 2 225 ? 102.217 147.874 149.060 1.00 77.96 198 SER D N 1
ATOM 19271 C CA . SER D 2 225 ? 102.270 147.598 147.631 1.00 77.96 198 SER D CA 1
ATOM 19272 C C . SER D 2 225 ? 101.827 146.179 147.315 1.00 77.96 198 SER D C 1
ATOM 19273 O O . SER D 2 225 ? 101.451 145.897 146.173 1.00 77.96 198 SER D O 1
ATOM 19281 N N . HIS D 2 226 ? 101.867 145.280 148.302 1.00 90.77 199 HIS D N 1
ATOM 19282 C CA . HIS D 2 226 ? 101.383 143.920 148.099 1.00 90.77 199 HIS D CA 1
ATOM 19283 C C . HIS D 2 226 ? 99.995 143.897 147.479 1.00 90.77 199 HIS D C 1
ATOM 19284 O O . HIS D 2 226 ? 99.614 142.892 146.870 1.00 90.77 199 HIS D O 1
ATOM 19298 N N . GLY D 2 227 ? 99.230 144.972 147.624 1.00 85.53 200 GLY D N 1
ATOM 19299 C CA . GLY D 2 227 ? 97.953 145.107 146.959 1.00 85.53 200 GLY D CA 1
ATOM 19300 C C . GLY D 2 227 ? 96.799 144.628 147.820 1.00 85.53 200 GLY D C 1
ATOM 19301 O O . GLY D 2 227 ? 96.967 144.066 148.904 1.00 85.53 200 GLY D O 1
ATOM 19305 N N . CYS D 2 228 ? 95.597 144.863 147.302 1.00 97.10 201 CYS D N 1
ATOM 19306 C CA . CYS D 2 228 ? 94.374 144.524 148.009 1.00 97.10 201 CYS D CA 1
ATOM 19307 C C . CYS D 2 228 ? 93.297 144.166 146.997 1.00 97.10 201 CYS D C 1
ATOM 19308 O O . CYS D 2 228 ? 93.336 144.595 145.841 1.00 97.10 201 CYS D O 1
ATOM 19316 N N . THR D 2 229 ? 92.319 143.388 147.454 1.00 103.99 202 THR D N 1
ATOM 19317 C CA . THR D 2 229 ? 91.257 142.920 146.578 1.00 103.99 202 THR D CA 1
ATOM 19318 C C . THR D 2 229 ? 90.579 144.097 145.878 1.00 103.99 202 THR D C 1
ATOM 19319 O O . THR D 2 229 ? 90.710 145.257 146.275 1.00 103.99 202 THR D O 1
ATOM 19330 N N . ALA D 2 230 ? 89.843 143.779 144.809 1.00 94.44 203 ALA D N 1
ATOM 19331 C CA . ALA D 2 230 ? 89.004 144.792 144.179 1.00 94.44 203 ALA D CA 1
ATOM 19332 C C . ALA D 2 230 ? 88.015 145.376 145.176 1.00 94.44 203 ALA D C 1
ATOM 19333 O O . ALA D 2 230 ? 87.558 146.513 145.007 1.00 94.44 203 ALA D O 1
ATOM 19340 N N . GLU D 2 231 ? 87.673 144.617 146.218 1.00 108.03 204 GLU D N 1
ATOM 19341 C CA . GLU D 2 231 ? 86.816 145.097 147.292 1.00 108.03 204 GLU D CA 1
ATOM 19342 C C . GLU D 2 231 ? 87.591 145.785 148.408 1.00 108.03 204 GLU D C 1
ATOM 19343 O O . GLU D 2 231 ? 86.969 146.317 149.334 1.00 108.03 204 GLU D O 1
ATOM 19355 N N . GLY D 2 232 ? 88.922 145.783 148.349 1.00 110.05 205 GLY D N 1
ATOM 19356 C CA . GLY D 2 232 ? 89.726 146.501 149.319 1.00 110.05 205 GLY D CA 1
ATOM 19357 C C . GLY D 2 232 ? 90.131 145.671 150.520 1.00 110.05 205 GLY D C 1
ATOM 19358 O O . GLY D 2 232 ? 89.925 146.086 151.664 1.00 110.05 205 GLY D O 1
ATOM 19362 N N . LEU D 2 233 ? 90.706 144.496 150.275 1.00 105.56 206 LEU D N 1
ATOM 19363 C CA . LEU D 2 233 ? 91.205 143.628 151.333 1.00 105.56 206 LEU D CA 1
ATOM 19364 C C . LEU D 2 233 ? 92.646 143.255 151.022 1.00 105.56 206 LEU D C 1
ATOM 19365 O O . LEU D 2 233 ? 92.946 142.812 149.910 1.00 105.56 206 LEU D O 1
ATOM 19381 N N . CYS D 2 234 ? 93.527 143.418 152.007 1.00 107.18 207 CYS D N 1
ATOM 19382 C CA . CYS D 2 234 ? 94.945 143.161 151.790 1.00 107.18 207 CYS D CA 1
ATOM 19383 C C . CYS D 2 234 ? 95.166 141.727 151.331 1.00 107.18 207 CYS D C 1
ATOM 19384 O O . CYS D 2 234 ? 94.507 140.795 151.801 1.00 107.18 207 CYS D O 1
ATOM 19392 N N . CYS D 2 235 ? 96.103 141.556 150.406 1.00 93.67 208 CYS D N 1
ATOM 19393 C CA . CYS D 2 235 ? 96.349 140.288 149.741 1.00 93.67 208 CYS D CA 1
ATOM 19394 C C . CYS D 2 235 ? 97.644 139.664 150.245 1.00 93.67 208 CYS D C 1
ATOM 19395 O O . CYS D 2 235 ? 98.309 140.177 151.149 1.00 93.67 208 CYS D O 1
ATOM 19403 N N . HIS D 2 236 ? 97.997 138.536 149.637 1.00 83.36 209 HIS D N 1
ATOM 19404 C CA . HIS D 2 236 ? 99.258 137.880 149.940 1.00 83.36 209 HIS D CA 1
ATOM 19405 C C . HIS D 2 236 ? 100.424 138.788 149.568 1.00 83.36 209 HIS D C 1
ATOM 19406 O O . HIS D 2 236 ? 100.335 139.607 148.650 1.00 83.36 209 HIS D O 1
ATOM 19420 N N . SER D 2 237 ? 101.529 138.641 150.300 1.00 78.85 210 SER D N 1
ATOM 19421 C CA . SER D 2 237 ? 102.683 139.504 150.068 1.00 78.85 210 SER D CA 1
ATOM 19422 C C . SER D 2 237 ? 103.216 139.344 148.649 1.00 78.85 210 SER D C 1
ATOM 19423 O O . SER D 2 237 ? 103.613 140.326 148.012 1.00 78.85 210 SER D O 1
ATOM 19431 N N . GLU D 2 238 ? 103.230 138.113 148.136 1.00 66.54 211 GLU D N 1
ATOM 19432 C CA . GLU D 2 238 ? 103.754 137.857 146.800 1.00 66.54 211 GLU D CA 1
ATOM 19433 C C . GLU D 2 238 ? 102.848 138.391 145.699 1.00 66.54 211 GLU D C 1
ATOM 19434 O O . GLU D 2 238 ? 103.241 138.347 144.529 1.00 66.54 211 GLU D O 1
ATOM 19446 N N . CYS D 2 239 ? 101.656 138.875 146.033 1.00 65.66 212 CYS D N 1
ATOM 19447 C CA . CYS D 2 239 ? 100.756 139.451 145.047 1.00 65.66 212 CYS D CA 1
ATOM 19448 C C . CYS D 2 239 ? 100.969 140.960 144.943 1.00 65.66 212 CYS D C 1
ATOM 19449 O O . CYS D 2 239 ? 101.588 141.590 145.803 1.00 65.66 212 CYS D O 1
ATOM 19457 N N . LEU D 2 240 ? 100.448 141.538 143.862 1.00 49.63 213 LEU D N 1
ATOM 19458 C CA . LEU D 2 240 ? 100.611 142.956 143.578 1.00 49.63 213 LEU D CA 1
ATOM 19459 C C . LEU D 2 240 ? 99.304 143.519 143.047 1.00 49.63 213 LEU D C 1
ATOM 19460 O O . LEU D 2 240 ? 98.581 142.845 142.310 1.00 49.63 213 LEU D O 1
ATOM 19476 N N . GLY D 2 241 ? 99.003 144.752 143.432 1.00 52.40 214 GLY D N 1
ATOM 19477 C CA . GLY D 2 241 ? 97.867 145.454 142.875 1.00 52.40 214 GLY D CA 1
ATOM 19478 C C . GLY D 2 241 ? 96.538 144.964 143.402 1.00 52.40 214 GLY D C 1
ATOM 19479 O O . GLY D 2 241 ? 95.858 145.678 144.143 1.00 52.40 214 GLY D O 1
ATOM 19483 N N . ASN D 2 242 ? 96.153 143.746 143.035 1.00 70.25 215 ASN D N 1
ATOM 19484 C CA . ASN D 2 242 ? 94.844 143.233 143.401 1.00 70.25 215 ASN D CA 1
ATOM 19485 C C . ASN D 2 242 ? 94.876 141.714 143.388 1.00 70.25 215 ASN D C 1
ATOM 19486 O O . ASN D 2 242 ? 95.663 141.099 142.665 1.00 70.25 215 ASN D O 1
ATOM 19497 N N . CYS D 2 243 ? 94.008 141.117 144.202 1.00 82.83 216 CYS D N 1
ATOM 19498 C CA . CYS D 2 243 ? 93.856 139.673 144.269 1.00 82.83 216 CYS D CA 1
ATOM 19499 C C . CYS D 2 243 ? 92.378 139.321 144.249 1.00 82.83 216 CYS D C 1
ATOM 19500 O O . CYS D 2 243 ? 91.568 139.966 144.920 1.00 82.83 216 CYS D O 1
ATOM 19508 N N . SER D 2 244 ? 92.030 138.291 143.475 1.00 90.48 217 SER D N 1
ATOM 19509 C CA . SER D 2 244 ? 90.643 137.846 143.440 1.00 90.48 217 SER D CA 1
ATOM 19510 C C . SER D 2 244 ? 90.215 137.260 144.780 1.00 90.48 217 SER D C 1
ATOM 19511 O O . SER D 2 244 ? 89.033 137.328 145.134 1.00 90.48 217 SER D O 1
ATOM 19519 N N . GLN D 2 245 ? 91.152 136.689 145.532 1.00 92.38 218 GLN D N 1
ATOM 19520 C CA . GLN D 2 245 ? 90.889 136.174 146.864 1.00 92.38 218 GLN D CA 1
ATOM 19521 C C . GLN D 2 245 ? 91.947 136.688 147.827 1.00 92.38 218 GLN D C 1
ATOM 19522 O O . GLN D 2 245 ? 93.113 136.840 147.449 1.00 92.38 218 GLN D O 1
ATOM 19536 N N . PRO D 2 246 ? 91.576 136.955 149.079 1.00 100.94 219 PRO D N 1
ATOM 19537 C CA . PRO D 2 246 ? 92.538 137.536 150.021 1.00 100.94 219 PRO D CA 1
ATOM 19538 C C . PRO D 2 246 ? 93.516 136.503 150.557 1.00 100.94 219 PRO D C 1
ATOM 19539 O O . PRO D 2 246 ? 93.158 135.354 150.824 1.00 100.94 219 PRO D O 1
ATOM 19550 N N . ASP D 2 247 ? 94.768 136.931 150.710 1.00 95.46 220 ASP D N 1
ATOM 19551 C CA . ASP D 2 247 ? 95.831 136.112 151.287 1.00 95.46 220 ASP D CA 1
ATOM 19552 C C . ASP D 2 247 ? 96.056 134.821 150.509 1.00 95.46 220 ASP D C 1
ATOM 19553 O O . ASP D 2 247 ? 96.577 133.846 151.058 1.00 95.46 220 ASP D O 1
ATOM 19562 N N . ASP D 2 248 ? 95.673 134.796 149.236 1.00 85.92 221 ASP D N 1
ATOM 19563 C CA . ASP D 2 248 ? 95.814 133.609 148.393 1.00 85.92 221 ASP D CA 1
ATOM 19564 C C . ASP D 2 248 ? 96.755 133.921 147.238 1.00 85.92 221 ASP D C 1
ATOM 19565 O O . ASP D 2 248 ? 96.337 134.549 146.249 1.00 85.92 221 ASP D O 1
ATOM 19574 N N . PRO D 2 249 ? 98.022 133.503 147.299 1.00 77.47 222 PRO D N 1
ATOM 19575 C CA . PRO D 2 249 ? 98.932 133.794 146.181 1.00 77.47 222 PRO D CA 1
ATOM 19576 C C . PRO D 2 249 ? 98.493 133.172 144.870 1.00 77.47 222 PRO D C 1
ATOM 19577 O O . PRO D 2 249 ? 98.944 133.620 143.809 1.00 77.47 222 PRO D O 1
ATOM 19588 N N . THR D 2 250 ? 97.631 132.162 144.903 1.00 75.34 223 THR D N 1
ATOM 19589 C CA . THR D 2 250 ? 97.173 131.488 143.698 1.00 75.34 223 THR D CA 1
ATOM 19590 C C . THR D 2 250 ? 95.927 132.128 143.100 1.00 75.34 223 THR D C 1
ATOM 19591 O O . THR D 2 250 ? 95.335 131.556 142.180 1.00 75.34 223 THR D O 1
ATOM 19602 N N . LYS D 2 251 ? 95.513 133.294 143.599 1.00 85.91 224 LYS D N 1
ATOM 19603 C CA . LYS D 2 251 ? 94.255 133.905 143.186 1.00 85.91 224 LYS D CA 1
ATOM 19604 C C . LYS D 2 251 ? 94.401 135.406 142.957 1.00 85.91 224 LYS D C 1
ATOM 19605 O O . LYS D 2 251 ? 93.461 136.166 143.206 1.00 85.91 224 LYS D O 1
ATOM 19624 N N . CYS D 2 252 ? 95.563 135.852 142.483 1.00 74.51 225 CYS D N 1
ATOM 19625 C CA . CYS D 2 252 ? 95.788 137.261 142.194 1.00 74.51 225 CYS D CA 1
ATOM 19626 C C . CYS D 2 252 ? 96.345 137.421 140.787 1.00 74.51 225 CYS D C 1
ATOM 19627 O O . CYS D 2 252 ? 96.928 136.496 140.214 1.00 74.51 225 CYS D O 1
ATOM 19635 N N . VAL D 2 253 ? 96.154 138.618 140.238 1.00 51.64 226 VAL D N 1
ATOM 19636 C CA . VAL D 2 253 ? 96.420 138.875 138.825 1.00 51.64 226 VAL D CA 1
ATOM 19637 C C . VAL D 2 253 ? 97.881 139.229 138.583 1.00 51.64 226 VAL D C 1
ATOM 19638 O O . VAL D 2 253 ? 98.511 138.710 137.658 1.00 51.64 226 VAL D O 1
ATOM 19651 N N . ALA D 2 254 ? 98.448 140.115 139.393 1.00 49.63 227 ALA D N 1
ATOM 19652 C CA . ALA D 2 254 ? 99.838 140.500 139.235 1.00 49.63 227 ALA D CA 1
ATOM 19653 C C . ALA D 2 254 ? 100.729 139.565 140.047 1.00 49.63 227 ALA D C 1
ATOM 19654 O O . ALA D 2 254 ? 100.267 138.601 140.659 1.00 49.63 227 ALA D O 1
ATOM 19661 N N . CYS D 2 255 ? 102.027 139.852 140.053 1.00 49.63 228 CYS D N 1
ATOM 19662 C CA . CYS D 2 255 ? 102.972 139.080 140.852 1.00 49.63 228 CYS D CA 1
ATOM 19663 C C . CYS D 2 255 ? 104.226 139.916 141.027 1.00 49.63 228 CYS D C 1
ATOM 19664 O O . CYS D 2 255 ? 104.922 140.190 140.046 1.00 49.63 228 CYS D O 1
ATOM 19672 N N . ARG D 2 256 ? 104.526 140.306 142.266 1.00 49.63 229 ARG D N 1
ATOM 19673 C CA . ARG D 2 256 ? 105.643 141.217 142.488 1.00 49.63 229 ARG D CA 1
ATOM 19674 C C . ARG D 2 256 ? 106.945 140.628 141.967 1.00 49.63 229 ARG D C 1
ATOM 19675 O O . ARG D 2 256 ? 107.722 141.320 141.300 1.00 49.63 229 ARG D O 1
ATOM 19696 N N . ASN D 2 257 ? 107.203 139.354 142.252 1.00 50.27 230 ASN D N 1
ATOM 19697 C CA . ASN D 2 257 ? 108.476 138.751 141.873 1.00 50.27 230 ASN D CA 1
ATOM 19698 C C . ASN D 2 257 ? 108.398 138.048 140.521 1.00 50.27 230 ASN D C 1
ATOM 19699 O O . ASN D 2 257 ? 109.075 138.449 139.570 1.00 50.27 230 ASN D O 1
ATOM 19710 N N . PHE D 2 258 ? 107.569 137.011 140.414 1.00 49.63 231 PHE D N 1
ATOM 19711 C CA . PHE D 2 258 ? 107.530 136.194 139.208 1.00 49.63 231 PHE D CA 1
ATOM 19712 C C . PHE D 2 258 ? 106.229 135.412 139.176 1.00 49.63 231 PHE D C 1
ATOM 19713 O O . PHE D 2 258 ? 105.949 134.640 140.096 1.00 49.63 231 PHE D O 1
ATOM 19730 N N . TYR D 2 259 ? 105.452 135.599 138.116 1.00 49.63 232 TYR D N 1
ATOM 19731 C CA . TYR D 2 259 ? 104.241 134.817 137.933 1.00 49.63 232 TYR D CA 1
ATOM 19732 C C . TYR D 2 259 ? 104.588 133.357 137.668 1.00 49.63 232 TYR D C 1
ATOM 19733 O O . TYR D 2 259 ? 105.658 133.039 137.146 1.00 49.63 232 TYR D O 1
ATOM 19751 N N . LEU D 2 260 ? 103.672 132.459 138.031 1.00 53.39 233 LEU D N 1
ATOM 19752 C CA . LEU D 2 260 ? 103.871 131.037 137.752 1.00 53.39 233 LEU D CA 1
ATOM 19753 C C . LEU D 2 260 ? 102.541 130.304 137.826 1.00 53.39 233 LEU D C 1
ATOM 19754 O O . LEU D 2 260 ? 101.944 130.218 138.904 1.00 53.39 233 LEU D O 1
ATOM 19770 N N . ASP D 2 261 ? 102.095 129.766 136.692 1.00 51.37 234 ASP D N 1
ATOM 19771 C CA . ASP D 2 261 ? 100.956 128.848 136.624 1.00 51.37 234 ASP D CA 1
ATOM 19772 C C . ASP D 2 261 ? 99.814 129.299 137.529 1.00 51.37 234 ASP D C 1
ATOM 19773 O O . ASP D 2 261 ? 99.273 128.533 138.327 1.00 51.37 234 ASP D O 1
ATOM 19782 N N . GLY D 2 262 ? 99.444 130.568 137.393 1.00 64.20 235 GLY D N 1
ATOM 19783 C CA . GLY D 2 262 ? 98.396 131.127 138.220 1.00 64.20 235 GLY D CA 1
ATOM 19784 C C . GLY D 2 262 ? 98.743 131.231 139.686 1.00 64.20 235 GLY D C 1
ATOM 19785 O O . GLY D 2 262 ? 97.839 131.306 140.521 1.00 64.20 235 GLY D O 1
ATOM 19789 N N . ARG D 2 263 ? 100.018 131.453 140.032 1.00 60.46 236 ARG D N 1
ATOM 19790 C CA . ARG D 2 263 ? 100.477 131.518 141.450 1.00 60.46 236 ARG D CA 1
ATOM 19791 C C . ARG D 2 263 ? 101.607 132.543 141.605 1.00 60.46 236 ARG D C 1
ATOM 19792 O O . ARG D 2 263 ? 102.553 132.498 140.801 1.00 60.46 236 ARG D O 1
ATOM 19813 N N . CYS D 2 264 ? 101.556 133.370 142.648 1.00 56.32 237 CYS D N 1
ATOM 19814 C CA . CYS D 2 264 ? 102.544 134.458 142.882 1.00 56.32 237 CYS D CA 1
ATOM 19815 C C . CYS D 2 264 ? 103.754 133.812 143.639 1.00 56.32 237 CYS D C 1
ATOM 19816 O O . CYS D 2 264 ? 103.540 133.463 144.821 1.00 56.32 237 CYS D O 1
ATOM 19824 N N . VAL D 2 265 ? 104.962 133.641 143.015 1.00 53.68 238 VAL D N 1
ATOM 19825 C CA . VAL D 2 265 ? 106.176 132.936 143.605 1.00 53.68 238 VAL D CA 1
ATOM 19826 C C . VAL D 2 265 ? 107.508 133.737 143.517 1.00 53.68 238 VAL D C 1
ATOM 19827 O O . VAL D 2 265 ? 107.533 134.673 142.688 1.00 53.68 238 VAL D O 1
ATOM 19840 N N . GLU D 2 266 ? 108.606 133.383 144.257 1.00 54.94 239 GLU D N 1
ATOM 19841 C CA . GLU D 2 266 ? 109.831 134.167 144.303 1.00 54.94 239 GLU D CA 1
ATOM 19842 C C . GLU D 2 266 ? 110.829 133.761 143.229 1.00 54.94 239 GLU D C 1
ATOM 19843 O O . GLU D 2 266 ? 111.786 134.501 142.980 1.00 54.94 239 GLU D O 1
ATOM 19855 N N . THR D 2 267 ? 110.632 132.609 142.594 1.00 53.23 240 THR D N 1
ATOM 19856 C CA . THR D 2 267 ? 111.466 132.195 141.476 1.00 53.23 240 THR D CA 1
ATOM 19857 C C . THR D 2 267 ? 110.753 131.079 140.732 1.00 53.23 240 THR D C 1
ATOM 19858 O O . THR D 2 267 ? 109.782 130.501 141.225 1.00 53.23 240 THR D O 1
ATOM 19869 N N . CYS D 2 268 ? 111.238 130.793 139.562 1.00 58.37 241 CYS D N 1
ATOM 19870 C CA . CYS D 2 268 ? 110.656 129.713 138.786 1.00 58.37 241 CYS D CA 1
ATOM 19871 C C . CYS D 2 268 ? 111.400 128.405 139.046 1.00 58.37 241 CYS D C 1
ATOM 19872 O O . CYS D 2 268 ? 112.598 128.415 139.347 1.00 58.37 241 CYS D O 1
ATOM 19880 N N . PRO D 2 269 ? 110.719 127.266 138.946 1.00 66.20 242 PRO D N 1
ATOM 19881 C CA . PRO D 2 269 ? 111.392 125.982 139.137 1.00 66.20 242 PRO D CA 1
ATOM 19882 C C . PRO D 2 269 ? 111.878 125.419 137.814 1.00 66.20 242 PRO D C 1
ATOM 19883 O O . PRO D 2 269 ? 111.199 125.563 136.787 1.00 66.20 242 PRO D O 1
ATOM 19894 N N . PRO D 2 270 ? 113.040 124.759 137.788 1.00 56.91 243 PRO D N 1
ATOM 19895 C CA . PRO D 2 270 ? 113.494 124.149 136.540 1.00 56.91 243 PRO D CA 1
ATOM 19896 C C . PRO D 2 270 ? 112.567 123.021 136.128 1.00 56.91 243 PRO D C 1
ATOM 19897 O O . PRO D 2 270 ? 111.948 122.365 136.984 1.00 56.91 243 PRO D O 1
ATOM 19908 N N . PRO D 2 271 ? 112.437 122.752 134.820 1.00 63.56 244 PRO D N 1
ATOM 19909 C CA . PRO D 2 271 ? 113.118 123.387 133.683 1.00 63.56 244 PRO D CA 1
ATOM 19910 C C . PRO D 2 271 ? 112.495 124.720 133.286 1.00 63.56 244 PRO D C 1
ATOM 19911 O O . PRO D 2 271 ? 112.727 125.214 132.186 1.00 63.56 244 PRO D O 1
ATOM 19922 N N . TYR D 2 272 ? 111.691 125.318 134.160 1.00 64.68 245 TYR D N 1
ATOM 19923 C CA . TYR D 2 272 ? 111.046 126.601 133.897 1.00 64.68 245 TYR D CA 1
ATOM 19924 C C . TYR D 2 272 ? 111.866 127.687 134.587 1.00 64.68 245 TYR D C 1
ATOM 19925 O O . TYR D 2 272 ? 111.802 127.843 135.807 1.00 64.68 245 TYR D O 1
ATOM 19943 N N . TYR D 2 273 ? 112.640 128.435 133.805 1.00 56.67 246 TYR D N 1
ATOM 19944 C CA . TYR D 2 273 ? 113.501 129.477 134.335 1.00 56.67 246 TYR D CA 1
ATOM 19945 C C . TYR D 2 273 ? 112.807 130.830 134.207 1.00 56.67 246 TYR D C 1
ATOM 19946 O O . TYR D 2 273 ? 111.650 130.923 133.789 1.00 56.67 246 TYR D O 1
ATOM 19964 N N . HIS D 2 274 ? 113.524 131.896 134.559 1.00 51.55 247 HIS D N 1
ATOM 19965 C CA . HIS D 2 274 ? 113.005 133.240 134.370 1.00 51.55 247 HIS D CA 1
ATOM 19966 C C . HIS D 2 274 ? 112.749 133.499 132.890 1.00 51.55 247 HIS D C 1
ATOM 19967 O O . HIS D 2 274 ? 113.127 132.720 132.014 1.00 51.55 247 HIS D O 1
ATOM 19981 N N . PHE D 2 275 ? 112.085 134.618 132.619 1.00 49.63 248 PHE D N 1
ATOM 19982 C CA . PHE D 2 275 ? 111.866 135.053 131.245 1.00 49.63 248 PHE D CA 1
ATOM 19983 C C . PHE D 2 275 ? 111.588 136.546 131.298 1.00 49.63 248 PHE D C 1
ATOM 19984 O O . PHE D 2 275 ? 110.521 136.952 131.765 1.00 49.63 248 PHE D O 1
ATOM 20001 N N . GLN D 2 276 ? 112.547 137.352 130.843 1.00 49.63 249 GLN D N 1
ATOM 20002 C CA . GLN D 2 276 ? 112.462 138.807 130.932 1.00 49.63 249 GLN D CA 1
ATOM 20003 C C . GLN D 2 276 ? 111.865 139.248 132.266 1.00 49.63 249 GLN D C 1
ATOM 20004 O O . GLN D 2 276 ? 111.049 140.173 132.314 1.00 49.63 249 GLN D O 1
ATOM 20018 N N . ASP D 2 277 ? 112.273 138.589 133.351 1.00 49.63 250 ASP D N 1
ATOM 20019 C CA . ASP D 2 277 ? 111.802 138.878 134.704 1.00 49.63 250 ASP D CA 1
ATOM 20020 C C . ASP D 2 277 ? 110.300 139.115 134.734 1.00 49.63 250 ASP D C 1
ATOM 20021 O O . ASP D 2 277 ? 109.810 139.953 135.495 1.00 49.63 250 ASP D O 1
ATOM 20030 N N . TRP D 2 278 ? 109.566 138.379 133.911 1.00 49.63 251 TRP D N 1
ATOM 20031 C CA . TRP D 2 278 ? 108.115 138.462 133.858 1.00 49.63 251 TRP D CA 1
ATOM 20032 C C . TRP D 2 278 ? 107.428 137.174 134.277 1.00 49.63 251 TRP D C 1
ATOM 20033 O O . TRP D 2 278 ? 106.600 137.197 135.193 1.00 49.63 251 TRP D O 1
ATOM 20054 N N . ARG D 2 279 ? 107.744 136.049 133.646 1.00 49.63 252 ARG D N 1
ATOM 20055 C CA . ARG D 2 279 ? 106.991 134.823 133.864 1.00 49.63 252 ARG D CA 1
ATOM 20056 C C . ARG D 2 279 ? 107.962 133.654 133.901 1.00 49.63 252 ARG D C 1
ATOM 20057 O O . ARG D 2 279 ? 109.177 133.832 134.013 1.00 49.63 252 ARG D O 1
ATOM 20078 N N . CYS D 2 280 ? 107.411 132.445 133.835 1.00 49.63 253 CYS D N 1
ATOM 20079 C CA . CYS D 2 280 ? 108.193 131.220 133.901 1.00 49.63 253 CYS D CA 1
ATOM 20080 C C . CYS D 2 280 ? 107.833 130.324 132.725 1.00 49.63 253 CYS D C 1
ATOM 20081 O O . CYS D 2 280 ? 106.658 130.001 132.524 1.00 49.63 253 CYS D O 1
ATOM 20089 N N . VAL D 2 281 ? 108.845 129.921 131.959 1.00 53.62 254 VAL D N 1
ATOM 20090 C CA . VAL D 2 281 ? 108.664 129.087 130.777 1.00 53.62 254 VAL D CA 1
ATOM 20091 C C . VAL D 2 281 ? 109.678 127.958 130.821 1.00 53.62 254 VAL D C 1
ATOM 20092 O O . VAL D 2 281 ? 110.834 128.164 131.204 1.00 53.62 254 VAL D O 1
ATOM 20105 N N . ASN D 2 282 ? 109.245 126.767 130.413 1.00 64.00 255 ASN D N 1
ATOM 20106 C CA . ASN D 2 282 ? 110.128 125.614 130.351 1.00 64.00 255 ASN D CA 1
ATOM 20107 C C . ASN D 2 282 ? 111.286 125.881 129.391 1.00 64.00 255 ASN D C 1
ATOM 20108 O O . ASN D 2 282 ? 111.284 126.835 128.609 1.00 64.00 255 ASN D O 1
ATOM 20119 N N . PHE D 2 283 ? 112.283 124.998 129.446 1.00 62.51 256 PHE D N 1
ATOM 20120 C CA . PHE D 2 283 ? 113.460 125.164 128.601 1.00 62.51 256 PHE D CA 1
ATOM 20121 C C . PHE D 2 283 ? 113.088 125.154 127.124 1.00 62.51 256 PHE D C 1
ATOM 20122 O O . PHE D 2 283 ? 113.596 125.967 126.342 1.00 62.51 256 PHE D O 1
ATOM 20139 N N . SER D 2 284 ? 112.200 124.239 126.724 1.00 62.18 257 SER D N 1
ATOM 20140 C CA . SER D 2 284 ? 111.869 124.108 125.310 1.00 62.18 257 SER D CA 1
ATOM 20141 C C . SER D 2 284 ? 111.353 125.416 124.732 1.00 62.18 257 SER D C 1
ATOM 20142 O O . SER D 2 284 ? 111.570 125.696 123.550 1.00 62.18 257 SER D O 1
ATOM 20150 N N . PHE D 2 285 ? 110.676 126.231 125.541 1.00 62.29 258 PHE D N 1
ATOM 20151 C CA . PHE D 2 285 ? 110.201 127.519 125.048 1.00 62.29 258 PHE D CA 1
ATOM 20152 C C . PHE D 2 285 ? 111.366 128.398 124.611 1.00 62.29 258 PHE D C 1
ATOM 20153 O O . PHE D 2 285 ? 111.374 128.937 123.496 1.00 62.29 258 PHE D O 1
ATOM 20170 N N . CYS D 2 286 ? 112.364 128.555 125.482 1.00 61.93 259 CYS D N 1
ATOM 20171 C CA . CYS D 2 286 ? 113.523 129.365 125.130 1.00 61.93 259 CYS D CA 1
ATOM 20172 C C . CYS D 2 286 ? 114.277 128.757 123.957 1.00 61.93 259 CYS D C 1
ATOM 20173 O O . CYS D 2 286 ? 114.781 129.483 123.094 1.00 61.93 259 CYS D O 1
ATOM 20181 N N . GLN D 2 287 ? 114.373 127.428 123.909 1.00 66.78 260 GLN D N 1
ATOM 20182 C CA . GLN D 2 287 ? 115.054 126.787 122.791 1.00 66.78 260 GLN D CA 1
ATOM 20183 C C . GLN D 2 287 ? 114.358 127.112 121.474 1.00 66.78 260 GLN D C 1
ATOM 20184 O O . GLN D 2 287 ? 115.008 127.471 120.484 1.00 66.78 260 GLN D O 1
ATOM 20198 N N . ASP D 2 288 ? 113.029 126.998 121.448 1.00 73.04 261 ASP D N 1
ATOM 20199 C CA . ASP D 2 288 ? 112.282 127.304 120.233 1.00 73.04 261 ASP D CA 1
ATOM 20200 C C . ASP D 2 288 ? 112.438 128.768 119.850 1.00 73.04 261 ASP D C 1
ATOM 20201 O O . ASP D 2 288 ? 112.595 129.095 118.668 1.00 73.04 261 ASP D O 1
ATOM 20210 N N . LEU D 2 289 ? 112.395 129.666 120.836 1.00 69.15 262 LEU D N 1
ATOM 20211 C CA . LEU D 2 289 ? 112.596 131.078 120.535 1.00 69.15 262 LEU D CA 1
ATOM 20212 C C . LEU D 2 289 ? 113.969 131.314 119.922 1.00 69.15 262 LEU D C 1
ATOM 20213 O O . LEU D 2 289 ? 114.102 132.058 118.944 1.00 69.15 262 LEU D O 1
ATOM 20229 N N . HIS D 2 290 ? 115.002 130.681 120.478 1.00 67.49 263 HIS D N 1
ATOM 20230 C CA . HIS D 2 290 ? 116.345 130.849 119.936 1.00 67.49 263 HIS D CA 1
ATOM 20231 C C . HIS D 2 290 ? 116.440 130.308 118.518 1.00 67.49 263 HIS D C 1
ATOM 20232 O O . HIS D 2 290 ? 117.119 130.893 117.667 1.00 67.49 263 HIS D O 1
ATOM 20246 N N . HIS D 2 291 ? 115.778 129.183 118.245 1.00 72.13 264 HIS D N 1
ATOM 20247 C CA . HIS D 2 291 ? 115.861 128.597 116.912 1.00 72.13 264 HIS D CA 1
ATOM 20248 C C . HIS D 2 291 ? 115.329 129.555 115.855 1.00 72.13 264 HIS D C 1
ATOM 20249 O O . HIS D 2 291 ? 115.936 129.714 114.789 1.00 72.13 264 HIS D O 1
ATOM 20263 N N . LYS D 2 292 ? 114.204 130.207 116.131 1.00 64.87 265 LYS D N 1
ATOM 20264 C CA . LYS D 2 292 ? 113.617 131.150 115.187 1.00 64.87 265 LYS D CA 1
ATOM 20265 C C . LYS D 2 292 ? 113.360 130.484 113.840 1.00 64.87 265 LYS D C 1
ATOM 20266 O O . LYS D 2 292 ? 114.213 130.509 112.952 1.00 64.87 265 LYS D O 1
ATOM 20285 N N . TYR D 2 304 ? 117.828 133.654 121.705 1.00 62.32 277 TYR D N 1
ATOM 20286 C CA . TYR D 2 304 ? 117.833 133.621 123.162 1.00 62.32 277 TYR D CA 1
ATOM 20287 C C . TYR D 2 304 ? 118.923 132.695 123.678 1.00 62.32 277 TYR D C 1
ATOM 20288 O O . TYR D 2 304 ? 119.504 131.926 122.916 1.00 62.32 277 TYR D O 1
ATOM 20306 N N . VAL D 2 305 ? 119.199 132.774 124.979 1.00 64.80 278 VAL D N 1
ATOM 20307 C CA . VAL D 2 305 ? 120.263 132.007 125.612 1.00 64.80 278 VAL D CA 1
ATOM 20308 C C . VAL D 2 305 ? 119.839 131.656 127.031 1.00 64.80 278 VAL D C 1
ATOM 20309 O O . VAL D 2 305 ? 118.808 132.108 127.527 1.00 64.80 278 VAL D O 1
ATOM 20322 N N . ILE D 2 306 ? 120.662 130.842 127.686 1.00 63.68 279 ILE D N 1
ATOM 20323 C CA . ILE D 2 306 ? 120.444 130.418 129.063 1.00 63.68 279 ILE D CA 1
ATOM 20324 C C . ILE D 2 306 ? 121.654 130.832 129.884 1.00 63.68 279 ILE D C 1
ATOM 20325 O O . ILE D 2 306 ? 122.797 130.655 129.451 1.00 63.68 279 ILE D O 1
ATOM 20341 N N . HIS D 2 307 ? 121.405 131.378 131.070 1.00 62.16 280 HIS D N 1
ATOM 20342 C CA . HIS D 2 307 ? 122.500 131.795 131.933 1.00 62.16 280 HIS D CA 1
ATOM 20343 C C . HIS D 2 307 ? 121.949 132.151 133.303 1.00 62.16 280 HIS D C 1
ATOM 20344 O O . HIS D 2 307 ? 120.875 132.748 133.406 1.00 62.16 280 HIS D O 1
ATOM 20358 N N . ASN D 2 308 ? 122.692 131.782 134.346 1.00 59.44 281 ASN D N 1
ATOM 20359 C CA . ASN D 2 308 ? 122.348 132.148 135.720 1.00 59.44 281 ASN D CA 1
ATOM 20360 C C . ASN D 2 308 ? 120.874 131.881 136.008 1.00 59.44 281 ASN D C 1
ATOM 20361 O O . ASN D 2 308 ? 120.186 132.681 136.646 1.00 59.44 281 ASN D O 1
ATOM 20372 N N . ASN D 2 309 ? 120.378 130.745 135.525 1.00 66.39 282 ASN D N 1
ATOM 20373 C CA . ASN D 2 309 ? 118.980 130.371 135.692 1.00 66.39 282 ASN D CA 1
ATOM 20374 C C . ASN D 2 309 ? 118.042 131.412 135.097 1.00 66.39 282 ASN D C 1
ATOM 20375 O O . ASN D 2 309 ? 116.867 131.474 135.463 1.00 66.39 282 ASN D O 1
ATOM 20386 N N . LYS D 2 310 ? 118.542 132.239 134.183 1.00 58.64 283 LYS D N 1
ATOM 20387 C CA . LYS D 2 310 ? 117.774 133.339 133.614 1.00 58.64 283 LYS D CA 1
ATOM 20388 C C . LYS D 2 310 ? 117.857 133.268 132.099 1.00 58.64 283 LYS D C 1
ATOM 20389 O O . LYS D 2 310 ? 118.937 133.437 131.526 1.00 58.64 283 LYS D O 1
ATOM 20408 N N . CYS D 2 311 ? 116.717 133.033 131.453 1.00 50.65 284 CYS D N 1
ATOM 20409 C CA . CYS D 2 311 ? 116.662 132.908 129.999 1.00 50.65 284 CYS D CA 1
ATOM 20410 C C . CYS D 2 311 ? 116.681 134.309 129.389 1.00 50.65 284 CYS D C 1
ATOM 20411 O O . CYS D 2 311 ? 115.712 134.792 128.801 1.00 50.65 284 CYS D O 1
ATOM 20419 N N . ILE D 2 312 ? 117.827 134.965 129.543 1.00 63.11 285 ILE D N 1
ATOM 20420 C CA . ILE D 2 312 ? 118.011 136.349 129.112 1.00 63.11 285 ILE D CA 1
ATOM 20421 C C . ILE D 2 312 ? 118.273 136.390 127.610 1.00 63.11 285 ILE D C 1
ATOM 20422 O O . ILE D 2 312 ? 118.606 135.357 127.014 1.00 63.11 285 ILE D O 1
ATOM 20438 N N . PRO D 2 313 ? 118.129 137.546 126.957 1.00 67.46 286 PRO D N 1
ATOM 20439 C CA . PRO D 2 313 ? 118.308 137.596 125.499 1.00 67.46 286 PRO D CA 1
ATOM 20440 C C . PRO D 2 313 ? 119.691 137.160 125.048 1.00 67.46 286 PRO D C 1
ATOM 20441 O O . PRO D 2 313 ? 119.822 136.206 124.277 1.00 67.46 286 PRO D O 1
ATOM 20452 N N . GLU D 2 314 ? 120.728 137.848 125.522 1.00 69.56 287 GLU D N 1
ATOM 20453 C CA . GLU D 2 314 ? 122.095 137.581 125.097 1.00 69.56 287 GLU D CA 1
ATOM 20454 C C . GLU D 2 314 ? 123.006 137.573 126.313 1.00 69.56 287 GLU D C 1
ATOM 20455 O O . GLU D 2 314 ? 122.817 138.362 127.243 1.00 69.56 287 GLU D O 1
ATOM 20467 N N . CYS D 2 315 ? 123.996 136.684 126.300 1.00 79.15 288 CYS D N 1
ATOM 20468 C CA . CYS D 2 315 ? 124.838 136.500 127.467 1.00 79.15 288 CYS D CA 1
ATOM 20469 C C . CYS D 2 315 ? 125.789 137.679 127.642 1.00 79.15 288 CYS D C 1
ATOM 20470 O O . CYS D 2 315 ? 126.094 138.394 126.685 1.00 79.15 288 CYS D O 1
ATOM 20478 N N . PRO D 2 316 ? 126.278 137.898 128.864 1.00 80.41 289 PRO D N 1
ATOM 20479 C CA . PRO D 2 316 ? 127.131 139.065 129.116 1.00 80.41 289 PRO D CA 1
ATOM 20480 C C . PRO D 2 316 ? 128.533 138.887 128.564 1.00 80.41 289 PRO D C 1
ATOM 20481 O O . PRO D 2 316 ? 128.829 137.892 127.895 1.00 80.41 289 PRO D O 1
ATOM 20492 N N . SER D 2 317 ? 129.403 139.851 128.847 1.00 89.09 290 SER D N 1
ATOM 20493 C CA . SER D 2 317 ? 130.780 139.778 128.389 1.00 89.09 290 SER D CA 1
ATOM 20494 C C . SER D 2 317 ? 131.504 138.612 129.053 1.00 89.09 290 SER D C 1
ATOM 20495 O O . SER D 2 317 ? 131.133 138.154 130.137 1.00 89.09 290 SER D O 1
ATOM 20503 N N . GLY D 2 318 ? 132.545 138.131 128.384 1.00 93.06 291 GLY D N 1
ATOM 20504 C CA . GLY D 2 318 ? 133.312 137.009 128.895 1.00 93.06 291 GLY D CA 1
ATOM 20505 C C . GLY D 2 318 ? 132.525 135.719 128.965 1.00 93.06 291 GLY D C 1
ATOM 20506 O O . GLY D 2 318 ? 132.762 134.902 129.863 1.00 93.06 291 GLY D O 1
ATOM 20510 N N . TYR D 2 319 ? 131.596 135.513 128.035 1.00 85.46 292 TYR D N 1
ATOM 20511 C CA . TYR D 2 319 ? 130.793 134.301 128.015 1.00 85.46 292 TYR D CA 1
ATOM 20512 C C . TYR D 2 319 ? 130.386 134.001 126.582 1.00 85.46 292 TYR D C 1
ATOM 20513 O O . TYR D 2 319 ? 130.391 134.878 125.715 1.00 85.46 292 TYR D O 1
ATOM 20531 N N . THR D 2 320 ? 130.037 132.741 126.344 1.00 90.87 293 THR D N 1
ATOM 20532 C CA . THR D 2 320 ? 129.608 132.291 125.028 1.00 90.87 293 THR D CA 1
ATOM 20533 C C . THR D 2 320 ? 128.968 130.922 125.186 1.00 90.87 293 THR D C 1
ATOM 20534 O O . THR D 2 320 ? 129.190 130.229 126.182 1.00 90.87 293 THR D O 1
ATOM 20545 N N . MET D 2 321 ? 128.180 130.537 124.188 1.00 87.24 294 MET D N 1
ATOM 20546 C CA . MET D 2 321 ? 127.384 129.322 124.251 1.00 87.24 294 MET D CA 1
ATOM 20547 C C . MET D 2 321 ? 127.685 128.421 123.063 1.00 87.24 294 MET D C 1
ATOM 20548 O O . MET D 2 321 ? 128.347 128.809 122.097 1.00 87.24 294 MET D O 1
ATOM 20562 N N . ASN D 2 322 ? 127.177 127.196 123.160 1.00 98.27 295 ASN D N 1
ATOM 20563 C CA . ASN D 2 322 ? 127.258 126.200 122.107 1.00 98.27 295 ASN D CA 1
ATOM 20564 C C . ASN D 2 322 ? 125.850 125.811 121.682 1.00 98.27 295 ASN D C 1
ATOM 20565 O O . ASN D 2 322 ? 124.914 125.839 122.486 1.00 98.27 295 ASN D O 1
ATOM 20576 N N . SER D 2 323 ? 125.702 125.451 120.406 1.00 101.12 296 SER D N 1
ATOM 20577 C CA . SER D 2 323 ? 124.378 125.122 119.888 1.00 101.12 296 SER D CA 1
ATOM 20578 C C . SER D 2 323 ? 123.737 123.994 120.687 1.00 101.12 296 SER D C 1
ATOM 20579 O O . SER D 2 323 ? 122.549 124.059 121.022 1.00 101.12 296 SER D O 1
ATOM 20587 N N . SER D 2 324 ? 124.505 122.948 120.997 1.00 100.58 297 SER D N 1
ATOM 20588 C CA . SER D 2 324 ? 123.966 121.859 121.806 1.00 100.58 297 SER D CA 1
ATOM 20589 C C . SER D 2 324 ? 123.836 122.270 123.267 1.00 100.58 297 SER D C 1
ATOM 20590 O O . SER D 2 324 ? 122.830 121.963 123.917 1.00 100.58 297 SER D O 1
ATOM 20598 N N . ASN D 2 325 ? 124.840 122.962 123.799 1.00 97.66 298 ASN D N 1
ATOM 20599 C CA . ASN D 2 325 ? 124.830 123.433 125.182 1.00 97.66 298 ASN D CA 1
ATOM 20600 C C . ASN D 2 325 ? 124.356 124.881 125.162 1.00 97.66 298 ASN D C 1
ATOM 20601 O O . ASN D 2 325 ? 125.153 125.814 125.058 1.00 97.66 298 ASN D O 1
ATOM 20612 N N . LEU D 2 326 ? 123.039 125.067 125.263 1.00 78.08 299 LEU D N 1
ATOM 20613 C CA . LEU D 2 326 ? 122.484 126.414 125.190 1.00 78.08 299 LEU D CA 1
ATOM 20614 C C . LEU D 2 326 ? 123.098 127.313 126.254 1.00 78.08 299 LEU D C 1
ATOM 20615 O O . LEU D 2 326 ? 123.362 128.494 126.004 1.00 78.08 299 LEU D O 1
ATOM 20631 N N . LEU D 2 327 ? 123.339 126.771 127.443 1.00 79.85 300 LEU D N 1
ATOM 20632 C CA . LEU D 2 327 ? 123.971 127.546 128.499 1.00 79.85 300 LEU D CA 1
ATOM 20633 C C . LEU D 2 327 ? 125.304 128.084 128.002 1.00 79.85 300 LEU D C 1
ATOM 20634 O O . LEU D 2 327 ? 126.098 127.349 127.410 1.00 79.85 300 LEU D O 1
ATOM 20650 N N . CYS D 2 328 ? 125.552 129.373 128.232 1.00 87.27 301 CYS D N 1
ATOM 20651 C CA . CYS D 2 328 ? 126.780 130.001 127.745 1.00 87.27 301 CYS D CA 1
ATOM 20652 C C . CYS D 2 328 ? 127.867 129.827 128.794 1.00 87.27 301 CYS D C 1
ATOM 20653 O O . CYS D 2 328 ? 127.924 130.541 129.796 1.00 87.27 301 CYS D O 1
ATOM 20661 N N . THR D 2 329 ? 128.747 128.860 128.546 1.00 93.92 302 THR D N 1
ATOM 20662 C CA . THR D 2 329 ? 129.893 128.643 129.407 1.00 93.92 302 THR D CA 1
ATOM 20663 C C . THR D 2 329 ? 130.863 129.818 129.291 1.00 93.92 302 THR D C 1
ATOM 20664 O O . THR D 2 329 ? 130.909 130.498 128.263 1.00 93.92 302 THR D O 1
ATOM 20675 N N . PRO D 2 330 ? 131.647 130.082 130.336 1.00 91.42 303 PRO D N 1
ATOM 20676 C CA . PRO D 2 330 ? 132.677 131.119 130.221 1.00 91.42 303 PRO D CA 1
ATOM 20677 C C . PRO D 2 330 ? 133.658 130.785 129.109 1.00 91.42 303 PRO D C 1
ATOM 20678 O O . PRO D 2 330 ? 134.005 129.624 128.885 1.00 91.42 303 PRO D O 1
ATOM 20689 N N . CYS D 2 331 ? 134.102 131.821 128.404 1.00 101.81 304 CYS D N 1
ATOM 20690 C CA . CYS D 2 331 ? 135.083 131.655 127.345 1.00 101.81 304 CYS D CA 1
ATOM 20691 C C . CYS D 2 331 ? 136.483 131.748 127.953 1.00 101.81 304 CYS D C 1
ATOM 20692 O O . CYS D 2 331 ? 136.653 131.762 129.175 1.00 101.81 304 CYS D O 1
ATOM 20700 N N . LEU D 2 332 ? 137.508 131.814 127.102 1.00 97.67 305 LEU D N 1
ATOM 20701 C CA . LEU D 2 332 ? 138.897 131.819 127.546 1.00 97.67 305 LEU D CA 1
ATOM 20702 C C . LEU D 2 332 ? 139.426 133.225 127.802 1.00 97.67 305 LEU D C 1
ATOM 20703 O O . LEU D 2 332 ? 140.636 133.461 127.681 1.00 97.67 305 LEU D O 1
ATOM 20719 N N . GLY D 2 333 ? 138.554 134.154 128.186 1.00 100.14 306 GLY D N 1
ATOM 20720 C CA . GLY D 2 333 ? 138.905 135.547 128.338 1.00 100.14 306 GLY D CA 1
ATOM 20721 C C . GLY D 2 333 ? 138.604 136.351 127.088 1.00 100.14 306 GLY D C 1
ATOM 20722 O O . GLY D 2 333 ? 137.643 137.126 127.051 1.00 100.14 306 GLY D O 1
ATOM 20726 N N . PRO D 2 334 ? 139.412 136.191 126.034 1.00 94.14 307 PRO D N 1
ATOM 20727 C CA . PRO D 2 334 ? 139.017 136.750 124.735 1.00 94.14 307 PRO D CA 1
ATOM 20728 C C . PRO D 2 334 ? 138.028 135.844 124.023 1.00 94.14 307 PRO D C 1
ATOM 20729 O O . PRO D 2 334 ? 138.412 134.803 123.482 1.00 94.14 307 PRO D O 1
ATOM 20740 N N . CYS D 2 335 ? 136.760 136.226 124.012 1.00 95.90 308 CYS D N 1
ATOM 20741 C CA . CYS D 2 335 ? 135.765 135.385 123.373 1.00 95.90 308 CYS D CA 1
ATOM 20742 C C . CYS D 2 335 ? 135.700 135.692 121.879 1.00 95.90 308 CYS D C 1
ATOM 20743 O O . CYS D 2 335 ? 135.931 136.830 121.464 1.00 95.90 308 CYS D O 1
ATOM 20751 N N . PRO D 2 336 ? 135.381 134.701 121.047 1.00 90.59 309 PRO D N 1
ATOM 20752 C CA . PRO D 2 336 ? 135.324 134.953 119.600 1.00 90.59 309 PRO D CA 1
ATOM 20753 C C . PRO D 2 336 ? 134.324 136.050 119.276 1.00 90.59 309 PRO D C 1
ATOM 20754 O O . PRO D 2 336 ? 133.128 135.926 119.547 1.00 90.59 309 PRO D O 1
ATOM 20765 N N . LYS D 2 337 ? 134.827 137.138 118.691 1.00 85.40 310 LYS D N 1
ATOM 20766 C CA . LYS D 2 337 ? 133.987 138.257 118.247 1.00 85.40 310 LYS D CA 1
ATOM 20767 C C . LYS D 2 337 ? 134.381 138.787 116.869 1.00 85.40 310 LYS D C 1
ATOM 20768 O O . LYS D 2 337 ? 135.235 139.668 116.750 1.00 85.40 310 LYS D O 1
ATOM 20787 N N . VAL D 2 338 ? 133.749 138.240 115.832 1.00 80.48 311 VAL D N 1
ATOM 20788 C CA . VAL D 2 338 ? 134.036 138.672 114.473 1.00 80.48 311 VAL D CA 1
ATOM 20789 C C . VAL D 2 338 ? 133.563 140.107 114.295 1.00 80.48 311 VAL D C 1
ATOM 20790 O O . VAL D 2 338 ? 132.401 140.433 114.568 1.00 80.48 311 VAL D O 1
ATOM 20803 N N . CYS D 2 339 ? 134.461 140.971 113.834 1.00 84.40 312 CYS D N 1
ATOM 20804 C CA . CYS D 2 339 ? 134.166 142.383 113.629 1.00 84.40 312 CYS D CA 1
ATOM 20805 C C . CYS D 2 339 ? 134.158 142.671 112.134 1.00 84.40 312 CYS D C 1
ATOM 20806 O O . CYS D 2 339 ? 135.181 142.507 111.462 1.00 84.40 312 CYS D O 1
ATOM 20814 N N . HIS D 2 340 ? 133.006 143.092 111.620 1.00 82.13 313 HIS D N 1
ATOM 20815 C CA . HIS D 2 340 ? 132.866 143.508 110.226 1.00 82.13 313 HIS D CA 1
ATOM 20816 C C . HIS D 2 340 ? 132.943 145.030 110.198 1.00 82.13 313 HIS D C 1
ATOM 20817 O O . HIS D 2 340 ? 131.956 145.717 110.470 1.00 82.13 313 HIS D O 1
ATOM 20831 N N . LEU D 2 341 ? 134.118 145.555 109.867 1.00 83.19 314 LEU D N 1
ATOM 20832 C CA . LEU D 2 341 ? 134.299 146.996 109.825 1.00 83.19 314 LEU D CA 1
ATOM 20833 C C . LEU D 2 341 ? 133.385 147.612 108.768 1.00 83.19 314 LEU D C 1
ATOM 20834 O O . LEU D 2 341 ? 132.741 146.919 107.977 1.00 83.19 314 LEU D O 1
ATOM 20850 N N . LEU D 2 342 ? 133.329 148.941 108.771 1.00 87.31 315 LEU D N 1
ATOM 20851 C CA . LEU D 2 342 ? 132.518 149.661 107.799 1.00 87.31 315 LEU D CA 1
ATOM 20852 C C . LEU D 2 342 ? 132.887 149.231 106.386 1.00 87.31 315 LEU D C 1
ATOM 20853 O O . LEU D 2 342 ? 134.020 149.427 105.939 1.00 87.31 315 LEU D O 1
ATOM 20869 N N . GLU D 2 343 ? 131.926 148.619 105.694 1.00 96.39 316 GLU D N 1
ATOM 20870 C CA . GLU D 2 343 ? 132.157 148.043 104.371 1.00 96.39 316 GLU D CA 1
ATOM 20871 C C . GLU D 2 343 ? 133.279 147.011 104.401 1.00 96.39 316 GLU D C 1
ATOM 20872 O O . GLU D 2 343 ? 133.996 146.829 103.414 1.00 96.39 316 GLU D O 1
ATOM 20884 N N . GLY D 2 344 ? 133.438 146.324 105.530 1.00 89.96 317 GLY D N 1
ATOM 20885 C CA . GLY D 2 344 ? 134.535 145.387 105.673 1.00 89.96 317 GLY D CA 1
ATOM 20886 C C . GLY D 2 344 ? 135.900 146.017 105.526 1.00 89.96 317 GLY D C 1
ATOM 20887 O O . GLY D 2 344 ? 136.866 145.319 105.205 1.00 89.96 317 GLY D O 1
ATOM 20891 N N . GLU D 2 345 ? 136.007 147.324 105.755 1.00 90.54 318 GLU D N 1
ATOM 20892 C CA . GLU D 2 345 ? 137.259 148.051 105.613 1.00 90.54 318 GLU D CA 1
ATOM 20893 C C . GLU D 2 345 ? 137.355 149.078 106.729 1.00 90.54 318 GLU D C 1
ATOM 20894 O O . GLU D 2 345 ? 136.392 149.328 107.457 1.00 90.54 318 GLU D O 1
ATOM 20906 N N . LYS D 2 346 ? 138.537 149.672 106.864 1.00 83.34 319 LYS D N 1
ATOM 20907 C CA . LYS D 2 346 ? 138.754 150.728 107.842 1.00 83.34 319 LYS D CA 1
ATOM 20908 C C . LYS D 2 346 ? 140.164 151.263 107.658 1.00 83.34 319 LYS D C 1
ATOM 20909 O O . LYS D 2 346 ? 140.987 150.669 106.957 1.00 83.34 319 LYS D O 1
ATOM 20928 N N . THR D 2 347 ? 140.424 152.401 108.288 1.00 82.49 320 THR D N 1
ATOM 20929 C CA . THR D 2 347 ? 141.756 152.973 108.370 1.00 82.49 320 THR D CA 1
ATOM 20930 C C . THR D 2 347 ? 142.041 153.314 109.821 1.00 82.49 320 THR D C 1
ATOM 20931 O O . THR D 2 347 ? 141.145 153.744 110.552 1.00 82.49 320 THR D O 1
ATOM 20942 N N . ILE D 2 348 ? 143.286 153.113 110.237 1.00 84.74 321 ILE D N 1
ATOM 20943 C CA . ILE D 2 348 ? 143.721 153.411 111.595 1.00 84.74 321 ILE D CA 1
ATOM 20944 C C . ILE D 2 348 ? 144.814 154.463 111.513 1.00 84.74 321 ILE D C 1
ATOM 20945 O O . ILE D 2 348 ? 145.855 154.240 110.883 1.00 84.74 321 ILE D O 1
ATOM 20961 N N . ASP D 2 349 ? 144.573 155.608 112.143 1.00 86.60 322 ASP D N 1
ATOM 20962 C CA . ASP D 2 349 ? 145.556 156.674 112.219 1.00 86.60 322 ASP D CA 1
ATOM 20963 C C . ASP D 2 349 ? 145.679 157.273 113.610 1.00 86.60 322 ASP D C 1
ATOM 20964 O O . ASP D 2 349 ? 146.589 158.078 113.837 1.00 86.60 322 ASP D O 1
ATOM 20973 N N . SER D 2 350 ? 144.801 156.910 114.540 1.00 88.88 323 SER D N 1
ATOM 20974 C CA . SER D 2 350 ? 144.826 157.465 115.882 1.00 88.88 323 SER D CA 1
ATOM 20975 C C . SER D 2 350 ? 144.358 156.400 116.859 1.00 88.88 323 SER D C 1
ATOM 20976 O O . SER D 2 350 ? 143.636 155.468 116.494 1.00 88.88 323 SER D O 1
ATOM 20984 N N . VAL D 2 351 ? 144.770 156.558 118.118 1.00 92.33 324 VAL D N 1
ATOM 20985 C CA . VAL D 2 351 ? 144.376 155.610 119.151 1.00 92.33 324 VAL D CA 1
ATOM 20986 C C . VAL D 2 351 ? 142.863 155.539 119.277 1.00 92.33 324 VAL D C 1
ATOM 20987 O O . VAL D 2 351 ? 142.328 154.538 119.765 1.00 92.33 324 VAL D O 1
ATOM 21000 N N . THR D 2 352 ? 142.154 156.583 118.846 1.00 96.40 325 THR D N 1
ATOM 21001 C CA . THR D 2 352 ? 140.699 156.575 118.934 1.00 96.40 325 THR D CA 1
ATOM 21002 C C . THR D 2 352 ? 140.109 155.432 118.117 1.00 96.40 325 THR D C 1
ATOM 21003 O O . THR D 2 352 ? 139.220 154.715 118.585 1.00 96.40 325 THR D O 1
ATOM 21014 N N . SER D 2 353 ? 140.595 155.246 116.888 1.00 89.34 326 SER D N 1
ATOM 21015 C CA . SER D 2 353 ? 140.086 154.160 116.057 1.00 89.34 326 SER D CA 1
ATOM 21016 C C . SER D 2 353 ? 140.395 152.803 116.676 1.00 89.34 326 SER D C 1
ATOM 21017 O O . SER D 2 353 ? 139.535 151.912 116.710 1.00 89.34 326 SER D O 1
ATOM 21025 N N . ALA D 2 354 ? 141.618 152.628 117.181 1.00 89.97 327 ALA D N 1
ATOM 21026 C CA . ALA D 2 354 ? 141.976 151.361 117.806 1.00 89.97 327 ALA D CA 1
ATOM 21027 C C . ALA D 2 354 ? 141.061 151.063 118.984 1.00 89.97 327 ALA D C 1
ATOM 21028 O O . ALA D 2 354 ? 140.582 149.933 119.140 1.00 89.97 327 ALA D O 1
ATOM 21035 N N . GLN D 2 355 ? 140.793 152.070 119.817 1.00 92.10 328 GLN D N 1
ATOM 21036 C CA . GLN D 2 355 ? 139.866 151.879 120.926 1.00 92.10 328 GLN D CA 1
ATOM 21037 C C . GLN D 2 355 ? 138.472 151.545 120.417 1.00 92.10 328 GLN D C 1
ATOM 21038 O O . GLN D 2 355 ? 137.775 150.702 120.994 1.00 92.10 328 GLN D O 1
ATOM 21052 N N . GLU D 2 356 ? 138.046 152.199 119.334 1.00 92.78 329 GLU D N 1
ATOM 21053 C CA . GLU D 2 356 ? 136.746 151.901 118.749 1.00 92.78 329 GLU D CA 1
ATOM 21054 C C . GLU D 2 356 ? 136.660 150.464 118.261 1.00 92.78 329 GLU D C 1
ATOM 21055 O O . GLU D 2 356 ? 135.560 149.903 118.213 1.00 92.78 329 GLU D O 1
ATOM 21067 N N . LEU D 2 357 ? 137.789 149.859 117.893 1.00 89.39 330 LEU D N 1
ATOM 21068 C CA . LEU D 2 357 ? 137.832 148.444 117.543 1.00 89.39 330 LEU D CA 1
ATOM 21069 C C . LEU D 2 357 ? 138.498 147.605 118.630 1.00 89.39 330 LEU D C 1
ATOM 21070 O O . LEU D 2 357 ? 138.984 146.505 118.352 1.00 89.39 330 LEU D O 1
ATOM 21086 N N . ARG D 2 358 ? 138.516 148.100 119.865 1.00 88.82 331 ARG D N 1
ATOM 21087 C CA . ARG D 2 358 ? 139.173 147.387 120.951 1.00 88.82 331 ARG D CA 1
ATOM 21088 C C . ARG D 2 358 ? 138.570 146.000 121.136 1.00 88.82 331 ARG D C 1
ATOM 21089 O O . ARG D 2 358 ? 137.350 145.823 121.098 1.00 88.82 331 ARG D O 1
ATOM 21110 N N . GLY D 2 359 ? 139.440 145.014 121.338 1.00 85.55 332 GLY D N 1
ATOM 21111 C CA . GLY D 2 359 ? 138.998 143.695 121.743 1.00 85.55 332 GLY D CA 1
ATOM 21112 C C . GLY D 2 359 ? 138.377 142.853 120.655 1.00 85.55 332 GLY D C 1
ATOM 21113 O O . GLY D 2 359 ? 137.678 141.885 120.964 1.00 85.55 332 GLY D O 1
ATOM 21117 N N . CYS D 2 360 ? 138.610 143.180 119.388 1.00 84.26 333 CYS D N 1
ATOM 21118 C CA . CYS D 2 360 ? 138.063 142.391 118.285 1.00 84.26 333 CYS D CA 1
ATOM 21119 C C . CYS D 2 360 ? 138.879 141.109 118.188 1.00 84.26 333 CYS D C 1
ATOM 21120 O O . CYS D 2 360 ? 139.868 141.027 117.461 1.00 84.26 333 CYS D O 1
ATOM 21128 N N . THR D 2 361 ? 138.455 140.088 118.937 1.00 85.90 334 THR D N 1
ATOM 21129 C CA . THR D 2 361 ? 139.213 138.841 118.982 1.00 85.90 334 THR D CA 1
ATOM 21130 C C . THR D 2 361 ? 139.345 138.211 117.603 1.00 85.90 334 THR D C 1
ATOM 21131 O O . THR D 2 361 ? 140.268 137.426 117.365 1.00 85.90 334 THR D O 1
ATOM 21142 N N . VAL D 2 362 ? 138.424 138.517 116.692 1.00 79.84 335 VAL D N 1
ATOM 21143 C CA . VAL D 2 362 ? 138.516 138.083 115.306 1.00 79.84 335 VAL D CA 1
ATOM 21144 C C . VAL D 2 362 ? 138.012 139.219 114.429 1.00 79.84 335 VAL D C 1
ATOM 21145 O O . VAL D 2 362 ? 137.232 140.070 114.862 1.00 79.84 335 VAL D O 1
ATOM 21158 N N . ILE D 2 363 ? 138.470 139.226 113.181 1.00 76.09 336 ILE D N 1
ATOM 21159 C CA . ILE D 2 363 ? 138.166 140.302 112.250 1.00 76.09 336 ILE D CA 1
ATOM 21160 C C . ILE D 2 363 ? 137.759 139.691 110.918 1.00 76.09 336 ILE D C 1
ATOM 21161 O O . ILE D 2 363 ? 138.148 138.569 110.582 1.00 76.09 336 ILE D O 1
ATOM 21177 N N . ASN D 2 364 ? 136.956 140.439 110.162 1.00 83.58 337 ASN D N 1
ATOM 21178 C CA . ASN D 2 364 ? 136.499 140.028 108.832 1.00 83.58 337 ASN D CA 1
ATOM 21179 C C . ASN D 2 364 ? 136.489 141.284 107.963 1.00 83.58 337 ASN D C 1
ATOM 21180 O O . ASN D 2 364 ? 135.508 142.032 107.945 1.00 83.58 337 ASN D O 1
ATOM 21191 N N . GLY D 2 365 ? 137.579 141.506 107.248 1.00 79.65 338 GLY D N 1
ATOM 21192 C CA . GLY D 2 365 ? 137.708 142.650 106.364 1.00 79.65 338 GLY D CA 1
ATOM 21193 C C . GLY D 2 365 ? 139.104 143.231 106.445 1.00 79.65 338 GLY D C 1
ATOM 21194 O O . GLY D 2 365 ? 139.749 143.229 107.494 1.00 79.65 338 GLY D O 1
ATOM 21198 N N . SER D 2 366 ? 139.582 143.745 105.315 1.00 84.43 339 SER D N 1
ATOM 21199 C CA . SER D 2 366 ? 140.928 144.294 105.257 1.00 84.43 339 SER D CA 1
ATOM 21200 C C . SER D 2 366 ? 141.055 145.497 106.182 1.00 84.43 339 SER D C 1
ATOM 21201 O O . SER D 2 366 ? 140.099 146.244 106.405 1.00 84.43 339 SER D O 1
ATOM 21209 N N . LEU D 2 367 ? 142.253 145.675 106.727 1.00 78.32 340 LEU D N 1
ATOM 21210 C CA . LEU D 2 367 ? 142.552 146.780 107.622 1.00 78.32 340 LEU D CA 1
ATOM 21211 C C . LEU D 2 367 ? 143.773 147.523 107.108 1.00 78.32 340 LEU D C 1
ATOM 21212 O O . LEU D 2 367 ? 144.739 146.903 106.656 1.00 78.32 340 LEU D O 1
ATOM 21228 N N . ILE D 2 368 ? 143.730 148.850 107.184 1.00 79.37 341 ILE D N 1
ATOM 21229 C CA . ILE D 2 368 ? 144.797 149.707 106.684 1.00 79.37 341 ILE D CA 1
ATOM 21230 C C . ILE D 2 368 ? 145.326 150.541 107.839 1.00 79.37 341 ILE D C 1
ATOM 21231 O O . ILE D 2 368 ? 144.550 151.189 108.549 1.00 79.37 341 ILE D O 1
ATOM 21247 N N . ILE D 2 369 ? 146.643 150.528 108.020 1.00 80.48 342 ILE D N 1
ATOM 21248 C CA . ILE D 2 369 ? 147.306 151.284 109.074 1.00 80.48 342 ILE D CA 1
ATOM 21249 C C . ILE D 2 369 ? 148.042 152.446 108.425 1.00 80.48 342 ILE D C 1
ATOM 21250 O O . ILE D 2 369 ? 148.967 152.238 107.631 1.00 80.48 342 ILE D O 1
ATOM 21266 N N . ASN D 2 370 ? 147.632 153.667 108.759 1.00 84.47 343 ASN D N 1
ATOM 21267 C CA . ASN D 2 370 ? 148.369 154.877 108.386 1.00 84.47 343 ASN D CA 1
ATOM 21268 C C . ASN D 2 370 ? 148.380 155.755 109.635 1.00 84.47 343 ASN D C 1
ATOM 21269 O O . ASN D 2 370 ? 147.498 156.597 109.819 1.00 84.47 343 ASN D O 1
ATOM 21280 N N . ILE D 2 371 ? 149.383 155.557 110.487 1.00 81.83 344 ILE D N 1
ATOM 21281 C CA . ILE D 2 371 ? 149.382 156.137 111.822 1.00 81.83 344 ILE D CA 1
ATOM 21282 C C . ILE D 2 371 ? 150.649 156.945 112.044 1.00 81.83 344 ILE D C 1
ATOM 21283 O O . ILE D 2 371 ? 151.712 156.644 111.494 1.00 81.83 344 ILE D O 1
ATOM 21299 N N . ARG D 2 372 ? 150.526 157.973 112.879 1.00 81.90 345 ARG D N 1
ATOM 21300 C CA . ARG D 2 372 ? 151.640 158.843 113.225 1.00 81.90 345 ARG D CA 1
ATOM 21301 C C . ARG D 2 372 ? 152.483 158.172 114.307 1.00 81.90 345 ARG D C 1
ATOM 21302 O O . ARG D 2 372 ? 152.367 156.972 114.570 1.00 81.90 345 ARG D O 1
ATOM 21323 N N . GLY D 2 373 ? 153.356 158.948 114.940 1.00 80.25 346 GLY D N 1
ATOM 21324 C CA . GLY D 2 373 ? 154.128 158.469 116.070 1.00 80.25 346 GLY D CA 1
ATOM 21325 C C . GLY D 2 373 ? 155.406 159.257 116.274 1.00 80.25 346 GLY D C 1
ATOM 21326 O O . GLY D 2 373 ? 155.884 159.926 115.359 1.00 80.25 346 GLY D O 1
ATOM 21330 N N . ALA D 2 379 ? 152.285 150.399 123.152 1.00 86.60 352 ALA D N 1
ATOM 21331 C CA . ALA D 2 379 ? 151.617 149.813 124.308 1.00 86.60 352 ALA D CA 1
ATOM 21332 C C . ALA D 2 379 ? 150.104 149.933 124.174 1.00 86.60 352 ALA D C 1
ATOM 21333 O O . ALA D 2 379 ? 149.382 148.942 124.271 1.00 86.60 352 ALA D O 1
ATOM 21340 N N . GLU D 2 380 ? 149.628 151.159 123.947 1.00 86.98 353 GLU D N 1
ATOM 21341 C CA . GLU D 2 380 ? 148.193 151.369 123.787 1.00 86.98 353 GLU D CA 1
ATOM 21342 C C . GLU D 2 380 ? 147.658 150.568 122.610 1.00 86.98 353 GLU D C 1
ATOM 21343 O O . GLU D 2 380 ? 146.592 149.946 122.699 1.00 86.98 353 GLU D O 1
ATOM 21355 N N . LEU D 2 381 ? 148.386 150.576 121.493 1.00 83.33 354 LEU D N 1
ATOM 21356 C CA . LEU D 2 381 ? 147.940 149.840 120.317 1.00 83.33 354 LEU D CA 1
ATOM 21357 C C . LEU D 2 381 ? 147.857 148.350 120.614 1.00 83.33 354 LEU D C 1
ATOM 21358 O O . LEU D 2 381 ? 146.874 147.687 120.264 1.00 83.33 354 LEU D O 1
ATOM 21374 N N . GLU D 2 382 ? 148.877 147.806 121.280 1.00 86.36 355 GLU D N 1
ATOM 21375 C CA . GLU D 2 382 ? 148.841 146.392 121.631 1.00 86.36 355 GLU D CA 1
ATOM 21376 C C . GLU D 2 382 ? 147.690 146.090 122.577 1.00 86.36 355 GLU D C 1
ATOM 21377 O O . GLU D 2 382 ? 147.150 144.979 122.561 1.00 86.36 355 GLU D O 1
ATOM 21389 N N . ALA D 2 383 ? 147.307 147.057 123.413 1.00 85.10 356 ALA D N 1
ATOM 21390 C CA . ALA D 2 383 ? 146.116 146.884 124.238 1.00 85.10 356 ALA D CA 1
ATOM 21391 C C . ALA D 2 383 ? 144.860 146.835 123.379 1.00 85.10 356 ALA D C 1
ATOM 21392 O O . ALA D 2 383 ? 143.961 146.023 123.627 1.00 85.10 356 ALA D O 1
ATOM 21399 N N . ASN D 2 384 ? 144.780 147.696 122.368 1.00 85.63 357 ASN D N 1
ATOM 21400 C CA . ASN D 2 384 ? 143.652 147.708 121.449 1.00 85.63 357 ASN D CA 1
ATOM 21401 C C . ASN D 2 384 ? 143.846 146.784 120.256 1.00 85.63 357 ASN D C 1
ATOM 21402 O O . ASN D 2 384 ? 142.902 146.590 119.484 1.00 85.63 357 ASN D O 1
ATOM 21413 N N . LEU D 2 385 ? 145.030 146.213 120.091 1.00 79.54 358 LEU D N 1
ATOM 21414 C CA . LEU D 2 385 ? 145.335 145.295 119.006 1.00 79.54 358 LEU D CA 1
ATOM 21415 C C . LEU D 2 385 ? 145.902 144.009 119.600 1.00 79.54 358 LEU D C 1
ATOM 21416 O O . LEU D 2 385 ? 145.837 143.778 120.809 1.00 79.54 358 LEU D O 1
ATOM 21432 N N . GLY D 2 386 ? 146.460 143.165 118.741 1.00 78.79 359 GLY D N 1
ATOM 21433 C CA . GLY D 2 386 ? 146.967 141.889 119.197 1.00 78.79 359 GLY D CA 1
ATOM 21434 C C . GLY D 2 386 ? 145.838 141.027 119.714 1.00 78.79 359 GLY D C 1
ATOM 21435 O O . GLY D 2 386 ? 145.932 140.433 120.791 1.00 78.79 359 GLY D O 1
ATOM 21439 N N . LEU D 2 387 ? 144.752 140.970 118.946 1.00 82.91 360 LEU D N 1
ATOM 21440 C CA . LEU D 2 387 ? 143.572 140.215 119.324 1.00 82.91 360 LEU D CA 1
ATOM 21441 C C . LEU D 2 387 ? 143.126 139.207 118.280 1.00 82.91 360 LEU D C 1
ATOM 21442 O O . LEU D 2 387 ? 142.247 138.393 118.580 1.00 82.91 360 LEU D O 1
ATOM 21458 N N . ILE D 2 388 ? 143.703 139.221 117.083 1.00 75.57 361 ILE D N 1
ATOM 21459 C CA . ILE D 2 388 ? 143.187 138.458 115.955 1.00 75.57 361 ILE D CA 1
ATOM 21460 C C . ILE D 2 388 ? 144.210 137.424 115.524 1.00 75.57 361 ILE D C 1
ATOM 21461 O O . ILE D 2 388 ? 145.409 137.711 115.470 1.00 75.57 361 ILE D O 1
ATOM 21477 N N . GLU D 2 389 ? 143.728 136.226 115.203 1.00 78.03 362 GLU D N 1
ATOM 21478 C CA . GLU D 2 389 ? 144.567 135.203 114.594 1.00 78.03 362 GLU D CA 1
ATOM 21479 C C . GLU D 2 389 ? 144.582 135.306 113.075 1.00 78.03 362 GLU D C 1
ATOM 21480 O O . GLU D 2 389 ? 145.614 135.038 112.449 1.00 78.03 362 GLU D O 1
ATOM 21492 N N . GLU D 2 390 ? 143.461 135.687 112.467 1.00 77.06 363 GLU D N 1
ATOM 21493 C CA . GLU D 2 390 ? 143.360 135.744 111.017 1.00 77.06 363 GLU D CA 1
ATOM 21494 C C . GLU D 2 390 ? 142.554 136.961 110.597 1.00 77.06 363 GLU D C 1
ATOM 21495 O O . GLU D 2 390 ? 141.520 137.267 111.194 1.00 77.06 363 GLU D O 1
ATOM 21507 N N . ILE D 2 391 ? 143.031 137.641 109.558 1.00 69.31 364 ILE D N 1
ATOM 21508 C CA . ILE D 2 391 ? 142.342 138.778 108.960 1.00 69.31 364 ILE D CA 1
ATOM 21509 C C . ILE D 2 391 ? 141.829 138.335 107.599 1.00 69.31 364 ILE D C 1
ATOM 21510 O O . ILE D 2 391 ? 142.615 137.925 106.736 1.00 69.31 364 ILE D O 1
ATOM 21526 N N . SER D 2 392 ? 140.512 138.418 107.403 1.00 79.12 365 SER D N 1
ATOM 21527 C CA . SER D 2 392 ? 139.928 137.979 106.141 1.00 79.12 365 SER D CA 1
ATOM 21528 C C . SER D 2 392 ? 140.543 138.727 104.967 1.00 79.12 365 SER D C 1
ATOM 21529 O O . SER D 2 392 ? 141.007 138.115 103.998 1.00 79.12 365 SER D O 1
ATOM 21537 N N . GLY D 2 393 ? 140.563 140.057 105.042 1.00 84.23 366 GLY D N 1
ATOM 21538 C CA . GLY D 2 393 ? 141.143 140.871 103.998 1.00 84.23 366 GLY D CA 1
ATOM 21539 C C . GLY D 2 393 ? 142.631 141.087 104.198 1.00 84.23 366 GLY D C 1
ATOM 21540 O O . GLY D 2 393 ? 143.257 140.548 105.109 1.00 84.23 366 GLY D O 1
ATOM 21544 N N . TYR D 2 394 ? 143.202 141.894 103.311 1.00 80.59 367 TYR D N 1
ATOM 21545 C CA . TYR D 2 394 ? 144.614 142.220 103.396 1.00 80.59 367 TYR D CA 1
ATOM 21546 C C . TYR D 2 394 ? 144.866 143.243 104.498 1.00 80.59 367 TYR D C 1
ATOM 21547 O O . TYR D 2 394 ? 143.961 143.951 104.948 1.00 80.59 367 TYR D O 1
ATOM 21565 N N . LEU D 2 395 ? 146.120 143.310 104.930 1.00 67.17 368 LEU D N 1
ATOM 21566 C CA . LEU D 2 395 ? 146.590 144.331 105.851 1.00 67.17 368 LEU D CA 1
ATOM 21567 C C . LEU D 2 395 ? 147.573 145.233 105.124 1.00 67.17 368 LEU D C 1
ATOM 21568 O O . LEU D 2 395 ? 148.354 144.766 104.291 1.00 67.17 368 LEU D O 1
ATOM 21584 N N . LYS D 2 396 ? 147.528 146.525 105.429 1.00 75.79 369 LYS D N 1
ATOM 21585 C CA . LYS D 2 396 ? 148.385 147.488 104.759 1.00 75.79 369 LYS D CA 1
ATOM 21586 C C . LYS D 2 396 ? 148.912 148.497 105.762 1.00 75.79 369 LYS D C 1
ATOM 21587 O O . LYS D 2 396 ? 148.170 148.986 106.618 1.00 75.79 369 LYS D O 1
ATOM 21606 N N . ILE D 2 397 ? 150.198 148.802 105.644 1.00 76.79 370 ILE D N 1
ATOM 21607 C CA . ILE D 2 397 ? 150.834 149.879 106.387 1.00 76.79 370 ILE D CA 1
ATOM 21608 C C . ILE D 2 397 ? 151.412 150.845 105.365 1.00 76.79 370 ILE D C 1
ATOM 21609 O O . ILE D 2 397 ? 152.131 150.427 104.451 1.00 76.79 370 ILE D O 1
ATOM 21625 N N . ARG D 2 398 ? 151.076 152.126 105.498 1.00 81.02 371 ARG D N 1
ATOM 21626 C CA . ARG D 2 398 ? 151.545 153.126 104.547 1.00 81.02 371 ARG D CA 1
ATOM 21627 C C . ARG D 2 398 ? 151.758 154.450 105.261 1.00 81.02 371 ARG D C 1
ATOM 21628 O O . ARG D 2 398 ? 150.902 154.889 106.034 1.00 81.02 371 ARG D O 1
ATOM 21649 N N . ARG D 2 399 ? 152.908 155.068 105.010 1.00 83.08 372 ARG D N 1
ATOM 21650 C CA . ARG D 2 399 ? 153.247 156.409 105.476 1.00 83.08 372 ARG D CA 1
ATOM 21651 C C . ARG D 2 399 ? 153.312 156.521 106.995 1.00 83.08 372 ARG D C 1
ATOM 21652 O O . ARG D 2 399 ? 153.554 157.616 107.517 1.00 83.08 372 ARG D O 1
ATOM 21673 N N . SER D 2 400 ? 153.116 155.426 107.725 1.00 79.48 373 SER D N 1
ATOM 21674 C CA . SER D 2 400 ? 153.270 155.445 109.178 1.00 79.48 373 SER D CA 1
ATOM 21675 C C . SER D 2 400 ? 154.762 155.385 109.465 1.00 79.48 373 SER D C 1
ATOM 21676 O O . SER D 2 400 ? 155.358 154.315 109.582 1.00 79.48 373 SER D O 1
ATOM 21684 N N . TYR D 2 401 ? 155.369 156.559 109.577 1.00 79.97 374 TYR D N 1
ATOM 21685 C CA . TYR D 2 401 ? 156.817 156.692 109.584 1.00 79.97 374 TYR D CA 1
ATOM 21686 C C . TYR D 2 401 ? 157.423 156.559 110.973 1.00 79.97 374 TYR D C 1
ATOM 21687 O O . TYR D 2 401 ? 158.634 156.744 111.126 1.00 79.97 374 TYR D O 1
ATOM 21705 N N . ALA D 2 402 ? 156.617 156.245 111.984 1.00 76.42 375 ALA D N 1
ATOM 21706 C CA . ALA D 2 402 ? 157.099 156.062 113.346 1.00 76.42 375 ALA D CA 1
ATOM 21707 C C . ALA D 2 402 ? 156.807 154.654 113.852 1.00 76.42 375 ALA D C 1
ATOM 21708 O O . ALA D 2 402 ? 156.644 154.437 115.054 1.00 76.42 375 ALA D O 1
ATOM 21715 N N . LEU D 2 403 ? 156.738 153.687 112.942 1.00 75.22 376 LEU D N 1
ATOM 21716 C CA . LEU D 2 403 ? 156.479 152.295 113.299 1.00 75.22 376 LEU D CA 1
ATOM 21717 C C . LEU D 2 403 ? 157.809 151.644 113.646 1.00 75.22 376 LEU D C 1
ATOM 21718 O O . LEU D 2 403 ? 158.560 151.231 112.761 1.00 75.22 376 LEU D O 1
ATOM 21734 N N . VAL D 2 404 ? 158.106 151.554 114.943 1.00 69.18 377 VAL D N 1
ATOM 21735 C CA . VAL D 2 404 ? 159.360 150.939 115.364 1.00 69.18 377 VAL D CA 1
ATOM 21736 C C . VAL D 2 404 ? 159.395 149.477 114.940 1.00 69.18 377 VAL D C 1
ATOM 21737 O O . VAL D 2 404 ? 160.406 148.988 114.423 1.00 69.18 377 VAL D O 1
ATOM 21750 N N . SER D 2 405 ? 158.295 148.760 115.146 1.00 67.33 378 SER D N 1
ATOM 21751 C CA . SER D 2 405 ? 158.157 147.411 114.623 1.00 67.33 378 SER D CA 1
ATOM 21752 C C . SER D 2 405 ? 156.685 147.036 114.634 1.00 67.33 378 SER D C 1
ATOM 21753 O O . SER D 2 405 ? 155.881 147.620 115.363 1.00 67.33 378 SER D O 1
ATOM 21761 N N . LEU D 2 406 ? 156.347 146.035 113.823 1.00 68.11 379 LEU D N 1
ATOM 21762 C CA . LEU D 2 406 ? 154.962 145.633 113.617 1.00 68.11 379 LEU D CA 1
ATOM 21763 C C . LEU D 2 406 ? 154.540 144.503 114.543 1.00 68.11 379 LEU D C 1
ATOM 21764 O O . LEU D 2 406 ? 153.737 143.648 114.149 1.00 68.11 379 LEU D O 1
ATOM 21780 N N . SER D 2 407 ? 155.071 144.469 115.766 1.00 70.61 380 SER D N 1
ATOM 21781 C CA . SER D 2 407 ? 154.752 143.423 116.729 1.00 70.61 380 SER D CA 1
ATOM 21782 C C . SER D 2 407 ? 153.587 143.795 117.639 1.00 70.61 380 SER D C 1
ATOM 21783 O O . SER D 2 407 ? 153.496 143.285 118.764 1.00 70.61 380 SER D O 1
ATOM 21791 N N . PHE D 2 408 ? 152.688 144.667 117.185 1.00 77.47 381 PHE D N 1
ATOM 21792 C CA . PHE D 2 408 ? 151.486 145.006 117.934 1.00 77.47 381 PHE D CA 1
ATOM 21793 C C . PHE D 2 408 ? 150.352 144.026 117.688 1.00 77.47 381 PHE D C 1
ATOM 21794 O O . PHE D 2 408 ? 149.193 144.352 117.968 1.00 77.47 381 PHE D O 1
ATOM 21811 N N . PHE D 2 409 ? 150.651 142.841 117.173 1.00 69.48 382 PHE D N 1
ATOM 21812 C CA . PHE D 2 409 ? 149.643 141.921 116.665 1.00 69.48 382 PHE D CA 1
ATOM 21813 C C . PHE D 2 409 ? 149.852 140.533 117.246 1.00 69.48 382 PHE D C 1
ATOM 21814 O O . PHE D 2 409 ? 149.888 139.528 116.534 1.00 69.48 382 PHE D O 1
ATOM 21831 N N . ARG D 2 410 ? 149.990 140.479 118.573 1.00 71.96 383 ARG D N 1
ATOM 21832 C CA . ARG D 2 410 ? 150.303 139.238 119.273 1.00 71.96 383 ARG D CA 1
ATOM 21833 C C . ARG D 2 410 ? 149.635 138.028 118.635 1.00 71.96 383 ARG D C 1
ATOM 21834 O O . ARG D 2 410 ? 150.296 137.039 118.306 1.00 71.96 383 ARG D O 1
ATOM 21855 N N . LYS D 2 411 ? 148.321 138.093 118.446 1.00 72.31 384 LYS D N 1
ATOM 21856 C CA . LYS D 2 411 ? 147.593 136.932 117.956 1.00 72.31 384 LYS D CA 1
ATOM 21857 C C . LYS D 2 411 ? 147.785 136.702 116.463 1.00 72.31 384 LYS D C 1
ATOM 21858 O O . LYS D 2 411 ? 147.701 135.556 116.010 1.00 72.31 384 LYS D O 1
ATOM 21877 N N . LEU D 2 412 ? 148.032 137.758 115.690 1.00 66.61 385 LEU D N 1
ATOM 21878 C CA . LEU D 2 412 ? 148.025 137.656 114.234 1.00 66.61 385 LEU D CA 1
ATOM 21879 C C . LEU D 2 412 ? 148.798 136.438 113.764 1.00 66.61 385 LEU D C 1
ATOM 21880 O O . LEU D 2 412 ? 149.989 136.297 114.049 1.00 66.61 385 LEU D O 1
ATOM 21896 N N . ARG D 2 413 ? 148.108 135.556 113.043 1.00 71.96 386 ARG D N 1
ATOM 21897 C CA . ARG D 2 413 ? 148.675 134.267 112.677 1.00 71.96 386 ARG D CA 1
ATOM 21898 C C . ARG D 2 413 ? 148.602 134.005 111.180 1.00 71.96 386 ARG D C 1
ATOM 21899 O O . ARG D 2 413 ? 149.526 133.418 110.609 1.00 71.96 386 ARG D O 1
ATOM 21920 N N . LEU D 2 414 ? 147.521 134.424 110.526 1.00 72.01 387 LEU D N 1
ATOM 21921 C CA . LEU D 2 414 ? 147.335 134.084 109.118 1.00 72.01 387 LEU D CA 1
ATOM 21922 C C . LEU D 2 414 ? 146.518 135.168 108.432 1.00 72.01 387 LEU D C 1
ATOM 21923 O O . LEU D 2 414 ? 145.313 135.282 108.668 1.00 72.01 387 LEU D O 1
ATOM 21939 N N . ILE D 2 415 ? 147.168 135.943 107.567 1.00 67.79 388 ILE D N 1
ATOM 21940 C CA . ILE D 2 415 ? 146.460 136.875 106.696 1.00 67.79 388 ILE D CA 1
ATOM 21941 C C . ILE D 2 415 ? 145.741 136.054 105.631 1.00 67.79 388 ILE D C 1
ATOM 21942 O O . ILE D 2 415 ? 146.375 135.516 104.719 1.00 67.79 388 ILE D O 1
ATOM 21958 N N . ARG D 2 416 ? 144.416 135.953 105.742 1.00 78.88 389 ARG D N 1
ATOM 21959 C CA . ARG D 2 416 ? 143.662 135.136 104.797 1.00 78.88 389 ARG D CA 1
ATOM 21960 C C . ARG D 2 416 ? 143.778 135.668 103.376 1.00 78.88 389 ARG D C 1
ATOM 21961 O O . ARG D 2 416 ? 143.688 134.895 102.415 1.00 78.88 389 ARG D O 1
ATOM 21982 N N . GLY D 2 417 ? 143.962 136.975 103.220 1.00 80.63 390 GLY D N 1
ATOM 21983 C CA . GLY D 2 417 ? 144.122 137.543 101.897 1.00 80.63 390 GLY D CA 1
ATOM 21984 C C . GLY D 2 417 ? 142.949 137.313 100.975 1.00 80.63 390 GLY D C 1
ATOM 21985 O O . GLY D 2 417 ? 143.108 137.390 99.755 1.00 80.63 390 GLY D O 1
ATOM 21989 N N . GLU D 2 418 ? 141.766 137.030 101.525 1.00 87.55 391 GLU D N 1
ATOM 21990 C CA . GLU D 2 418 ? 140.591 136.845 100.679 1.00 87.55 391 GLU D CA 1
ATOM 21991 C C . GLU D 2 418 ? 140.284 138.112 99.893 1.00 87.55 391 GLU D C 1
ATOM 21992 O O . GLU D 2 418 ? 140.004 138.055 98.690 1.00 87.55 391 GLU D O 1
ATOM 22004 N N . THR D 2 419 ? 140.334 139.264 100.555 1.00 84.36 392 THR D N 1
ATOM 22005 C CA . THR D 2 419 ? 140.243 140.554 99.885 1.00 84.36 392 THR D CA 1
ATOM 22006 C C . THR D 2 419 ? 141.654 141.007 99.535 1.00 84.36 392 THR D C 1
ATOM 22007 O O . THR D 2 419 ? 142.479 141.225 100.428 1.00 84.36 392 THR D O 1
ATOM 22018 N N . LEU D 2 420 ? 141.932 141.141 98.243 1.00 83.42 393 LEU D N 1
ATOM 22019 C CA . LEU D 2 420 ? 143.270 141.437 97.756 1.00 83.42 393 LEU D CA 1
ATOM 22020 C C . LEU D 2 420 ? 143.329 142.857 97.213 1.00 83.42 393 LEU D C 1
ATOM 22021 O O . LEU D 2 420 ? 142.376 143.338 96.593 1.00 83.42 393 LEU D O 1
ATOM 22037 N N . GLU D 2 421 ? 144.455 143.521 97.453 1.00 88.56 394 GLU D N 1
ATOM 22038 C CA . GLU D 2 421 ? 144.650 144.878 96.977 1.00 88.56 394 GLU D CA 1
ATOM 22039 C C . GLU D 2 421 ? 144.929 144.875 95.476 1.00 88.56 394 GLU D C 1
ATOM 22040 O O . GLU D 2 421 ? 145.260 143.846 94.880 1.00 88.56 394 GLU D O 1
ATOM 22052 N N . ILE D 2 422 ? 144.774 146.050 94.862 1.00 90.50 395 ILE D N 1
ATOM 22053 C CA . ILE D 2 422 ? 145.087 146.200 93.447 1.00 90.50 395 ILE D CA 1
ATOM 22054 C C . ILE D 2 422 ? 146.470 145.629 93.184 1.00 90.50 395 ILE D C 1
ATOM 22055 O O . ILE D 2 422 ? 147.420 145.892 93.930 1.00 90.50 395 ILE D O 1
ATOM 22071 N N . GLY D 2 423 ? 146.586 144.843 92.119 1.00 89.15 396 GLY D N 1
ATOM 22072 C CA . GLY D 2 423 ? 147.791 144.088 91.861 1.00 89.15 396 GLY D CA 1
ATOM 22073 C C . GLY D 2 423 ? 147.877 142.775 92.604 1.00 89.15 396 GLY D C 1
ATOM 22074 O O . GLY D 2 423 ? 148.903 142.090 92.498 1.00 89.15 396 GLY D O 1
ATOM 22078 N N . ASN D 2 424 ? 146.840 142.401 93.353 1.00 89.73 397 ASN D N 1
ATOM 22079 C CA . ASN D 2 424 ? 146.808 141.143 94.095 1.00 89.73 397 ASN D CA 1
ATOM 22080 C C . ASN D 2 424 ? 147.927 141.101 95.138 1.00 89.73 397 ASN D C 1
ATOM 22081 O O . ASN D 2 424 ? 148.772 140.204 95.155 1.00 89.73 397 ASN D O 1
ATOM 22092 N N . TYR D 2 425 ? 147.915 142.099 96.016 1.00 85.53 398 TYR D N 1
ATOM 22093 C CA . TYR D 2 425 ? 148.897 142.228 97.083 1.00 85.53 398 TYR D CA 1
ATOM 22094 C C . TYR D 2 425 ? 148.226 141.972 98.423 1.00 85.53 398 TYR D C 1
ATOM 22095 O O . TYR D 2 425 ? 147.178 142.556 98.717 1.00 85.53 398 TYR D O 1
ATOM 22113 N N . SER D 2 426 ? 148.829 141.101 99.228 1.00 78.55 399 SER D N 1
ATOM 22114 C CA . SER D 2 426 ? 148.336 140.790 100.561 1.00 78.55 399 SER D CA 1
ATOM 22115 C C . SER D 2 426 ? 149.111 141.521 101.650 1.00 78.55 399 SER D C 1
ATOM 22116 O O . SER D 2 426 ? 148.963 141.193 102.830 1.00 78.55 399 SER D O 1
ATOM 22124 N N . PHE D 2 427 ? 149.932 142.497 101.281 1.00 67.43 400 PHE D N 1
ATOM 22125 C CA . PHE D 2 427 ? 150.692 143.284 102.241 1.00 67.43 400 PHE D CA 1
ATOM 22126 C C . PHE D 2 427 ? 151.236 144.496 101.501 1.00 67.43 400 PHE D C 1
ATOM 22127 O O . PHE D 2 427 ? 151.326 144.496 100.270 1.00 67.43 400 PHE D O 1
ATOM 22144 N N . TYR D 2 428 ? 151.592 145.531 102.257 1.00 74.73 401 TYR D N 1
ATOM 22145 C CA . TYR D 2 428 ? 152.005 146.790 101.642 1.00 74.73 401 TYR D CA 1
ATOM 22146 C C . TYR D 2 428 ? 152.718 147.637 102.681 1.00 74.73 401 TYR D C 1
ATOM 22147 O O . TYR D 2 428 ? 152.171 147.874 103.762 1.00 74.73 401 TYR D O 1
ATOM 22165 N N . ALA D 2 429 ? 153.923 148.096 102.356 1.00 78.52 402 ALA D N 1
ATOM 22166 C CA . ALA D 2 429 ? 154.677 148.985 103.230 1.00 78.52 402 ALA D CA 1
ATOM 22167 C C . ALA D 2 429 ? 155.336 150.065 102.387 1.00 78.52 402 ALA D C 1
ATOM 22168 O O . ALA D 2 429 ? 156.065 149.755 101.441 1.00 78.52 402 ALA D O 1
ATOM 22175 N N . LEU D 2 430 ? 155.081 151.326 102.731 1.00 77.04 403 LEU D N 1
ATOM 22176 C CA . LEU D 2 430 ? 155.632 152.448 101.987 1.00 77.04 403 LEU D CA 1
ATOM 22177 C C . LEU D 2 430 ? 155.833 153.630 102.921 1.00 77.04 403 LEU D C 1
ATOM 22178 O O . LEU D 2 430 ? 155.035 153.863 103.831 1.00 77.04 403 LEU D O 1
ATOM 22194 N N . ASP D 2 431 ? 156.906 154.382 102.672 1.00 85.17 404 ASP D N 1
ATOM 22195 C CA . ASP D 2 431 ? 157.165 155.634 103.383 1.00 85.17 404 ASP D CA 1
ATOM 22196 C C . ASP D 2 431 ? 157.126 155.423 104.895 1.00 85.17 404 ASP D C 1
ATOM 22197 O O . ASP D 2 431 ? 156.547 156.210 105.645 1.00 85.17 404 ASP D O 1
ATOM 22206 N N . ASN D 2 432 ? 157.746 154.339 105.347 1.00 77.53 405 ASN D N 1
ATOM 22207 C CA . ASN D 2 432 ? 157.765 153.967 106.756 1.00 77.53 405 ASN D CA 1
ATOM 22208 C C . ASN D 2 432 ? 159.168 153.568 107.178 1.00 77.53 405 ASN D C 1
ATOM 22209 O O . ASN D 2 432 ? 159.382 152.519 107.787 1.00 77.53 405 ASN D O 1
ATOM 22220 N N . GLN D 2 433 ? 160.159 154.401 106.862 1.00 71.83 406 GLN D N 1
ATOM 22221 C CA . GLN D 2 433 ? 161.550 154.058 107.152 1.00 71.83 406 GLN D CA 1
ATOM 22222 C C . GLN D 2 433 ? 161.834 154.222 108.649 1.00 71.83 406 GLN D C 1
ATOM 22223 O O . GLN D 2 433 ? 162.694 154.987 109.084 1.00 71.83 406 GLN D O 1
ATOM 22237 N N . ASN D 2 434 ? 161.062 153.474 109.439 1.00 73.25 407 ASN D N 1
ATOM 22238 C CA . ASN D 2 434 ? 161.322 153.303 110.861 1.00 73.25 407 ASN D CA 1
ATOM 22239 C C . ASN D 2 434 ? 161.053 151.872 111.303 1.00 73.25 407 ASN D C 1
ATOM 22240 O O . ASN D 2 434 ? 161.190 151.571 112.495 1.00 73.25 407 ASN D O 1
ATOM 22251 N N . LEU D 2 435 ? 160.689 150.982 110.383 1.00 69.12 408 LEU D N 1
ATOM 22252 C CA . LEU D 2 435 ? 160.359 149.612 110.743 1.00 69.12 408 LEU D CA 1
ATOM 22253 C C . LEU D 2 435 ? 161.627 148.869 111.131 1.00 69.12 408 LEU D C 1
ATOM 22254 O O . LEU D 2 435 ? 162.266 148.235 110.287 1.00 69.12 408 LEU D O 1
ATOM 22270 N N . ARG D 2 436 ? 162.005 148.957 112.407 1.00 67.97 409 ARG D N 1
ATOM 22271 C CA . ARG D 2 436 ? 163.186 148.239 112.870 1.00 67.97 409 ARG D CA 1
ATOM 22272 C C . ARG D 2 436 ? 163.037 146.741 112.654 1.00 67.97 409 ARG D C 1
ATOM 22273 O O . ARG D 2 436 ? 164.018 146.055 112.347 1.00 67.97 409 ARG D O 1
ATOM 22294 N N . GLN D 2 437 ? 161.826 146.220 112.809 1.00 62.10 410 GLN D N 1
ATOM 22295 C CA . GLN D 2 437 ? 161.557 144.804 112.614 1.00 62.10 410 GLN D CA 1
ATOM 22296 C C . GLN D 2 437 ? 160.055 144.632 112.452 1.00 62.10 410 GLN D C 1
ATOM 22297 O O . GLN D 2 437 ? 159.279 145.572 112.639 1.00 62.10 410 GLN D O 1
ATOM 22311 N N . LEU D 2 438 ? 159.647 143.419 112.100 1.00 62.01 411 LEU D N 1
ATOM 22312 C CA . LEU D 2 438 ? 158.240 143.103 111.903 1.00 62.01 411 LEU D CA 1
ATOM 22313 C C . LEU D 2 438 ? 157.665 142.210 112.988 1.00 62.01 411 LEU D C 1
ATOM 22314 O O . LEU D 2 438 ? 156.575 142.489 113.491 1.00 62.01 411 LEU D O 1
ATOM 22330 N N . TRP D 2 439 ? 158.371 141.151 113.375 1.00 60.81 412 TRP D N 1
ATOM 22331 C CA . TRP D 2 439 ? 157.877 140.249 114.404 1.00 60.81 412 TRP D CA 1
ATOM 22332 C C . TRP D 2 439 ? 159.053 139.480 114.988 1.00 60.81 412 TRP D C 1
ATOM 22333 O O . TRP D 2 439 ? 160.175 139.540 114.483 1.00 60.81 412 TRP D O 1
ATOM 22354 N N . ASP D 2 440 ? 158.783 138.773 116.085 1.00 66.23 413 ASP D N 1
ATOM 22355 C CA . ASP D 2 440 ? 159.773 137.899 116.711 1.00 66.23 413 ASP D CA 1
ATOM 22356 C C . ASP D 2 440 ? 159.695 136.545 116.015 1.00 66.23 413 ASP D C 1
ATOM 22357 O O . ASP D 2 440 ? 159.072 135.592 116.488 1.00 66.23 413 ASP D O 1
ATOM 22366 N N . TRP D 2 441 ? 160.357 136.468 114.863 1.00 65.40 414 TRP D N 1
ATOM 22367 C CA . TRP D 2 441 ? 160.237 135.299 114.003 1.00 65.40 414 TRP D CA 1
ATOM 22368 C C . TRP D 2 441 ? 160.909 134.067 114.583 1.00 65.40 414 TRP D C 1
ATOM 22369 O O . TRP D 2 441 ? 160.736 132.975 114.032 1.00 65.40 414 TRP D O 1
ATOM 22390 N N . SER D 2 442 ? 161.660 134.210 115.675 1.00 73.91 415 SER D N 1
ATOM 22391 C CA . SER D 2 442 ? 162.141 133.032 116.383 1.00 73.91 415 SER D CA 1
ATOM 22392 C C . SER D 2 442 ? 160.984 132.142 116.814 1.00 73.91 415 SER D C 1
ATOM 22393 O O . SER D 2 442 ? 161.146 130.921 116.921 1.00 73.91 415 SER D O 1
ATOM 22401 N N . LYS D 2 443 ? 159.816 132.728 117.061 1.00 76.17 416 LYS D N 1
ATOM 22402 C CA . LYS D 2 443 ? 158.651 131.982 117.522 1.00 76.17 416 LYS D CA 1
ATOM 22403 C C . LYS D 2 443 ? 157.403 132.229 116.689 1.00 76.17 416 LYS D C 1
ATOM 22404 O O . LYS D 2 443 ? 156.622 131.298 116.478 1.00 76.17 416 LYS D O 1
ATOM 22423 N N . HIS D 2 444 ? 157.194 133.451 116.209 1.00 61.68 417 HIS D N 1
ATOM 22424 C CA . HIS D 2 444 ? 155.914 133.806 115.608 1.00 61.68 417 HIS D CA 1
ATOM 22425 C C . HIS D 2 444 ? 155.690 133.037 114.314 1.00 61.68 417 HIS D C 1
ATOM 22426 O O . HIS D 2 444 ? 156.441 133.194 113.348 1.00 61.68 417 HIS D O 1
ATOM 22440 N N . ASN D 2 445 ? 154.651 132.208 114.300 1.00 64.65 418 ASN D N 1
ATOM 22441 C CA . ASN D 2 445 ? 154.323 131.381 113.140 1.00 64.65 418 ASN D CA 1
ATOM 22442 C C . ASN D 2 445 ? 153.260 132.060 112.279 1.00 64.65 418 ASN D C 1
ATOM 22443 O O . ASN D 2 445 ? 152.193 131.509 112.011 1.00 64.65 418 ASN D O 1
ATOM 22454 N N . LEU D 2 446 ? 153.566 133.276 111.839 1.00 66.76 419 LEU D N 1
ATOM 22455 C CA . LEU D 2 446 ? 152.652 133.990 110.961 1.00 66.76 419 LEU D CA 1
ATOM 22456 C C . LEU D 2 446 ? 152.622 133.338 109.586 1.00 66.76 419 LEU D C 1
ATOM 22457 O O . LEU D 2 446 ? 153.654 132.924 109.053 1.00 66.76 419 LEU D O 1
ATOM 22473 N N . THR D 2 447 ? 151.431 133.264 109.006 1.00 74.79 420 THR D N 1
ATOM 22474 C CA . THR D 2 447 ? 151.231 132.649 107.705 1.00 74.79 420 THR D CA 1
ATOM 22475 C C . THR D 2 447 ? 150.478 133.610 106.797 1.00 74.79 420 THR D C 1
ATOM 22476 O O . THR D 2 447 ? 149.866 134.577 107.253 1.00 74.79 420 THR D O 1
ATOM 22487 N N . ILE D 2 448 ? 150.551 133.349 105.495 1.00 75.07 421 ILE D N 1
ATOM 22488 C CA . ILE D 2 448 ? 149.811 134.117 104.501 1.00 75.07 421 ILE D CA 1
ATOM 22489 C C . ILE D 2 448 ? 149.221 133.143 103.496 1.00 75.07 421 ILE D C 1
ATOM 22490 O O . ILE D 2 448 ? 149.909 132.228 103.031 1.00 75.07 421 ILE D O 1
ATOM 22506 N N . THR D 2 449 ? 147.945 133.335 103.163 1.00 74.25 422 THR D N 1
ATOM 22507 C CA . THR D 2 449 ? 147.287 132.438 102.221 1.00 74.25 422 THR D CA 1
ATOM 22508 C C . THR D 2 449 ? 147.789 132.659 100.801 1.00 74.25 422 THR D C 1
ATOM 22509 O O . THR D 2 449 ? 148.053 131.695 100.072 1.00 74.25 422 THR D O 1
ATOM 22520 N N . GLN D 2 450 ? 147.928 133.911 100.390 1.00 79.61 423 GLN D N 1
ATOM 22521 C CA . GLN D 2 450 ? 148.216 134.247 99.000 1.00 79.61 423 GLN D CA 1
ATOM 22522 C C . GLN D 2 450 ? 148.530 135.737 98.934 1.00 79.61 423 GLN D C 1
ATOM 22523 O O . GLN D 2 450 ? 148.621 136.416 99.964 1.00 79.61 423 GLN D O 1
ATOM 22537 N N . GLY D 2 451 ? 148.701 136.242 97.725 1.00 84.31 424 GLY D N 1
ATOM 22538 C CA . GLY D 2 451 ? 148.848 137.664 97.501 1.00 84.31 424 GLY D CA 1
ATOM 22539 C C . GLY D 2 451 ? 150.300 138.093 97.419 1.00 84.31 424 GLY D C 1
ATOM 22540 O O . GLY D 2 451 ? 151.194 137.494 98.027 1.00 84.31 424 GLY D O 1
ATOM 22544 N N . LYS D 2 452 ? 150.540 139.152 96.651 1.00 84.22 425 LYS D N 1
ATOM 22545 C CA . LYS D 2 452 ? 151.864 139.737 96.536 1.00 84.22 425 LYS D CA 1
ATOM 22546 C C . LYS D 2 452 ? 152.133 140.641 97.737 1.00 84.22 425 LYS D C 1
ATOM 22547 O O . LYS D 2 452 ? 151.265 140.870 98.584 1.00 84.22 425 LYS D O 1
ATOM 22566 N N . LEU D 2 453 ? 153.353 141.168 97.810 1.00 78.04 426 LEU D N 1
ATOM 22567 C CA . LEU D 2 453 ? 153.759 142.027 98.912 1.00 78.04 426 LEU D CA 1
ATOM 22568 C C . LEU D 2 453 ? 154.497 143.235 98.357 1.00 78.04 426 LEU D C 1
ATOM 22569 O O . LEU D 2 453 ? 155.052 143.200 97.257 1.00 78.04 426 LEU D O 1
ATOM 22585 N N . PHE D 2 454 ? 154.494 144.312 99.138 1.00 76.54 427 PHE D N 1
ATOM 22586 C CA . PHE D 2 454 ? 155.121 145.560 98.721 1.00 76.54 427 PHE D CA 1
ATOM 22587 C C . PHE D 2 454 ? 155.823 146.180 99.917 1.00 76.54 427 PHE D C 1
ATOM 22588 O O . PHE D 2 454 ? 155.193 146.413 100.953 1.00 76.54 427 PHE D O 1
ATOM 22605 N N . PHE D 2 455 ? 157.123 146.448 99.768 1.00 75.94 428 PHE D N 1
ATOM 22606 C CA . PHE D 2 455 ? 157.911 147.079 100.820 1.00 75.94 428 PHE D CA 1
ATOM 22607 C C . PHE D 2 455 ? 158.809 148.177 100.259 1.00 75.94 428 PHE D C 1
ATOM 22608 O O . PHE D 2 455 ? 159.915 148.394 100.764 1.00 75.94 428 PHE D O 1
ATOM 22625 N N . HIS D 2 456 ? 158.356 148.877 99.224 1.00 76.93 429 HIS D N 1
ATOM 22626 C CA . HIS D 2 456 ? 159.168 149.926 98.631 1.00 76.93 429 HIS D CA 1
ATOM 22627 C C . HIS D 2 456 ? 159.338 151.092 99.597 1.00 76.93 429 HIS D C 1
ATOM 22628 O O . HIS D 2 456 ? 158.533 151.310 100.505 1.00 76.93 429 HIS D O 1
ATOM 22642 N N . TYR D 2 457 ? 160.416 151.844 99.391 1.00 81.23 430 TYR D N 1
ATOM 22643 C CA . TYR D 2 457 ? 160.728 153.020 100.200 1.00 81.23 430 TYR D CA 1
ATOM 22644 C C . TYR D 2 457 ? 160.796 152.687 101.685 1.00 81.23 430 TYR D C 1
ATOM 22645 O O . TYR D 2 457 ? 160.632 153.569 102.532 1.00 81.23 430 TYR D O 1
ATOM 22663 N N . ASN D 2 458 ? 161.032 151.420 102.018 1.00 79.17 431 ASN D N 1
ATOM 22664 C CA . ASN D 2 458 ? 161.242 151.030 103.403 1.00 79.17 431 ASN D CA 1
ATOM 22665 C C . ASN D 2 458 ? 162.400 150.046 103.514 1.00 79.17 431 ASN D C 1
ATOM 22666 O O . ASN D 2 458 ? 162.224 148.948 104.057 1.00 79.17 431 ASN D O 1
ATOM 22677 N N . PRO D 2 459 ? 163.589 150.384 103.012 1.00 78.90 432 PRO D N 1
ATOM 22678 C CA . PRO D 2 459 ? 164.759 149.525 103.223 1.00 78.90 432 PRO D CA 1
ATOM 22679 C C . PRO D 2 459 ? 165.457 149.724 104.560 1.00 78.90 432 PRO D C 1
ATOM 22680 O O . PRO D 2 459 ? 166.587 149.252 104.716 1.00 78.90 432 PRO D O 1
ATOM 22691 N N . LYS D 2 460 ? 164.830 150.402 105.525 1.00 67.64 433 LYS D N 1
ATOM 22692 C CA . LYS D 2 460 ? 165.435 150.515 106.848 1.00 67.64 433 LYS D CA 1
ATOM 22693 C C . LYS D 2 460 ? 165.578 149.144 107.491 1.00 67.64 433 LYS D C 1
ATOM 22694 O O . LYS D 2 460 ? 166.600 148.854 108.121 1.00 67.64 433 LYS D O 1
ATOM 22713 N N . LEU D 2 461 ? 164.566 148.295 107.347 1.00 63.86 434 LEU D N 1
ATOM 22714 C CA . LEU D 2 461 ? 164.695 146.879 107.645 1.00 63.86 434 LEU D CA 1
ATOM 22715 C C . LEU D 2 461 ? 165.388 146.208 106.469 1.00 63.86 434 LEU D C 1
ATOM 22716 O O . LEU D 2 461 ? 165.068 146.488 105.310 1.00 63.86 434 LEU D O 1
ATOM 22732 N N . CYS D 2 462 ? 166.340 145.336 106.768 1.00 70.88 435 CYS D N 1
ATOM 22733 C CA . CYS D 2 462 ? 167.170 144.741 105.736 1.00 70.88 435 CYS D CA 1
ATOM 22734 C C . CYS D 2 462 ? 166.425 143.615 105.026 1.00 70.88 435 CYS D C 1
ATOM 22735 O O . CYS D 2 462 ? 165.449 143.058 105.533 1.00 70.88 435 CYS D O 1
ATOM 22743 N N . LEU D 2 463 ? 166.905 143.280 103.828 1.00 75.30 436 LEU D N 1
ATOM 22744 C CA . LEU D 2 463 ? 166.199 142.313 102.996 1.00 75.30 436 LEU D CA 1
ATOM 22745 C C . LEU D 2 463 ? 166.171 140.922 103.615 1.00 75.30 436 LEU D C 1
ATOM 22746 O O . LEU D 2 463 ? 165.369 140.083 103.189 1.00 75.30 436 LEU D O 1
ATOM 22762 N N . SER D 2 464 ? 167.023 140.652 104.605 1.00 78.34 437 SER D N 1
ATOM 22763 C CA . SER D 2 464 ? 166.980 139.355 105.270 1.00 78.34 437 SER D CA 1
ATOM 22764 C C . SER D 2 464 ? 165.645 139.147 105.971 1.00 78.34 437 SER D C 1
ATOM 22765 O O . SER D 2 464 ? 165.095 138.039 105.970 1.00 78.34 437 SER D O 1
ATOM 22773 N N . GLU D 2 465 ? 165.108 140.204 106.578 1.00 72.69 438 GLU D N 1
ATOM 22774 C CA . GLU D 2 465 ? 163.813 140.096 107.239 1.00 72.69 438 GLU D CA 1
ATOM 22775 C C . GLU D 2 465 ? 162.712 139.806 106.231 1.00 72.69 438 GLU D C 1
ATOM 22776 O O . GLU D 2 465 ? 161.799 139.021 106.505 1.00 72.69 438 GLU D O 1
ATOM 22788 N N . ILE D 2 466 ? 162.781 140.429 105.054 1.00 74.16 439 ILE D N 1
ATOM 22789 C CA . ILE D 2 466 ? 161.794 140.147 104.019 1.00 74.16 439 ILE D CA 1
ATOM 22790 C C . ILE D 2 466 ? 161.939 138.718 103.515 1.00 74.16 439 ILE D C 1
ATOM 22791 O O . ILE D 2 466 ? 160.944 138.062 103.188 1.00 74.16 439 ILE D O 1
ATOM 22807 N N . HIS D 2 467 ? 163.168 138.208 103.437 1.00 75.93 440 HIS D N 1
ATOM 22808 C CA . HIS D 2 467 ? 163.352 136.807 103.072 1.00 75.93 440 HIS D CA 1
ATOM 22809 C C . HIS D 2 467 ? 162.726 135.888 104.113 1.00 75.93 440 HIS D C 1
ATOM 22810 O O . HIS D 2 467 ? 162.085 134.886 103.768 1.00 75.93 440 HIS D O 1
ATOM 22824 N N . LYS D 2 468 ? 162.915 136.209 105.393 1.00 78.97 441 LYS D N 1
ATOM 22825 C CA . LYS D 2 468 ? 162.258 135.449 106.450 1.00 78.97 441 LYS D CA 1
ATOM 22826 C C . LYS D 2 468 ? 160.747 135.505 106.288 1.00 78.97 441 LYS D C 1
ATOM 22827 O O . LYS D 2 468 ? 160.050 134.506 106.499 1.00 78.97 441 LYS D O 1
ATOM 22846 N N . MET D 2 469 ? 160.223 136.679 105.933 1.00 73.18 442 MET D N 1
ATOM 22847 C CA . MET D 2 469 ? 158.820 136.793 105.553 1.00 73.18 442 MET D CA 1
ATOM 22848 C C . MET D 2 469 ? 158.471 135.766 104.489 1.00 73.18 442 MET D C 1
ATOM 22849 O O . MET D 2 469 ? 157.492 135.025 104.612 1.00 73.18 442 MET D O 1
ATOM 22863 N N . GLU D 2 470 ? 159.277 135.713 103.431 1.00 81.38 443 GLU D N 1
ATOM 22864 C CA . GLU D 2 470 ? 158.966 134.837 102.308 1.00 81.38 443 GLU D CA 1
ATOM 22865 C C . GLU D 2 470 ? 158.920 133.379 102.744 1.00 81.38 443 GLU D C 1
ATOM 22866 O O . GLU D 2 470 ? 158.017 132.633 102.349 1.00 81.38 443 GLU D O 1
ATOM 22878 N N . GLU D 2 471 ? 159.886 132.953 103.558 1.00 83.73 444 GLU D N 1
ATOM 22879 C CA . GLU D 2 471 ? 159.907 131.556 103.986 1.00 83.73 444 GLU D CA 1
ATOM 22880 C C . GLU D 2 471 ? 158.751 131.249 104.932 1.00 83.73 444 GLU D C 1
ATOM 22881 O O . GLU D 2 471 ? 157.971 130.319 104.696 1.00 83.73 444 GLU D O 1
ATOM 22893 N N . VAL D 2 472 ? 158.616 132.025 106.010 1.00 70.38 445 VAL D N 1
ATOM 22894 C CA . VAL D 2 472 ? 157.637 131.688 107.040 1.00 70.38 445 VAL D CA 1
ATOM 22895 C C . VAL D 2 472 ? 156.218 131.822 106.502 1.00 70.38 445 VAL D C 1
ATOM 22896 O O . VAL D 2 472 ? 155.323 131.057 106.881 1.00 70.38 445 VAL D O 1
ATOM 22909 N N . SER D 2 473 ? 155.984 132.794 105.622 1.00 78.27 446 SER D N 1
ATOM 22910 C CA . SER D 2 473 ? 154.652 133.024 105.079 1.00 78.27 446 SER D CA 1
ATOM 22911 C C . SER D 2 473 ? 154.285 132.054 103.967 1.00 78.27 446 SER D C 1
ATOM 22912 O O . SER D 2 473 ? 153.118 132.021 103.562 1.00 78.27 446 SER D O 1
ATOM 22920 N N . GLY D 2 474 ? 155.235 131.275 103.462 1.00 80.99 447 GLY D N 1
ATOM 22921 C CA . GLY D 2 474 ? 154.951 130.400 102.339 1.00 80.99 447 GLY D CA 1
ATOM 22922 C C . GLY D 2 474 ? 154.595 131.151 101.074 1.00 80.99 447 GLY D C 1
ATOM 22923 O O . GLY D 2 474 ? 153.651 130.765 100.373 1.00 80.99 447 GLY D O 1
ATOM 22927 N N . THR D 2 475 ? 155.328 132.222 100.766 1.00 83.17 448 THR D N 1
ATOM 22928 C CA . THR D 2 475 ? 155.089 133.040 99.583 1.00 83.17 448 THR D CA 1
ATOM 22929 C C . THR D 2 475 ? 156.321 133.088 98.685 1.00 83.17 448 THR D C 1
ATOM 22930 O O . THR D 2 475 ? 156.576 134.095 98.024 1.00 83.17 448 THR D O 1
ATOM 22941 N N . LYS D 2 476 ? 157.092 131.999 98.647 1.00 84.94 449 LYS D N 1
ATOM 22942 C CA . LYS D 2 476 ? 158.348 132.013 97.903 1.00 84.94 449 LYS D CA 1
ATOM 22943 C C . LYS D 2 476 ? 158.114 132.275 96.421 1.00 84.94 449 LYS D C 1
ATOM 22944 O O . LYS D 2 476 ? 158.881 133.006 95.784 1.00 84.94 449 LYS D O 1
ATOM 22963 N N . GLY D 2 477 ? 157.061 131.693 95.854 1.00 88.03 450 GLY D N 1
ATOM 22964 C CA . GLY D 2 477 ? 156.783 131.859 94.442 1.00 88.03 450 GLY D CA 1
ATOM 22965 C C . GLY D 2 477 ? 155.857 133.020 94.146 1.00 88.03 450 GLY D C 1
ATOM 22966 O O . GLY D 2 477 ? 155.268 133.089 93.063 1.00 88.03 450 GLY D O 1
ATOM 22970 N N . ARG D 2 478 ? 155.719 133.943 95.102 1.00 85.73 451 ARG D N 1
ATOM 22971 C CA . ARG D 2 478 ? 154.809 135.072 94.958 1.00 85.73 451 ARG D CA 1
ATOM 22972 C C . ARG D 2 478 ? 155.489 136.415 95.195 1.00 85.73 451 ARG D C 1
ATOM 22973 O O . ARG D 2 478 ? 154.791 137.423 95.351 1.00 85.73 451 ARG D O 1
ATOM 22994 N N . GLN D 2 479 ? 156.819 136.463 95.225 1.00 84.57 452 GLN D N 1
ATOM 22995 C CA . GLN D 2 479 ? 157.543 137.679 95.562 1.00 84.57 452 GLN D CA 1
ATOM 22996 C C . GLN D 2 479 ? 158.641 137.945 94.543 1.00 84.57 452 GLN D C 1
ATOM 22997 O O . GLN D 2 479 ? 159.138 137.036 93.873 1.00 84.57 452 GLN D O 1
ATOM 23011 N N . GLU D 2 480 ? 159.009 139.220 94.439 1.00 86.48 453 GLU D N 1
ATOM 23012 C CA . GLU D 2 480 ? 160.076 139.663 93.554 1.00 86.48 453 GLU D CA 1
ATOM 23013 C C . GLU D 2 480 ? 160.792 140.833 94.214 1.00 86.48 453 GLU D C 1
ATOM 23014 O O . GLU D 2 480 ? 160.264 141.471 95.128 1.00 86.48 453 GLU D O 1
ATOM 23026 N N . ARG D 2 481 ? 162.009 141.109 93.739 1.00 82.78 454 ARG D N 1
ATOM 23027 C CA . ARG D 2 481 ? 162.773 142.225 94.288 1.00 82.78 454 ARG D CA 1
ATOM 23028 C C . ARG D 2 481 ? 162.068 143.557 94.075 1.00 82.78 454 ARG D C 1
ATOM 23029 O O . ARG D 2 481 ? 162.374 144.527 94.777 1.00 82.78 454 ARG D O 1
ATOM 23050 N N . ASN D 2 482 ? 161.129 143.627 93.131 1.00 85.14 455 ASN D N 1
ATOM 23051 C CA . ASN D 2 482 ? 160.354 144.844 92.918 1.00 85.14 455 ASN D CA 1
ATOM 23052 C C . ASN D 2 482 ? 159.427 145.165 94.083 1.00 85.14 455 ASN D C 1
ATOM 23053 O O . ASN D 2 482 ? 158.699 146.160 94.008 1.00 85.14 455 ASN D O 1
ATOM 23064 N N . ASP D 2 483 ? 159.419 144.351 95.135 1.00 80.27 456 ASP D N 1
ATOM 23065 C CA . ASP D 2 483 ? 158.663 144.635 96.346 1.00 80.27 456 ASP D CA 1
ATOM 23066 C C . ASP D 2 483 ? 159.480 145.391 97.385 1.00 80.27 456 ASP D C 1
ATOM 23067 O O . ASP D 2 483 ? 158.966 145.668 98.473 1.00 80.27 456 ASP D O 1
ATOM 23076 N N . ILE D 2 484 ? 160.736 145.722 97.083 1.00 80.17 457 ILE D N 1
ATOM 23077 C CA . ILE D 2 484 ? 161.635 146.359 98.034 1.00 80.17 457 ILE D CA 1
ATOM 23078 C C . ILE D 2 484 ? 162.393 147.474 97.327 1.00 80.17 457 ILE D C 1
ATOM 23079 O O . ILE D 2 484 ? 162.520 147.492 96.101 1.00 80.17 457 ILE D O 1
ATOM 23095 N N . ALA D 2 485 ? 162.902 148.410 98.122 1.00 80.95 458 ALA D N 1
ATOM 23096 C CA . ALA D 2 485 ? 163.674 149.530 97.597 1.00 80.95 458 ALA D CA 1
ATOM 23097 C C . ALA D 2 485 ? 165.059 149.073 97.160 1.00 80.95 458 ALA D C 1
ATOM 23098 O O . ALA D 2 485 ? 166.024 149.176 97.917 1.00 80.95 458 ALA D O 1
ATOM 23105 N N . GLN D 2 492 ? 170.799 154.028 104.618 1.00 67.27 465 GLN D N 1
ATOM 23106 C CA . GLN D 2 492 ? 169.662 153.822 105.506 1.00 67.27 465 GLN D CA 1
ATOM 23107 C C . GLN D 2 492 ? 169.608 152.385 106.017 1.00 67.27 465 GLN D C 1
ATOM 23108 O O . GLN D 2 492 ? 169.140 152.133 107.125 1.00 67.27 465 GLN D O 1
ATOM 23122 N N . ALA D 2 493 ? 170.095 151.444 105.211 1.00 58.69 466 ALA D N 1
ATOM 23123 C CA . ALA D 2 493 ? 170.117 150.048 105.622 1.00 58.69 466 ALA D CA 1
ATOM 23124 C C . ALA D 2 493 ? 171.149 149.860 106.725 1.00 58.69 466 ALA D C 1
ATOM 23125 O O . ALA D 2 493 ? 172.278 150.346 106.621 1.00 58.69 466 ALA D O 1
ATOM 23132 N N . SER D 2 494 ? 170.758 149.167 107.790 1.00 56.36 467 SER D N 1
ATOM 23133 C CA . SER D 2 494 ? 171.597 149.035 108.975 1.00 56.36 467 SER D CA 1
ATOM 23134 C C . SER D 2 494 ? 171.536 147.613 109.523 1.00 56.36 467 SER D C 1
ATOM 23135 O O . SER D 2 494 ? 171.380 147.393 110.725 1.00 56.36 467 SER D O 1
ATOM 23143 N N . CYS D 2 495 ? 171.657 146.621 108.644 1.00 54.14 468 CYS D N 1
ATOM 23144 C CA . CYS D 2 495 ? 171.722 145.225 109.067 1.00 54.14 468 CYS D CA 1
ATOM 23145 C C . CYS D 2 495 ? 173.168 144.869 109.381 1.00 54.14 468 CYS D C 1
ATOM 23146 O O . CYS D 2 495 ? 174.003 144.774 108.478 1.00 54.14 468 CYS D O 1
ATOM 23154 N N . GLU D 2 496 ? 173.454 144.647 110.661 1.00 49.63 469 GLU D N 1
ATOM 23155 C CA . GLU D 2 496 ? 174.798 144.284 111.083 1.00 49.63 469 GLU D CA 1
ATOM 23156 C C . GLU D 2 496 ? 175.153 142.914 110.526 1.00 49.63 469 GLU D C 1
ATOM 23157 O O . GLU D 2 496 ? 174.685 141.889 111.032 1.00 49.63 469 GLU D O 1
ATOM 23169 N N . ASN D 2 497 ? 175.982 142.889 109.484 1.00 49.63 470 ASN D N 1
ATOM 23170 C CA . ASN D 2 497 ? 176.298 141.649 108.791 1.00 49.63 470 ASN D CA 1
ATOM 23171 C C . ASN D 2 497 ? 177.258 140.759 109.566 1.00 49.63 470 ASN D C 1
ATOM 23172 O O . ASN D 2 497 ? 177.428 139.594 109.193 1.00 49.63 470 ASN D O 1
ATOM 23183 N N . GLU D 2 498 ? 177.883 141.267 110.621 1.00 49.63 471 GLU D N 1
ATOM 23184 C CA . GLU D 2 498 ? 178.806 140.492 111.435 1.00 49.63 471 GLU D CA 1
ATOM 23185 C C . GLU D 2 498 ? 178.210 140.286 112.820 1.00 49.63 471 GLU D C 1
ATOM 23186 O O . GLU D 2 498 ? 177.174 140.856 113.169 1.00 49.63 471 GLU D O 1
ATOM 23198 N N . LEU D 2 499 ? 178.875 139.452 113.610 1.00 49.63 472 LEU D N 1
ATOM 23199 C CA . LEU D 2 499 ? 178.426 139.131 114.955 1.00 49.63 472 LEU D CA 1
ATOM 23200 C C . LEU D 2 499 ? 179.548 139.414 115.940 1.00 49.63 472 LEU D C 1
ATOM 23201 O O . LEU D 2 499 ? 180.722 139.174 115.643 1.00 49.63 472 LEU D O 1
ATOM 23217 N N . LEU D 2 500 ? 179.178 139.926 117.111 1.00 49.63 473 LEU D N 1
ATOM 23218 C CA . LEU D 2 500 ? 180.123 140.328 118.145 1.00 49.63 473 LEU D CA 1
ATOM 23219 C C . LEU D 2 500 ? 179.972 139.396 119.338 1.00 49.63 473 LEU D C 1
ATOM 23220 O O . LEU D 2 500 ? 178.894 139.319 119.935 1.00 49.63 473 LEU D O 1
ATOM 23236 N N . LYS D 2 501 ? 181.052 138.704 119.690 1.00 49.63 474 LYS D N 1
ATOM 23237 C CA . LYS D 2 501 ? 181.024 137.672 120.717 1.00 49.63 474 LYS D CA 1
ATOM 23238 C C . LYS D 2 501 ? 181.634 138.202 122.005 1.00 49.63 474 LYS D C 1
ATOM 23239 O O . LYS D 2 501 ? 182.775 138.671 122.009 1.00 49.63 474 LYS D O 1
ATOM 23258 N N . PHE D 2 502 ? 180.879 138.115 123.095 1.00 49.63 475 PHE D N 1
ATOM 23259 C CA . PHE D 2 502 ? 181.410 138.510 124.389 1.00 49.63 475 PHE D CA 1
ATOM 23260 C C . PHE D 2 502 ? 182.516 137.555 124.810 1.00 49.63 475 PHE D C 1
ATOM 23261 O O . PHE D 2 502 ? 182.391 136.336 124.674 1.00 49.63 475 PHE D O 1
ATOM 23278 N N . SER D 2 503 ? 183.606 138.118 125.327 1.00 49.63 476 SER D N 1
ATOM 23279 C CA . SER D 2 503 ? 184.772 137.333 125.697 1.00 49.63 476 SER D CA 1
ATOM 23280 C C . SER D 2 503 ? 184.938 137.152 127.194 1.00 49.63 476 SER D C 1
ATOM 23281 O O . SER D 2 503 ? 185.733 136.304 127.608 1.00 49.63 476 SER D O 1
ATOM 23289 N N . TYR D 2 504 ? 184.228 137.922 128.011 1.00 49.63 477 TYR D N 1
ATOM 23290 C CA . TYR D 2 504 ? 184.448 137.879 129.448 1.00 49.63 477 TYR D CA 1
ATOM 23291 C C . TYR D 2 504 ? 183.336 138.647 130.139 1.00 49.63 477 TYR D C 1
ATOM 23292 O O . TYR D 2 504 ? 182.986 139.748 129.713 1.00 49.63 477 TYR D O 1
ATOM 23310 N N . ILE D 2 505 ? 182.792 138.067 131.202 1.00 49.63 478 ILE D N 1
ATOM 23311 C CA . ILE D 2 505 ? 181.795 138.751 132.016 1.00 49.63 478 ILE D CA 1
ATOM 23312 C C . ILE D 2 505 ? 181.858 138.187 133.425 1.00 49.63 478 ILE D C 1
ATOM 23313 O O . ILE D 2 505 ? 181.809 136.970 133.620 1.00 49.63 478 ILE D O 1
ATOM 23329 N N . ARG D 2 506 ? 181.963 139.076 134.408 1.00 49.63 479 ARG D N 1
ATOM 23330 C CA . ARG D 2 506 ? 181.957 138.701 135.810 1.00 49.63 479 ARG D CA 1
ATOM 23331 C C . ARG D 2 506 ? 180.892 139.510 136.526 1.00 49.63 479 ARG D C 1
ATOM 23332 O O . ARG D 2 506 ? 180.518 140.599 136.087 1.00 49.63 479 ARG D O 1
ATOM 23353 N N . THR D 2 507 ? 180.408 138.965 137.637 1.00 49.63 480 THR D N 1
ATOM 23354 C CA . THR D 2 507 ? 179.245 139.501 138.326 1.00 49.63 480 THR D CA 1
ATOM 23355 C C . THR D 2 507 ? 179.574 139.701 139.795 1.00 49.63 480 THR D C 1
ATOM 23356 O O . THR D 2 507 ? 179.797 138.728 140.521 1.00 49.63 480 THR D O 1
ATOM 23367 N N . SER D 2 508 ? 179.602 140.953 140.228 1.00 49.63 481 SER D N 1
ATOM 23368 C CA . SER D 2 508 ? 179.652 141.272 141.643 1.00 49.63 481 SER D CA 1
ATOM 23369 C C . SER D 2 508 ? 178.227 141.271 142.183 1.00 49.63 481 SER D C 1
ATOM 23370 O O . SER D 2 508 ? 177.292 140.820 141.519 1.00 49.63 481 SER D O 1
ATOM 23378 N N . PHE D 2 509 ? 178.037 141.782 143.396 1.00 49.63 482 PHE D N 1
ATOM 23379 C CA . PHE D 2 509 ? 176.685 141.882 143.919 1.00 49.63 482 PHE D CA 1
ATOM 23380 C C . PHE D 2 509 ? 175.942 143.094 143.379 1.00 49.63 482 PHE D C 1
ATOM 23381 O O . PHE D 2 509 ? 174.710 143.126 143.457 1.00 49.63 482 PHE D O 1
ATOM 23398 N N . ASP D 2 510 ? 176.646 144.091 142.844 1.00 49.63 483 ASP D N 1
ATOM 23399 C CA . ASP D 2 510 ? 175.974 145.206 142.193 1.00 49.63 483 ASP D CA 1
ATOM 23400 C C . ASP D 2 510 ? 176.665 145.714 140.936 1.00 49.63 483 ASP D C 1
ATOM 23401 O O . ASP D 2 510 ? 176.151 146.651 140.319 1.00 49.63 483 ASP D O 1
ATOM 23410 N N . LYS D 2 511 ? 177.801 145.146 140.537 1.00 49.63 484 LYS D N 1
ATOM 23411 C CA . LYS D 2 511 ? 178.526 145.595 139.358 1.00 49.63 484 LYS D CA 1
ATOM 23412 C C . LYS D 2 511 ? 178.918 144.396 138.509 1.00 49.63 484 LYS D C 1
ATOM 23413 O O . LYS D 2 511 ? 179.181 143.309 139.028 1.00 49.63 484 LYS D O 1
ATOM 23432 N N . ILE D 2 512 ? 178.951 144.603 137.194 1.00 49.63 485 ILE D N 1
ATOM 23433 C CA . ILE D 2 512 ? 179.232 143.543 136.235 1.00 49.63 485 ILE D CA 1
ATOM 23434 C C . ILE D 2 512 ? 180.264 144.040 135.236 1.00 49.63 485 ILE D C 1
ATOM 23435 O O . ILE D 2 512 ? 180.174 145.171 134.749 1.00 49.63 485 ILE D O 1
ATOM 23451 N N . LEU D 2 513 ? 181.238 143.194 134.929 1.00 49.63 486 LEU D N 1
ATOM 23452 C CA . LEU D 2 513 ? 182.241 143.502 133.924 1.00 49.63 486 LEU D CA 1
ATOM 23453 C C . LEU D 2 513 ? 181.764 143.035 132.555 1.00 49.63 486 LEU D C 1
ATOM 23454 O O . LEU D 2 513 ? 180.919 142.145 132.445 1.00 49.63 486 LEU D O 1
ATOM 23470 N N . LEU D 2 514 ? 182.312 143.647 131.507 1.00 49.63 487 LEU D N 1
ATOM 23471 C CA . LEU D 2 514 ? 181.982 143.275 130.138 1.00 49.63 487 LEU D CA 1
ATOM 23472 C C . LEU D 2 514 ? 183.221 143.390 129.267 1.00 49.63 487 LEU D C 1
ATOM 23473 O O . LEU D 2 514 ? 183.952 144.379 129.348 1.00 49.63 487 LEU D O 1
ATOM 23489 N N . ARG D 2 515 ? 183.453 142.379 128.437 1.00 49.63 488 ARG D N 1
ATOM 23490 C CA . ARG D 2 515 ? 184.507 142.433 127.439 1.00 49.63 488 ARG D CA 1
ATOM 23491 C C . ARG D 2 515 ? 184.046 141.650 126.222 1.00 49.63 488 ARG D C 1
ATOM 23492 O O . ARG D 2 515 ? 183.264 140.703 126.339 1.00 49.63 488 ARG D O 1
ATOM 23513 N N . TRP D 2 516 ? 184.544 142.039 125.055 1.00 49.63 489 TRP D N 1
ATOM 23514 C CA . TRP D 2 516 ? 184.142 141.385 123.819 1.00 49.63 489 TRP D CA 1
ATOM 23515 C C . TRP D 2 516 ? 185.237 141.565 122.783 1.00 49.63 489 TRP D C 1
ATOM 23516 O O . TRP D 2 516 ? 186.125 142.406 122.926 1.00 49.63 489 TRP D O 1
ATOM 23537 N N . GLU D 2 517 ? 185.154 140.765 121.728 1.00 49.63 490 GLU D N 1
ATOM 23538 C CA . GLU D 2 517 ? 186.180 140.797 120.702 1.00 49.63 490 GLU D CA 1
ATOM 23539 C C . GLU D 2 517 ? 186.272 142.198 120.105 1.00 49.63 490 GLU D C 1
ATOM 23540 O O . GLU D 2 517 ? 185.253 142.883 119.970 1.00 49.63 490 GLU D O 1
ATOM 23552 N N . PRO D 2 518 ? 187.465 142.658 119.742 1.00 49.63 491 PRO D N 1
ATOM 23553 C CA . PRO D 2 518 ? 187.612 144.020 119.211 1.00 49.63 491 PRO D CA 1
ATOM 23554 C C . PRO D 2 518 ? 187.284 144.083 117.724 1.00 49.63 491 PRO D C 1
ATOM 23555 O O . PRO D 2 518 ? 188.138 143.995 116.848 1.00 49.63 491 PRO D O 1
ATOM 23566 N N . TYR D 2 519 ? 186.000 144.219 117.421 1.00 49.63 492 TYR D N 1
ATOM 23567 C CA . TYR D 2 519 ? 185.581 144.253 116.029 1.00 49.63 492 TYR D CA 1
ATOM 23568 C C . TYR D 2 519 ? 186.145 145.482 115.328 1.00 49.63 492 TYR D C 1
ATOM 23569 O O . TYR D 2 519 ? 186.068 146.601 115.840 1.00 49.63 492 TYR D O 1
ATOM 23587 N N . TRP D 2 520 ? 186.712 145.266 114.143 1.00 49.63 493 TRP D N 1
ATOM 23588 C CA . TRP D 2 520 ? 187.166 146.341 113.277 1.00 49.63 493 TRP D CA 1
ATOM 23589 C C . TRP D 2 520 ? 186.450 146.219 111.937 1.00 49.63 493 TRP D C 1
ATOM 23590 O O . TRP D 2 520 ? 186.507 145.149 111.307 1.00 49.63 493 TRP D O 1
ATOM 23611 N N . PRO D 2 521 ? 185.779 147.262 111.461 1.00 49.63 494 PRO D N 1
ATOM 23612 C CA . PRO D 2 521 ? 185.278 147.238 110.088 1.00 49.63 494 PRO D CA 1
ATOM 23613 C C . PRO D 2 521 ? 186.436 147.253 109.110 1.00 49.63 494 PRO D C 1
ATOM 23614 O O . PRO D 2 521 ? 187.542 147.689 109.460 1.00 49.63 494 PRO D O 1
ATOM 23625 N N . PRO D 2 522 ? 186.232 146.785 107.877 1.00 49.63 495 PRO D N 1
ATOM 23626 C CA . PRO D 2 522 ? 187.345 146.789 106.915 1.00 49.63 495 PRO D CA 1
ATOM 23627 C C . PRO D 2 522 ? 187.992 148.154 106.783 1.00 49.63 495 PRO D C 1
ATOM 23628 O O . PRO D 2 522 ? 189.215 148.248 106.622 1.00 49.63 495 PRO D O 1
ATOM 23639 N N . ASP D 2 523 ? 187.198 149.222 106.849 1.00 49.63 496 ASP D N 1
ATOM 23640 C CA . ASP D 2 523 ? 187.728 150.574 107.019 1.00 49.63 496 ASP D CA 1
ATOM 23641 C C . ASP D 2 523 ? 187.741 150.864 108.517 1.00 49.63 496 ASP D C 1
ATOM 23642 O O . ASP D 2 523 ? 186.836 151.486 109.076 1.00 49.63 496 ASP D O 1
ATOM 23651 N N . PHE D 2 524 ? 188.803 150.396 109.175 1.00 49.63 497 PHE D N 1
ATOM 23652 C CA . PHE D 2 524 ? 188.866 150.476 110.630 1.00 49.63 497 PHE D CA 1
ATOM 23653 C C . PHE D 2 524 ? 188.746 151.910 111.124 1.00 49.63 497 PHE D C 1
ATOM 23654 O O . PHE D 2 524 ? 188.318 152.142 112.260 1.00 49.63 497 PHE D O 1
ATOM 23671 N N . ARG D 2 525 ? 189.122 152.883 110.297 1.00 49.63 498 ARG D N 1
ATOM 23672 C CA . ARG D 2 525 ? 189.018 154.277 110.708 1.00 49.63 498 ARG D CA 1
ATOM 23673 C C . ARG D 2 525 ? 187.572 154.678 110.969 1.00 49.63 498 ARG D C 1
ATOM 23674 O O . ARG D 2 525 ? 187.314 155.592 111.759 1.00 49.63 498 ARG D O 1
ATOM 23695 N N . ASP D 2 526 ? 186.618 154.006 110.322 1.00 49.63 499 ASP D N 1
ATOM 23696 C CA . ASP D 2 526 ? 185.228 154.448 110.379 1.00 49.63 499 ASP D CA 1
ATOM 23697 C C . ASP D 2 526 ? 184.651 154.328 111.782 1.00 49.63 499 ASP D C 1
ATOM 23698 O O . ASP D 2 526 ? 183.842 155.167 112.195 1.00 49.63 499 ASP D O 1
ATOM 23707 N N . LEU D 2 527 ? 185.045 153.298 112.527 1.00 49.63 500 LEU D N 1
ATOM 23708 C CA . LEU D 2 527 ? 184.363 152.969 113.772 1.00 49.63 500 LEU D CA 1
ATOM 23709 C C . LEU D 2 527 ? 184.298 154.179 114.693 1.00 49.63 500 LEU D C 1
ATOM 23710 O O . LEU D 2 527 ? 185.283 154.902 114.862 1.00 49.63 500 LEU D O 1
ATOM 23726 N N . LEU D 2 528 ? 183.126 154.397 115.284 1.00 49.63 501 LEU D N 1
ATOM 23727 C CA . LEU D 2 528 ? 182.864 155.544 116.144 1.00 49.63 501 LEU D CA 1
ATOM 23728 C C . LEU D 2 528 ? 182.411 155.101 117.528 1.00 49.63 501 LEU D C 1
ATOM 23729 O O . LEU D 2 528 ? 181.527 155.706 118.135 1.00 49.63 501 LEU D O 1
ATOM 23745 N N . GLY D 2 529 ? 183.007 154.033 118.043 1.00 49.63 502 GLY D N 1
ATOM 23746 C CA . GLY D 2 529 ? 182.711 153.600 119.392 1.00 49.63 502 GLY D CA 1
ATOM 23747 C C . GLY D 2 529 ? 181.485 152.720 119.491 1.00 49.63 502 GLY D C 1
ATOM 23748 O O . GLY D 2 529 ? 180.466 152.981 118.847 1.00 49.63 502 GLY D O 1
ATOM 23752 N N . PHE D 2 530 ? 181.575 151.675 120.305 1.00 49.63 503 PHE D N 1
ATOM 23753 C CA . PHE D 2 530 ? 180.474 150.747 120.477 1.00 49.63 503 PHE D CA 1
ATOM 23754 C C . PHE D 2 530 ? 179.367 151.379 121.312 1.00 49.63 503 PHE D C 1
ATOM 23755 O O . PHE D 2 530 ? 179.556 152.402 121.973 1.00 49.63 503 PHE D O 1
ATOM 23772 N N . MET D 2 531 ? 178.197 150.751 121.270 1.00 49.63 504 MET D N 1
ATOM 23773 C CA . MET D 2 531 ? 177.049 151.161 122.064 1.00 49.63 504 MET D CA 1
ATOM 23774 C C . MET D 2 531 ? 176.550 149.963 122.854 1.00 49.63 504 MET D C 1
ATOM 23775 O O . MET D 2 531 ? 176.364 148.880 122.291 1.00 49.63 504 MET D O 1
ATOM 23789 N N . LEU D 2 532 ? 176.331 150.160 124.152 1.00 49.63 505 LEU D N 1
ATOM 23790 C CA . LEU D 2 532 ? 175.952 149.090 125.063 1.00 49.63 505 LEU D CA 1
ATOM 23791 C C . LEU D 2 532 ? 174.595 149.393 125.678 1.00 49.63 505 LEU D C 1
ATOM 23792 O O . LEU D 2 532 ? 174.332 150.524 126.096 1.00 49.63 505 LEU D O 1
ATOM 23808 N N . PHE D 2 533 ? 173.742 148.373 125.748 1.00 49.63 506 PHE D N 1
ATOM 23809 C CA . PHE D 2 533 ? 172.401 148.508 126.294 1.00 49.63 506 PHE D CA 1
ATOM 23810 C C . PHE D 2 533 ? 172.148 147.404 127.307 1.00 49.63 506 PHE D C 1
ATOM 23811 O O . PHE D 2 533 ? 172.653 146.287 127.170 1.00 49.63 506 PHE D O 1
ATOM 23828 N N . TYR D 2 534 ? 171.351 147.721 128.324 1.00 49.63 507 TYR D N 1
ATOM 23829 C CA . TYR D 2 534 ? 170.930 146.707 129.277 1.00 49.63 507 TYR D CA 1
ATOM 23830 C C . TYR D 2 534 ? 169.645 147.158 129.954 1.00 49.63 507 TYR D C 1
ATOM 23831 O O . TYR D 2 534 ? 169.301 148.341 129.948 1.00 49.63 507 TYR D O 1
ATOM 23849 N N . LYS D 2 535 ? 168.942 146.192 130.540 1.00 49.63 508 LYS D N 1
ATOM 23850 C CA . LYS D 2 535 ? 167.737 146.469 131.306 1.00 49.63 508 LYS D CA 1
ATOM 23851 C C . LYS D 2 535 ? 167.420 145.252 132.157 1.00 49.63 508 LYS D C 1
ATOM 23852 O O . LYS D 2 535 ? 167.768 144.125 131.801 1.00 49.63 508 LYS D O 1
ATOM 23871 N N . GLU D 2 536 ? 166.757 145.493 133.284 1.00 49.63 509 GLU D N 1
ATOM 23872 C CA . GLU D 2 536 ? 166.313 144.396 134.131 1.00 49.63 509 GLU D CA 1
ATOM 23873 C C . GLU D 2 536 ? 165.365 143.493 133.356 1.00 49.63 509 GLU D C 1
ATOM 23874 O O . GLU D 2 536 ? 164.425 143.966 132.714 1.00 49.63 509 GLU D O 1
ATOM 23886 N N . ALA D 2 537 ? 165.617 142.189 133.413 1.00 49.63 510 ALA D N 1
ATOM 23887 C CA . ALA D 2 537 ? 164.820 141.192 132.701 1.00 49.63 510 ALA D CA 1
ATOM 23888 C C . ALA D 2 537 ? 164.493 140.057 133.658 1.00 49.63 510 ALA D C 1
ATOM 23889 O O . ALA D 2 537 ? 165.154 139.010 133.646 1.00 49.63 510 ALA D O 1
ATOM 23896 N N . PRO D 2 538 ? 163.479 140.228 134.508 1.00 49.63 511 PRO D N 1
ATOM 23897 C CA . PRO D 2 538 ? 163.115 139.134 135.423 1.00 49.63 511 PRO D CA 1
ATOM 23898 C C . PRO D 2 538 ? 162.684 137.874 134.698 1.00 49.63 511 PRO D C 1
ATOM 23899 O O . PRO D 2 538 ? 162.725 136.786 135.283 1.00 49.63 511 PRO D O 1
ATOM 23910 N N . TYR D 2 539 ? 162.263 137.989 133.442 1.00 49.63 512 TYR D N 1
ATOM 23911 C CA . TYR D 2 539 ? 161.926 136.842 132.617 1.00 49.63 512 TYR D CA 1
ATOM 23912 C C . TYR D 2 539 ? 162.490 137.064 131.221 1.00 49.63 512 TYR D C 1
ATOM 23913 O O . TYR D 2 539 ? 162.530 138.194 130.728 1.00 49.63 512 TYR D O 1
ATOM 23931 N N . GLN D 2 540 ? 162.930 135.977 130.586 1.00 49.63 513 GLN D N 1
ATOM 23932 C CA . GLN D 2 540 ? 163.591 136.086 129.290 1.00 49.63 513 GLN D CA 1
ATOM 23933 C C . GLN D 2 540 ? 162.587 136.432 128.200 1.00 49.63 513 GLN D C 1
ATOM 23934 O O . GLN D 2 540 ? 162.148 135.555 127.450 1.00 49.63 513 GLN D O 1
ATOM 23948 N N . ASN D 2 541 ? 162.226 137.709 128.099 1.00 49.63 514 ASN D N 1
ATOM 23949 C CA . ASN D 2 541 ? 161.301 138.187 127.081 1.00 49.63 514 ASN D CA 1
ATOM 23950 C C . ASN D 2 541 ? 162.012 138.871 125.926 1.00 49.63 514 ASN D C 1
ATOM 23951 O O . ASN D 2 541 ? 161.816 138.493 124.767 1.00 49.63 514 ASN D O 1
ATOM 23962 N N . VAL D 2 542 ? 162.849 139.866 126.213 1.00 49.63 515 VAL D N 1
ATOM 23963 C CA . VAL D 2 542 ? 163.727 140.817 125.538 1.00 49.63 515 VAL D CA 1
ATOM 23964 C C . VAL D 2 542 ? 163.044 141.342 124.283 1.00 49.63 515 VAL D C 1
ATOM 23965 O O . VAL D 2 542 ? 162.720 140.576 123.369 1.00 49.63 515 VAL D O 1
ATOM 23978 N N . THR D 2 543 ? 162.832 142.656 124.229 1.00 34.04 516 THR D N 1
ATOM 23979 C CA . THR D 2 543 ? 162.125 143.274 123.116 1.00 34.04 516 THR D CA 1
ATOM 23980 C C . THR D 2 543 ? 163.050 144.200 122.344 1.00 34.04 516 THR D C 1
ATOM 23981 O O . THR D 2 543 ? 162.675 145.330 122.021 1.00 34.04 516 THR D O 1
ATOM 23992 N N . GLU D 2 544 ? 164.272 143.745 122.083 1.00 38.31 517 GLU D N 1
ATOM 23993 C CA . GLU D 2 544 ? 165.175 144.473 121.204 1.00 38.31 517 GLU D CA 1
ATOM 23994 C C . GLU D 2 544 ? 164.407 145.042 120.018 1.00 38.31 517 GLU D C 1
ATOM 23995 O O . GLU D 2 544 ? 163.622 144.340 119.377 1.00 38.31 517 GLU D O 1
ATOM 24007 N N . PHE D 2 545 ? 164.626 146.327 119.745 1.00 53.96 518 PHE D N 1
ATOM 24008 C CA . PHE D 2 545 ? 163.960 147.107 118.700 1.00 53.96 518 PHE D CA 1
ATOM 24009 C C . PHE D 2 545 ? 162.586 147.618 119.115 1.00 53.96 518 PHE D C 1
ATOM 24010 O O . PHE D 2 545 ? 161.850 148.100 118.248 1.00 53.96 518 PHE D O 1
ATOM 24027 N N . ASP D 2 546 ? 162.206 147.531 120.387 1.00 48.71 519 ASP D N 1
ATOM 24028 C CA . ASP D 2 546 ? 160.917 148.030 120.848 1.00 48.71 519 ASP D CA 1
ATOM 24029 C C . ASP D 2 546 ? 161.115 149.208 121.789 1.00 48.71 519 ASP D C 1
ATOM 24030 O O . ASP D 2 546 ? 162.092 149.259 122.542 1.00 48.71 519 ASP D O 1
ATOM 24039 N N . GLY D 2 547 ? 160.179 150.149 121.742 1.00 45.19 520 GLY D N 1
ATOM 24040 C CA . GLY D 2 547 ? 160.228 151.325 122.589 1.00 45.19 520 GLY D CA 1
ATOM 24041 C C . GLY D 2 547 ? 159.205 152.366 122.181 1.00 45.19 520 GLY D C 1
ATOM 24042 O O . GLY D 2 547 ? 158.935 152.549 120.994 1.00 45.19 520 GLY D O 1
ATOM 24046 N N . SER D 2 555 ? 162.659 153.588 125.475 1.00 31.88 528 SER D N 1
ATOM 24047 C CA . SER D 2 555 ? 162.739 152.646 126.585 1.00 31.88 528 SER D CA 1
ATOM 24048 C C . SER D 2 555 ? 164.127 152.028 126.672 1.00 31.88 528 SER D C 1
ATOM 24049 O O . SER D 2 555 ? 164.901 152.110 125.719 1.00 31.88 528 SER D O 1
ATOM 24057 N N . TRP D 2 556 ? 164.408 151.399 127.818 1.00 22.32 529 TRP D N 1
ATOM 24058 C CA . TRP D 2 556 ? 165.709 150.828 128.170 1.00 22.32 529 TRP D CA 1
ATOM 24059 C C . TRP D 2 556 ? 166.863 151.491 127.422 1.00 22.32 529 TRP D C 1
ATOM 24060 O O . TRP D 2 556 ? 166.779 152.675 127.082 1.00 22.32 529 TRP D O 1
ATOM 24081 N N . THR D 2 557 ? 167.965 150.770 127.209 1.00 23.78 530 THR D N 1
ATOM 24082 C CA . THR D 2 557 ? 169.137 151.347 126.555 1.00 23.78 530 THR D CA 1
ATOM 24083 C C . THR D 2 557 ? 169.767 152.391 127.466 1.00 23.78 530 THR D C 1
ATOM 24084 O O . THR D 2 557 ? 169.055 153.220 128.040 1.00 23.78 530 THR D O 1
ATOM 24095 N N . VAL D 2 558 ? 171.088 152.358 127.633 1.00 49.63 531 VAL D N 1
ATOM 24096 C CA . VAL D 2 558 ? 171.717 153.269 128.583 1.00 49.63 531 VAL D CA 1
ATOM 24097 C C . VAL D 2 558 ? 172.880 154.082 128.009 1.00 49.63 531 VAL D C 1
ATOM 24098 O O . VAL D 2 558 ? 172.793 155.313 127.947 1.00 49.63 531 VAL D O 1
ATOM 24111 N N . VAL D 2 559 ? 173.965 153.436 127.576 1.00 49.63 532 VAL D N 1
ATOM 24112 C CA . VAL D 2 559 ? 175.212 154.170 127.361 1.00 49.63 532 VAL D CA 1
ATOM 24113 C C . VAL D 2 559 ? 175.998 153.644 126.171 1.00 49.63 532 VAL D C 1
ATOM 24114 O O . VAL D 2 559 ? 175.594 152.678 125.516 1.00 49.63 532 VAL D O 1
ATOM 24127 N N . ASP D 2 560 ? 177.139 154.280 125.901 1.00 49.63 533 ASP D N 1
ATOM 24128 C CA . ASP D 2 560 ? 177.988 153.947 124.768 1.00 49.63 533 ASP D CA 1
ATOM 24129 C C . ASP D 2 560 ? 179.448 154.003 125.197 1.00 49.63 533 ASP D C 1
ATOM 24130 O O . ASP D 2 560 ? 179.788 154.526 126.260 1.00 49.63 533 ASP D O 1
ATOM 24139 N N . ILE D 2 561 ? 180.315 153.459 124.343 1.00 49.63 534 ILE D N 1
ATOM 24140 C CA . ILE D 2 561 ? 181.747 153.386 124.593 1.00 49.63 534 ILE D CA 1
ATOM 24141 C C . ILE D 2 561 ? 182.477 153.856 123.341 1.00 49.63 534 ILE D C 1
ATOM 24142 O O . ILE D 2 561 ? 181.890 153.998 122.269 1.00 49.63 534 ILE D O 1
ATOM 24158 N N . ASP D 2 562 ? 183.773 154.098 123.492 1.00 49.63 535 ASP D N 1
ATOM 24159 C CA . ASP D 2 562 ? 184.645 154.479 122.395 1.00 49.63 535 ASP D CA 1
ATOM 24160 C C . ASP D 2 562 ? 185.626 153.361 122.074 1.00 49.63 535 ASP D C 1
ATOM 24161 O O . ASP D 2 562 ? 185.927 152.520 122.927 1.00 49.63 535 ASP D O 1
ATOM 24170 N N . PRO D 2 563 ? 186.145 153.316 120.852 1.00 49.63 536 PRO D N 1
ATOM 24171 C CA . PRO D 2 563 ? 187.092 152.262 120.493 1.00 49.63 536 PRO D CA 1
ATOM 24172 C C . PRO D 2 563 ? 188.341 152.366 121.345 1.00 49.63 536 PRO D C 1
ATOM 24173 O O . PRO D 2 563 ? 188.762 153.476 121.702 1.00 49.63 536 PRO D O 1
ATOM 24184 N N . PRO D 2 564 ? 188.951 151.249 121.709 1.00 49.63 537 PRO D N 1
ATOM 24185 C CA . PRO D 2 564 ? 190.107 151.326 122.609 1.00 49.63 537 PRO D CA 1
ATOM 24186 C C . PRO D 2 564 ? 191.267 152.097 122.002 1.00 49.63 537 PRO D C 1
ATOM 24187 O O . PRO D 2 564 ? 191.667 153.152 122.501 1.00 49.63 537 PRO D O 1
ATOM 24198 N N . LEU D 2 565 ? 191.796 151.566 120.905 1.00 49.63 538 LEU D N 1
ATOM 24199 C CA . LEU D 2 565 ? 192.851 152.155 120.095 1.00 49.63 538 LEU D CA 1
ATOM 24200 C C . LEU D 2 565 ? 193.167 151.126 119.023 1.00 49.63 538 LEU D C 1
ATOM 24201 O O . LEU D 2 565 ? 192.837 149.947 119.173 1.00 49.63 538 LEU D O 1
ATOM 24217 N N . ARG D 2 566 ? 193.811 151.567 117.944 1.00 49.63 539 ARG D N 1
ATOM 24218 C CA . ARG D 2 566 ? 194.155 150.613 116.893 1.00 49.63 539 ARG D CA 1
ATOM 24219 C C . ARG D 2 566 ? 194.933 149.409 117.414 1.00 49.63 539 ARG D C 1
ATOM 24220 O O . ARG D 2 566 ? 194.768 148.291 116.913 1.00 49.63 539 ARG D O 1
ATOM 24241 N N . SER D 2 567 ? 195.787 149.614 118.412 1.00 29.64 540 SER D N 1
ATOM 24242 C CA . SER D 2 567 ? 196.568 148.559 119.050 1.00 29.64 540 SER D CA 1
ATOM 24243 C C . SER D 2 567 ? 197.442 147.789 118.066 1.00 29.64 540 SER D C 1
ATOM 24244 O O . SER D 2 567 ? 198.022 146.761 118.434 1.00 29.64 540 SER D O 1
ATOM 24252 N N . ASN D 2 568 ? 197.567 148.267 116.830 1.00 34.35 541 ASN D N 1
ATOM 24253 C CA . ASN D 2 568 ? 198.512 147.724 115.852 1.00 34.35 541 ASN D CA 1
ATOM 24254 C C . ASN D 2 568 ? 198.148 146.282 115.507 1.00 34.35 541 ASN D C 1
ATOM 24255 O O . ASN D 2 568 ? 197.130 146.073 114.825 1.00 34.35 541 ASN D O 1
ATOM 24266 N N . ASP D 2 569 ? 198.906 145.280 115.947 1.00 39.05 542 ASP D N 1
ATOM 24267 C CA . ASP D 2 569 ? 198.859 143.901 115.455 1.00 39.05 542 ASP D CA 1
ATOM 24268 C C . ASP D 2 569 ? 199.309 142.932 116.542 1.00 39.05 542 ASP D C 1
ATOM 24269 O O . ASP D 2 569 ? 199.397 143.299 117.721 1.00 39.05 542 ASP D O 1
ATOM 24278 N N . PRO D 2 570 ? 199.621 141.706 116.170 1.00 44.48 543 PRO D N 1
ATOM 24279 C CA . PRO D 2 570 ? 199.036 140.526 116.799 1.00 44.48 543 PRO D CA 1
ATOM 24280 C C . PRO D 2 570 ? 198.901 140.530 118.309 1.00 44.48 543 PRO D C 1
ATOM 24281 O O . PRO D 2 570 ? 199.821 140.857 119.063 1.00 44.48 543 PRO D O 1
ATOM 24292 N N . LYS D 2 571 ? 197.693 140.160 118.738 1.00 39.00 544 LYS D N 1
ATOM 24293 C CA . LYS D 2 571 ? 197.340 140.089 120.144 1.00 39.00 544 LYS D CA 1
ATOM 24294 C C . LYS D 2 571 ? 197.480 141.461 120.783 1.00 39.00 544 LYS D C 1
ATOM 24295 O O . LYS D 2 571 ? 197.846 142.431 120.114 1.00 39.00 544 LYS D O 1
ATOM 24314 N N . SER D 2 572 ? 197.182 141.555 122.076 1.00 32.67 545 SER D N 1
ATOM 24315 C CA . SER D 2 572 ? 197.300 142.813 122.805 1.00 32.67 545 SER D CA 1
ATOM 24316 C C . SER D 2 572 ? 196.419 143.893 122.181 1.00 32.67 545 SER D C 1
ATOM 24317 O O . SER D 2 572 ? 196.768 145.074 122.171 1.00 32.67 545 SER D O 1
ATOM 24325 N N . GLN D 2 573 ? 195.262 143.487 121.656 1.00 26.35 546 GLN D N 1
ATOM 24326 C CA . GLN D 2 573 ? 194.349 144.447 121.051 1.00 26.35 546 GLN D CA 1
ATOM 24327 C C . GLN D 2 573 ? 193.677 145.343 122.084 1.00 26.35 546 GLN D C 1
ATOM 24328 O O . GLN D 2 573 ? 193.130 146.384 121.711 1.00 26.35 546 GLN D O 1
ATOM 24342 N N . ASN D 2 574 ? 193.739 144.984 123.363 1.00 49.63 547 ASN D N 1
ATOM 24343 C CA . ASN D 2 574 ? 193.185 145.695 124.513 1.00 49.63 547 ASN D CA 1
ATOM 24344 C C . ASN D 2 574 ? 191.701 145.412 124.758 1.00 49.63 547 ASN D C 1
ATOM 24345 O O . ASN D 2 574 ? 191.183 145.848 125.791 1.00 49.63 547 ASN D O 1
ATOM 24356 N N . HIS D 2 575 ? 191.011 144.676 123.885 1.00 49.63 548 HIS D N 1
ATOM 24357 C CA . HIS D 2 575 ? 189.701 144.117 124.212 1.00 49.63 548 HIS D CA 1
ATOM 24358 C C . HIS D 2 575 ? 188.756 145.150 124.817 1.00 49.63 548 HIS D C 1
ATOM 24359 O O . HIS D 2 575 ? 188.552 145.157 126.036 1.00 49.63 548 HIS D O 1
ATOM 24374 N N . PRO D 2 576 ? 188.172 146.037 124.017 1.00 49.63 549 PRO D N 1
ATOM 24375 C CA . PRO D 2 576 ? 187.391 147.137 124.589 1.00 49.63 549 PRO D CA 1
ATOM 24376 C C . PRO D 2 576 ? 186.275 146.624 125.478 1.00 49.63 549 PRO D C 1
ATOM 24377 O O . PRO D 2 576 ? 185.628 145.621 125.177 1.00 49.63 549 PRO D O 1
ATOM 24388 N N . GLY D 2 577 ? 186.043 147.335 126.574 1.00 49.63 550 GLY D N 1
ATOM 24389 C CA . GLY D 2 577 ? 185.091 146.874 127.556 1.00 49.63 550 GLY D CA 1
ATOM 24390 C C . GLY D 2 577 ? 184.468 148.021 128.317 1.00 49.63 550 GLY D C 1
ATOM 24391 O O . GLY D 2 577 ? 184.676 149.192 127.997 1.00 49.63 550 GLY D O 1
ATOM 24395 N N . TRP D 2 578 ? 183.697 147.660 129.338 1.00 49.63 551 TRP D N 1
ATOM 24396 C CA . TRP D 2 578 ? 182.947 148.616 130.136 1.00 49.63 551 TRP D CA 1
ATOM 24397 C C . TRP D 2 578 ? 182.284 147.849 131.267 1.00 49.63 551 TRP D C 1
ATOM 24398 O O . TRP D 2 578 ? 182.060 146.642 131.164 1.00 49.63 551 TRP D O 1
ATOM 24419 N N . LEU D 2 579 ? 181.981 148.557 132.350 1.00 49.63 552 LEU D N 1
ATOM 24420 C CA . LEU D 2 579 ? 181.259 147.971 133.467 1.00 49.63 552 LEU D CA 1
ATOM 24421 C C . LEU D 2 579 ? 180.204 148.956 133.942 1.00 49.63 552 LEU D C 1
ATOM 24422 O O . LEU D 2 579 ? 180.150 150.104 133.497 1.00 49.63 552 LEU D O 1
ATOM 24438 N N . MET D 2 580 ? 179.357 148.488 134.851 1.00 49.63 553 MET D N 1
ATOM 24439 C CA . MET D 2 580 ? 178.306 149.297 135.442 1.00 49.63 553 MET D CA 1
ATOM 24440 C C . MET D 2 580 ? 178.391 149.186 136.957 1.00 49.63 553 MET D C 1
ATOM 24441 O O . MET D 2 580 ? 178.911 148.206 137.496 1.00 49.63 553 MET D O 1
ATOM 24455 N N . ARG D 2 581 ? 177.866 150.195 137.647 1.00 49.63 554 ARG D N 1
ATOM 24456 C CA . ARG D 2 581 ? 178.020 150.295 139.092 1.00 49.63 554 ARG D CA 1
ATOM 24457 C C . ARG D 2 581 ? 176.711 150.071 139.837 1.00 49.63 554 ARG D C 1
ATOM 24458 O O . ARG D 2 581 ? 176.624 149.176 140.681 1.00 49.63 554 ARG D O 1
ATOM 24479 N N . GLY D 2 582 ? 175.682 150.859 139.543 1.00 49.63 555 GLY D N 1
ATOM 24480 C CA . GLY D 2 582 ? 174.470 150.839 140.337 1.00 49.63 555 GLY D CA 1
ATOM 24481 C C . GLY D 2 582 ? 173.438 149.827 139.889 1.00 49.63 555 GLY D C 1
ATOM 24482 O O . GLY D 2 582 ? 172.425 150.201 139.293 1.00 49.63 555 GLY D O 1
ATOM 24486 N N . LEU D 2 583 ? 173.677 148.546 140.156 1.00 49.63 556 LEU D N 1
ATOM 24487 C CA . LEU D 2 583 ? 172.736 147.491 139.809 1.00 49.63 556 LEU D CA 1
ATOM 24488 C C . LEU D 2 583 ? 172.353 146.701 141.050 1.00 49.63 556 LEU D C 1
ATOM 24489 O O . LEU D 2 583 ? 173.212 146.348 141.862 1.00 49.63 556 LEU D O 1
ATOM 24505 N N . LYS D 2 584 ? 171.058 146.428 141.188 1.00 49.63 557 LYS D N 1
ATOM 24506 C CA . LYS D 2 584 ? 170.565 145.729 142.360 1.00 49.63 557 LYS D CA 1
ATOM 24507 C C . LYS D 2 584 ? 171.028 144.274 142.353 1.00 49.63 557 LYS D C 1
ATOM 24508 O O . LYS D 2 584 ? 171.113 143.645 141.297 1.00 49.63 557 LYS D O 1
ATOM 24527 N N . PRO D 2 585 ? 171.318 143.712 143.521 1.00 49.63 558 PRO D N 1
ATOM 24528 C CA . PRO D 2 585 ? 171.764 142.318 143.573 1.00 49.63 558 PRO D CA 1
ATOM 24529 C C . PRO D 2 585 ? 170.649 141.353 143.211 1.00 49.63 558 PRO D C 1
ATOM 24530 O O . PRO D 2 585 ? 169.464 141.643 143.378 1.00 49.63 558 PRO D O 1
ATOM 24541 N N . TRP D 2 586 ? 171.050 140.191 142.707 1.00 49.63 559 TRP D N 1
ATOM 24542 C CA . TRP D 2 586 ? 170.131 139.098 142.404 1.00 49.63 559 TRP D CA 1
ATOM 24543 C C . TRP D 2 586 ? 168.963 139.578 141.543 1.00 49.63 559 TRP D C 1
ATOM 24544 O O . TRP D 2 586 ? 167.799 139.539 141.938 1.00 49.63 559 TRP D O 1
ATOM 24565 N N . THR D 2 587 ? 169.303 140.045 140.345 1.00 49.63 560 THR D N 1
ATOM 24566 C CA . THR D 2 587 ? 168.303 140.416 139.349 1.00 49.63 560 THR D CA 1
ATOM 24567 C C . THR D 2 587 ? 168.876 140.122 137.973 1.00 49.63 560 THR D C 1
ATOM 24568 O O . THR D 2 587 ? 169.906 140.690 137.600 1.00 49.63 560 THR D O 1
ATOM 24579 N N . GLN D 2 588 ? 168.213 139.246 137.224 1.00 49.63 561 GLN D N 1
ATOM 24580 C CA . GLN D 2 588 ? 168.667 138.943 135.876 1.00 49.63 561 GLN D CA 1
ATOM 24581 C C . GLN D 2 588 ? 168.748 140.217 135.052 1.00 49.63 561 GLN D C 1
ATOM 24582 O O . GLN D 2 588 ? 167.842 141.053 135.080 1.00 49.63 561 GLN D O 1
ATOM 24596 N N . TYR D 2 589 ? 169.841 140.362 134.312 1.00 49.63 562 TYR D N 1
ATOM 24597 C CA . TYR D 2 589 ? 170.060 141.531 133.476 1.00 49.63 562 TYR D CA 1
ATOM 24598 C C . TYR D 2 589 ? 170.317 141.081 132.050 1.00 49.63 562 TYR D C 1
ATOM 24599 O O . TYR D 2 589 ? 171.136 140.188 131.816 1.00 49.63 562 TYR D O 1
ATOM 24617 N N . ALA D 2 590 ? 169.612 141.695 131.106 1.00 49.63 563 ALA D N 1
ATOM 24618 C CA . ALA D 2 590 ? 169.808 141.427 129.691 1.00 49.63 563 ALA D CA 1
ATOM 24619 C C . ALA D 2 590 ? 170.800 142.436 129.133 1.00 49.63 563 ALA D C 1
ATOM 24620 O O . ALA D 2 590 ? 170.657 143.641 129.354 1.00 49.63 563 ALA D O 1
ATOM 24627 N N . ILE D 2 591 ? 171.803 141.941 128.416 1.00 49.63 564 ILE D N 1
ATOM 24628 C CA . ILE D 2 591 ? 172.934 142.746 127.982 1.00 49.63 564 ILE D CA 1
ATOM 24629 C C . ILE D 2 591 ? 173.245 142.424 126.530 1.00 49.63 564 ILE D C 1
ATOM 24630 O O . ILE D 2 591 ? 173.244 141.255 126.130 1.00 49.63 564 ILE D O 1
ATOM 24646 N N . PHE D 2 592 ? 173.516 143.463 125.745 1.00 49.63 565 PHE D N 1
ATOM 24647 C CA . PHE D 2 592 ? 173.987 143.300 124.378 1.00 49.63 565 PHE D CA 1
ATOM 24648 C C . PHE D 2 592 ? 174.633 144.599 123.933 1.00 49.63 565 PHE D C 1
ATOM 24649 O O . PHE D 2 592 ? 174.247 145.680 124.383 1.00 49.63 565 PHE D O 1
ATOM 24666 N N . VAL D 2 593 ? 175.605 144.482 123.033 1.00 49.63 566 VAL D N 1
ATOM 24667 C CA . VAL D 2 593 ? 176.383 145.616 122.550 1.00 49.63 566 VAL D CA 1
ATOM 24668 C C . VAL D 2 593 ? 176.300 145.657 121.034 1.00 49.63 566 VAL D C 1
ATOM 24669 O O . VAL D 2 593 ? 176.548 144.647 120.367 1.00 49.63 566 VAL D O 1
ATOM 24682 N N . LYS D 2 594 ? 175.969 146.824 120.494 1.00 49.63 567 LYS D N 1
ATOM 24683 C CA . LYS D 2 594 ? 175.940 147.049 119.059 1.00 49.63 567 LYS D CA 1
ATOM 24684 C C . LYS D 2 594 ? 176.973 148.105 118.703 1.00 49.63 567 LYS D C 1
ATOM 24685 O O . LYS D 2 594 ? 177.314 148.961 119.524 1.00 49.63 567 LYS D O 1
ATOM 24704 N N . THR D 2 595 ? 177.464 148.044 117.470 1.00 49.63 568 THR D N 1
ATOM 24705 C CA . THR D 2 595 ? 178.503 148.956 117.011 1.00 49.63 568 THR D CA 1
ATOM 24706 C C . THR D 2 595 ? 177.877 150.164 116.330 1.00 49.63 568 THR D C 1
ATOM 24707 O O . THR D 2 595 ? 177.021 150.018 115.454 1.00 49.63 568 THR D O 1
ATOM 24718 N N . LEU D 2 596 ? 178.307 151.353 116.739 1.00 49.63 569 LEU D N 1
ATOM 24719 C CA . LEU D 2 596 ? 177.842 152.603 116.145 1.00 49.63 569 LEU D CA 1
ATOM 24720 C C . LEU D 2 596 ? 178.891 153.059 115.140 1.00 49.63 569 LEU D C 1
ATOM 24721 O O . LEU D 2 596 ? 179.854 153.741 115.497 1.00 49.63 569 LEU D O 1
ATOM 24737 N N . VAL D 2 597 ? 178.699 152.693 113.880 1.00 49.63 570 VAL D N 1
ATOM 24738 C CA . VAL D 2 597 ? 179.666 152.972 112.825 1.00 49.63 570 VAL D CA 1
ATOM 24739 C C . VAL D 2 597 ? 179.196 154.179 112.030 1.00 49.63 570 VAL D C 1
ATOM 24740 O O . VAL D 2 597 ? 177.996 154.453 111.924 1.00 49.63 570 VAL D O 1
ATOM 24753 N N . THR D 2 598 ? 180.153 154.907 111.464 1.00 49.63 571 THR D N 1
ATOM 24754 C CA . THR D 2 598 ? 179.821 156.063 110.645 1.00 49.63 571 THR D CA 1
ATOM 24755 C C . THR D 2 598 ? 178.939 155.646 109.477 1.00 49.63 571 THR D C 1
ATOM 24756 O O . THR D 2 598 ? 179.154 154.603 108.853 1.00 49.63 571 THR D O 1
ATOM 24767 N N . PHE D 2 599 ? 177.939 156.470 109.181 1.00 51.99 572 PHE D N 1
ATOM 24768 C CA . PHE D 2 599 ? 177.002 156.190 108.095 1.00 51.99 572 PHE D CA 1
ATOM 24769 C C . PHE D 2 599 ? 177.669 156.562 106.779 1.00 51.99 572 PHE D C 1
ATOM 24770 O O . PHE D 2 599 ? 177.523 157.675 106.271 1.00 51.99 572 PHE D O 1
ATOM 24787 N N . SER D 2 600 ? 178.413 155.616 106.218 1.00 57.08 573 SER D N 1
ATOM 24788 C CA . SER D 2 600 ? 179.045 155.814 104.920 1.00 57.08 573 SER D CA 1
ATOM 24789 C C . SER D 2 600 ? 178.014 155.568 103.824 1.00 57.08 573 SER D C 1
ATOM 24790 O O . SER D 2 600 ? 177.431 154.482 103.745 1.00 57.08 573 SER D O 1
ATOM 24798 N N . ASP D 2 601 ? 177.789 156.576 102.978 1.00 62.96 574 ASP D N 1
ATOM 24799 C CA . ASP D 2 601 ? 176.749 156.461 101.961 1.00 62.96 574 ASP D CA 1
ATOM 24800 C C . ASP D 2 601 ? 177.022 155.307 101.008 1.00 62.96 574 ASP D C 1
ATOM 24801 O O . ASP D 2 601 ? 176.084 154.625 100.578 1.00 62.96 574 ASP D O 1
ATOM 24810 N N . GLU D 2 602 ? 178.283 155.068 100.669 1.00 62.57 575 GLU D N 1
ATOM 24811 C CA . GLU D 2 602 ? 178.640 153.920 99.847 1.00 62.57 575 GLU D CA 1
ATOM 24812 C C . GLU D 2 602 ? 178.387 152.655 100.661 1.00 62.57 575 GLU D C 1
ATOM 24813 O O . GLU D 2 602 ? 177.920 152.702 101.803 1.00 62.57 575 GLU D O 1
ATOM 24825 N N . ARG D 2 603 ? 178.681 151.497 100.072 1.00 54.74 576 ARG D N 1
ATOM 24826 C CA . ARG D 2 603 ? 178.515 150.238 100.786 1.00 54.74 576 ARG D CA 1
ATOM 24827 C C . ARG D 2 603 ? 179.158 150.343 102.161 1.00 54.74 576 ARG D C 1
ATOM 24828 O O . ARG D 2 603 ? 180.372 150.540 102.274 1.00 54.74 576 ARG D O 1
ATOM 24849 N N . ARG D 2 604 ? 178.349 150.220 103.205 1.00 53.59 577 ARG D N 1
ATOM 24850 C CA . ARG D 2 604 ? 178.814 150.311 104.580 1.00 53.59 577 ARG D CA 1
ATOM 24851 C C . ARG D 2 604 ? 178.916 148.912 105.167 1.00 53.59 577 ARG D C 1
ATOM 24852 O O . ARG D 2 604 ? 177.981 148.115 105.045 1.00 53.59 577 ARG D O 1
ATOM 24873 N N . THR D 2 605 ? 180.049 148.615 105.799 1.00 49.63 578 THR D N 1
ATOM 24874 C CA . THR D 2 605 ? 180.139 147.392 106.582 1.00 49.63 578 THR D CA 1
ATOM 24875 C C . THR D 2 605 ? 179.332 147.611 107.850 1.00 49.63 578 THR D C 1
ATOM 24876 O O . THR D 2 605 ? 179.879 147.999 108.888 1.00 49.63 578 THR D O 1
ATOM 24887 N N . TYR D 2 606 ? 178.024 147.358 107.757 1.00 51.54 579 TYR D N 1
ATOM 24888 C CA . TYR D 2 606 ? 177.087 147.769 108.798 1.00 51.54 579 TYR D CA 1
ATOM 24889 C C . TYR D 2 606 ? 177.648 147.531 110.191 1.00 51.54 579 TYR D C 1
ATOM 24890 O O . TYR D 2 606 ? 177.402 148.325 111.105 1.00 51.54 579 TYR D O 1
ATOM 24908 N N . GLY D 2 607 ? 178.401 146.455 110.370 1.00 49.63 580 GLY D N 1
ATOM 24909 C CA . GLY D 2 607 ? 179.045 146.169 111.634 1.00 49.63 580 GLY D CA 1
ATOM 24910 C C . GLY D 2 607 ? 178.469 144.939 112.304 1.00 49.63 580 GLY D C 1
ATOM 24911 O O . GLY D 2 607 ? 177.663 144.191 111.742 1.00 49.63 580 GLY D O 1
ATOM 24915 N N . ALA D 2 608 ? 178.915 144.730 113.537 1.00 49.63 581 ALA D N 1
ATOM 24916 C CA . ALA D 2 608 ? 178.520 143.576 114.327 1.00 49.63 581 ALA D CA 1
ATOM 24917 C C . ALA D 2 608 ? 177.510 143.978 115.391 1.00 49.63 581 ALA D C 1
ATOM 24918 O O . ALA D 2 608 ? 177.658 145.009 116.052 1.00 49.63 581 ALA D O 1
ATOM 24925 N N . LYS D 2 609 ? 176.482 143.154 115.544 1.00 49.63 582 LYS D N 1
ATOM 24926 C CA . LYS D 2 609 ? 175.446 143.327 116.556 1.00 49.63 582 LYS D CA 1
ATOM 24927 C C . LYS D 2 609 ? 175.539 142.113 117.471 1.00 49.63 582 LYS D C 1
ATOM 24928 O O . LYS D 2 609 ? 175.186 140.999 117.076 1.00 49.63 582 LYS D O 1
ATOM 24947 N N . SER D 2 610 ? 176.036 142.327 118.684 1.00 49.63 583 SER D N 1
ATOM 24948 C CA . SER D 2 610 ? 176.282 141.221 119.593 1.00 49.63 583 SER D CA 1
ATOM 24949 C C . SER D 2 610 ? 174.980 140.519 119.947 1.00 49.63 583 SER D C 1
ATOM 24950 O O . SER D 2 610 ? 173.894 141.100 119.909 1.00 49.63 583 SER D O 1
ATOM 24958 N N . ASP D 2 611 ? 175.104 139.246 120.301 1.00 49.63 584 ASP D N 1
ATOM 24959 C CA . ASP D 2 611 ? 173.952 138.499 120.767 1.00 49.63 584 ASP D CA 1
ATOM 24960 C C . ASP D 2 611 ? 173.409 139.131 122.044 1.00 49.63 584 ASP D C 1
ATOM 24961 O O . ASP D 2 611 ? 174.047 139.977 122.674 1.00 49.63 584 ASP D O 1
ATOM 24970 N N . ILE D 2 612 ? 172.207 138.710 122.420 1.00 49.63 585 ILE D N 1
ATOM 24971 C CA . ILE D 2 612 ? 171.551 139.169 123.638 1.00 49.63 585 ILE D CA 1
ATOM 24972 C C . ILE D 2 612 ? 171.810 138.125 124.716 1.00 49.63 585 ILE D C 1
ATOM 24973 O O . ILE D 2 612 ? 171.496 136.944 124.533 1.00 49.63 585 ILE D O 1
ATOM 24989 N N . ILE D 2 613 ? 172.395 138.549 125.833 1.00 49.63 586 ILE D N 1
ATOM 24990 C CA . ILE D 2 613 ? 172.753 137.639 126.912 1.00 49.63 586 ILE D CA 1
ATOM 24991 C C . ILE D 2 613 ? 172.037 138.069 128.181 1.00 49.63 586 ILE D C 1
ATOM 24992 O O . ILE D 2 613 ? 171.703 139.243 128.360 1.00 49.63 586 ILE D O 1
ATOM 25008 N N . TYR D 2 614 ? 171.812 137.106 129.070 1.00 49.63 587 TYR D N 1
ATOM 25009 C CA . TYR D 2 614 ? 171.205 137.355 130.369 1.00 49.63 587 TYR D CA 1
ATOM 25010 C C . TYR D 2 614 ? 172.242 137.093 131.449 1.00 49.63 587 TYR D C 1
ATOM 25011 O O . TYR D 2 614 ? 172.801 135.995 131.524 1.00 49.63 587 TYR D O 1
ATOM 25029 N N . VAL D 2 615 ? 172.493 138.097 132.283 1.00 49.63 588 VAL D N 1
ATOM 25030 C CA . VAL D 2 615 ? 173.430 137.993 133.392 1.00 49.63 588 VAL D CA 1
ATOM 25031 C C . VAL D 2 615 ? 172.696 138.376 134.663 1.00 49.63 588 VAL D C 1
ATOM 25032 O O . VAL D 2 615 ? 171.990 139.390 134.695 1.00 49.63 588 VAL D O 1
ATOM 25045 N N . GLN D 2 616 ? 172.857 137.566 135.704 1.00 49.63 589 GLN D N 1
ATOM 25046 C CA . GLN D 2 616 ? 172.242 137.804 137.003 1.00 49.63 589 GLN D CA 1
ATOM 25047 C C . GLN D 2 616 ? 173.342 138.117 138.004 1.00 49.63 589 GLN D C 1
ATOM 25048 O O . GLN D 2 616 ? 174.222 137.284 138.241 1.00 49.63 589 GLN D O 1
ATOM 25062 N N . THR D 2 617 ? 173.279 139.299 138.604 1.00 49.63 590 THR D N 1
ATOM 25063 C CA . THR D 2 617 ? 174.305 139.685 139.553 1.00 49.63 590 THR D CA 1
ATOM 25064 C C . THR D 2 617 ? 174.285 138.738 140.749 1.00 49.63 590 THR D C 1
ATOM 25065 O O . THR D 2 617 ? 173.448 137.839 140.852 1.00 49.63 590 THR D O 1
ATOM 25076 N N . ASP D 2 618 ? 175.233 138.935 141.657 1.00 26.65 591 ASP D N 1
ATOM 25077 C CA . ASP D 2 618 ? 175.357 138.055 142.806 1.00 26.65 591 ASP D CA 1
ATOM 25078 C C . ASP D 2 618 ? 174.307 138.406 143.855 1.00 26.65 591 ASP D C 1
ATOM 25079 O O . ASP D 2 618 ? 173.504 139.328 143.689 1.00 26.65 591 ASP D O 1
ATOM 25088 N N . ALA D 2 619 ? 174.310 137.654 144.953 1.00 49.63 592 ALA D N 1
ATOM 25089 C CA . ALA D 2 619 ? 173.403 137.870 146.073 1.00 49.63 592 ALA D CA 1
ATOM 25090 C C . ALA D 2 619 ? 174.186 138.418 147.256 1.00 49.63 592 ALA D C 1
ATOM 25091 O O . ALA D 2 619 ? 175.138 137.785 147.722 1.00 49.63 592 ALA D O 1
ATOM 25098 N N . THR D 2 620 ? 173.779 139.584 147.741 1.00 49.63 593 THR D N 1
ATOM 25099 C CA . THR D 2 620 ? 174.373 140.187 148.919 1.00 49.63 593 THR D CA 1
ATOM 25100 C C . THR D 2 620 ? 173.523 139.858 150.140 1.00 49.63 593 THR D C 1
ATOM 25101 O O . THR D 2 620 ? 172.487 139.196 150.049 1.00 49.63 593 THR D O 1
ATOM 25112 N N . ASN D 2 621 ? 173.966 140.332 151.297 1.00 49.63 594 ASN D N 1
ATOM 25113 C CA . ASN D 2 621 ? 173.206 140.105 152.514 1.00 49.63 594 ASN D CA 1
ATOM 25114 C C . ASN D 2 621 ? 171.850 140.799 152.405 1.00 49.63 594 ASN D C 1
ATOM 25115 O O . ASN D 2 621 ? 171.759 141.900 151.850 1.00 49.63 594 ASN D O 1
ATOM 25126 N N . PRO D 2 622 ? 170.785 140.198 152.921 1.00 49.63 595 PRO D N 1
ATOM 25127 C CA . PRO D 2 622 ? 169.451 140.773 152.716 1.00 49.63 595 PRO D CA 1
ATOM 25128 C C . PRO D 2 622 ? 169.252 142.057 153.495 1.00 49.63 595 PRO D C 1
ATOM 25129 O O . PRO D 2 622 ? 170.186 142.557 154.128 1.00 49.63 595 PRO D O 1
ATOM 25140 N N . SER D 2 623 ? 168.048 142.613 153.435 1.00 51.72 596 SER D N 1
ATOM 25141 C CA . SER D 2 623 ? 167.681 143.692 154.333 1.00 51.72 596 SER D CA 1
ATOM 25142 C C . SER D 2 623 ? 167.188 143.115 155.657 1.00 51.72 596 SER D C 1
ATOM 25143 O O . SER D 2 623 ? 166.879 141.927 155.774 1.00 51.72 596 SER D O 1
ATOM 25151 N N . VAL D 2 624 ? 167.114 143.974 156.667 1.00 60.22 597 VAL D N 1
ATOM 25152 C CA . VAL D 2 624 ? 166.717 143.482 157.989 1.00 60.22 597 VAL D CA 1
ATOM 25153 C C . VAL D 2 624 ? 165.293 142.945 157.912 1.00 60.22 597 VAL D C 1
ATOM 25154 O O . VAL D 2 624 ? 164.454 143.524 157.194 1.00 60.22 597 VAL D O 1
ATOM 25167 N N . PRO D 2 625 ? 164.956 141.855 158.604 1.00 62.53 598 PRO D N 1
ATOM 25168 C CA . PRO D 2 625 ? 163.557 141.410 158.625 1.00 62.53 598 PRO D CA 1
ATOM 25169 C C . PRO D 2 625 ? 162.647 142.493 159.186 1.00 62.53 598 PRO D C 1
ATOM 25170 O O . PRO D 2 625 ? 163.021 143.234 160.098 1.00 62.53 598 PRO D O 1
ATOM 25181 N N . LEU D 2 626 ? 161.437 142.575 158.636 1.00 66.56 599 LEU D N 1
ATOM 25182 C CA . LEU D 2 626 ? 160.551 143.706 158.862 1.00 66.56 599 LEU D CA 1
ATOM 25183 C C . LEU D 2 626 ? 159.258 143.278 159.544 1.00 66.56 599 LEU D C 1
ATOM 25184 O O . LEU D 2 626 ? 158.844 142.116 159.486 1.00 66.56 599 LEU D O 1
ATOM 25200 N N . ASP D 2 627 ? 158.622 144.261 160.185 1.00 78.08 600 ASP D N 1
ATOM 25201 C CA . ASP D 2 627 ? 157.357 144.116 160.896 1.00 78.08 600 ASP D CA 1
ATOM 25202 C C . ASP D 2 627 ? 157.437 143.065 161.997 1.00 78.08 600 ASP D C 1
ATOM 25203 O O . ASP D 2 627 ? 156.529 142.233 162.119 1.00 78.08 600 ASP D O 1
ATOM 25212 N N . PRO D 2 628 ? 158.476 143.075 162.835 1.00 73.38 601 PRO D N 1
ATOM 25213 C CA . PRO D 2 628 ? 158.545 142.091 163.923 1.00 73.38 601 PRO D CA 1
ATOM 25214 C C . PRO D 2 628 ? 157.690 142.547 165.095 1.00 73.38 601 PRO D C 1
ATOM 25215 O O . PRO D 2 628 ? 157.911 143.624 165.653 1.00 73.38 601 PRO D O 1
ATOM 25226 N N . ILE D 2 629 ? 156.706 141.732 165.463 1.00 86.98 602 ILE D N 1
ATOM 25227 C CA . ILE D 2 629 ? 155.834 142.017 166.595 1.00 86.98 602 ILE D CA 1
ATOM 25228 C C . ILE D 2 629 ? 155.820 140.788 167.491 1.00 86.98 602 ILE D C 1
ATOM 25229 O O . ILE D 2 629 ? 155.463 139.692 167.043 1.00 86.98 602 ILE D O 1
ATOM 25245 N N . SER D 2 630 ? 156.215 140.967 168.749 1.00 92.58 603 SER D N 1
ATOM 25246 C CA . SER D 2 630 ? 156.320 139.861 169.697 1.00 92.58 603 SER D CA 1
ATOM 25247 C C . SER D 2 630 ? 155.081 139.816 170.591 1.00 92.58 603 SER D C 1
ATOM 25248 O O . SER D 2 630 ? 155.129 140.055 171.798 1.00 92.58 603 SER D O 1
ATOM 25256 N N . VAL D 2 631 ? 153.949 139.496 169.963 1.00 98.46 604 VAL D N 1
ATOM 25257 C CA . VAL D 2 631 ? 152.727 139.303 170.728 1.00 98.46 604 VAL D CA 1
ATOM 25258 C C . VAL D 2 631 ? 152.911 138.122 171.681 1.00 98.46 604 VAL D C 1
ATOM 25259 O O . VAL D 2 631 ? 153.755 137.241 171.477 1.00 98.46 604 VAL D O 1
ATOM 25272 N N . SER D 2 632 ? 152.117 138.120 172.746 1.00 108.96 605 SER D N 1
ATOM 25273 C CA . SER D 2 632 ? 152.094 137.033 173.713 1.00 108.96 605 SER D CA 1
ATOM 25274 C C . SER D 2 632 ? 150.733 136.352 173.665 1.00 108.96 605 SER D C 1
ATOM 25275 O O . SER D 2 632 ? 149.699 137.015 173.799 1.00 108.96 605 SER D O 1
ATOM 25283 N N . ASN D 2 633 ? 150.738 135.032 173.478 1.00 112.17 606 ASN D N 1
ATOM 25284 C CA . ASN D 2 633 ? 149.512 134.246 173.424 1.00 112.17 606 ASN D CA 1
ATOM 25285 C C . ASN D 2 633 ? 149.265 133.422 174.676 1.00 112.17 606 ASN D C 1
ATOM 25286 O O . ASN D 2 633 ? 148.114 133.086 174.960 1.00 112.17 606 ASN D O 1
ATOM 25297 N N . SER D 2 634 ? 150.313 133.087 175.427 1.00 122.83 607 SER D N 1
ATOM 25298 C CA . SER D 2 634 ? 150.177 132.323 176.657 1.00 122.83 607 SER D CA 1
ATOM 25299 C C . SER D 2 634 ? 151.213 132.808 177.660 1.00 122.83 607 SER D C 1
ATOM 25300 O O . SER D 2 634 ? 152.227 133.408 177.296 1.00 122.83 607 SER D O 1
ATOM 25308 N N . SER D 2 635 ? 150.938 132.535 178.937 1.00 130.82 608 SER D N 1
ATOM 25309 C CA . SER D 2 635 ? 151.770 133.044 180.023 1.00 130.82 608 SER D CA 1
ATOM 25310 C C . SER D 2 635 ? 153.251 132.808 179.753 1.00 130.82 608 SER D C 1
ATOM 25311 O O . SER D 2 635 ? 154.047 133.752 179.710 1.00 130.82 608 SER D O 1
ATOM 25319 N N . SER D 2 636 ? 153.638 131.548 179.569 1.00 122.59 609 SER D N 1
ATOM 25320 C CA . SER D 2 636 ? 155.032 131.182 179.363 1.00 122.59 609 SER D CA 1
ATOM 25321 C C . SER D 2 636 ? 155.375 130.978 177.893 1.00 122.59 609 SER D C 1
ATOM 25322 O O . SER D 2 636 ? 156.466 130.488 177.586 1.00 122.59 609 SER D O 1
ATOM 25330 N N . GLN D 2 637 ? 154.475 131.342 176.982 1.00 113.10 610 GLN D N 1
ATOM 25331 C CA . GLN D 2 637 ? 154.704 131.185 175.554 1.00 113.10 610 GLN D CA 1
ATOM 25332 C C . GLN D 2 637 ? 154.572 132.535 174.867 1.00 113.10 610 GLN D C 1
ATOM 25333 O O . GLN D 2 637 ? 153.774 133.383 175.272 1.00 113.10 610 GLN D O 1
ATOM 25347 N N . ILE D 2 638 ? 155.371 132.723 173.820 1.00 105.88 611 ILE D N 1
ATOM 25348 C CA . ILE D 2 638 ? 155.382 133.954 173.042 1.00 105.88 611 ILE D CA 1
ATOM 25349 C C . ILE D 2 638 ? 155.334 133.592 171.568 1.00 105.88 611 ILE D C 1
ATOM 25350 O O . ILE D 2 638 ? 156.051 132.689 171.122 1.00 105.88 611 ILE D O 1
ATOM 25366 N N . ILE D 2 639 ? 154.493 134.291 170.817 1.00 93.78 612 ILE D N 1
ATOM 25367 C CA . ILE D 2 639 ? 154.437 134.167 169.368 1.00 93.78 612 ILE D CA 1
ATOM 25368 C C . ILE D 2 639 ? 154.967 135.467 168.783 1.00 93.78 612 ILE D C 1
ATOM 25369 O O . ILE D 2 639 ? 154.484 136.555 169.120 1.00 93.78 612 ILE D O 1
ATOM 25385 N N . LEU D 2 640 ? 155.978 135.356 167.933 1.00 80.10 613 LEU D N 1
ATOM 25386 C CA . LEU D 2 640 ? 156.607 136.502 167.294 1.00 80.10 613 LEU D CA 1
ATOM 25387 C C . LEU D 2 640 ? 156.247 136.474 165.818 1.00 80.10 613 LEU D C 1
ATOM 25388 O O . LEU D 2 640 ? 156.530 135.491 165.126 1.00 80.10 613 LEU D O 1
ATOM 25404 N N . LYS D 2 641 ? 155.614 137.542 165.347 1.00 76.34 614 LYS D N 1
ATOM 25405 C CA . LYS D 2 641 ? 155.176 137.655 163.964 1.00 76.34 614 LYS D CA 1
ATOM 25406 C C . LYS D 2 641 ? 156.024 138.715 163.276 1.00 76.34 614 LYS D C 1
ATOM 25407 O O . LYS D 2 641 ? 156.080 139.863 163.729 1.00 76.34 614 LYS D O 1
ATOM 25426 N N . TRP D 2 642 ? 156.690 138.322 162.192 1.00 67.39 615 TRP D N 1
ATOM 25427 C CA . TRP D 2 642 ? 157.491 139.234 161.392 1.00 67.39 615 TRP D CA 1
ATOM 25428 C C . TRP D 2 642 ? 157.234 138.949 159.923 1.00 67.39 615 TRP D C 1
ATOM 25429 O O . TRP D 2 642 ? 156.859 137.839 159.542 1.00 67.39 615 TRP D O 1
ATOM 25450 N N . LYS D 2 643 ? 157.434 139.967 159.099 1.00 69.11 616 LYS D N 1
ATOM 25451 C CA . LYS D 2 643 ? 157.187 139.869 157.674 1.00 69.11 616 LYS D CA 1
ATOM 25452 C C . LYS D 2 643 ? 158.501 139.851 156.906 1.00 69.11 616 LYS D C 1
ATOM 25453 O O . LYS D 2 643 ? 159.533 140.304 157.413 1.00 69.11 616 LYS D O 1
ATOM 25472 N N . PRO D 2 644 ? 158.504 139.333 155.679 1.00 63.09 617 PRO D N 1
ATOM 25473 C CA . PRO D 2 644 ? 159.764 139.187 154.959 1.00 63.09 617 PRO D CA 1
ATOM 25474 C C . PRO D 2 644 ? 160.449 140.526 154.796 1.00 63.09 617 PRO D C 1
ATOM 25475 O O . PRO D 2 644 ? 159.786 141.568 154.631 1.00 63.09 617 PRO D O 1
ATOM 25486 N N . PRO D 2 645 ? 161.779 140.552 154.828 1.00 58.38 618 PRO D N 1
ATOM 25487 C CA . PRO D 2 645 ? 162.484 141.833 154.735 1.00 58.38 618 PRO D CA 1
ATOM 25488 C C . PRO D 2 645 ? 162.126 142.563 153.451 1.00 58.38 618 PRO D C 1
ATOM 25489 O O . PRO D 2 645 ? 161.871 141.952 152.412 1.00 58.38 618 PRO D O 1
ATOM 25500 N N . SER D 2 646 ? 162.093 143.893 153.542 1.00 59.72 619 SER D N 1
ATOM 25501 C CA . SER D 2 646 ? 161.681 144.702 152.401 1.00 59.72 619 SER D CA 1
ATOM 25502 C C . SER D 2 646 ? 162.523 144.413 151.167 1.00 59.72 619 SER D C 1
ATOM 25503 O O . SER D 2 646 ? 162.017 144.489 150.042 1.00 59.72 619 SER D O 1
ATOM 25511 N N . ASP D 2 647 ? 163.800 144.085 151.350 1.00 51.97 620 ASP D N 1
ATOM 25512 C CA . ASP D 2 647 ? 164.729 143.875 150.242 1.00 51.97 620 ASP D CA 1
ATOM 25513 C C . ASP D 2 647 ? 165.405 142.524 150.428 1.00 51.97 620 ASP D C 1
ATOM 25514 O O . ASP D 2 647 ? 166.518 142.443 150.965 1.00 51.97 620 ASP D O 1
ATOM 25523 N N . PRO D 2 648 ? 164.758 141.437 150.001 1.00 49.63 621 PRO D N 1
ATOM 25524 C CA . PRO D 2 648 ? 165.378 140.114 150.180 1.00 49.63 621 PRO D CA 1
ATOM 25525 C C . PRO D 2 648 ? 166.766 140.015 149.578 1.00 49.63 621 PRO D C 1
ATOM 25526 O O . PRO D 2 648 ? 167.653 139.406 150.188 1.00 49.63 621 PRO D O 1
ATOM 25537 N N . ASN D 2 649 ? 166.984 140.598 148.399 1.00 49.63 622 ASN D N 1
ATOM 25538 C CA . ASN D 2 649 ? 168.305 140.612 147.775 1.00 49.63 622 ASN D CA 1
ATOM 25539 C C . ASN D 2 649 ? 168.968 139.242 147.870 1.00 49.63 622 ASN D C 1
ATOM 25540 O O . ASN D 2 649 ? 170.172 139.122 148.105 1.00 49.63 622 ASN D O 1
ATOM 25551 N N . GLY D 2 650 ? 168.166 138.198 147.696 1.00 49.63 623 GLY D N 1
ATOM 25552 C CA . GLY D 2 650 ? 168.651 136.839 147.804 1.00 49.63 623 GLY D CA 1
ATOM 25553 C C . GLY D 2 650 ? 167.612 135.919 148.406 1.00 49.63 623 GLY D C 1
ATOM 25554 O O . GLY D 2 650 ? 166.976 136.265 149.405 1.00 49.63 623 GLY D O 1
ATOM 25558 N N . ASN D 2 651 ? 167.423 134.750 147.798 1.00 49.63 624 ASN D N 1
ATOM 25559 C CA . ASN D 2 651 ? 166.467 133.774 148.302 1.00 49.63 624 ASN D CA 1
ATOM 25560 C C . ASN D 2 651 ? 166.679 133.546 149.790 1.00 49.63 624 ASN D C 1
ATOM 25561 O O . ASN D 2 651 ? 167.758 133.128 150.217 1.00 49.63 624 ASN D O 1
ATOM 25572 N N . ILE D 2 652 ? 165.641 133.809 150.580 1.00 49.63 625 ILE D N 1
ATOM 25573 C CA . ILE D 2 652 ? 165.759 133.750 152.031 1.00 49.63 625 ILE D CA 1
ATOM 25574 C C . ILE D 2 652 ? 165.798 132.292 152.457 1.00 49.63 625 ILE D C 1
ATOM 25575 O O . ILE D 2 652 ? 164.755 131.653 152.628 1.00 49.63 625 ILE D O 1
ATOM 25591 N N . THR D 2 653 ? 167.006 131.765 152.652 1.00 49.63 626 THR D N 1
ATOM 25592 C CA . THR D 2 653 ? 167.157 130.344 152.939 1.00 49.63 626 THR D CA 1
ATOM 25593 C C . THR D 2 653 ? 166.416 129.967 154.212 1.00 49.63 626 THR D C 1
ATOM 25594 O O . THR D 2 653 ? 165.681 128.974 154.247 1.00 49.63 626 THR D O 1
ATOM 25605 N N . HIS D 2 654 ? 166.591 130.752 155.268 1.00 54.36 627 HIS D N 1
ATOM 25606 C CA . HIS D 2 654 ? 165.951 130.455 156.539 1.00 54.36 627 HIS D CA 1
ATOM 25607 C C . HIS D 2 654 ? 166.163 131.632 157.473 1.00 54.36 627 HIS D C 1
ATOM 25608 O O . HIS D 2 654 ? 167.239 132.236 157.491 1.00 54.36 627 HIS D O 1
ATOM 25622 N N . TYR D 2 655 ? 165.133 131.944 158.251 1.00 52.36 628 TYR D N 1
ATOM 25623 C CA . TYR D 2 655 ? 165.221 132.988 159.258 1.00 52.36 628 TYR D CA 1
ATOM 25624 C C . TYR D 2 655 ? 165.893 132.431 160.502 1.00 52.36 628 TYR D C 1
ATOM 25625 O O . TYR D 2 655 ? 165.523 131.358 160.987 1.00 52.36 628 TYR D O 1
ATOM 25643 N N . LEU D 2 656 ? 166.882 133.156 161.009 1.00 61.88 629 LEU D N 1
ATOM 25644 C CA . LEU D 2 656 ? 167.571 132.789 162.236 1.00 61.88 629 LEU D CA 1
ATOM 25645 C C . LEU D 2 656 ? 167.084 133.713 163.343 1.00 61.88 629 LEU D C 1
ATOM 25646 O O . LEU D 2 656 ? 167.158 134.938 163.210 1.00 61.88 629 LEU D O 1
ATOM 25662 N N . VAL D 2 657 ? 166.577 133.128 164.424 1.00 70.75 630 VAL D N 1
ATOM 25663 C CA . VAL D 2 657 ? 165.940 133.875 165.502 1.00 70.75 630 VAL D CA 1
ATOM 25664 C C . VAL D 2 657 ? 166.696 133.599 166.791 1.00 70.75 630 VAL D C 1
ATOM 25665 O O . VAL D 2 657 ? 166.847 132.440 167.196 1.00 70.75 630 VAL D O 1
ATOM 25678 N N . PHE D 2 658 ? 167.162 134.665 167.437 1.00 80.96 631 PHE D N 1
ATOM 25679 C CA . PHE D 2 658 ? 167.844 134.588 168.722 1.00 80.96 631 PHE D CA 1
ATOM 25680 C C . PHE D 2 658 ? 167.009 135.340 169.748 1.00 80.96 631 PHE D C 1
ATOM 25681 O O . PHE D 2 658 ? 166.701 136.520 169.553 1.00 80.96 631 PHE D O 1
ATOM 25698 N N . TRP D 2 659 ? 166.639 134.659 170.831 1.00 88.28 632 TRP D N 1
ATOM 25699 C CA . TRP D 2 659 ? 165.989 135.289 171.972 1.00 88.28 632 TRP D CA 1
ATOM 25700 C C . TRP D 2 659 ? 166.789 135.003 173.234 1.00 88.28 632 TRP D C 1
ATOM 25701 O O . TRP D 2 659 ? 167.274 133.885 173.433 1.00 88.28 632 TRP D O 1
ATOM 25722 N N . GLU D 2 660 ? 166.920 136.021 174.084 1.00 106.08 633 GLU D N 1
ATOM 25723 C CA . GLU D 2 660 ? 167.678 135.922 175.322 1.00 106.08 633 GLU D CA 1
ATOM 25724 C C . GLU D 2 660 ? 166.870 136.514 176.466 1.00 106.08 633 GLU D C 1
ATOM 25725 O O . GLU D 2 660 ? 166.175 137.518 176.292 1.00 106.08 633 GLU D O 1
ATOM 25737 N N . ARG D 2 661 ? 166.974 135.888 177.635 1.00 120.99 634 ARG D N 1
ATOM 25738 C CA . ARG D 2 661 ? 166.342 136.405 178.840 1.00 120.99 634 ARG D CA 1
ATOM 25739 C C . ARG D 2 661 ? 167.207 137.506 179.439 1.00 120.99 634 ARG D C 1
ATOM 25740 O O . ARG D 2 661 ? 168.423 137.343 179.581 1.00 120.99 634 ARG D O 1
ATOM 25761 N N . GLN D 2 662 ? 166.579 138.624 179.789 1.00 118.95 635 GLN D N 1
ATOM 25762 C CA . GLN D 2 662 ? 167.273 139.782 180.335 1.00 118.95 635 GLN D CA 1
ATOM 25763 C C . GLN D 2 662 ? 166.867 139.987 181.786 1.00 118.95 635 GLN D C 1
ATOM 25764 O O . GLN D 2 662 ? 165.673 140.040 182.100 1.00 118.95 635 GLN D O 1
ATOM 25778 N N . ALA D 2 663 ? 167.859 140.104 182.662 1.00 140.47 636 ALA D N 1
ATOM 25779 C CA . ALA D 2 663 ? 167.590 140.454 184.046 1.00 140.47 636 ALA D CA 1
ATOM 25780 C C . ALA D 2 663 ? 167.029 141.869 184.124 1.00 140.47 636 ALA D C 1
ATOM 25781 O O . ALA D 2 663 ? 167.327 142.728 183.290 1.00 140.47 636 ALA D O 1
ATOM 25788 N N . GLU D 2 664 ? 166.204 142.106 185.139 1.00 162.05 637 GLU D N 1
ATOM 25789 C CA . GLU D 2 664 ? 165.576 143.408 185.290 1.00 162.05 637 GLU D CA 1
ATOM 25790 C C . GLU D 2 664 ? 166.628 144.479 185.564 1.00 162.05 637 GLU D C 1
ATOM 25791 O O . GLU D 2 664 ? 167.767 144.193 185.944 1.00 162.05 637 GLU D O 1
ATOM 25803 N N . ASP D 2 665 ? 166.227 145.731 185.363 1.00 175.43 638 ASP D N 1
ATOM 25804 C CA . ASP D 2 665 ? 167.147 146.846 185.533 1.00 175.43 638 ASP D CA 1
ATOM 25805 C C . ASP D 2 665 ? 167.665 146.897 186.965 1.00 175.43 638 ASP D C 1
ATOM 25806 O O . ASP D 2 665 ? 166.956 146.569 187.920 1.00 175.43 638 ASP D O 1
ATOM 25815 N N . SER D 2 666 ? 168.927 147.310 187.107 1.00 180.99 639 SER D N 1
ATOM 25816 C CA . SER D 2 666 ? 169.526 147.409 188.434 1.00 180.99 639 SER D CA 1
ATOM 25817 C C . SER D 2 666 ? 168.685 148.287 189.350 1.00 180.99 639 SER D C 1
ATOM 25818 O O . SER D 2 666 ? 168.495 147.966 190.529 1.00 180.99 639 SER D O 1
ATOM 25826 N N . GLU D 2 667 ? 168.169 149.401 188.825 1.00 183.00 640 GLU D N 1
ATOM 25827 C CA . GLU D 2 667 ? 167.269 150.234 189.613 1.00 183.00 640 GLU D CA 1
ATOM 25828 C C . GLU D 2 667 ? 165.999 149.481 189.985 1.00 183.00 640 GLU D C 1
ATOM 25829 O O . GLU D 2 667 ? 165.353 149.812 190.985 1.00 183.00 640 GLU D O 1
ATOM 25841 N N . LEU D 2 668 ? 165.629 148.473 189.198 1.00 180.67 641 LEU D N 1
ATOM 25842 C CA . LEU D 2 668 ? 164.473 147.635 189.482 1.00 180.67 641 LEU D CA 1
ATOM 25843 C C . LEU D 2 668 ? 164.817 146.439 190.360 1.00 180.67 641 LEU D C 1
ATOM 25844 O O . LEU D 2 668 ? 163.937 145.615 190.633 1.00 180.67 641 LEU D O 1
ATOM 25860 N N . PHE D 2 669 ? 166.069 146.326 190.807 1.00 182.36 642 PHE D N 1
ATOM 25861 C CA . PHE D 2 669 ? 166.491 145.234 191.672 1.00 182.36 642 PHE D CA 1
ATOM 25862 C C . PHE D 2 669 ? 167.237 145.686 192.919 1.00 182.36 642 PHE D C 1
ATOM 25863 O O . PHE D 2 669 ? 167.456 144.859 193.811 1.00 182.36 642 PHE D O 1
ATOM 25880 N N . GLU D 2 670 ? 167.629 146.956 193.017 1.00 183.80 643 GLU D N 1
ATOM 25881 C CA . GLU D 2 670 ? 168.404 147.460 194.144 1.00 183.80 643 GLU D CA 1
ATOM 25882 C C . GLU D 2 670 ? 167.639 148.466 194.991 1.00 183.80 643 GLU D C 1
ATOM 25883 O O . GLU D 2 670 ? 167.607 148.343 196.219 1.00 183.80 643 GLU D O 1
ATOM 25895 N N . LEU D 2 671 ? 167.020 149.464 194.365 1.00 184.99 644 LEU D N 1
ATOM 25896 C CA . LEU D 2 671 ? 166.327 150.506 195.104 1.00 184.99 644 LEU D CA 1
ATOM 25897 C C . LEU D 2 671 ? 165.200 149.907 195.947 1.00 184.99 644 LEU D C 1
ATOM 25898 O O . LEU D 2 671 ? 164.831 148.739 195.810 1.00 184.99 644 LEU D O 1
ATOM 25914 N N . ASP D 2 672 ? 164.663 150.727 196.847 1.00 186.61 645 ASP D N 1
ATOM 25915 C CA . ASP D 2 672 ? 163.507 150.332 197.635 1.00 186.61 645 ASP D CA 1
ATOM 25916 C C . ASP D 2 672 ? 162.225 150.595 196.854 1.00 186.61 645 ASP D C 1
ATOM 25917 O O . ASP D 2 672 ? 162.140 151.531 196.054 1.00 186.61 645 ASP D O 1
ATOM 25926 N N . TYR D 2 673 ? 161.217 149.751 197.096 1.00 186.19 646 TYR D N 1
ATOM 25927 C CA . TYR D 2 673 ? 159.971 149.803 196.340 1.00 186.19 646 TYR D CA 1
ATOM 25928 C C . TYR D 2 673 ? 158.744 149.736 197.242 1.00 186.19 646 TYR D C 1
ATOM 25929 O O . TYR D 2 673 ? 157.650 149.416 196.766 1.00 186.19 646 TYR D O 1
ATOM 25947 N N . CYS D 2 674 ? 158.899 150.029 198.533 1.00 186.90 647 CYS D N 1
ATOM 25948 C CA . CYS D 2 674 ? 157.782 150.075 199.466 1.00 186.90 647 CYS D CA 1
ATOM 25949 C C . CYS D 2 674 ? 157.363 151.498 199.808 1.00 186.90 647 CYS D C 1
ATOM 25950 O O . CYS D 2 674 ? 156.549 151.693 200.716 1.00 186.90 647 CYS D O 1
ATOM 25958 N N . LEU D 2 675 ? 157.899 152.493 199.106 1.00 180.28 648 LEU D N 1
ATOM 25959 C CA . LEU D 2 675 ? 157.542 153.882 199.365 1.00 180.28 648 LEU D CA 1
ATOM 25960 C C . LEU D 2 675 ? 156.035 154.069 199.274 1.00 180.28 648 LEU D C 1
ATOM 25961 O O . LEU D 2 675 ? 155.435 153.854 198.217 1.00 180.28 648 LEU D O 1
ATOM 25977 N N . LYS D 2 676 ? 155.424 154.470 200.387 1.00 177.84 649 LYS D N 1
ATOM 25978 C CA . LYS D 2 676 ? 153.985 154.689 200.400 1.00 177.84 649 LYS D CA 1
ATOM 25979 C C . LYS D 2 676 ? 153.620 155.804 199.428 1.00 177.84 649 LYS D C 1
ATOM 25980 O O . LYS D 2 676 ? 154.379 156.757 199.227 1.00 177.84 649 LYS D O 1
ATOM 25999 N N . GLY D 2 677 ? 152.444 155.681 198.820 1.00 177.82 650 GLY D N 1
ATOM 26000 C CA . GLY D 2 677 ? 152.153 156.475 197.645 1.00 177.82 650 GLY D CA 1
ATOM 26001 C C . GLY D 2 677 ? 153.059 155.995 196.534 1.00 177.82 650 GLY D C 1
ATOM 26002 O O . GLY D 2 677 ? 153.969 156.711 196.106 1.00 177.82 650 GLY D O 1
ATOM 26006 N N . LEU D 2 678 ? 152.805 154.774 196.065 1.00 178.93 651 LEU D N 1
ATOM 26007 C CA . LEU D 2 678 ? 153.789 153.970 195.352 1.00 178.93 651 LEU D CA 1
ATOM 26008 C C . LEU D 2 678 ? 154.596 154.794 194.361 1.00 178.93 651 LEU D C 1
ATOM 26009 O O . LEU D 2 678 ? 154.049 155.364 193.412 1.00 178.93 651 LEU D O 1
ATOM 26025 N N . LYS D 2 679 ? 155.908 154.848 194.592 1.00 179.92 652 LYS D N 1
ATOM 26026 C CA . LYS D 2 679 ? 156.861 155.469 193.682 1.00 179.92 652 LYS D CA 1
ATOM 26027 C C . LYS D 2 679 ? 157.662 154.426 192.913 1.00 179.92 652 LYS D C 1
ATOM 26028 O O . LYS D 2 679 ? 158.835 154.651 192.595 1.00 179.92 652 LYS D O 1
ATOM 26047 N N . LEU D 2 680 ? 157.049 153.282 192.622 1.00 180.77 653 LEU D N 1
ATOM 26048 C CA . LEU D 2 680 ? 157.720 152.194 191.932 1.00 180.77 653 LEU D CA 1
ATOM 26049 C C . LEU D 2 680 ? 158.404 152.722 190.672 1.00 180.77 653 LEU D C 1
ATOM 26050 O O . LEU D 2 680 ? 157.734 153.327 189.821 1.00 180.77 653 LEU D O 1
ATOM 26066 N N . PRO D 2 681 ? 159.724 152.530 190.517 1.00 186.36 654 PRO D N 1
ATOM 26067 C CA . PRO D 2 681 ? 160.405 153.066 189.330 1.00 186.36 654 PRO D CA 1
ATOM 26068 C C . PRO D 2 681 ? 159.723 152.662 188.034 1.00 186.36 654 PRO D C 1
ATOM 26069 O O . PRO D 2 681 ? 159.685 151.478 187.683 1.00 186.36 654 PRO D O 1
ATOM 26080 N N . SER D 2 682 ? 159.180 153.644 187.314 1.00 184.78 655 SER D N 1
ATOM 26081 C CA . SER D 2 682 ? 158.507 153.398 186.041 1.00 184.78 655 SER D CA 1
ATOM 26082 C C . SER D 2 682 ? 159.529 153.373 184.902 1.00 184.78 655 SER D C 1
ATOM 26083 O O . SER D 2 682 ? 159.466 154.137 183.940 1.00 184.78 655 SER D O 1
ATOM 26091 N N . ARG D 2 683 ? 160.489 152.462 185.034 1.00 183.69 656 ARG D N 1
ATOM 26092 C CA . ARG D 2 683 ? 161.566 152.327 184.062 1.00 183.69 656 ARG D CA 1
ATOM 26093 C C . ARG D 2 683 ? 161.390 151.056 183.237 1.00 183.69 656 ARG D C 1
ATOM 26094 O O . ARG D 2 683 ? 160.727 150.112 183.668 1.00 183.69 656 ARG D O 1
ATOM 26115 N N . GLU D 2 781 ? 180.717 131.477 175.496 1.00 105.39 754 GLU D N 1
ATOM 26116 C CA . GLU D 2 781 ? 179.831 131.730 174.366 1.00 105.39 754 GLU D CA 1
ATOM 26117 C C . GLU D 2 781 ? 178.429 132.083 174.851 1.00 105.39 754 GLU D C 1
ATOM 26118 O O . GLU D 2 781 ? 177.887 131.427 175.741 1.00 105.39 754 GLU D O 1
ATOM 26130 N N . GLU D 2 782 ? 177.846 133.125 174.263 1.00 98.84 755 GLU D N 1
ATOM 26131 C CA . GLU D 2 782 ? 176.487 133.555 174.590 1.00 98.84 755 GLU D CA 1
ATOM 26132 C C . GLU D 2 782 ? 175.546 132.897 173.589 1.00 98.84 755 GLU D C 1
ATOM 26133 O O . GLU D 2 782 ? 175.216 133.465 172.547 1.00 98.84 755 GLU D O 1
ATOM 26145 N N . HIS D 2 783 ? 175.115 131.679 173.910 1.00 98.61 756 HIS D N 1
ATOM 26146 C CA . HIS D 2 783 ? 174.146 130.965 173.084 1.00 98.61 756 HIS D CA 1
ATOM 26147 C C . HIS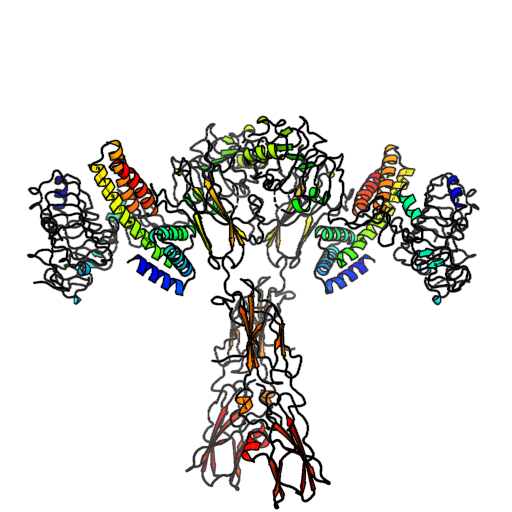 D 2 783 ? 172.753 131.459 173.459 1.00 98.61 756 HIS D C 1
ATOM 26148 O O . HIS D 2 783 ? 172.047 130.879 174.287 1.00 98.61 756 HIS D O 1
ATOM 26162 N N . ARG D 2 784 ? 172.362 132.570 172.852 1.00 97.41 757 ARG D N 1
ATOM 26163 C CA . ARG D 2 784 ? 170.972 132.979 172.946 1.00 97.41 757 ARG D CA 1
ATOM 26164 C C . ARG D 2 784 ? 170.1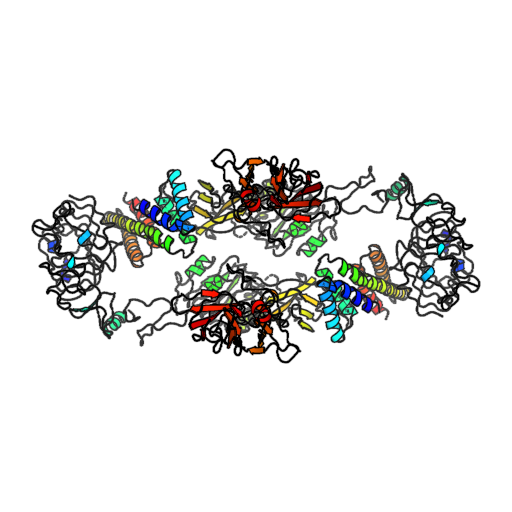57 131.849 172.334 1.00 97.41 757 ARG D C 1
ATOM 26165 O O . ARG D 2 784 ? 170.381 131.511 171.161 1.00 97.41 757 ARG D O 1
ATOM 26186 N N . PRO D 2 785 ? 169.239 131.217 173.075 1.00 94.32 758 PRO D N 1
ATOM 26187 C CA . PRO D 2 785 ? 168.516 130.074 172.503 1.00 94.32 758 PRO D CA 1
ATOM 26188 C C . PRO D 2 785 ? 167.959 130.420 171.135 1.00 94.32 758 PRO D C 1
ATOM 26189 O O . PRO D 2 785 ? 167.186 131.371 171.009 1.00 94.32 758 PRO D O 1
ATOM 26200 N N . PHE D 2 786 ? 168.364 129.680 170.104 1.00 82.45 759 PHE D N 1
ATOM 26201 C CA . PHE D 2 786 ? 168.056 130.040 168.730 1.00 82.45 759 PHE D CA 1
ATOM 26202 C C . PHE D 2 786 ? 167.517 128.836 167.976 1.00 82.45 759 PHE D C 1
ATOM 26203 O O . PHE D 2 786 ? 167.830 127.685 168.288 1.00 82.45 759 PHE D O 1
ATOM 26220 N N . GLU D 2 787 ? 166.705 129.127 166.965 1.00 77.81 760 GLU D N 1
ATOM 26221 C CA . GLU D 2 787 ? 166.164 128.104 166.086 1.00 77.81 760 GLU D CA 1
ATOM 26222 C C . GLU D 2 787 ? 166.235 128.612 164.655 1.00 77.81 760 GLU D C 1
ATOM 26223 O O . GLU D 2 787 ? 165.995 129.793 164.397 1.00 77.81 760 GLU D O 1
ATOM 26235 N N . LYS D 2 788 ? 166.574 127.714 163.732 1.00 62.08 761 LYS D N 1
ATOM 26236 C CA . LYS D 2 788 ? 166.635 128.050 162.312 1.00 62.08 761 LYS D CA 1
ATOM 26237 C C . LYS D 2 788 ? 165.238 127.910 161.706 1.00 62.08 761 LYS D C 1
ATOM 26238 O O . LYS D 2 788 ? 164.936 126.995 160.939 1.00 62.08 761 LYS D O 1
ATOM 26257 N N . VAL D 2 789 ? 164.368 128.852 162.076 1.00 59.85 762 VAL D N 1
ATOM 26258 C CA . VAL D 2 789 ? 163.013 128.849 161.542 1.00 59.85 762 VAL D CA 1
ATOM 26259 C C . VAL D 2 789 ? 163.077 128.943 160.027 1.00 59.85 762 VAL D C 1
ATOM 26260 O O . VAL D 2 789 ? 163.780 129.796 159.470 1.00 59.85 762 VAL D O 1
ATOM 26273 N N . VAL D 2 790 ? 162.342 128.064 159.353 1.00 59.67 763 VAL D N 1
ATOM 26274 C CA . VAL D 2 790 ? 162.368 127.959 157.899 1.00 59.67 763 VAL D CA 1
ATOM 26275 C C . VAL D 2 790 ? 160.963 128.216 157.374 1.00 59.67 763 VAL D C 1
ATOM 26276 O O . VAL D 2 790 ? 160.043 127.431 157.636 1.00 59.67 763 VAL D O 1
ATOM 26289 N N . ASN D 2 791 ? 160.801 129.316 156.639 1.00 63.39 764 ASN D N 1
ATOM 26290 C CA . ASN D 2 791 ? 159.553 129.631 155.952 1.00 63.39 764 ASN D CA 1
ATOM 26291 C C . ASN D 2 791 ? 158.456 130.082 156.910 1.00 63.39 764 ASN D C 1
ATOM 26292 O O . ASN D 2 791 ? 157.379 130.491 156.466 1.00 63.39 764 ASN D O 1
ATOM 26303 N N . LYS D 2 792 ? 158.710 130.025 158.215 1.00 58.19 765 LYS D N 1
ATOM 26304 C CA . LYS D 2 792 ? 157.719 130.424 159.213 1.00 58.19 765 LYS D CA 1
ATOM 26305 C C . LYS D 2 792 ? 157.947 131.891 159.544 1.00 58.19 765 LYS D C 1
ATOM 26306 O O . LYS D 2 792 ? 158.784 132.230 160.383 1.00 58.19 765 LYS D O 1
ATOM 26325 N N . GLU D 2 793 ? 157.192 132.766 158.880 1.00 61.95 766 GLU D N 1
ATOM 26326 C CA . GLU D 2 793 ? 157.338 134.200 159.084 1.00 61.95 766 GLU D CA 1
ATOM 26327 C C . GLU D 2 793 ? 156.921 134.643 160.480 1.00 61.95 766 GLU D C 1
ATOM 26328 O O . GLU D 2 793 ? 157.240 135.770 160.870 1.00 61.95 766 GLU D O 1
ATOM 26340 N N . SER D 2 794 ? 156.219 133.798 161.234 1.00 73.43 767 SER D N 1
ATOM 26341 C CA . SER D 2 794 ? 155.795 134.116 162.594 1.00 73.43 767 SER D CA 1
ATOM 26342 C C . SER D 2 794 ? 156.121 132.937 163.497 1.00 73.43 767 SER D C 1
ATOM 26343 O O . SER D 2 794 ? 155.544 131.856 163.341 1.00 73.43 767 SER D O 1
ATOM 26351 N N . LEU D 2 795 ? 157.026 133.147 164.445 1.00 78.29 768 LEU D N 1
ATOM 26352 C CA . LEU D 2 795 ? 157.526 132.083 165.300 1.00 78.29 768 LEU D CA 1
ATOM 26353 C C . LEU D 2 795 ? 156.680 131.966 166.559 1.00 78.29 768 LEU D C 1
ATOM 26354 O O . LEU D 2 795 ? 156.097 132.944 167.030 1.00 78.29 768 LEU D O 1
ATOM 26370 N N . VAL D 2 796 ? 156.618 130.749 167.096 1.00 96.04 769 VAL D N 1
ATOM 26371 C CA . VAL D 2 796 ? 156.007 130.507 168.398 1.00 96.04 769 VAL D CA 1
ATOM 26372 C C . VAL D 2 796 ? 157.101 130.101 169.376 1.00 96.04 769 VAL D C 1
ATOM 26373 O O . VAL D 2 796 ? 157.417 128.914 169.514 1.00 96.04 769 VAL D O 1
ATOM 26386 N N . ILE D 2 797 ? 157.679 131.082 170.069 1.00 93.49 770 ILE D N 1
ATOM 26387 C CA . ILE D 2 797 ? 158.748 130.795 171.014 1.00 93.49 770 ILE D CA 1
ATOM 26388 C C . ILE D 2 797 ? 158.174 130.067 172.219 1.00 93.49 770 ILE D C 1
ATOM 26389 O O . ILE D 2 797 ? 157.037 130.320 172.639 1.00 93.49 770 ILE D O 1
ATOM 26405 N N . SER D 2 798 ? 158.958 129.153 172.782 1.00 99.19 771 SER D N 1
ATOM 26406 C CA . SER D 2 798 ? 158.524 128.351 173.913 1.00 99.19 771 SER D CA 1
ATOM 26407 C C . SER D 2 798 ? 159.663 128.211 174.912 1.00 99.19 771 SER D C 1
ATOM 26408 O O . SER D 2 798 ? 160.840 128.345 174.570 1.00 99.19 771 SER D O 1
ATOM 26416 N N . GLY D 2 799 ? 159.292 127.935 176.160 1.00 111.33 772 GLY D N 1
ATOM 26417 C CA . GLY D 2 799 ? 160.251 127.784 177.232 1.00 111.33 772 GLY D CA 1
ATOM 26418 C C . GLY D 2 799 ? 160.573 129.050 177.993 1.00 111.33 772 GLY D C 1
ATOM 26419 O O . GLY D 2 799 ? 161.469 129.028 178.845 1.00 111.33 772 GLY D O 1
ATOM 26423 N N . LEU D 2 800 ? 159.873 130.148 177.723 1.00 113.65 773 LEU D N 1
ATOM 26424 C CA . LEU D 2 800 ? 160.146 131.414 178.388 1.00 113.65 773 LEU D CA 1
ATOM 26425 C C . LEU D 2 800 ? 159.546 131.394 179.792 1.00 113.65 773 LEU D C 1
ATOM 26426 O O . LEU D 2 800 ? 159.058 130.369 180.276 1.00 113.65 773 LEU D O 1
ATOM 26442 N N . ARG D 2 801 ? 159.581 132.543 180.464 1.00 139.51 774 ARG D N 1
ATOM 26443 C CA . ARG D 2 801 ? 159.002 132.701 181.790 1.00 139.51 774 ARG D CA 1
ATOM 26444 C C . ARG D 2 801 ? 158.036 133.875 181.776 1.00 139.51 774 ARG D C 1
ATOM 26445 O O . ARG D 2 801 ? 158.363 134.951 181.266 1.00 139.51 774 ARG D O 1
ATOM 26466 N N . HIS D 2 802 ? 156.848 133.654 182.334 1.00 147.60 775 HIS D N 1
ATOM 26467 C CA . HIS D 2 802 ? 155.814 134.681 182.380 1.00 147.60 775 HIS D CA 1
ATOM 26468 C C . HIS D 2 802 ? 156.369 136.011 182.876 1.00 147.60 775 HIS D C 1
ATOM 26469 O O . HIS D 2 802 ? 156.993 136.085 183.938 1.00 147.60 775 HIS D O 1
ATOM 26483 N N . PHE D 2 803 ? 156.133 137.062 182.089 1.00 145.54 776 PHE D N 1
ATOM 26484 C CA . PHE D 2 803 ? 156.473 138.435 182.468 1.00 145.54 776 PHE D CA 1
ATOM 26485 C C . PHE D 2 803 ? 157.933 138.566 182.883 1.00 145.54 776 PHE D C 1
ATOM 26486 O O . PHE D 2 803 ? 158.271 139.349 183.772 1.00 145.54 776 PHE D O 1
ATOM 26503 N N . THR D 2 804 ? 158.811 137.814 182.231 1.00 140.06 777 THR D N 1
ATOM 26504 C CA . THR D 2 804 ? 160.242 137.904 182.469 1.00 140.06 777 THR D CA 1
ATOM 26505 C C . THR D 2 804 ? 160.904 138.660 181.326 1.00 140.06 777 THR D C 1
ATOM 26506 O O . THR D 2 804 ? 160.497 138.535 180.168 1.00 140.06 777 THR D O 1
ATOM 26517 N N . GLY D 2 805 ? 161.914 139.459 181.661 1.00 129.49 778 GLY D N 1
ATOM 26518 C CA . GLY D 2 805 ? 162.635 140.216 180.657 1.00 129.49 778 GLY D CA 1
ATOM 26519 C C . GLY D 2 805 ? 163.248 139.325 179.598 1.00 129.49 778 GLY D C 1
ATOM 26520 O O . GLY D 2 805 ? 163.859 138.301 179.917 1.00 129.49 778 GLY D O 1
ATOM 26524 N N . TYR D 2 806 ? 163.089 139.700 178.331 1.00 115.78 779 TYR D N 1
ATOM 26525 C CA . TYR D 2 806 ? 163.613 138.901 177.234 1.00 115.78 779 TYR D CA 1
ATOM 26526 C C . TYR D 2 806 ? 164.042 139.814 176.098 1.00 115.78 779 TYR D C 1
ATOM 26527 O O . TYR D 2 806 ? 163.278 140.690 175.680 1.00 115.78 779 TYR D O 1
ATOM 26545 N N . ARG D 2 807 ? 165.261 139.605 175.609 1.00 101.01 780 ARG D N 1
ATOM 26546 C CA . ARG D 2 807 ? 165.788 140.317 174.453 1.00 101.01 780 ARG D CA 1
ATOM 26547 C C . ARG D 2 807 ? 165.698 139.396 173.243 1.00 101.01 780 ARG D C 1
ATOM 26548 O O . ARG D 2 807 ? 166.315 138.326 173.226 1.00 101.01 780 ARG D O 1
ATOM 26569 N N . ILE D 2 808 ? 164.935 139.813 172.240 1.00 92.73 781 ILE D N 1
ATOM 26570 C CA . ILE D 2 808 ? 164.712 139.013 171.049 1.00 92.73 781 ILE D CA 1
ATOM 26571 C C . ILE D 2 808 ? 165.488 139.628 169.894 1.00 92.73 781 ILE D C 1
ATOM 26572 O O . ILE D 2 808 ? 165.947 140.772 169.951 1.00 92.73 781 ILE D O 1
ATOM 26588 N N . GLU D 2 809 ? 165.634 138.845 168.831 1.00 84.66 782 GLU D N 1
ATOM 26589 C CA . GLU D 2 809 ? 166.431 139.250 167.685 1.00 84.66 782 GLU D CA 1
ATOM 26590 C C . GLU D 2 809 ? 166.029 138.382 166.503 1.00 84.66 782 GLU D C 1
ATOM 26591 O O . GLU D 2 809 ? 165.708 137.205 166.680 1.00 84.66 782 GLU D O 1
ATOM 26603 N N . LEU D 2 810 ? 166.043 138.963 165.307 1.00 72.71 783 LEU D N 1
ATOM 26604 C CA . LEU D 2 810 ? 165.578 138.285 164.097 1.00 72.71 783 LEU D CA 1
ATOM 26605 C C . LEU D 2 810 ? 166.666 138.349 163.029 1.00 72.71 783 LEU D C 1
ATOM 26606 O O . LEU D 2 810 ? 166.736 139.298 162.247 1.00 72.71 783 LEU D O 1
ATOM 26622 N N . GLN D 2 811 ? 167.505 137.322 162.992 1.00 64.96 784 GLN D N 1
ATOM 26623 C CA . GLN D 2 811 ? 168.548 137.224 161.984 1.00 64.96 784 GLN D CA 1
ATOM 26624 C C . GLN D 2 811 ? 167.964 136.586 160.729 1.00 64.96 784 GLN D C 1
ATOM 26625 O O . GLN D 2 811 ? 167.389 135.494 160.792 1.00 64.96 784 GLN D O 1
ATOM 26639 N N . ALA D 2 812 ? 168.104 137.266 159.592 1.00 58.67 785 ALA D N 1
ATOM 26640 C CA . ALA D 2 812 ? 167.622 136.773 158.308 1.00 58.67 785 ALA D CA 1
ATOM 26641 C C . ALA D 2 812 ? 168.806 136.553 157.380 1.00 58.67 785 ALA D C 1
ATOM 26642 O O . ALA D 2 812 ? 169.668 137.428 157.251 1.00 58.67 785 ALA D O 1
ATOM 26649 N N . CYS D 2 813 ? 168.848 135.390 156.736 1.00 50.40 786 CYS D N 1
ATOM 26650 C CA . CYS D 2 813 ? 169.954 135.038 155.861 1.00 50.40 786 CYS D CA 1
ATOM 26651 C C . CYS D 2 813 ? 169.415 134.471 154.557 1.00 50.40 786 CYS D C 1
ATOM 26652 O O . CYS D 2 813 ? 168.333 133.878 154.520 1.00 50.40 786 CYS D O 1
ATOM 26660 N N . ASN D 2 814 ? 170.184 134.662 153.482 1.00 49.63 787 ASN D N 1
ATOM 26661 C CA . ASN D 2 814 ? 169.889 134.071 152.182 1.00 49.63 787 ASN D CA 1
ATOM 26662 C C . ASN D 2 814 ? 171.029 133.171 151.724 1.00 49.63 787 ASN D C 1
ATOM 26663 O O . ASN D 2 814 ? 171.329 133.091 150.533 1.00 49.63 787 ASN D O 1
ATOM 26674 N N . GLN D 2 815 ? 171.676 132.495 152.670 1.00 51.13 788 GLN D N 1
ATOM 26675 C CA . GLN D 2 815 ? 172.770 131.585 152.358 1.00 51.13 788 GLN D CA 1
ATOM 26676 C C . GLN D 2 815 ? 173.055 130.757 153.599 1.00 51.13 788 GLN D C 1
ATOM 26677 O O . GLN D 2 815 ? 173.223 131.315 154.686 1.00 51.13 788 GLN D O 1
ATOM 26691 N N . ASP D 2 816 ? 173.119 129.436 153.437 1.00 56.86 789 ASP D N 1
ATOM 26692 C CA . ASP D 2 816 ? 173.127 128.528 154.581 1.00 56.86 789 ASP D CA 1
ATOM 26693 C C . ASP D 2 816 ? 174.428 127.749 154.720 1.00 56.86 789 ASP D C 1
ATOM 26694 O O . ASP D 2 816 ? 175.061 127.816 155.778 1.00 56.86 789 ASP D O 1
ATOM 26703 N N . THR D 2 817 ? 174.854 127.010 153.696 1.00 62.27 790 THR D N 1
ATOM 26704 C CA . THR D 2 817 ? 175.957 126.072 153.890 1.00 62.27 790 THR D CA 1
ATOM 26705 C C . THR D 2 817 ? 177.302 126.792 153.923 1.00 62.27 790 THR D C 1
ATOM 26706 O O . THR D 2 817 ? 178.134 126.484 154.786 1.00 62.27 790 THR D O 1
ATOM 26717 N N . PRO D 2 818 ? 177.571 127.747 153.022 1.00 57.88 791 PRO D N 1
ATOM 26718 C CA . PRO D 2 818 ? 178.839 128.476 153.112 1.00 57.88 791 PRO D CA 1
ATOM 26719 C C . PRO D 2 818 ? 178.735 129.620 154.104 1.00 57.88 791 PRO D C 1
ATOM 26720 O O . PRO D 2 818 ? 177.740 129.717 154.830 1.00 57.88 791 PRO D O 1
ATOM 26731 N N . GLU D 2 819 ? 179.751 130.476 154.166 1.00 61.83 792 GLU D N 1
ATOM 26732 C CA . GLU D 2 819 ? 179.652 131.686 154.971 1.00 61.83 792 GLU D CA 1
ATOM 26733 C C . GLU D 2 819 ? 178.327 132.380 154.691 1.00 61.83 792 GLU D C 1
ATOM 26734 O O . GLU D 2 819 ? 178.067 132.820 153.568 1.00 61.83 792 GLU D O 1
ATOM 26746 N N . GLU D 2 820 ? 177.488 132.469 155.717 1.00 54.42 793 GLU D N 1
ATOM 26747 C CA . GLU D 2 820 ? 176.111 132.913 155.559 1.00 54.42 793 GLU D CA 1
ATOM 26748 C C . GLU D 2 820 ? 176.041 134.434 155.576 1.00 54.42 793 GLU D C 1
ATOM 26749 O O . GLU D 2 820 ? 176.614 135.080 156.459 1.00 54.42 793 GLU D O 1
ATOM 26761 N N . ARG D 2 821 ? 175.332 135.000 154.598 1.00 49.63 794 ARG D N 1
ATOM 26762 C CA . ARG D 2 821 ? 175.171 136.449 154.479 1.00 49.63 794 ARG D CA 1
ATOM 26763 C C . ARG D 2 821 ? 173.975 136.897 155.321 1.00 49.63 794 ARG D C 1
ATOM 26764 O O . ARG D 2 821 ? 172.999 137.471 154.834 1.00 49.63 794 ARG D O 1
ATOM 26785 N N . CYS D 2 822 ? 174.074 136.632 156.622 1.00 54.14 795 CYS D N 1
ATOM 26786 C CA . CYS D 2 822 ? 173.000 136.950 157.558 1.00 54.14 795 CYS D CA 1
ATOM 26787 C C . CYS D 2 822 ? 173.006 138.449 157.828 1.00 54.14 795 CYS D C 1
ATOM 26788 O O . CYS D 2 822 ? 173.877 138.955 158.541 1.00 54.14 795 CYS D O 1
ATOM 26796 N N . SER D 2 823 ? 172.031 139.157 157.269 1.00 52.08 796 SER D N 1
ATOM 26797 C CA . SER D 2 823 ? 171.961 140.598 157.442 1.00 52.08 796 SER D CA 1
ATOM 26798 C C . SER D 2 823 ? 171.889 140.958 158.919 1.00 52.08 796 SER D C 1
ATOM 26799 O O . SER D 2 823 ? 171.625 140.118 159.780 1.00 52.08 796 SER D O 1
ATOM 26807 N N . VAL D 2 824 ? 172.136 142.236 159.208 1.00 61.87 797 VAL D N 1
ATOM 26808 C CA . VAL D 2 824 ? 172.027 142.716 160.577 1.00 61.87 797 VAL D CA 1
ATOM 26809 C C . VAL D 2 824 ? 170.600 142.518 161.058 1.00 61.87 797 VAL D C 1
ATOM 26810 O O . VAL D 2 824 ? 169.641 142.841 160.350 1.00 61.87 797 VAL D O 1
ATOM 26823 N N . ALA D 2 825 ? 170.457 141.982 162.264 1.00 70.59 798 ALA D N 1
ATOM 26824 C CA . ALA D 2 825 ? 169.145 141.638 162.787 1.00 70.59 798 ALA D CA 1
ATOM 26825 C C . ALA D 2 825 ? 168.417 142.864 163.319 1.00 70.59 798 ALA D C 1
ATOM 26826 O O . ALA D 2 825 ? 169.029 143.866 163.699 1.00 70.59 798 ALA D O 1
ATOM 26833 N N . ALA D 2 826 ? 167.091 142.771 163.341 1.00 69.21 799 ALA D N 1
ATOM 26834 C CA . ALA D 2 826 ? 166.263 143.721 164.066 1.00 69.21 799 ALA D CA 1
ATOM 26835 C C . ALA D 2 826 ? 166.256 143.318 165.538 1.00 69.21 799 ALA D C 1
ATOM 26836 O O . ALA D 2 826 ? 166.944 142.380 165.950 1.00 69.21 799 ALA D O 1
ATOM 26843 N N . TYR D 2 827 ? 165.473 144.017 166.354 1.00 86.75 800 TYR D N 1
ATOM 26844 C CA . TYR D 2 827 ? 165.418 143.705 167.772 1.00 86.75 800 TYR D CA 1
ATOM 26845 C C . TYR D 2 827 ? 164.025 143.984 168.311 1.00 86.75 800 TYR D C 1
ATOM 26846 O O . TYR D 2 827 ? 163.290 144.824 167.786 1.00 86.75 800 TYR D O 1
ATOM 26864 N N . VAL D 2 828 ? 163.672 143.251 169.363 1.00 86.47 801 VAL D N 1
ATOM 26865 C CA . VAL D 2 828 ? 162.470 143.523 170.138 1.00 86.47 801 VAL D CA 1
ATOM 26866 C C . VAL D 2 828 ? 162.636 142.863 171.499 1.00 86.47 801 VAL D C 1
ATOM 26867 O O . VAL D 2 828 ? 163.018 141.691 171.590 1.00 86.47 801 VAL D O 1
ATOM 26880 N N . SER D 2 829 ? 162.360 143.611 172.564 1.00 98.14 802 SER D N 1
ATOM 26881 C CA . SER D 2 829 ? 162.473 143.095 173.927 1.00 98.14 802 SER D CA 1
ATOM 26882 C C . SER D 2 829 ? 161.088 142.693 174.431 1.00 98.14 802 SER D C 1
ATOM 26883 O O . SER D 2 829 ? 160.440 143.385 175.218 1.00 98.14 802 SER D O 1
ATOM 26891 N N . ALA D 2 830 ? 160.641 141.540 173.945 1.00 107.78 803 ALA D N 1
ATOM 26892 C CA . ALA D 2 830 ? 159.329 141.031 174.310 1.00 107.78 803 ALA D CA 1
ATOM 26893 C C . ALA D 2 830 ? 159.293 140.649 175.782 1.00 107.78 803 ALA D C 1
ATOM 26894 O O . ALA D 2 830 ? 160.268 140.128 176.330 1.00 107.78 803 ALA D O 1
ATOM 26901 N N . ARG D 2 831 ? 158.159 140.913 176.424 1.00 129.16 804 ARG D N 1
ATOM 26902 C CA . ARG D 2 831 ? 157.909 140.482 177.792 1.00 129.16 804 ARG D CA 1
ATOM 26903 C C . ARG D 2 831 ? 156.756 139.492 177.777 1.00 129.16 804 ARG D C 1
ATOM 26904 O O . ARG D 2 831 ? 155.672 139.805 177.273 1.00 129.16 804 ARG D O 1
ATOM 26925 N N . THR D 2 832 ? 156.990 138.304 178.327 1.00 130.68 805 THR D N 1
ATOM 26926 C CA . THR D 2 832 ? 155.944 137.294 178.389 1.00 130.68 805 THR D CA 1
ATOM 26927 C C . THR D 2 832 ? 154.742 137.828 179.157 1.00 130.68 805 THR D C 1
ATOM 26928 O O . THR D 2 832 ? 154.870 138.678 180.041 1.00 130.68 805 THR D O 1
ATOM 26939 N N . MET D 2 833 ? 153.559 137.341 178.802 1.00 131.13 806 MET D N 1
ATOM 26940 C CA . MET D 2 833 ? 152.380 137.716 179.566 1.00 131.13 806 MET D CA 1
ATOM 26941 C C . MET D 2 833 ? 152.450 137.068 180.948 1.00 131.13 806 MET D C 1
ATOM 26942 O O . MET D 2 833 ? 152.876 135.916 181.074 1.00 131.13 806 MET D O 1
ATOM 26956 N N . PRO D 2 834 ? 152.046 137.777 181.998 1.00 148.31 807 PRO D N 1
ATOM 26957 C CA . PRO D 2 834 ? 152.243 137.256 183.353 1.00 148.31 807 PRO D CA 1
ATOM 26958 C C . PRO D 2 834 ? 151.351 136.064 183.656 1.00 148.31 807 PRO D C 1
ATOM 26959 O O . PRO D 2 834 ? 150.284 135.882 183.066 1.00 148.31 807 PRO D O 1
ATOM 26970 N N . GLU D 2 835 ? 151.815 135.244 184.596 1.00 156.41 808 GLU D N 1
ATOM 26971 C CA . GLU D 2 835 ? 151.014 134.169 185.166 1.00 156.41 808 GLU D CA 1
ATOM 26972 C C . GLU D 2 835 ? 150.348 134.688 186.431 1.00 156.41 808 GLU D C 1
ATOM 26973 O O . GLU D 2 835 ? 151.036 135.140 187.352 1.00 156.41 808 GLU D O 1
ATOM 26985 N N . ALA D 2 836 ? 149.019 134.627 186.485 1.00 163.32 809 ALA D N 1
ATOM 26986 C CA . ALA D 2 836 ? 148.336 134.910 187.744 1.00 163.32 809 ALA D CA 1
ATOM 26987 C C . ALA D 2 836 ? 148.159 133.652 188.576 1.00 163.32 809 ALA D C 1
ATOM 26988 O O . ALA D 2 836 ? 147.092 133.407 189.145 1.00 163.32 809 ALA D O 1
ATOM 26995 N N . LYS D 2 837 ? 149.203 132.841 188.656 1.00 166.82 810 LYS D N 1
ATOM 26996 C CA . LYS D 2 837 ? 149.372 131.797 189.657 1.00 166.82 810 LYS D CA 1
ATOM 26997 C C . LYS D 2 837 ? 150.762 131.821 190.270 1.00 166.82 810 LYS D C 1
ATOM 26998 O O . LYS D 2 837 ? 150.901 131.621 191.479 1.00 166.82 810 LYS D O 1
ATOM 27017 N N . ALA D 2 838 ? 151.791 132.064 189.464 1.00 165.69 811 ALA D N 1
ATOM 27018 C CA . ALA D 2 838 ? 153.172 132.173 189.934 1.00 165.69 811 ALA D CA 1
ATOM 27019 C C . ALA D 2 838 ? 153.555 133.627 190.172 1.00 165.69 811 ALA D C 1
ATOM 27020 O O . ALA D 2 838 ? 154.568 134.115 189.674 1.00 165.69 811 ALA D O 1
ATOM 27027 N N . ASP D 2 839 ? 152.728 134.339 190.933 1.00 172.55 812 ASP D N 1
ATOM 27028 C CA . ASP D 2 839 ? 153.060 135.684 191.376 1.00 172.55 812 ASP D CA 1
ATOM 27029 C C . ASP D 2 839 ? 152.636 135.940 192.813 1.00 172.55 812 ASP D C 1
ATOM 27030 O O . ASP D 2 839 ? 152.812 137.062 193.298 1.00 172.55 812 ASP D O 1
ATOM 27039 N N . ASP D 2 840 ? 152.086 134.945 193.502 1.00 178.67 813 ASP D N 1
ATOM 27040 C CA . ASP D 2 840 ? 151.718 135.066 194.901 1.00 178.67 813 ASP D CA 1
ATOM 27041 C C . ASP D 2 840 ? 152.872 134.578 195.774 1.00 178.67 813 ASP D C 1
ATOM 27042 O O . ASP D 2 840 ? 153.918 134.147 195.284 1.00 178.67 813 ASP D O 1
ATOM 27051 N N . ILE D 2 841 ? 152.681 134.644 197.088 1.00 183.83 814 ILE D N 1
ATOM 27052 C CA . ILE D 2 841 ? 153.665 134.147 198.042 1.00 183.83 814 ILE D CA 1
ATOM 27053 C C . ILE D 2 841 ? 153.410 132.652 198.194 1.00 183.83 814 ILE D C 1
ATOM 27054 O O . ILE D 2 841 ? 152.486 132.232 198.893 1.00 183.83 814 ILE D O 1
ATOM 27070 N N . VAL D 2 842 ? 154.233 131.842 197.527 1.00 177.66 815 VAL D N 1
ATOM 27071 C CA . VAL D 2 842 ? 154.059 130.395 197.579 1.00 177.66 815 VAL D CA 1
ATOM 27072 C C . VAL D 2 842 ? 154.169 129.937 199.026 1.00 177.66 815 VAL D C 1
ATOM 27073 O O . VAL D 2 842 ? 155.187 130.162 199.692 1.00 177.66 815 VAL D O 1
ATOM 27086 N N . GLY D 2 843 ? 153.115 129.294 199.521 1.00 179.48 816 GLY D N 1
ATOM 27087 C CA . GLY D 2 843 ? 153.081 128.821 200.883 1.00 179.48 816 GLY D CA 1
ATOM 27088 C C . GLY D 2 843 ? 152.689 129.915 201.855 1.00 179.48 816 GLY D C 1
ATOM 27089 O O . GLY D 2 843 ? 152.520 131.080 201.483 1.00 179.48 816 GLY D O 1
ATOM 27093 N N . PRO D 2 844 ? 152.536 129.555 203.130 1.00 184.92 817 PRO D N 1
ATOM 27094 C CA . PRO D 2 844 ? 152.161 130.555 204.138 1.00 184.92 817 PRO D CA 1
ATOM 27095 C C . PRO D 2 844 ? 153.317 131.473 204.503 1.00 184.92 817 PRO D C 1
ATOM 27096 O O . PRO D 2 844 ? 154.393 131.399 203.902 1.00 184.92 817 PRO D O 1
ATOM 27107 N N . VAL D 2 845 ? 153.101 132.342 205.487 1.00 191.04 818 VAL D N 1
ATOM 27108 C CA . VAL D 2 845 ? 154.095 133.315 205.925 1.00 191.04 818 VAL D CA 1
ATOM 27109 C C . VAL D 2 845 ? 154.635 132.862 207.274 1.00 191.04 818 VAL D C 1
ATOM 27110 O O . VAL D 2 845 ? 153.882 132.757 208.250 1.00 191.04 818 VAL D O 1
ATOM 27123 N N . THR D 2 846 ? 155.938 132.595 207.329 1.00 192.89 819 THR D N 1
ATOM 27124 C CA . THR D 2 846 ? 156.576 132.236 208.586 1.00 192.89 819 THR D CA 1
ATOM 27125 C C . THR D 2 846 ? 156.603 133.438 209.523 1.00 192.89 819 THR D C 1
ATOM 27126 O O . THR D 2 846 ? 156.671 134.592 209.090 1.00 192.89 819 THR D O 1
ATOM 27137 N N . HIS D 2 847 ? 156.544 133.161 210.823 1.00 193.27 820 HIS D N 1
ATOM 27138 C CA . HIS D 2 847 ? 156.426 134.228 211.806 1.00 193.27 820 HIS D CA 1
ATOM 27139 C C . HIS D 2 847 ? 156.898 133.730 213.163 1.00 193.27 820 HIS D C 1
ATOM 27140 O O . HIS D 2 847 ? 157.034 132.526 213.395 1.00 193.27 820 HIS D O 1
ATOM 27154 N N . GLU D 2 848 ? 157.145 134.686 214.057 1.00 198.05 821 GLU D N 1
ATOM 27155 C CA . GLU D 2 848 ? 157.431 134.397 215.454 1.00 198.05 821 GLU D CA 1
ATOM 27156 C C . GLU D 2 848 ? 156.951 135.575 216.289 1.00 198.05 821 GLU D C 1
ATOM 27157 O O . GLU D 2 848 ? 156.808 136.695 215.791 1.00 198.05 821 GLU D O 1
ATOM 27169 N N . ILE D 2 849 ? 156.707 135.311 217.570 1.00 197.31 822 ILE D N 1
ATOM 27170 C CA . ILE D 2 849 ? 156.101 136.286 218.466 1.00 197.31 822 ILE D CA 1
ATOM 27171 C C . ILE D 2 849 ? 157.046 136.559 219.627 1.00 197.31 822 ILE D C 1
ATOM 27172 O O . ILE D 2 849 ? 157.840 135.701 220.026 1.00 197.31 822 ILE D O 1
ATOM 27188 N N . PHE D 2 850 ? 156.951 137.771 220.169 1.00 196.45 823 PHE D N 1
ATOM 27189 C CA . PHE D 2 850 ? 157.736 138.195 221.318 1.00 196.45 823 PHE D CA 1
ATOM 27190 C C . PHE D 2 850 ? 156.803 138.643 222.435 1.00 196.45 823 PHE D C 1
ATOM 27191 O O . PHE D 2 850 ? 155.681 139.096 222.187 1.00 196.45 823 PHE D O 1
ATOM 27208 N N . GLU D 2 851 ? 157.281 138.512 223.675 1.00 195.85 824 GLU D N 1
ATOM 27209 C CA . GLU D 2 851 ? 156.457 138.834 224.834 1.00 195.85 824 GLU D CA 1
ATOM 27210 C C . GLU D 2 851 ? 156.180 140.327 224.960 1.00 195.85 824 GLU D C 1
ATOM 27211 O O . GLU D 2 851 ? 155.276 140.714 225.708 1.00 195.85 824 GLU D O 1
ATOM 27223 N N . ASN D 2 852 ? 156.923 141.171 224.244 1.00 196.74 825 ASN D N 1
ATOM 27224 C CA . ASN D 2 852 ? 156.792 142.619 224.346 1.00 196.74 825 ASN D CA 1
ATOM 27225 C C . ASN D 2 852 ? 155.895 143.197 223.256 1.00 196.74 825 ASN D C 1
ATOM 27226 O O . ASN D 2 852 ? 156.136 144.311 222.777 1.00 196.74 825 ASN D O 1
ATOM 27237 N N . ASN D 2 853 ? 154.860 142.458 222.853 1.00 194.67 826 ASN D N 1
ATOM 27238 C CA . ASN D 2 853 ? 153.928 142.912 221.822 1.00 194.67 826 ASN D CA 1
ATOM 27239 C C . ASN D 2 853 ? 154.656 143.201 220.512 1.00 194.67 826 ASN D C 1
ATOM 27240 O O . ASN D 2 853 ? 154.368 144.181 219.821 1.00 194.67 826 ASN D O 1
ATOM 27251 N N . VAL D 2 854 ? 155.611 142.341 220.170 1.00 198.46 827 VAL D N 1
ATOM 27252 C CA . VAL D 2 854 ? 156.362 142.437 218.925 1.00 198.46 827 VAL D CA 1
ATOM 27253 C C . VAL D 2 854 ? 156.301 141.087 218.228 1.00 198.46 827 VAL D C 1
ATOM 27254 O O . VAL D 2 854 ? 156.476 140.041 218.863 1.00 198.46 827 VAL D O 1
ATOM 27267 N N . VAL D 2 855 ? 156.041 141.110 216.923 1.00 197.10 828 VAL D N 1
ATOM 27268 C CA . VAL D 2 855 ? 155.941 139.903 216.112 1.00 197.10 828 VAL D CA 1
ATOM 27269 C C . VAL D 2 855 ? 156.855 140.061 214.907 1.00 197.10 828 VAL D C 1
ATOM 27270 O O . VAL D 2 855 ? 156.829 141.098 214.235 1.00 197.10 828 VAL D O 1
ATOM 27283 N N . HIS D 2 856 ? 157.653 139.033 214.634 1.00 197.88 829 HIS D N 1
ATOM 27284 C CA . HIS D 2 856 ? 158.566 139.017 213.500 1.00 197.88 829 HIS D CA 1
ATOM 27285 C C . HIS D 2 856 ? 158.034 138.062 212.441 1.00 197.88 829 HIS D C 1
ATOM 27286 O O . HIS D 2 856 ? 157.610 136.947 212.763 1.00 197.88 829 HIS D O 1
ATOM 27300 N N . LEU D 2 857 ? 158.057 138.500 211.186 1.00 194.82 830 LEU D N 1
ATOM 27301 C CA . LEU D 2 857 ? 157.530 137.734 210.068 1.00 194.82 830 LEU D CA 1
ATOM 27302 C C . LEU D 2 857 ? 158.657 137.303 209.138 1.00 194.82 830 LEU D C 1
ATOM 27303 O O . LEU D 2 857 ? 159.723 137.924 209.081 1.00 194.82 830 LEU D O 1
ATOM 27319 N N . MET D 2 858 ? 158.404 136.221 208.406 1.00 191.81 831 MET D N 1
ATOM 27320 C CA . MET D 2 858 ? 159.380 135.666 207.480 1.00 191.81 831 MET D CA 1
ATOM 27321 C C . MET D 2 858 ? 158.638 134.863 206.422 1.00 191.81 831 MET D C 1
ATOM 27322 O O . MET D 2 858 ? 157.580 134.288 206.691 1.00 191.81 831 MET D O 1
ATOM 27336 N N . TRP D 2 859 ? 159.199 134.834 205.217 1.00 191.24 832 TRP D N 1
ATOM 27337 C CA . TRP D 2 859 ? 158.600 134.097 204.111 1.00 191.24 832 TRP D CA 1
ATOM 27338 C C . TRP D 2 859 ? 159.633 133.972 203.000 1.00 191.24 832 TRP D C 1
ATOM 27339 O O . TRP D 2 859 ? 160.730 134.530 203.080 1.00 191.24 832 TRP D O 1
ATOM 27360 N N . GLN D 2 860 ? 159.267 133.223 201.962 1.00 185.59 833 GLN D N 1
ATOM 27361 C CA . GLN D 2 860 ? 160.125 133.005 200.806 1.00 185.59 833 GLN D CA 1
ATOM 27362 C C . GLN D 2 860 ? 159.325 133.268 199.540 1.00 185.59 833 GLN D C 1
ATOM 27363 O O . GLN D 2 860 ? 158.216 132.747 199.384 1.00 185.59 833 GLN D O 1
ATOM 27377 N N . GLU D 2 861 ? 159.887 134.072 198.643 1.00 177.42 834 GLU D N 1
ATOM 27378 C CA . GLU D 2 861 ? 159.217 134.405 197.399 1.00 177.42 834 GLU D CA 1
ATOM 27379 C C . GLU D 2 861 ? 159.344 133.261 196.398 1.00 177.42 834 GLU D C 1
ATOM 27380 O O . GLU D 2 861 ? 160.280 132.461 196.468 1.00 177.42 834 GLU D O 1
ATOM 27392 N N . PRO D 2 862 ? 158.410 133.159 195.452 1.00 176.26 835 PRO D N 1
ATOM 27393 C CA . PRO D 2 862 ? 158.521 132.114 194.430 1.00 176.26 835 PRO D CA 1
ATOM 27394 C C . PRO D 2 862 ? 159.767 132.303 193.578 1.00 176.26 835 PRO D C 1
ATOM 27395 O O . PRO D 2 862 ? 160.208 133.426 193.321 1.00 176.26 835 PRO D O 1
ATOM 27406 N N . LYS D 2 863 ? 160.336 131.181 193.140 1.00 171.23 836 LYS D N 1
ATOM 27407 C CA . LYS D 2 863 ? 161.537 131.206 192.317 1.00 171.23 836 LYS D CA 1
ATOM 27408 C C . LYS D 2 863 ? 161.240 131.446 190.844 1.00 171.23 836 LYS D C 1
ATOM 27409 O O . LYS D 2 863 ? 162.178 131.661 190.068 1.00 171.23 836 LYS D O 1
ATOM 27428 N N . GLU D 2 864 ? 159.972 131.416 190.441 1.00 160.09 837 GLU D N 1
ATOM 27429 C CA . GLU D 2 864 ? 159.565 131.723 189.069 1.00 160.09 837 GLU D CA 1
ATOM 27430 C C . GLU D 2 864 ? 158.419 132.726 189.098 1.00 160.09 837 GLU D C 1
ATOM 27431 O O . GLU D 2 864 ? 157.293 132.421 188.694 1.00 160.09 837 GLU D O 1
ATOM 27443 N N . PRO D 2 865 ? 158.673 133.937 189.573 1.00 164.09 838 PRO D N 1
ATOM 27444 C CA . PRO D 2 865 ? 157.627 134.960 189.635 1.00 164.09 838 PRO D CA 1
ATOM 27445 C C . PRO D 2 865 ? 157.346 135.528 188.248 1.00 164.09 838 PRO D C 1
ATOM 27446 O O . PRO D 2 865 ? 157.928 135.116 187.247 1.00 164.09 838 PRO D O 1
ATOM 27457 N N . ASN D 2 866 ? 156.430 136.495 188.205 1.00 160.45 839 ASN D N 1
ATOM 27458 C CA . ASN D 2 866 ? 156.157 137.215 186.969 1.00 160.45 839 ASN D CA 1
ATOM 27459 C C . ASN D 2 866 ? 157.301 138.182 186.699 1.00 160.45 839 ASN D C 1
ATOM 27460 O O . ASN D 2 866 ? 157.158 139.396 186.878 1.00 160.45 839 ASN D O 1
ATOM 27471 N N . GLY D 2 867 ? 158.441 137.646 186.268 1.00 155.16 840 GLY D N 1
ATOM 27472 C CA . GLY D 2 867 ? 159.647 138.436 186.132 1.00 1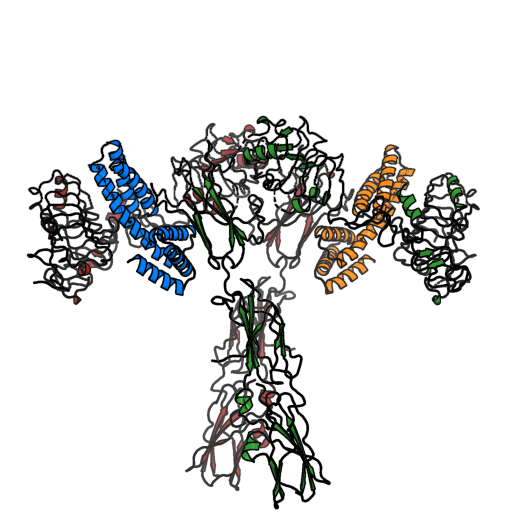55.16 840 GLY D CA 1
ATOM 27473 C C . GLY D 2 867 ? 160.355 138.597 187.459 1.00 155.16 840 GLY D C 1
ATOM 27474 O O . GLY D 2 867 ? 161.497 138.159 187.625 1.00 155.16 840 GLY D O 1
ATOM 27478 N N . LEU D 2 868 ? 159.677 139.225 188.416 1.00 171.26 841 LEU D N 1
ATOM 27479 C CA . LEU D 2 868 ? 160.213 139.419 189.755 1.00 171.26 841 LEU D CA 1
ATOM 27480 C C . LEU D 2 868 ? 159.114 139.991 190.633 1.00 171.26 841 LEU D C 1
ATOM 27481 O O . LEU D 2 868 ? 158.192 140.649 190.143 1.00 171.26 841 LEU D O 1
ATOM 27497 N N . ILE D 2 869 ? 159.221 139.732 191.932 1.00 177.84 842 ILE D N 1
ATOM 27498 C CA . ILE D 2 869 ? 158.327 140.304 192.930 1.00 177.84 842 ILE D CA 1
ATOM 27499 C C . ILE D 2 869 ? 159.148 141.287 193.750 1.00 177.84 842 ILE D C 1
ATOM 27500 O O . ILE D 2 869 ? 160.082 140.893 194.459 1.00 177.84 842 ILE D O 1
ATOM 27516 N N . VAL D 2 870 ? 158.799 142.567 193.657 1.00 179.21 843 VAL D N 1
ATOM 27517 C CA . VAL D 2 870 ? 159.568 143.614 194.321 1.00 179.21 843 VAL D CA 1
ATOM 27518 C C . VAL D 2 870 ? 158.978 143.959 195.682 1.00 179.21 843 VAL D C 1
ATOM 27519 O O . VAL D 2 870 ? 159.714 144.263 196.623 1.00 179.21 843 VAL D O 1
ATOM 27532 N N . LEU D 2 871 ? 157.653 143.919 195.808 1.00 181.97 844 LEU D N 1
ATOM 27533 C CA . LEU D 2 871 ? 156.983 144.246 197.056 1.00 181.97 844 LEU D CA 1
ATOM 27534 C C . LEU D 2 871 ? 155.884 143.228 197.319 1.00 181.97 844 LEU D C 1
ATOM 27535 O O . LEU D 2 871 ? 155.332 142.631 196.390 1.00 181.97 844 LEU D O 1
ATOM 27551 N N . TYR D 2 872 ? 155.573 143.037 198.598 1.00 187.07 845 TYR D N 1
ATOM 27552 C CA . TYR D 2 872 ? 154.533 142.118 199.036 1.00 187.07 845 TYR D CA 1
ATOM 27553 C C . TYR D 2 872 ? 153.534 142.878 199.894 1.00 187.07 845 TYR D C 1
ATOM 27554 O O . TYR D 2 872 ? 153.926 143.592 200.823 1.00 187.07 845 TYR D O 1
ATOM 27572 N N . GLU D 2 873 ? 152.251 142.722 199.584 1.00 186.34 846 GLU D N 1
ATOM 27573 C CA . GLU D 2 873 ? 151.197 143.374 200.349 1.00 186.34 846 GLU D CA 1
ATOM 27574 C C . GLU D 2 873 ? 150.884 142.542 201.585 1.00 186.34 846 GLU D C 1
ATOM 27575 O O . GLU D 2 873 ? 150.483 141.380 201.471 1.00 186.34 846 GLU D O 1
ATOM 27587 N N . VAL D 2 874 ? 151.070 143.134 202.761 1.00 190.71 847 VAL D N 1
ATOM 27588 C CA . VAL D 2 874 ? 150.774 142.481 204.030 1.00 190.71 847 VAL D CA 1
ATOM 27589 C C . VAL D 2 874 ? 149.412 142.957 204.510 1.00 190.71 847 VAL D C 1
ATOM 27590 O O . VAL D 2 874 ? 148.954 144.053 204.167 1.00 190.71 847 VAL D O 1
ATOM 27603 N N . SER D 2 875 ? 148.750 142.119 205.305 1.00 190.89 848 SER D N 1
ATOM 27604 C CA . SER D 2 875 ? 147.460 142.470 205.893 1.00 190.89 848 SER D CA 1
ATOM 27605 C C . SER D 2 875 ? 147.324 141.695 207.195 1.00 190.89 848 SER D C 1
ATOM 27606 O O . SER D 2 875 ? 147.217 140.465 207.174 1.00 190.89 848 SER D O 1
ATOM 27614 N N . TYR D 2 876 ? 147.324 142.409 208.318 1.00 194.60 849 TYR D N 1
ATOM 27615 C CA . TYR D 2 876 ? 147.319 141.800 209.640 1.00 194.60 849 TYR D CA 1
ATOM 27616 C C . TYR D 2 876 ? 146.127 142.310 210.436 1.00 194.60 849 TYR D C 1
ATOM 27617 O O . TYR D 2 876 ? 145.833 143.509 210.429 1.00 194.60 849 TYR D O 1
ATOM 27635 N N . ARG D 2 877 ? 145.449 141.394 211.127 1.00 193.05 850 ARG D N 1
ATOM 27636 C CA . ARG D 2 877 ? 144.215 141.698 211.837 1.00 193.05 850 ARG D CA 1
ATOM 27637 C C . ARG D 2 877 ? 144.240 141.077 213.227 1.00 193.05 850 ARG D C 1
ATOM 27638 O O . ARG D 2 877 ? 144.883 140.049 213.458 1.00 193.05 850 ARG D O 1
ATOM 27659 N N . ARG D 2 878 ? 143.530 141.721 214.152 1.00 194.13 851 ARG D N 1
ATOM 27660 C CA . ARG D 2 878 ? 143.281 141.193 215.485 1.00 194.13 851 ARG D CA 1
ATOM 27661 C C . ARG D 2 878 ? 141.781 141.037 215.689 1.00 194.13 851 ARG D C 1
ATOM 27662 O O . ARG D 2 878 ? 140.983 141.802 215.139 1.00 194.13 851 ARG D O 1
ATOM 27683 N N . TYR D 2 879 ? 141.399 140.039 216.482 1.00 192.15 852 TYR D N 1
ATOM 27684 C CA . TYR D 2 879 ? 139.990 139.861 216.803 1.00 192.15 852 TYR D CA 1
ATOM 27685 C C . TYR D 2 879 ? 139.473 141.099 217.524 1.00 192.15 852 TYR D C 1
ATOM 27686 O O . TYR D 2 879 ? 140.113 141.609 218.448 1.00 192.15 852 TYR D O 1
ATOM 27704 N N . GLY D 2 880 ? 138.317 141.588 217.092 1.00 187.85 853 GLY D N 1
ATOM 27705 C CA . GLY D 2 880 ? 137.761 142.839 217.580 1.00 187.85 853 GLY D CA 1
ATOM 27706 C C . GLY D 2 880 ? 138.255 144.044 216.804 1.00 187.85 853 GLY D C 1
ATOM 27707 O O . GLY D 2 880 ? 137.502 144.994 216.584 1.00 187.85 853 GLY D O 1
ATOM 27711 N N . ASP D 2 881 ? 139.518 144.019 216.385 1.00 190.58 854 ASP D N 1
ATOM 27712 C CA . ASP D 2 881 ? 140.093 145.082 215.577 1.00 190.58 854 ASP D CA 1
ATOM 27713 C C . ASP D 2 881 ? 139.849 144.780 214.098 1.00 190.58 854 ASP D C 1
ATOM 27714 O O . ASP D 2 881 ? 139.078 143.884 213.744 1.00 190.58 854 ASP D O 1
ATOM 27723 N N . GLU D 2 882 ? 140.509 145.529 213.217 1.00 188.40 855 GLU D N 1
ATOM 27724 C CA . GLU D 2 882 ? 140.350 145.371 211.780 1.00 188.40 855 GLU D CA 1
ATOM 27725 C C . GLU D 2 882 ? 141.717 145.207 211.130 1.00 188.40 855 GLU D C 1
ATOM 27726 O O . GLU D 2 882 ? 142.743 145.629 211.669 1.00 188.40 855 GLU D O 1
ATOM 27738 N N . GLU D 2 883 ? 141.714 144.580 209.955 1.00 189.77 856 GLU D N 1
ATOM 27739 C CA . GLU D 2 883 ? 142.959 144.298 209.255 1.00 189.77 856 GLU D CA 1
ATOM 27740 C C . GLU D 2 883 ? 143.650 145.589 208.836 1.00 189.77 856 GLU D C 1
ATOM 27741 O O . GLU D 2 883 ? 143.004 146.564 208.442 1.00 189.77 856 GLU D O 1
ATOM 27753 N N . LEU D 2 884 ? 144.979 145.587 208.925 1.00 191.03 857 LEU D N 1
ATOM 27754 C CA . LEU D 2 884 ? 145.800 146.710 208.500 1.00 191.03 857 LEU D CA 1
ATOM 27755 C C . LEU D 2 884 ? 146.965 146.176 207.681 1.00 191.03 857 LEU D C 1
ATOM 27756 O O . LEU D 2 884 ? 147.409 145.041 207.877 1.00 191.03 857 LEU D O 1
ATOM 27772 N N . HIS D 2 885 ? 147.461 147.004 206.766 1.00 189.75 858 HIS D N 1
ATOM 27773 C CA . HIS D 2 885 ? 148.478 146.598 205.808 1.00 189.75 858 HIS D CA 1
ATOM 27774 C C . HIS D 2 885 ? 149.792 147.317 206.080 1.00 189.75 858 HIS D C 1
ATOM 27775 O O . HIS D 2 885 ? 149.806 148.505 206.419 1.00 189.75 858 HIS D O 1
ATOM 27790 N N . LEU D 2 886 ? 150.894 146.584 205.929 1.00 190.78 859 LEU D N 1
ATOM 27791 C CA . LEU D 2 886 ? 152.239 147.129 206.031 1.00 190.78 859 LEU D CA 1
ATOM 27792 C C . LEU D 2 886 ? 153.049 146.636 204.842 1.00 190.78 859 LEU D C 1
ATOM 27793 O O . LEU D 2 886 ? 152.847 145.516 204.367 1.00 190.78 859 LEU D O 1
ATOM 27809 N N . CYS D 2 887 ? 153.960 147.475 204.358 1.00 189.17 860 CYS D N 1
ATOM 27810 C CA . CYS D 2 887 ? 154.787 147.145 203.205 1.00 189.17 860 CYS D CA 1
ATOM 27811 C C . CYS D 2 887 ? 156.159 146.678 203.671 1.00 189.17 860 CYS D C 1
ATOM 27812 O O . CYS D 2 887 ? 156.790 147.327 204.511 1.00 189.17 860 CYS D O 1
ATOM 27820 N N . VAL D 2 888 ? 156.613 145.553 203.123 1.00 190.97 861 VAL D N 1
ATOM 27821 C CA . VAL D 2 888 ? 157.919 144.981 203.434 1.00 190.97 861 VAL D CA 1
ATOM 27822 C C . VAL D 2 888 ? 158.630 144.765 202.104 1.00 190.97 861 VAL D C 1
ATOM 27823 O O . VAL D 2 888 ? 158.330 143.809 201.380 1.00 190.97 861 VAL D O 1
ATOM 27836 N N . SER D 2 889 ? 159.571 145.647 201.777 1.00 189.51 862 SER D N 1
ATOM 27837 C CA . SER D 2 889 ? 160.339 145.513 200.550 1.00 189.51 862 SER D CA 1
ATOM 27838 C C . SER D 2 889 ? 161.453 144.486 200.739 1.00 189.51 862 SER D C 1
ATOM 27839 O O . SER D 2 889 ? 161.628 143.900 201.811 1.00 189.51 862 SER D O 1
ATOM 27847 N N . ARG D 2 890 ? 162.220 144.266 199.670 1.00 186.94 863 ARG D N 1
ATOM 27848 C CA . ARG D 2 890 ? 163.368 143.372 199.766 1.00 186.94 863 ARG D CA 1
ATOM 27849 C C . ARG D 2 890 ? 164.394 143.910 200.755 1.00 186.94 863 ARG D C 1
ATOM 27850 O O . ARG D 2 890 ? 164.967 143.148 201.542 1.00 186.94 863 ARG D O 1
ATOM 27871 N N . LYS D 2 891 ? 164.639 145.222 200.732 1.00 189.32 864 LYS D N 1
ATOM 27872 C CA . LYS D 2 891 ? 165.521 145.821 201.728 1.00 189.32 864 LYS D CA 1
ATOM 27873 C C . LYS D 2 891 ? 164.928 145.699 203.125 1.00 189.32 864 LYS D C 1
ATOM 27874 O O . LYS D 2 891 ? 165.632 145.349 204.080 1.00 189.32 864 LYS D O 1
ATOM 27893 N N . HIS D 2 892 ? 163.630 145.978 203.264 1.00 192.06 865 HIS D N 1
ATOM 27894 C CA . HIS D 2 892 ? 162.971 145.796 204.553 1.00 192.06 865 HIS D CA 1
ATOM 27895 C C . HIS D 2 892 ? 163.005 144.335 204.976 1.00 192.06 865 HIS D C 1
ATOM 27896 O O . HIS D 2 892 ? 163.206 144.025 206.156 1.00 192.06 865 HIS D O 1
ATOM 27910 N N . PHE D 2 893 ? 162.806 143.422 204.024 1.00 192.83 866 PHE D N 1
ATOM 27911 C CA . PHE D 2 893 ? 162.883 141.999 204.332 1.00 192.83 866 PHE D CA 1
ATOM 27912 C C . PHE D 2 893 ? 164.255 141.635 204.885 1.00 192.83 866 PHE D C 1
ATOM 27913 O O . PHE D 2 893 ? 164.365 140.994 205.936 1.00 192.83 866 PHE D O 1
ATOM 27930 N N . ALA D 2 894 ? 165.318 142.041 204.187 1.00 192.21 867 ALA D N 1
ATOM 27931 C CA . ALA D 2 894 ? 166.665 141.677 204.614 1.00 192.21 867 ALA D CA 1
ATOM 27932 C C . ALA D 2 894 ? 167.014 142.308 205.956 1.00 192.21 867 ALA D C 1
ATOM 27933 O O . ALA D 2 894 ? 167.572 141.640 206.835 1.00 192.21 867 ALA D O 1
ATOM 27940 N N . LEU D 2 895 ? 166.696 143.592 206.135 1.00 190.96 868 LEU D N 1
ATOM 27941 C CA . LEU D 2 895 ? 167.060 144.273 207.373 1.00 190.96 868 LEU D CA 1
ATOM 27942 C C . LEU D 2 895 ? 166.364 143.648 208.575 1.00 190.96 868 LEU D C 1
ATOM 27943 O O . LEU D 2 895 ? 166.985 143.445 209.625 1.00 190.96 868 LEU D O 1
ATOM 27959 N N . GLU D 2 896 ? 165.077 143.334 208.441 1.00 193.49 869 GLU D N 1
ATOM 27960 C CA . GLU D 2 896 ? 164.292 142.756 209.522 1.00 193.49 869 GLU D CA 1
ATOM 27961 C C . GLU D 2 896 ? 164.080 141.257 209.357 1.00 193.49 869 GLU D C 1
ATOM 27962 O O . GLU D 2 896 ? 163.265 140.676 210.080 1.00 193.49 869 GLU D O 1
ATOM 27974 N N . ARG D 2 897 ? 164.791 140.618 208.428 1.00 193.03 870 ARG D N 1
ATOM 27975 C CA . ARG D 2 897 ? 164.569 139.206 208.121 1.00 193.03 870 ARG D CA 1
ATOM 27976 C C . ARG D 2 897 ? 163.104 138.968 207.770 1.00 193.03 870 ARG D C 1
ATOM 27977 O O . ARG D 2 897 ? 162.519 137.933 208.095 1.00 193.03 870 ARG D O 1
ATOM 27998 N N . GLY D 2 898 ? 162.510 139.943 207.086 1.00 193.92 871 GLY D N 1
ATOM 27999 C CA . GLY D 2 898 ? 161.089 139.934 206.806 1.00 193.92 871 GLY D CA 1
ATOM 28000 C C . GLY D 2 898 ? 160.416 141.172 207.359 1.00 193.92 871 GLY D C 1
ATOM 28001 O O . GLY D 2 898 ? 160.662 142.285 206.885 1.00 193.92 871 GLY D O 1
ATOM 28005 N N . CYS D 2 899 ? 159.566 140.990 208.366 1.00 196.20 872 CYS D N 1
ATOM 28006 C CA . CYS D 2 899 ? 158.890 142.093 209.030 1.00 196.20 872 CYS D CA 1
ATOM 28007 C C . CYS D 2 899 ? 158.966 141.896 210.536 1.00 196.20 872 CYS D C 1
ATOM 28008 O O . CYS D 2 899 ? 159.110 140.773 211.024 1.00 196.20 872 CYS D O 1
ATOM 28016 N N . ARG D 2 900 ? 158.877 143.007 211.270 1.00 196.76 873 ARG D N 1
ATOM 28017 C CA . ARG D 2 900 ? 158.869 142.989 212.736 1.00 196.76 873 ARG D CA 1
ATOM 28018 C C . ARG D 2 900 ? 157.791 143.970 213.194 1.00 196.76 873 ARG D C 1
ATOM 28019 O O . ARG D 2 900 ? 158.046 145.167 213.347 1.00 196.76 873 ARG D O 1
ATOM 28040 N N . LEU D 2 901 ? 156.585 143.450 213.410 1.00 196.27 874 LEU D N 1
ATOM 28041 C CA . LEU D 2 901 ? 155.467 144.292 213.810 1.00 196.27 874 LEU D CA 1
ATOM 28042 C C . LEU D 2 901 ? 155.696 144.859 215.205 1.00 196.27 874 LEU D C 1
ATOM 28043 O O . LEU D 2 901 ? 156.213 144.178 216.095 1.00 196.27 874 LEU D O 1
ATOM 28059 N N . ARG D 2 902 ? 155.305 146.118 215.392 1.00 193.98 875 ARG D N 1
ATOM 28060 C CA . ARG D 2 902 ? 155.437 146.804 216.668 1.00 193.98 875 ARG D CA 1
ATOM 28061 C C . ARG D 2 902 ? 154.142 147.537 216.984 1.00 193.98 875 ARG D C 1
ATOM 28062 O O . ARG D 2 902 ? 153.377 147.896 216.085 1.00 193.98 875 ARG D O 1
ATOM 28083 N N . GLY D 2 903 ? 153.902 147.754 218.275 1.00 191.64 876 GLY D N 1
ATOM 28084 C CA . GLY D 2 903 ? 152.670 148.376 218.717 1.00 191.64 876 GLY D CA 1
ATOM 28085 C C . GLY D 2 903 ? 151.483 147.451 218.549 1.00 191.64 876 GLY D C 1
ATOM 28086 O O . GLY D 2 903 ? 150.561 147.742 217.780 1.00 191.64 876 GLY D O 1
ATOM 28090 N N . LEU D 2 904 ? 151.496 146.332 219.266 1.00 196.85 877 LEU D N 1
ATOM 28091 C CA . LEU D 2 904 ? 150.489 145.290 219.134 1.00 196.85 877 LEU D CA 1
ATOM 28092 C C . LEU D 2 904 ? 149.680 145.175 220.419 1.00 196.85 877 LEU D C 1
ATOM 28093 O O . LEU D 2 904 ? 150.242 145.154 221.519 1.00 196.85 877 LEU D O 1
ATOM 28109 N N . SER D 2 905 ? 148.343 145.101 220.271 1.00 192.94 878 SER D N 1
ATOM 28110 C CA . SER D 2 905 ? 147.471 144.934 221.423 1.00 192.94 878 SER D CA 1
ATOM 28111 C C . SER D 2 905 ? 147.275 143.452 221.733 1.00 192.94 878 SER D C 1
ATOM 28112 O O . SER D 2 905 ? 147.328 142.610 220.832 1.00 192.94 878 SER D O 1
ATOM 28120 N N . PRO D 2 906 ? 147.041 143.101 222.997 1.00 192.44 879 PRO D N 1
ATOM 28121 C CA . PRO D 2 906 ? 146.866 141.684 223.340 1.00 192.44 879 PRO D CA 1
ATOM 28122 C C . PRO D 2 906 ? 145.669 141.080 222.622 1.00 192.44 879 PRO D C 1
ATOM 28123 O O . PRO D 2 906 ? 144.641 141.733 222.428 1.00 192.44 879 PRO D O 1
ATOM 28134 N N . GLY D 2 907 ? 145.812 139.817 222.226 1.00 193.15 880 GLY D N 1
ATOM 28135 C CA . GLY D 2 907 ? 144.730 139.101 221.578 1.00 193.15 880 GLY D CA 1
ATOM 28136 C C . GLY D 2 907 ? 145.168 138.281 220.383 1.00 193.15 880 GLY D C 1
ATOM 28137 O O . GLY D 2 907 ? 146.276 138.459 219.867 1.00 193.15 880 GLY D O 1
ATOM 28141 N N . ASN D 2 908 ? 144.302 137.375 219.937 1.00 194.31 881 ASN D N 1
ATOM 28142 C CA . ASN D 2 908 ? 144.598 136.555 218.772 1.00 194.31 881 ASN D CA 1
ATOM 28143 C C . ASN D 2 908 ? 144.705 137.422 217.521 1.00 194.31 881 ASN D C 1
ATOM 28144 O O . ASN D 2 908 ? 144.017 138.435 217.378 1.00 194.31 881 ASN D O 1
ATOM 28155 N N . TYR D 2 909 ? 145.576 137.006 216.607 1.00 197.21 882 TYR D N 1
ATOM 28156 C CA . TYR D 2 909 ? 145.906 137.772 215.416 1.00 197.21 882 TYR D CA 1
ATOM 28157 C C . TYR D 2 909 ? 145.617 136.945 214.168 1.00 197.21 882 TYR D C 1
ATOM 28158 O O . TYR D 2 909 ? 145.395 135.733 214.230 1.00 197.21 882 TYR D O 1
ATOM 28176 N N . SER D 2 910 ? 145.617 137.626 213.024 1.00 193.41 883 SER D N 1
ATOM 28177 C CA . SER D 2 910 ? 145.425 136.982 211.731 1.00 193.41 883 SER D CA 1
ATOM 28178 C C . SER D 2 910 ? 146.113 137.827 210.671 1.00 193.41 883 SER D C 1
ATOM 28179 O O . SER D 2 910 ? 145.843 139.027 210.568 1.00 193.41 883 SER D O 1
ATOM 28187 N N . VAL D 2 911 ? 146.992 137.204 209.888 1.00 193.48 884 VAL D N 1
ATOM 28188 C CA . VAL D 2 911 ? 147.808 137.909 208.908 1.00 193.48 884 VAL D CA 1
ATOM 28189 C C . VAL D 2 911 ? 147.629 137.253 207.547 1.00 193.48 884 VAL D C 1
ATOM 28190 O O . VAL D 2 911 ? 147.770 136.031 207.417 1.00 193.48 884 VAL D O 1
ATOM 28203 N N . ARG D 2 912 ? 147.319 138.065 206.539 1.00 190.36 885 ARG D N 1
ATOM 28204 C CA . ARG D 2 912 ? 147.248 137.631 205.150 1.00 190.36 885 ARG D CA 1
ATOM 28205 C C . ARG D 2 912 ? 148.148 138.532 204.320 1.00 190.36 885 ARG D C 1
ATOM 28206 O O . ARG D 2 912 ? 148.076 139.760 204.437 1.00 190.36 885 ARG D O 1
ATOM 28227 N N . ILE D 2 913 ? 148.990 137.927 203.485 1.00 188.85 886 ILE D N 1
ATOM 28228 C CA . ILE D 2 913 ? 149.978 138.653 202.698 1.00 188.85 886 ILE D CA 1
ATOM 28229 C C . ILE D 2 913 ? 149.844 138.238 201.241 1.00 188.85 886 ILE D C 1
ATOM 28230 O O . ILE D 2 913 ? 149.752 137.043 200.937 1.00 188.85 886 ILE D O 1
ATOM 28246 N N . ARG D 2 914 ? 149.836 139.222 200.345 1.00 185.20 887 ARG D N 1
ATOM 28247 C CA . ARG D 2 914 ? 149.753 138.991 198.910 1.00 185.20 887 ARG D CA 1
ATOM 28248 C C . ARG D 2 914 ? 150.978 139.588 198.236 1.00 185.20 887 ARG D C 1
ATOM 28249 O O . ARG D 2 914 ? 151.278 140.772 198.422 1.00 185.20 887 ARG D O 1
ATOM 28270 N N . ALA D 2 915 ? 151.682 138.772 197.458 1.00 181.91 888 ALA D N 1
ATOM 28271 C CA . ALA D 2 915 ? 152.802 139.275 196.678 1.00 181.91 888 ALA D CA 1
ATOM 28272 C C . ALA D 2 915 ? 152.296 140.168 195.553 1.00 181.91 888 ALA D C 1
ATOM 28273 O O . ALA D 2 915 ? 151.253 139.904 194.949 1.00 181.91 888 ALA D O 1
ATOM 28280 N N . THR D 2 916 ? 153.043 141.232 195.274 1.00 183.16 889 THR D N 1
ATOM 28281 C CA . THR D 2 916 ? 152.694 142.202 194.238 1.00 183.16 889 THR D CA 1
ATOM 28282 C C . THR D 2 916 ? 153.871 142.300 193.274 1.00 183.16 889 THR D C 1
ATOM 28283 O O . THR D 2 916 ? 154.756 143.143 193.437 1.00 183.16 889 THR D O 1
ATOM 28294 N N . SER D 2 917 ? 153.877 141.430 192.268 1.00 173.15 890 SER D N 1
ATOM 28295 C CA . SER D 2 917 ? 154.896 141.486 191.235 1.00 173.15 890 SER D CA 1
ATOM 28296 C C . SER D 2 917 ? 154.656 142.698 190.338 1.00 173.15 890 SER D C 1
ATOM 28297 O O . SER D 2 917 ? 153.697 143.457 190.509 1.00 173.15 890 SER D O 1
ATOM 28305 N N . LEU D 2 918 ? 155.547 142.884 189.363 1.00 171.68 891 LEU D N 1
ATOM 28306 C CA . LEU D 2 918 ? 155.385 143.994 188.431 1.00 171.68 891 LEU D CA 1
ATOM 28307 C C . LEU D 2 918 ? 154.079 143.881 187.658 1.00 171.68 891 LEU D C 1
ATOM 28308 O O . LEU D 2 918 ? 153.481 144.902 187.296 1.00 171.68 891 LEU D O 1
ATOM 28324 N N . ALA D 2 919 ? 153.619 142.656 187.397 1.00 164.80 892 ALA D N 1
ATOM 28325 C CA . ALA D 2 919 ? 152.337 142.478 186.726 1.00 164.80 892 ALA D CA 1
ATOM 28326 C C . ALA D 2 919 ? 151.195 143.027 187.571 1.00 164.80 892 ALA D C 1
ATOM 28327 O O . ALA D 2 919 ? 150.286 143.685 187.050 1.00 164.80 892 ALA D O 1
ATOM 28334 N N . GLY D 2 920 ? 151.223 142.771 188.871 1.00 173.76 893 GLY D N 1
ATOM 28335 C CA . GLY D 2 920 ? 150.185 143.255 189.754 1.00 173.76 893 GLY D CA 1
ATOM 28336 C C . GLY D 2 920 ? 150.119 142.412 191.013 1.00 173.76 893 GLY D C 1
ATOM 28337 O O . GLY D 2 920 ? 150.956 141.541 191.247 1.00 173.76 893 GLY D O 1
ATOM 28341 N N . ASN D 2 921 ? 149.098 142.697 191.817 1.00 179.57 894 ASN D N 1
ATOM 28342 C CA . ASN D 2 921 ? 148.896 141.961 193.056 1.00 179.57 894 ASN D CA 1
ATOM 28343 C C . ASN D 2 921 ? 148.538 140.511 192.759 1.00 179.57 894 ASN D C 1
ATOM 28344 O O . ASN D 2 921 ? 147.771 140.218 191.838 1.00 179.57 894 ASN D O 1
ATOM 28355 N N . GLY D 2 922 ? 149.099 139.600 193.550 1.00 181.11 895 GLY D N 1
ATOM 28356 C CA . GLY D 2 922 ? 148.869 138.183 193.352 1.00 181.11 895 GLY D CA 1
ATOM 28357 C C . GLY D 2 922 ? 147.727 137.648 194.189 1.00 181.11 895 GLY D C 1
ATOM 28358 O O . GLY D 2 922 ? 146.571 138.034 193.993 1.00 181.11 895 GLY D O 1
ATOM 28362 N N . SER D 2 923 ? 148.039 136.757 195.127 1.00 184.38 896 SER D N 1
ATOM 28363 C CA . SER D 2 923 ? 147.045 136.136 195.988 1.00 184.38 896 SER D CA 1
ATOM 28364 C C . SER D 2 923 ? 147.477 136.265 197.440 1.00 184.38 896 SER D C 1
ATOM 28365 O O . SER D 2 923 ? 148.652 136.070 197.767 1.00 184.38 896 SER D O 1
ATOM 28373 N N . TRP D 2 924 ? 146.522 136.592 198.305 1.00 188.26 897 TRP D N 1
ATOM 28374 C CA . TRP D 2 924 ? 146.811 136.715 199.726 1.00 188.26 897 TRP D CA 1
ATOM 28375 C C . TRP D 2 924 ? 147.176 135.358 200.313 1.00 188.26 897 TRP D C 1
ATOM 28376 O O . TRP D 2 924 ? 146.616 134.326 199.933 1.00 188.26 897 TRP D O 1
ATOM 28397 N N . THR D 2 925 ? 148.124 135.364 201.246 1.00 190.41 898 THR D N 1
ATOM 28398 C CA . THR D 2 925 ? 148.542 134.131 201.891 1.00 190.41 898 THR D CA 1
ATOM 28399 C C . THR D 2 925 ? 147.439 133.618 202.812 1.00 190.41 898 THR D C 1
ATOM 28400 O O . THR D 2 925 ? 146.487 134.327 203.150 1.00 190.41 898 THR D O 1
ATOM 28411 N N . GLU D 2 926 ? 147.575 132.361 203.217 1.00 188.86 899 GLU D N 1
ATOM 28412 C CA . GLU D 2 926 ? 146.614 131.788 204.143 1.00 188.86 899 GLU D CA 1
ATOM 28413 C C . GLU D 2 926 ? 146.644 132.573 205.453 1.00 188.86 899 GLU D C 1
ATOM 28414 O O . GLU D 2 926 ? 147.725 132.950 205.922 1.00 188.86 899 GLU D O 1
ATOM 28426 N N . PRO D 2 927 ? 145.485 132.853 206.064 1.00 191.04 900 PRO D N 1
ATOM 28427 C CA . PRO D 2 927 ? 145.488 133.622 207.316 1.00 191.04 900 PRO D CA 1
ATOM 28428 C C . PRO D 2 927 ? 146.436 133.040 208.352 1.00 191.04 900 PRO D C 1
ATOM 28429 O O . PRO D 2 927 ? 146.225 131.929 208.849 1.00 191.04 900 PRO D O 1
ATOM 28440 N N . THR D 2 928 ? 147.485 133.788 208.683 1.00 192.76 901 THR D N 1
ATOM 28441 C CA . THR D 2 928 ? 148.472 133.356 209.662 1.00 192.76 901 THR D CA 1
ATOM 28442 C C . THR D 2 928 ? 148.041 133.850 211.038 1.00 192.76 901 THR D C 1
ATOM 28443 O O . THR D 2 928 ? 147.959 135.062 211.270 1.00 192.76 901 THR D O 1
ATOM 28454 N N . TYR D 2 929 ? 147.773 132.916 211.945 1.00 193.18 902 TYR D N 1
ATOM 28455 C CA . TYR D 2 929 ? 147.177 133.217 213.238 1.00 193.18 902 TYR D CA 1
ATOM 28456 C C . TYR D 2 929 ? 148.215 133.109 214.346 1.00 193.18 902 TYR D C 1
ATOM 28457 O O . TYR D 2 929 ? 149.042 132.191 214.351 1.00 193.18 902 TYR D O 1
ATOM 28475 N N . PHE D 2 930 ? 148.163 134.051 215.281 1.00 194.99 903 PHE D N 1
ATOM 28476 C CA . PHE D 2 930 ? 149.015 134.041 216.465 1.00 194.99 903 PHE D CA 1
ATOM 28477 C C . PHE D 2 930 ? 148.455 135.069 217.441 1.00 194.99 903 PHE D C 1
ATOM 28478 O O . PHE D 2 930 ? 147.465 135.750 217.155 1.00 194.99 903 PHE D O 1
ATOM 28495 N N . TYR D 2 931 ? 149.098 135.176 218.600 1.00 191.23 904 TYR D N 1
ATOM 28496 C CA . TYR D 2 931 ? 148.679 136.088 219.655 1.00 191.23 904 TYR D CA 1
ATOM 28497 C C . TYR D 2 931 ? 149.670 137.237 219.770 1.00 191.23 904 TYR D C 1
ATOM 28498 O O . TYR D 2 931 ? 150.885 137.031 219.694 1.00 191.23 904 TYR D O 1
ATOM 28516 N N . VAL D 2 932 ? 149.145 138.445 219.948 1.00 192.45 905 VAL D N 1
ATOM 28517 C CA . VAL D 2 932 ? 149.981 139.630 220.083 1.00 192.45 905 VAL D CA 1
ATOM 28518 C C . VAL D 2 932 ? 149.451 140.515 221.204 1.00 192.45 905 VAL D C 1
ATOM 28519 O O . VAL D 2 932 ? 150.200 140.927 222.089 1.00 192.45 905 VAL D O 1
#

Foldseek 3Di:
DVVVVLLVVLVVVVVVPVVSVVVNVQLVVCVVVDDDSVVVLVVVLVVVVVVVDPPPVVNVSSVVVVVVLVVVLVVLLVLLVVCLVVPPDVVLNVVSVVLNVQCVVCVVVPPSVSSVVSSVVSVVSSVVVD/DVVVVLLVVLVVVVVVPVVSVVVNVQLVVCVVVDDDSVVVLVVVLVVVVVVVDPPPVVNVSSCVVVVVLVVVLVVLLVLLVVCLVVPPDVVLNVVSVVLNVQCVVCVVVPPSVSSVVSSVVSVVSSVVVD/DADDEEDEDELDCVVVVVCLVHAEHNYEYYEEHVPVDELVPQVQDERQNHAEYEAAYEYYQNHNDQELCNYHLRHEEQNNLHYPVLARYEYEEYANHLFNPNQHHAAYNTGEHEYEQYENYDQDVLAPCVRHYVDHPPNPYDNYPDVADADVHHHARDPVHGHQDEDCVLPQQAEASVHHRAANQHGRHFPDHPFQQGHDAGPFEDEPSGHDNFEDPLFAAESRYYTDGPVVLLVVVVCAAAEPSYRHRDDDPQWAADNVGRHTHGDPNLDAAEDQPDVLEDEDADLVVLVVQASNLAYEHEYEYEYEDVSLLRSALRYQEYNAAYEYELHQAPLEQASNVNHAEHANNHADVVFARYYYANHQNHCAYHPLVDRQHEYNGGEAAHENHPCDPCVRVVSVCVSHVCVVRYDCNRYYVHQDQPAAKEWDDWDFAQFKMKTFTDQDADPPNVFFAFKFKWKDFPQDPDDDVSDDDTGDGTGGRPDPCPDDDPSVGDIDMDGGGHGFTKMKIWMGTDGHPDVPDDNSHHTYDIDIDHHHAAQFAAWADWDFCADDQQKIKIATHGGPGRSAAFAFKKKFKAFDADDPCQVPDAQQPPVTPRPPDVPCRPMDRHGPRNMDIDGDGAGQTWMKMWIWIFRDDDPDTNTDHIDIDTDGGHFDLVQQWQPAAWAKDDDPQQKIAIAGDHGPRHNNDFFKKWKWKAFVVGGIDTDIQGPVNCVVRVHDMDDDHDWGKMWMWMWTQHPNGTHGTHHTDIDTD/DADDEEDEDELDCVVVVVCLVHAEHNYEYYEEHVPVDELVPQVQDERQNHAEYEAAYEYYQNHNDQELCNYHLRHEEQNNLHYPVLARYEYEEYANHLFNPNQHHAAYNTGEHEYEQYENYDQDVLAPCVRHYVDHPPNPYDNYPDVADADVHHHARDPVHGHQDEDCVLPQQAEASVHHRAANQHGRHFPDHPAQQTHRAGPFEDEPSGHDNFEDPLFAAESRYYTDGPVVLLVVVVCAAAEPSYRHRDDDPQWAADNVGRHTHGDPNLDAAEDQPDVLEDEDADLVVLQVQASNLAYEHEYEYEYEDVSNLRSALRYQEYNAAYEYELHQQPLEQASNVNHAEHANNHADVVFARYYYANHQNHCAYHPLVDRQHEYNGGEAAHENHPCPPCVRVVSVCVSHVCVVRYDCNRYYVHQDQPAAKEWDDWDFAQFKMKTFTDQDADPPNVFFAFKFKWKDFPQDPDDDVSDDDTGDGTGGRPDPCDDDPPSVGDIDMDGGGHGFTKMKIWMGTDGHPDVPDDNSHHTYDIDIDHHHAAQFAAWADWDFDADDQQKIKIATHGGPGRSAAFAFKKKFKAFDADDPCQVPDAQQPPVTPRPPDVPCRPIDRHGPRNMGIDGDGAGQTWMKMWIWIFRDDDPDTNTDHIDIDTDGGHFDLVQQWQPAAWAKDDDPQQKIAIAGDHGPRHNNDFFKKWKWKAFVVGGIDTDIQGPVNCVVRVHDMDDDHDWGKMWMWMWTQHPNGTHGTHHTDIDTD

Nearest PDB structures (foldseek):
  8dtl-assembly1_B  TM=8.005E-01  e=0.000E+00  Mus musculus
  7stk-assembly1_A  TM=7.211E-01  e=2.931E-102  Mus musculus
  7md4-assembly1_B  TM=6.053E-01  e=4.898E-102  Homo sapiens
  7md4-assembly1_A  TM=6.145E-01  e=2.405E-95  Homo sapiens
  6ceb-assembly1_A  TM=4.092E-01  e=4.373E-85  Homo sapiens